Protein 2MQC (pdb70)

InterPro domains:
  IPR013783 Immunoglobulin-like fold [G3DSA:2.60.40.10] (310-425)
  IPR013783 Immunoglobulin-like fold [G3DSA:2.60.40.10] (426-526)
  IPR025049 Fimbrillin-like 1 [PF13149] (42-263)
  IPR042278 Fimbrillin-like 1, N-terminal [G3DSA:2.60.40.2620] (23-159)
  IPR044060 Bacterial repeat domain [PF18998] (271-324)

Organism: Phocaeicola vulgatus (strain ATCC 8482 / DSM 1447 / JCM 5826 / CCUG 4940 / NBRC 14291 / NCTC 11154) (NCBI:txid435590)

Structure (mmCIF, N/CA/C/O backbone):
data_2MQC
#
_entry.id   2MQC
#
loop_
_atom_site.group_PDB
_atom_site.id
_atom_site.type_symbol
_atom_site.label_atom_id
_atom_site.label_alt_id
_atom_site.label_comp_id
_atom_site.label_asym_id
_atom_site.label_entity_id
_atom_site.label_seq_id
_atom_site.pdbx_PDB_ins_code
_atom_site.Cartn_x
_atom_site.Cartn_y
_atom_site.Cartn_z
_atom_site.occupancy
_atom_site.B_iso_or_equiv
_atom_site.auth_seq_id
_atom_site.auth_comp_id
_atom_site.auth_asym_id
_atom_site.auth_atom_id
_atom_site.pdbx_PDB_model_num
ATOM 1 N N . GLY A 1 1 ? -34.502 13.596 -5.908 1.00 0.00 1 GLY A N 1
ATOM 2 C CA . GLY A 1 1 ? -34.661 12.985 -7.233 1.00 0.00 1 GLY A CA 1
ATOM 3 C C . GLY A 1 1 ? -35.233 11.588 -7.079 1.00 0.00 1 GLY A C 1
ATOM 4 O O . GLY A 1 1 ? -36.305 11.449 -6.499 1.00 0.00 1 GLY A O 1
ATOM 8 N N . HIS A 1 2 ? -34.531 10.569 -7.575 1.00 0.00 2 HIS A N 1
ATOM 9 C CA . HIS A 1 2 ? -34.875 9.156 -7.480 1.00 0.00 2 HIS A CA 1
ATOM 10 C C . HIS A 1 2 ? -33.618 8.361 -7.094 1.00 0.00 2 HIS A C 1
ATOM 11 O O . HIS A 1 2 ? -32.555 8.946 -6.861 1.00 0.00 2 HIS A O 1
ATOM 25 N N . MET A 1 3 ? -33.733 7.033 -7.051 1.00 0.00 3 MET A N 1
ATOM 26 C CA . MET A 1 3 ? -32.626 6.085 -6.968 1.00 0.00 3 MET A CA 1
ATOM 27 C C . MET A 1 3 ? -32.782 5.100 -8.132 1.00 0.00 3 MET A C 1
ATOM 28 O O . MET A 1 3 ? -33.861 5.026 -8.728 1.00 0.00 3 MET A O 1
ATOM 42 N N . GLY A 1 4 ? -31.730 4.350 -8.460 1.00 0.00 4 GLY A N 1
ATOM 43 C CA . GLY A 1 4 ? -31.702 3.414 -9.582 1.00 0.00 4 GLY A CA 1
ATOM 44 C C . GLY A 1 4 ? -30.414 3.486 -10.405 1.00 0.00 4 GLY A C 1
ATOM 45 O O . GLY A 1 4 ? -30.383 2.944 -11.507 1.00 0.00 4 GLY A O 1
ATOM 49 N N . SER A 1 5 ? -29.374 4.174 -9.928 1.00 0.00 5 SER A N 1
ATOM 50 C CA . SER A 1 5 ? -28.080 4.207 -10.599 1.00 0.00 5 SER A CA 1
ATOM 51 C C . SER A 1 5 ? -27.266 2.950 -10.247 1.00 0.00 5 SER A C 1
ATOM 52 O O . SER A 1 5 ? -27.505 2.340 -9.197 1.00 0.00 5 SER A O 1
ATOM 60 N N . PRO A 1 6 ? -26.261 2.579 -11.061 1.00 0.00 6 PRO A N 1
ATOM 61 C CA . PRO A 1 6 ? -25.331 1.510 -10.718 1.00 0.00 6 PRO A CA 1
ATOM 62 C C . PRO A 1 6 ? -24.407 1.934 -9.573 1.00 0.00 6 PRO A C 1
ATOM 63 O O . PRO A 1 6 ? -24.366 3.104 -9.172 1.00 0.00 6 PRO A O 1
ATOM 74 N N . VAL A 1 7 ? -23.634 0.977 -9.062 1.00 0.00 7 VAL A N 1
ATOM 75 C CA . VAL A 1 7 ? -22.534 1.236 -8.149 1.00 0.00 7 VAL A CA 1
ATOM 76 C C . VAL A 1 7 ? -21.499 2.135 -8.839 1.00 0.00 7 VAL A C 1
ATOM 77 O O . VAL A 1 7 ? -21.294 2.045 -10.049 1.00 0.00 7 VAL A O 1
ATOM 90 N N . SER A 1 8 ? -20.812 2.969 -8.058 1.00 0.00 8 SER A N 1
ATOM 91 C CA . SER A 1 8 ? -19.666 3.747 -8.500 1.00 0.00 8 SER A CA 1
ATOM 92 C C . SER A 1 8 ? -18.561 3.573 -7.470 1.00 0.00 8 SER A C 1
ATOM 93 O O . SER A 1 8 ? -18.781 3.833 -6.283 1.00 0.00 8 SER A O 1
ATOM 101 N N . TYR A 1 9 ? -17.383 3.121 -7.897 1.00 0.00 9 TYR A N 1
ATOM 102 C CA . TYR A 1 9 ? -16.210 3.089 -7.034 1.00 0.00 9 TYR A CA 1
ATOM 103 C C . TYR A 1 9 ? -15.474 4.423 -7.138 1.00 0.00 9 TYR A C 1
ATOM 104 O O . TYR A 1 9 ? -15.568 5.135 -8.145 1.00 0.00 9 TYR A O 1
ATOM 122 N N . TYR A 1 10 ? -14.726 4.740 -6.087 1.00 0.00 10 TYR A N 1
ATOM 123 C CA . TYR A 1 10 ? -13.969 5.961 -5.892 1.00 0.00 10 TYR A CA 1
ATOM 124 C C . TYR A 1 10 ? -12.540 5.519 -5.570 1.00 0.00 10 TYR A C 1
ATOM 125 O O . TYR A 1 10 ? -12.329 4.758 -4.618 1.00 0.00 10 TYR A O 1
ATOM 143 N N . PHE A 1 11 ? -11.577 5.899 -6.414 1.00 0.00 11 PHE A N 1
ATOM 144 C CA . PHE A 1 11 ? -10.230 5.341 -6.417 1.00 0.00 11 PHE A CA 1
ATOM 145 C C . PHE A 1 11 ? -9.222 6.391 -6.902 1.00 0.00 11 PHE A C 1
ATOM 146 O O . PHE A 1 11 ? -8.595 6.241 -7.947 1.00 0.00 11 PHE A O 1
ATOM 163 N N . SER A 1 12 ? -9.013 7.437 -6.108 1.00 0.00 12 SER A N 1
ATOM 164 C CA . SER A 1 12 ? -8.148 8.577 -6.428 1.00 0.00 12 SER A CA 1
ATOM 165 C C . SER A 1 12 ? -7.614 9.180 -5.125 1.00 0.00 12 SER A C 1
ATOM 166 O O . SER A 1 12 ? -7.717 8.512 -4.083 1.00 0.00 12 SER A O 1
ATOM 174 N N . TYR A 1 13 ? -6.978 10.359 -5.161 1.00 0.00 13 TYR A N 1
ATOM 175 C CA . TYR A 1 13 ? -6.745 11.074 -3.917 1.00 0.00 13 TYR A CA 1
ATOM 176 C C . TYR A 1 13 ? -8.066 11.752 -3.517 1.00 0.00 13 TYR A C 1
ATOM 177 O O . TYR A 1 13 ? -8.958 11.067 -3.030 1.00 0.00 13 TYR A O 1
ATOM 195 N N . ALA A 1 14 ? -8.303 12.981 -3.957 1.00 0.00 14 ALA A N 1
ATOM 196 C CA . ALA A 1 14 ? -9.552 13.715 -3.784 1.00 0.00 14 ALA A CA 1
ATOM 197 C C . ALA A 1 14 ? -9.609 14.920 -4.722 1.00 0.00 14 ALA A C 1
ATOM 198 O O . ALA A 1 14 ? -10.653 15.184 -5.314 1.00 0.00 14 ALA A O 1
ATOM 205 N N . ASP A 1 15 ? -8.500 15.648 -4.875 1.00 0.00 15 ASP A N 1
ATOM 206 C CA . ASP A 1 15 ? -8.384 16.828 -5.709 1.00 0.00 15 ASP A CA 1
ATOM 207 C C . ASP A 1 15 ? -7.559 16.385 -6.893 1.00 0.00 15 ASP A C 1
ATOM 208 O O . ASP A 1 15 ? -6.358 16.628 -7.019 1.00 0.00 15 ASP A O 1
ATOM 217 N N . GLY A 1 16 ? -8.235 15.636 -7.740 1.00 0.00 16 GLY A N 1
ATOM 218 C CA . GLY A 1 16 ? -7.976 15.671 -9.154 1.00 0.00 16 GLY A CA 1
ATOM 219 C C . GLY A 1 16 ? -6.730 14.904 -9.558 1.00 0.00 16 GLY A C 1
ATOM 220 O O . GLY A 1 16 ? -6.172 15.146 -10.631 1.00 0.00 16 GLY A O 1
ATOM 224 N N . GLY A 1 17 ? -6.280 13.965 -8.733 1.00 0.00 17 GLY A N 1
ATOM 225 C CA . GLY A 1 17 ? -5.032 13.285 -8.961 1.00 0.00 17 GLY A CA 1
ATOM 226 C C . GLY A 1 17 ? -4.998 11.903 -8.360 1.00 0.00 17 GLY A C 1
ATOM 227 O O . GLY A 1 17 ? -5.854 11.498 -7.568 1.00 0.00 17 GLY A O 1
ATOM 231 N N . THR A 1 18 ? -3.947 11.198 -8.743 1.00 0.00 18 THR A N 1
ATOM 232 C CA . THR A 1 18 ? -3.645 9.835 -8.353 1.00 0.00 18 THR A CA 1
ATOM 233 C C . THR A 1 18 ? -2.166 9.698 -7.989 1.00 0.00 18 THR A C 1
ATOM 234 O O . THR A 1 18 ? -1.655 8.585 -7.886 1.00 0.00 18 THR A O 1
ATOM 245 N N . SER A 1 19 ? -1.437 10.798 -7.796 1.00 0.00 19 SER A N 1
ATOM 246 C CA . SER A 1 19 ? -0.016 10.720 -7.558 1.00 0.00 19 SER A CA 1
ATOM 247 C C . SER A 1 19 ? 0.513 11.896 -6.746 1.00 0.00 19 SER A C 1
ATOM 248 O O . SER A 1 19 ? 0.371 13.051 -7.160 1.00 0.00 19 SER A O 1
ATOM 256 N N . HIS A 1 20 ? 1.199 11.595 -5.646 1.00 0.00 20 HIS A N 1
ATOM 257 C CA . HIS A 1 20 ? 1.858 12.574 -4.782 1.00 0.00 20 HIS A CA 1
ATOM 258 C C . HIS A 1 20 ? 3.376 12.478 -4.934 1.00 0.00 20 HIS A C 1
ATOM 259 O O . HIS A 1 20 ? 3.912 11.415 -5.269 1.00 0.00 20 HIS A O 1
ATOM 273 N N . THR A 1 21 ? 4.052 13.593 -4.674 1.00 0.00 21 THR A N 1
ATOM 274 C CA . THR A 1 21 ? 5.496 13.755 -4.652 1.00 0.00 21 THR A CA 1
ATOM 275 C C . THR A 1 21 ? 5.781 14.809 -3.571 1.00 0.00 21 THR A C 1
ATOM 276 O O . THR A 1 21 ? 5.021 15.777 -3.461 1.00 0.00 21 THR A O 1
ATOM 287 N N . GLU A 1 22 ? 6.869 14.682 -2.811 1.00 0.00 22 GLU A N 1
ATOM 288 C CA . GLU A 1 22 ? 7.348 15.722 -1.896 1.00 0.00 22 GLU A CA 1
ATOM 289 C C . GLU A 1 22 ? 8.858 15.872 -2.032 1.00 0.00 22 GLU A C 1
ATOM 290 O O . GLU A 1 22 ? 9.535 14.902 -2.389 1.00 0.00 22 GLU A O 1
ATOM 302 N N . TYR A 1 23 ? 9.382 17.066 -1.753 1.00 0.00 23 TYR A N 1
ATOM 303 C CA . TYR A 1 23 ? 10.794 17.375 -1.897 1.00 0.00 23 TYR A CA 1
ATOM 304 C C . TYR A 1 23 ? 11.277 18.123 -0.645 1.00 0.00 23 TYR A C 1
ATOM 305 O O . TYR A 1 23 ? 11.540 19.326 -0.740 1.00 0.00 23 TYR A O 1
ATOM 323 N N . PRO A 1 24 ? 11.330 17.483 0.539 1.00 0.00 24 PRO A N 1
ATOM 324 C CA . PRO A 1 24 ? 11.766 18.145 1.765 1.00 0.00 24 PRO A CA 1
ATOM 325 C C . PRO A 1 24 ? 13.249 18.531 1.714 1.00 0.00 24 PRO A C 1
ATOM 326 O O . PRO A 1 24 ? 13.947 18.286 0.728 1.00 0.00 24 PRO A O 1
ATOM 337 N N . ASP A 1 25 ? 13.738 19.152 2.789 1.00 0.00 25 ASP A N 1
ATOM 338 C CA . ASP A 1 25 ? 15.098 19.672 2.901 1.00 0.00 25 ASP A CA 1
ATOM 339 C C . ASP A 1 25 ? 15.476 19.565 4.377 1.00 0.00 25 ASP A C 1
ATOM 340 O O . ASP A 1 25 ? 14.641 19.162 5.194 1.00 0.00 25 ASP A O 1
ATOM 349 N N . ASP A 1 26 ? 16.719 19.886 4.709 1.00 0.00 26 ASP A N 1
ATOM 350 C CA . ASP A 1 26 ? 17.304 20.054 6.037 1.00 0.00 26 ASP A CA 1
ATOM 351 C C . ASP A 1 26 ? 17.120 18.798 6.883 1.00 0.00 26 ASP A C 1
ATOM 352 O O . ASP A 1 26 ? 17.961 17.899 6.822 1.00 0.00 26 ASP A O 1
ATOM 361 N N . SER A 1 27 ? 15.987 18.651 7.568 1.00 0.00 27 SER A N 1
ATOM 362 C CA . SER A 1 27 ? 15.464 17.407 8.108 1.00 0.00 27 SER A CA 1
ATOM 363 C C . SER A 1 27 ? 13.940 17.579 8.193 1.00 0.00 27 SER A C 1
ATOM 364 O O . SER A 1 27 ? 13.452 18.390 8.987 1.00 0.00 27 SER A O 1
ATOM 372 N N . SER A 1 28 ? 13.156 16.945 7.314 1.00 0.00 28 SER A N 1
ATOM 373 C CA . SER A 1 28 ? 11.708 16.845 7.487 1.00 0.00 28 SER A CA 1
ATOM 374 C C . SER A 1 28 ? 11.216 15.423 7.193 1.00 0.00 28 SER A C 1
ATOM 375 O O . SER A 1 28 ? 11.186 14.991 6.037 1.00 0.00 28 SER A O 1
ATOM 383 N N . ALA A 1 29 ? 10.836 14.702 8.250 1.00 0.00 29 ALA A N 1
ATOM 384 C CA . ALA A 1 29 ? 10.192 13.394 8.225 1.00 0.00 29 ALA A CA 1
ATOM 385 C C . ALA A 1 29 ? 9.225 13.303 9.414 1.00 0.00 29 ALA A C 1
ATOM 386 O O . ALA A 1 29 ? 9.443 13.944 10.444 1.00 0.00 29 ALA A O 1
ATOM 393 N N . GLY A 1 30 ? 8.137 12.538 9.295 1.00 0.00 30 GLY A N 1
ATOM 394 C CA . GLY A 1 30 ? 7.197 12.290 10.369 1.00 0.00 30 GLY A CA 1
ATOM 395 C C . GLY A 1 30 ? 5.923 11.670 9.818 1.00 0.00 30 GLY A C 1
ATOM 396 O O . GLY A 1 30 ? 5.873 11.250 8.653 1.00 0.00 30 GLY A O 1
ATOM 400 N N . SER A 1 31 ? 4.913 11.602 10.677 1.00 0.00 31 SER A N 1
ATOM 401 C CA . SER A 1 31 ? 3.625 10.996 10.423 1.00 0.00 31 SER A CA 1
ATOM 402 C C . SER A 1 31 ? 2.585 12.074 10.108 1.00 0.00 31 SER A C 1
ATOM 403 O O . SER A 1 31 ? 2.308 12.935 10.948 1.00 0.00 31 SER A O 1
ATOM 411 N N . PHE A 1 32 ? 1.977 12.009 8.923 1.00 0.00 32 PHE A N 1
ATOM 412 C CA . PHE A 1 32 ? 0.801 12.817 8.563 1.00 0.00 32 PHE A CA 1
ATOM 413 C C . PHE A 1 32 ? -0.374 11.971 8.034 1.00 0.00 32 PHE A C 1
ATOM 414 O O . PHE A 1 32 ? -0.350 10.745 8.146 1.00 0.00 32 PHE A O 1
ATOM 431 N N . ILE A 1 33 ? -1.450 12.611 7.559 1.00 0.00 33 ILE A N 1
ATOM 432 C CA . ILE A 1 33 ? -2.685 12.008 7.038 1.00 0.00 33 ILE A CA 1
ATOM 433 C C . ILE A 1 33 ? -2.940 12.663 5.667 1.00 0.00 33 ILE A C 1
ATOM 434 O O . ILE A 1 33 ? -2.454 13.770 5.433 1.00 0.00 33 ILE A O 1
ATOM 450 N N . LEU A 1 34 ? -3.665 12.020 4.742 1.00 0.00 34 LEU A N 1
ATOM 451 C CA . LEU A 1 34 ? -3.839 12.525 3.375 1.00 0.00 34 LEU A CA 1
ATOM 452 C C . LEU A 1 34 ? -5.277 12.421 2.886 1.00 0.00 34 LEU A C 1
ATOM 453 O O . LEU A 1 34 ? -6.001 11.486 3.230 1.00 0.00 34 LEU A O 1
ATOM 469 N N . ASP A 1 35 ? -5.658 13.351 2.013 1.00 0.00 35 ASP A N 1
ATOM 470 C CA . ASP A 1 35 ? -6.969 13.444 1.383 1.00 0.00 35 ASP A CA 1
ATOM 471 C C . ASP A 1 35 ? -7.045 12.432 0.249 1.00 0.00 35 ASP A C 1
ATOM 472 O O . ASP A 1 35 ? -6.705 12.738 -0.898 1.00 0.00 35 ASP A O 1
ATOM 481 N N . ILE A 1 36 ? -7.449 11.205 0.581 1.00 0.00 36 ILE A N 1
ATOM 482 C CA . ILE A 1 36 ? -7.558 10.090 -0.346 1.00 0.00 36 ILE A CA 1
ATOM 483 C C . ILE A 1 36 ? -9.001 9.563 -0.286 1.00 0.00 36 ILE A C 1
ATOM 484 O O . ILE A 1 36 ? -9.635 9.593 0.771 1.00 0.00 36 ILE A O 1
ATOM 500 N N . THR A 1 37 ? -9.483 8.965 -1.375 1.00 0.00 37 THR A N 1
ATOM 501 C CA . THR A 1 37 ? -10.815 8.400 -1.480 1.00 0.00 37 THR A CA 1
ATOM 502 C C . THR A 1 37 ? -10.702 6.916 -1.825 1.00 0.00 37 THR A C 1
ATOM 503 O O . THR A 1 37 ? -9.930 6.518 -2.712 1.00 0.00 37 THR A O 1
ATOM 514 N N . SER A 1 38 ? -11.469 6.087 -1.116 1.00 0.00 38 SER A N 1
ATOM 515 C CA . SER A 1 38 ? -11.479 4.643 -1.280 1.00 0.00 38 SER A CA 1
ATOM 516 C C . SER A 1 38 ? -12.814 4.104 -0.761 1.00 0.00 38 SER A C 1
ATOM 517 O O . SER A 1 38 ? -12.921 3.641 0.376 1.00 0.00 38 SER A O 1
ATOM 525 N N . TYR A 1 39 ? -13.863 4.170 -1.578 1.00 0.00 39 TYR A N 1
ATOM 526 C CA . TYR A 1 39 ? -15.146 3.566 -1.243 1.00 0.00 39 TYR A CA 1
ATOM 527 C C . TYR A 1 39 ? -15.891 3.187 -2.513 1.00 0.00 39 TYR A C 1
ATOM 528 O O . TYR A 1 39 ? -15.508 3.589 -3.614 1.00 0.00 39 TYR A O 1
ATOM 546 N N . LYS A 1 40 ? -16.992 2.455 -2.357 1.00 0.00 40 LYS A N 1
ATOM 547 C CA . LYS A 1 40 ? -17.974 2.224 -3.403 1.00 0.00 40 LYS A CA 1
ATOM 548 C C . LYS A 1 40 ? -19.317 2.732 -2.909 1.00 0.00 40 LYS A C 1
ATOM 549 O O . LYS A 1 40 ? -19.724 2.416 -1.793 1.00 0.00 40 LYS A O 1
ATOM 568 N N . LYS A 1 41 ? -19.951 3.591 -3.699 1.00 0.00 41 LYS A N 1
ATOM 569 C CA . LYS A 1 41 ? -21.250 4.186 -3.426 1.00 0.00 41 LYS A CA 1
ATOM 570 C C . LYS A 1 41 ? -22.267 3.372 -4.192 1.00 0.00 41 LYS A C 1
ATOM 571 O O . LYS A 1 41 ? -22.043 3.111 -5.375 1.00 0.00 41 LYS A O 1
ATOM 590 N N . THR A 1 42 ? -23.341 2.964 -3.533 1.00 0.00 42 THR A N 1
ATOM 591 C CA . THR A 1 42 ? -24.433 2.198 -4.108 1.00 0.00 42 THR A CA 1
ATOM 592 C C . THR A 1 42 ? -25.548 2.174 -3.057 1.00 0.00 42 THR A C 1
ATOM 593 O O . THR A 1 42 ? -25.308 2.480 -1.883 1.00 0.00 42 THR A O 1
ATOM 604 N N . GLY A 1 43 ? -26.770 1.850 -3.474 1.00 0.00 43 GLY A N 1
ATOM 605 C CA . GLY A 1 43 ? -27.963 2.013 -2.667 1.00 0.00 43 GLY A CA 1
ATOM 606 C C . GLY A 1 43 ? -28.028 3.448 -2.170 1.00 0.00 43 GLY A C 1
ATOM 607 O O . GLY A 1 43 ? -28.130 4.382 -2.963 1.00 0.00 43 GLY A O 1
ATOM 611 N N . ASN A 1 44 ? -27.893 3.633 -0.863 1.00 0.00 44 ASN A N 1
ATOM 612 C CA . ASN A 1 44 ? -27.868 4.931 -0.192 1.00 0.00 44 ASN A CA 1
ATOM 613 C C . ASN A 1 44 ? -26.824 4.848 0.922 1.00 0.00 44 ASN A C 1
ATOM 614 O O . ASN A 1 44 ? -27.114 5.032 2.106 1.00 0.00 44 ASN A O 1
ATOM 625 N N . SER A 1 45 ? -25.632 4.406 0.541 1.00 0.00 45 SER A N 1
ATOM 626 C CA . SER A 1 45 ? -24.539 4.051 1.428 1.00 0.00 45 SER A CA 1
ATOM 627 C C . SER A 1 45 ? -23.216 4.192 0.675 1.00 0.00 45 SER A C 1
ATOM 628 O O . SER A 1 45 ? -23.171 4.236 -0.561 1.00 0.00 45 SER A O 1
ATOM 636 N N . THR A 1 46 ? -22.125 4.191 1.435 1.00 0.00 46 THR A N 1
ATOM 637 C CA . THR A 1 46 ? -20.774 4.058 0.920 1.00 0.00 46 THR A CA 1
ATOM 638 C C . THR A 1 46 ? -20.042 3.051 1.802 1.00 0.00 46 THR A C 1
ATOM 639 O O . THR A 1 46 ? -19.653 3.402 2.918 1.00 0.00 46 THR A O 1
ATOM 650 N N . LYS A 1 47 ? -19.869 1.802 1.355 1.00 0.00 47 LYS A N 1
ATOM 651 C CA . LYS A 1 47 ? -18.892 0.927 2.004 1.00 0.00 47 LYS A CA 1
ATOM 652 C C . LYS A 1 47 ? -17.518 1.456 1.629 1.00 0.00 47 LYS A C 1
ATOM 653 O O . LYS A 1 47 ? -17.191 1.510 0.437 1.00 0.00 47 LYS A O 1
ATOM 672 N N . ALA A 1 48 ? -16.736 1.874 2.623 1.00 0.00 48 ALA A N 1
ATOM 673 C CA . ALA A 1 48 ? -15.322 2.130 2.414 1.00 0.00 48 ALA A CA 1
ATOM 674 C C . ALA A 1 48 ? -14.610 0.836 2.024 1.00 0.00 48 ALA A C 1
ATOM 675 O O . ALA A 1 48 ? -15.135 -0.273 2.195 1.00 0.00 48 ALA A O 1
ATOM 682 N N . LEU A 1 49 ? -13.405 1.001 1.487 1.00 0.00 49 LEU A N 1
ATOM 683 C CA . LEU A 1 49 ? -12.479 -0.084 1.236 1.00 0.00 49 LEU A CA 1
ATOM 684 C C . LEU A 1 49 ? -11.098 0.327 1.702 1.00 0.00 49 LEU A C 1
ATOM 685 O O . LEU A 1 49 ? -10.597 1.384 1.304 1.00 0.00 49 LEU A O 1
ATOM 701 N N . SER A 1 50 ? -10.469 -0.530 2.499 1.00 0.00 50 SER A N 1
ATOM 702 C CA . SER A 1 50 ? -9.051 -0.484 2.764 1.00 0.00 50 SER A CA 1
ATOM 703 C C . SER A 1 50 ? -8.266 -0.641 1.460 1.00 0.00 50 SER A C 1
ATOM 704 O O . SER A 1 50 ? -8.772 -1.111 0.428 1.00 0.00 50 SER A O 1
ATOM 712 N N . TRP A 1 51 ? -6.994 -0.274 1.536 1.00 0.00 51 TRP A N 1
ATOM 713 C CA . TRP A 1 51 ? -6.006 -0.517 0.506 1.00 0.00 51 TRP A CA 1
ATOM 714 C C . TRP A 1 51 ? -4.738 -1.048 1.167 1.00 0.00 51 TRP A C 1
ATOM 715 O O . TRP A 1 51 ? -4.573 -0.956 2.390 1.00 0.00 51 TRP A O 1
ATOM 736 N N . ASN A 1 52 ? -3.822 -1.597 0.379 1.00 0.00 52 ASN A N 1
ATOM 737 C CA . ASN A 1 52 ? -2.499 -2.029 0.821 1.00 0.00 52 ASN A CA 1
ATOM 738 C C . ASN A 1 52 ? -1.449 -1.407 -0.091 1.00 0.00 52 ASN A C 1
ATOM 739 O O . ASN A 1 52 ? -1.815 -0.856 -1.128 1.00 0.00 52 ASN A O 1
ATOM 750 N N . ALA A 1 53 ? -0.184 -1.416 0.335 1.00 0.00 53 ALA A N 1
ATOM 751 C CA . ALA A 1 53 ? 0.923 -0.681 -0.277 1.00 0.00 53 ALA A CA 1
ATOM 752 C C . ALA A 1 53 ? 2.233 -1.446 -0.070 1.00 0.00 53 ALA A C 1
ATOM 753 O O . ALA A 1 53 ? 2.269 -2.343 0.779 1.00 0.00 53 ALA A O 1
ATOM 760 N N . SER A 1 54 ? 3.309 -1.040 -0.758 1.00 0.00 54 SER A N 1
ATOM 761 C CA . SER A 1 54 ? 4.704 -1.371 -0.442 1.00 0.00 54 SER A CA 1
ATOM 762 C C . SER A 1 54 ? 5.653 -0.754 -1.479 1.00 0.00 54 SER A C 1
ATOM 763 O O . SER A 1 54 ? 5.210 -0.257 -2.523 1.00 0.00 54 SER A O 1
ATOM 771 N N . GLY A 1 55 ? 6.956 -0.766 -1.196 1.00 0.00 55 GLY A N 1
ATOM 772 C CA . GLY A 1 55 ? 7.978 -0.199 -2.053 1.00 0.00 55 GLY A CA 1
ATOM 773 C C . GLY A 1 55 ? 9.311 -0.184 -1.316 1.00 0.00 55 GLY A C 1
ATOM 774 O O . GLY A 1 55 ? 9.887 -1.239 -1.048 1.00 0.00 55 GLY A O 1
ATOM 778 N N . ASP A 1 56 ? 9.793 1.006 -0.954 1.00 0.00 56 ASP A N 1
ATOM 779 C CA . ASP A 1 56 ? 10.923 1.187 -0.035 1.00 0.00 56 ASP A CA 1
ATOM 780 C C . ASP A 1 56 ? 10.560 0.672 1.368 1.00 0.00 56 ASP A C 1
ATOM 781 O O . ASP A 1 56 ? 9.383 0.500 1.691 1.00 0.00 56 ASP A O 1
ATOM 790 N N . SER A 1 57 ? 11.572 0.447 2.213 1.00 0.00 57 SER A N 1
ATOM 791 C CA . SER A 1 57 ? 11.439 -0.078 3.574 1.00 0.00 57 SER A CA 1
ATOM 792 C C . SER A 1 57 ? 10.832 0.944 4.535 1.00 0.00 57 SER A C 1
ATOM 793 O O . SER A 1 57 ? 10.066 0.591 5.425 1.00 0.00 57 SER A O 1
ATOM 801 N N . TRP A 1 58 ? 11.216 2.207 4.388 1.00 0.00 58 TRP A N 1
ATOM 802 C CA . TRP A 1 58 ? 11.120 3.240 5.411 1.00 0.00 58 TRP A CA 1
ATOM 803 C C . TRP A 1 58 ? 9.792 4.004 5.362 1.00 0.00 58 TRP A C 1
ATOM 804 O O . TRP A 1 58 ? 9.710 5.146 5.815 1.00 0.00 58 TRP A O 1
ATOM 825 N N . ILE A 1 59 ? 8.754 3.419 4.767 1.00 0.00 59 ILE A N 1
ATOM 826 C CA . ILE A 1 59 ? 7.501 4.093 4.463 1.00 0.00 59 ILE A CA 1
ATOM 827 C C . ILE A 1 59 ? 6.396 3.184 4.991 1.00 0.00 59 ILE A C 1
ATOM 828 O O . ILE A 1 59 ? 6.444 1.972 4.771 1.00 0.00 59 ILE A O 1
ATOM 844 N N . HIS A 1 60 ? 5.429 3.753 5.709 1.00 0.00 60 HIS A N 1
ATOM 845 C CA . HIS A 1 60 ? 4.495 3.023 6.555 1.00 0.00 60 HIS A CA 1
ATOM 846 C C . HIS A 1 60 ? 3.074 3.507 6.276 1.00 0.00 60 HIS A C 1
ATOM 847 O O . HIS A 1 60 ? 2.831 4.720 6.284 1.00 0.00 60 HIS A O 1
ATOM 861 N N . VAL A 1 61 ? 2.127 2.585 6.087 1.00 0.00 61 VAL A N 1
ATOM 862 C CA . VAL A 1 61 ? 0.721 2.914 5.853 1.00 0.00 61 VAL A CA 1
ATOM 863 C C . VAL A 1 61 ? -0.171 2.183 6.862 1.00 0.00 61 VAL A C 1
ATOM 864 O O . VAL A 1 61 ? -0.036 0.976 7.098 1.00 0.00 61 VAL A O 1
ATOM 877 N N . ASN A 1 62 ? -1.143 2.901 7.424 1.00 0.00 62 ASN A N 1
ATOM 878 C CA . ASN A 1 62 ? -2.173 2.328 8.276 1.00 0.00 62 ASN A CA 1
ATOM 879 C C . ASN A 1 62 ? -3.520 2.947 7.918 1.00 0.00 62 ASN A C 1
ATOM 880 O O . ASN A 1 62 ? -4.024 3.812 8.636 1.00 0.00 62 ASN A O 1
ATOM 891 N N . GLY A 1 63 ? -4.094 2.525 6.788 1.00 0.00 63 GLY A N 1
ATOM 892 C CA . GLY A 1 63 ? -5.336 3.055 6.244 1.00 0.00 63 GLY A CA 1
ATOM 893 C C . GLY A 1 63 ? -5.214 4.562 6.080 1.00 0.00 63 GLY A C 1
ATOM 894 O O . GLY A 1 63 ? -4.329 5.029 5.361 1.00 0.00 63 GLY A O 1
ATOM 898 N N . SER A 1 64 ? -6.035 5.331 6.792 1.00 0.00 64 SER A N 1
ATOM 899 C CA . SER A 1 64 ? -5.965 6.789 6.827 1.00 0.00 64 SER A CA 1
ATOM 900 C C . SER A 1 64 ? -4.825 7.281 7.741 1.00 0.00 64 SER A C 1
ATOM 901 O O . SER A 1 64 ? -5.052 8.071 8.657 1.00 0.00 64 SER A O 1
ATOM 909 N N . SER A 1 65 ? -3.606 6.778 7.566 1.00 0.00 65 SER A N 1
ATOM 910 C CA . SER A 1 65 ? -2.410 7.229 8.267 1.00 0.00 65 SER A CA 1
ATOM 911 C C . SER A 1 65 ? -1.227 7.010 7.326 1.00 0.00 65 SER A C 1
ATOM 912 O O . SER A 1 65 ? -1.284 6.130 6.454 1.00 0.00 65 SER A O 1
ATOM 920 N N . VAL A 1 66 ? -0.178 7.817 7.469 1.00 0.00 66 VAL A N 1
ATOM 921 C CA . VAL A 1 66 ? 0.975 7.811 6.585 1.00 0.00 66 VAL A CA 1
ATOM 922 C C . VAL A 1 66 ? 2.179 8.159 7.460 1.00 0.00 66 VAL A C 1
ATOM 923 O O . VAL A 1 66 ? 2.079 9.062 8.294 1.00 0.00 66 VAL A O 1
ATOM 936 N N . SER A 1 67 ? 3.318 7.504 7.255 1.00 0.00 67 SER A N 1
ATOM 937 C CA . SER A 1 67 ? 4.600 7.959 7.786 1.00 0.00 67 SER A CA 1
ATOM 938 C C . SER A 1 67 ? 5.692 7.609 6.779 1.00 0.00 67 SER A C 1
ATOM 939 O O . SER A 1 67 ? 5.584 6.603 6.071 1.00 0.00 67 SER A O 1
ATOM 947 N N . TYR A 1 68 ? 6.750 8.415 6.748 1.00 0.00 68 TYR A N 1
ATOM 948 C CA . TYR A 1 68 ? 7.949 8.195 5.954 1.00 0.00 68 TYR A CA 1
ATOM 949 C C . TYR A 1 68 ? 9.098 8.598 6.863 1.00 0.00 68 TYR A C 1
ATOM 950 O O . TYR A 1 68 ? 9.117 9.732 7.350 1.00 0.00 68 TYR A O 1
ATOM 968 N N . ASP A 1 69 ? 9.978 7.649 7.152 1.00 0.00 69 ASP A N 1
ATOM 969 C CA . ASP A 1 69 ? 11.081 7.778 8.093 1.00 0.00 69 ASP A CA 1
ATOM 970 C C . ASP A 1 69 ? 12.201 8.636 7.489 1.00 0.00 69 ASP A C 1
ATOM 971 O O . ASP A 1 69 ? 12.281 8.799 6.264 1.00 0.00 69 ASP A O 1
ATOM 980 N N . GLU A 1 70 ? 13.101 9.157 8.320 1.00 0.00 70 GLU A N 1
ATOM 981 C CA . GLU A 1 70 ? 14.169 10.058 7.883 1.00 0.00 70 GLU A CA 1
ATOM 982 C C . GLU A 1 70 ? 15.392 9.263 7.409 1.00 0.00 70 GLU A C 1
ATOM 983 O O . GLU A 1 70 ? 15.685 8.195 7.959 1.00 0.00 70 GLU A O 1
ATOM 995 N N . ASN A 1 71 ? 16.101 9.787 6.407 1.00 0.00 71 ASN A N 1
ATOM 996 C CA . ASN A 1 71 ? 16.985 9.018 5.528 1.00 0.00 71 ASN A CA 1
ATOM 997 C C . ASN A 1 71 ? 18.221 8.431 6.237 1.00 0.00 71 ASN A C 1
ATOM 998 O O . ASN A 1 71 ? 18.820 9.114 7.067 1.00 0.00 71 ASN A O 1
ATOM 1009 N N . PRO A 1 72 ? 18.687 7.224 5.857 1.00 0.00 72 PRO A N 1
ATOM 1010 C CA . PRO A 1 72 ? 19.759 6.509 6.563 1.00 0.00 72 PRO A CA 1
ATOM 1011 C C . PRO A 1 72 ? 21.189 6.864 6.125 1.00 0.00 72 PRO A C 1
ATOM 1012 O O . PRO A 1 72 ? 22.152 6.380 6.727 1.00 0.00 72 PRO A O 1
ATOM 1023 N N . ALA A 1 73 ? 21.369 7.615 5.039 1.00 0.00 73 ALA A N 1
ATOM 1024 C CA . ALA A 1 73 ? 22.668 8.072 4.553 1.00 0.00 73 ALA A CA 1
ATOM 1025 C C . ALA A 1 73 ? 22.462 9.385 3.800 1.00 0.00 73 ALA A C 1
ATOM 1026 O O . ALA A 1 73 ? 21.322 9.742 3.504 1.00 0.00 73 ALA A O 1
ATOM 1033 N N . LYS A 1 74 ? 23.542 10.095 3.437 1.00 0.00 74 LYS A N 1
ATOM 1034 C CA . LYS A 1 74 ? 23.491 11.494 3.016 1.00 0.00 74 LYS A CA 1
ATOM 1035 C C . LYS A 1 74 ? 23.080 11.664 1.565 1.00 0.00 74 LYS A C 1
ATOM 1036 O O . LYS A 1 74 ? 22.789 12.785 1.153 1.00 0.00 74 LYS A O 1
ATOM 1055 N N . GLU A 1 75 ? 23.070 10.570 0.805 1.00 0.00 75 GLU A N 1
ATOM 1056 C CA . GLU A 1 75 ? 22.654 10.585 -0.584 1.00 0.00 75 GLU A CA 1
ATOM 1057 C C . GLU A 1 75 ? 21.205 11.081 -0.683 1.00 0.00 75 GLU A C 1
ATOM 1058 O O . GLU A 1 75 ? 20.458 11.016 0.299 1.00 0.00 75 GLU A O 1
ATOM 1070 N N . ARG A 1 76 ? 20.747 11.449 -1.878 1.00 0.00 76 ARG A N 1
ATOM 1071 C CA . ARG A 1 76 ? 19.344 11.700 -2.166 1.00 0.00 76 ARG A CA 1
ATOM 1072 C C . ARG A 1 76 ? 18.833 10.541 -3.019 1.00 0.00 76 ARG A C 1
ATOM 1073 O O . ARG A 1 76 ? 19.349 10.280 -4.107 1.00 0.00 76 ARG A O 1
ATOM 1094 N N . ARG A 1 77 ? 17.818 9.848 -2.539 1.00 0.00 77 ARG A N 1
ATOM 1095 C CA . ARG A 1 77 ? 17.035 8.839 -3.258 1.00 0.00 77 ARG A CA 1
ATOM 1096 C C . ARG A 1 77 ? 15.688 9.450 -3.608 1.00 0.00 77 ARG A C 1
ATOM 1097 O O . ARG A 1 77 ? 15.328 10.516 -3.110 1.00 0.00 77 ARG A O 1
ATOM 1118 N N . THR A 1 78 ? 14.930 8.741 -4.432 1.00 0.00 78 THR A N 1
ATOM 1119 C CA . THR A 1 78 ? 13.492 8.849 -4.499 1.00 0.00 78 THR A CA 1
ATOM 1120 C C . THR A 1 78 ? 12.980 7.590 -3.793 1.00 0.00 78 THR A C 1
ATOM 1121 O O . THR A 1 78 ? 13.175 6.479 -4.293 1.00 0.00 78 THR A O 1
ATOM 1132 N N . GLY A 1 79 ? 12.388 7.725 -2.607 1.00 0.00 79 GLY A N 1
ATOM 1133 C CA . GLY A 1 79 ? 11.574 6.656 -2.042 1.00 0.00 79 GLY A CA 1
ATOM 1134 C C . GLY A 1 79 ? 10.342 6.506 -2.921 1.00 0.00 79 GLY A C 1
ATOM 1135 O O . GLY A 1 79 ? 9.796 7.528 -3.350 1.00 0.00 79 GLY A O 1
ATOM 1139 N N . LEU A 1 80 ? 9.909 5.274 -3.199 1.00 0.00 80 LEU A N 1
ATOM 1140 C CA . LEU A 1 80 ? 8.819 5.020 -4.136 1.00 0.00 80 LEU A CA 1
ATOM 1141 C C . LEU A 1 80 ? 7.908 3.931 -3.589 1.00 0.00 80 LEU A C 1
ATOM 1142 O O . LEU A 1 80 ? 8.416 2.883 -3.187 1.00 0.00 80 LEU A O 1
ATOM 1158 N N . VAL A 1 81 ? 6.584 4.118 -3.614 1.00 0.00 81 VAL A N 1
ATOM 1159 C CA . VAL A 1 81 ? 5.615 3.133 -3.116 1.00 0.00 81 VAL A CA 1
ATOM 1160 C C . VAL A 1 81 ? 4.387 3.134 -4.031 1.00 0.00 81 VAL A C 1
ATOM 1161 O O . VAL A 1 81 ? 4.007 4.182 -4.568 1.00 0.00 81 VAL A O 1
ATOM 1174 N N . THR A 1 82 ? 3.762 1.963 -4.155 1.00 0.00 82 THR A N 1
ATOM 1175 C CA . THR A 1 82 ? 2.499 1.743 -4.868 1.00 0.00 82 THR A CA 1
ATOM 1176 C C . THR A 1 82 ? 1.366 1.561 -3.842 1.00 0.00 82 THR A C 1
ATOM 1177 O O . THR A 1 82 ? 1.623 1.575 -2.636 1.00 0.00 82 THR A O 1
ATOM 1188 N N . LEU A 1 83 ? 0.112 1.413 -4.289 1.00 0.00 83 LEU A N 1
ATOM 1189 C CA . LEU A 1 83 ? -1.000 0.886 -3.498 1.00 0.00 83 LEU A CA 1
ATOM 1190 C C . LEU A 1 83 ? -2.010 0.191 -4.420 1.00 0.00 83 LEU A C 1
ATOM 1191 O O . LEU A 1 83 ? -1.944 0.403 -5.631 1.00 0.00 83 LEU A O 1
ATOM 1207 N N . LYS A 1 84 ? -2.938 -0.611 -3.872 1.00 0.00 84 LYS A N 1
ATOM 1208 C CA . LYS A 1 84 ? -4.077 -1.247 -4.564 1.00 0.00 84 LYS A CA 1
ATOM 1209 C C . LYS A 1 84 ? -5.217 -1.459 -3.552 1.00 0.00 84 LYS A C 1
ATOM 1210 O O . LYS A 1 84 ? -4.941 -1.467 -2.355 1.00 0.00 84 LYS A O 1
ATOM 1229 N N . GLN A 1 85 ? -6.476 -1.603 -3.997 1.00 0.00 85 GLN A N 1
ATOM 1230 C CA . GLN A 1 85 ? -7.660 -1.676 -3.123 1.00 0.00 85 GLN A CA 1
ATOM 1231 C C . GLN A 1 85 ? -8.064 -3.132 -2.898 1.00 0.00 85 GLN A C 1
ATOM 1232 O O . GLN A 1 85 ? -7.766 -3.992 -3.718 1.00 0.00 85 GLN A O 1
ATOM 1246 N N . ASP A 1 86 ? -8.850 -3.377 -1.853 1.00 0.00 86 ASP A N 1
ATOM 1247 C CA . ASP A 1 86 ? -9.455 -4.676 -1.553 1.00 0.00 86 ASP A CA 1
ATOM 1248 C C . ASP A 1 86 ? -10.299 -5.230 -2.717 1.00 0.00 86 ASP A C 1
ATOM 1249 O O . ASP A 1 86 ? -9.889 -6.201 -3.351 1.00 0.00 86 ASP A O 1
ATOM 1258 N N . GLU A 1 87 ? -11.451 -4.629 -3.045 1.00 0.00 87 GLU A N 1
ATOM 1259 C CA . GLU A 1 87 ? -12.343 -5.150 -4.098 1.00 0.00 87 GLU A CA 1
ATOM 1260 C C . GLU A 1 87 ? -11.998 -4.594 -5.485 1.00 0.00 87 GLU A C 1
ATOM 1261 O O . GLU A 1 87 ? -12.502 -5.086 -6.490 1.00 0.00 87 GLU A O 1
ATOM 1273 N N . SER A 1 88 ? -11.159 -3.561 -5.557 1.00 0.00 88 SER A N 1
ATOM 1274 C CA . SER A 1 88 ? -10.873 -2.773 -6.753 1.00 0.00 88 SER A CA 1
ATOM 1275 C C . SER A 1 88 ? -9.356 -2.621 -6.907 1.00 0.00 88 SER A C 1
ATOM 1276 O O . SER A 1 88 ? -8.595 -3.492 -6.492 1.00 0.00 88 SER A O 1
ATOM 1284 N N . GLY A 1 89 ? -8.901 -1.553 -7.554 1.00 0.00 89 GLY A N 1
ATOM 1285 C CA . GLY A 1 89 ? -7.568 -1.385 -8.078 1.00 0.00 89 GLY A CA 1
ATOM 1286 C C . GLY A 1 89 ? -7.140 0.051 -7.850 1.00 0.00 89 GLY A C 1
ATOM 1287 O O . GLY A 1 89 ? -6.721 0.713 -8.797 1.00 0.00 89 GLY A O 1
ATOM 1291 N N . LYS A 1 90 ? -7.343 0.589 -6.638 1.00 0.00 90 LYS A N 1
ATOM 1292 C CA . LYS A 1 90 ? -6.949 1.961 -6.340 1.00 0.00 90 LYS A CA 1
ATOM 1293 C C . LYS A 1 90 ? -5.426 2.052 -6.346 1.00 0.00 90 LYS A C 1
ATOM 1294 O O . LYS A 1 90 ? -4.782 1.770 -5.337 1.00 0.00 90 LYS A O 1
ATOM 1313 N N . THR A 1 91 ? -4.830 2.389 -7.483 1.00 0.00 91 THR A N 1
ATOM 1314 C CA . THR A 1 91 ? -3.398 2.616 -7.537 1.00 0.00 91 THR A CA 1
ATOM 1315 C C . THR A 1 91 ? -3.163 4.111 -7.411 1.00 0.00 91 THR A C 1
ATOM 1316 O O . THR A 1 91 ? -3.894 4.917 -8.003 1.00 0.00 91 THR A O 1
ATOM 1327 N N . LEU A 1 92 ? -2.214 4.470 -6.550 1.00 0.00 92 LEU A N 1
ATOM 1328 C CA . LEU A 1 92 ? -1.602 5.786 -6.449 1.00 0.00 92 LEU A CA 1
ATOM 1329 C C . LEU A 1 92 ? -0.101 5.553 -6.583 1.00 0.00 92 LEU A C 1
ATOM 1330 O O . LEU A 1 92 ? 0.374 4.434 -6.355 1.00 0.00 92 LEU A O 1
ATOM 1346 N N . SER A 1 93 ? 0.638 6.611 -6.902 1.00 0.00 93 SER A N 1
ATOM 1347 C CA . SER A 1 93 ? 2.092 6.619 -6.841 1.00 0.00 93 SER A CA 1
ATOM 1348 C C . SER A 1 93 ? 2.509 7.627 -5.774 1.00 0.00 93 SER A C 1
ATOM 1349 O O . SER A 1 93 ? 2.099 8.791 -5.832 1.00 0.00 93 SER A O 1
ATOM 1357 N N . LEU A 1 94 ? 3.304 7.182 -4.804 1.00 0.00 94 LEU A N 1
ATOM 1358 C CA . LEU A 1 94 ? 3.897 8.023 -3.771 1.00 0.00 94 LEU A CA 1
ATOM 1359 C C . LEU A 1 94 ? 5.390 8.152 -4.096 1.00 0.00 94 LEU A C 1
ATOM 1360 O O . LEU A 1 94 ? 6.026 7.132 -4.392 1.00 0.00 94 LEU A O 1
ATOM 1376 N N . LYS A 1 95 ? 5.943 9.368 -4.077 1.00 0.00 95 LYS A N 1
ATOM 1377 C CA . LYS A 1 95 ? 7.376 9.653 -4.181 1.00 0.00 95 LYS A CA 1
ATOM 1378 C C . LYS A 1 95 ? 7.768 10.565 -3.031 1.00 0.00 95 LYS A C 1
ATOM 1379 O O . LYS A 1 95 ? 7.008 11.468 -2.681 1.00 0.00 95 LYS A O 1
ATOM 1398 N N . ILE A 1 96 ? 8.969 10.371 -2.495 1.00 0.00 96 ILE A N 1
ATOM 1399 C CA . ILE A 1 96 ? 9.601 11.284 -1.553 1.00 0.00 96 ILE A CA 1
ATOM 1400 C C . ILE A 1 96 ? 11.044 11.420 -2.022 1.00 0.00 96 ILE A C 1
ATOM 1401 O O . ILE A 1 96 ? 11.771 10.424 -2.044 1.00 0.00 96 ILE A O 1
ATOM 1417 N N . VAL A 1 97 ? 11.470 12.618 -2.406 1.00 0.00 97 VAL A N 1
ATOM 1418 C CA . VAL A 1 97 ? 12.854 12.916 -2.712 1.00 0.00 97 VAL A CA 1
ATOM 1419 C C . VAL A 1 97 ? 13.336 13.764 -1.538 1.00 0.00 97 VAL A C 1
ATOM 1420 O O . VAL A 1 97 ? 13.078 14.963 -1.514 1.00 0.00 97 VAL A O 1
ATOM 1433 N N . GLN A 1 98 ? 13.955 13.141 -0.528 1.00 0.00 98 GLN A N 1
ATOM 1434 C CA . GLN A 1 98 ? 14.542 13.887 0.590 1.00 0.00 98 GLN A CA 1
ATOM 1435 C C . GLN A 1 98 ? 16.065 13.865 0.440 1.00 0.00 98 GLN A C 1
ATOM 1436 O O . GLN A 1 98 ? 16.600 12.816 0.048 1.00 0.00 98 GLN A O 1
ATOM 1450 N N . PRO A 1 99 ? 16.786 14.946 0.797 1.00 0.00 99 PRO A N 1
ATOM 1451 C CA . PRO A 1 99 ? 18.226 14.891 0.977 1.00 0.00 99 PRO A CA 1
ATOM 1452 C C . PRO A 1 99 ? 18.506 13.997 2.171 1.00 0.00 99 PRO A C 1
ATOM 1453 O O . PRO A 1 99 ? 17.646 13.794 3.032 1.00 0.00 99 PRO A O 1
ATOM 1464 N N . GLY A 1 100 ? 19.707 13.443 2.218 1.00 0.00 100 GLY A N 1
ATOM 1465 C CA . GLY A 1 100 ? 20.018 12.412 3.175 1.00 0.00 100 GLY A CA 1
ATOM 1466 C C . GLY A 1 100 ? 20.653 12.944 4.453 1.00 0.00 100 GLY A C 1
ATOM 1467 O O . GLY A 1 100 ? 21.191 14.053 4.461 1.00 0.00 100 GLY A O 1
ATOM 1471 N N . LYS A 1 101 ? 20.717 12.096 5.478 1.00 0.00 101 LYS A N 1
ATOM 1472 C CA . LYS A 1 101 ? 21.171 12.432 6.826 1.00 0.00 101 LYS A CA 1
ATOM 1473 C C . LYS A 1 101 ? 22.166 11.377 7.311 1.00 0.00 101 LYS A C 1
ATOM 1474 O O . LYS A 1 101 ? 22.207 10.268 6.778 1.00 0.00 101 LYS A O 1
ATOM 1493 N N . THR A 1 102 ? 22.981 11.730 8.302 1.00 0.00 102 THR A N 1
ATOM 1494 C CA . THR A 1 102 ? 23.709 10.835 9.180 1.00 0.00 102 THR A CA 1
ATOM 1495 C C . THR A 1 102 ? 23.747 11.518 10.542 1.00 0.00 102 THR A C 1
ATOM 1496 O O . THR A 1 102 ? 24.664 12.308 10.809 1.00 0.00 102 THR A O 1
ATOM 1507 N N . SER A 1 103 ? 22.747 11.267 11.373 1.00 0.00 103 SER A N 1
ATOM 1508 C CA . SER A 1 103 ? 22.638 11.862 12.691 1.00 0.00 103 SER A CA 1
ATOM 1509 C C . SER A 1 103 ? 21.960 10.859 13.623 1.00 0.00 103 SER A C 1
ATOM 1510 O O . SER A 1 103 ? 21.243 9.982 13.144 1.00 0.00 103 SER A O 1
ATOM 1518 N N . ILE A 1 104 ? 22.169 10.971 14.934 1.00 0.00 104 ILE A N 1
ATOM 1519 C CA . ILE A 1 104 ? 21.651 10.037 15.942 1.00 0.00 104 ILE A CA 1
ATOM 1520 C C . ILE A 1 104 ? 20.137 10.203 16.192 1.00 0.00 104 ILE A C 1
ATOM 1521 O O . ILE A 1 104 ? 19.689 10.231 17.336 1.00 0.00 104 ILE A O 1
ATOM 1537 N N . ASP A 1 105 ? 19.315 10.327 15.156 1.00 0.00 105 ASP A N 1
ATOM 1538 C CA . ASP A 1 105 ? 17.876 10.565 15.240 1.00 0.00 105 ASP A CA 1
ATOM 1539 C C . ASP A 1 105 ? 17.223 9.579 14.319 1.00 0.00 105 ASP A C 1
ATOM 1540 O O . ASP A 1 105 ? 16.290 8.878 14.765 1.00 0.00 105 ASP A O 1
ATOM 1549 N N . GLY A 1 1 ? -38.165 9.438 -12.548 1.00 0.00 1 GLY A N 2
ATOM 1550 C CA . GLY A 1 1 ? -38.843 8.781 -11.416 1.00 0.00 1 GLY A CA 2
ATOM 1551 C C . GLY A 1 1 ? -38.109 7.494 -11.089 1.00 0.00 1 GLY A C 2
ATOM 1552 O O . GLY A 1 1 ? -37.034 7.299 -11.647 1.00 0.00 1 GLY A O 2
ATOM 1556 N N . HIS A 1 2 ? -38.684 6.639 -10.229 1.00 0.00 2 HIS A N 2
ATOM 1557 C CA . HIS A 1 2 ? -38.011 5.477 -9.635 1.00 0.00 2 HIS A CA 2
ATOM 1558 C C . HIS A 1 2 ? -36.611 5.845 -9.104 1.00 0.00 2 HIS A C 2
ATOM 1559 O O . HIS A 1 2 ? -36.336 7.017 -8.844 1.00 0.00 2 HIS A O 2
ATOM 1573 N N . MET A 1 3 ? -35.775 4.845 -8.836 1.00 0.00 3 MET A N 2
ATOM 1574 C CA . MET A 1 3 ? -34.365 4.987 -8.494 1.00 0.00 3 MET A CA 2
ATOM 1575 C C . MET A 1 3 ? -33.617 3.903 -9.286 1.00 0.00 3 MET A C 2
ATOM 1576 O O . MET A 1 3 ? -34.263 3.057 -9.912 1.00 0.00 3 MET A O 2
ATOM 1590 N N . GLY A 1 4 ? -32.285 3.912 -9.282 1.00 0.00 4 GLY A N 2
ATOM 1591 C CA . GLY A 1 4 ? -31.453 2.904 -9.920 1.00 0.00 4 GLY A CA 2
ATOM 1592 C C . GLY A 1 4 ? -30.232 3.559 -10.555 1.00 0.00 4 GLY A C 2
ATOM 1593 O O . GLY A 1 4 ? -30.330 4.633 -11.156 1.00 0.00 4 GLY A O 2
ATOM 1597 N N . SER A 1 5 ? -29.081 2.902 -10.425 1.00 0.00 5 SER A N 2
ATOM 1598 C CA . SER A 1 5 ? -27.828 3.218 -11.096 1.00 0.00 5 SER A CA 2
ATOM 1599 C C . SER A 1 5 ? -26.854 2.050 -10.850 1.00 0.00 5 SER A C 2
ATOM 1600 O O . SER A 1 5 ? -27.082 1.269 -9.913 1.00 0.00 5 SER A O 2
ATOM 1608 N N . PRO A 1 6 ? -25.761 1.915 -11.618 1.00 0.00 6 PRO A N 2
ATOM 1609 C CA . PRO A 1 6 ? -24.677 1.008 -11.257 1.00 0.00 6 PRO A CA 2
ATOM 1610 C C . PRO A 1 6 ? -23.992 1.511 -9.979 1.00 0.00 6 PRO A C 2
ATOM 1611 O O . PRO A 1 6 ? -24.042 2.709 -9.677 1.00 0.00 6 PRO A O 2
ATOM 1622 N N . VAL A 1 7 ? -23.324 0.625 -9.236 1.00 0.00 7 VAL A N 2
ATOM 1623 C CA . VAL A 1 7 ? -22.506 1.037 -8.097 1.00 0.00 7 VAL A CA 2
ATOM 1624 C C . VAL A 1 7 ? -21.422 2.003 -8.590 1.00 0.00 7 VAL A C 2
ATOM 1625 O O . VAL A 1 7 ? -20.807 1.769 -9.630 1.00 0.00 7 VAL A O 2
ATOM 1638 N N . SER A 1 8 ? -21.154 3.072 -7.841 1.00 0.00 8 SER A N 2
ATOM 1639 C CA . SER A 1 8 ? -20.101 4.031 -8.138 1.00 0.00 8 SER A CA 2
ATOM 1640 C C . SER A 1 8 ? -18.914 3.740 -7.224 1.00 0.00 8 SER A C 2
ATOM 1641 O O . SER A 1 8 ? -18.966 4.060 -6.038 1.00 0.00 8 SER A O 2
ATOM 1649 N N . TYR A 1 9 ? -17.870 3.088 -7.734 1.00 0.00 9 TYR A N 2
ATOM 1650 C CA . TYR A 1 9 ? -16.600 2.983 -7.022 1.00 0.00 9 TYR A CA 2
ATOM 1651 C C . TYR A 1 9 ? -15.852 4.309 -7.135 1.00 0.00 9 TYR A C 2
ATOM 1652 O O . TYR A 1 9 ? -16.025 5.049 -8.110 1.00 0.00 9 TYR A O 2
ATOM 1670 N N . TYR A 1 10 ? -14.988 4.563 -6.162 1.00 0.00 10 TYR A N 2
ATOM 1671 C CA . TYR A 1 10 ? -14.123 5.716 -6.012 1.00 0.00 10 TYR A CA 2
ATOM 1672 C C . TYR A 1 10 ? -12.774 5.156 -5.552 1.00 0.00 10 TYR A C 2
ATOM 1673 O O . TYR A 1 10 ? -12.710 4.426 -4.552 1.00 0.00 10 TYR A O 2
ATOM 1691 N N . PHE A 1 11 ? -11.715 5.402 -6.320 1.00 0.00 11 PHE A N 2
ATOM 1692 C CA . PHE A 1 11 ? -10.379 4.862 -6.076 1.00 0.00 11 PHE A CA 2
ATOM 1693 C C . PHE A 1 11 ? -9.306 5.855 -6.560 1.00 0.00 11 PHE A C 2
ATOM 1694 O O . PHE A 1 11 ? -8.330 5.481 -7.218 1.00 0.00 11 PHE A O 2
ATOM 1711 N N . SER A 1 12 ? -9.491 7.140 -6.259 1.00 0.00 12 SER A N 2
ATOM 1712 C CA . SER A 1 12 ? -8.569 8.220 -6.603 1.00 0.00 12 SER A CA 2
ATOM 1713 C C . SER A 1 12 ? -8.506 9.235 -5.448 1.00 0.00 12 SER A C 2
ATOM 1714 O O . SER A 1 12 ? -9.070 8.975 -4.388 1.00 0.00 12 SER A O 2
ATOM 1722 N N . TYR A 1 13 ? -7.768 10.343 -5.579 1.00 0.00 13 TYR A N 2
ATOM 1723 C CA . TYR A 1 13 ? -7.644 11.358 -4.527 1.00 0.00 13 TYR A CA 2
ATOM 1724 C C . TYR A 1 13 ? -8.957 12.130 -4.319 1.00 0.00 13 TYR A C 2
ATOM 1725 O O . TYR A 1 13 ? -9.977 11.810 -4.936 1.00 0.00 13 TYR A O 2
ATOM 1743 N N . ALA A 1 14 ? -8.950 13.132 -3.435 1.00 0.00 14 ALA A N 2
ATOM 1744 C CA . ALA A 1 14 ? -9.983 14.161 -3.399 1.00 0.00 14 ALA A CA 2
ATOM 1745 C C . ALA A 1 14 ? -9.422 15.574 -3.568 1.00 0.00 14 ALA A C 2
ATOM 1746 O O . ALA A 1 14 ? -10.173 16.473 -3.937 1.00 0.00 14 ALA A O 2
ATOM 1753 N N . ASP A 1 15 ? -8.130 15.794 -3.309 1.00 0.00 15 ASP A N 2
ATOM 1754 C CA . ASP A 1 15 ? -7.624 17.147 -3.055 1.00 0.00 15 ASP A CA 2
ATOM 1755 C C . ASP A 1 15 ? -7.260 17.909 -4.335 1.00 0.00 15 ASP A C 2
ATOM 1756 O O . ASP A 1 15 ? -6.956 19.098 -4.277 1.00 0.00 15 ASP A O 2
ATOM 1765 N N . GLY A 1 16 ? -7.300 17.245 -5.494 1.00 0.00 16 GLY A N 2
ATOM 1766 C CA . GLY A 1 16 ? -7.002 17.833 -6.794 1.00 0.00 16 GLY A CA 2
ATOM 1767 C C . GLY A 1 16 ? -5.744 17.210 -7.376 1.00 0.00 16 GLY A C 2
ATOM 1768 O O . GLY A 1 16 ? -4.716 17.871 -7.494 1.00 0.00 16 GLY A O 2
ATOM 1772 N N . GLY A 1 17 ? -5.785 15.914 -7.666 1.00 0.00 17 GLY A N 2
ATOM 1773 C CA . GLY A 1 17 ? -4.690 15.158 -8.258 1.00 0.00 17 GLY A CA 2
ATOM 1774 C C . GLY A 1 17 ? -4.992 13.665 -8.142 1.00 0.00 17 GLY A C 2
ATOM 1775 O O . GLY A 1 17 ? -6.142 13.302 -7.889 1.00 0.00 17 GLY A O 2
ATOM 1779 N N . THR A 1 18 ? -3.991 12.800 -8.347 1.00 0.00 18 THR A N 2
ATOM 1780 C CA . THR A 1 18 ? -4.052 11.361 -8.088 1.00 0.00 18 THR A CA 2
ATOM 1781 C C . THR A 1 18 ? -2.672 10.759 -7.739 1.00 0.00 18 THR A C 2
ATOM 1782 O O . THR A 1 18 ? -2.293 9.717 -8.282 1.00 0.00 18 THR A O 2
ATOM 1793 N N . SER A 1 19 ? -1.880 11.390 -6.872 1.00 0.00 19 SER A N 2
ATOM 1794 C CA . SER A 1 19 ? -0.667 10.786 -6.306 1.00 0.00 19 SER A CA 2
ATOM 1795 C C . SER A 1 19 ? -0.209 11.592 -5.092 1.00 0.00 19 SER A C 2
ATOM 1796 O O . SER A 1 19 ? -0.779 12.631 -4.773 1.00 0.00 19 SER A O 2
ATOM 1804 N N . HIS A 1 20 ? 0.875 11.138 -4.472 1.00 0.00 20 HIS A N 2
ATOM 1805 C CA . HIS A 1 20 ? 1.588 11.804 -3.400 1.00 0.00 20 HIS A CA 2
ATOM 1806 C C . HIS A 1 20 ? 3.067 11.825 -3.762 1.00 0.00 20 HIS A C 2
ATOM 1807 O O . HIS A 1 20 ? 3.683 10.763 -3.901 1.00 0.00 20 HIS A O 2
ATOM 1821 N N . THR A 1 21 ? 3.610 13.016 -3.997 1.00 0.00 21 THR A N 2
ATOM 1822 C CA . THR A 1 21 ? 5.026 13.240 -4.219 1.00 0.00 21 THR A CA 2
ATOM 1823 C C . THR A 1 21 ? 5.403 14.435 -3.356 1.00 0.00 21 THR A C 2
ATOM 1824 O O . THR A 1 21 ? 4.741 15.471 -3.422 1.00 0.00 21 THR A O 2
ATOM 1835 N N . GLU A 1 22 ? 6.466 14.321 -2.570 1.00 0.00 22 GLU A N 2
ATOM 1836 C CA . GLU A 1 22 ? 6.973 15.447 -1.805 1.00 0.00 22 GLU A CA 2
ATOM 1837 C C . GLU A 1 22 ? 8.458 15.545 -2.075 1.00 0.00 22 GLU A C 2
ATOM 1838 O O . GLU A 1 22 ? 9.125 14.528 -2.303 1.00 0.00 22 GLU A O 2
ATOM 1850 N N . TYR A 1 23 ? 8.950 16.779 -2.067 1.00 0.00 23 TYR A N 2
ATOM 1851 C CA . TYR A 1 23 ? 10.336 17.124 -2.329 1.00 0.00 23 TYR A CA 2
ATOM 1852 C C . TYR A 1 23 ? 10.832 17.917 -1.117 1.00 0.00 23 TYR A C 2
ATOM 1853 O O . TYR A 1 23 ? 11.026 19.130 -1.226 1.00 0.00 23 TYR A O 2
ATOM 1871 N N . PRO A 1 24 ? 10.950 17.284 0.061 1.00 0.00 24 PRO A N 2
ATOM 1872 C CA . PRO A 1 24 ? 11.406 17.969 1.255 1.00 0.00 24 PRO A CA 2
ATOM 1873 C C . PRO A 1 24 ? 12.889 18.332 1.143 1.00 0.00 24 PRO A C 2
ATOM 1874 O O . PRO A 1 24 ? 13.575 18.021 0.164 1.00 0.00 24 PRO A O 2
ATOM 1885 N N . ASP A 1 25 ? 13.377 19.016 2.167 1.00 0.00 25 ASP A N 2
ATOM 1886 C CA . ASP A 1 25 ? 14.725 19.529 2.279 1.00 0.00 25 ASP A CA 2
ATOM 1887 C C . ASP A 1 25 ? 15.141 19.395 3.740 1.00 0.00 25 ASP A C 2
ATOM 1888 O O . ASP A 1 25 ? 14.321 19.011 4.575 1.00 0.00 25 ASP A O 2
ATOM 1897 N N . ASP A 1 26 ? 16.407 19.699 4.038 1.00 0.00 26 ASP A N 2
ATOM 1898 C CA . ASP A 1 26 ? 16.971 19.888 5.380 1.00 0.00 26 ASP A CA 2
ATOM 1899 C C . ASP A 1 26 ? 16.728 18.672 6.290 1.00 0.00 26 ASP A C 2
ATOM 1900 O O . ASP A 1 26 ? 17.572 17.774 6.286 1.00 0.00 26 ASP A O 2
ATOM 1909 N N . SER A 1 27 ? 15.576 18.576 6.961 1.00 0.00 27 SER A N 2
ATOM 1910 C CA . SER A 1 27 ? 14.940 17.362 7.474 1.00 0.00 27 SER A CA 2
ATOM 1911 C C . SER A 1 27 ? 13.423 17.625 7.574 1.00 0.00 27 SER A C 2
ATOM 1912 O O . SER A 1 27 ? 13.009 18.329 8.499 1.00 0.00 27 SER A O 2
ATOM 1920 N N . SER A 1 28 ? 12.596 17.127 6.645 1.00 0.00 28 SER A N 2
ATOM 1921 C CA . SER A 1 28 ? 11.136 17.211 6.752 1.00 0.00 28 SER A CA 2
ATOM 1922 C C . SER A 1 28 ? 10.481 15.853 6.480 1.00 0.00 28 SER A C 2
ATOM 1923 O O . SER A 1 28 ? 10.102 15.549 5.341 1.00 0.00 28 SER A O 2
ATOM 1931 N N . ALA A 1 29 ? 10.319 15.052 7.530 1.00 0.00 29 ALA A N 2
ATOM 1932 C CA . ALA A 1 29 ? 9.597 13.788 7.550 1.00 0.00 29 ALA A CA 2
ATOM 1933 C C . ALA A 1 29 ? 8.865 13.618 8.887 1.00 0.00 29 ALA A C 2
ATOM 1934 O O . ALA A 1 29 ? 9.123 14.343 9.856 1.00 0.00 29 ALA A O 2
ATOM 1941 N N . GLY A 1 30 ? 7.953 12.647 8.962 1.00 0.00 30 GLY A N 2
ATOM 1942 C CA . GLY A 1 30 ? 7.216 12.305 10.160 1.00 0.00 30 GLY A CA 2
ATOM 1943 C C . GLY A 1 30 ? 5.930 11.587 9.773 1.00 0.00 30 GLY A C 2
ATOM 1944 O O . GLY A 1 30 ? 5.800 11.054 8.665 1.00 0.00 30 GLY A O 2
ATOM 1948 N N . SER A 1 31 ? 4.982 11.559 10.704 1.00 0.00 31 SER A N 2
ATOM 1949 C CA . SER A 1 31 ? 3.650 11.011 10.514 1.00 0.00 31 SER A CA 2
ATOM 1950 C C . SER A 1 31 ? 2.680 12.153 10.188 1.00 0.00 31 SER A C 2
ATOM 1951 O O . SER A 1 31 ? 2.585 13.118 10.948 1.00 0.00 31 SER A O 2
ATOM 1959 N N . PHE A 1 32 ? 1.984 12.072 9.054 1.00 0.00 32 PHE A N 2
ATOM 1960 C CA . PHE A 1 32 ? 0.949 13.012 8.617 1.00 0.00 32 PHE A CA 2
ATOM 1961 C C . PHE A 1 32 ? -0.227 12.251 7.985 1.00 0.00 32 PHE A C 2
ATOM 1962 O O . PHE A 1 32 ? -0.332 11.029 8.137 1.00 0.00 32 PHE A O 2
ATOM 1979 N N . ILE A 1 33 ? -1.157 12.957 7.336 1.00 0.00 33 ILE A N 2
ATOM 1980 C CA . ILE A 1 33 ? -2.337 12.396 6.678 1.00 0.00 33 ILE A CA 2
ATOM 1981 C C . ILE A 1 33 ? -2.507 13.132 5.348 1.00 0.00 33 ILE A C 2
ATOM 1982 O O . ILE A 1 33 ? -2.242 14.334 5.263 1.00 0.00 33 ILE A O 2
ATOM 1998 N N . LEU A 1 34 ? -2.968 12.424 4.318 1.00 0.00 34 LEU A N 2
ATOM 1999 C CA . LEU A 1 34 ? -3.385 12.970 3.031 1.00 0.00 34 LEU A CA 2
ATOM 2000 C C . LEU A 1 34 ? -4.774 12.409 2.723 1.00 0.00 34 LEU A C 2
ATOM 2001 O O . LEU A 1 34 ? -5.157 11.385 3.294 1.00 0.00 34 LEU A O 2
ATOM 2017 N N . ASP A 1 35 ? -5.530 13.019 1.806 1.00 0.00 35 ASP A N 2
ATOM 2018 C CA . ASP A 1 35 ? -6.974 12.781 1.691 1.00 0.00 35 ASP A CA 2
ATOM 2019 C C . ASP A 1 35 ? -7.326 12.112 0.363 1.00 0.00 35 ASP A C 2
ATOM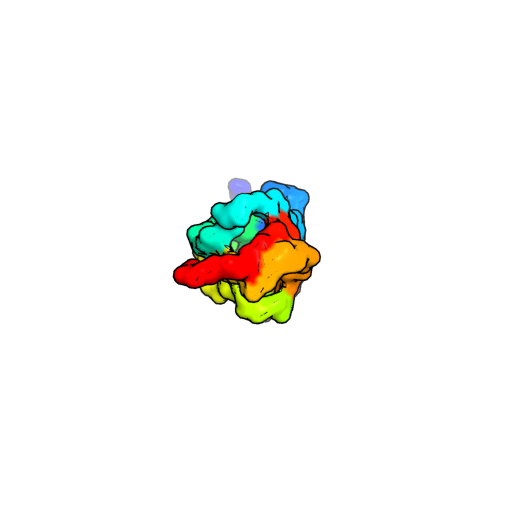 2020 O O . ASP A 1 35 ? -7.330 12.740 -0.700 1.00 0.00 35 ASP A O 2
ATOM 2029 N N . ILE A 1 36 ? -7.590 10.803 0.438 1.00 0.00 36 ILE A N 2
ATOM 2030 C CA . ILE A 1 36 ? -7.793 9.908 -0.693 1.00 0.00 36 ILE A CA 2
ATOM 2031 C C . ILE A 1 36 ? -9.202 9.309 -0.613 1.00 0.00 36 ILE A C 2
ATOM 2032 O O . ILE A 1 36 ? -9.656 8.915 0.462 1.00 0.00 36 ILE A O 2
ATOM 2048 N N . THR A 1 37 ? -9.878 9.214 -1.756 1.00 0.00 37 THR A N 2
ATOM 2049 C CA . THR A 1 37 ? -11.209 8.651 -1.898 1.00 0.00 37 THR A CA 2
ATOM 2050 C C . THR A 1 37 ? -11.102 7.159 -2.213 1.00 0.00 37 THR A C 2
ATOM 2051 O O . THR A 1 37 ? -10.699 6.781 -3.317 1.00 0.00 37 THR A O 2
ATOM 2062 N N . SER A 1 38 ? -11.500 6.312 -1.268 1.00 0.00 38 SER A N 2
ATOM 2063 C CA . SER A 1 38 ? -11.377 4.863 -1.384 1.00 0.00 38 SER A CA 2
ATOM 2064 C C . SER A 1 38 ? -12.654 4.215 -0.853 1.00 0.00 38 SER A C 2
ATOM 2065 O O . SER A 1 38 ? -12.690 3.774 0.294 1.00 0.00 38 SER A O 2
ATOM 2073 N N . TYR A 1 39 ? -13.730 4.205 -1.651 1.00 0.00 39 TYR A N 2
ATOM 2074 C CA . TYR A 1 39 ? -15.012 3.612 -1.267 1.00 0.00 39 TYR A CA 2
ATOM 2075 C C . TYR A 1 39 ? -15.875 3.313 -2.491 1.00 0.00 39 TYR A C 2
ATOM 2076 O O . TYR A 1 39 ? -15.658 3.882 -3.557 1.00 0.00 39 TYR A O 2
ATOM 2094 N N . LYS A 1 40 ? -16.922 2.499 -2.330 1.00 0.00 40 LYS A N 2
ATOM 2095 C CA . LYS A 1 40 ? -17.994 2.337 -3.314 1.00 0.00 40 LYS A CA 2
ATOM 2096 C C . LYS A 1 40 ? -19.290 2.910 -2.749 1.00 0.00 40 LYS A C 2
ATOM 2097 O O . LYS A 1 40 ? -19.460 2.932 -1.530 1.00 0.00 40 LYS A O 2
ATOM 2116 N N . LYS A 1 41 ? -20.191 3.382 -3.615 1.00 0.00 41 LYS A N 2
ATOM 2117 C CA . LYS A 1 41 ? -21.509 3.936 -3.305 1.00 0.00 41 LYS A CA 2
ATOM 2118 C C . LYS A 1 41 ? -22.566 3.126 -4.031 1.00 0.00 41 LYS A C 2
ATOM 2119 O O . LYS A 1 41 ? -22.468 2.988 -5.251 1.00 0.00 41 LYS A O 2
ATOM 2138 N N . THR A 1 42 ? -23.553 2.613 -3.307 1.00 0.00 42 THR A N 2
ATOM 2139 C CA . THR A 1 42 ? -24.703 1.916 -3.870 1.00 0.00 42 THR A CA 2
ATOM 2140 C C . THR A 1 42 ? -25.768 1.748 -2.780 1.00 0.00 42 THR A C 2
ATOM 2141 O O . THR A 1 42 ? -25.482 1.853 -1.576 1.00 0.00 42 THR A O 2
ATOM 2152 N N . GLY A 1 43 ? -26.997 1.466 -3.219 1.00 0.00 43 GLY A N 2
ATOM 2153 C CA . GLY A 1 43 ? -28.197 1.421 -2.414 1.00 0.00 43 GLY A CA 2
ATOM 2154 C C . GLY A 1 43 ? -28.409 2.765 -1.739 1.00 0.00 43 GLY A C 2
ATOM 2155 O O . GLY A 1 43 ? -28.876 3.717 -2.369 1.00 0.00 43 GLY A O 2
ATOM 2159 N N . ASN A 1 44 ? -28.065 2.844 -0.457 1.00 0.00 44 ASN A N 2
ATOM 2160 C CA . ASN A 1 44 ? -28.252 4.017 0.385 1.00 0.00 44 ASN A CA 2
ATOM 2161 C C . ASN A 1 44 ? -27.068 4.180 1.345 1.00 0.00 44 ASN A C 2
ATOM 2162 O O . ASN A 1 44 ? -27.249 4.487 2.528 1.00 0.00 44 ASN A O 2
ATOM 2173 N N . SER A 1 45 ? -25.855 3.852 0.895 1.00 0.00 45 SER A N 2
ATOM 2174 C CA . SER A 1 45 ? -24.641 3.943 1.694 1.00 0.00 45 SER A CA 2
ATOM 2175 C C . SER A 1 45 ? -23.417 4.086 0.792 1.00 0.00 45 SER A C 2
ATOM 2176 O O . SER A 1 45 ? -23.457 3.762 -0.400 1.00 0.00 45 SER A O 2
ATOM 2184 N N . THR A 1 46 ? -22.287 4.393 1.414 1.00 0.00 46 THR A N 2
ATOM 2185 C CA . THR A 1 46 ? -20.964 4.128 0.929 1.00 0.00 46 THR A CA 2
ATOM 2186 C C . THR A 1 46 ? -20.344 3.137 1.905 1.00 0.00 46 THR A C 2
ATOM 2187 O O . THR A 1 46 ? -20.778 2.999 3.050 1.00 0.00 46 THR A O 2
ATOM 2198 N N . LYS A 1 47 ? -19.372 2.392 1.419 1.00 0.00 47 LYS A N 2
ATOM 2199 C CA . LYS A 1 47 ? -18.530 1.475 2.179 1.00 0.00 47 LYS A CA 2
ATOM 2200 C C . LYS A 1 47 ? -17.114 1.647 1.649 1.00 0.00 47 LYS A C 2
ATOM 2201 O O . LYS A 1 47 ? -16.913 1.540 0.435 1.00 0.00 47 LYS A O 2
ATOM 2220 N N . ALA A 1 48 ? -16.176 2.002 2.525 1.00 0.00 48 ALA A N 2
ATOM 2221 C CA . ALA A 1 48 ? -14.765 2.095 2.186 1.00 0.00 48 ALA A CA 2
ATOM 2222 C C . ALA A 1 48 ? -14.221 0.708 1.849 1.00 0.00 48 ALA A C 2
ATOM 2223 O O . ALA A 1 48 ? -14.777 -0.298 2.300 1.00 0.00 48 ALA A O 2
ATOM 2230 N N . LEU A 1 49 ? -13.116 0.662 1.104 1.00 0.00 49 LEU A N 2
ATOM 2231 C CA . LEU A 1 49 ? -12.355 -0.560 0.882 1.00 0.00 49 LEU A CA 2
ATOM 2232 C C . LEU A 1 49 ? -10.947 -0.313 1.378 1.00 0.00 49 LEU A C 2
ATOM 2233 O O . LEU A 1 49 ? -10.389 0.761 1.139 1.00 0.00 49 LEU A O 2
ATOM 2249 N N . SER A 1 50 ? -10.380 -1.335 2.006 1.00 0.00 50 SER A N 2
ATOM 2250 C CA . SER A 1 50 ? -8.995 -1.354 2.421 1.00 0.00 50 SER A CA 2
ATOM 2251 C C . SER A 1 50 ? -8.086 -1.382 1.193 1.00 0.00 50 SER A C 2
ATOM 2252 O O . SER A 1 50 ? -8.527 -1.584 0.056 1.00 0.00 50 SER A O 2
ATOM 2260 N N . TRP A 1 51 ? -6.795 -1.207 1.439 1.00 0.00 51 TRP A N 2
ATOM 2261 C CA . TRP A 1 51 ? -5.737 -1.404 0.473 1.00 0.00 51 TRP A CA 2
ATOM 2262 C C . TRP A 1 51 ? -4.572 -2.105 1.151 1.00 0.00 51 TRP A C 2
ATOM 2263 O O . TRP A 1 51 ? -4.570 -2.299 2.373 1.00 0.00 51 TRP A O 2
ATOM 2284 N N . ASN A 1 52 ? -3.573 -2.450 0.350 1.00 0.00 52 ASN A N 2
ATOM 2285 C CA . ASN A 1 52 ? -2.214 -2.655 0.806 1.00 0.00 52 ASN A CA 2
ATOM 2286 C C . ASN A 1 52 ? -1.397 -1.486 0.321 1.00 0.00 52 ASN A C 2
ATOM 2287 O O . ASN A 1 52 ? -1.664 -0.947 -0.753 1.00 0.00 52 ASN A O 2
ATOM 2298 N N . ALA A 1 53 ? -0.360 -1.163 1.079 1.00 0.00 53 ALA A N 2
ATOM 2299 C CA . ALA A 1 53 ? 0.807 -0.439 0.609 1.00 0.00 53 ALA A CA 2
ATOM 2300 C C . ALA A 1 53 ? 2.009 -1.312 0.946 1.00 0.00 53 ALA A C 2
ATOM 2301 O O . ALA A 1 53 ? 1.991 -2.001 1.975 1.00 0.00 53 ALA A O 2
ATOM 2308 N N . SER A 1 54 ? 3.031 -1.286 0.091 1.00 0.00 54 SER A N 2
ATOM 2309 C CA . SER A 1 54 ? 4.177 -2.181 0.219 1.00 0.00 54 SER A CA 2
ATOM 2310 C C . SER A 1 54 ? 5.363 -1.522 -0.462 1.00 0.00 54 SER A C 2
ATOM 2311 O O . SER A 1 54 ? 5.272 -1.145 -1.636 1.00 0.00 54 SER A O 2
ATOM 2319 N N . GLY A 1 55 ? 6.452 -1.359 0.281 1.00 0.00 55 GLY A N 2
ATOM 2320 C CA . GLY A 1 55 ? 7.467 -0.361 0.003 1.00 0.00 55 GLY A CA 2
ATOM 2321 C C . GLY A 1 55 ? 8.836 -0.818 0.462 1.00 0.00 55 GLY A C 2
ATOM 2322 O O . GLY A 1 55 ? 9.081 -2.013 0.640 1.00 0.00 55 GLY A O 2
ATOM 2326 N N . ASP A 1 56 ? 9.742 0.143 0.612 1.00 0.00 56 ASP A N 2
ATOM 2327 C CA . ASP A 1 56 ? 11.162 -0.120 0.879 1.00 0.00 56 ASP A CA 2
ATOM 2328 C C . ASP A 1 56 ? 11.503 -0.088 2.365 1.00 0.00 56 ASP A C 2
ATOM 2329 O O . ASP A 1 56 ? 12.656 0.063 2.755 1.00 0.00 56 ASP A O 2
ATOM 2338 N N . SER A 1 57 ? 10.461 -0.232 3.175 1.00 0.00 57 SER A N 2
ATOM 2339 C CA . SER A 1 57 ? 10.417 -0.477 4.614 1.00 0.00 57 SER A CA 2
ATOM 2340 C C . SER A 1 57 ? 10.717 0.746 5.485 1.00 0.00 57 SER A C 2
ATOM 2341 O O . SER A 1 57 ? 10.731 0.632 6.713 1.00 0.00 57 SER A O 2
ATOM 2349 N N . TRP A 1 58 ? 10.824 1.932 4.884 1.00 0.00 58 TRP A N 2
ATOM 2350 C CA . TRP A 1 58 ? 10.918 3.200 5.610 1.00 0.00 58 TRP A CA 2
ATOM 2351 C C . TRP A 1 58 ? 9.673 4.075 5.423 1.00 0.00 58 TRP A C 2
ATOM 2352 O O . TRP A 1 58 ? 9.680 5.238 5.832 1.00 0.00 58 TRP A O 2
ATOM 2373 N N . ILE A 1 59 ? 8.623 3.551 4.780 1.00 0.00 59 ILE A N 2
ATOM 2374 C CA . ILE A 1 59 ? 7.442 4.301 4.360 1.00 0.00 59 ILE A CA 2
ATOM 2375 C C . ILE A 1 59 ? 6.223 3.459 4.730 1.00 0.00 59 ILE A C 2
ATOM 2376 O O . ILE A 1 59 ? 6.253 2.236 4.563 1.00 0.00 59 ILE A O 2
ATOM 2392 N N . HIS A 1 60 ? 5.166 4.114 5.206 1.00 0.00 60 HIS A N 2
ATOM 2393 C CA . HIS A 1 60 ? 3.943 3.532 5.734 1.00 0.00 60 HIS A CA 2
ATOM 2394 C C . HIS A 1 60 ? 2.762 4.304 5.135 1.00 0.00 60 HIS A C 2
ATOM 2395 O O . HIS A 1 60 ? 2.826 5.531 5.013 1.00 0.00 60 HIS A O 2
ATOM 2409 N N . VAL A 1 61 ? 1.678 3.614 4.774 1.00 0.00 61 VAL A N 2
ATOM 2410 C CA . VAL A 1 61 ? 0.436 4.226 4.312 1.00 0.00 61 VAL A CA 2
ATOM 2411 C C . VAL A 1 61 ? -0.694 3.391 4.897 1.00 0.00 61 VAL A C 2
ATOM 2412 O O . VAL A 1 61 ? -0.895 2.241 4.492 1.00 0.00 61 VAL A O 2
ATOM 2425 N N . ASN A 1 62 ? -1.403 3.980 5.853 1.00 0.00 62 ASN A N 2
ATOM 2426 C CA . ASN A 1 62 ? -2.535 3.388 6.539 1.00 0.00 62 ASN A CA 2
ATOM 2427 C C . ASN A 1 62 ? -3.830 3.828 5.867 1.00 0.00 62 ASN A C 2
ATOM 2428 O O . ASN A 1 62 ? -3.845 4.768 5.068 1.00 0.00 62 ASN A O 2
ATOM 2439 N N . GLY A 1 63 ? -4.944 3.234 6.295 1.00 0.00 63 GLY A N 2
ATOM 2440 C CA . GLY A 1 63 ? -6.263 3.429 5.706 1.00 0.00 63 GLY A CA 2
ATOM 2441 C C . GLY A 1 63 ? -6.767 4.873 5.744 1.00 0.00 63 GLY A C 2
ATOM 2442 O O . GLY A 1 63 ? -7.759 5.182 5.088 1.00 0.00 63 GLY A O 2
ATOM 2446 N N . SER A 1 64 ? -6.124 5.761 6.510 1.00 0.00 64 SER A N 2
ATOM 2447 C CA . SER A 1 64 ? -6.370 7.201 6.505 1.00 0.00 64 SER A CA 2
ATOM 2448 C C . SER A 1 64 ? -5.133 7.960 7.015 1.00 0.00 64 SER A C 2
ATOM 2449 O O . SER A 1 64 ? -5.293 8.904 7.788 1.00 0.00 64 SER A O 2
ATOM 2457 N N . SER A 1 65 ? -3.909 7.496 6.735 1.00 0.00 65 SER A N 2
ATOM 2458 C CA . SER A 1 65 ? -2.715 8.064 7.359 1.00 0.00 65 SER A CA 2
ATOM 2459 C C . SER A 1 65 ? -1.480 7.731 6.512 1.00 0.00 65 SER A C 2
ATOM 2460 O O . SER A 1 65 ? -1.530 6.803 5.700 1.00 0.00 65 SER A O 2
ATOM 2468 N N . VAL A 1 66 ? -0.366 8.443 6.693 1.00 0.00 66 VAL A N 2
ATOM 2469 C CA . VAL A 1 66 ? 0.875 8.247 5.945 1.00 0.00 66 VAL A CA 2
ATOM 2470 C C . VAL A 1 66 ? 2.072 8.632 6.820 1.00 0.00 66 VAL A C 2
ATOM 2471 O O . VAL A 1 66 ? 2.030 9.640 7.525 1.00 0.00 66 VAL A O 2
ATOM 2484 N N . SER A 1 67 ? 3.160 7.868 6.772 1.00 0.00 67 SER A N 2
ATOM 2485 C CA . SER A 1 67 ? 4.396 8.242 7.448 1.00 0.00 67 SER A CA 2
ATOM 2486 C C . SER A 1 67 ? 5.579 7.824 6.588 1.00 0.00 67 SER A C 2
ATOM 2487 O O . SER A 1 67 ? 5.491 6.863 5.819 1.00 0.00 67 SER A O 2
ATOM 2495 N N . TYR A 1 68 ? 6.702 8.506 6.756 1.00 0.00 68 TYR A N 2
ATOM 2496 C CA . TYR A 1 68 ? 8.011 8.027 6.354 1.00 0.00 68 TYR A CA 2
ATOM 2497 C C . TYR A 1 68 ? 9.004 8.535 7.381 1.00 0.00 68 TYR A C 2
ATOM 2498 O O . TYR A 1 68 ? 8.756 9.541 8.049 1.00 0.00 68 TYR A O 2
ATOM 2516 N N . ASP A 1 69 ? 10.107 7.811 7.510 1.00 0.00 69 ASP A N 2
ATOM 2517 C CA . ASP A 1 69 ? 11.289 8.273 8.226 1.00 0.00 69 ASP A CA 2
ATOM 2518 C C . ASP A 1 69 ? 12.203 8.938 7.192 1.00 0.00 69 ASP A C 2
ATOM 2519 O O . ASP A 1 69 ? 11.789 9.214 6.062 1.00 0.00 69 ASP A O 2
ATOM 2528 N N . GLU A 1 70 ? 13.458 9.187 7.549 1.00 0.00 70 GLU A N 2
ATOM 2529 C CA . GLU A 1 70 ? 14.487 9.593 6.603 1.00 0.00 70 GLU A CA 2
ATOM 2530 C C . GLU A 1 70 ? 15.604 8.543 6.588 1.00 0.00 70 GLU A C 2
ATOM 2531 O O . GLU A 1 70 ? 15.648 7.595 7.386 1.00 0.00 70 GLU A O 2
ATOM 2543 N N . ASN A 1 71 ? 16.496 8.685 5.620 1.00 0.00 71 ASN A N 2
ATOM 2544 C CA . ASN A 1 71 ? 17.596 7.767 5.324 1.00 0.00 71 ASN A CA 2
ATOM 2545 C C . ASN A 1 71 ? 18.818 8.014 6.223 1.00 0.00 71 ASN A C 2
ATOM 2546 O O . ASN A 1 71 ? 19.032 9.117 6.707 1.00 0.00 71 ASN A O 2
ATOM 2557 N N . PRO A 1 72 ? 19.663 7.000 6.460 1.00 0.00 72 PRO A N 2
ATOM 2558 C CA . PRO A 1 72 ? 20.843 7.101 7.329 1.00 0.00 72 PRO A CA 2
ATOM 2559 C C . PRO A 1 72 ? 22.132 7.558 6.620 1.00 0.00 72 PRO A C 2
ATOM 2560 O O . PRO A 1 72 ? 23.175 7.674 7.273 1.00 0.00 72 PRO A O 2
ATOM 2571 N N . ALA A 1 73 ? 22.111 7.733 5.296 1.00 0.00 73 ALA A N 2
ATOM 2572 C CA . ALA A 1 73 ? 23.246 8.243 4.526 1.00 0.00 73 ALA A CA 2
ATOM 2573 C C . ALA A 1 73 ? 22.880 9.603 3.935 1.00 0.00 73 ALA A C 2
ATOM 2574 O O . ALA A 1 73 ? 21.712 9.973 3.907 1.00 0.00 73 ALA A O 2
ATOM 2581 N N . LYS A 1 74 ? 23.870 10.334 3.412 1.00 0.00 74 LYS A N 2
ATOM 2582 C CA . LYS A 1 74 ? 23.727 11.733 3.006 1.00 0.00 74 LYS A CA 2
ATOM 2583 C C . LYS A 1 74 ? 23.354 11.889 1.533 1.00 0.00 74 LYS A C 2
ATOM 2584 O O . LYS A 1 74 ? 23.208 13.006 1.041 1.00 0.00 74 LYS A O 2
ATOM 2603 N N . GLU A 1 75 ? 23.274 10.781 0.803 1.00 0.00 75 GLU A N 2
ATOM 2604 C CA . GLU A 1 75 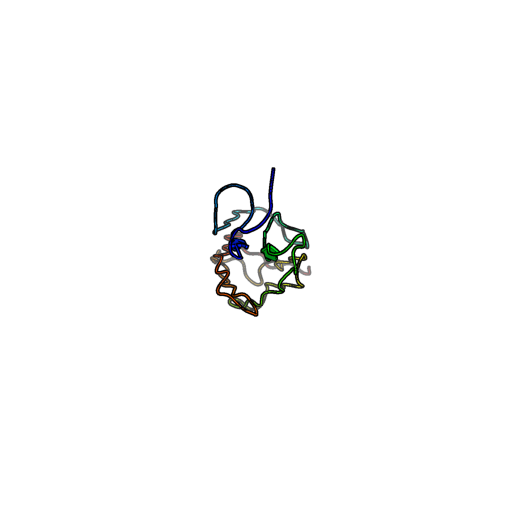? 22.912 10.801 -0.606 1.00 0.00 75 GLU A CA 2
ATOM 2605 C C . GLU A 1 75 ? 21.404 10.987 -0.776 1.00 0.00 75 GLU A C 2
ATOM 2606 O O . GLU A 1 75 ? 20.642 10.777 0.169 1.00 0.00 75 GLU A O 2
ATOM 2618 N N . ARG A 1 76 ? 20.985 11.347 -1.992 1.00 0.00 76 ARG A N 2
ATOM 2619 C CA . ARG A 1 76 ? 19.591 11.443 -2.397 1.00 0.00 76 ARG A CA 2
ATOM 2620 C C . ARG A 1 76 ? 19.208 10.134 -3.084 1.00 0.00 76 ARG A C 2
ATOM 2621 O O . ARG A 1 76 ? 19.950 9.669 -3.961 1.00 0.00 76 ARG A O 2
ATOM 2642 N N . ARG A 1 77 ? 18.048 9.560 -2.772 1.00 0.00 77 ARG A N 2
ATOM 2643 C CA . ARG A 1 77 ? 17.448 8.416 -3.448 1.00 0.00 77 ARG A CA 2
ATOM 2644 C C . ARG A 1 77 ? 15.945 8.658 -3.403 1.00 0.00 77 ARG A C 2
ATOM 2645 O O . ARG A 1 77 ? 15.373 8.726 -2.314 1.00 0.00 77 ARG A O 2
ATOM 2666 N N . THR A 1 78 ? 15.300 8.768 -4.560 1.00 0.00 78 THR A N 2
ATOM 2667 C CA . THR A 1 78 ? 13.847 8.831 -4.632 1.00 0.00 78 THR A CA 2
ATOM 2668 C C . THR A 1 78 ? 13.276 7.557 -4.001 1.00 0.00 78 THR A C 2
ATOM 2669 O O . THR A 1 78 ? 13.634 6.449 -4.416 1.00 0.00 78 THR A O 2
ATOM 2680 N N . GLY A 1 79 ? 12.415 7.702 -2.993 1.00 0.00 79 GLY A N 2
ATOM 2681 C CA . GLY A 1 79 ? 11.637 6.597 -2.475 1.00 0.00 79 GLY A CA 2
ATOM 2682 C C . GLY A 1 79 ? 10.564 6.185 -3.478 1.00 0.00 79 GLY A C 2
ATOM 2683 O O . GLY A 1 79 ? 10.082 7.009 -4.260 1.00 0.00 79 GLY A O 2
ATOM 2687 N N . LEU A 1 80 ? 10.155 4.921 -3.414 1.00 0.00 80 LEU A N 2
ATOM 2688 C CA . LEU A 1 80 ? 9.114 4.330 -4.233 1.00 0.00 80 LEU A CA 2
ATOM 2689 C C . LEU A 1 80 ? 8.393 3.275 -3.401 1.00 0.00 80 LEU A C 2
ATOM 2690 O O . LEU A 1 80 ? 8.983 2.268 -2.996 1.00 0.00 80 LEU A O 2
ATOM 2706 N N . VAL A 1 81 ? 7.106 3.498 -3.174 1.00 0.00 81 VAL A N 2
ATOM 2707 C CA . VAL A 1 81 ? 6.133 2.534 -2.670 1.00 0.00 81 VAL A CA 2
ATOM 2708 C C . VAL A 1 81 ? 4.881 2.702 -3.529 1.00 0.00 81 VAL A C 2
ATOM 2709 O O . VAL A 1 81 ? 4.767 3.658 -4.309 1.00 0.00 81 VAL A O 2
ATOM 2722 N N . THR A 1 82 ? 3.979 1.735 -3.444 1.00 0.00 82 THR A N 2
ATOM 2723 C CA . THR A 1 82 ? 2.746 1.653 -4.208 1.00 0.00 82 THR A CA 2
ATOM 2724 C C . THR A 1 82 ? 1.602 1.517 -3.196 1.00 0.00 82 THR A C 2
ATOM 2725 O O . THR A 1 82 ? 1.849 1.339 -1.997 1.00 0.00 82 THR A O 2
ATOM 2736 N N . LEU A 1 83 ? 0.352 1.596 -3.644 1.00 0.00 83 LEU A N 2
ATOM 2737 C CA . LEU A 1 83 ? -0.772 0.958 -2.972 1.00 0.00 83 LEU A CA 2
ATOM 2738 C C . LEU A 1 83 ? -1.774 0.496 -4.005 1.00 0.00 83 LEU A C 2
ATOM 2739 O O . LEU A 1 83 ? -1.807 1.072 -5.089 1.00 0.00 83 LEU A O 2
ATOM 2755 N N . LYS A 1 84 ? -2.598 -0.494 -3.659 1.00 0.00 84 LYS A N 2
ATOM 2756 C CA . LYS A 1 84 ? -3.683 -1.013 -4.486 1.00 0.00 84 LYS A CA 2
ATOM 2757 C C . LYS A 1 84 ? -4.800 -1.456 -3.546 1.00 0.00 84 LYS A C 2
ATOM 2758 O O . LYS A 1 84 ? -4.508 -2.064 -2.514 1.00 0.00 84 LYS A O 2
ATOM 2777 N N . GLN A 1 85 ? -6.044 -1.102 -3.865 1.00 0.00 85 GLN A N 2
ATOM 2778 C CA . GLN A 1 85 ? -7.215 -1.424 -3.055 1.00 0.00 85 GLN A CA 2
ATOM 2779 C C . GLN A 1 85 ? -7.529 -2.921 -3.070 1.00 0.00 85 GLN A C 2
ATOM 2780 O O . GLN A 1 85 ? -6.904 -3.693 -3.791 1.00 0.00 85 GLN A O 2
ATOM 2794 N N . ASP A 1 86 ? -8.520 -3.279 -2.257 1.00 0.00 86 ASP A N 2
ATOM 2795 C CA . ASP A 1 86 ? -9.130 -4.594 -2.104 1.00 0.00 86 ASP A CA 2
ATOM 2796 C C . ASP A 1 86 ? -9.823 -5.044 -3.400 1.00 0.00 86 ASP A C 2
ATOM 2797 O O . ASP A 1 86 ? -9.227 -5.712 -4.238 1.00 0.00 86 ASP A O 2
ATOM 2806 N N . GLU A 1 87 ? -11.077 -4.631 -3.611 1.00 0.00 87 GLU A N 2
ATOM 2807 C CA . GLU A 1 87 ? -11.854 -5.010 -4.790 1.00 0.00 87 GLU A CA 2
ATOM 2808 C C . GLU A 1 87 ? -11.362 -4.237 -6.026 1.00 0.00 87 GLU A C 2
ATOM 2809 O O . GLU A 1 87 ? -11.458 -4.722 -7.151 1.00 0.00 87 GLU A O 2
ATOM 2821 N N . SER A 1 88 ? -10.900 -2.997 -5.825 1.00 0.00 88 SER A N 2
ATOM 2822 C CA . SER A 1 88 ? -10.536 -2.060 -6.889 1.00 0.00 88 SER A CA 2
ATOM 2823 C C . SER A 1 88 ? -9.151 -2.396 -7.475 1.00 0.00 88 SER A C 2
ATOM 2824 O O . SER A 1 88 ? -8.696 -3.538 -7.394 1.00 0.00 88 SER A O 2
ATOM 2832 N N . GLY A 1 89 ? -8.484 -1.438 -8.130 1.00 0.00 89 GLY A N 2
ATOM 2833 C CA . GLY A 1 89 ? -7.224 -1.743 -8.789 1.00 0.00 89 GLY A CA 2
ATOM 2834 C C . GLY A 1 89 ? -6.591 -0.625 -9.614 1.00 0.00 89 GLY A C 2
ATOM 2835 O O . GLY A 1 89 ? -5.692 -0.915 -10.401 1.00 0.00 89 GLY A O 2
ATOM 2839 N N . LYS A 1 90 ? -6.970 0.648 -9.431 1.00 0.00 90 LYS A N 2
ATOM 2840 C CA . LYS A 1 90 ? -5.973 1.708 -9.599 1.00 0.00 90 LYS A CA 2
ATOM 2841 C C . LYS A 1 90 ? -4.893 1.529 -8.534 1.00 0.00 90 LYS A C 2
ATOM 2842 O O . LYS A 1 90 ? -5.064 0.749 -7.590 1.00 0.00 90 LYS A O 2
ATOM 2861 N N . THR A 1 91 ? -3.812 2.287 -8.660 1.00 0.00 91 THR A N 2
ATOM 2862 C CA . THR A 1 91 ? -2.774 2.346 -7.656 1.00 0.00 91 THR A CA 2
ATOM 2863 C C . THR A 1 91 ? -2.405 3.804 -7.420 1.00 0.00 91 THR A C 2
ATOM 2864 O O . THR A 1 91 ? -2.576 4.632 -8.328 1.00 0.00 91 THR A O 2
ATOM 2875 N N . LEU A 1 92 ? -1.852 4.130 -6.246 1.00 0.00 92 LEU A N 2
ATOM 2876 C CA . LEU A 1 92 ? -1.143 5.396 -6.072 1.00 0.00 92 LEU A CA 2
ATOM 2877 C C . LEU A 1 92 ? 0.324 5.063 -5.833 1.00 0.00 92 LEU A C 2
ATOM 2878 O O . LEU A 1 92 ? 0.679 3.912 -5.561 1.00 0.00 92 LEU A O 2
ATOM 2894 N N . SER A 1 93 ? 1.172 6.082 -5.908 1.00 0.00 93 SER A N 2
ATOM 2895 C CA . SER A 1 93 ? 2.619 5.960 -5.864 1.00 0.00 93 SER A CA 2
ATOM 2896 C C . SER A 1 93 ? 3.107 7.054 -4.924 1.00 0.00 93 SER A C 2
ATOM 2897 O O . SER A 1 93 ? 2.789 8.228 -5.163 1.00 0.00 93 SER A O 2
ATOM 2905 N N . LEU A 1 94 ? 3.750 6.691 -3.808 1.00 0.00 94 LEU A N 2
ATOM 2906 C CA . LEU A 1 94 ? 4.394 7.649 -2.909 1.00 0.00 94 LEU A CA 2
ATOM 2907 C C . LEU A 1 94 ? 5.833 7.807 -3.370 1.00 0.00 94 LEU A C 2
ATOM 2908 O O . LEU A 1 94 ? 6.559 6.814 -3.466 1.00 0.00 94 LEU A O 2
ATOM 2924 N N . LYS A 1 95 ? 6.226 9.042 -3.680 1.00 0.00 95 LYS A N 2
ATOM 2925 C CA . LYS A 1 95 ? 7.562 9.386 -4.148 1.00 0.00 95 LYS A CA 2
ATOM 2926 C C . LYS A 1 95 ? 8.084 10.523 -3.289 1.00 0.00 95 LYS A C 2
ATOM 2927 O O . LYS A 1 95 ? 7.812 11.690 -3.549 1.00 0.00 95 LYS A O 2
ATOM 2946 N N . ILE A 1 96 ? 8.785 10.183 -2.213 1.00 0.00 96 ILE A N 2
ATOM 2947 C CA . ILE A 1 96 ? 9.525 11.160 -1.431 1.00 0.00 96 ILE A CA 2
ATOM 2948 C C . ILE A 1 96 ? 10.862 11.319 -2.150 1.00 0.00 96 ILE A C 2
ATOM 2949 O O . ILE A 1 96 ? 11.574 10.325 -2.314 1.00 0.00 96 ILE A O 2
ATOM 2965 N N . VAL A 1 97 ? 11.225 12.526 -2.573 1.00 0.00 97 VAL A N 2
ATOM 2966 C CA . VAL A 1 97 ? 12.585 12.827 -2.992 1.00 0.00 97 VAL A CA 2
ATOM 2967 C C . VAL A 1 97 ? 13.194 13.643 -1.852 1.00 0.00 97 VAL A C 2
ATOM 2968 O O . VAL A 1 97 ? 13.040 14.858 -1.829 1.00 0.00 97 VAL A O 2
ATOM 2981 N N . GLN A 1 98 ? 13.840 12.979 -0.887 1.00 0.00 98 GLN A N 2
ATOM 2982 C CA . GLN A 1 98 ? 14.390 13.642 0.297 1.00 0.00 98 GLN A CA 2
ATOM 2983 C C . GLN A 1 98 ? 15.922 13.590 0.236 1.00 0.00 98 GLN A C 2
ATOM 2984 O O . GLN A 1 98 ? 16.456 12.633 -0.333 1.00 0.00 98 GLN A O 2
ATOM 2998 N N . PRO A 1 99 ? 16.631 14.613 0.741 1.00 0.00 99 PRO A N 2
ATOM 2999 C CA . PRO A 1 99 ? 18.075 14.611 0.952 1.00 0.00 99 PRO A CA 2
ATOM 3000 C C . PRO A 1 99 ? 18.448 13.717 2.143 1.00 0.00 99 PRO A C 2
ATOM 3001 O O . PRO A 1 99 ? 17.581 13.170 2.824 1.00 0.00 99 PRO A O 2
ATOM 3012 N N . GLY A 1 100 ? 19.746 13.545 2.399 1.00 0.00 100 GLY A N 2
ATOM 3013 C CA . GLY A 1 100 ? 20.219 12.629 3.418 1.00 0.00 100 GLY A CA 2
ATOM 3014 C C . GLY A 1 100 ? 20.743 13.273 4.693 1.00 0.00 100 GLY A C 2
ATOM 3015 O O . GLY A 1 100 ? 20.908 14.493 4.778 1.00 0.00 100 GLY A O 2
ATOM 3019 N N . LYS A 1 101 ? 21.046 12.418 5.676 1.00 0.00 101 LYS A N 2
ATOM 3020 C CA . LYS A 1 101 ? 21.522 12.795 7.004 1.00 0.00 101 LYS A CA 2
ATOM 3021 C C . LYS A 1 101 ? 22.533 11.789 7.541 1.00 0.00 101 LYS A C 2
ATOM 3022 O O . LYS A 1 101 ? 22.870 10.814 6.869 1.00 0.00 101 LYS A O 2
ATOM 3041 N N . THR A 1 102 ? 22.991 12.021 8.771 1.00 0.00 102 THR A N 2
ATOM 3042 C CA . THR A 1 102 ? 23.822 11.132 9.559 1.00 0.00 102 THR A CA 2
ATOM 3043 C C . THR A 1 102 ? 23.662 11.565 11.019 1.00 0.00 102 THR A C 2
ATOM 3044 O O . THR A 1 102 ? 24.340 12.513 11.422 1.00 0.00 102 THR A O 2
ATOM 3055 N N . SER A 1 103 ? 22.785 10.916 11.788 1.00 0.00 103 SER A N 2
ATOM 3056 C CA . SER A 1 103 ? 22.653 11.106 13.234 1.00 0.00 103 SER A CA 2
ATOM 3057 C C . SER A 1 103 ? 22.271 9.793 13.923 1.00 0.00 103 SER A C 2
ATOM 3058 O O . SER A 1 103 ? 21.881 8.834 13.250 1.00 0.00 103 SER A O 2
ATOM 3066 N N . ILE A 1 104 ? 22.423 9.736 15.251 1.00 0.00 104 ILE A N 2
ATOM 3067 C CA . ILE A 1 104 ? 21.976 8.641 16.117 1.00 0.00 104 ILE A CA 2
ATOM 3068 C C . ILE A 1 104 ? 20.452 8.708 16.276 1.00 0.00 104 ILE A C 2
ATOM 3069 O O . ILE A 1 104 ? 19.916 8.964 17.357 1.00 0.00 104 ILE A O 2
ATOM 3085 N N . ASP A 1 105 ? 19.746 8.506 15.172 1.00 0.00 105 ASP A N 2
ATOM 3086 C CA . ASP A 1 105 ? 18.353 8.901 15.013 1.00 0.00 105 ASP A CA 2
ATOM 3087 C C . ASP A 1 105 ? 17.570 7.709 14.501 1.00 0.00 105 ASP A C 2
ATOM 3088 O O . ASP A 1 105 ? 17.784 6.599 15.043 1.00 0.00 105 ASP A O 2
ATOM 3097 N N . GLY A 1 1 ? -37.396 12.178 -8.741 1.00 0.00 1 GLY A N 3
ATOM 3098 C CA . GLY A 1 1 ? -36.686 11.720 -7.534 1.00 0.00 1 GLY A CA 3
ATOM 3099 C C . GLY A 1 1 ? -35.999 10.411 -7.868 1.00 0.00 1 GLY A C 3
ATOM 3100 O O . GLY A 1 1 ? -35.299 10.375 -8.874 1.00 0.00 1 GLY A O 3
ATOM 3104 N N . HIS A 1 2 ? -36.315 9.342 -7.129 1.00 0.00 2 HIS A N 3
ATOM 3105 C CA . HIS A 1 2 ? -36.021 7.945 -7.473 1.00 0.00 2 HIS A CA 3
ATOM 3106 C C . HIS A 1 2 ? -34.539 7.600 -7.287 1.00 0.00 2 HIS A C 3
ATOM 3107 O O . HIS A 1 2 ? -33.751 8.419 -6.809 1.00 0.00 2 HIS A O 3
ATOM 3121 N N . MET A 1 3 ? -34.201 6.351 -7.591 1.00 0.00 3 MET A N 3
ATOM 3122 C CA . MET A 1 3 ? -32.964 5.658 -7.276 1.00 0.00 3 MET A CA 3
ATOM 3123 C C . MET A 1 3 ? -32.769 4.568 -8.336 1.00 0.00 3 MET A C 3
ATOM 3124 O O . MET A 1 3 ? -33.682 4.318 -9.124 1.00 0.00 3 MET A O 3
ATOM 3138 N N . GLY A 1 4 ? -31.615 3.900 -8.333 1.00 0.00 4 GLY A N 3
ATOM 3139 C CA . GLY A 1 4 ? -31.312 2.765 -9.203 1.00 0.00 4 GLY A CA 3
ATOM 3140 C C . GLY A 1 4 ? -30.046 2.965 -10.034 1.00 0.00 4 GLY A C 3
ATOM 3141 O O . GLY A 1 4 ? -29.624 2.034 -10.718 1.00 0.00 4 GLY A O 3
ATOM 3145 N N . SER A 1 5 ? -29.428 4.149 -9.975 1.00 0.00 5 SER A N 3
ATOM 3146 C CA . SER A 1 5 ? -28.146 4.421 -10.617 1.00 0.00 5 SER A CA 3
ATOM 3147 C C . SER A 1 5 ? -27.074 3.449 -10.087 1.00 0.00 5 SER A C 3
ATOM 3148 O O . SER A 1 5 ? -27.180 2.999 -8.939 1.00 0.00 5 SER A O 3
ATOM 3156 N N . PRO A 1 6 ? -26.034 3.123 -10.873 1.00 0.00 6 PRO A N 3
ATOM 3157 C CA . PRO A 1 6 ? -25.074 2.088 -10.510 1.00 0.00 6 PRO A CA 3
ATOM 3158 C C . PRO A 1 6 ? -24.194 2.494 -9.323 1.00 0.00 6 PRO A C 3
ATOM 3159 O O . PRO A 1 6 ? -24.150 3.660 -8.919 1.00 0.00 6 PRO A O 3
ATOM 3170 N N . VAL A 1 7 ? -23.452 1.525 -8.789 1.00 0.00 7 VAL A N 3
ATOM 3171 C CA . VAL A 1 7 ? -22.361 1.747 -7.852 1.00 0.00 7 VAL A CA 3
ATOM 3172 C C . VAL A 1 7 ? -21.305 2.666 -8.482 1.00 0.00 7 VAL A C 3
ATOM 3173 O O . VAL A 1 7 ? -21.124 2.683 -9.702 1.00 0.00 7 VAL A O 3
ATOM 3186 N N . SER A 1 8 ? -20.598 3.417 -7.640 1.00 0.00 8 SER A N 3
ATOM 3187 C CA . SER A 1 8 ? -19.570 4.369 -8.015 1.00 0.00 8 SER A CA 3
ATOM 3188 C C . SER A 1 8 ? -18.397 4.161 -7.067 1.00 0.00 8 SER A C 3
ATOM 3189 O O . SER A 1 8 ? -18.513 4.472 -5.878 1.00 0.00 8 SER A O 3
ATOM 3197 N N . TYR A 1 9 ? -17.309 3.556 -7.546 1.00 0.00 9 TYR A N 3
ATOM 3198 C CA . TYR A 1 9 ? -16.071 3.453 -6.781 1.00 0.00 9 TYR A CA 3
ATOM 3199 C C . TYR A 1 9 ? -15.260 4.731 -6.951 1.00 0.00 9 TYR A C 3
ATOM 3200 O O . TYR A 1 9 ? -15.341 5.403 -7.981 1.00 0.00 9 TYR A O 3
ATOM 3218 N N . TYR A 1 10 ? -14.432 5.019 -5.954 1.00 0.00 10 TYR A N 3
ATOM 3219 C CA . TYR A 1 10 ? -13.515 6.140 -5.894 1.00 0.00 10 TYR A CA 3
ATOM 3220 C C . TYR A 1 10 ? -12.136 5.611 -5.493 1.00 0.00 10 TYR A C 3
ATOM 3221 O O . TYR A 1 10 ? -12.040 4.610 -4.771 1.00 0.00 10 TYR A O 3
ATOM 3239 N N . PHE A 1 11 ? -11.076 6.233 -6.015 1.00 0.00 11 PHE A N 3
ATOM 3240 C CA . PHE A 1 11 ? -9.735 5.650 -6.094 1.00 0.00 11 PHE A CA 3
ATOM 3241 C C . PHE A 1 11 ? -8.674 6.702 -6.481 1.00 0.00 11 PHE A C 3
ATOM 3242 O O . PHE A 1 11 ? -7.806 6.436 -7.315 1.00 0.00 11 PHE A O 3
ATOM 3259 N N . SER A 1 12 ? -8.735 7.914 -5.921 1.00 0.00 12 SER A N 3
ATOM 3260 C CA . SER A 1 12 ? -7.770 8.976 -6.214 1.00 0.00 12 SER A CA 3
ATOM 3261 C C . SER A 1 12 ? -7.451 9.790 -4.958 1.00 0.00 12 SER A C 3
ATOM 3262 O O . SER A 1 12 ? -8.039 9.550 -3.899 1.00 0.00 12 SER A O 3
ATOM 3270 N N . TYR A 1 13 ? -6.531 10.749 -5.076 1.00 0.00 13 TYR A N 3
ATOM 3271 C CA . TYR A 1 13 ? -6.339 11.801 -4.089 1.00 0.00 13 TYR A CA 3
ATOM 3272 C C . TYR A 1 13 ? -7.330 12.924 -4.388 1.00 0.00 13 TYR A C 3
ATOM 3273 O O . TYR A 1 13 ? -7.805 13.065 -5.526 1.00 0.00 13 TYR A O 3
ATOM 3291 N N . ALA A 1 14 ? -7.613 13.753 -3.386 1.00 0.00 14 ALA A N 3
ATOM 3292 C CA . ALA A 1 14 ? -8.518 14.884 -3.536 1.00 0.00 14 ALA A CA 3
ATOM 3293 C C . ALA A 1 14 ? -7.874 16.028 -4.325 1.00 0.00 14 ALA A C 3
ATOM 3294 O O . ALA A 1 14 ? -8.587 16.778 -4.995 1.00 0.00 14 ALA A O 3
ATOM 3301 N N . ASP A 1 15 ? -6.540 16.120 -4.302 1.00 0.00 15 ASP A N 3
ATOM 3302 C CA . ASP A 1 15 ? -5.758 17.205 -4.901 1.00 0.00 15 ASP A CA 3
ATOM 3303 C C . ASP A 1 15 ? -5.833 17.231 -6.425 1.00 0.00 15 ASP A C 3
ATOM 3304 O O . ASP A 1 15 ? -5.385 18.193 -7.048 1.00 0.00 15 ASP A O 3
ATOM 3313 N N . GLY A 1 16 ? -6.432 16.206 -7.026 1.00 0.00 16 GLY A N 3
ATOM 3314 C CA . GLY A 1 16 ? -6.714 16.141 -8.446 1.00 0.00 16 GLY A CA 3
ATOM 3315 C C . GLY A 1 16 ? -5.950 15.032 -9.152 1.00 0.00 16 GLY A C 3
ATOM 3316 O O . GLY A 1 16 ? -6.076 14.904 -10.368 1.00 0.00 16 GLY A O 3
ATOM 3320 N N . GLY A 1 17 ? -5.171 14.221 -8.437 1.00 0.00 17 GLY A N 3
ATOM 3321 C CA . GLY A 1 17 ? -4.302 13.230 -9.054 1.00 0.00 17 GLY A CA 3
ATOM 3322 C C . GLY A 1 17 ? -4.547 11.837 -8.513 1.00 0.00 17 GLY A C 3
ATOM 3323 O O . GLY A 1 17 ? -5.333 11.631 -7.585 1.00 0.00 17 GLY A O 3
ATOM 3327 N N . THR A 1 18 ? -3.826 10.872 -9.073 1.00 0.00 18 THR A N 3
ATOM 3328 C CA . THR A 1 18 ? -3.783 9.497 -8.596 1.00 0.00 18 THR A CA 3
ATOM 3329 C C . THR A 1 18 ? -2.355 9.148 -8.158 1.00 0.00 18 THR A C 3
ATOM 3330 O O . THR A 1 18 ? -1.975 7.981 -8.154 1.00 0.00 18 THR A O 3
ATOM 3341 N N . SER A 1 19 ? -1.554 10.145 -7.766 1.00 0.00 19 SER A N 3
ATOM 3342 C CA . SER A 1 19 ? -0.252 9.936 -7.164 1.00 0.00 19 SER A CA 3
ATOM 3343 C C . SER A 1 19 ? -0.006 11.013 -6.115 1.00 0.00 19 SER A C 3
ATOM 3344 O O . SER A 1 19 ? -0.404 12.163 -6.305 1.00 0.00 19 SER A O 3
ATOM 3352 N N . HIS A 1 20 ? 0.730 10.648 -5.072 1.00 0.00 20 HIS A N 3
ATOM 3353 C CA . HIS A 1 20 ? 1.335 11.544 -4.101 1.00 0.00 20 HIS A CA 3
ATOM 3354 C C . HIS A 1 20 ? 2.802 11.716 -4.484 1.00 0.00 20 HIS A C 3
ATOM 3355 O O . HIS A 1 20 ? 3.453 10.727 -4.841 1.00 0.00 20 HIS A O 3
ATOM 3369 N N . THR A 1 21 ? 3.340 12.925 -4.363 1.00 0.00 21 THR A N 3
ATOM 3370 C CA . THR A 1 21 ? 4.762 13.188 -4.461 1.00 0.00 21 THR A CA 3
ATOM 3371 C C . THR A 1 21 ? 5.080 14.265 -3.427 1.00 0.00 21 THR A C 3
ATOM 3372 O O . THR A 1 21 ? 4.924 15.453 -3.720 1.00 0.00 21 THR A O 3
ATOM 3383 N N . GLU A 1 22 ? 5.468 13.881 -2.205 1.00 0.00 22 GLU A N 3
ATOM 3384 C CA . GLU A 1 22 ? 5.888 14.891 -1.246 1.00 0.00 22 GLU A CA 3
ATOM 3385 C C . GLU A 1 22 ? 7.292 15.384 -1.586 1.00 0.00 22 GLU A C 3
ATOM 3386 O O . GLU A 1 22 ? 8.124 14.635 -2.117 1.00 0.00 22 GLU A O 3
ATOM 3398 N N . TYR A 1 23 ? 7.564 16.626 -1.189 1.00 0.00 23 TYR A N 3
ATOM 3399 C CA . TYR A 1 23 ? 8.889 17.212 -1.183 1.00 0.00 23 TYR A CA 3
ATOM 3400 C C . TYR A 1 23 ? 9.118 17.824 0.212 1.00 0.00 23 TYR A C 3
ATOM 3401 O O . TYR A 1 23 ? 8.802 19.004 0.413 1.00 0.00 23 TYR A O 3
ATOM 3419 N N . PRO A 1 24 ? 9.547 17.023 1.208 1.00 0.00 24 PRO A N 3
ATOM 3420 C CA . PRO A 1 24 ? 9.962 17.511 2.517 1.00 0.00 24 PRO A CA 3
ATOM 3421 C C . PRO A 1 24 ? 11.367 18.107 2.444 1.00 0.00 24 PRO A C 3
ATOM 3422 O O . PRO A 1 24 ? 12.098 17.917 1.469 1.00 0.00 24 PRO A O 3
ATOM 3433 N N . ASP A 1 25 ? 11.770 18.757 3.531 1.00 0.00 25 ASP A N 3
ATOM 3434 C CA . ASP A 1 25 ? 13.076 19.364 3.725 1.00 0.00 25 ASP A CA 3
ATOM 3435 C C . ASP A 1 25 ? 13.330 19.435 5.233 1.00 0.00 25 ASP A C 3
ATOM 3436 O O . ASP A 1 25 ? 12.397 19.295 6.033 1.00 0.00 25 ASP A O 3
ATOM 3445 N N . ASP A 1 26 ? 14.578 19.684 5.618 1.00 0.00 26 ASP A N 3
ATOM 3446 C CA . ASP A 1 26 ? 15.013 20.216 6.907 1.00 0.00 26 ASP A CA 3
ATOM 3447 C C . ASP A 1 26 ? 14.761 19.259 8.084 1.00 0.00 26 ASP A C 3
ATOM 3448 O O . ASP A 1 26 ? 15.689 18.553 8.485 1.00 0.00 26 ASP A O 3
ATOM 3457 N N . SER A 1 27 ? 13.539 19.145 8.616 1.00 0.00 27 SER A N 3
ATOM 3458 C CA . SER A 1 27 ? 13.149 18.055 9.518 1.00 0.00 27 SER A CA 3
ATOM 3459 C C . SER A 1 27 ? 12.908 16.731 8.783 1.00 0.00 27 SER A C 3
ATOM 3460 O O . SER A 1 27 ? 12.550 15.745 9.431 1.00 0.00 27 SER A O 3
ATOM 3468 N N . SER A 1 28 ? 13.178 16.676 7.472 1.00 0.00 28 SER A N 3
ATOM 3469 C CA . SER A 1 28 ? 13.037 15.492 6.630 1.00 0.00 28 SER A CA 3
ATOM 3470 C C . SER A 1 28 ? 11.586 14.967 6.645 1.00 0.00 28 SER A C 3
ATOM 3471 O O . SER A 1 28 ? 10.660 15.728 6.947 1.00 0.00 28 SER A O 3
ATOM 3479 N N . ALA A 1 29 ? 11.353 13.725 6.205 1.00 0.00 29 ALA A N 3
ATOM 3480 C CA . ALA A 1 29 ? 10.035 13.087 6.194 1.00 0.00 29 ALA A CA 3
ATOM 3481 C C . ALA A 1 29 ? 9.382 13.065 7.584 1.00 0.00 29 ALA A C 3
ATOM 3482 O O . ALA A 1 29 ? 10.014 13.400 8.592 1.00 0.00 29 ALA A O 3
ATOM 3489 N N . GLY A 1 30 ? 8.117 12.647 7.661 1.00 0.00 30 GLY A N 3
ATOM 3490 C CA . GLY A 1 30 ? 7.378 12.665 8.901 1.00 0.00 30 GLY A CA 3
ATOM 3491 C C . GLY A 1 30 ? 6.097 11.869 8.783 1.00 0.00 30 GLY A C 3
ATOM 3492 O O . GLY A 1 30 ? 5.964 10.993 7.923 1.00 0.00 30 GLY A O 3
ATOM 3496 N N . SER A 1 31 ? 5.166 12.149 9.689 1.00 0.00 31 SER A N 3
ATOM 3497 C CA . SER A 1 31 ? 3.920 11.423 9.832 1.00 0.00 31 SER A CA 3
ATOM 3498 C C . SER A 1 31 ? 2.773 12.423 9.677 1.00 0.00 31 SER A C 3
ATOM 3499 O O . SER A 1 31 ? 2.631 13.326 10.503 1.00 0.00 31 SER A O 3
ATOM 3507 N N . PHE A 1 32 ? 1.988 12.319 8.604 1.00 0.00 32 PHE A N 3
ATOM 3508 C CA . PHE A 1 32 ? 0.833 13.177 8.312 1.00 0.00 32 PHE A CA 3
ATOM 3509 C C . PHE A 1 32 ? -0.392 12.330 7.927 1.00 0.00 32 PHE A C 3
ATOM 3510 O O . PHE A 1 32 ? -0.403 11.119 8.157 1.00 0.00 32 PHE A O 3
ATOM 3527 N N . ILE A 1 33 ? -1.452 12.965 7.415 1.00 0.00 33 ILE A N 3
ATOM 3528 C CA . ILE A 1 33 ? -2.712 12.347 7.018 1.00 0.00 33 ILE A CA 3
ATOM 3529 C C . ILE A 1 33 ? -3.089 12.927 5.654 1.00 0.00 33 ILE A C 3
ATOM 3530 O O . ILE A 1 33 ? -3.377 14.119 5.538 1.00 0.00 33 ILE A O 3
ATOM 3546 N N . LEU A 1 34 ? -3.035 12.089 4.622 1.00 0.00 34 LEU A N 3
ATOM 3547 C CA . LEU A 1 34 ? -3.340 12.454 3.242 1.00 0.00 34 LEU A CA 3
ATOM 3548 C C . LEU A 1 34 ? -4.844 12.420 2.991 1.00 0.00 34 LEU A C 3
ATOM 3549 O O . LEU A 1 34 ? -5.579 11.680 3.651 1.00 0.00 34 LEU A O 3
ATOM 3565 N N . ASP A 1 35 ? -5.292 13.139 1.963 1.00 0.00 35 ASP A N 3
ATOM 3566 C CA . ASP A 1 35 ? -6.674 13.143 1.487 1.00 0.00 35 ASP A CA 3
ATOM 3567 C C . ASP A 1 35 ? -6.779 12.103 0.368 1.00 0.00 35 ASP A C 3
ATOM 3568 O O . ASP A 1 35 ? -6.704 12.449 -0.815 1.00 0.00 35 ASP A O 3
ATOM 3577 N N . ILE A 1 36 ? -6.909 10.823 0.736 1.00 0.00 36 ILE A N 3
ATOM 3578 C CA . ILE A 1 36 ? -7.095 9.712 -0.196 1.00 0.00 36 ILE A CA 3
ATOM 3579 C C . ILE A 1 36 ? -8.560 9.297 -0.125 1.00 0.00 36 ILE A C 3
ATOM 3580 O O . ILE A 1 36 ? -9.088 9.037 0.959 1.00 0.00 36 ILE A O 3
ATOM 3596 N N . THR A 1 37 ? -9.196 9.210 -1.290 1.00 0.00 37 THR A N 3
ATOM 3597 C CA . THR A 1 37 ? -10.553 8.734 -1.453 1.00 0.00 37 THR A CA 3
ATOM 3598 C C . THR A 1 37 ? -10.513 7.249 -1.815 1.00 0.00 37 THR A C 3
ATOM 3599 O O . THR A 1 37 ? -9.941 6.896 -2.851 1.00 0.00 37 THR A O 3
ATOM 3610 N N . SER A 1 38 ? -11.114 6.374 -1.008 1.00 0.00 38 SER A N 3
ATOM 3611 C CA . SER A 1 38 ? -11.262 4.962 -1.356 1.00 0.00 38 SER A CA 3
ATOM 3612 C C . SER A 1 38 ? -12.560 4.431 -0.757 1.00 0.00 38 SER A C 3
ATOM 3613 O O . SER A 1 38 ? -12.618 4.030 0.406 1.00 0.00 38 SER A O 3
ATOM 3621 N N . TYR A 1 39 ? -13.630 4.463 -1.545 1.00 0.00 39 TYR A N 3
ATOM 3622 C CA . TYR A 1 39 ? -14.928 3.929 -1.153 1.00 0.00 39 TYR A CA 3
ATOM 3623 C C . TYR A 1 39 ? -15.736 3.602 -2.397 1.00 0.00 39 TYR A C 3
ATOM 3624 O O . TYR A 1 39 ? -15.382 4.011 -3.503 1.00 0.00 39 TYR A O 3
ATOM 3642 N N . LYS A 1 40 ? -16.849 2.901 -2.206 1.00 0.00 40 LYS A N 3
ATOM 3643 C CA . LYS A 1 40 ? -17.849 2.620 -3.218 1.00 0.00 40 LYS A CA 3
ATOM 3644 C C . LYS A 1 40 ? -19.185 3.098 -2.683 1.00 0.00 40 LYS A C 3
ATOM 3645 O O . LYS A 1 40 ? -19.617 2.697 -1.600 1.00 0.00 40 LYS A O 3
ATOM 3664 N N . LYS A 1 41 ? -19.803 4.027 -3.398 1.00 0.00 41 LYS A N 3
ATOM 3665 C CA . LYS A 1 41 ? -21.109 4.574 -3.088 1.00 0.00 41 LYS A CA 3
ATOM 3666 C C . LYS A 1 41 ? -22.114 3.760 -3.866 1.00 0.00 41 LYS A C 3
ATOM 3667 O O . LYS A 1 41 ? -21.893 3.519 -5.052 1.00 0.00 41 LYS A O 3
ATOM 3686 N N . THR A 1 42 ? -23.182 3.324 -3.217 1.00 0.00 42 THR A N 3
ATOM 3687 C CA . THR A 1 42 ? -24.246 2.573 -3.866 1.00 0.00 42 THR A CA 3
ATOM 3688 C C . THR A 1 42 ? -25.425 2.498 -2.909 1.00 0.00 42 THR A C 3
ATOM 3689 O O . THR A 1 42 ? -25.237 2.549 -1.689 1.00 0.00 42 THR A O 3
ATOM 3700 N N . GLY A 1 43 ? -26.629 2.331 -3.459 1.00 0.00 43 GLY A N 3
ATOM 3701 C CA . GLY A 1 43 ? -27.863 2.164 -2.718 1.00 0.00 43 GLY A CA 3
ATOM 3702 C C . GLY A 1 43 ? -28.039 3.311 -1.739 1.00 0.00 43 GLY A C 3
ATOM 3703 O O . GLY A 1 43 ? -28.395 4.416 -2.142 1.00 0.00 43 GLY A O 3
ATOM 3707 N N . ASN A 1 44 ? -27.739 3.068 -0.467 1.00 0.00 44 ASN A N 3
ATOM 3708 C CA . ASN A 1 44 ? -27.752 4.085 0.570 1.00 0.00 44 ASN A CA 3
ATOM 3709 C C . ASN A 1 44 ? -26.632 3.795 1.570 1.00 0.00 44 ASN A C 3
ATOM 3710 O O . ASN A 1 44 ? -26.846 3.593 2.765 1.00 0.00 44 ASN A O 3
ATOM 3721 N N . SER A 1 45 ? -25.416 3.638 1.068 1.00 0.00 45 SER A N 3
ATOM 3722 C CA . SER A 1 45 ? -24.203 3.519 1.862 1.00 0.00 45 SER A CA 3
ATOM 3723 C C . SER A 1 45 ? -22.978 3.953 1.054 1.00 0.00 45 SER A C 3
ATOM 3724 O O . SER A 1 45 ? -23.010 4.058 -0.176 1.00 0.00 45 SER A O 3
ATOM 3732 N N . THR A 1 46 ? -21.867 4.116 1.767 1.00 0.00 46 THR A N 3
ATOM 3733 C CA . THR A 1 46 ? -20.535 4.302 1.219 1.00 0.00 46 THR A CA 3
ATOM 3734 C C . THR A 1 46 ? -19.602 3.323 1.918 1.00 0.00 46 THR A C 3
ATOM 3735 O O . THR A 1 46 ? -19.025 3.638 2.955 1.00 0.00 46 THR A O 3
ATOM 3746 N N . LYS A 1 47 ? -19.495 2.106 1.390 1.00 0.00 47 LYS A N 3
ATOM 3747 C CA . LYS A 1 47 ? -18.569 1.112 1.925 1.00 0.00 47 LYS A CA 3
ATOM 3748 C C . LYS A 1 47 ? -17.171 1.649 1.633 1.00 0.00 47 LYS A C 3
ATOM 3749 O O . LYS A 1 47 ? -16.855 1.871 0.461 1.00 0.00 47 LYS A O 3
ATOM 3768 N N . ALA A 1 48 ? -16.380 1.959 2.658 1.00 0.00 48 ALA A N 3
ATOM 3769 C CA . ALA A 1 48 ? -14.988 2.327 2.451 1.00 0.00 48 ALA A CA 3
ATOM 3770 C C . ALA A 1 48 ? -14.238 1.095 1.957 1.00 0.00 48 ALA A C 3
ATOM 3771 O O . ALA A 1 48 ? -14.608 -0.032 2.294 1.00 0.00 48 ALA A O 3
ATOM 3778 N N . LEU A 1 49 ? -13.161 1.309 1.209 1.00 0.00 49 LEU A N 3
ATOM 3779 C CA . LEU A 1 49 ? -12.201 0.289 0.854 1.00 0.00 49 LEU A CA 3
ATOM 3780 C C . LEU A 1 49 ? -10.860 0.688 1.432 1.00 0.00 49 LEU A C 3
ATOM 3781 O O . LEU A 1 49 ? -10.474 1.861 1.339 1.00 0.00 49 LEU A O 3
ATOM 3797 N N . SER A 1 50 ? -10.139 -0.282 1.974 1.00 0.00 50 SER A N 3
ATOM 3798 C CA . SER A 1 50 ? -8.745 -0.121 2.343 1.00 0.00 50 SER A CA 3
ATOM 3799 C C . SER A 1 50 ? -7.845 -0.362 1.120 1.00 0.00 50 SER A C 3
ATOM 3800 O O . SER A 1 50 ? -8.325 -0.667 0.021 1.00 0.00 50 SER A O 3
ATOM 3808 N N . TRP A 1 51 ? -6.535 -0.191 1.287 1.00 0.00 51 TRP A N 3
ATOM 3809 C CA . TRP A 1 51 ? -5.512 -0.625 0.344 1.00 0.00 51 TRP A CA 3
ATOM 3810 C C . TRP A 1 51 ? -4.425 -1.343 1.138 1.00 0.00 51 TRP A C 3
ATOM 3811 O O . TRP A 1 51 ? -4.384 -1.251 2.365 1.00 0.00 51 TRP A O 3
ATOM 3832 N N . ASN A 1 52 ? -3.494 -2.001 0.449 1.00 0.00 52 ASN A N 3
ATOM 3833 C CA . ASN A 1 52 ? -2.337 -2.649 1.068 1.00 0.00 52 ASN A CA 3
ATOM 3834 C C . ASN A 1 52 ? -1.113 -2.199 0.298 1.00 0.00 52 ASN A C 3
ATOM 3835 O O . ASN A 1 52 ? -1.157 -2.171 -0.937 1.00 0.00 52 ASN A O 3
ATOM 3846 N N . ALA A 1 53 ? -0.057 -1.817 1.016 1.00 0.00 53 ALA A N 3
ATOM 3847 C CA . ALA A 1 53 ? 1.134 -1.184 0.464 1.00 0.00 53 ALA A CA 3
ATOM 3848 C C . ALA A 1 53 ? 2.347 -2.086 0.692 1.00 0.00 53 ALA A C 3
ATOM 3849 O O . ALA A 1 53 ? 2.388 -2.807 1.694 1.00 0.00 53 ALA A O 3
ATOM 3856 N N . SER A 1 54 ? 3.336 -2.034 -0.204 1.00 0.00 54 SER A N 3
ATOM 3857 C CA . SER A 1 54 ? 4.525 -2.881 -0.108 1.00 0.00 54 SER A CA 3
ATOM 3858 C C . SER A 1 54 ? 5.648 -2.395 -1.019 1.00 0.00 54 SER A C 3
ATOM 3859 O O . SER A 1 54 ? 5.414 -1.919 -2.137 1.00 0.00 54 SER A O 3
ATOM 3867 N N . GLY A 1 55 ? 6.875 -2.557 -0.535 1.00 0.00 55 GLY A N 3
ATOM 3868 C CA . GLY A 1 55 ? 8.109 -2.149 -1.163 1.00 0.00 55 GLY A CA 3
ATOM 3869 C C . GLY A 1 55 ? 9.048 -1.718 -0.044 1.00 0.00 55 GLY A C 3
ATOM 3870 O O . GLY A 1 55 ? 9.338 -2.516 0.849 1.00 0.00 55 GLY A O 3
ATOM 3874 N N . ASP A 1 56 ? 9.473 -0.456 -0.061 1.00 0.00 56 ASP A N 3
ATOM 3875 C CA . ASP A 1 56 ? 10.421 0.165 0.866 1.00 0.00 56 ASP A CA 3
ATOM 3876 C C . ASP A 1 56 ? 10.105 -0.119 2.341 1.00 0.00 56 ASP A C 3
ATOM 3877 O O . ASP A 1 56 ? 8.943 -0.213 2.741 1.00 0.00 56 ASP A O 3
ATOM 3886 N N . SER A 1 57 ? 11.150 -0.212 3.169 1.00 0.00 57 SER A N 3
ATOM 3887 C CA . SER A 1 57 ? 11.060 -0.423 4.616 1.00 0.00 57 SER A CA 3
ATOM 3888 C C . SER A 1 57 ? 10.630 0.818 5.410 1.00 0.00 57 SER A C 3
ATOM 3889 O O . SER A 1 57 ? 10.354 0.700 6.602 1.00 0.00 57 SER A O 3
ATOM 3897 N N . TRP A 1 58 ? 10.634 2.000 4.798 1.00 0.00 58 TRP A N 3
ATOM 3898 C CA . TRP A 1 58 ? 10.563 3.292 5.480 1.00 0.00 58 TRP A CA 3
ATOM 3899 C C . TRP A 1 58 ? 9.287 4.043 5.111 1.00 0.00 58 TRP A C 3
ATOM 3900 O O . TRP A 1 58 ? 9.235 5.268 5.192 1.00 0.00 58 TRP A O 3
ATOM 3921 N N . ILE A 1 59 ? 8.287 3.316 4.620 1.00 0.00 59 ILE A N 3
ATOM 3922 C CA . ILE A 1 59 ? 7.088 3.863 4.020 1.00 0.00 59 ILE A CA 3
ATOM 3923 C C . ILE A 1 59 ? 5.959 3.070 4.644 1.00 0.00 59 ILE A C 3
ATOM 3924 O O . ILE A 1 59 ? 5.790 1.887 4.336 1.00 0.00 59 ILE A O 3
ATOM 3940 N N . HIS A 1 60 ? 5.257 3.695 5.579 1.00 0.00 60 HIS A N 3
ATOM 3941 C CA . HIS A 1 60 ? 4.347 3.030 6.484 1.00 0.00 60 HIS A CA 3
ATOM 3942 C C . HIS A 1 60 ? 2.953 3.569 6.221 1.00 0.00 60 HIS A C 3
ATOM 3943 O O . HIS A 1 60 ? 2.797 4.754 5.897 1.00 0.00 60 HIS A O 3
ATOM 3957 N N . VAL A 1 61 ? 1.932 2.721 6.336 1.00 0.00 61 VAL A N 3
ATOM 3958 C CA . VAL A 1 61 ? 0.573 3.155 6.040 1.00 0.00 61 VAL A CA 3
ATOM 3959 C C . VAL A 1 61 ? -0.431 2.465 6.955 1.00 0.00 61 VAL A C 3
ATOM 3960 O O . VAL A 1 61 ? -0.327 1.265 7.237 1.00 0.00 61 VAL A O 3
ATOM 3973 N N . ASN A 1 62 ? -1.432 3.227 7.396 1.00 0.00 62 ASN A N 3
ATOM 3974 C CA . ASN A 1 62 ? -2.544 2.768 8.209 1.00 0.00 62 ASN A CA 3
ATOM 3975 C C . ASN A 1 62 ? -3.721 3.694 7.911 1.00 0.00 62 ASN A C 3
ATOM 3976 O O . ASN A 1 62 ? -3.875 4.719 8.562 1.00 0.00 62 ASN A O 3
ATOM 3987 N N . GLY A 1 63 ? -4.528 3.377 6.900 1.00 0.00 63 GLY A N 3
ATOM 3988 C CA . GLY A 1 63 ? -5.728 4.119 6.524 1.00 0.00 63 GLY A CA 3
ATOM 3989 C C . GLY A 1 63 ? -5.442 5.603 6.315 1.00 0.00 63 GLY A C 3
ATOM 3990 O O . GLY A 1 63 ? -4.588 5.976 5.504 1.00 0.00 63 GLY A O 3
ATOM 3994 N N . SER A 1 64 ? -6.148 6.464 7.042 1.00 0.00 64 SER A N 3
ATOM 3995 C CA . SER A 1 64 ? -5.894 7.894 7.108 1.00 0.00 64 SER A CA 3
ATOM 3996 C C . SER A 1 64 ? -4.754 8.180 8.092 1.00 0.00 64 SER A C 3
ATOM 3997 O O . SER A 1 64 ? -4.934 8.930 9.049 1.00 0.00 64 SER A O 3
ATOM 4005 N N . SER A 1 65 ? -3.596 7.568 7.861 1.00 0.00 65 SER A N 3
ATOM 4006 C CA . SER A 1 65 ? -2.340 7.846 8.530 1.00 0.00 65 SER A CA 3
ATOM 4007 C C . SER A 1 65 ? -1.227 7.480 7.551 1.00 0.00 65 SER A C 3
ATOM 4008 O O . SER A 1 65 ? -1.363 6.537 6.761 1.00 0.00 65 SER A O 3
ATOM 4016 N N . VAL A 1 66 ? -0.104 8.182 7.620 1.00 0.00 66 VAL A N 3
ATOM 4017 C CA . VAL A 1 66 ? 1.162 7.764 7.038 1.00 0.00 66 VAL A CA 3
ATOM 4018 C C . VAL A 1 66 ? 2.246 7.989 8.070 1.00 0.00 66 VAL A C 3
ATOM 4019 O O . VAL A 1 66 ? 2.118 8.852 8.943 1.00 0.00 66 VAL A O 3
ATOM 4032 N N . SER A 1 67 ? 3.354 7.286 7.882 1.00 0.00 67 SER A N 3
ATOM 4033 C CA . SER A 1 67 ? 4.641 7.805 8.268 1.00 0.00 67 SER A CA 3
ATOM 4034 C C . SER A 1 67 ? 5.583 7.474 7.123 1.00 0.00 67 SER A C 3
ATOM 4035 O O . SER A 1 67 ? 5.404 6.434 6.477 1.00 0.00 67 SER A O 3
ATOM 4043 N N . TYR A 1 68 ? 6.603 8.298 6.919 1.00 0.00 68 TYR A N 3
ATOM 4044 C CA . TYR A 1 68 ? 7.764 7.929 6.135 1.00 0.00 68 TYR A CA 3
ATOM 4045 C C . TYR A 1 68 ? 8.993 8.298 6.986 1.00 0.00 68 TYR A C 3
ATOM 4046 O O . TYR A 1 68 ? 8.863 9.080 7.935 1.00 0.00 68 TYR A O 3
ATOM 4064 N N . ASP A 1 69 ? 10.175 7.772 6.672 1.00 0.00 69 ASP A N 3
ATOM 4065 C CA . ASP A 1 69 ? 11.440 8.058 7.367 1.00 0.00 69 ASP A CA 3
ATOM 4066 C C . ASP A 1 69 ? 12.465 8.553 6.343 1.00 0.00 69 ASP A C 3
ATOM 4067 O O . ASP A 1 69 ? 12.245 8.420 5.137 1.00 0.00 69 ASP A O 3
ATOM 4076 N N . GLU A 1 70 ? 13.597 9.088 6.799 1.00 0.00 70 GLU A N 3
ATOM 4077 C CA . GLU A 1 70 ? 14.663 9.587 5.936 1.00 0.00 70 GLU A CA 3
ATOM 4078 C C . GLU A 1 70 ? 15.960 8.838 6.212 1.00 0.00 70 GLU A C 3
ATOM 4079 O O . GLU A 1 70 ? 16.120 8.162 7.234 1.00 0.00 70 GLU A O 3
ATOM 4091 N N . ASN A 1 71 ? 16.886 8.917 5.269 1.00 0.00 71 ASN A N 3
ATOM 4092 C CA . ASN A 1 71 ? 18.021 8.021 5.139 1.00 0.00 71 ASN A CA 3
ATOM 4093 C C . ASN A 1 71 ? 19.242 8.543 5.901 1.00 0.00 71 ASN A C 3
ATOM 4094 O O . ASN A 1 71 ? 19.241 9.680 6.366 1.00 0.00 71 ASN A O 3
ATOM 4105 N N . PRO A 1 72 ? 20.255 7.692 6.122 1.00 0.00 72 PRO A N 3
ATOM 4106 C CA . PRO A 1 72 ? 21.395 8.047 6.945 1.00 0.00 72 PRO A CA 3
ATOM 4107 C C . PRO A 1 72 ? 22.414 8.873 6.170 1.00 0.00 72 PRO A C 3
ATOM 4108 O O . PRO A 1 72 ? 23.080 9.723 6.760 1.00 0.00 72 PRO A O 3
ATOM 4119 N N . ALA A 1 73 ? 22.575 8.598 4.873 1.00 0.00 73 ALA A N 3
ATOM 4120 C CA . ALA A 1 73 ? 23.591 9.237 4.068 1.00 0.00 73 ALA A CA 3
ATOM 4121 C C . ALA A 1 73 ? 23.056 10.555 3.530 1.00 0.00 73 ALA A C 3
ATOM 4122 O O . ALA A 1 73 ? 21.852 10.750 3.370 1.00 0.00 73 ALA A O 3
ATOM 4129 N N . LYS A 1 74 ? 23.959 11.421 3.078 1.00 0.00 74 LYS A N 3
ATOM 4130 C CA . LYS A 1 74 ? 23.568 12.615 2.338 1.00 0.00 74 LYS A CA 3
ATOM 4131 C C . LYS A 1 74 ? 23.326 12.275 0.866 1.00 0.00 74 LYS A C 3
ATOM 4132 O O . LYS A 1 74 ? 23.265 13.172 0.023 1.00 0.00 74 LYS A O 3
ATOM 4151 N N . GLU A 1 75 ? 23.234 10.990 0.521 1.00 0.00 75 GLU A N 3
ATOM 4152 C CA . GLU A 1 75 ? 22.643 10.562 -0.733 1.00 0.00 75 GLU A CA 3
ATOM 4153 C C . GLU A 1 75 ? 21.137 10.850 -0.679 1.00 0.00 75 GLU A C 3
ATOM 4154 O O . GLU A 1 75 ? 20.591 11.098 0.396 1.00 0.00 75 GLU A O 3
ATOM 4166 N N . ARG A 1 76 ? 20.450 10.833 -1.825 1.00 0.00 76 ARG A N 3
ATOM 4167 C CA . ARG A 1 76 ? 19.068 11.293 -1.939 1.00 0.00 76 ARG A CA 3
ATOM 4168 C C . ARG A 1 76 ? 18.206 10.170 -2.517 1.00 0.00 76 ARG A C 3
ATOM 4169 O O . ARG A 1 76 ? 18.615 9.531 -3.494 1.00 0.00 76 ARG A O 3
ATOM 4190 N N . ARG A 1 77 ? 17.043 9.888 -1.925 1.00 0.00 77 ARG A N 3
ATOM 4191 C CA . ARG A 1 77 ? 16.405 8.569 -2.006 1.00 0.00 77 ARG A CA 3
ATOM 4192 C C . ARG A 1 77 ? 14.933 8.685 -2.418 1.00 0.00 77 ARG A C 3
ATOM 4193 O O . ARG A 1 77 ? 14.056 8.773 -1.561 1.00 0.00 77 ARG A O 3
ATOM 4214 N N . THR A 1 78 ? 14.647 8.637 -3.720 1.00 0.00 78 THR A N 3
ATOM 4215 C CA . THR A 1 78 ? 13.272 8.554 -4.203 1.00 0.00 78 THR A CA 3
ATOM 4216 C C . THR A 1 78 ? 12.709 7.159 -3.862 1.00 0.00 78 THR A C 3
ATOM 4217 O O . THR A 1 78 ? 13.089 6.182 -4.516 1.00 0.00 78 THR A O 3
ATOM 4228 N N . GLY A 1 79 ? 11.835 7.038 -2.857 1.00 0.00 79 GLY A N 3
ATOM 4229 C CA . GLY A 1 79 ? 11.117 5.793 -2.545 1.00 0.00 79 GLY A CA 3
ATOM 4230 C C . GLY A 1 79 ? 9.913 5.600 -3.467 1.00 0.00 79 GLY A C 3
ATOM 4231 O O . GLY A 1 79 ? 9.465 6.578 -4.075 1.00 0.00 79 GLY A O 3
ATOM 4235 N N . LEU A 1 80 ? 9.389 4.368 -3.586 1.00 0.00 80 LEU A N 3
ATOM 4236 C CA . LEU A 1 80 ? 8.396 4.060 -4.624 1.00 0.00 80 LEU A CA 3
ATOM 4237 C C . LEU A 1 80 ? 7.564 2.800 -4.321 1.00 0.00 80 LEU A C 3
ATOM 4238 O O . LEU A 1 80 ? 7.710 1.748 -4.956 1.00 0.00 80 LEU A O 3
ATOM 4254 N N . VAL A 1 81 ? 6.651 2.882 -3.368 1.00 0.00 81 VAL A N 3
ATOM 4255 C CA . VAL A 1 81 ? 5.757 1.791 -3.004 1.00 0.00 81 VAL A CA 3
ATOM 4256 C C . VAL A 1 81 ? 4.492 1.840 -3.870 1.00 0.00 81 VAL A C 3
ATOM 4257 O O . VAL A 1 81 ? 4.073 2.909 -4.313 1.00 0.00 81 VAL A O 3
ATOM 4270 N N . THR A 1 82 ? 3.879 0.684 -4.135 1.00 0.00 82 THR A N 3
ATOM 4271 C CA . THR A 1 82 ? 2.548 0.590 -4.735 1.00 0.00 82 THR A CA 3
ATOM 4272 C C . THR A 1 82 ? 1.516 0.532 -3.607 1.00 0.00 82 THR A C 3
ATOM 4273 O O . THR A 1 82 ? 1.800 -0.040 -2.553 1.00 0.00 82 THR A O 3
ATOM 4284 N N . LEU A 1 83 ? 0.303 1.042 -3.847 1.00 0.00 83 LEU A N 3
ATOM 4285 C CA . LEU A 1 83 ? -0.876 0.750 -3.040 1.00 0.00 83 LEU A CA 3
ATOM 4286 C C . LEU A 1 83 ? -2.088 0.586 -3.958 1.00 0.00 83 LEU A C 3
ATOM 4287 O O . LEU A 1 83 ? -2.599 1.564 -4.511 1.00 0.00 83 LEU A O 3
ATOM 4303 N N . LYS A 1 84 ? -2.536 -0.655 -4.146 1.00 0.00 84 LYS A N 3
ATOM 4304 C CA . LYS A 1 84 ? -3.790 -1.009 -4.812 1.00 0.00 84 LYS A CA 3
ATOM 4305 C C . LYS A 1 84 ? -4.884 -1.201 -3.756 1.00 0.00 84 LYS A C 3
ATOM 4306 O O . LYS A 1 84 ? -4.587 -1.733 -2.678 1.00 0.00 84 LYS A O 3
ATOM 4325 N N . GLN A 1 85 ? -6.108 -0.765 -4.056 1.00 0.00 85 GLN A N 3
ATOM 4326 C CA . GLN A 1 85 ? -7.284 -0.910 -3.198 1.00 0.00 85 GLN A CA 3
ATOM 4327 C C . GLN A 1 85 ? -7.644 -2.391 -3.012 1.00 0.00 85 GLN A C 3
ATOM 4328 O O . GLN A 1 85 ? -7.250 -3.232 -3.815 1.00 0.00 85 GLN A O 3
ATOM 4342 N N . ASP A 1 86 ? -8.465 -2.688 -2.001 1.00 0.00 86 ASP A N 3
ATOM 4343 C CA . ASP A 1 86 ? -9.063 -4.007 -1.762 1.00 0.00 86 ASP A CA 3
ATOM 4344 C C . ASP A 1 86 ? -9.865 -4.525 -2.962 1.00 0.00 86 ASP A C 3
ATOM 4345 O O . ASP A 1 86 ? -9.856 -5.730 -3.232 1.00 0.00 86 ASP A O 3
ATOM 4354 N N . GLU A 1 87 ? -10.564 -3.621 -3.659 1.00 0.00 87 GLU A N 3
ATOM 4355 C CA . GLU A 1 87 ? -11.573 -3.968 -4.660 1.00 0.00 87 GLU A CA 3
ATOM 4356 C C . GLU A 1 87 ? -11.497 -3.161 -5.953 1.00 0.00 87 GLU A C 3
ATOM 4357 O O . GLU A 1 87 ? -11.933 -3.656 -6.993 1.00 0.00 87 GLU A O 3
ATOM 4369 N N . SER A 1 88 ? -10.997 -1.925 -5.908 1.00 0.00 88 SER A N 3
ATOM 4370 C CA . SER A 1 88 ? -10.621 -1.204 -7.119 1.00 0.00 88 SER A CA 3
ATOM 4371 C C . SER A 1 88 ? -9.252 -1.734 -7.570 1.00 0.00 88 SER A C 3
ATOM 4372 O O . SER A 1 88 ? -8.885 -2.880 -7.298 1.00 0.00 88 SER A O 3
ATOM 4380 N N . GLY A 1 89 ? -8.510 -0.936 -8.327 1.00 0.00 89 GLY A N 3
ATOM 4381 C CA . GLY A 1 89 ? -7.273 -1.386 -8.938 1.00 0.00 89 GLY A CA 3
ATOM 4382 C C . GLY A 1 89 ? -6.297 -0.274 -9.274 1.00 0.00 89 GLY A C 3
ATOM 4383 O O . GLY A 1 89 ? -5.148 -0.580 -9.579 1.00 0.00 89 GLY A O 3
ATOM 4387 N N . LYS A 1 90 ? -6.708 0.998 -9.221 1.00 0.00 90 LYS A N 3
ATOM 4388 C CA . LYS A 1 90 ? -5.839 2.123 -9.488 1.00 0.00 90 LYS A CA 3
ATOM 4389 C C . LYS A 1 90 ? -4.665 2.129 -8.517 1.00 0.00 90 LYS A C 3
ATOM 4390 O O . LYS A 1 90 ? -4.837 2.368 -7.320 1.00 0.00 90 LYS A O 3
ATOM 4409 N N . THR A 1 91 ? -3.477 1.852 -9.021 1.00 0.00 91 THR A N 3
ATOM 4410 C CA . THR A 1 91 ? -2.268 1.850 -8.220 1.00 0.00 91 THR A CA 3
ATOM 4411 C C . THR A 1 91 ? -1.888 3.305 -7.982 1.00 0.00 91 THR A C 3
ATOM 4412 O O . THR A 1 91 ? -1.640 4.045 -8.945 1.00 0.00 91 THR A O 3
ATOM 4423 N N . LEU A 1 92 ? -1.894 3.754 -6.725 1.00 0.00 92 LEU A N 3
ATOM 4424 C CA . LEU A 1 92 ? -1.490 5.126 -6.447 1.00 0.00 92 LEU A CA 3
ATOM 4425 C C . LEU A 1 92 ? 0.029 5.116 -6.376 1.00 0.00 92 LEU A C 3
ATOM 4426 O O . LEU A 1 92 ? 0.588 4.377 -5.561 1.00 0.00 92 LEU A O 3
ATOM 4442 N N . SER A 1 93 ? 0.699 5.855 -7.265 1.00 0.00 93 SER A N 3
ATOM 4443 C CA . SER A 1 93 ? 2.148 5.998 -7.172 1.00 0.00 93 SER A CA 3
ATOM 4444 C C . SER A 1 93 ? 2.453 6.977 -6.032 1.00 0.00 93 SER A C 3
ATOM 4445 O O . SER A 1 93 ? 1.716 7.949 -5.840 1.00 0.00 93 SER A O 3
ATOM 4453 N N . LEU A 1 94 ? 3.539 6.765 -5.300 1.00 0.00 94 LEU A N 3
ATOM 4454 C CA . LEU A 1 94 ? 3.854 7.481 -4.075 1.00 0.00 94 LEU A CA 3
ATOM 4455 C C . LEU A 1 94 ? 5.345 7.792 -4.128 1.00 0.00 94 LEU A C 3
ATOM 4456 O O . LEU A 1 94 ? 6.160 6.879 -4.011 1.00 0.00 94 LEU A O 3
ATOM 4472 N N . LYS A 1 95 ? 5.717 9.048 -4.370 1.00 0.00 95 LYS A N 3
ATOM 4473 C CA . LYS A 1 95 ? 7.095 9.443 -4.651 1.00 0.00 95 LYS A CA 3
ATOM 4474 C C . LYS A 1 95 ? 7.562 10.460 -3.629 1.00 0.00 95 LYS A C 3
ATOM 4475 O O . LYS A 1 95 ? 7.460 11.661 -3.844 1.00 0.00 95 LYS A O 3
ATOM 4494 N N . ILE A 1 96 ? 8.095 9.996 -2.510 1.00 0.00 96 ILE A N 3
ATOM 4495 C CA . ILE A 1 96 ? 8.808 10.899 -1.610 1.00 0.00 96 ILE A CA 3
ATOM 4496 C C . ILE A 1 96 ? 10.056 11.322 -2.378 1.00 0.00 96 ILE A C 3
ATOM 4497 O O . ILE A 1 96 ? 10.816 10.451 -2.806 1.00 0.00 96 ILE A O 3
ATOM 4513 N N . VAL A 1 97 ? 10.272 12.622 -2.561 1.00 0.00 97 VAL A N 3
ATOM 4514 C CA . VAL A 1 97 ? 11.559 13.155 -2.963 1.00 0.00 97 VAL A CA 3
ATOM 4515 C C . VAL A 1 97 ? 12.018 13.998 -1.787 1.00 0.00 97 VAL A C 3
ATOM 4516 O O . VAL A 1 97 ? 11.662 15.169 -1.679 1.00 0.00 97 VAL A O 3
ATOM 4529 N N . GLN A 1 98 ? 12.789 13.387 -0.896 1.00 0.00 98 GLN A N 3
ATOM 4530 C CA . GLN A 1 98 ? 13.364 14.041 0.268 1.00 0.00 98 GLN A CA 3
ATOM 4531 C C . GLN A 1 98 ? 14.864 14.258 0.048 1.00 0.00 98 GLN A C 3
ATOM 4532 O O . GLN A 1 98 ? 15.434 13.533 -0.777 1.00 0.00 98 GLN A O 3
ATOM 4546 N N . PRO A 1 99 ? 15.494 15.217 0.752 1.00 0.00 99 PRO A N 3
ATOM 4547 C CA . PRO A 1 99 ? 16.944 15.438 0.779 1.00 0.00 99 PRO A CA 3
ATOM 4548 C C . PRO A 1 99 ? 17.670 14.306 1.527 1.00 0.00 99 PRO A C 3
ATOM 4549 O O . PRO A 1 99 ? 17.120 13.215 1.677 1.00 0.00 99 PRO A O 3
ATOM 4560 N N . GLY A 1 100 ? 18.935 14.527 1.901 1.00 0.00 100 GLY A N 3
ATOM 4561 C CA . GLY A 1 100 ? 19.778 13.533 2.550 1.00 0.00 100 GLY A CA 3
ATOM 4562 C C . GLY A 1 100 ? 20.493 14.111 3.772 1.00 0.00 100 GLY A C 3
ATOM 4563 O O . GLY A 1 100 ? 20.926 15.274 3.753 1.00 0.00 100 GLY A O 3
ATOM 4567 N N . LYS A 1 101 ? 20.639 13.279 4.805 1.00 0.00 101 LYS A N 3
ATOM 4568 C CA . LYS A 1 101 ? 21.059 13.619 6.169 1.00 0.00 101 LYS A CA 3
ATOM 4569 C C . LYS A 1 101 ? 22.568 13.439 6.346 1.00 0.00 101 LYS A C 3
ATOM 4570 O O . LYS A 1 101 ? 23.188 12.693 5.594 1.00 0.00 101 LYS A O 3
ATOM 4589 N N . THR A 1 102 ? 23.164 14.054 7.366 1.00 0.00 102 THR A N 3
ATOM 4590 C CA . THR A 1 102 ? 24.548 13.807 7.766 1.00 0.00 102 THR A CA 3
ATOM 4591 C C . THR A 1 102 ? 24.685 14.295 9.206 1.00 0.00 102 THR A C 3
ATOM 4592 O O . THR A 1 102 ? 24.921 15.483 9.432 1.00 0.00 102 THR A O 3
ATOM 4603 N N . SER A 1 103 ? 24.486 13.411 10.182 1.00 0.00 103 SER A N 3
ATOM 4604 C CA . SER A 1 103 ? 24.498 13.771 11.586 1.00 0.00 103 SER A CA 3
ATOM 4605 C C . SER A 1 103 ? 25.100 12.651 12.431 1.00 0.00 103 SER A C 3
ATOM 4606 O O . SER A 1 103 ? 25.396 11.559 11.939 1.00 0.00 103 SER A O 3
ATOM 4614 N N . ILE A 1 104 ? 25.298 12.929 13.720 1.00 0.00 104 ILE A N 3
ATOM 4615 C CA . ILE A 1 104 ? 25.650 11.926 14.715 1.00 0.00 104 ILE A CA 3
ATOM 4616 C C . ILE A 1 104 ? 24.346 11.185 15.036 1.00 0.00 104 ILE A C 3
ATOM 4617 O O . ILE A 1 104 ? 23.639 11.544 15.980 1.00 0.00 104 ILE A O 3
ATOM 4633 N N . ASP A 1 105 ? 23.963 10.225 14.193 1.00 0.00 105 ASP A N 3
ATOM 4634 C CA . ASP A 1 105 ? 22.825 9.325 14.414 1.00 0.00 105 ASP A CA 3
ATOM 4635 C C . ASP A 1 105 ? 23.300 7.879 14.506 1.00 0.00 105 ASP A C 3
ATOM 4636 O O . ASP A 1 105 ? 22.570 7.046 15.080 1.00 0.00 105 ASP A O 3
ATOM 4645 N N . GLY A 1 1 ? -39.360 2.639 -16.915 1.00 0.00 1 GLY A N 4
ATOM 4646 C CA . GLY A 1 1 ? -39.357 1.259 -16.406 1.00 0.00 1 GLY A CA 4
ATOM 4647 C C . GLY A 1 1 ? -38.566 1.268 -15.120 1.00 0.00 1 GLY A C 4
ATOM 4648 O O . GLY A 1 1 ? -38.756 2.191 -14.334 1.00 0.00 1 GLY A O 4
ATOM 4652 N N . HIS A 1 2 ? -37.636 0.328 -14.944 1.00 0.00 2 HIS A N 4
ATOM 4653 C CA . HIS A 1 2 ? -36.520 0.555 -14.033 1.00 0.00 2 HIS A CA 4
ATOM 4654 C C . HIS A 1 2 ? -35.709 1.758 -14.539 1.00 0.00 2 HIS A C 4
ATOM 4655 O O . HIS A 1 2 ? -35.852 2.155 -15.701 1.00 0.00 2 HIS A O 4
ATOM 4669 N N . MET A 1 3 ? -34.843 2.288 -13.680 1.00 0.00 3 MET A N 4
ATOM 4670 C CA . MET A 1 3 ? -33.713 3.160 -13.978 1.00 0.00 3 MET A CA 4
ATOM 4671 C C . MET A 1 3 ? -32.629 2.794 -12.958 1.00 0.00 3 MET A C 4
ATOM 4672 O O . MET A 1 3 ? -32.916 2.086 -11.989 1.00 0.00 3 MET A O 4
ATOM 4686 N N . GLY A 1 4 ? -31.400 3.269 -13.145 1.00 0.00 4 GLY A N 4
ATOM 4687 C CA . GLY A 1 4 ? -30.303 3.013 -12.228 1.00 0.00 4 GLY A CA 4
ATOM 4688 C C . GLY A 1 4 ? -28.973 3.315 -12.901 1.00 0.00 4 GLY A C 4
ATOM 4689 O O . GLY A 1 4 ? -28.933 3.676 -14.079 1.00 0.00 4 GLY A O 4
ATOM 4693 N N . SER A 1 5 ? -27.887 3.159 -12.153 1.00 0.00 5 SER A N 4
ATOM 4694 C CA . SER A 1 5 ? -26.523 3.352 -12.618 1.00 0.00 5 SER A CA 4
ATOM 4695 C C . SER A 1 5 ? -25.639 2.316 -11.906 1.00 0.00 5 SER A C 4
ATOM 4696 O O . SER A 1 5 ? -25.979 1.899 -10.789 1.00 0.00 5 SER A O 4
ATOM 4704 N N . PRO A 1 6 ? -24.540 1.860 -12.529 1.00 0.00 6 PRO A N 4
ATOM 4705 C CA . PRO A 1 6 ? -23.673 0.847 -11.950 1.00 0.00 6 PRO A CA 4
ATOM 4706 C C . PRO A 1 6 ? -22.880 1.422 -10.776 1.00 0.00 6 PRO A C 4
ATOM 4707 O O . PRO A 1 6 ? -22.870 2.631 -10.517 1.00 0.00 6 PRO A O 4
ATOM 4718 N N . VAL A 1 7 ? -22.212 0.531 -10.056 1.00 0.00 7 VAL A N 4
ATOM 4719 C CA . VAL A 1 7 ? -21.473 0.848 -8.852 1.00 0.00 7 VAL A CA 4
ATOM 4720 C C . VAL A 1 7 ? -20.230 1.654 -9.229 1.00 0.00 7 VAL A C 4
ATOM 4721 O O . VAL A 1 7 ? -19.319 1.110 -9.857 1.00 0.00 7 VAL A O 4
ATOM 4734 N N . SER A 1 8 ? -20.173 2.931 -8.849 1.00 0.00 8 SER A N 4
ATOM 4735 C CA . SER A 1 8 ? -18.964 3.716 -9.043 1.00 0.00 8 SER A CA 4
ATOM 4736 C C . SER A 1 8 ? -17.994 3.391 -7.910 1.00 0.00 8 SER A C 4
ATOM 4737 O O . SER A 1 8 ? -18.409 3.244 -6.758 1.00 0.00 8 SER A O 4
ATOM 4745 N N . TYR A 1 9 ? -16.705 3.281 -8.223 1.00 0.00 9 TYR A N 4
ATOM 4746 C CA . TYR A 1 9 ? -15.623 3.030 -7.283 1.00 0.00 9 TYR A CA 4
ATOM 4747 C C . TYR A 1 9 ? -14.690 4.230 -7.262 1.00 0.00 9 TYR A C 4
ATOM 4748 O O . TYR A 1 9 ? -13.897 4.439 -8.181 1.00 0.00 9 TYR A O 4
ATOM 4766 N N . TYR A 1 10 ? -14.800 5.012 -6.197 1.00 0.00 10 TYR A N 4
ATOM 4767 C CA . TYR A 1 10 ? -14.013 6.204 -5.950 1.00 0.00 10 TYR A CA 4
ATOM 4768 C C . TYR A 1 10 ? -12.719 5.752 -5.287 1.00 0.00 10 TYR A C 4
ATOM 4769 O O . TYR A 1 10 ? -12.753 5.177 -4.193 1.00 0.00 10 TYR A O 4
ATOM 4787 N N . PHE A 1 11 ? -11.584 5.934 -5.956 1.00 0.00 11 PHE A N 4
ATOM 4788 C CA . PHE A 1 11 ? -10.287 5.602 -5.388 1.00 0.00 11 PHE A CA 4
ATOM 4789 C C . PHE A 1 11 ? -9.237 6.565 -5.928 1.00 0.00 11 PHE A C 4
ATOM 4790 O O . PHE A 1 11 ? -8.501 6.205 -6.850 1.00 0.00 11 PHE A O 4
ATOM 4807 N N . SER A 1 12 ? -9.201 7.789 -5.409 1.00 0.00 12 SER A N 4
ATOM 4808 C CA . SER A 1 12 ? -8.293 8.841 -5.855 1.00 0.00 12 SER A CA 4
ATOM 4809 C C . SER A 1 12 ? -8.025 9.788 -4.677 1.00 0.00 12 SER A C 4
ATOM 4810 O O . SER A 1 12 ? -8.718 9.706 -3.662 1.00 0.00 12 SER A O 4
ATOM 4818 N N . TYR A 1 13 ? -7.057 10.695 -4.800 1.00 0.00 13 TYR A N 4
ATOM 4819 C CA . TYR A 1 13 ? -6.920 11.838 -3.903 1.00 0.00 13 TYR A CA 4
ATOM 4820 C C . TYR A 1 13 ? -8.087 12.813 -4.128 1.00 0.00 13 TYR A C 4
ATOM 4821 O O . TYR A 1 13 ? -8.821 12.722 -5.122 1.00 0.00 13 TYR A O 4
ATOM 4839 N N . ALA A 1 14 ? -8.212 13.797 -3.240 1.00 0.00 14 ALA A N 4
ATOM 4840 C CA . ALA A 1 14 ? -9.031 14.987 -3.456 1.00 0.00 14 ALA A CA 4
ATOM 4841 C C . ALA A 1 14 ? -8.210 16.130 -4.063 1.00 0.00 14 ALA A C 4
ATOM 4842 O O . ALA A 1 14 ? -8.788 17.093 -4.562 1.00 0.00 14 ALA A O 4
ATOM 4849 N N . ASP A 1 15 ? -6.878 16.042 -4.045 1.00 0.00 15 ASP A N 4
ATOM 4850 C CA . ASP A 1 15 ? -5.986 17.189 -4.234 1.00 0.00 15 ASP A CA 4
ATOM 4851 C C . ASP A 1 15 ? -5.305 17.227 -5.604 1.00 0.00 15 ASP A C 4
ATOM 4852 O O . ASP A 1 15 ? -4.660 18.225 -5.941 1.00 0.00 15 ASP A O 4
ATOM 4861 N N . GLY A 1 16 ? -5.496 16.198 -6.432 1.00 0.00 16 GLY A N 4
ATOM 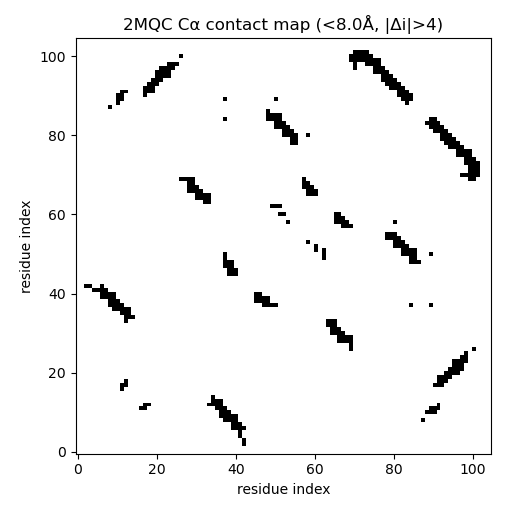4862 C CA . GLY A 1 16 ? -4.877 16.153 -7.742 1.00 0.00 16 GLY A CA 4
ATOM 4863 C C . GLY A 1 16 ? -5.380 14.993 -8.584 1.00 0.00 16 GLY A C 4
ATOM 4864 O O . GLY A 1 16 ? -5.879 15.212 -9.691 1.00 0.00 16 GLY A O 4
ATOM 4868 N N . GLY A 1 17 ? -5.271 13.753 -8.101 1.00 0.00 17 GLY A N 4
ATOM 4869 C CA . GLY A 1 17 ? -5.514 12.614 -8.977 1.00 0.00 17 GLY A CA 4
ATOM 4870 C C . GLY A 1 17 ? -5.185 11.296 -8.309 1.00 0.00 17 GLY A C 4
ATOM 4871 O O . GLY A 1 17 ? -5.844 10.925 -7.341 1.00 0.00 17 GLY A O 4
ATOM 4875 N N . THR A 1 18 ? -4.185 10.578 -8.818 1.00 0.00 18 THR A N 4
ATOM 4876 C CA . THR A 1 18 ? -3.890 9.203 -8.418 1.00 0.00 18 THR A CA 4
ATOM 4877 C C . THR A 1 18 ? -2.418 9.026 -7.993 1.00 0.00 18 THR A C 4
ATOM 4878 O O . THR A 1 18 ? -1.895 7.908 -7.953 1.00 0.00 18 THR A O 4
ATOM 4889 N N . SER A 1 19 ? -1.718 10.112 -7.649 1.00 0.00 19 SER A N 4
ATOM 4890 C CA . SER A 1 19 ? -0.419 10.093 -6.986 1.00 0.00 19 SER A CA 4
ATOM 4891 C C . SER A 1 19 ? -0.247 11.333 -6.106 1.00 0.00 19 SER A C 4
ATOM 4892 O O . SER A 1 19 ? -0.839 12.374 -6.398 1.00 0.00 19 SER A O 4
ATOM 4900 N N . HIS A 1 20 ? 0.637 11.246 -5.111 1.00 0.00 20 HIS A N 4
ATOM 4901 C CA . HIS A 1 20 ? 1.154 12.384 -4.361 1.00 0.00 20 HIS A CA 4
ATOM 4902 C C . HIS A 1 20 ? 2.676 12.356 -4.468 1.00 0.00 20 HIS A C 4
ATOM 4903 O O . HIS A 1 20 ? 3.270 11.281 -4.617 1.00 0.00 20 HIS A O 4
ATOM 4917 N N . THR A 1 21 ? 3.325 13.512 -4.370 1.00 0.00 21 THR A N 4
ATOM 4918 C CA . THR A 1 21 ? 4.773 13.624 -4.347 1.00 0.00 21 THR A CA 4
ATOM 4919 C C . THR A 1 21 ? 5.108 14.757 -3.383 1.00 0.00 21 THR A C 4
ATOM 4920 O O . THR A 1 21 ? 4.480 15.813 -3.455 1.00 0.00 21 THR A O 4
ATOM 4931 N N . GLU A 1 22 ? 6.072 14.535 -2.492 1.00 0.00 22 GLU A N 4
ATOM 4932 C CA . GLU A 1 22 ? 6.501 15.486 -1.474 1.00 0.00 22 GLU A CA 4
ATOM 4933 C C . GLU A 1 22 ? 8.018 15.688 -1.616 1.00 0.00 22 GLU A C 4
ATOM 4934 O O . GLU A 1 22 ? 8.721 14.831 -2.169 1.00 0.00 22 GLU A O 4
ATOM 4946 N N . TYR A 1 23 ? 8.518 16.825 -1.137 1.00 0.00 23 TYR A N 4
ATOM 4947 C CA . TYR A 1 23 ? 9.853 17.353 -1.367 1.00 0.00 23 TYR A CA 4
ATOM 4948 C C . TYR A 1 23 ? 10.429 18.000 -0.092 1.00 0.00 23 TYR A C 4
ATOM 4949 O O . TYR A 1 23 ? 10.867 19.153 -0.163 1.00 0.00 23 TYR A O 4
ATOM 4967 N N . PRO A 1 24 ? 10.498 17.313 1.059 1.00 0.00 24 PRO A N 4
ATOM 4968 C CA . PRO A 1 24 ? 10.964 17.955 2.280 1.00 0.00 24 PRO A CA 4
ATOM 4969 C C . PRO A 1 24 ? 12.463 18.237 2.208 1.00 0.00 24 PRO A C 4
ATOM 4970 O O . PRO A 1 24 ? 13.183 17.704 1.351 1.00 0.00 24 PRO A O 4
ATOM 4981 N N . ASP A 1 25 ? 12.944 19.076 3.119 1.00 0.00 25 ASP A N 4
ATOM 4982 C CA . ASP A 1 25 ? 14.325 19.515 3.166 1.00 0.00 25 ASP A CA 4
ATOM 4983 C C . ASP A 1 25 ? 14.652 20.031 4.562 1.00 0.00 25 ASP A C 4
ATOM 4984 O O . ASP A 1 25 ? 13.755 20.357 5.341 1.00 0.00 25 ASP A O 4
ATOM 4993 N N . ASP A 1 26 ? 15.951 20.121 4.848 1.00 0.00 26 ASP A N 4
ATOM 4994 C CA . ASP A 1 26 ? 16.544 20.442 6.146 1.00 0.00 26 ASP A CA 4
ATOM 4995 C C . ASP A 1 26 ? 16.274 19.317 7.147 1.00 0.00 26 ASP A C 4
ATOM 4996 O O . ASP A 1 26 ? 17.178 18.518 7.393 1.00 0.00 26 ASP A O 4
ATOM 5005 N N . SER A 1 27 ? 15.056 19.217 7.683 1.00 0.00 27 SER A N 4
ATOM 5006 C CA . SER A 1 27 ? 14.609 18.124 8.528 1.00 0.00 27 SER A CA 4
ATOM 5007 C C . SER A 1 27 ? 13.072 18.143 8.561 1.00 0.00 27 SER A C 4
ATOM 5008 O O . SER A 1 27 ? 12.501 18.809 9.427 1.00 0.00 27 SER A O 4
ATOM 5016 N N . SER A 1 28 ? 12.381 17.450 7.644 1.00 0.00 28 SER A N 4
ATOM 5017 C CA . SER A 1 28 ? 10.929 17.263 7.703 1.00 0.00 28 SER A CA 4
ATOM 5018 C C . SER A 1 28 ? 10.511 15.830 7.310 1.00 0.00 28 SER A C 4
ATOM 5019 O O . SER A 1 28 ? 10.411 15.513 6.121 1.00 0.00 28 SER A O 4
ATOM 5027 N N . ALA A 1 29 ? 10.263 14.949 8.282 1.00 0.00 29 ALA A N 4
ATOM 5028 C CA . ALA A 1 29 ? 9.613 13.653 8.069 1.00 0.00 29 ALA A CA 4
ATOM 5029 C C . ALA A 1 29 ? 8.718 13.330 9.275 1.00 0.00 29 ALA A C 4
ATOM 5030 O O . ALA A 1 29 ? 8.832 13.986 10.318 1.00 0.00 29 ALA A O 4
ATOM 5037 N N . GLY A 1 30 ? 7.855 12.314 9.194 1.00 0.00 30 GLY A N 4
ATOM 5038 C CA . GLY A 1 30 ? 7.152 11.759 10.341 1.00 0.00 30 GLY A CA 4
ATOM 5039 C C . GLY A 1 30 ? 5.872 11.088 9.875 1.00 0.00 30 GLY A C 4
ATOM 5040 O O . GLY A 1 30 ? 5.712 10.826 8.680 1.00 0.00 30 GLY A O 4
ATOM 5044 N N . SER A 1 31 ? 4.971 10.786 10.810 1.00 0.00 31 SER A N 4
ATOM 5045 C CA . SER A 1 31 ? 3.630 10.351 10.466 1.00 0.00 31 SER A CA 4
ATOM 5046 C C . SER A 1 31 ? 2.756 11.567 10.167 1.00 0.00 31 SER A C 4
ATOM 5047 O O . SER A 1 31 ? 2.741 12.534 10.932 1.00 0.00 31 SER A O 4
ATOM 5055 N N . PHE A 1 32 ? 2.019 11.518 9.060 1.00 0.00 32 PHE A N 4
ATOM 5056 C CA . PHE A 1 32 ? 0.952 12.461 8.728 1.00 0.00 32 PHE A CA 4
ATOM 5057 C C . PHE A 1 32 ? -0.176 11.727 7.992 1.00 0.00 32 PHE A C 4
ATOM 5058 O O . PHE A 1 32 ? -0.137 10.506 7.833 1.00 0.00 32 PHE A O 4
ATOM 5075 N N . ILE A 1 33 ? -1.213 12.448 7.569 1.00 0.00 33 ILE A N 4
ATOM 5076 C CA . ILE A 1 33 ? -2.376 11.913 6.867 1.00 0.00 33 ILE A CA 4
ATOM 5077 C C . ILE A 1 33 ? -2.572 12.770 5.601 1.00 0.00 33 ILE A C 4
ATOM 5078 O O . ILE A 1 33 ? -2.065 13.896 5.513 1.00 0.00 33 ILE A O 4
ATOM 5094 N N . LEU A 1 34 ? -3.252 12.214 4.593 1.00 0.00 34 LEU A N 4
ATOM 5095 C CA . LEU A 1 34 ? -3.544 12.824 3.299 1.00 0.00 34 LEU A CA 4
ATOM 5096 C C . LEU A 1 34 ? -4.998 12.521 2.958 1.00 0.00 34 LEU A C 4
ATOM 5097 O O . LEU A 1 34 ? -5.478 11.434 3.285 1.00 0.00 34 LEU A O 4
ATOM 5113 N N . ASP A 1 35 ? -5.676 13.433 2.259 1.00 0.00 35 ASP A N 4
ATOM 5114 C CA . ASP A 1 35 ? -7.099 13.306 1.949 1.00 0.00 35 ASP A CA 4
ATOM 5115 C C . ASP A 1 35 ? -7.275 12.393 0.739 1.00 0.00 35 ASP A C 4
ATOM 5116 O O . ASP A 1 35 ? -7.234 12.841 -0.414 1.00 0.00 35 ASP A O 4
ATOM 5125 N N . ILE A 1 36 ? -7.490 11.101 0.994 1.00 0.00 36 ILE A N 4
ATOM 5126 C CA . ILE A 1 36 ? -7.598 10.059 -0.024 1.00 0.00 36 ILE A CA 4
ATOM 5127 C C . ILE A 1 36 ? -8.976 9.418 0.086 1.00 0.00 36 ILE A C 4
ATOM 5128 O O . ILE A 1 36 ? -9.436 9.079 1.180 1.00 0.00 36 ILE A O 4
ATOM 5144 N N . THR A 1 37 ? -9.654 9.288 -1.047 1.00 0.00 37 THR A N 4
ATOM 5145 C CA . THR A 1 37 ? -10.982 8.717 -1.169 1.00 0.00 37 THR A CA 4
ATOM 5146 C C . THR A 1 37 ? -10.852 7.213 -1.435 1.00 0.00 37 THR A C 4
ATOM 5147 O O . THR A 1 37 ? -10.026 6.796 -2.251 1.00 0.00 37 THR A O 4
ATOM 5158 N N . SER A 1 38 ? -11.696 6.391 -0.805 1.00 0.00 38 SER A N 4
ATOM 5159 C CA . SER A 1 38 ? -11.582 4.936 -0.871 1.00 0.00 38 SER A CA 4
ATOM 5160 C C . SER A 1 38 ? -12.937 4.276 -0.595 1.00 0.00 38 SER A C 4
ATOM 5161 O O . SER A 1 38 ? -13.161 3.760 0.501 1.00 0.00 38 SER A O 4
ATOM 5169 N N . TYR A 1 39 ? -13.874 4.306 -1.550 1.00 0.00 39 TYR A N 4
ATOM 5170 C CA . TYR A 1 39 ? -15.202 3.716 -1.339 1.00 0.00 39 TYR A CA 4
ATOM 5171 C C . TYR A 1 39 ? -15.893 3.319 -2.647 1.00 0.00 39 TYR A C 4
ATOM 5172 O O . TYR A 1 39 ? -15.417 3.642 -3.739 1.00 0.00 39 TYR A O 4
ATOM 5190 N N . LYS A 1 40 ? -17.038 2.636 -2.557 1.00 0.00 40 LYS A N 4
ATOM 5191 C CA . LYS A 1 40 ? -17.903 2.308 -3.692 1.00 0.00 40 LYS A CA 4
ATOM 5192 C C . LYS A 1 40 ? -19.317 2.807 -3.426 1.00 0.00 40 LYS A C 4
ATOM 5193 O O . LYS A 1 40 ? -19.805 2.656 -2.308 1.00 0.00 40 LYS A O 4
ATOM 5212 N N . LYS A 1 41 ? -19.957 3.435 -4.418 1.00 0.00 41 LYS A N 4
ATOM 5213 C CA . LYS A 1 41 ? -21.243 4.118 -4.296 1.00 0.00 41 LYS A CA 4
ATOM 5214 C C . LYS A 1 41 ? -22.277 3.393 -5.125 1.00 0.00 41 LYS A C 4
ATOM 5215 O O . LYS A 1 41 ? -22.032 3.121 -6.302 1.00 0.00 41 LYS A O 4
ATOM 5234 N N . THR A 1 42 ? -23.413 3.073 -4.516 1.00 0.00 42 THR A N 4
ATOM 5235 C CA . THR A 1 42 ? -24.500 2.358 -5.169 1.00 0.00 42 THR A CA 4
ATOM 5236 C C . THR A 1 42 ? -25.734 2.370 -4.265 1.00 0.00 42 THR A C 4
ATOM 5237 O O . THR A 1 42 ? -25.630 2.558 -3.049 1.00 0.00 42 THR A O 4
ATOM 5248 N N . GLY A 1 43 ? -26.908 2.150 -4.863 1.00 0.00 43 GLY A N 4
ATOM 5249 C CA . GLY A 1 43 ? -28.195 2.112 -4.189 1.00 0.00 43 GLY A CA 4
ATOM 5250 C C . GLY A 1 43 ? -28.490 3.456 -3.541 1.00 0.00 43 GLY A C 4
ATOM 5251 O O . GLY A 1 43 ? -29.023 4.352 -4.195 1.00 0.00 43 GLY A O 4
ATOM 5255 N N . ASN A 1 44 ? -28.135 3.597 -2.265 1.00 0.00 44 ASN A N 4
ATOM 5256 C CA . ASN A 1 44 ? -28.216 4.836 -1.500 1.00 0.00 44 ASN A CA 4
ATOM 5257 C C . ASN A 1 44 ? -27.172 4.812 -0.372 1.00 0.00 44 ASN A C 4
ATOM 5258 O O . ASN A 1 44 ? -27.464 5.213 0.758 1.00 0.00 44 ASN A O 4
ATOM 5269 N N . SER A 1 45 ? -25.992 4.233 -0.611 1.00 0.00 45 SER A N 4
ATOM 5270 C CA . SER A 1 45 ? -24.940 4.093 0.389 1.00 0.00 45 SER A CA 4
ATOM 5271 C C . SER A 1 45 ? -23.558 4.126 -0.259 1.00 0.00 45 SER A C 4
ATOM 5272 O O . SER A 1 45 ? -23.390 3.911 -1.465 1.00 0.00 45 SER A O 4
ATOM 5280 N N . THR A 1 46 ? -22.557 4.321 0.594 1.00 0.00 46 THR A N 4
ATOM 5281 C CA . THR A 1 46 ? -21.150 4.192 0.289 1.00 0.00 46 THR A CA 4
ATOM 5282 C C . THR A 1 46 ? -20.512 3.320 1.370 1.00 0.00 46 THR A C 4
ATOM 5283 O O . THR A 1 46 ? -20.495 3.691 2.546 1.00 0.00 46 THR A O 4
ATOM 5294 N N . LYS A 1 47 ? -20.031 2.130 1.003 1.00 0.00 47 LYS A N 4
ATOM 5295 C CA . LYS A 1 47 ? -19.108 1.377 1.851 1.00 0.00 47 LYS A CA 4
ATOM 5296 C C . LYS A 1 47 ? -17.709 1.832 1.480 1.00 0.00 47 LYS A C 4
ATOM 5297 O O . LYS A 1 47 ? -17.389 1.847 0.286 1.00 0.00 47 LYS A O 4
ATOM 5316 N N . ALA A 1 48 ? -16.897 2.189 2.473 1.00 0.00 48 ALA A N 4
ATOM 5317 C CA . ALA A 1 48 ? -15.477 2.359 2.247 1.00 0.00 48 ALA A CA 4
ATOM 5318 C C . ALA A 1 48 ? -14.851 0.995 1.987 1.00 0.00 48 ALA A C 4
ATOM 5319 O O . ALA A 1 48 ? -15.428 -0.055 2.295 1.00 0.00 48 ALA A O 4
ATOM 5326 N N . LEU A 1 49 ? -13.635 1.026 1.465 1.00 0.00 49 LEU A N 4
ATOM 5327 C CA . LEU A 1 49 ? -12.791 -0.123 1.265 1.00 0.00 49 LEU A CA 4
ATOM 5328 C C . LEU A 1 49 ? -11.441 0.154 1.905 1.00 0.00 49 LEU A C 4
ATOM 5329 O O . LEU A 1 49 ? -10.829 1.180 1.595 1.00 0.00 49 LEU A O 4
ATOM 5345 N N . SER A 1 50 ? -10.963 -0.753 2.754 1.00 0.00 50 SER A N 4
ATOM 5346 C CA . SER A 1 50 ? -9.583 -0.702 3.217 1.00 0.00 50 SER A CA 4
ATOM 5347 C C . SER A 1 50 ? -8.650 -1.150 2.091 1.00 0.00 50 SER A C 4
ATOM 5348 O O . SER A 1 50 ? -9.070 -1.779 1.112 1.00 0.00 50 SER A O 4
ATOM 5356 N N . TRP A 1 51 ? -7.373 -0.828 2.254 1.00 0.00 51 TRP A N 4
ATOM 5357 C CA . TRP A 1 51 ? -6.293 -1.069 1.323 1.00 0.00 51 TRP A CA 4
ATOM 5358 C C . TRP A 1 51 ? -5.057 -1.518 2.083 1.00 0.00 51 TRP A C 4
ATOM 5359 O O . TRP A 1 51 ? -5.013 -1.440 3.313 1.00 0.00 51 TRP A O 4
ATOM 5380 N N . ASN A 1 52 ? -4.022 -1.926 1.352 1.00 0.00 52 ASN A N 4
ATOM 5381 C CA . ASN A 1 52 ? -2.706 -2.119 1.935 1.00 0.00 52 ASN A CA 4
ATOM 5382 C C . ASN A 1 52 ? -1.623 -1.704 0.945 1.00 0.00 52 ASN A C 4
ATOM 5383 O O . ASN A 1 52 ? -1.886 -1.580 -0.254 1.00 0.00 52 ASN A O 4
ATOM 5394 N N . ALA A 1 53 ? -0.395 -1.509 1.421 1.00 0.00 53 ALA A N 4
ATOM 5395 C CA . ALA A 1 53 ? 0.735 -0.954 0.671 1.00 0.00 53 ALA A CA 4
ATOM 5396 C C . ALA A 1 53 ? 1.871 -1.981 0.577 1.00 0.00 53 ALA A C 4
ATOM 5397 O O . ALA A 1 53 ? 1.675 -3.122 1.000 1.00 0.00 53 ALA A O 4
ATOM 5404 N N . SER A 1 54 ? 3.007 -1.599 -0.011 1.00 0.00 54 SER A N 4
ATOM 5405 C CA . SER A 1 54 ? 4.365 -2.086 0.246 1.00 0.00 54 SER A CA 4
ATOM 5406 C C . SER A 1 54 ? 5.325 -1.453 -0.762 1.00 0.00 54 SER A C 4
ATOM 5407 O O . SER A 1 54 ? 5.000 -1.320 -1.950 1.00 0.00 54 SER A O 4
ATOM 5415 N N . GLY A 1 55 ? 6.545 -1.141 -0.325 1.00 0.00 55 GLY A N 4
ATOM 5416 C CA . GLY A 1 55 ? 7.622 -0.784 -1.224 1.00 0.00 55 GLY A CA 4
ATOM 5417 C C . GLY A 1 55 ? 8.937 -0.673 -0.473 1.00 0.00 55 GLY A C 4
ATOM 5418 O O . GLY A 1 55 ? 9.485 -1.689 -0.045 1.00 0.00 55 GLY A O 4
ATOM 5422 N N . ASP A 1 56 ? 9.447 0.545 -0.334 1.00 0.00 56 ASP A N 4
ATOM 5423 C CA . ASP A 1 56 ? 10.707 0.838 0.341 1.00 0.00 56 ASP A CA 4
ATOM 5424 C C . ASP A 1 56 ? 10.539 0.568 1.837 1.00 0.00 56 ASP A C 4
ATOM 5425 O O . ASP A 1 56 ? 9.490 0.893 2.392 1.00 0.00 56 ASP A O 4
ATOM 5434 N N . SER A 1 57 ? 11.562 0.035 2.511 1.00 0.00 57 SER A N 4
ATOM 5435 C CA . SER A 1 57 ? 11.498 -0.311 3.938 1.00 0.00 57 SER A CA 4
ATOM 5436 C C . SER A 1 57 ? 11.334 0.900 4.872 1.00 0.00 57 SER A C 4
ATOM 5437 O O . SER A 1 57 ? 11.156 0.710 6.074 1.00 0.00 57 SER A O 4
ATOM 5445 N N . TRP A 1 58 ? 11.433 2.124 4.348 1.00 0.00 58 TRP A N 4
ATOM 5446 C CA . TRP A 1 58 ? 11.416 3.369 5.105 1.00 0.00 58 TRP A CA 4
ATOM 5447 C C . TRP A 1 58 ? 10.139 4.177 4.846 1.00 0.00 58 TRP A C 4
ATOM 5448 O O . TRP A 1 58 ? 10.095 5.363 5.163 1.00 0.00 58 TRP A O 4
ATOM 5469 N N . ILE A 1 59 ? 9.105 3.558 4.266 1.00 0.00 59 ILE A N 4
ATOM 5470 C CA . ILE A 1 59 ? 7.817 4.182 3.988 1.00 0.00 59 ILE A CA 4
ATOM 5471 C C . ILE A 1 59 ? 6.758 3.246 4.570 1.00 0.00 59 ILE A C 4
ATOM 5472 O O . ILE A 1 59 ? 6.815 2.035 4.339 1.00 0.00 59 ILE A O 4
ATOM 5488 N N . HIS A 1 60 ? 5.793 3.798 5.303 1.00 0.00 60 HIS A N 4
ATOM 5489 C CA . HIS A 1 60 ? 4.784 3.054 6.040 1.00 0.00 60 HIS A CA 4
ATOM 5490 C C . HIS A 1 60 ? 3.405 3.614 5.719 1.00 0.00 60 HIS A C 4
ATOM 5491 O O . HIS A 1 60 ? 3.251 4.824 5.531 1.00 0.00 60 HIS A O 4
ATOM 5505 N N . VAL A 1 61 ? 2.390 2.751 5.722 1.00 0.00 61 VAL A N 4
ATOM 5506 C CA . VAL A 1 61 ? 1.014 3.119 5.429 1.00 0.00 61 VAL A CA 4
ATOM 5507 C C . VAL A 1 61 ? 0.118 2.408 6.446 1.00 0.00 61 VAL A C 4
ATOM 5508 O O . VAL A 1 61 ? -0.140 1.207 6.339 1.00 0.00 61 VAL A O 4
ATOM 5521 N N . ASN A 1 62 ? -0.301 3.131 7.488 1.00 0.00 62 ASN A N 4
ATOM 5522 C CA . ASN A 1 62 ? -1.244 2.713 8.513 1.00 0.00 62 ASN A CA 4
ATOM 5523 C C . ASN A 1 62 ? -2.671 3.070 8.076 1.00 0.00 62 ASN A C 4
ATOM 5524 O O . ASN A 1 62 ? -3.343 3.934 8.654 1.00 0.00 62 ASN A O 4
ATOM 5535 N N . GLY A 1 63 ? -3.113 2.461 6.978 1.00 0.00 63 GLY A N 4
ATOM 5536 C CA . GLY A 1 63 ? -4.252 2.942 6.217 1.00 0.00 63 GLY A CA 4
ATOM 5537 C C . GLY A 1 63 ? -3.976 4.384 5.806 1.00 0.00 63 GLY A C 4
ATOM 5538 O O . GLY A 1 63 ? -2.972 4.641 5.145 1.00 0.00 63 GLY A O 4
ATOM 5542 N N . SER A 1 64 ? -4.825 5.329 6.205 1.00 0.00 64 SER A N 4
ATOM 5543 C CA . SER A 1 64 ? -4.666 6.726 5.833 1.00 0.00 64 SER A CA 4
ATOM 5544 C C . SER A 1 64 ? -3.411 7.384 6.427 1.00 0.00 64 SER A C 4
ATOM 5545 O O . SER A 1 64 ? -2.902 8.342 5.834 1.00 0.00 64 SER A O 4
ATOM 5553 N N . SER A 1 65 ? -2.872 6.891 7.548 1.00 0.00 65 SER A N 4
ATOM 5554 C CA . SER A 1 65 ? -1.718 7.503 8.192 1.00 0.00 65 SER A CA 4
ATOM 5555 C C . SER A 1 65 ? -0.435 7.065 7.473 1.00 0.00 65 SER A C 4
ATOM 5556 O O . SER A 1 65 ? 0.114 5.986 7.731 1.00 0.00 65 SER A O 4
ATOM 5564 N N . VAL A 1 66 ? 0.023 7.888 6.532 1.00 0.00 66 VAL A N 4
ATOM 5565 C CA . VAL A 1 66 ? 1.301 7.738 5.855 1.00 0.00 66 VAL A CA 4
ATOM 5566 C C . VAL A 1 66 ? 2.413 8.028 6.867 1.00 0.00 66 VAL A C 4
ATOM 5567 O O . VAL A 1 66 ? 2.233 8.788 7.825 1.00 0.00 66 VAL A O 4
ATOM 5580 N N . SER A 1 67 ? 3.588 7.429 6.705 1.00 0.00 67 SER A N 4
ATOM 5581 C CA . SER A 1 67 ? 4.801 7.868 7.380 1.00 0.00 67 SER A CA 4
ATOM 5582 C C . SER A 1 67 ? 6.004 7.525 6.513 1.00 0.00 67 SER A C 4
ATOM 5583 O O . SER A 1 67 ? 5.932 6.615 5.685 1.00 0.00 67 SER A O 4
ATOM 5591 N N . TYR A 1 68 ? 7.114 8.216 6.734 1.00 0.00 68 TYR A N 4
ATOM 5592 C CA . TYR A 1 68 ? 8.421 7.836 6.220 1.00 0.00 68 TYR A CA 4
ATOM 5593 C C . TYR A 1 68 ? 9.488 8.409 7.145 1.00 0.00 68 TYR A C 4
ATOM 5594 O O . TYR A 1 68 ? 9.199 9.310 7.938 1.00 0.00 68 TYR A O 4
ATOM 5612 N N . ASP A 1 69 ? 10.708 7.882 7.061 1.00 0.00 69 ASP A N 4
ATOM 5613 C CA . ASP A 1 69 ? 11.887 8.401 7.756 1.00 0.00 69 ASP A CA 4
ATOM 5614 C C . ASP A 1 69 ? 12.866 8.913 6.709 1.00 0.00 69 ASP A C 4
ATOM 5615 O O . ASP A 1 69 ? 12.868 8.437 5.572 1.00 0.00 69 ASP A O 4
ATOM 5624 N N . GLU A 1 70 ? 13.742 9.837 7.112 1.00 0.00 70 GLU A N 4
ATOM 5625 C CA . GLU A 1 70 ? 14.848 10.286 6.281 1.00 0.00 70 GLU A CA 4
ATOM 5626 C C . GLU A 1 70 ? 15.818 9.128 6.062 1.00 0.00 70 GLU A C 4
ATOM 5627 O O . GLU A 1 70 ? 16.121 8.358 6.978 1.00 0.00 70 GLU A O 4
ATOM 5639 N N . ASN A 1 71 ? 16.350 9.037 4.849 1.00 0.00 71 ASN A N 4
ATOM 5640 C CA . ASN A 1 71 ? 17.390 8.084 4.487 1.00 0.00 71 ASN A CA 4
ATOM 5641 C C . ASN A 1 71 ? 18.706 8.417 5.200 1.00 0.00 71 ASN A C 4
ATOM 5642 O O . ASN A 1 71 ? 19.045 9.592 5.345 1.00 0.00 71 ASN A O 4
ATOM 5653 N N . PRO A 1 72 ? 19.491 7.391 5.578 1.00 0.00 72 PRO A N 4
ATOM 5654 C CA . PRO A 1 72 ? 20.773 7.551 6.264 1.00 0.00 72 PRO A CA 4
ATOM 5655 C C . PRO A 1 72 ? 21.955 7.748 5.298 1.00 0.00 72 PRO A C 4
ATOM 5656 O O . PRO A 1 72 ? 23.101 7.890 5.733 1.00 0.00 72 PRO A O 4
ATOM 5667 N N . ALA A 1 73 ? 21.714 7.654 3.987 1.00 0.00 73 ALA A N 4
ATOM 5668 C CA . ALA A 1 73 ? 22.702 7.928 2.955 1.00 0.00 73 ALA A CA 4
ATOM 5669 C C . ALA A 1 73 ? 22.704 9.426 2.647 1.00 0.00 73 ALA A C 4
ATOM 5670 O O . ALA A 1 73 ? 21.721 10.109 2.939 1.00 0.00 73 ALA A O 4
ATOM 5677 N N . LYS A 1 74 ? 23.762 9.933 2.005 1.00 0.00 74 LYS A N 4
ATOM 5678 C CA . LYS A 1 74 ? 23.918 11.363 1.720 1.00 0.00 74 LYS A CA 4
ATOM 5679 C C . LYS A 1 74 ? 23.370 11.777 0.355 1.00 0.00 74 LYS A C 4
ATOM 5680 O O . LYS A 1 74 ? 23.214 12.971 0.091 1.00 0.00 74 LYS A O 4
ATOM 5699 N N . GLU A 1 75 ? 23.052 10.818 -0.512 1.00 0.00 75 GLU A N 4
ATOM 5700 C CA . GLU A 1 75 ? 22.359 11.112 -1.762 1.00 0.00 75 GLU A CA 4
ATOM 5701 C C . GLU A 1 75 ? 20.887 11.419 -1.494 1.00 0.00 75 GLU A C 4
ATOM 5702 O O . GLU A 1 75 ? 20.332 10.990 -0.483 1.00 0.00 75 GLU A O 4
ATOM 5714 N N . ARG A 1 76 ? 20.239 12.096 -2.444 1.00 0.00 76 ARG A N 4
ATOM 5715 C CA . ARG A 1 76 ? 18.779 12.163 -2.520 1.00 0.00 76 ARG A CA 4
ATOM 5716 C C . ARG A 1 76 ? 18.295 10.843 -3.132 1.00 0.00 76 ARG A C 4
ATOM 5717 O O . ARG A 1 76 ? 18.966 10.299 -4.017 1.00 0.00 76 ARG A O 4
ATOM 5738 N N . ARG A 1 77 ? 17.185 10.276 -2.658 1.00 0.00 77 ARG A N 4
ATOM 5739 C CA . ARG A 1 77 ? 16.749 8.920 -2.994 1.00 0.00 77 ARG A CA 4
ATOM 5740 C C . ARG A 1 77 ? 15.229 8.876 -2.982 1.00 0.00 77 ARG A C 4
ATOM 5741 O O . ARG A 1 77 ? 14.620 8.464 -1.996 1.00 0.00 77 ARG A O 4
ATOM 5762 N N . THR A 1 78 ? 14.607 9.296 -4.079 1.00 0.00 78 THR A N 4
ATOM 5763 C CA . THR A 1 78 ? 13.159 9.231 -4.213 1.00 0.00 78 THR A CA 4
ATOM 5764 C C . THR A 1 78 ? 12.677 7.773 -4.176 1.00 0.00 78 THR A C 4
ATOM 5765 O O . THR A 1 78 ? 12.843 7.049 -5.162 1.00 0.00 78 THR A O 4
ATOM 5776 N N . GLY A 1 79 ? 12.097 7.352 -3.048 1.00 0.00 79 GLY A N 4
ATOM 5777 C CA . GLY A 1 79 ? 11.426 6.064 -2.904 1.00 0.00 79 GLY A CA 4
ATOM 5778 C C . GLY A 1 79 ? 10.062 6.086 -3.586 1.00 0.00 79 GLY A C 4
ATOM 5779 O O . GLY A 1 79 ? 9.574 7.159 -3.959 1.00 0.00 79 GLY A O 4
ATOM 5783 N N . LEU A 1 80 ? 9.431 4.913 -3.721 1.00 0.00 80 LEU A N 4
ATOM 5784 C CA . LEU A 1 80 ? 8.077 4.791 -4.270 1.00 0.00 80 LEU A CA 4
ATOM 5785 C C . LEU A 1 80 ? 7.459 3.468 -3.850 1.00 0.00 80 LEU A C 4
ATOM 5786 O O . LEU A 1 80 ? 8.041 2.415 -4.133 1.00 0.00 80 LEU A O 4
ATOM 5802 N N . VAL A 1 81 ? 6.279 3.490 -3.229 1.00 0.00 81 VAL A N 4
ATOM 5803 C CA . VAL A 1 81 ? 5.550 2.266 -2.890 1.00 0.00 81 VAL A CA 4
ATOM 5804 C C . VAL A 1 81 ? 4.361 2.082 -3.833 1.00 0.00 81 VAL A C 4
ATOM 5805 O O . VAL A 1 81 ? 3.977 3.019 -4.541 1.00 0.00 81 VAL A O 4
ATOM 5818 N N . THR A 1 82 ? 3.760 0.893 -3.824 1.00 0.00 82 THR A N 4
ATOM 5819 C CA . THR A 1 82 ? 2.467 0.652 -4.453 1.00 0.00 82 THR A CA 4
ATOM 5820 C C . THR A 1 82 ? 1.449 0.426 -3.338 1.00 0.00 82 THR A C 4
ATOM 5821 O O . THR A 1 82 ? 1.824 0.126 -2.200 1.00 0.00 82 THR A O 4
ATOM 5832 N N . LEU A 1 83 ? 0.166 0.569 -3.668 1.00 0.00 83 LEU A N 4
ATOM 5833 C CA . LEU A 1 83 ? -0.957 0.203 -2.828 1.00 0.00 83 LEU A CA 4
ATOM 5834 C C . LEU A 1 83 ? -1.991 -0.473 -3.720 1.00 0.00 83 LEU A C 4
ATOM 5835 O O . LEU A 1 83 ? -2.097 -0.116 -4.900 1.00 0.00 83 LEU A O 4
ATOM 5851 N N . LYS A 1 84 ? -2.836 -1.337 -3.159 1.00 0.00 84 LYS A N 4
ATOM 5852 C CA . LYS A 1 84 ? -4.079 -1.784 -3.787 1.00 0.00 84 LYS A CA 4
ATOM 5853 C C . LYS A 1 84 ? -5.143 -1.800 -2.697 1.00 0.00 84 LYS A C 4
ATOM 5854 O O . LYS A 1 84 ? -4.826 -2.052 -1.532 1.00 0.00 84 LYS A O 4
ATOM 5873 N N . GLN A 1 85 ? -6.379 -1.494 -3.079 1.00 0.00 85 GLN A N 4
ATOM 5874 C CA . GLN A 1 85 ? -7.540 -1.621 -2.212 1.00 0.00 85 GLN A CA 4
ATOM 5875 C C . GLN A 1 85 ? -8.078 -3.060 -2.270 1.00 0.00 85 GLN A C 4
ATOM 5876 O O . GLN A 1 85 ? -7.655 -3.837 -3.124 1.00 0.00 85 GLN A O 4
ATOM 5890 N N . ASP A 1 86 ? -9.035 -3.374 -1.394 1.00 0.00 86 ASP A N 4
ATOM 5891 C CA . ASP A 1 86 ? -9.753 -4.651 -1.330 1.00 0.00 86 ASP A CA 4
ATOM 5892 C C . ASP A 1 86 ? -10.526 -4.902 -2.634 1.00 0.00 86 ASP A C 4
ATOM 5893 O O . ASP A 1 86 ? -10.089 -5.626 -3.532 1.00 0.00 86 ASP A O 4
ATOM 5902 N N . GLU A 1 87 ? -11.681 -4.253 -2.775 1.00 0.00 87 GLU A N 4
ATOM 5903 C CA . GLU A 1 87 ? -12.513 -4.380 -3.960 1.00 0.00 87 GLU A CA 4
ATOM 5904 C C . GLU A 1 87 ? -12.105 -3.387 -5.054 1.00 0.00 87 GLU A C 4
ATOM 5905 O O . GLU A 1 87 ? -12.465 -3.567 -6.217 1.00 0.00 87 GLU A O 4
ATOM 5917 N N . SER A 1 88 ? -11.417 -2.297 -4.705 1.00 0.00 88 SER A N 4
ATOM 5918 C CA . SER A 1 88 ? -10.892 -1.335 -5.673 1.00 0.00 88 SER A CA 4
ATOM 5919 C C . SER A 1 88 ? -9.520 -1.826 -6.168 1.00 0.00 88 SER A C 4
ATOM 5920 O O . SER A 1 88 ? -9.107 -2.946 -5.868 1.00 0.00 88 SER A O 4
ATOM 5928 N N . GLY A 1 89 ? -8.808 -1.056 -6.987 1.00 0.00 89 GLY A N 4
ATOM 5929 C CA . GLY A 1 89 ? -7.616 -1.596 -7.638 1.00 0.00 89 GLY A CA 4
ATOM 5930 C C . GLY A 1 89 ? -6.875 -0.646 -8.557 1.00 0.00 89 GLY A C 4
ATOM 5931 O O . GLY A 1 89 ? -5.952 -1.082 -9.238 1.00 0.00 89 GLY A O 4
ATOM 5935 N N . LYS A 1 90 ? -7.203 0.650 -8.555 1.00 0.00 90 LYS A N 4
ATOM 5936 C CA . LYS A 1 90 ? -6.196 1.613 -8.978 1.00 0.00 90 LYS A CA 4
ATOM 5937 C C . LYS A 1 90 ? -4.976 1.464 -8.071 1.00 0.00 90 LYS A C 4
ATOM 5938 O O . LYS A 1 90 ? -5.090 1.008 -6.929 1.00 0.00 90 LYS A O 4
ATOM 5957 N N . THR A 1 91 ? -3.828 1.925 -8.540 1.00 0.00 91 THR A N 4
ATOM 5958 C CA . THR A 1 91 ? -2.568 1.813 -7.841 1.00 0.00 91 THR A CA 4
ATOM 5959 C C . THR A 1 91 ? -2.042 3.220 -7.590 1.00 0.00 91 THR A C 4
ATOM 5960 O O . THR A 1 91 ? -1.672 3.950 -8.512 1.00 0.00 91 THR A O 4
ATOM 5971 N N . LEU A 1 92 ? -2.108 3.636 -6.332 1.00 0.00 92 LEU A N 4
ATOM 5972 C CA . LEU A 1 92 ? -1.661 4.948 -5.893 1.00 0.00 92 LEU A CA 4
ATOM 5973 C C . LEU A 1 92 ? -0.137 4.944 -5.836 1.00 0.00 92 LEU A C 4
ATOM 5974 O O . LEU A 1 92 ? 0.496 3.881 -5.825 1.00 0.00 92 LEU A O 4
ATOM 5990 N N . SER A 1 93 ? 0.446 6.136 -5.768 1.00 0.00 93 SER A N 4
ATOM 5991 C CA . SER A 1 93 ? 1.885 6.341 -5.760 1.00 0.00 93 SER A CA 4
ATOM 5992 C C . SER A 1 93 ? 2.194 7.470 -4.779 1.00 0.00 93 SER A C 4
ATOM 5993 O O . SER A 1 93 ? 1.374 8.376 -4.583 1.00 0.00 93 SER A O 4
ATOM 6001 N N . LEU A 1 94 ? 3.361 7.390 -4.148 1.00 0.00 94 LEU A N 4
ATOM 6002 C CA . LEU A 1 94 ? 3.896 8.317 -3.164 1.00 0.00 94 LEU A CA 4
ATOM 6003 C C . LEU A 1 94 ? 5.372 8.407 -3.506 1.00 0.00 94 LEU A C 4
ATOM 6004 O O . LEU A 1 94 ? 6.048 7.382 -3.473 1.00 0.00 94 LEU A O 4
ATOM 6020 N N . LYS A 1 95 ? 5.857 9.590 -3.880 1.00 0.00 95 LYS A N 4
ATOM 6021 C CA . LYS A 1 95 ? 7.280 9.852 -4.081 1.00 0.00 95 LYS A CA 4
ATOM 6022 C C . LYS A 1 95 ? 7.711 10.850 -3.024 1.00 0.00 95 LYS A C 4
ATOM 6023 O O . LYS A 1 95 ? 6.943 11.745 -2.672 1.00 0.00 95 LYS A O 4
ATOM 6042 N N . ILE A 1 96 ? 8.934 10.703 -2.528 1.00 0.00 96 ILE A N 4
ATOM 6043 C CA . ILE A 1 96 ? 9.449 11.454 -1.392 1.00 0.00 96 ILE A CA 4
ATOM 6044 C C . ILE A 1 96 ? 10.850 11.901 -1.790 1.00 0.00 96 ILE A C 4
ATOM 6045 O O . ILE A 1 96 ? 11.784 11.101 -1.743 1.00 0.00 96 ILE A O 4
ATOM 6061 N N . VAL A 1 97 ? 11.007 13.139 -2.250 1.00 0.00 97 VAL A N 4
ATOM 6062 C CA . VAL A 1 97 ? 12.299 13.676 -2.656 1.00 0.00 97 VAL A CA 4
ATOM 6063 C C . VAL A 1 97 ? 12.888 14.391 -1.428 1.00 0.00 97 VAL A C 4
ATOM 6064 O O . VAL A 1 97 ? 12.965 15.619 -1.382 1.00 0.00 97 VAL A O 4
ATOM 6077 N N . GLN A 1 98 ? 13.247 13.613 -0.404 1.00 0.00 98 GLN A N 4
ATOM 6078 C CA . GLN A 1 98 ? 13.798 14.105 0.863 1.00 0.00 98 GLN A CA 4
ATOM 6079 C C . GLN A 1 98 ? 15.332 14.173 0.759 1.00 0.00 98 GLN A C 4
ATOM 6080 O O . GLN A 1 98 ? 15.859 13.581 -0.181 1.00 0.00 98 GLN A O 4
ATOM 6094 N N . PRO A 1 99 ? 16.073 14.858 1.651 1.00 0.00 99 PRO A N 4
ATOM 6095 C CA . PRO A 1 99 ? 17.530 15.016 1.566 1.00 0.00 99 PRO A CA 4
ATOM 6096 C C . PRO A 1 99 ? 18.369 13.746 1.679 1.00 0.00 99 PRO A C 4
ATOM 6097 O O . PRO A 1 99 ? 17.894 12.632 1.472 1.00 0.00 99 PRO A O 4
ATOM 6108 N N . GLY A 1 100 ? 19.676 13.935 1.876 1.00 0.00 100 GLY A N 4
ATOM 6109 C CA . GLY A 1 100 ? 20.515 12.908 2.443 1.00 0.00 100 GLY A CA 4
ATOM 6110 C C . GLY A 1 100 ? 21.193 13.396 3.714 1.00 0.00 100 GLY A C 4
ATOM 6111 O O . GLY A 1 100 ? 21.464 14.592 3.866 1.00 0.00 100 GLY A O 4
ATOM 6115 N N . LYS A 1 101 ? 21.537 12.463 4.602 1.00 0.00 101 LYS A N 4
ATOM 6116 C CA . LYS A 1 101 ? 21.894 12.721 5.993 1.00 0.00 101 LYS A CA 4
ATOM 6117 C C . LYS A 1 101 ? 23.207 12.035 6.320 1.00 0.00 101 LYS A C 4
ATOM 6118 O O . LYS A 1 101 ? 23.319 10.826 6.138 1.00 0.00 101 LYS A O 4
ATOM 6137 N N . THR A 1 102 ? 24.176 12.786 6.835 1.00 0.00 102 THR A N 4
ATOM 6138 C CA . THR A 1 102 ? 25.435 12.266 7.336 1.00 0.00 102 THR A CA 4
ATOM 6139 C C . THR A 1 102 ? 25.963 13.218 8.423 1.00 0.00 102 THR A C 4
ATOM 6140 O O . THR A 1 102 ? 26.708 14.150 8.124 1.00 0.00 102 THR A O 4
ATOM 6151 N N . SER A 1 103 ? 25.579 13.002 9.681 1.00 0.00 103 SER A N 4
ATOM 6152 C CA . SER A 1 103 ? 26.228 13.574 10.862 1.00 0.00 103 SER A CA 4
ATOM 6153 C C . SER A 1 103 ? 26.196 12.553 12.018 1.00 0.00 103 SER A C 4
ATOM 6154 O O . SER A 1 103 ? 25.957 11.365 11.791 1.00 0.00 103 SER A O 4
ATOM 6162 N N . ILE A 1 104 ? 26.467 13.010 13.242 1.00 0.00 104 ILE A N 4
ATOM 6163 C CA . ILE A 1 104 ? 26.574 12.214 14.468 1.00 0.00 104 ILE A CA 4
ATOM 6164 C C . ILE A 1 104 ? 25.310 12.324 15.349 1.00 0.00 104 ILE A C 4
ATOM 6165 O O . ILE A 1 104 ? 25.372 12.015 16.539 1.00 0.00 104 ILE A O 4
ATOM 6181 N N . ASP A 1 105 ? 24.200 12.834 14.804 1.00 0.00 105 ASP A N 4
ATOM 6182 C CA . ASP A 1 105 ? 22.971 13.125 15.552 1.00 0.00 105 ASP A CA 4
ATOM 6183 C C . ASP A 1 105 ? 22.373 11.888 16.212 1.00 0.00 105 ASP A C 4
ATOM 6184 O O . ASP A 1 105 ? 21.813 12.016 17.321 1.00 0.00 105 ASP A O 4
ATOM 6193 N N . GLY A 1 1 ? -28.166 -9.300 0.604 1.00 0.00 1 GLY A N 5
ATOM 6194 C CA . GLY A 1 1 ? -29.412 -9.359 -0.177 1.00 0.00 1 GLY A CA 5
ATOM 6195 C C . GLY A 1 1 ? -30.038 -7.977 -0.283 1.00 0.00 1 GLY A C 5
ATOM 6196 O O . GLY A 1 1 ? -29.657 -7.089 0.473 1.00 0.00 1 GLY A O 5
ATOM 6200 N N . HIS A 1 2 ? -31.030 -7.825 -1.170 1.00 0.00 2 HIS A N 5
ATOM 6201 C CA . HIS A 1 2 ? -31.792 -6.593 -1.399 1.00 0.00 2 HIS A CA 5
ATOM 6202 C C . HIS A 1 2 ? -30.892 -5.458 -1.903 1.00 0.00 2 HIS A C 5
ATOM 6203 O O . HIS A 1 2 ? -30.616 -4.490 -1.200 1.00 0.00 2 HIS A O 5
ATOM 6217 N N . MET A 1 3 ? -30.457 -5.573 -3.159 1.00 0.00 3 MET A N 5
ATOM 6218 C CA . MET A 1 3 ? -29.814 -4.506 -3.914 1.00 0.00 3 MET A CA 5
ATOM 6219 C C . MET A 1 3 ? -30.440 -4.514 -5.310 1.00 0.00 3 MET A C 5
ATOM 6220 O O . MET A 1 3 ? -31.032 -5.518 -5.708 1.00 0.00 3 MET A O 5
ATOM 6234 N N . GLY A 1 4 ? -30.289 -3.423 -6.059 1.00 0.00 4 GLY A N 5
ATOM 6235 C CA . GLY A 1 4 ? -30.870 -3.266 -7.385 1.00 0.00 4 GLY A CA 5
ATOM 6236 C C . GLY A 1 4 ? -30.605 -1.844 -7.851 1.00 0.00 4 GLY A C 5
ATOM 6237 O O . GLY A 1 4 ? -31.523 -1.040 -7.962 1.00 0.00 4 GLY A O 5
ATOM 6241 N N . SER A 1 5 ? -29.329 -1.500 -8.014 1.00 0.00 5 SER A N 5
ATOM 6242 C CA . SER A 1 5 ? -28.883 -0.145 -8.304 1.00 0.00 5 SER A CA 5
ATOM 6243 C C . SER A 1 5 ? -27.471 -0.213 -8.901 1.00 0.00 5 SER A C 5
ATOM 6244 O O . SER A 1 5 ? -26.803 -1.244 -8.729 1.00 0.00 5 SER A O 5
ATOM 6252 N N . PRO A 1 6 ? -26.962 0.850 -9.546 1.00 0.00 6 PRO A N 5
ATOM 6253 C CA . PRO A 1 6 ? -25.540 0.957 -9.860 1.00 0.00 6 PRO A CA 5
ATOM 6254 C C . PRO A 1 6 ? -24.730 1.044 -8.561 1.00 0.00 6 PRO A C 5
ATOM 6255 O O . PRO A 1 6 ? -25.285 1.315 -7.489 1.00 0.00 6 PRO A O 5
ATOM 6266 N N . VAL A 1 7 ? -23.416 0.844 -8.648 1.00 0.00 7 VAL A N 5
ATOM 6267 C CA . VAL A 1 7 ? -22.500 0.939 -7.528 1.00 0.00 7 VAL A CA 5
ATOM 6268 C C . VAL A 1 7 ? -21.282 1.743 -7.970 1.00 0.00 7 VAL A C 5
ATOM 6269 O O . VAL A 1 7 ? -20.408 1.244 -8.683 1.00 0.00 7 VAL A O 5
ATOM 6282 N N . SER A 1 8 ? -21.239 2.999 -7.546 1.00 0.00 8 SER A N 5
ATOM 6283 C CA . SER A 1 8 ? -20.212 3.956 -7.912 1.00 0.00 8 SER A CA 5
ATOM 6284 C C . SER A 1 8 ? -19.043 3.753 -6.961 1.00 0.00 8 SER A C 5
ATOM 6285 O O . SER A 1 8 ? -19.217 3.823 -5.743 1.00 0.00 8 SER A O 5
ATOM 6293 N N . TYR A 1 9 ? -17.874 3.430 -7.501 1.00 0.00 9 TYR A N 5
ATOM 6294 C CA . TYR A 1 9 ? -16.641 3.339 -6.739 1.00 0.00 9 TYR A CA 5
ATOM 6295 C C . TYR A 1 9 ? -15.903 4.658 -6.904 1.00 0.00 9 TYR A C 5
ATOM 6296 O O . TYR A 1 9 ? -15.753 5.145 -8.025 1.00 0.00 9 TYR A O 5
ATOM 6314 N N . TYR A 1 10 ? -15.428 5.213 -5.795 1.00 0.00 10 TYR A N 5
ATOM 6315 C CA . TYR A 1 10 ? -14.554 6.372 -5.753 1.00 0.00 10 TYR A CA 5
ATOM 6316 C C . TYR A 1 10 ? -13.154 5.829 -5.493 1.00 0.00 10 TYR A C 5
ATOM 6317 O O . TYR A 1 10 ? -12.968 5.049 -4.551 1.00 0.00 10 TYR A O 5
ATOM 6335 N N . PHE A 1 11 ? -12.204 6.139 -6.373 1.00 0.00 11 PHE A N 5
ATOM 6336 C CA . PHE A 1 11 ? -10.869 5.561 -6.361 1.00 0.00 11 PHE A CA 5
ATOM 6337 C C . PHE A 1 11 ? -9.888 6.528 -7.028 1.00 0.00 11 PHE A C 5
ATOM 6338 O O . PHE A 1 11 ? -9.294 6.228 -8.061 1.00 0.00 11 PHE A O 5
ATOM 6355 N N . SER A 1 12 ? -9.649 7.673 -6.389 1.00 0.00 12 SER A N 5
ATOM 6356 C CA . SER A 1 12 ? -8.418 8.437 -6.565 1.00 0.00 12 SER A CA 5
ATOM 6357 C C . SER A 1 12 ? -8.169 9.310 -5.322 1.00 0.00 12 SER A C 5
ATOM 6358 O O . SER A 1 12 ? -8.616 8.922 -4.241 1.00 0.00 12 SER A O 5
ATOM 6366 N N . TYR A 1 13 ? -7.400 10.398 -5.419 1.00 0.00 13 TYR A N 5
ATOM 6367 C CA . TYR A 1 13 ? -7.318 11.431 -4.398 1.00 0.00 13 TYR A CA 5
ATOM 6368 C C . TYR A 1 13 ? -8.483 12.399 -4.603 1.00 0.00 13 TYR A C 5
ATOM 6369 O O . TYR A 1 13 ? -8.926 12.616 -5.734 1.00 0.00 13 TYR A O 5
ATOM 6387 N N . ALA A 1 14 ? -8.927 13.037 -3.520 1.00 0.00 14 ALA A N 5
ATOM 6388 C CA . ALA A 1 14 ? -9.988 14.036 -3.549 1.00 0.00 14 ALA A CA 5
ATOM 6389 C C . ALA A 1 14 ? -9.478 15.379 -4.055 1.00 0.00 14 ALA A C 5
ATOM 6390 O O . ALA A 1 14 ? -10.254 16.145 -4.620 1.00 0.00 14 ALA A O 5
ATOM 6397 N N . ASP A 1 15 ? -8.163 15.623 -3.948 1.00 0.00 15 ASP A N 5
ATOM 6398 C CA . ASP A 1 15 ? -7.482 16.690 -4.682 1.00 0.00 15 ASP A CA 5
ATOM 6399 C C . ASP A 1 15 ? -7.599 16.506 -6.200 1.00 0.00 15 ASP A C 5
ATOM 6400 O O . ASP A 1 15 ? -7.259 17.419 -6.949 1.00 0.00 15 ASP A O 5
ATOM 6409 N N . GLY A 1 16 ? -8.154 15.385 -6.668 1.00 0.00 16 GLY A N 5
ATOM 6410 C CA . GLY A 1 16 ? -8.546 15.204 -8.050 1.00 0.00 16 GLY A CA 5
ATOM 6411 C C . GLY A 1 16 ? -7.397 14.696 -8.906 1.00 0.00 16 GLY A C 5
ATOM 6412 O O . GLY A 1 16 ? -7.536 14.665 -10.131 1.00 0.00 16 GLY A O 5
ATOM 6416 N N . GLY A 1 17 ? -6.283 14.288 -8.298 1.00 0.00 17 GLY A N 5
ATOM 6417 C CA . GLY A 1 17 ? -5.126 13.758 -9.001 1.00 0.00 17 GLY A CA 5
ATOM 6418 C C . GLY A 1 17 ? -5.010 12.244 -8.844 1.00 0.00 17 GLY A C 5
ATOM 6419 O O . GLY A 1 17 ? -5.907 11.579 -8.300 1.00 0.00 17 GLY A O 5
ATOM 6423 N N . THR A 1 18 ? -3.915 11.683 -9.358 1.00 0.00 18 THR A N 5
ATOM 6424 C CA . THR A 1 18 ? -3.592 10.265 -9.249 1.00 0.00 18 THR A CA 5
ATOM 6425 C C . THR A 1 18 ? -2.180 10.025 -8.725 1.00 0.00 18 THR A C 5
ATOM 6426 O O . THR A 1 18 ? -1.641 8.943 -8.956 1.00 0.00 18 THR A O 5
ATOM 6437 N N . SER A 1 19 ? -1.542 10.985 -8.045 1.00 0.00 19 SER A N 5
ATOM 6438 C CA . SER A 1 19 ? -0.201 10.771 -7.506 1.00 0.00 19 SER A CA 5
ATOM 6439 C C . SER A 1 19 ? 0.157 11.762 -6.402 1.00 0.00 19 SER A C 5
ATOM 6440 O O . SER A 1 19 ? -0.615 12.663 -6.085 1.00 0.00 19 SER A O 5
ATOM 6448 N N . HIS A 1 20 ? 1.355 11.589 -5.841 1.00 0.00 20 HIS A N 5
ATOM 6449 C CA . HIS A 1 20 ? 1.988 12.582 -4.978 1.00 0.00 20 HIS A CA 5
ATOM 6450 C C . HIS A 1 20 ? 3.513 12.504 -5.146 1.00 0.00 20 HIS A C 5
ATOM 6451 O O . HIS A 1 20 ? 4.057 11.391 -5.110 1.00 0.00 20 HIS A O 5
ATOM 6465 N N . THR A 1 21 ? 4.211 13.640 -5.267 1.00 0.00 21 THR A N 5
ATOM 6466 C CA . THR A 1 21 ? 5.675 13.723 -5.258 1.00 0.00 21 THR A CA 5
ATOM 6467 C C . THR A 1 21 ? 6.115 14.931 -4.432 1.00 0.00 21 THR A C 5
ATOM 6468 O O . THR A 1 21 ? 5.963 16.069 -4.873 1.00 0.00 21 THR A O 5
ATOM 6479 N N . GLU A 1 22 ? 6.679 14.690 -3.253 1.00 0.00 22 GLU A N 5
ATOM 6480 C CA . GLU A 1 22 ? 7.233 15.752 -2.424 1.00 0.00 22 GLU A CA 5
ATOM 6481 C C . GLU A 1 22 ? 8.763 15.776 -2.526 1.00 0.00 22 GLU A C 5
ATOM 6482 O O . GLU A 1 22 ? 9.397 14.759 -2.841 1.00 0.00 22 GLU A O 5
ATOM 6494 N N . TYR A 1 23 ? 9.330 16.935 -2.199 1.00 0.00 23 TYR A N 5
ATOM 6495 C CA . TYR A 1 23 ? 10.748 17.250 -2.281 1.00 0.00 23 TYR A CA 5
ATOM 6496 C C . TYR A 1 23 ? 11.199 18.016 -1.012 1.00 0.00 23 TYR A C 5
ATOM 6497 O O . TYR A 1 23 ? 11.663 19.157 -1.129 1.00 0.00 23 TYR A O 5
ATOM 6515 N N . PRO A 1 24 ? 11.002 17.477 0.208 1.00 0.00 24 PRO A N 5
ATOM 6516 C CA . PRO A 1 24 ? 11.361 18.168 1.452 1.00 0.00 24 PRO A CA 5
ATOM 6517 C C . PRO A 1 24 ? 12.884 18.200 1.643 1.00 0.00 24 PRO A C 5
ATOM 6518 O O . PRO A 1 24 ? 13.613 17.648 0.815 1.00 0.00 24 PRO A O 5
ATOM 6529 N N . ASP A 1 25 ? 13.380 18.837 2.713 1.00 0.00 25 ASP A N 5
ATOM 6530 C CA . ASP A 1 25 ? 14.774 18.816 3.127 1.00 0.00 25 ASP A CA 5
ATOM 6531 C C . ASP A 1 25 ? 14.931 19.140 4.614 1.00 0.00 25 ASP A C 5
ATOM 6532 O O . ASP A 1 25 ? 13.959 19.472 5.297 1.00 0.00 25 ASP A O 5
ATOM 6541 N N . ASP A 1 26 ? 16.178 19.055 5.090 1.00 0.00 26 ASP A N 5
ATOM 6542 C CA . ASP A 1 26 ? 16.638 19.190 6.472 1.00 0.00 26 ASP A CA 5
ATOM 6543 C C . ASP A 1 26 ? 16.136 18.068 7.389 1.00 0.00 26 ASP A C 5
ATOM 6544 O O . ASP A 1 26 ? 16.907 17.140 7.646 1.00 0.00 26 ASP A O 5
ATOM 6553 N N . SER A 1 27 ? 14.903 18.154 7.896 1.00 0.00 27 SER A N 5
ATOM 6554 C CA . SER A 1 27 ? 14.341 17.223 8.861 1.00 0.00 27 SER A CA 5
ATOM 6555 C C . SER A 1 27 ? 12.817 17.038 8.725 1.00 0.00 27 SER A C 5
ATOM 6556 O O . SER A 1 27 ? 12.190 16.420 9.594 1.00 0.00 27 SER A O 5
ATOM 6564 N N . SER A 1 28 ? 12.188 17.609 7.690 1.00 0.00 28 SER A N 5
ATOM 6565 C CA . SER A 1 28 ? 10.743 17.561 7.519 1.00 0.00 28 SER A CA 5
ATOM 6566 C C . SER A 1 28 ? 10.290 16.205 6.959 1.00 0.00 28 SER A C 5
ATOM 6567 O O . SER A 1 28 ? 10.061 16.044 5.754 1.00 0.00 28 SER A O 5
ATOM 6575 N N . ALA A 1 29 ? 10.077 15.252 7.857 1.00 0.00 29 ALA A N 5
ATOM 6576 C CA . ALA A 1 29 ? 9.463 13.956 7.619 1.00 0.00 29 ALA A CA 5
ATOM 6577 C C . ALA A 1 29 ? 8.640 13.577 8.846 1.00 0.00 29 ALA A C 5
ATOM 6578 O O . ALA A 1 29 ? 8.960 14.016 9.952 1.00 0.00 29 ALA A O 5
ATOM 6585 N N . GLY A 1 30 ? 7.607 12.746 8.678 1.00 0.00 30 GLY A N 5
ATOM 6586 C CA . GLY A 1 30 ? 6.793 12.304 9.791 1.00 0.00 30 GLY A CA 5
ATOM 6587 C C . GLY A 1 30 ? 5.375 12.015 9.341 1.00 0.00 30 GLY A C 5
ATOM 6588 O O . GLY A 1 30 ? 4.955 12.474 8.272 1.00 0.00 30 GLY A O 5
ATOM 6592 N N . SER A 1 31 ? 4.652 11.245 10.147 1.00 0.00 31 SER A N 5
ATOM 6593 C CA . SER A 1 31 ? 3.398 10.632 9.747 1.00 0.00 31 SER A CA 5
ATOM 6594 C C . SER A 1 31 ? 2.313 11.671 9.493 1.00 0.00 31 SER A C 5
ATOM 6595 O O . SER A 1 31 ? 2.036 12.518 10.350 1.00 0.00 31 SER A O 5
ATOM 6603 N N . PHE A 1 32 ? 1.643 11.577 8.352 1.00 0.00 32 PHE A N 5
ATOM 6604 C CA . PHE A 1 32 ? 0.449 12.361 8.053 1.00 0.00 32 PHE A CA 5
ATOM 6605 C C . PHE A 1 32 ? -0.707 11.484 7.568 1.00 0.00 32 PHE A C 5
ATOM 6606 O O . PHE A 1 32 ? -0.671 10.255 7.661 1.00 0.00 32 PHE A O 5
ATOM 6623 N N . ILE A 1 33 ? -1.777 12.131 7.112 1.00 0.00 33 ILE A N 5
ATOM 6624 C CA . ILE A 1 33 ? -2.943 11.550 6.474 1.00 0.00 33 ILE A CA 5
ATOM 6625 C C . ILE A 1 33 ? -3.090 12.299 5.145 1.00 0.00 33 ILE A C 5
ATOM 6626 O O . ILE A 1 33 ? -2.515 13.376 4.961 1.00 0.00 33 ILE A O 5
ATOM 6642 N N . LEU A 1 34 ? -3.816 11.725 4.189 1.00 0.00 34 LEU A N 5
ATOM 6643 C CA . LEU A 1 34 ? -4.063 12.322 2.888 1.00 0.00 34 LEU A CA 5
ATOM 6644 C C . LEU A 1 34 ? -5.542 12.167 2.557 1.00 0.00 34 LEU A C 5
ATOM 6645 O O . LEU A 1 34 ? -6.218 11.260 3.057 1.00 0.00 34 LEU A O 5
ATOM 6661 N N . ASP A 1 35 ? -6.034 13.001 1.645 1.00 0.00 35 ASP A N 5
ATOM 6662 C CA . ASP A 1 35 ? -7.447 13.095 1.270 1.00 0.00 35 ASP A CA 5
ATOM 6663 C C . ASP A 1 35 ? -7.810 12.028 0.237 1.00 0.00 35 ASP A C 5
ATOM 6664 O O . ASP A 1 35 ? -8.478 12.277 -0.767 1.00 0.00 35 ASP A O 5
ATOM 6673 N N . ILE A 1 36 ? -7.331 10.810 0.458 1.00 0.00 36 ILE A N 5
ATOM 6674 C CA . ILE A 1 36 ? -7.482 9.674 -0.432 1.00 0.00 36 ILE A CA 5
ATOM 6675 C C . ILE A 1 36 ? -8.941 9.221 -0.399 1.00 0.00 36 ILE A C 5
ATOM 6676 O O . ILE A 1 36 ? -9.580 9.243 0.661 1.00 0.00 36 ILE A O 5
ATOM 6692 N N . THR A 1 37 ? -9.473 8.806 -1.543 1.00 0.00 37 THR A N 5
ATOM 6693 C CA . THR A 1 37 ? -10.867 8.447 -1.736 1.00 0.00 37 THR A CA 5
ATOM 6694 C C . THR A 1 37 ? -10.939 6.938 -2.001 1.00 0.00 37 THR A C 5
ATOM 6695 O O . THR A 1 37 ? -10.538 6.467 -3.068 1.00 0.00 37 THR A O 5
ATOM 6706 N N . SER A 1 38 ? -11.404 6.174 -1.011 1.00 0.00 38 SER A N 5
ATOM 6707 C CA . SER A 1 38 ? -11.355 4.717 -1.014 1.00 0.00 38 SER A CA 5
ATOM 6708 C C . SER A 1 38 ? -12.690 4.145 -0.537 1.00 0.00 38 SER A C 5
ATOM 6709 O O . SER A 1 38 ? -12.774 3.538 0.531 1.00 0.00 38 SER A O 5
ATOM 6717 N N . TYR A 1 39 ? -13.764 4.345 -1.307 1.00 0.00 39 TYR A N 5
ATOM 6718 C CA . TYR A 1 39 ? -15.087 3.864 -0.908 1.00 0.00 39 TYR A CA 5
ATOM 6719 C C . TYR A 1 39 ? -15.971 3.535 -2.116 1.00 0.00 39 TYR A C 5
ATOM 6720 O O . TYR A 1 39 ? -15.607 3.817 -3.263 1.00 0.00 39 TYR A O 5
ATOM 6738 N N . LYS A 1 40 ? -17.129 2.914 -1.870 1.00 0.00 40 LYS A N 5
ATOM 6739 C CA . LYS A 1 40 ? -18.232 2.819 -2.826 1.00 0.00 40 LYS A CA 5
ATOM 6740 C C . LYS A 1 40 ? -19.373 3.674 -2.319 1.00 0.00 40 LYS A C 5
ATOM 6741 O O . LYS A 1 40 ? -19.457 3.888 -1.114 1.00 0.00 40 LYS A O 5
ATOM 6760 N N . LYS A 1 41 ? -20.318 4.059 -3.169 1.00 0.00 41 LYS A N 5
ATOM 6761 C CA . LYS A 1 41 ? -21.590 4.632 -2.750 1.00 0.00 41 LYS A CA 5
ATOM 6762 C C . LYS A 1 41 ? -22.687 4.002 -3.582 1.00 0.00 41 LYS A C 5
ATOM 6763 O O . LYS A 1 41 ? -22.533 3.867 -4.802 1.00 0.00 41 LYS A O 5
ATOM 6782 N N . THR A 1 42 ? -23.761 3.586 -2.921 1.00 0.00 42 THR A N 5
ATOM 6783 C CA . THR A 1 42 ? -24.944 3.018 -3.543 1.00 0.00 42 THR A CA 5
ATOM 6784 C C . THR A 1 42 ? -26.025 2.866 -2.476 1.00 0.00 42 THR A C 5
ATOM 6785 O O . THR A 1 42 ? -25.716 2.714 -1.285 1.00 0.00 42 THR A O 5
ATOM 6796 N N . GLY A 1 43 ? -27.281 2.813 -2.923 1.00 0.00 43 GLY A N 5
ATOM 6797 C CA . GLY A 1 43 ? -28.447 2.615 -2.086 1.00 0.00 43 GLY A CA 5
ATOM 6798 C C . GLY A 1 43 ? -28.563 3.774 -1.111 1.00 0.00 43 GLY A C 5
ATOM 6799 O O . GLY A 1 43 ? -29.131 4.808 -1.462 1.00 0.00 43 GLY A O 5
ATOM 6803 N N . ASN A 1 44 ? -28.025 3.611 0.098 1.00 0.00 44 ASN A N 5
ATOM 6804 C CA . ASN A 1 44 ? -28.017 4.654 1.115 1.00 0.00 44 ASN A CA 5
ATOM 6805 C C . ASN A 1 44 ? -26.833 4.496 2.078 1.00 0.00 44 ASN A C 5
ATOM 6806 O O . ASN A 1 44 ? -26.977 4.705 3.282 1.00 0.00 44 ASN A O 5
ATOM 6817 N N . SER A 1 45 ? -25.676 4.039 1.593 1.00 0.00 45 SER A N 5
ATOM 6818 C CA . SER A 1 45 ? -24.458 3.976 2.399 1.00 0.00 45 SER A CA 5
ATOM 6819 C C . SER A 1 45 ? -23.216 4.203 1.538 1.00 0.00 45 SER A C 5
ATOM 6820 O O . SER A 1 45 ? -23.272 4.121 0.303 1.00 0.00 45 SER A O 5
ATOM 6828 N N . THR A 1 46 ? -22.081 4.366 2.221 1.00 0.00 46 THR A N 5
ATOM 6829 C CA . THR A 1 46 ? -20.748 4.277 1.658 1.00 0.00 46 THR A CA 5
ATOM 6830 C C . THR A 1 46 ? -19.973 3.186 2.381 1.00 0.00 46 THR A C 5
ATOM 6831 O O . THR A 1 46 ? -19.439 3.443 3.455 1.00 0.00 46 THR A O 5
ATOM 6842 N N . LYS A 1 47 ? -19.916 1.968 1.832 1.00 0.00 47 LYS A N 5
ATOM 6843 C CA . LYS A 1 47 ? -19.017 0.945 2.359 1.00 0.00 47 LYS A CA 5
ATOM 6844 C C . LYS A 1 47 ? -17.607 1.378 1.960 1.00 0.00 47 LYS A C 5
ATOM 6845 O O . LYS A 1 47 ? -17.356 1.582 0.764 1.00 0.00 47 LYS A O 5
ATOM 6864 N N . ALA A 1 48 ? -16.721 1.588 2.931 1.00 0.00 48 ALA A N 5
ATOM 6865 C CA . ALA A 1 48 ? -15.324 1.888 2.643 1.00 0.00 48 ALA A CA 5
ATOM 6866 C C . ALA A 1 48 ? -14.654 0.663 2.010 1.00 0.00 48 ALA A C 5
ATOM 6867 O O . ALA A 1 48 ? -15.158 -0.461 2.099 1.00 0.00 48 ALA A O 5
ATOM 6874 N N . LEU A 1 49 ? -13.479 0.868 1.424 1.00 0.00 49 LEU A N 5
ATOM 6875 C CA . LEU A 1 49 ? -12.580 -0.179 0.989 1.00 0.00 49 LEU A CA 5
ATOM 6876 C C . LEU A 1 49 ? -11.273 -0.006 1.747 1.00 0.00 49 LEU A C 5
ATOM 6877 O O . LEU A 1 49 ? -10.736 1.101 1.804 1.00 0.00 49 LEU A O 5
ATOM 6893 N N . SER A 1 50 ? -10.775 -1.102 2.306 1.00 0.00 50 SER A N 5
ATOM 6894 C CA . SER A 1 50 ? -9.475 -1.253 2.945 1.00 0.00 50 SER A CA 5
ATOM 6895 C C . SER A 1 50 ? -8.337 -1.068 1.919 1.00 0.00 50 SER A C 5
ATOM 6896 O O . SER A 1 50 ? -8.580 -0.988 0.710 1.00 0.00 50 SER A O 5
ATOM 6904 N N . TRP A 1 51 ? -7.084 -0.980 2.380 1.00 0.00 51 TRP A N 5
ATOM 6905 C CA . TRP A 1 51 ? -5.887 -1.075 1.542 1.00 0.00 51 TRP A CA 5
ATOM 6906 C C . TRP A 1 51 ? -4.628 -1.289 2.381 1.00 0.00 51 TRP A C 5
ATOM 6907 O O . TRP A 1 51 ? -4.625 -1.061 3.595 1.00 0.00 51 TRP A O 5
ATOM 6928 N N . ASN A 1 52 ? -3.534 -1.635 1.697 1.00 0.00 52 ASN A N 5
ATOM 6929 C CA . ASN A 1 52 ? -2.158 -1.607 2.191 1.00 0.00 52 ASN A CA 5
ATOM 6930 C C . ASN A 1 52 ? -1.202 -1.468 1.002 1.00 0.00 52 ASN A C 5
ATOM 6931 O O . ASN A 1 52 ? -1.580 -1.810 -0.122 1.00 0.00 52 ASN A O 5
ATOM 6942 N N . ALA A 1 53 ? 0.003 -0.924 1.214 1.00 0.00 53 ALA A N 5
ATOM 6943 C CA . ALA A 1 53 ? 0.987 -0.575 0.174 1.00 0.00 53 ALA A CA 5
ATOM 6944 C C . ALA A 1 53 ? 2.100 -1.625 0.087 1.00 0.00 53 ALA A C 5
ATOM 6945 O O . ALA A 1 53 ? 2.102 -2.576 0.875 1.00 0.00 53 ALA A O 5
ATOM 6952 N N . SER A 1 54 ? 3.043 -1.451 -0.847 1.00 0.00 54 SER A N 5
ATOM 6953 C CA . SER A 1 54 ? 4.277 -2.234 -0.906 1.00 0.00 54 SER A CA 5
ATOM 6954 C C . SER A 1 54 ? 5.372 -1.511 -1.698 1.00 0.00 54 SER A C 5
ATOM 6955 O O . SER A 1 54 ? 5.151 -1.136 -2.855 1.00 0.00 54 SER A O 5
ATOM 6963 N N . GLY A 1 55 ? 6.559 -1.359 -1.114 1.00 0.00 55 GLY A N 5
ATOM 6964 C CA . GLY A 1 55 ? 7.748 -0.822 -1.756 1.00 0.00 55 GLY A CA 5
ATOM 6965 C C . GLY A 1 55 ? 8.861 -0.616 -0.727 1.00 0.00 55 GLY A C 5
ATOM 6966 O O . GLY A 1 55 ? 9.132 -1.522 0.065 1.00 0.00 55 GLY A O 5
ATOM 6970 N N . ASP A 1 56 ? 9.531 0.534 -0.782 1.00 0.00 56 ASP A N 5
ATOM 6971 C CA . ASP A 1 56 ? 10.703 0.897 0.015 1.00 0.00 56 ASP A CA 5
ATOM 6972 C C . ASP A 1 56 ? 10.476 0.725 1.519 1.00 0.00 56 ASP A C 5
ATOM 6973 O O . ASP A 1 56 ? 9.394 0.983 2.042 1.00 0.00 56 ASP A O 5
ATOM 6982 N N . SER A 1 57 ? 11.551 0.368 2.223 1.00 0.00 57 SER A N 5
ATOM 6983 C CA . SER A 1 57 ? 11.612 -0.014 3.632 1.00 0.00 57 SER A CA 5
ATOM 6984 C C . SER A 1 57 ? 11.379 1.142 4.625 1.00 0.00 57 SER A C 5
ATOM 6985 O O . SER A 1 57 ? 11.610 0.982 5.828 1.00 0.00 57 SER A O 5
ATOM 6993 N N . TRP A 1 58 ? 11.027 2.327 4.133 1.00 0.00 58 TRP A N 5
ATOM 6994 C CA . TRP A 1 58 ? 10.885 3.565 4.891 1.00 0.00 58 TRP A CA 5
ATOM 6995 C C . TRP A 1 58 ? 9.584 4.287 4.549 1.00 0.00 58 TRP A C 5
ATOM 6996 O O . TRP A 1 58 ? 9.408 5.433 4.956 1.00 0.00 58 TRP A O 5
ATOM 7017 N N . ILE A 1 59 ? 8.671 3.647 3.816 1.00 0.00 59 ILE A N 5
ATOM 7018 C CA . ILE A 1 59 ? 7.412 4.233 3.386 1.00 0.00 59 ILE A CA 5
ATOM 7019 C C . ILE A 1 59 ? 6.326 3.323 3.953 1.00 0.00 59 ILE A C 5
ATOM 7020 O O . ILE A 1 59 ? 6.186 2.172 3.537 1.00 0.00 59 ILE A O 5
ATOM 7036 N N . HIS A 1 60 ? 5.607 3.818 4.953 1.00 0.00 60 HIS A N 5
ATOM 7037 C CA . HIS A 1 60 ? 4.601 3.116 5.730 1.00 0.00 60 HIS A CA 5
ATOM 7038 C C . HIS A 1 60 ? 3.226 3.621 5.299 1.00 0.00 60 HIS A C 5
ATOM 7039 O O . HIS A 1 60 ? 3.054 4.812 5.029 1.00 0.00 60 HIS A O 5
ATOM 7053 N N . VAL A 1 61 ? 2.235 2.731 5.276 1.00 0.00 61 VAL A N 5
ATOM 7054 C CA . VAL A 1 61 ? 0.834 3.052 5.039 1.00 0.00 61 VAL A CA 5
ATOM 7055 C C . VAL A 1 61 ? 0.041 2.152 5.976 1.00 0.00 61 VAL A C 5
ATOM 7056 O O . VAL A 1 61 ? 0.289 0.948 6.041 1.00 0.00 61 VAL A O 5
ATOM 7069 N N . ASN A 1 62 ? -0.895 2.716 6.728 1.00 0.00 62 ASN A N 5
ATOM 7070 C CA . ASN A 1 62 ? -1.778 2.034 7.652 1.00 0.00 62 ASN A CA 5
ATOM 7071 C C . ASN A 1 62 ? -3.178 2.514 7.292 1.00 0.00 62 ASN A C 5
ATOM 7072 O O . ASN A 1 62 ? -3.778 3.330 7.989 1.00 0.00 62 ASN A O 5
ATOM 7083 N N . GLY A 1 63 ? -3.650 2.064 6.126 1.00 0.00 63 GLY A N 5
ATOM 7084 C CA . GLY A 1 63 ? -4.861 2.560 5.498 1.00 0.00 63 GLY A CA 5
ATOM 7085 C C . GLY A 1 63 ? -4.845 4.083 5.446 1.00 0.00 63 GLY A C 5
ATOM 7086 O O . GLY A 1 63 ? -3.947 4.667 4.835 1.00 0.00 63 GLY A O 5
ATOM 7090 N N . SER A 1 64 ? -5.805 4.724 6.110 1.00 0.00 64 SER A N 5
ATOM 7091 C CA . SER A 1 64 ? -5.933 6.171 6.233 1.00 0.00 64 SER A CA 5
ATOM 7092 C C . SER A 1 64 ? -4.872 6.827 7.143 1.00 0.00 64 SER A C 5
ATOM 7093 O O . SER A 1 64 ? -5.154 7.824 7.803 1.00 0.00 64 SER A O 5
ATOM 7101 N N . SER A 1 65 ? -3.638 6.329 7.166 1.00 0.00 65 SER A N 5
ATOM 7102 C CA . SER A 1 65 ? -2.486 6.939 7.815 1.00 0.00 65 SER A CA 5
ATOM 7103 C C . SER A 1 65 ? -1.266 6.558 6.977 1.00 0.00 65 SER A C 5
ATOM 7104 O O . SER A 1 65 ? -1.258 5.494 6.349 1.00 0.00 65 SER A O 5
ATOM 7112 N N . VAL A 1 66 ? -0.256 7.421 6.919 1.00 0.00 66 VAL A N 5
ATOM 7113 C CA . VAL A 1 66 ? 0.887 7.275 6.027 1.00 0.00 66 VAL A CA 5
ATOM 7114 C C . VAL A 1 66 ? 2.118 7.910 6.703 1.00 0.00 66 VAL A C 5
ATOM 7115 O O . VAL A 1 66 ? 1.970 8.729 7.613 1.00 0.00 66 VAL A O 5
ATOM 7128 N N . SER A 1 67 ? 3.332 7.483 6.340 1.00 0.00 67 SER A N 5
ATOM 7129 C CA . SER A 1 67 ? 4.592 8.033 6.835 1.00 0.00 67 SER A CA 5
ATOM 7130 C C . SER A 1 67 ? 5.688 7.716 5.820 1.00 0.00 67 SER A C 5
ATOM 7131 O O . SER A 1 67 ? 5.754 6.576 5.358 1.00 0.00 67 SER A O 5
ATOM 7139 N N . TYR A 1 68 ? 6.584 8.660 5.541 1.00 0.00 68 TYR A N 5
ATOM 7140 C CA . TYR A 1 68 ? 7.838 8.433 4.828 1.00 0.00 68 TYR A CA 5
ATOM 7141 C C . TYR A 1 68 ? 8.928 8.903 5.774 1.00 0.00 68 TYR A C 5
ATOM 7142 O O . TYR A 1 68 ? 8.834 9.996 6.334 1.00 0.00 68 TYR A O 5
ATOM 7160 N N . ASP A 1 69 ? 9.908 8.052 6.048 1.00 0.00 69 ASP A N 5
ATOM 7161 C CA . ASP A 1 69 ? 10.894 8.276 7.101 1.00 0.00 69 ASP A CA 5
ATOM 7162 C C . ASP A 1 69 ? 12.196 8.782 6.501 1.00 0.00 69 ASP A C 5
ATOM 7163 O O . ASP A 1 69 ? 12.560 8.406 5.382 1.00 0.00 69 ASP A O 5
ATOM 7172 N N . GLU A 1 70 ? 12.922 9.619 7.234 1.00 0.00 70 GLU A N 5
ATOM 7173 C CA . GLU A 1 70 ? 14.244 10.033 6.797 1.00 0.00 70 GLU A CA 5
ATOM 7174 C C . GLU A 1 70 ? 15.238 8.891 6.958 1.00 0.00 70 GLU A C 5
ATOM 7175 O O . GLU A 1 70 ? 15.042 7.940 7.719 1.00 0.00 70 GLU A O 5
ATOM 7187 N N . ASN A 1 71 ? 16.317 9.003 6.193 1.00 0.00 71 ASN A N 5
ATOM 7188 C CA . ASN A 1 71 ? 17.387 8.033 6.056 1.00 0.00 71 ASN A CA 5
ATOM 7189 C C . ASN A 1 71 ? 18.609 8.510 6.846 1.00 0.00 71 ASN A C 5
ATOM 7190 O O . ASN A 1 71 ? 18.871 9.712 6.911 1.00 0.00 71 ASN A O 5
ATOM 7201 N N . PRO A 1 72 ? 19.386 7.568 7.406 1.00 0.00 72 PRO A N 5
ATOM 7202 C CA . PRO A 1 72 ? 20.374 7.823 8.453 1.00 0.00 72 PRO A CA 5
ATOM 7203 C C . PRO A 1 72 ? 21.730 8.279 7.906 1.00 0.00 72 PRO A C 5
ATOM 7204 O O . PRO A 1 72 ? 22.677 8.473 8.666 1.00 0.00 72 PRO A O 5
ATOM 7215 N N . ALA A 1 73 ? 21.900 8.312 6.587 1.00 0.00 73 ALA A N 5
ATOM 7216 C CA . ALA A 1 73 ? 23.027 8.979 5.954 1.00 0.00 73 ALA A CA 5
ATOM 7217 C C . ALA A 1 73 ? 22.510 10.261 5.320 1.00 0.00 73 ALA A C 5
ATOM 7218 O O . ALA A 1 73 ? 21.366 10.307 4.879 1.00 0.00 73 ALA A O 5
ATOM 7225 N N . LYS A 1 74 ? 23.380 11.260 5.171 1.00 0.00 74 LYS A N 5
ATOM 7226 C CA . LYS A 1 74 ? 23.061 12.540 4.544 1.00 0.00 74 LYS A CA 5
ATOM 7227 C C . LYS A 1 74 ? 23.033 12.445 3.017 1.00 0.00 74 LYS A C 5
ATOM 7228 O O . LYS A 1 74 ? 22.907 13.464 2.346 1.00 0.00 74 LYS A O 5
ATOM 7247 N N . GLU A 1 75 ? 23.191 11.256 2.440 1.00 0.00 75 GLU A N 5
ATOM 7248 C CA . GLU A 1 75 ? 22.994 11.085 1.011 1.00 0.00 75 GLU A CA 5
ATOM 7249 C C . GLU A 1 75 ? 21.509 11.206 0.684 1.00 0.00 75 GLU A C 5
ATOM 7250 O O . GLU A 1 75 ? 20.667 10.867 1.510 1.00 0.00 75 GLU A O 5
ATOM 7262 N N . ARG A 1 76 ? 21.176 11.594 -0.546 1.00 0.00 76 ARG A N 5
ATOM 7263 C CA . ARG A 1 76 ? 19.804 11.493 -1.037 1.00 0.00 76 ARG A CA 5
ATOM 7264 C C . ARG A 1 76 ? 19.505 10.046 -1.408 1.00 0.00 76 ARG A C 5
ATOM 7265 O O . ARG A 1 76 ? 20.376 9.358 -1.955 1.00 0.00 76 ARG A O 5
ATOM 7286 N N . ARG A 1 77 ? 18.254 9.624 -1.258 1.00 0.00 77 ARG A N 5
ATOM 7287 C CA . ARG A 1 77 ? 17.674 8.518 -2.000 1.00 0.00 77 ARG A CA 5
ATOM 7288 C C . ARG A 1 77 ? 16.338 9.009 -2.546 1.00 0.00 77 ARG A C 5
ATOM 7289 O O . ARG A 1 77 ? 15.662 9.813 -1.904 1.00 0.00 77 ARG A O 5
ATOM 7310 N N . THR A 1 78 ? 15.950 8.528 -3.716 1.00 0.00 78 THR A N 5
ATOM 7311 C CA . THR A 1 78 ? 14.555 8.508 -4.111 1.00 0.00 78 THR A CA 5
ATOM 7312 C C . THR A 1 78 ? 13.927 7.252 -3.485 1.00 0.00 78 THR A C 5
ATOM 7313 O O . THR A 1 78 ? 14.611 6.233 -3.338 1.00 0.00 78 THR A O 5
ATOM 7324 N N . GLY A 1 79 ? 12.640 7.308 -3.138 1.00 0.00 79 GLY A N 5
ATOM 7325 C CA . GLY A 1 79 ? 11.825 6.160 -2.742 1.00 0.00 79 GLY A CA 5
ATOM 7326 C C . GLY A 1 79 ? 10.662 6.001 -3.702 1.00 0.00 79 GLY A C 5
ATOM 7327 O O . GLY A 1 79 ? 10.282 6.984 -4.347 1.00 0.00 79 GLY A O 5
ATOM 7331 N N . LEU A 1 80 ? 10.096 4.795 -3.794 1.00 0.00 80 LEU A N 5
ATOM 7332 C CA . LEU A 1 80 ? 8.951 4.504 -4.648 1.00 0.00 80 LEU A CA 5
ATOM 7333 C C . LEU A 1 80 ? 8.171 3.330 -4.054 1.00 0.00 80 LEU A C 5
ATOM 7334 O O . LEU A 1 80 ? 8.772 2.279 -3.815 1.00 0.00 80 LEU A O 5
ATOM 7350 N N . VAL A 1 81 ? 6.858 3.459 -3.827 1.00 0.00 81 VAL A N 5
ATOM 7351 C CA . VAL A 1 81 ? 6.017 2.305 -3.520 1.00 0.00 81 VAL A CA 5
ATOM 7352 C C . VAL A 1 81 ? 4.816 2.289 -4.451 1.00 0.00 81 VAL A C 5
ATOM 7353 O O . VAL A 1 81 ? 4.391 3.335 -4.946 1.00 0.00 81 VAL A O 5
ATOM 7366 N N . THR A 1 82 ? 4.232 1.105 -4.598 1.00 0.00 82 THR A N 5
ATOM 7367 C CA . THR A 1 82 ? 2.978 0.882 -5.286 1.00 0.00 82 THR A CA 5
ATOM 7368 C C . THR A 1 82 ? 1.896 0.745 -4.217 1.00 0.00 82 THR A C 5
ATOM 7369 O O . THR A 1 82 ? 2.162 0.378 -3.064 1.00 0.00 82 THR A O 5
ATOM 7380 N N . LEU A 1 83 ? 0.664 1.037 -4.615 1.00 0.00 83 LEU A N 5
ATOM 7381 C CA . LEU A 1 83 ? -0.539 0.919 -3.823 1.00 0.00 83 LEU A CA 5
ATOM 7382 C C . LEU A 1 83 ? -1.614 0.202 -4.643 1.00 0.00 83 LEU A C 5
ATOM 7383 O O . LEU A 1 83 ? -1.472 0.057 -5.859 1.00 0.00 83 LEU A O 5
ATOM 7399 N N . LYS A 1 84 ? -2.704 -0.209 -3.991 1.00 0.00 84 LYS A N 5
ATOM 7400 C CA . LYS A 1 84 ? -3.901 -0.797 -4.591 1.00 0.00 84 LYS A CA 5
ATOM 7401 C C . LYS A 1 84 ? -5.082 -0.448 -3.679 1.00 0.00 84 LYS A C 5
ATOM 7402 O O . LYS A 1 84 ? -5.004 0.504 -2.900 1.00 0.00 84 LYS A O 5
ATOM 7421 N N . GLN A 1 85 ? -6.185 -1.182 -3.778 1.00 0.00 85 GLN A N 5
ATOM 7422 C CA . GLN A 1 85 ? -7.310 -1.114 -2.859 1.00 0.00 85 GLN A CA 5
ATOM 7423 C C . GLN A 1 85 ? -7.718 -2.544 -2.502 1.00 0.00 85 GLN A C 5
ATOM 7424 O O . GLN A 1 85 ? -7.272 -3.490 -3.149 1.00 0.00 85 GLN A O 5
ATOM 7438 N N . ASP A 1 86 ? -8.622 -2.685 -1.532 1.00 0.00 86 ASP A N 5
ATOM 7439 C CA . ASP A 1 86 ? -9.293 -3.932 -1.169 1.00 0.00 86 ASP A CA 5
ATOM 7440 C C . ASP A 1 86 ? -9.900 -4.583 -2.407 1.00 0.00 86 ASP A C 5
ATOM 7441 O O . ASP A 1 86 ? -9.461 -5.649 -2.827 1.00 0.00 86 ASP A O 5
ATOM 7450 N N . GLU A 1 87 ? -10.861 -3.897 -3.028 1.00 0.00 87 GLU A N 5
ATOM 7451 C CA . GLU A 1 87 ? -11.617 -4.380 -4.185 1.00 0.00 87 GLU A CA 5
ATOM 7452 C C . GLU A 1 87 ? -11.211 -3.664 -5.474 1.00 0.00 87 GLU A C 5
ATOM 7453 O O . GLU A 1 87 ? -11.379 -4.205 -6.566 1.00 0.00 87 GLU A O 5
ATOM 7465 N N . SER A 1 88 ? -10.727 -2.428 -5.364 1.00 0.00 88 SER A N 5
ATOM 7466 C CA . SER A 1 88 ? -10.400 -1.559 -6.485 1.00 0.00 88 SER A CA 5
ATOM 7467 C C . SER A 1 88 ? -8.891 -1.560 -6.783 1.00 0.00 88 SER A C 5
ATOM 7468 O O . SER A 1 88 ? -8.122 -2.372 -6.274 1.00 0.00 88 SER A O 5
ATOM 7476 N N . GLY A 1 89 ? -8.458 -0.631 -7.626 1.00 0.00 89 GLY A N 5
ATOM 7477 C CA . GLY A 1 89 ? -7.136 -0.541 -8.203 1.00 0.00 89 GLY A CA 5
ATOM 7478 C C . GLY A 1 89 ? -6.722 0.914 -8.308 1.00 0.00 89 GLY A C 5
ATOM 7479 O O . GLY A 1 89 ? -6.279 1.353 -9.364 1.00 0.00 89 GLY A O 5
ATOM 7483 N N . LYS A 1 90 ? -6.846 1.662 -7.204 1.00 0.00 90 LYS A N 5
ATOM 7484 C CA . LYS A 1 90 ? -6.073 2.885 -7.033 1.00 0.00 90 LYS A CA 5
ATOM 7485 C C . LYS A 1 90 ? -4.611 2.474 -7.046 1.00 0.00 90 LYS A C 5
ATOM 7486 O O . LYS A 1 90 ? -4.122 2.032 -6.005 1.00 0.00 90 LYS A O 5
ATOM 7505 N N . THR A 1 91 ? -3.919 2.576 -8.169 1.00 0.00 91 THR A N 5
ATOM 7506 C CA . THR A 1 91 ? -2.498 2.295 -8.185 1.00 0.00 91 THR A CA 5
ATOM 7507 C C . THR A 1 91 ? -1.817 3.647 -8.063 1.00 0.00 91 THR A C 5
ATOM 7508 O O . THR A 1 91 ? -1.846 4.475 -8.971 1.00 0.00 91 THR A O 5
ATOM 7519 N N . LEU A 1 92 ? -1.298 3.926 -6.877 1.00 0.00 92 LEU A N 5
ATOM 7520 C CA . LEU A 1 92 ? -0.621 5.174 -6.557 1.00 0.00 92 LEU A CA 5
ATOM 7521 C C . LEU A 1 92 ? 0.855 4.819 -6.434 1.00 0.00 92 LEU A C 5
ATOM 7522 O O . LEU A 1 92 ? 1.207 3.668 -6.166 1.00 0.00 92 LEU A O 5
ATOM 7538 N N . SER A 1 93 ? 1.700 5.816 -6.644 1.00 0.00 93 SER A N 5
ATOM 7539 C CA . SER A 1 93 ? 3.089 5.674 -7.046 1.00 0.00 93 SER A CA 5
ATOM 7540 C C . SER A 1 93 ? 3.902 6.637 -6.192 1.00 0.00 93 SER A C 5
ATOM 7541 O O . SER A 1 93 ? 4.392 7.669 -6.663 1.00 0.00 93 SER A O 5
ATOM 7549 N N . LEU A 1 94 ? 3.910 6.373 -4.894 1.00 0.00 94 LEU A N 5
ATOM 7550 C CA . LEU A 1 94 ? 4.351 7.333 -3.892 1.00 0.00 94 LEU A CA 5
ATOM 7551 C C . LEU A 1 94 ? 5.854 7.534 -4.051 1.00 0.00 94 LEU A C 5
ATOM 7552 O O . LEU A 1 94 ? 6.621 6.625 -3.741 1.00 0.00 94 LEU A O 5
ATOM 7568 N N . LYS A 1 95 ? 6.269 8.690 -4.573 1.00 0.00 95 LYS A N 5
ATOM 7569 C CA . LYS A 1 95 ? 7.656 9.018 -4.870 1.00 0.00 95 LYS A CA 5
ATOM 7570 C C . LYS A 1 95 ? 8.067 10.117 -3.912 1.00 0.00 95 LYS A C 5
ATOM 7571 O O . LYS A 1 95 ? 7.332 11.091 -3.752 1.00 0.00 95 LYS A O 5
ATOM 7590 N N . ILE A 1 96 ? 9.225 9.994 -3.282 1.00 0.00 96 ILE A N 5
ATOM 7591 C CA . ILE A 1 96 ? 9.823 11.042 -2.458 1.00 0.00 96 ILE A CA 5
ATOM 7592 C C . ILE A 1 96 ? 11.231 11.216 -3.011 1.00 0.00 96 ILE A C 5
ATOM 7593 O O . ILE A 1 96 ? 11.872 10.217 -3.348 1.00 0.00 96 ILE A O 5
ATOM 7609 N N . VAL A 1 97 ? 11.709 12.455 -3.111 1.00 0.00 97 VAL A N 5
ATOM 7610 C CA . VAL A 1 97 ? 13.052 12.780 -3.578 1.00 0.00 97 VAL A CA 5
ATOM 7611 C C . VAL A 1 97 ? 13.627 13.767 -2.555 1.00 0.00 97 VAL A C 5
ATOM 7612 O O . VAL A 1 97 ? 13.729 14.963 -2.830 1.00 0.00 97 VAL A O 5
ATOM 7625 N N . GLN A 1 98 ? 13.959 13.269 -1.361 1.00 0.00 98 GLN A N 5
ATOM 7626 C CA . GLN A 1 98 ? 14.366 14.082 -0.218 1.00 0.00 98 GLN A CA 5
ATOM 7627 C C . GLN A 1 98 ? 15.860 13.867 0.006 1.00 0.00 98 GLN A C 5
ATOM 7628 O O . GLN A 1 98 ? 16.307 12.740 -0.204 1.00 0.00 98 GLN A O 5
ATOM 7642 N N . PRO A 1 99 ? 16.639 14.873 0.432 1.00 0.00 99 PRO A N 5
ATOM 7643 C CA . PRO A 1 99 ? 18.016 14.696 0.872 1.00 0.00 99 PRO A CA 5
ATOM 7644 C C . PRO A 1 99 ? 18.070 13.806 2.117 1.00 0.00 99 PRO A C 5
ATOM 7645 O O . PRO A 1 99 ? 17.037 13.433 2.676 1.00 0.00 99 PRO A O 5
ATOM 7656 N N . GLY A 1 100 ? 19.277 13.446 2.546 1.00 0.00 100 GLY A N 5
ATOM 7657 C CA . GLY A 1 100 ? 19.449 12.646 3.747 1.00 0.00 100 GLY A CA 5
ATOM 7658 C C . GLY A 1 100 ? 19.557 13.530 4.975 1.00 0.00 100 GLY A C 5
ATOM 7659 O O . GLY A 1 100 ? 19.750 14.745 4.860 1.00 0.00 100 GLY A O 5
ATOM 7663 N N . LYS A 1 101 ? 19.504 12.915 6.156 1.00 0.00 101 LYS A N 5
ATOM 7664 C CA . LYS A 1 101 ? 19.345 13.627 7.415 1.00 0.00 101 LYS A CA 5
ATOM 7665 C C . LYS A 1 101 ? 20.469 13.245 8.368 1.00 0.00 101 LYS A C 5
ATOM 7666 O O . LYS A 1 101 ? 20.888 12.087 8.427 1.00 0.00 101 LYS A O 5
ATOM 7685 N N . THR A 1 102 ? 20.932 14.226 9.131 1.00 0.00 102 THR A N 5
ATOM 7686 C CA . THR A 1 102 ? 21.996 14.128 10.110 1.00 0.00 102 THR A CA 5
ATOM 7687 C C . THR A 1 102 ? 21.712 15.245 11.102 1.00 0.00 102 THR A C 5
ATOM 7688 O O . THR A 1 102 ? 22.149 16.380 10.880 1.00 0.00 102 THR A O 5
ATOM 7699 N N . SER A 1 103 ? 20.942 14.958 12.146 1.00 0.00 103 SER A N 5
ATOM 7700 C CA . SER A 1 103 ? 20.610 15.934 13.172 1.00 0.00 103 SER A CA 5
ATOM 7701 C C . SER A 1 103 ? 20.915 15.349 14.552 1.00 0.00 103 SER A C 5
ATOM 7702 O O . SER A 1 103 ? 21.285 14.175 14.652 1.00 0.00 103 SER A O 5
ATOM 7710 N N . ILE A 1 104 ? 20.748 16.129 15.621 1.00 0.00 104 ILE A N 5
ATOM 7711 C CA . ILE A 1 104 ? 20.692 15.565 16.965 1.00 0.00 104 ILE A CA 5
ATOM 7712 C C . ILE A 1 104 ? 19.243 15.104 17.149 1.00 0.00 104 ILE A C 5
ATOM 7713 O O . ILE A 1 104 ? 18.390 15.848 17.642 1.00 0.00 104 ILE A O 5
ATOM 7729 N N . ASP A 1 105 ? 18.943 13.917 16.631 1.00 0.00 105 ASP A N 5
ATOM 7730 C CA . ASP A 1 105 ? 17.683 13.219 16.841 1.00 0.00 105 ASP A CA 5
ATOM 7731 C C . ASP A 1 105 ? 17.659 12.625 18.242 1.00 0.00 105 ASP A C 5
ATOM 7732 O O . ASP A 1 105 ? 16.663 12.856 18.960 1.00 0.00 105 ASP A O 5
ATOM 7741 N N . GLY A 1 1 ? -30.276 -7.785 0.216 1.00 0.00 1 GLY A N 6
ATOM 7742 C CA . GLY A 1 1 ? -29.520 -7.376 -0.971 1.00 0.00 1 GLY A CA 6
ATOM 7743 C C . GLY A 1 1 ? -30.390 -6.509 -1.852 1.00 0.00 1 GLY A C 6
ATOM 7744 O O . GLY A 1 1 ? -31.604 -6.689 -1.853 1.00 0.00 1 GLY A O 6
ATOM 7748 N N . HIS A 1 2 ? -29.789 -5.590 -2.605 1.00 0.00 2 HIS A N 6
ATOM 7749 C CA . HIS A 1 2 ? -30.446 -4.838 -3.663 1.00 0.00 2 HIS A CA 6
ATOM 7750 C C . HIS A 1 2 ? -29.338 -4.513 -4.652 1.00 0.00 2 HIS A C 6
ATOM 7751 O O . HIS A 1 2 ? -28.337 -3.905 -4.262 1.00 0.00 2 HIS A O 6
ATOM 7765 N N . MET A 1 3 ? -29.485 -4.951 -5.897 1.00 0.00 3 MET A N 6
ATOM 7766 C CA . MET A 1 3 ? -28.471 -4.848 -6.939 1.00 0.00 3 MET A CA 6
ATOM 7767 C C . MET A 1 3 ? -29.157 -4.356 -8.212 1.00 0.00 3 MET A C 6
ATOM 7768 O O . MET A 1 3 ? -30.271 -3.837 -8.133 1.00 0.00 3 MET A O 6
ATOM 7782 N N . GLY A 1 4 ? -28.498 -4.444 -9.368 1.00 0.00 4 GLY A N 6
ATOM 7783 C CA . GLY A 1 4 ? -29.026 -3.925 -10.623 1.00 0.00 4 GLY A CA 6
ATOM 7784 C C . GLY A 1 4 ? -28.717 -2.437 -10.748 1.00 0.00 4 GLY A C 6
ATOM 7785 O O . GLY A 1 4 ? -28.208 -2.018 -11.787 1.00 0.00 4 GLY A O 6
ATOM 7789 N N . SER A 1 5 ? -28.939 -1.664 -9.680 1.00 0.00 5 SER A N 6
ATOM 7790 C CA . SER A 1 5 ? -28.629 -0.244 -9.599 1.00 0.00 5 SER A CA 6
ATOM 7791 C C . SER A 1 5 ? -27.180 0.025 -10.034 1.00 0.00 5 SER A C 6
ATOM 7792 O O . SER A 1 5 ? -26.301 -0.786 -9.710 1.00 0.00 5 SER A O 6
ATOM 7800 N N . PRO A 1 6 ? -26.897 1.153 -10.702 1.00 0.00 6 PRO A N 6
ATOM 7801 C CA . PRO A 1 6 ? -25.556 1.494 -11.146 1.00 0.00 6 PRO A CA 6
ATOM 7802 C C . PRO A 1 6 ? -24.696 1.894 -9.956 1.00 0.00 6 PRO A C 6
ATOM 7803 O O . PRO A 1 6 ? -25.009 2.841 -9.227 1.00 0.00 6 PRO A O 6
ATOM 7814 N N . VAL A 1 7 ? -23.583 1.203 -9.781 1.00 0.00 7 VAL A N 6
ATOM 7815 C CA . VAL A 1 7 ? -22.614 1.525 -8.747 1.00 0.00 7 VAL A CA 6
ATOM 7816 C C . VAL A 1 7 ? -21.610 2.513 -9.342 1.00 0.00 7 VAL A C 6
ATOM 7817 O O . VAL A 1 7 ? -21.320 2.456 -10.540 1.00 0.00 7 VAL A O 6
ATOM 7830 N N . SER A 1 8 ? -21.049 3.390 -8.513 1.00 0.00 8 SER A N 6
ATOM 7831 C CA . SER A 1 8 ? -19.882 4.203 -8.837 1.00 0.00 8 SER A CA 6
ATOM 7832 C C . SER A 1 8 ? -18.811 3.952 -7.781 1.00 0.00 8 SER A C 6
ATOM 7833 O O . SER A 1 8 ? -19.145 3.683 -6.625 1.00 0.00 8 SER A O 6
ATOM 7841 N N . TYR A 1 9 ? -17.537 4.041 -8.156 1.00 0.00 9 TYR A N 6
ATOM 7842 C CA . TYR A 1 9 ? -16.400 3.838 -7.265 1.00 0.00 9 TYR A CA 6
ATOM 7843 C C . TYR A 1 9 ? -15.471 5.043 -7.279 1.00 0.00 9 TYR A C 6
ATOM 7844 O O . TYR A 1 9 ? -15.433 5.830 -8.228 1.00 0.00 9 TYR A O 6
ATOM 7862 N N . TYR A 1 10 ? -14.684 5.136 -6.213 1.00 0.00 10 TYR A N 6
ATOM 7863 C CA . TYR A 1 10 ? -13.836 6.252 -5.868 1.00 0.00 10 TYR A CA 6
ATOM 7864 C C . TYR A 1 10 ? -12.460 5.670 -5.575 1.00 0.00 10 TYR A C 6
ATOM 7865 O O . TYR A 1 10 ? -12.318 4.870 -4.647 1.00 0.00 10 TYR A O 6
ATOM 7883 N N . PHE A 1 11 ? -11.484 5.982 -6.429 1.00 0.00 11 PHE A N 6
ATOM 7884 C CA . PHE A 1 11 ? -10.113 5.489 -6.358 1.00 0.00 11 PHE A CA 6
ATOM 7885 C C . PHE A 1 11 ? -9.163 6.605 -6.806 1.00 0.00 11 PHE A C 6
ATOM 7886 O O . PHE A 1 11 ? -8.576 6.557 -7.889 1.00 0.00 11 PHE A O 6
ATOM 7903 N N . SER A 1 12 ? -9.062 7.654 -5.996 1.00 0.00 12 SER A N 6
ATOM 7904 C CA . SER A 1 12 ? -8.245 8.825 -6.279 1.00 0.00 12 SER A CA 6
ATOM 7905 C C . SER A 1 12 ? -7.855 9.484 -4.953 1.00 0.00 12 SER A C 6
ATOM 7906 O O . SER A 1 12 ? -8.388 9.127 -3.902 1.00 0.00 12 SER A O 6
ATOM 7914 N N . TYR A 1 13 ? -6.989 10.492 -4.991 1.00 0.00 13 TYR A N 6
ATOM 7915 C CA . TYR A 1 13 ? -7.017 11.571 -4.016 1.00 0.00 13 TYR A CA 6
ATOM 7916 C C . TYR A 1 13 ? -8.335 12.332 -4.166 1.00 0.00 13 TYR A C 6
ATOM 7917 O O . TYR A 1 13 ? -9.101 12.091 -5.104 1.00 0.00 13 TYR A O 6
ATOM 7935 N N . ALA A 1 14 ? -8.634 13.227 -3.229 1.00 0.00 14 ALA A N 6
ATOM 7936 C CA . ALA A 1 14 ? -9.775 14.121 -3.378 1.00 0.00 14 ALA A CA 6
ATOM 7937 C C . ALA A 1 14 ? -9.415 15.355 -4.201 1.00 0.00 14 ALA A C 6
ATOM 7938 O O . ALA A 1 14 ? -10.300 15.987 -4.772 1.00 0.00 14 ALA A O 6
ATOM 7945 N N . ASP A 1 15 ? -8.130 15.707 -4.250 1.00 0.00 15 ASP A N 6
ATOM 7946 C CA . ASP A 1 15 ? -7.656 16.994 -4.748 1.00 0.00 15 ASP A CA 6
ATOM 7947 C C . ASP A 1 15 ? -6.273 16.836 -5.390 1.00 0.00 15 ASP A C 6
ATOM 7948 O O . ASP A 1 15 ? -5.414 17.720 -5.303 1.00 0.00 15 ASP A O 6
ATOM 7957 N N . GLY A 1 16 ? -6.004 15.660 -5.979 1.00 0.00 16 GLY A N 6
ATOM 7958 C CA . GLY A 1 16 ? -4.645 15.336 -6.403 1.00 0.00 16 GLY A CA 6
ATOM 7959 C C . GLY A 1 16 ? -4.449 14.190 -7.393 1.00 0.00 16 GLY A C 6
ATOM 7960 O O . GLY A 1 16 ? -3.297 13.902 -7.728 1.00 0.00 16 GLY A O 6
ATOM 7964 N N . GLY A 1 17 ? -5.507 13.555 -7.896 1.00 0.00 17 GLY A N 6
ATOM 7965 C CA . GLY A 1 17 ? -5.378 12.543 -8.937 1.00 0.00 17 GLY A CA 6
ATOM 7966 C C . GLY A 1 17 ? -5.099 11.185 -8.313 1.00 0.00 17 GLY A C 6
ATOM 7967 O O . GLY A 1 17 ? -5.893 10.701 -7.515 1.00 0.00 17 GLY A O 6
ATOM 7971 N N . THR A 1 18 ? -4.003 10.529 -8.683 1.00 0.00 18 THR A N 6
ATOM 7972 C CA . THR A 1 18 ? -3.756 9.123 -8.359 1.00 0.00 18 THR A CA 6
ATOM 7973 C C . THR A 1 18 ? -2.320 8.895 -7.877 1.00 0.00 18 THR A C 6
ATOM 7974 O O . THR A 1 18 ? -1.766 7.802 -8.011 1.00 0.00 18 THR A O 6
ATOM 7985 N N . SER A 1 19 ? -1.685 9.926 -7.329 1.00 0.00 19 SER A N 6
ATOM 7986 C CA . SER A 1 19 ? -0.368 9.850 -6.722 1.00 0.00 19 SER A CA 6
ATOM 7987 C C . SER A 1 19 ? -0.231 11.063 -5.809 1.00 0.00 19 SER A C 6
ATOM 7988 O O . SER A 1 19 ? -0.933 12.057 -6.008 1.00 0.00 19 SER A O 6
ATOM 7996 N N . HIS A 1 20 ? 0.740 11.029 -4.904 1.00 0.00 20 HIS A N 6
ATOM 7997 C CA . HIS A 1 20 ? 1.259 12.203 -4.234 1.00 0.00 20 HIS A CA 6
ATOM 7998 C C . HIS A 1 20 ? 2.777 12.227 -4.424 1.00 0.00 20 HIS A C 6
ATOM 7999 O O . HIS A 1 20 ? 3.401 11.182 -4.656 1.00 0.00 20 HIS A O 6
ATOM 8013 N N . THR A 1 21 ? 3.349 13.427 -4.344 1.00 0.00 21 THR A N 6
ATOM 8014 C CA . THR A 1 21 ? 4.778 13.676 -4.413 1.00 0.00 21 THR A CA 6
ATOM 8015 C C . THR A 1 21 ? 5.048 14.810 -3.416 1.00 0.00 21 THR A C 6
ATOM 8016 O O . THR A 1 21 ? 4.364 15.838 -3.462 1.00 0.00 21 THR A O 6
ATOM 8027 N N . GLU A 1 22 ? 6.000 14.644 -2.497 1.00 0.00 22 GLU A N 6
ATOM 8028 C CA . GLU A 1 22 ? 6.534 15.718 -1.656 1.00 0.00 22 GLU A CA 6
ATOM 8029 C C . GLU A 1 22 ? 8.022 15.822 -1.976 1.00 0.00 22 GLU A C 6
ATOM 8030 O O . GLU A 1 22 ? 8.658 14.803 -2.257 1.00 0.00 22 GLU A O 6
ATOM 8042 N N . TYR A 1 23 ? 8.585 17.023 -1.917 1.00 0.00 23 TYR A N 6
ATOM 8043 C CA . TYR A 1 23 ? 9.996 17.289 -2.140 1.00 0.00 23 TYR A CA 6
ATOM 8044 C C . TYR A 1 23 ? 10.570 17.969 -0.892 1.00 0.00 23 TYR A C 6
ATOM 8045 O O . TYR A 1 23 ? 10.941 19.144 -0.964 1.00 0.00 23 TYR A O 6
ATOM 8063 N N . PRO A 1 24 ? 10.621 17.274 0.260 1.00 0.00 24 PRO A N 6
ATOM 8064 C CA . PRO A 1 24 ? 11.184 17.822 1.488 1.00 0.00 24 PRO A CA 6
ATOM 8065 C C . PRO A 1 24 ? 12.677 18.132 1.329 1.00 0.00 24 PRO A C 6
ATOM 8066 O O . PRO A 1 24 ? 13.299 17.764 0.328 1.00 0.00 24 PRO A O 6
ATOM 8077 N N . ASP A 1 25 ? 13.251 18.840 2.302 1.00 0.00 25 ASP A N 6
ATOM 8078 C CA . ASP A 1 25 ? 14.658 19.225 2.295 1.00 0.00 25 ASP A CA 6
ATOM 8079 C C . ASP A 1 25 ? 15.052 19.515 3.737 1.00 0.00 25 ASP A C 6
ATOM 8080 O O . ASP A 1 25 ? 14.215 19.323 4.624 1.00 0.00 25 ASP A O 6
ATOM 8089 N N . ASP A 1 26 ? 16.283 19.960 3.990 1.00 0.00 26 ASP A N 6
ATOM 8090 C CA . ASP A 1 26 ? 16.807 20.462 5.270 1.00 0.00 26 ASP A CA 6
ATOM 8091 C C . ASP A 1 26 ? 16.641 19.477 6.441 1.00 0.00 26 ASP A C 6
ATOM 8092 O O . ASP A 1 26 ? 17.583 18.783 6.810 1.00 0.00 26 ASP A O 6
ATOM 8101 N N . SER A 1 27 ? 15.430 19.398 6.996 1.00 0.00 27 SER A N 6
ATOM 8102 C CA . SER A 1 27 ? 14.891 18.279 7.742 1.00 0.00 27 SER A CA 6
ATOM 8103 C C . SER A 1 27 ? 13.377 18.404 7.569 1.00 0.00 27 SER A C 6
ATOM 8104 O O . SER A 1 27 ? 12.794 19.370 8.078 1.00 0.00 27 SER A O 6
ATOM 8112 N N . SER A 1 28 ? 12.713 17.504 6.835 1.00 0.00 28 SER A N 6
ATOM 8113 C CA . SER A 1 28 ? 11.257 17.376 6.830 1.00 0.00 28 SER A CA 6
ATOM 8114 C C . SER A 1 28 ? 10.810 15.926 6.563 1.00 0.00 28 SER A C 6
ATOM 8115 O O . SER A 1 28 ? 10.565 15.530 5.422 1.00 0.00 28 SER A O 6
ATOM 8123 N N . ALA A 1 29 ? 10.638 15.157 7.639 1.00 0.00 29 ALA A N 6
ATOM 8124 C CA . ALA A 1 29 ? 10.019 13.831 7.661 1.00 0.00 29 ALA A CA 6
ATOM 8125 C C . ALA A 1 29 ? 8.980 13.783 8.792 1.00 0.00 29 ALA A C 6
ATOM 8126 O O . ALA A 1 29 ? 8.768 14.791 9.477 1.00 0.00 29 ALA A O 6
ATOM 8133 N N . GLY A 1 30 ? 8.257 12.671 8.967 1.00 0.00 30 GLY A N 6
ATOM 8134 C CA . GLY A 1 30 ? 7.392 12.424 10.099 1.00 0.00 30 GLY A CA 6
ATOM 8135 C C . GLY A 1 30 ? 6.189 11.603 9.657 1.00 0.00 30 GLY A C 6
ATOM 8136 O O . GLY A 1 30 ? 6.221 10.907 8.635 1.00 0.00 30 GLY A O 6
ATOM 8140 N N . SER A 1 31 ? 5.122 11.689 10.436 1.00 0.00 31 SER A N 6
ATOM 8141 C CA . SER A 1 31 ? 3.938 10.861 10.346 1.00 0.00 31 SER A CA 6
ATOM 8142 C C . SER A 1 31 ? 2.700 11.734 10.192 1.00 0.00 31 SER A C 6
ATOM 8143 O O . SER A 1 31 ? 2.268 12.363 11.163 1.00 0.00 31 SER A O 6
ATOM 8151 N N . PHE A 1 32 ? 2.149 11.771 8.976 1.00 0.00 32 PHE A N 6
ATOM 8152 C CA . PHE A 1 32 ? 0.955 12.566 8.646 1.00 0.00 32 PHE A CA 6
ATOM 8153 C C . PHE A 1 32 ? -0.189 11.733 8.041 1.00 0.00 32 PHE A C 6
ATOM 8154 O O . PHE A 1 32 ? -0.164 10.499 8.067 1.00 0.00 32 PHE A O 6
ATOM 8171 N N . ILE A 1 33 ? -1.235 12.397 7.544 1.00 0.00 33 ILE A N 6
ATOM 8172 C CA . ILE A 1 33 ? -2.400 11.822 6.873 1.00 0.00 33 ILE A CA 6
ATOM 8173 C C . ILE A 1 33 ? -2.653 12.659 5.600 1.00 0.00 33 ILE A C 6
ATOM 8174 O O . ILE A 1 33 ? -2.131 13.770 5.486 1.00 0.00 33 ILE A O 6
ATOM 8190 N N . LEU A 1 34 ? -3.397 12.125 4.620 1.00 0.00 34 LEU A N 6
ATOM 8191 C CA . LEU A 1 34 ? -3.764 12.806 3.374 1.00 0.00 34 LEU A CA 6
ATOM 8192 C C . LEU A 1 34 ? -5.231 12.519 3.012 1.00 0.00 34 LEU A C 6
ATOM 8193 O O . LEU A 1 34 ? -5.804 11.534 3.490 1.00 0.00 34 LEU A O 6
ATOM 8209 N N . ASP A 1 35 ? -5.805 13.313 2.101 1.00 0.00 35 ASP A N 6
ATOM 8210 C CA . ASP A 1 35 ? -7.176 13.196 1.585 1.00 0.00 35 ASP A CA 6
ATOM 8211 C C . ASP A 1 35 ? -7.270 12.174 0.438 1.00 0.00 35 ASP A C 6
ATOM 8212 O O . ASP A 1 35 ? -7.159 12.543 -0.738 1.00 0.00 35 ASP A O 6
ATOM 8221 N N . ILE A 1 36 ? -7.510 10.894 0.739 1.00 0.00 36 ILE A N 6
ATOM 8222 C CA . ILE A 1 36 ? -7.782 9.876 -0.281 1.00 0.00 36 ILE A CA 6
ATOM 8223 C C . ILE A 1 36 ? -9.305 9.705 -0.358 1.00 0.00 36 ILE A C 6
ATOM 8224 O O . ILE A 1 36 ? -10.023 9.939 0.619 1.00 0.00 36 ILE A O 6
ATOM 8240 N N . THR A 1 37 ? -9.796 9.299 -1.526 1.00 0.00 37 THR A N 6
ATOM 8241 C CA . THR A 1 37 ? -11.174 8.922 -1.791 1.00 0.00 37 THR A CA 6
ATOM 8242 C C . THR A 1 37 ? -11.164 7.425 -2.124 1.00 0.00 37 THR A C 6
ATOM 8243 O O . THR A 1 37 ? -10.465 7.000 -3.050 1.00 0.00 37 THR A O 6
ATOM 8254 N N . SER A 1 38 ? -11.880 6.617 -1.344 1.00 0.00 38 SER A N 6
ATOM 8255 C CA . SER A 1 38 ? -11.673 5.176 -1.266 1.00 0.00 38 SER A CA 6
ATOM 8256 C C . SER A 1 38 ? -12.969 4.491 -0.817 1.00 0.00 38 SER A C 6
ATOM 8257 O O . SER A 1 38 ? -13.080 4.021 0.320 1.00 0.00 38 SER A O 6
ATOM 8265 N N . TYR A 1 39 ? -13.983 4.467 -1.690 1.00 0.00 39 TYR A N 6
ATOM 8266 C CA . TYR A 1 39 ? -15.281 3.855 -1.407 1.00 0.00 39 TYR A CA 6
ATOM 8267 C C . TYR A 1 39 ? -16.043 3.539 -2.703 1.00 0.00 39 TYR A C 6
ATOM 8268 O O . TYR A 1 39 ? -15.583 3.881 -3.795 1.00 0.00 39 TYR A O 6
ATOM 8286 N N . LYS A 1 40 ? -17.222 2.916 -2.595 1.00 0.00 40 LYS A N 6
ATOM 8287 C CA . LYS A 1 40 ? -18.194 2.739 -3.670 1.00 0.00 40 LYS A CA 6
ATOM 8288 C C . LYS A 1 40 ? -19.569 3.200 -3.200 1.00 0.00 40 LYS A C 6
ATOM 8289 O O . LYS A 1 40 ? -19.872 3.152 -2.008 1.00 0.00 40 LYS A O 6
ATOM 8308 N N . LYS A 1 41 ? -20.407 3.654 -4.128 1.00 0.00 41 LYS A N 6
ATOM 8309 C CA . LYS A 1 41 ? -21.658 4.372 -3.882 1.00 0.00 41 LYS A CA 6
ATOM 8310 C C . LYS A 1 41 ? -22.764 3.746 -4.710 1.00 0.00 41 LYS A C 6
ATOM 8311 O O . LYS A 1 41 ? -22.560 3.503 -5.900 1.00 0.00 41 LYS A O 6
ATOM 8330 N N . THR A 1 42 ? -23.895 3.453 -4.071 1.00 0.00 42 THR A N 6
ATOM 8331 C CA . THR A 1 42 ? -25.028 2.743 -4.652 1.00 0.00 42 THR A CA 6
ATOM 8332 C C . THR A 1 42 ? -26.151 2.665 -3.609 1.00 0.00 42 THR A C 6
ATOM 8333 O O . THR A 1 42 ? -25.896 2.470 -2.412 1.00 0.00 42 THR A O 6
ATOM 8344 N N . GLY A 1 43 ? -27.399 2.750 -4.074 1.00 0.00 43 GLY A N 6
ATOM 8345 C CA . GLY A 1 43 ? -28.603 2.390 -3.351 1.00 0.00 43 GLY A CA 6
ATOM 8346 C C . GLY A 1 43 ? -28.891 3.327 -2.190 1.00 0.00 43 GLY A C 6
ATOM 8347 O O . GLY A 1 43 ? -29.653 4.284 -2.336 1.00 0.00 43 GLY A O 6
ATOM 8351 N N . ASN A 1 44 ? -28.342 3.011 -1.020 1.00 0.00 44 ASN A N 6
ATOM 8352 C CA . ASN A 1 44 ? -28.429 3.805 0.204 1.00 0.00 44 ASN A CA 6
ATOM 8353 C C . ASN A 1 44 ? -27.289 3.400 1.150 1.00 0.00 44 ASN A C 6
ATOM 8354 O O . ASN A 1 44 ? -27.477 3.330 2.364 1.00 0.00 44 ASN A O 6
ATOM 8365 N N . SER A 1 45 ? -26.119 3.027 0.619 1.00 0.00 45 SER A N 6
ATOM 8366 C CA . SER A 1 45 ? -24.946 2.710 1.435 1.00 0.00 45 SER A CA 6
ATOM 8367 C C . SER A 1 45 ? -23.677 3.143 0.698 1.00 0.00 45 SER A C 6
ATOM 8368 O O . SER A 1 45 ? -23.658 3.175 -0.539 1.00 0.00 45 SER A O 6
ATOM 8376 N N . THR A 1 46 ? -22.593 3.403 1.424 1.00 0.00 46 THR A N 6
ATOM 8377 C CA . THR A 1 46 ? -21.319 3.838 0.859 1.00 0.00 46 THR A CA 6
ATOM 8378 C C . THR A 1 46 ? -20.171 3.081 1.517 1.00 0.00 46 THR A C 6
ATOM 8379 O O . THR A 1 46 ? -19.508 3.560 2.434 1.00 0.00 46 THR A O 6
ATOM 8390 N N . LYS A 1 47 ? -19.960 1.864 1.030 1.00 0.00 47 LYS A N 6
ATOM 8391 C CA . LYS A 1 47 ? -18.955 0.945 1.543 1.00 0.00 47 LYS A CA 6
ATOM 8392 C C . LYS A 1 47 ? -17.577 1.528 1.232 1.00 0.00 47 LYS A C 6
ATOM 8393 O O . LYS A 1 47 ? -17.283 1.733 0.051 1.00 0.00 47 LYS A O 6
ATOM 8412 N N . ALA A 1 48 ? -16.765 1.824 2.248 1.00 0.00 48 ALA A N 6
ATOM 8413 C CA . ALA A 1 48 ? -15.351 2.145 2.054 1.00 0.00 48 ALA A CA 6
ATOM 8414 C C . ALA A 1 48 ? -14.602 0.892 1.598 1.00 0.00 48 ALA A C 6
ATOM 8415 O O . ALA A 1 48 ? -15.036 -0.218 1.914 1.00 0.00 48 ALA A O 6
ATOM 8422 N N . LEU A 1 49 ? -13.474 1.071 0.905 1.00 0.00 49 LEU A N 6
ATOM 8423 C CA . LEU A 1 49 ? -12.566 0.011 0.502 1.00 0.00 49 LEU A CA 6
ATOM 8424 C C . LEU A 1 49 ? -11.181 0.307 1.064 1.00 0.00 49 LEU A C 6
ATOM 8425 O O . LEU A 1 49 ? -10.650 1.397 0.842 1.00 0.00 49 LEU A O 6
ATOM 8441 N N . SER A 1 50 ? -10.596 -0.673 1.749 1.00 0.00 50 SER A N 6
ATOM 8442 C CA . SER A 1 50 ? -9.236 -0.618 2.262 1.00 0.00 50 SER A CA 6
ATOM 8443 C C . SER A 1 50 ? -8.219 -0.888 1.140 1.00 0.00 50 SER A C 6
ATOM 8444 O O . SER A 1 50 ? -8.577 -1.119 -0.021 1.00 0.00 50 SER A O 6
ATOM 8452 N N . TRP A 1 51 ? -6.936 -0.834 1.492 1.00 0.00 51 TRP A N 6
ATOM 8453 C CA . TRP A 1 51 ? -5.783 -1.018 0.621 1.00 0.00 51 TRP A CA 6
ATOM 8454 C C . TRP A 1 51 ? -4.654 -1.670 1.415 1.00 0.00 51 TRP A C 6
ATOM 8455 O O . TRP A 1 51 ? -4.893 -2.233 2.487 1.00 0.00 51 TRP A O 6
ATOM 8476 N N . ASN A 1 52 ? -3.447 -1.687 0.859 1.00 0.00 52 ASN A N 6
ATOM 8477 C CA . ASN A 1 52 ? -2.218 -2.129 1.502 1.00 0.00 52 ASN A CA 6
ATOM 8478 C C . ASN A 1 52 ? -1.111 -1.171 1.080 1.00 0.00 52 ASN A C 6
ATOM 8479 O O . ASN A 1 52 ? -1.372 -0.241 0.321 1.00 0.00 52 ASN A O 6
ATOM 8490 N N . ALA A 1 53 ? 0.123 -1.394 1.515 1.00 0.00 53 ALA A N 6
ATOM 8491 C CA . ALA A 1 53 ? 1.305 -0.757 0.959 1.00 0.00 53 ALA A CA 6
ATOM 8492 C C . ALA A 1 53 ? 2.400 -1.814 0.855 1.00 0.00 53 ALA A C 6
ATOM 8493 O O . ALA A 1 53 ? 2.371 -2.806 1.595 1.00 0.00 53 ALA A O 6
ATOM 8500 N N . SER A 1 54 ? 3.363 -1.587 -0.036 1.00 0.00 54 SER A N 6
ATOM 8501 C CA . SER A 1 54 ? 4.631 -2.309 -0.073 1.00 0.00 54 SER A CA 6
ATOM 8502 C C . SER A 1 54 ? 5.594 -1.599 -1.014 1.00 0.00 54 SER A C 6
ATOM 8503 O O . SER A 1 54 ? 5.162 -0.974 -1.983 1.00 0.00 54 SER A O 6
ATOM 8511 N N . GLY A 1 55 ? 6.890 -1.714 -0.726 1.00 0.00 55 GLY A N 6
ATOM 8512 C CA . GLY A 1 55 ? 7.976 -1.273 -1.577 1.00 0.00 55 GLY A CA 6
ATOM 8513 C C . GLY A 1 55 ? 9.209 -1.035 -0.716 1.00 0.00 55 GLY A C 6
ATOM 8514 O O . GLY A 1 55 ? 9.848 -1.993 -0.278 1.00 0.00 55 GLY A O 6
ATOM 8518 N N . ASP A 1 56 ? 9.518 0.225 -0.422 1.00 0.00 56 ASP A N 6
ATOM 8519 C CA . ASP A 1 56 ? 10.544 0.614 0.548 1.00 0.00 56 ASP A CA 6
ATOM 8520 C C . ASP A 1 56 ? 10.086 0.241 1.964 1.00 0.00 56 ASP A C 6
ATOM 8521 O O . ASP A 1 56 ? 8.883 0.222 2.238 1.00 0.00 56 ASP A O 6
ATOM 8530 N N . SER A 1 57 ? 11.028 -0.038 2.871 1.00 0.00 57 SER A N 6
ATOM 8531 C CA . SER A 1 57 ? 10.736 -0.389 4.259 1.00 0.00 57 SER A CA 6
ATOM 8532 C C . SER A 1 57 ? 10.599 0.828 5.179 1.00 0.00 57 SER A C 6
ATOM 8533 O O . SER A 1 57 ? 9.763 0.788 6.078 1.00 0.00 57 SER A O 6
ATOM 8541 N N . TRP A 1 58 ? 11.355 1.907 4.952 1.00 0.00 58 TRP A N 6
ATOM 8542 C CA . TRP A 1 58 ? 11.406 3.118 5.787 1.00 0.00 58 TRP A CA 6
ATOM 8543 C C . TRP A 1 58 ? 10.147 4.002 5.672 1.00 0.00 58 TRP A C 6
ATOM 8544 O O . TRP A 1 58 ? 10.184 5.197 5.972 1.00 0.00 58 TRP A O 6
ATOM 8565 N N . ILE A 1 59 ? 9.038 3.431 5.203 1.00 0.00 59 ILE A N 6
ATOM 8566 C CA . ILE A 1 59 ? 7.759 4.074 4.976 1.00 0.00 59 ILE A CA 6
ATOM 8567 C C . ILE A 1 59 ? 6.747 3.160 5.668 1.00 0.00 59 ILE A C 6
ATOM 8568 O O . ILE A 1 59 ? 6.771 1.942 5.465 1.00 0.00 59 ILE A O 6
ATOM 8584 N N . HIS A 1 60 ? 5.885 3.728 6.505 1.00 0.00 60 HIS A N 6
ATOM 8585 C CA . HIS A 1 60 ? 4.836 3.039 7.238 1.00 0.00 60 HIS A CA 6
ATOM 8586 C C . HIS A 1 60 ? 3.509 3.257 6.513 1.00 0.00 60 HIS A C 6
ATOM 8587 O O . HIS A 1 60 ? 3.373 4.139 5.659 1.00 0.00 60 HIS A O 6
ATOM 8601 N N . VAL A 1 61 ? 2.496 2.496 6.908 1.00 0.00 61 VAL A N 6
ATOM 8602 C CA . VAL A 1 61 ? 1.107 2.712 6.567 1.00 0.00 61 VAL A CA 6
ATOM 8603 C C . VAL A 1 61 ? 0.303 2.383 7.821 1.00 0.00 61 VAL A C 6
ATOM 8604 O O . VAL A 1 61 ? 0.717 1.545 8.626 1.00 0.00 61 VAL A O 6
ATOM 8617 N N . ASN A 1 62 ? -0.853 3.018 7.997 1.00 0.00 62 ASN A N 6
ATOM 8618 C CA . ASN A 1 62 ? -1.857 2.623 8.970 1.00 0.00 62 ASN A CA 6
ATOM 8619 C C . ASN A 1 62 ? -3.216 2.997 8.386 1.00 0.00 62 ASN A C 6
ATOM 8620 O O . ASN A 1 62 ? -3.864 3.937 8.842 1.00 0.00 62 ASN A O 6
ATOM 8631 N N . GLY A 1 63 ? -3.631 2.301 7.326 1.00 0.00 63 GLY A N 6
ATOM 8632 C CA . GLY A 1 63 ? -4.821 2.642 6.555 1.00 0.00 63 GLY A CA 6
ATOM 8633 C C . GLY A 1 63 ? -4.731 4.091 6.099 1.00 0.00 63 GLY A C 6
ATOM 8634 O O . GLY A 1 63 ? -3.791 4.453 5.384 1.00 0.00 63 GLY A O 6
ATOM 8638 N N . SER A 1 64 ? -5.668 4.920 6.547 1.00 0.00 64 SER A N 6
ATOM 8639 C CA . SER A 1 64 ? -5.703 6.363 6.363 1.00 0.00 64 SER A CA 6
ATOM 8640 C C . SER A 1 64 ? -4.649 7.086 7.226 1.00 0.00 64 SER A C 6
ATOM 8641 O O . SER A 1 64 ? -4.983 8.047 7.913 1.00 0.00 64 SER A O 6
ATOM 8649 N N . SER A 1 65 ? -3.392 6.631 7.213 1.00 0.00 65 SER A N 6
ATOM 8650 C CA . SER A 1 65 ? -2.244 7.286 7.828 1.00 0.00 65 SER A CA 6
ATOM 8651 C C . SER A 1 65 ? -0.988 6.901 7.044 1.00 0.00 65 SER A C 6
ATOM 8652 O O . SER A 1 65 ? -0.903 5.781 6.528 1.00 0.00 65 SER A O 6
ATOM 8660 N N . VAL A 1 66 ? -0.009 7.806 6.965 1.00 0.00 66 VAL A N 6
ATOM 8661 C CA . VAL A 1 66 ? 1.191 7.663 6.149 1.00 0.00 66 VAL A CA 6
ATOM 8662 C C . VAL A 1 66 ? 2.375 8.297 6.879 1.00 0.00 66 VAL A C 6
ATOM 8663 O O . VAL A 1 66 ? 2.276 9.429 7.354 1.00 0.00 66 VAL A O 6
ATOM 8676 N N . SER A 1 67 ? 3.495 7.586 6.987 1.00 0.00 67 SER A N 6
ATOM 8677 C CA . SER A 1 67 ? 4.677 8.092 7.677 1.00 0.00 67 SER A CA 6
ATOM 8678 C C . SER A 1 67 ? 5.916 7.618 6.933 1.00 0.00 67 SER A C 6
ATOM 8679 O O . SER A 1 67 ? 5.875 6.550 6.316 1.00 0.00 67 SER A O 6
ATOM 8687 N N . TYR A 1 68 ? 7.012 8.366 7.018 1.00 0.00 68 TYR A N 6
ATOM 8688 C CA . TYR A 1 68 ? 8.300 7.970 6.475 1.00 0.00 68 TYR A CA 6
ATOM 8689 C C . TYR A 1 68 ? 9.416 8.640 7.258 1.00 0.00 68 TYR A C 6
ATOM 8690 O O . TYR A 1 68 ? 9.233 9.738 7.790 1.00 0.00 68 TYR A O 6
ATOM 8708 N N . ASP A 1 69 ? 10.563 7.972 7.322 1.00 0.00 69 ASP A N 6
ATOM 8709 C CA . ASP A 1 69 ? 11.824 8.524 7.813 1.00 0.00 69 ASP A CA 6
ATOM 8710 C C . ASP A 1 69 ? 12.529 9.254 6.658 1.00 0.00 69 ASP A C 6
ATOM 8711 O O . ASP A 1 69 ? 12.100 9.183 5.504 1.00 0.00 69 ASP A O 6
ATOM 8720 N N . GLU A 1 70 ? 13.655 9.911 6.935 1.00 0.00 70 GLU A N 6
ATOM 8721 C CA . GLU A 1 70 ? 14.658 10.268 5.932 1.00 0.00 70 GLU A CA 6
ATOM 8722 C C . GLU A 1 70 ? 15.675 9.117 5.824 1.00 0.00 70 GLU A C 6
ATOM 8723 O O . GLU A 1 70 ? 15.628 8.122 6.550 1.00 0.00 70 GLU A O 6
ATOM 8735 N N . ASN A 1 71 ? 16.617 9.224 4.893 1.00 0.00 71 ASN A N 6
ATOM 8736 C CA . ASN A 1 71 ? 17.749 8.309 4.726 1.00 0.00 71 ASN A CA 6
ATOM 8737 C C . ASN A 1 71 ? 18.762 8.354 5.888 1.00 0.00 71 ASN A C 6
ATOM 8738 O O . ASN A 1 71 ? 18.700 9.238 6.745 1.00 0.00 71 ASN A O 6
ATOM 8749 N N . PRO A 1 72 ? 19.665 7.355 5.971 1.00 0.00 72 PRO A N 6
ATOM 8750 C CA . PRO A 1 72 ? 20.778 7.313 6.925 1.00 0.00 72 PRO A CA 6
ATOM 8751 C C . PRO A 1 72 ? 22.100 7.859 6.350 1.00 0.00 72 PRO A C 6
ATOM 8752 O O . PRO A 1 72 ? 23.119 7.852 7.041 1.00 0.00 72 PRO A O 6
ATOM 8763 N N . ALA A 1 73 ? 22.131 8.213 5.062 1.00 0.00 73 ALA A N 6
ATOM 8764 C CA . ALA A 1 73 ? 23.333 8.598 4.334 1.00 0.00 73 ALA A CA 6
ATOM 8765 C C . ALA A 1 73 ? 23.027 9.823 3.494 1.00 0.00 73 ALA A C 6
ATOM 8766 O O . ALA A 1 73 ? 21.906 9.988 3.025 1.00 0.00 73 ALA A O 6
ATOM 8773 N N . LYS A 1 74 ? 24.028 10.649 3.191 1.00 0.00 74 LYS A N 6
ATOM 8774 C CA . LYS A 1 74 ? 23.812 11.971 2.615 1.00 0.00 74 LYS A CA 6
ATOM 8775 C C . LYS A 1 74 ? 23.796 11.933 1.089 1.00 0.00 74 LYS A C 6
ATOM 8776 O O . LYS A 1 74 ? 24.293 12.835 0.410 1.00 0.00 74 LYS A O 6
ATOM 8795 N N . GLU A 1 75 ? 23.252 10.848 0.545 1.00 0.00 75 GLU A N 6
ATOM 8796 C CA . GLU A 1 75 ? 22.915 10.753 -0.862 1.00 0.00 75 GLU A CA 6
ATOM 8797 C C . GLU A 1 75 ? 21.513 11.332 -1.081 1.00 0.00 75 GLU A C 6
ATOM 8798 O O . GLU A 1 75 ? 20.751 11.497 -0.130 1.00 0.00 75 GLU A O 6
ATOM 8810 N N . ARG A 1 76 ? 21.129 11.571 -2.337 1.00 0.00 76 ARG A N 6
ATOM 8811 C CA . ARG A 1 76 ? 19.741 11.850 -2.685 1.00 0.00 76 ARG A CA 6
ATOM 8812 C C . ARG A 1 76 ? 19.076 10.537 -3.063 1.00 0.00 76 ARG A C 6
ATOM 8813 O O . ARG A 1 76 ? 19.643 9.755 -3.836 1.00 0.00 76 ARG A O 6
ATOM 8834 N N . ARG A 1 77 ? 17.852 10.297 -2.600 1.00 0.00 77 ARG A N 6
ATOM 8835 C CA . ARG A 1 77 ? 17.034 9.153 -3.011 1.00 0.00 77 ARG A CA 6
ATOM 8836 C C . ARG A 1 77 ? 15.558 9.507 -2.892 1.00 0.00 77 ARG A C 6
ATOM 8837 O O . ARG A 1 77 ? 15.209 10.456 -2.188 1.00 0.00 77 ARG A O 6
ATOM 8858 N N . THR A 1 78 ? 14.692 8.744 -3.552 1.00 0.00 78 THR A N 6
ATOM 8859 C CA . THR A 1 78 ? 13.281 8.696 -3.217 1.00 0.00 78 THR A CA 6
ATOM 8860 C C . THR A 1 78 ? 12.942 7.277 -2.783 1.00 0.00 78 THR A C 6
ATOM 8861 O O . THR A 1 78 ? 13.633 6.318 -3.146 1.00 0.00 78 THR A O 6
ATOM 8872 N N . GLY A 1 79 ? 11.847 7.149 -2.039 1.00 0.00 79 GLY A N 6
ATOM 8873 C CA . GLY A 1 79 ? 11.124 5.899 -1.901 1.00 0.00 79 GLY A CA 6
ATOM 8874 C C . GLY A 1 79 ? 10.024 5.857 -2.949 1.00 0.00 79 GLY A C 6
ATOM 8875 O O . GLY A 1 79 ? 9.703 6.903 -3.531 1.00 0.00 79 GLY A O 6
ATOM 8879 N N . LEU A 1 80 ? 9.456 4.675 -3.176 1.00 0.00 80 LEU A N 6
ATOM 8880 C CA . LEU A 1 80 ? 8.297 4.476 -4.033 1.00 0.00 80 LEU A CA 6
ATOM 8881 C C . LEU A 1 80 ? 7.636 3.163 -3.620 1.00 0.00 80 LEU A C 6
ATOM 8882 O O . LEU A 1 80 ? 8.110 2.079 -3.975 1.00 0.00 80 LEU A O 6
ATOM 8898 N N . VAL A 1 81 ? 6.561 3.234 -2.840 1.00 0.00 81 VAL A N 6
ATOM 8899 C CA . VAL A 1 81 ? 5.739 2.053 -2.575 1.00 0.00 81 VAL A CA 6
ATOM 8900 C C . VAL A 1 81 ? 4.722 1.884 -3.716 1.00 0.00 81 VAL A C 6
ATOM 8901 O O . VAL A 1 81 ? 4.881 2.466 -4.788 1.00 0.00 81 VAL A O 6
ATOM 8914 N N . THR A 1 82 ? 3.685 1.075 -3.562 1.00 0.00 82 THR A N 6
ATOM 8915 C CA . THR A 1 82 ? 2.447 1.169 -4.326 1.00 0.00 82 THR A CA 6
ATOM 8916 C C . THR A 1 82 ? 1.330 0.760 -3.363 1.00 0.00 82 THR A C 6
ATOM 8917 O O . THR A 1 82 ? 1.556 -0.064 -2.469 1.00 0.00 82 THR A O 6
ATOM 8928 N N . LEU A 1 83 ? 0.138 1.352 -3.486 1.00 0.00 83 LEU A N 6
ATOM 8929 C CA . LEU A 1 83 ? -1.055 0.910 -2.765 1.00 0.00 83 LEU A CA 6
ATOM 8930 C C . LEU A 1 83 ? -2.111 0.556 -3.794 1.00 0.00 83 LEU A C 6
ATOM 8931 O O . LEU A 1 83 ? -2.299 1.290 -4.769 1.00 0.00 83 LEU A O 6
ATOM 8947 N N . LYS A 1 84 ? -2.795 -0.563 -3.558 1.00 0.00 84 LYS A N 6
ATOM 8948 C CA . LYS A 1 84 ? -3.864 -1.087 -4.393 1.00 0.00 84 LYS A CA 6
ATOM 8949 C C . LYS A 1 84 ? -5.108 -1.243 -3.531 1.00 0.00 84 LYS A C 6
ATOM 8950 O O . LYS A 1 84 ? -5.082 -1.948 -2.519 1.00 0.00 84 LYS A O 6
ATOM 8969 N N . GLN A 1 85 ? -6.175 -0.547 -3.903 1.00 0.00 85 GLN A N 6
ATOM 8970 C CA . GLN A 1 85 ? -7.478 -0.645 -3.275 1.00 0.00 85 GLN A CA 6
ATOM 8971 C C . GLN A 1 85 ? -8.053 -2.044 -3.505 1.00 0.00 85 GLN A C 6
ATOM 8972 O O . GLN A 1 85 ? -7.833 -2.628 -4.563 1.00 0.00 85 GLN A O 6
ATOM 8986 N N . ASP A 1 86 ? -8.839 -2.516 -2.539 1.00 0.00 86 ASP A N 6
ATOM 8987 C CA . ASP A 1 86 ? -9.454 -3.842 -2.448 1.00 0.00 86 ASP A CA 6
ATOM 8988 C C . ASP A 1 86 ? -10.214 -4.255 -3.714 1.00 0.00 86 ASP A C 6
ATOM 8989 O O . ASP A 1 86 ? -9.681 -4.959 -4.567 1.00 0.00 86 ASP A O 6
ATOM 8998 N N . GLU A 1 87 ? -11.477 -3.847 -3.841 1.00 0.00 87 GLU A N 6
ATOM 8999 C CA . GLU A 1 87 ? -12.336 -4.280 -4.944 1.00 0.00 87 GLU A CA 6
ATOM 9000 C C . GLU A 1 87 ? -12.055 -3.482 -6.218 1.00 0.00 87 GLU A C 6
ATOM 9001 O O . GLU A 1 87 ? -12.512 -3.839 -7.300 1.00 0.00 87 GLU A O 6
ATOM 9013 N N . SER A 1 88 ? -11.364 -2.357 -6.066 1.00 0.00 88 SER A N 6
ATOM 9014 C CA . SER A 1 88 ? -10.856 -1.505 -7.125 1.00 0.00 88 SER A CA 6
ATOM 9015 C C . SER A 1 88 ? -9.429 -1.945 -7.469 1.00 0.00 88 SER A C 6
ATOM 9016 O O . SER A 1 88 ? -9.107 -3.128 -7.374 1.00 0.00 88 SER A O 6
ATOM 9024 N N . GLY A 1 89 ? -8.598 -1.040 -7.981 1.00 0.00 89 GLY A N 6
ATOM 9025 C CA . GLY A 1 89 ? -7.273 -1.399 -8.448 1.00 0.00 89 GLY A CA 6
ATOM 9026 C C . GLY A 1 89 ? -6.531 -0.281 -9.165 1.00 0.00 89 GLY A C 6
ATOM 9027 O O . GLY A 1 89 ? -5.408 -0.525 -9.605 1.00 0.00 89 GLY A O 6
ATOM 9031 N N . LYS A 1 90 ? -7.102 0.926 -9.292 1.00 0.00 90 LYS A N 6
ATOM 9032 C CA . LYS A 1 90 ? -6.351 2.079 -9.761 1.00 0.00 90 LYS A CA 6
ATOM 9033 C C . LYS A 1 90 ? -5.404 2.464 -8.644 1.00 0.00 90 LYS A C 6
ATOM 9034 O O . LYS A 1 90 ? -5.849 3.024 -7.644 1.00 0.00 90 LYS A O 6
ATOM 9053 N N . THR A 1 91 ? -4.142 2.101 -8.781 1.00 0.00 91 THR A N 6
ATOM 9054 C CA . THR A 1 91 ? -3.184 2.207 -7.697 1.00 0.00 91 THR A CA 6
ATOM 9055 C C . THR A 1 91 ? -2.882 3.673 -7.406 1.00 0.00 91 THR A C 6
ATOM 9056 O O . THR A 1 91 ? -2.939 4.519 -8.309 1.00 0.00 91 THR A O 6
ATOM 9067 N N . LEU A 1 92 ? -2.519 3.963 -6.160 1.00 0.00 92 LEU A N 6
ATOM 9068 C CA . LEU A 1 92 ? -1.944 5.233 -5.748 1.00 0.00 92 LEU A CA 6
ATOM 9069 C C . LEU A 1 92 ? -0.438 5.046 -5.533 1.00 0.00 92 LEU A C 6
ATOM 9070 O O . LEU A 1 92 ? 0.080 3.925 -5.574 1.00 0.00 92 LEU A O 6
ATOM 9086 N N . SER A 1 93 ? 0.281 6.157 -5.367 1.00 0.00 93 SER A N 6
ATOM 9087 C CA . SER A 1 93 ? 1.737 6.218 -5.363 1.00 0.00 93 SER A CA 6
ATOM 9088 C C . SER A 1 93 ? 2.158 7.344 -4.408 1.00 0.00 93 SER A C 6
ATOM 9089 O O . SER A 1 93 ? 1.430 8.330 -4.271 1.00 0.00 93 SER A O 6
ATOM 9097 N N . LEU A 1 94 ? 3.284 7.186 -3.722 1.00 0.00 94 LEU A N 6
ATOM 9098 C CA . LEU A 1 94 ? 3.804 7.995 -2.629 1.00 0.00 94 LEU A CA 6
ATOM 9099 C C . LEU A 1 94 ? 5.300 8.116 -2.875 1.00 0.00 94 LEU A C 6
ATOM 9100 O O . LEU A 1 94 ? 6.021 7.119 -2.791 1.00 0.00 94 LEU A O 6
ATOM 9116 N N . LYS A 1 95 ? 5.760 9.315 -3.225 1.00 0.00 95 LYS A N 6
ATOM 9117 C CA . LYS A 1 95 ? 7.119 9.537 -3.700 1.00 0.00 95 LYS A CA 6
ATOM 9118 C C . LYS A 1 95 ? 7.733 10.665 -2.887 1.00 0.00 95 LYS A C 6
ATOM 9119 O O . LYS A 1 95 ? 7.116 11.725 -2.736 1.00 0.00 95 LYS A O 6
ATOM 9138 N N . ILE A 1 96 ? 8.916 10.436 -2.323 1.00 0.00 96 ILE A N 6
ATOM 9139 C CA . ILE A 1 96 ? 9.501 11.236 -1.251 1.00 0.00 96 ILE A CA 6
ATOM 9140 C C . ILE A 1 96 ? 10.965 11.486 -1.625 1.00 0.00 96 ILE A C 6
ATOM 9141 O O . ILE A 1 96 ? 11.875 10.806 -1.140 1.00 0.00 96 ILE A O 6
ATOM 9157 N N . VAL A 1 97 ? 11.192 12.422 -2.537 1.00 0.00 97 VAL A N 6
ATOM 9158 C CA . VAL A 1 97 ? 12.500 12.859 -2.984 1.00 0.00 97 VAL A CA 6
ATOM 9159 C C . VAL A 1 97 ? 13.058 13.748 -1.862 1.00 0.00 97 VAL A C 6
ATOM 9160 O O . VAL A 1 97 ? 12.663 14.909 -1.767 1.00 0.00 97 VAL A O 6
ATOM 9173 N N . GLN A 1 98 ? 13.926 13.201 -1.001 1.00 0.00 98 GLN A N 6
ATOM 9174 C CA . GLN A 1 98 ? 14.655 13.945 0.033 1.00 0.00 98 GLN A CA 6
ATOM 9175 C C . GLN A 1 98 ? 16.156 14.024 -0.269 1.00 0.00 98 GLN A C 6
ATOM 9176 O O . GLN A 1 98 ? 16.676 13.159 -0.990 1.00 0.00 98 GLN A O 6
ATOM 9190 N N . PRO A 1 99 ? 16.859 15.048 0.253 1.00 0.00 99 PRO A N 6
ATOM 9191 C CA . PRO A 1 99 ? 18.311 15.056 0.401 1.00 0.00 99 PRO A CA 6
ATOM 9192 C C . PRO A 1 99 ? 18.700 14.059 1.473 1.00 0.00 99 PRO A C 6
ATOM 9193 O O . PRO A 1 99 ? 17.868 13.249 1.886 1.00 0.00 99 PRO A O 6
ATOM 9204 N N . GLY A 1 100 ? 19.955 14.074 1.921 1.00 0.00 100 GLY A N 6
ATOM 9205 C CA . GLY A 1 100 ? 20.319 13.185 2.994 1.00 0.00 100 GLY A CA 6
ATOM 9206 C C . GLY A 1 100 ? 21.238 13.780 4.030 1.00 0.00 100 GLY A C 6
ATOM 9207 O O . GLY A 1 100 ? 21.858 14.829 3.821 1.00 0.00 100 GLY A O 6
ATOM 9211 N N . LYS A 1 101 ? 21.360 13.054 5.142 1.00 0.00 101 LYS A N 6
ATOM 9212 C CA . LYS A 1 101 ? 22.118 13.499 6.305 1.00 0.00 101 LYS A CA 6
ATOM 9213 C C . LYS A 1 101 ? 22.896 12.365 6.957 1.00 0.00 101 LYS A C 6
ATOM 9214 O O . LYS A 1 101 ? 22.758 11.213 6.556 1.00 0.00 101 LYS A O 6
ATOM 9233 N N . THR A 1 102 ? 23.752 12.729 7.910 1.00 0.00 102 THR A N 6
ATOM 9234 C CA . THR A 1 102 ? 24.716 11.886 8.596 1.00 0.00 102 THR A CA 6
ATOM 9235 C C . THR A 1 102 ? 25.106 12.611 9.894 1.00 0.00 102 THR A C 6
ATOM 9236 O O . THR A 1 102 ? 26.005 13.460 9.883 1.00 0.00 102 THR A O 6
ATOM 9247 N N . SER A 1 103 ? 24.419 12.345 11.000 1.00 0.00 103 SER A N 6
ATOM 9248 C CA . SER A 1 103 ? 24.693 12.951 12.294 1.00 0.00 103 SER A CA 6
ATOM 9249 C C . SER A 1 103 ? 24.388 11.956 13.423 1.00 0.00 103 SER A C 6
ATOM 9250 O O . SER A 1 103 ? 24.344 10.740 13.209 1.00 0.00 103 SER A O 6
ATOM 9258 N N . ILE A 1 104 ? 24.278 12.465 14.650 1.00 0.00 104 ILE A N 6
ATOM 9259 C CA . ILE A 1 104 ? 23.865 11.711 15.831 1.00 0.00 104 ILE A CA 6
ATOM 9260 C C . ILE A 1 104 ? 22.439 12.110 16.260 1.00 0.00 104 ILE A C 6
ATOM 9261 O O . ILE A 1 104 ? 21.999 11.736 17.345 1.00 0.00 104 ILE A O 6
ATOM 9277 N N . ASP A 1 105 ? 21.733 12.909 15.448 1.00 0.00 105 ASP A N 6
ATOM 9278 C CA . ASP A 1 105 ? 20.339 13.300 15.664 1.00 0.00 105 ASP A CA 6
ATOM 9279 C C . ASP A 1 105 ? 19.447 12.087 15.500 1.00 0.00 105 ASP A C 6
ATOM 9280 O O . ASP A 1 105 ? 18.972 11.551 16.518 1.00 0.00 105 ASP A O 6
ATOM 9289 N N . GLY A 1 1 ? -40.463 -2.264 -13.036 1.00 0.00 1 GLY A N 7
ATOM 9290 C CA . GLY A 1 1 ? -39.049 -2.114 -13.426 1.00 0.00 1 GLY A CA 7
ATOM 9291 C C . GLY A 1 1 ? -38.277 -1.673 -12.201 1.00 0.00 1 GLY A C 7
ATOM 9292 O O . GLY A 1 1 ? -38.768 -0.798 -11.495 1.00 0.00 1 GLY A O 7
ATOM 9296 N N . HIS A 1 2 ? -37.146 -2.315 -11.900 1.00 0.00 2 HIS A N 7
ATOM 9297 C CA . HIS A 1 2 ? -36.514 -2.253 -10.587 1.00 0.00 2 HIS A CA 7
ATOM 9298 C C . HIS A 1 2 ? -35.017 -2.167 -10.843 1.00 0.00 2 HIS A C 7
ATOM 9299 O O . HIS A 1 2 ? -34.394 -3.164 -11.192 1.00 0.00 2 HIS A O 7
ATOM 9313 N N . MET A 1 3 ? -34.487 -0.949 -10.810 1.00 0.00 3 MET A N 7
ATOM 9314 C CA . MET A 1 3 ? -33.107 -0.592 -11.105 1.00 0.00 3 MET A CA 7
ATOM 9315 C C . MET A 1 3 ? -32.885 0.811 -10.532 1.00 0.00 3 MET A C 7
ATOM 9316 O O . MET A 1 3 ? -33.815 1.396 -9.974 1.00 0.00 3 MET A O 7
ATOM 9330 N N . GLY A 1 4 ? -31.689 1.369 -10.705 1.00 0.00 4 GLY A N 7
ATOM 9331 C CA . GLY A 1 4 ? -31.428 2.772 -10.434 1.00 0.00 4 GLY A CA 7
ATOM 9332 C C . GLY A 1 4 ? -30.328 3.230 -11.372 1.00 0.00 4 GLY A C 7
ATOM 9333 O O . GLY A 1 4 ? -30.597 3.577 -12.518 1.00 0.00 4 GLY A O 7
ATOM 9337 N N . SER A 1 5 ? -29.085 3.162 -10.910 1.00 0.00 5 SER A N 7
ATOM 9338 C CA . SER A 1 5 ? -27.910 3.598 -11.649 1.00 0.00 5 SER A CA 7
ATOM 9339 C C . SER A 1 5 ? -26.700 2.787 -11.175 1.00 0.00 5 SER A C 7
ATOM 9340 O O . SER A 1 5 ? -26.771 2.194 -10.089 1.00 0.00 5 SER A O 7
ATOM 9348 N N . PRO A 1 6 ? -25.586 2.762 -11.923 1.00 0.00 6 PRO A N 7
ATOM 9349 C CA . PRO A 1 6 ? -24.405 2.033 -11.493 1.00 0.00 6 PRO A CA 7
ATOM 9350 C C . PRO A 1 6 ? -23.739 2.687 -10.275 1.00 0.00 6 PRO A C 7
ATOM 9351 O O . PRO A 1 6 ? -24.028 3.824 -9.882 1.00 0.00 6 PRO A O 7
ATOM 9362 N N . VAL A 1 7 ? -22.822 1.950 -9.661 1.00 0.00 7 VAL A N 7
ATOM 9363 C CA . VAL A 1 7 ? -22.028 2.413 -8.537 1.00 0.00 7 VAL A CA 7
ATOM 9364 C C . VAL A 1 7 ? -20.908 3.340 -9.021 1.00 0.00 7 VAL A C 7
ATOM 9365 O O . VAL A 1 7 ? -20.250 3.044 -10.020 1.00 0.00 7 VAL A O 7
ATOM 9378 N N . SER A 1 8 ? -20.662 4.442 -8.308 1.00 0.00 8 SER A N 7
ATOM 9379 C CA . SER A 1 8 ? -19.458 5.245 -8.480 1.00 0.00 8 SER A CA 7
ATOM 9380 C C . SER A 1 8 ? -18.395 4.690 -7.536 1.00 0.00 8 SER A C 7
ATOM 9381 O O . SER A 1 8 ? -18.665 4.532 -6.345 1.00 0.00 8 SER A O 7
ATOM 9389 N N . TYR A 1 9 ? -17.219 4.347 -8.057 1.00 0.00 9 TYR A N 7
ATOM 9390 C CA . TYR A 1 9 ? -16.042 3.968 -7.284 1.00 0.00 9 TYR A CA 7
ATOM 9391 C C . TYR A 1 9 ? -15.058 5.142 -7.235 1.00 0.00 9 TYR A C 7
ATOM 9392 O O . TYR A 1 9 ? -15.003 5.982 -8.141 1.00 0.00 9 TYR A O 7
ATOM 9410 N N . TYR A 1 10 ? -14.263 5.171 -6.171 1.00 0.00 10 TYR A N 7
ATOM 9411 C CA . TYR A 1 10 ? -13.292 6.192 -5.827 1.00 0.00 10 TYR A CA 7
ATOM 9412 C C . TYR A 1 10 ? -12.003 5.463 -5.470 1.00 0.00 10 TYR A C 7
ATOM 9413 O O . TYR A 1 10 ? -11.955 4.723 -4.484 1.00 0.00 10 TYR A O 7
ATOM 9431 N N . PHE A 1 11 ? -11.000 5.610 -6.330 1.00 0.00 11 PHE A N 7
ATOM 9432 C CA . PHE A 1 11 ? -9.708 4.944 -6.252 1.00 0.00 11 PHE A CA 7
ATOM 9433 C C . PHE A 1 11 ? -8.620 5.941 -6.668 1.00 0.00 11 PHE A C 7
ATOM 9434 O O . PHE A 1 11 ? -7.775 5.660 -7.518 1.00 0.00 11 PHE A O 7
ATOM 9451 N N . SER A 1 12 ? -8.705 7.145 -6.113 1.00 0.00 12 SER A N 7
ATOM 9452 C CA . SER A 1 12 ? -7.931 8.312 -6.489 1.00 0.00 12 SER A CA 7
ATOM 9453 C C . SER A 1 12 ? -7.978 9.297 -5.317 1.00 0.00 12 SER A C 7
ATOM 9454 O O . SER A 1 12 ? -8.879 9.198 -4.485 1.00 0.00 12 SER A O 7
ATOM 9462 N N . TYR A 1 13 ? -7.004 10.202 -5.227 1.00 0.00 13 TYR A N 7
ATOM 9463 C CA . TYR A 1 13 ? -6.893 11.181 -4.154 1.00 0.00 13 TYR A CA 7
ATOM 9464 C C . TYR A 1 13 ? -7.951 12.267 -4.343 1.00 0.00 13 TYR A C 7
ATOM 9465 O O . TYR A 1 13 ? -8.581 12.366 -5.401 1.00 0.00 13 TYR A O 7
ATOM 9483 N N . ALA A 1 14 ? -8.097 13.127 -3.340 1.00 0.00 14 ALA A N 7
ATOM 9484 C CA . ALA A 1 14 ? -8.987 14.273 -3.396 1.00 0.00 14 ALA A CA 7
ATOM 9485 C C . ALA A 1 14 ? -8.401 15.432 -4.191 1.00 0.00 14 ALA A C 7
ATOM 9486 O O . ALA A 1 14 ? -9.144 16.160 -4.852 1.00 0.00 14 ALA A O 7
ATOM 9493 N N . ASP A 1 15 ? -7.091 15.634 -4.090 1.00 0.00 15 ASP A N 7
ATOM 9494 C CA . ASP A 1 15 ? -6.408 16.788 -4.664 1.00 0.00 15 ASP A CA 7
ATOM 9495 C C . ASP A 1 15 ? -5.060 16.306 -5.191 1.00 0.00 15 ASP A C 7
ATOM 9496 O O . ASP A 1 15 ? -4.001 16.822 -4.827 1.00 0.00 15 ASP A O 7
ATOM 9505 N N . GLY A 1 16 ? -5.086 15.192 -5.929 1.00 0.00 16 GLY A N 7
ATOM 9506 C CA . GLY A 1 16 ? -3.862 14.524 -6.358 1.00 0.00 16 GLY A CA 7
ATOM 9507 C C . GLY A 1 16 ? -4.007 13.501 -7.480 1.00 0.00 16 GLY A C 7
ATOM 9508 O O . GLY A 1 16 ? -2.995 12.940 -7.906 1.00 0.00 16 GLY A O 7
ATOM 9512 N N . GLY A 1 17 ? -5.204 13.220 -8.002 1.00 0.00 17 GLY A N 7
ATOM 9513 C CA . GLY A 1 17 ? -5.336 12.253 -9.087 1.00 0.00 17 GLY A CA 7
ATOM 9514 C C . GLY A 1 17 ? -5.046 10.859 -8.550 1.00 0.00 17 GLY A C 7
ATOM 9515 O O . GLY A 1 17 ? -5.794 10.352 -7.722 1.00 0.00 17 GLY A O 7
ATOM 9519 N N . THR A 1 18 ? -3.954 10.235 -8.977 1.00 0.00 18 THR A N 7
ATOM 9520 C CA . THR A 1 18 ? -3.598 8.873 -8.573 1.00 0.00 18 THR A CA 7
ATOM 9521 C C . THR A 1 18 ? -2.248 8.806 -7.859 1.00 0.00 18 THR A C 7
ATOM 9522 O O . THR A 1 18 ? -1.784 7.709 -7.552 1.00 0.00 18 THR A O 7
ATOM 9533 N N . SER A 1 19 ? -1.616 9.938 -7.543 1.00 0.00 19 SER A N 7
ATOM 9534 C CA . SER A 1 19 ? -0.357 9.940 -6.823 1.00 0.00 19 SER A CA 7
ATOM 9535 C C . SER A 1 19 ? -0.399 11.047 -5.773 1.00 0.00 19 SER A C 7
ATOM 9536 O O . SER A 1 19 ? -1.088 12.050 -5.961 1.00 0.00 19 SER A O 7
ATOM 9544 N N . HIS A 1 20 ? 0.436 10.931 -4.744 1.00 0.00 20 HIS A N 7
ATOM 9545 C CA . HIS A 1 20 ? 0.999 12.097 -4.081 1.00 0.00 20 HIS A CA 7
ATOM 9546 C C . HIS A 1 20 ? 2.441 12.278 -4.543 1.00 0.00 20 HIS A C 7
ATOM 9547 O O . HIS A 1 20 ? 3.043 11.352 -5.107 1.00 0.00 20 HIS A O 7
ATOM 9561 N N . THR A 1 21 ? 3.033 13.440 -4.291 1.00 0.00 21 THR A N 7
ATOM 9562 C CA . THR A 1 21 ? 4.475 13.579 -4.155 1.00 0.00 21 THR A CA 7
ATOM 9563 C C . THR A 1 21 ? 4.741 14.578 -3.024 1.00 0.00 21 THR A C 7
ATOM 9564 O O . THR A 1 21 ? 3.845 15.324 -2.630 1.00 0.00 21 THR A O 7
ATOM 9575 N N . GLU A 1 22 ? 5.963 14.605 -2.495 1.00 0.00 22 GLU A N 7
ATOM 9576 C CA . GLU A 1 22 ? 6.434 15.670 -1.627 1.00 0.00 22 GLU A CA 7
ATOM 9577 C C . GLU A 1 22 ? 7.920 15.910 -1.899 1.00 0.00 22 GLU A C 7
ATOM 9578 O O . GLU A 1 22 ? 8.657 14.991 -2.286 1.00 0.00 22 GLU A O 7
ATOM 9590 N N . TYR A 1 23 ? 8.341 17.156 -1.686 1.00 0.00 23 TYR A N 7
ATOM 9591 C CA . TYR A 1 23 ? 9.700 17.653 -1.816 1.00 0.00 23 TYR A CA 7
ATOM 9592 C C . TYR A 1 23 ? 9.993 18.456 -0.543 1.00 0.00 23 TYR A C 7
ATOM 9593 O O . TYR A 1 23 ? 9.875 19.685 -0.563 1.00 0.00 23 TYR A O 7
ATOM 9611 N N . PRO A 1 24 ? 10.276 17.798 0.591 1.00 0.00 24 PRO A N 7
ATOM 9612 C CA . PRO A 1 24 ? 10.642 18.497 1.813 1.00 0.00 24 PRO A CA 7
ATOM 9613 C C . PRO A 1 24 ? 12.055 19.065 1.680 1.00 0.00 24 PRO A C 7
ATOM 9614 O O . PRO A 1 24 ? 12.754 18.830 0.686 1.00 0.00 24 PRO A O 7
ATOM 9625 N N . ASP A 1 25 ? 12.501 19.784 2.701 1.00 0.00 25 ASP A N 7
ATOM 9626 C CA . ASP A 1 25 ? 13.863 20.264 2.816 1.00 0.00 25 ASP A CA 7
ATOM 9627 C C . ASP A 1 25 ? 14.212 20.404 4.287 1.00 0.00 25 ASP A C 7
ATOM 9628 O O . ASP A 1 25 ? 13.328 20.425 5.148 1.00 0.00 25 ASP A O 7
ATOM 9637 N N . ASP A 1 26 ? 15.511 20.454 4.568 1.00 0.00 26 ASP A N 7
ATOM 9638 C CA . ASP A 1 26 ? 16.159 20.327 5.857 1.00 0.00 26 ASP A CA 7
ATOM 9639 C C . ASP A 1 26 ? 15.735 19.030 6.543 1.00 0.00 26 ASP A C 7
ATOM 9640 O O . ASP A 1 26 ? 16.396 18.007 6.359 1.00 0.00 26 ASP A O 7
ATOM 9649 N N . SER A 1 27 ? 14.608 19.032 7.258 1.00 0.00 27 SER A N 7
ATOM 9650 C CA . SER A 1 27 ? 13.941 17.827 7.701 1.00 0.00 27 SER A CA 7
ATOM 9651 C C . SER A 1 27 ? 12.441 18.104 7.797 1.00 0.00 27 SER A C 7
ATOM 9652 O O . SER A 1 27 ? 11.997 18.797 8.723 1.00 0.00 27 SER A O 7
ATOM 9660 N N . SER A 1 28 ? 11.672 17.572 6.841 1.00 0.00 28 SER A N 7
ATOM 9661 C CA . SER A 1 28 ? 10.248 17.298 7.003 1.00 0.00 28 SER A CA 7
ATOM 9662 C C . SER A 1 28 ? 9.980 15.854 6.597 1.00 0.00 28 SER A C 7
ATOM 9663 O O . SER A 1 28 ? 9.699 15.534 5.441 1.00 0.00 28 SER A O 7
ATOM 9671 N N . ALA A 1 29 ? 10.084 14.983 7.593 1.00 0.00 29 ALA A N 7
ATOM 9672 C CA . ALA A 1 29 ? 9.606 13.618 7.607 1.00 0.00 29 ALA A CA 7
ATOM 9673 C C . ALA A 1 29 ? 8.898 13.410 8.947 1.00 0.00 29 ALA A C 7
ATOM 9674 O O . ALA A 1 29 ? 9.308 13.996 9.957 1.00 0.00 29 ALA A O 7
ATOM 9681 N N . GLY A 1 30 ? 7.878 12.551 8.990 1.00 0.00 30 GLY A N 7
ATOM 9682 C CA . GLY A 1 30 ? 7.209 12.200 10.225 1.00 0.00 30 GLY A CA 7
ATOM 9683 C C . GLY A 1 30 ? 5.996 11.344 9.912 1.00 0.00 30 GLY A C 7
ATOM 9684 O O . GLY A 1 30 ? 6.067 10.444 9.073 1.00 0.00 30 GLY A O 7
ATOM 9688 N N . SER A 1 31 ? 4.898 11.604 10.615 1.00 0.00 31 SER A N 7
ATOM 9689 C CA . SER A 1 31 ? 3.674 10.813 10.607 1.00 0.00 31 SER A CA 7
ATOM 9690 C C . SER A 1 31 ? 2.456 11.718 10.376 1.00 0.00 31 SER A C 7
ATOM 9691 O O . SER A 1 31 ? 2.186 12.613 11.185 1.00 0.00 31 SER A O 7
ATOM 9699 N N . PHE A 1 32 ? 1.750 11.530 9.260 1.00 0.00 32 PHE A N 7
ATOM 9700 C CA . PHE A 1 32 ? 0.585 12.330 8.861 1.00 0.00 32 PHE A CA 7
ATOM 9701 C C . PHE A 1 32 ? -0.456 11.488 8.102 1.00 0.00 32 PHE A C 7
ATOM 9702 O O . PHE A 1 32 ? -0.365 10.263 8.056 1.00 0.00 32 PHE A O 7
ATOM 9719 N N . ILE A 1 33 ? -1.481 12.132 7.539 1.00 0.00 33 ILE A N 7
ATOM 9720 C CA . ILE A 1 33 ? -2.623 11.516 6.867 1.00 0.00 33 ILE A CA 7
ATOM 9721 C C . ILE A 1 33 ? -2.830 12.263 5.544 1.00 0.00 33 ILE A C 7
ATOM 9722 O O . ILE A 1 33 ? -2.864 13.494 5.539 1.00 0.00 33 ILE A O 7
ATOM 9738 N N . LEU A 1 34 ? -2.950 11.531 4.434 1.00 0.00 34 LEU A N 7
ATOM 9739 C CA . LEU A 1 34 ? -3.274 12.052 3.103 1.00 0.00 34 LEU A CA 7
ATOM 9740 C C . LEU A 1 34 ? -4.789 12.014 2.897 1.00 0.00 34 LEU A C 7
ATOM 9741 O O . LEU A 1 34 ? -5.478 11.234 3.563 1.00 0.00 34 LEU A O 7
ATOM 9757 N N . ASP A 1 35 ? -5.310 12.772 1.931 1.00 0.00 35 ASP A N 7
ATOM 9758 C CA . ASP A 1 35 ? -6.722 12.733 1.539 1.00 0.00 35 ASP A CA 7
ATOM 9759 C C . ASP A 1 35 ? -6.854 11.760 0.367 1.00 0.00 35 ASP A C 7
ATOM 9760 O O . ASP A 1 35 ? -6.897 12.141 -0.806 1.00 0.00 35 ASP A O 7
ATOM 9769 N N . ILE A 1 36 ? -6.858 10.473 0.714 1.00 0.00 36 ILE A N 7
ATOM 9770 C CA . ILE A 1 36 ? -7.057 9.328 -0.170 1.00 0.00 36 ILE A CA 7
ATOM 9771 C C . ILE A 1 36 ? -8.547 9.034 -0.204 1.00 0.00 36 ILE A C 7
ATOM 9772 O O . ILE A 1 36 ? -9.186 8.987 0.852 1.00 0.00 36 ILE A O 7
ATOM 9788 N N . THR A 1 37 ? -9.120 8.834 -1.385 1.00 0.00 37 THR A N 7
ATOM 9789 C CA . THR A 1 37 ? -10.552 8.604 -1.540 1.00 0.00 37 THR A CA 7
ATOM 9790 C C . THR A 1 37 ? -10.725 7.147 -1.961 1.00 0.00 37 THR A C 7
ATOM 9791 O O . THR A 1 37 ? -10.336 6.757 -3.064 1.00 0.00 37 THR A O 7
ATOM 9802 N N . SER A 1 38 ? -11.227 6.315 -1.045 1.00 0.00 38 SER A N 7
ATOM 9803 C CA . SER A 1 38 ? -11.140 4.858 -1.128 1.00 0.00 38 SER A CA 7
ATOM 9804 C C . SER A 1 38 ? -12.497 4.264 -0.766 1.00 0.00 38 SER A C 7
ATOM 9805 O O . SER A 1 38 ? -12.655 3.638 0.283 1.00 0.00 38 SER A O 7
ATOM 9813 N N . TYR A 1 39 ? -13.513 4.477 -1.605 1.00 0.00 39 TYR A N 7
ATOM 9814 C CA . TYR A 1 39 ? -14.861 4.004 -1.301 1.00 0.00 39 TYR A CA 7
ATOM 9815 C C . TYR A 1 39 ? -15.683 3.781 -2.568 1.00 0.00 39 TYR A C 7
ATOM 9816 O O . TYR A 1 39 ? -15.218 4.046 -3.678 1.00 0.00 39 TYR A O 7
ATOM 9834 N N . LYS A 1 40 ? -16.906 3.275 -2.418 1.00 0.00 40 LYS A N 7
ATOM 9835 C CA . LYS A 1 40 ? -17.922 3.167 -3.460 1.00 0.00 40 LYS A CA 7
ATOM 9836 C C . LYS A 1 40 ? -19.195 3.858 -2.985 1.00 0.00 40 LYS A C 7
ATOM 9837 O O . LYS A 1 40 ? -19.394 3.978 -1.776 1.00 0.00 40 LYS A O 7
ATOM 9856 N N . LYS A 1 41 ? -20.035 4.328 -3.906 1.00 0.00 41 LYS A N 7
ATOM 9857 C CA . LYS A 1 41 ? -21.204 5.160 -3.626 1.00 0.00 41 LYS A CA 7
ATOM 9858 C C . LYS A 1 41 ? -22.357 4.758 -4.535 1.00 0.00 41 LYS A C 7
ATOM 9859 O O . LYS A 1 41 ? -22.193 4.702 -5.762 1.00 0.00 41 LYS A O 7
ATOM 9878 N N . THR A 1 42 ? -23.514 4.469 -3.945 1.00 0.00 42 THR A N 7
ATOM 9879 C CA . THR A 1 42 ? -24.712 3.988 -4.632 1.00 0.00 42 THR A CA 7
ATOM 9880 C C . THR A 1 42 ? -25.842 3.832 -3.610 1.00 0.00 42 THR A C 7
ATOM 9881 O O . THR A 1 42 ? -25.592 3.696 -2.406 1.00 0.00 42 THR A O 7
ATOM 9892 N N . GLY A 1 43 ? -27.085 3.805 -4.098 1.00 0.00 43 GLY A N 7
ATOM 9893 C CA . GLY A 1 43 ? -28.290 3.795 -3.291 1.00 0.00 43 GLY A CA 7
ATOM 9894 C C . GLY A 1 43 ? -28.280 5.020 -2.393 1.00 0.00 43 GLY A C 7
ATOM 9895 O O . GLY A 1 43 ? -28.494 6.138 -2.873 1.00 0.00 43 GLY A O 7
ATOM 9899 N N . ASN A 1 44 ? -27.968 4.816 -1.114 1.00 0.00 44 ASN A N 7
ATOM 9900 C CA . ASN A 1 44 ? -27.864 5.872 -0.121 1.00 0.00 44 ASN A CA 7
ATOM 9901 C C . ASN A 1 44 ? -26.774 5.574 0.919 1.00 0.00 44 ASN A C 7
ATOM 9902 O O . ASN A 1 44 ? -26.926 5.923 2.090 1.00 0.00 44 ASN A O 7
ATOM 9913 N N . SER A 1 45 ? -25.721 4.843 0.546 1.00 0.00 45 SER A N 7
ATOM 9914 C CA . SER A 1 45 ? -24.635 4.518 1.462 1.00 0.00 45 SER A CA 7
ATOM 9915 C C . SER A 1 45 ? -23.316 4.446 0.704 1.00 0.00 45 SER A C 7
ATOM 9916 O O . SER A 1 45 ? -23.273 4.392 -0.532 1.00 0.00 45 SER A O 7
ATOM 9924 N N . THR A 1 46 ? -22.232 4.376 1.467 1.00 0.00 46 THR A N 7
ATOM 9925 C CA . THR A 1 46 ? -20.865 4.458 0.996 1.00 0.00 46 THR A CA 7
ATOM 9926 C C . THR A 1 46 ? -20.031 3.390 1.698 1.00 0.00 46 THR A C 7
ATOM 9927 O O . THR A 1 46 ? -19.845 3.435 2.917 1.00 0.00 46 THR A O 7
ATOM 9938 N N . LYS A 1 47 ? -19.556 2.403 0.940 1.00 0.00 47 LYS A N 7
ATOM 9939 C CA . LYS A 1 47 ? -18.660 1.354 1.432 1.00 0.00 47 LYS A CA 7
ATOM 9940 C C . LYS A 1 47 ? -17.218 1.838 1.247 1.00 0.00 47 LYS A C 7
ATOM 9941 O O . LYS A 1 47 ? -16.783 1.952 0.100 1.00 0.00 47 LYS A O 7
ATOM 9960 N N . ALA A 1 48 ? -16.495 2.173 2.318 1.00 0.00 48 ALA A N 7
ATOM 9961 C CA . ALA A 1 48 ? -15.057 2.431 2.287 1.00 0.00 48 ALA A CA 7
ATOM 9962 C C . ALA A 1 48 ? -14.317 1.123 2.006 1.00 0.00 48 ALA A C 7
ATOM 9963 O O . ALA A 1 48 ? -14.294 0.233 2.860 1.00 0.00 48 ALA A O 7
ATOM 9970 N N . LEU A 1 49 ? -13.728 0.993 0.816 1.00 0.00 49 LEU A N 7
ATOM 9971 C CA . LEU A 1 49 ? -12.901 -0.157 0.486 1.00 0.00 49 LEU A CA 7
ATOM 9972 C C . LEU A 1 49 ? -11.655 -0.106 1.361 1.00 0.00 49 LEU A C 7
ATOM 9973 O O . LEU A 1 49 ? -11.017 0.946 1.489 1.00 0.00 49 LEU A O 7
ATOM 9989 N N . SER A 1 50 ? -11.303 -1.252 1.931 1.00 0.00 50 SER A N 7
ATOM 9990 C CA . SER A 1 50 ? -10.028 -1.516 2.567 1.00 0.00 50 SER A CA 7
ATOM 9991 C C . SER A 1 50 ? -8.920 -1.502 1.495 1.00 0.00 50 SER A C 7
ATOM 9992 O O . SER A 1 50 ? -9.194 -1.621 0.293 1.00 0.00 50 SER A O 7
ATOM 10000 N N . TRP A 1 51 ? -7.660 -1.384 1.908 1.00 0.00 51 TRP A N 7
ATOM 10001 C CA . TRP A 1 51 ? -6.498 -1.483 1.021 1.00 0.00 51 TRP A CA 7
ATOM 10002 C C . TRP A 1 51 ? -5.300 -2.050 1.780 1.00 0.00 51 TRP A C 7
ATOM 10003 O O . TRP A 1 51 ? -5.436 -2.479 2.930 1.00 0.00 51 TRP A O 7
ATOM 10024 N N . ASN A 1 52 ? -4.123 -2.068 1.155 1.00 0.00 52 ASN A N 7
ATOM 10025 C CA . ASN A 1 52 ? -2.855 -2.033 1.875 1.00 0.00 52 ASN A CA 7
ATOM 10026 C C . ASN A 1 52 ? -1.778 -1.409 0.985 1.00 0.00 52 ASN A C 7
ATOM 10027 O O . ASN A 1 52 ? -2.091 -0.906 -0.098 1.00 0.00 52 ASN A O 7
ATOM 10038 N N . ALA A 1 53 ? -0.532 -1.392 1.457 1.00 0.00 53 ALA A N 7
ATOM 10039 C CA . ALA A 1 53 ? 0.641 -0.900 0.746 1.00 0.00 53 ALA A CA 7
ATOM 10040 C C . ALA A 1 53 ? 1.726 -1.971 0.814 1.00 0.00 53 ALA A C 7
ATOM 10041 O O . ALA A 1 53 ? 1.628 -2.918 1.599 1.00 0.00 53 ALA A O 7
ATOM 10048 N N . SER A 1 54 ? 2.766 -1.836 -0.001 1.00 0.00 54 SER A N 7
ATOM 10049 C CA . SER A 1 54 ? 4.049 -2.513 0.167 1.00 0.00 54 SER A CA 7
ATOM 10050 C C . SER A 1 54 ? 5.078 -1.695 -0.619 1.00 0.00 54 SER A C 7
ATOM 10051 O O . SER A 1 54 ? 4.720 -1.087 -1.636 1.00 0.00 54 SER A O 7
ATOM 10059 N N . GLY A 1 55 ? 6.338 -1.680 -0.193 1.00 0.00 55 GLY A N 7
ATOM 10060 C CA . GLY A 1 55 ? 7.380 -0.898 -0.828 1.00 0.00 55 GLY A CA 7
ATOM 10061 C C . GLY A 1 55 ? 8.575 -0.728 0.095 1.00 0.00 55 GLY A C 7
ATOM 10062 O O . GLY A 1 55 ? 8.970 -1.664 0.793 1.00 0.00 55 GLY A O 7
ATOM 10066 N N . ASP A 1 56 ? 9.185 0.453 0.040 1.00 0.00 56 ASP A N 7
ATOM 10067 C CA . ASP A 1 56 ? 10.476 0.716 0.663 1.00 0.00 56 ASP A CA 7
ATOM 10068 C C . ASP A 1 56 ? 10.384 0.605 2.183 1.00 0.00 56 ASP A C 7
ATOM 10069 O O . ASP A 1 56 ? 9.392 1.018 2.786 1.00 0.00 56 ASP A O 7
ATOM 10078 N N . SER A 1 57 ? 11.446 0.079 2.797 1.00 0.00 57 SER A N 7
ATOM 10079 C CA . SER A 1 57 ? 11.520 -0.317 4.202 1.00 0.00 57 SER A CA 7
ATOM 10080 C C . SER A 1 57 ? 11.460 0.842 5.199 1.00 0.00 57 SER A C 7
ATOM 10081 O O . SER A 1 57 ? 11.530 0.585 6.404 1.00 0.00 57 SER A O 7
ATOM 10089 N N . TRP A 1 58 ? 11.364 2.085 4.732 1.00 0.00 58 TRP A N 7
ATOM 10090 C CA . TRP A 1 58 ? 11.286 3.299 5.535 1.00 0.00 58 TRP A CA 7
ATOM 10091 C C . TRP A 1 58 ? 9.974 4.039 5.309 1.00 0.00 58 TRP A C 7
ATOM 10092 O O . TRP A 1 58 ? 9.855 5.189 5.722 1.00 0.00 58 TRP A O 7
ATOM 10113 N N . ILE A 1 59 ? 9.001 3.416 4.640 1.00 0.00 59 ILE A N 7
ATOM 10114 C CA . ILE A 1 59 ? 7.690 3.994 4.397 1.00 0.00 59 ILE A CA 7
ATOM 10115 C C . ILE A 1 59 ? 6.691 3.035 5.031 1.00 0.00 59 ILE A C 7
ATOM 10116 O O . ILE A 1 59 ? 6.793 1.816 4.867 1.00 0.00 59 ILE A O 7
ATOM 10132 N N . HIS A 1 60 ? 5.752 3.590 5.787 1.00 0.00 60 HIS A N 7
ATOM 10133 C CA . HIS A 1 60 ? 4.881 2.893 6.710 1.00 0.00 60 HIS A CA 7
ATOM 10134 C C . HIS A 1 60 ? 3.480 3.423 6.479 1.00 0.00 60 HIS A C 7
ATOM 10135 O O . HIS A 1 60 ? 3.186 4.586 6.758 1.00 0.00 60 HIS A O 7
ATOM 10149 N N . VAL A 1 61 ? 2.612 2.581 5.941 1.00 0.00 61 VAL A N 7
ATOM 10150 C CA . VAL A 1 61 ? 1.241 2.952 5.620 1.00 0.00 61 VAL A CA 7
ATOM 10151 C C . VAL A 1 61 ? 0.370 2.155 6.571 1.00 0.00 61 VAL A C 7
ATOM 10152 O O . VAL A 1 61 ? 0.150 0.959 6.366 1.00 0.00 61 VAL A O 7
ATOM 10165 N N . ASN A 1 62 ? -0.061 2.785 7.659 1.00 0.00 62 ASN A N 7
ATOM 10166 C CA . ASN A 1 62 ? -0.919 2.164 8.626 1.00 0.00 62 ASN A CA 7
ATOM 10167 C C . ASN A 1 62 ? -2.347 2.538 8.248 1.00 0.00 62 ASN A C 7
ATOM 10168 O O . ASN A 1 62 ? -2.921 3.484 8.789 1.00 0.00 62 ASN A O 7
ATOM 10179 N N . GLY A 1 63 ? -2.878 1.834 7.251 1.00 0.00 63 GLY A N 7
ATOM 10180 C CA . GLY A 1 63 ? -4.142 2.103 6.589 1.00 0.00 63 GLY A CA 7
ATOM 10181 C C . GLY A 1 63 ? -4.232 3.549 6.130 1.00 0.00 63 GLY A C 7
ATOM 10182 O O . GLY A 1 63 ? -3.555 3.935 5.175 1.00 0.00 63 GLY A O 7
ATOM 10186 N N . SER A 1 64 ? -5.056 4.342 6.806 1.00 0.00 64 SER A N 7
ATOM 10187 C CA . SER A 1 64 ? -5.342 5.728 6.465 1.00 0.00 64 SER A CA 7
ATOM 10188 C C . SER A 1 64 ? -4.181 6.674 6.801 1.00 0.00 64 SER A C 7
ATOM 10189 O O . SER A 1 64 ? -4.108 7.756 6.226 1.00 0.00 64 SER A O 7
ATOM 10197 N N . SER A 1 65 ? -3.249 6.285 7.674 1.00 0.00 65 SER A N 7
ATOM 10198 C CA . SER A 1 65 ? -2.068 7.069 7.998 1.00 0.00 65 SER A CA 7
ATOM 10199 C C . SER A 1 65 ? -0.927 6.749 7.035 1.00 0.00 65 SER A C 7
ATOM 10200 O O . SER A 1 65 ? -0.883 5.682 6.414 1.00 0.00 65 SER A O 7
ATOM 10208 N N . VAL A 1 66 ? 0.039 7.654 6.950 1.00 0.00 66 VAL A N 7
ATOM 10209 C CA . VAL A 1 66 ? 1.324 7.459 6.305 1.00 0.00 66 VAL A CA 7
ATOM 10210 C C . VAL A 1 66 ? 2.383 7.960 7.284 1.00 0.00 66 VAL A C 7
ATOM 10211 O O . VAL A 1 66 ? 2.170 8.891 8.067 1.00 0.00 66 VAL A O 7
ATOM 10224 N N . SER A 1 67 ? 3.539 7.318 7.299 1.00 0.00 67 SER A N 7
ATOM 10225 C CA . SER A 1 67 ? 4.686 7.765 8.057 1.00 0.00 67 SER A CA 7
ATOM 10226 C C . SER A 1 67 ? 5.918 7.287 7.308 1.00 0.00 67 SER A C 7
ATOM 10227 O O . SER A 1 67 ? 5.868 6.238 6.661 1.00 0.00 67 SER A O 7
ATOM 10235 N N . TYR A 1 68 ? 7.011 8.030 7.385 1.00 0.00 68 TYR A N 7
ATOM 10236 C CA . TYR A 1 68 ? 8.265 7.635 6.769 1.00 0.00 68 TYR A CA 7
ATOM 10237 C C . TYR A 1 68 ? 9.430 8.278 7.515 1.00 0.00 68 TYR A C 7
ATOM 10238 O O . TYR A 1 68 ? 9.213 9.231 8.268 1.00 0.00 68 TYR A O 7
ATOM 10256 N N . ASP A 1 69 ? 10.637 7.736 7.358 1.00 0.00 69 ASP A N 7
ATOM 10257 C CA . ASP A 1 69 ? 11.842 8.186 8.057 1.00 0.00 69 ASP A CA 7
ATOM 10258 C C . ASP A 1 69 ? 12.913 8.500 7.013 1.00 0.00 69 ASP A C 7
ATOM 10259 O O . ASP A 1 69 ? 12.972 7.874 5.947 1.00 0.00 69 ASP A O 7
ATOM 10268 N N . GLU A 1 70 ? 13.778 9.464 7.318 1.00 0.00 70 GLU A N 7
ATOM 10269 C CA . GLU A 1 70 ? 14.815 9.957 6.425 1.00 0.00 70 GLU A CA 7
ATOM 10270 C C . GLU A 1 70 ? 15.846 8.874 6.064 1.00 0.00 70 GLU A C 7
ATOM 10271 O O . GLU A 1 70 ? 15.850 7.739 6.559 1.00 0.00 70 GLU A O 7
ATOM 10283 N N . ASN A 1 71 ? 16.703 9.214 5.106 1.00 0.00 71 ASN A N 7
ATOM 10284 C CA . ASN A 1 71 ? 17.761 8.343 4.619 1.00 0.00 71 ASN A CA 7
ATOM 10285 C C . ASN A 1 71 ? 18.937 8.339 5.607 1.00 0.00 71 ASN A C 7
ATOM 10286 O O . ASN A 1 71 ? 19.115 9.279 6.382 1.00 0.00 71 ASN A O 7
ATOM 10297 N N . PRO A 1 72 ? 19.766 7.284 5.583 1.00 0.00 72 PRO A N 7
ATOM 10298 C CA . PRO A 1 72 ? 20.941 7.177 6.440 1.00 0.00 72 PRO A CA 7
ATOM 10299 C C . PRO A 1 72 ? 22.184 7.830 5.814 1.00 0.00 72 PRO A C 7
ATOM 10300 O O . PRO A 1 72 ? 23.243 7.858 6.444 1.00 0.00 72 PRO A O 7
ATOM 10311 N N . ALA A 1 73 ? 22.098 8.288 4.560 1.00 0.00 73 ALA A N 7
ATOM 10312 C CA . ALA A 1 73 ? 23.207 8.831 3.794 1.00 0.00 73 ALA A CA 7
ATOM 10313 C C . ALA A 1 73 ? 22.805 10.182 3.219 1.00 0.00 73 ALA A C 7
ATOM 10314 O O . ALA A 1 73 ? 21.633 10.425 2.928 1.00 0.00 73 ALA A O 7
ATOM 10321 N N . LYS A 1 74 ? 23.795 11.037 2.957 1.00 0.00 74 LYS A N 7
ATOM 10322 C CA . LYS A 1 74 ? 23.611 12.399 2.466 1.00 0.00 74 LYS A CA 7
ATOM 10323 C C . LYS A 1 74 ? 23.450 12.418 0.947 1.00 0.00 74 LYS A C 7
ATOM 10324 O O . LYS A 1 74 ? 24.027 13.248 0.246 1.00 0.00 74 LYS A O 7
ATOM 10343 N N . GLU A 1 75 ? 22.701 11.447 0.442 1.00 0.00 75 GLU A N 7
ATOM 10344 C CA . GLU A 1 75 ? 22.328 11.317 -0.950 1.00 0.00 75 GLU A CA 7
ATOM 10345 C C . GLU A 1 75 ? 20.946 11.916 -1.174 1.00 0.00 75 GLU A C 7
ATOM 10346 O O . GLU A 1 75 ? 20.216 12.185 -0.219 1.00 0.00 75 GLU A O 7
ATOM 10358 N N . ARG A 1 76 ? 20.545 12.052 -2.441 1.00 0.00 76 ARG A N 7
ATOM 10359 C CA . ARG A 1 76 ? 19.222 12.533 -2.805 1.00 0.00 76 ARG A CA 7
ATOM 10360 C C . ARG A 1 76 ? 18.513 11.443 -3.587 1.00 0.00 76 ARG A C 7
ATOM 10361 O O . ARG A 1 76 ? 18.982 11.050 -4.654 1.00 0.00 76 ARG A O 7
ATOM 10382 N N . ARG A 1 77 ? 17.452 10.859 -3.037 1.00 0.00 77 ARG A N 7
ATOM 10383 C CA . ARG A 1 77 ? 16.800 9.667 -3.577 1.00 0.00 77 ARG A CA 7
ATOM 10384 C C . ARG A 1 77 ? 15.284 9.859 -3.559 1.00 0.00 77 ARG A C 7
ATOM 10385 O O . ARG A 1 77 ? 14.808 10.979 -3.378 1.00 0.00 77 ARG A O 7
ATOM 10406 N N . THR A 1 78 ? 14.494 8.827 -3.827 1.00 0.00 78 THR A N 7
ATOM 10407 C CA . THR A 1 78 ? 13.091 8.782 -3.463 1.00 0.00 78 THR A CA 7
ATOM 10408 C C . THR A 1 78 ? 12.729 7.335 -3.150 1.00 0.00 78 THR A C 7
ATOM 10409 O O . THR A 1 78 ? 13.352 6.398 -3.663 1.00 0.00 78 THR A O 7
ATOM 10420 N N . GLY A 1 79 ? 11.671 7.160 -2.364 1.00 0.00 79 GLY A N 7
ATOM 10421 C CA . GLY A 1 79 ? 10.930 5.912 -2.312 1.00 0.00 79 GLY A CA 7
ATOM 10422 C C . GLY A 1 79 ? 9.908 5.917 -3.441 1.00 0.00 79 GLY A C 7
ATOM 10423 O O . GLY A 1 79 ? 9.759 6.929 -4.143 1.00 0.00 79 GLY A O 7
ATOM 10427 N N . LEU A 1 80 ? 9.218 4.798 -3.624 1.00 0.00 80 LEU A N 7
ATOM 10428 C CA . LEU A 1 80 ? 8.121 4.670 -4.567 1.00 0.00 80 LEU A CA 7
ATOM 10429 C C . LEU A 1 80 ? 7.309 3.417 -4.196 1.00 0.00 80 LEU A C 7
ATOM 10430 O O . LEU A 1 80 ? 7.522 2.342 -4.775 1.00 0.00 80 LEU A O 7
ATOM 10446 N N . VAL A 1 81 ? 6.424 3.489 -3.200 1.00 0.00 81 VAL A N 7
ATOM 10447 C CA . VAL A 1 81 ? 5.699 2.281 -2.786 1.00 0.00 81 VAL A CA 7
ATOM 10448 C C . VAL A 1 81 ? 4.570 1.978 -3.783 1.00 0.00 81 VAL A C 7
ATOM 10449 O O . VAL A 1 81 ? 4.350 2.745 -4.721 1.00 0.00 81 VAL A O 7
ATOM 10462 N N . THR A 1 82 ? 3.821 0.891 -3.596 1.00 0.00 82 THR A N 7
ATOM 10463 C CA . THR A 1 82 ? 2.613 0.639 -4.374 1.00 0.00 82 THR A CA 7
ATOM 10464 C C . THR A 1 82 ? 1.504 0.198 -3.421 1.00 0.00 82 THR A C 7
ATOM 10465 O O . THR A 1 82 ? 1.759 -0.542 -2.467 1.00 0.00 82 THR A O 7
ATOM 10476 N N . LEU A 1 83 ? 0.278 0.655 -3.682 1.00 0.00 83 LEU A N 7
ATOM 10477 C CA . LEU A 1 83 ? -0.916 0.407 -2.881 1.00 0.00 83 LEU A CA 7
ATOM 10478 C C . LEU A 1 83 ? -2.000 -0.127 -3.811 1.00 0.00 83 LEU A C 7
ATOM 10479 O O . LEU A 1 83 ? -1.996 0.246 -4.987 1.00 0.00 83 LEU A O 7
ATOM 10495 N N . LYS A 1 84 ? -2.933 -0.944 -3.309 1.00 0.00 84 LYS A N 7
ATOM 10496 C CA . LYS A 1 84 ? -4.061 -1.458 -4.092 1.00 0.00 84 LYS A CA 7
ATOM 10497 C C . LYS A 1 84 ? -5.279 -1.629 -3.180 1.00 0.00 84 LYS A C 7
ATOM 10498 O O . LYS A 1 84 ? -5.138 -2.167 -2.075 1.00 0.00 84 LYS A O 7
ATOM 10517 N N . GLN A 1 85 ? -6.455 -1.189 -3.640 1.00 0.00 85 GLN A N 7
ATOM 10518 C CA . GLN A 1 85 ? -7.729 -1.350 -2.940 1.00 0.00 85 GLN A CA 7
ATOM 10519 C C . GLN A 1 85 ? -8.250 -2.781 -3.094 1.00 0.00 85 GLN A C 7
ATOM 10520 O O . GLN A 1 85 ? -7.978 -3.432 -4.097 1.00 0.00 85 GLN A O 7
ATOM 10534 N N . ASP A 1 86 ? -9.067 -3.207 -2.129 1.00 0.00 86 ASP A N 7
ATOM 10535 C CA . ASP A 1 86 ? -9.646 -4.547 -1.991 1.00 0.00 86 ASP A CA 7
ATOM 10536 C C . ASP A 1 86 ? -10.383 -5.013 -3.250 1.00 0.00 86 ASP A C 7
ATOM 10537 O O . ASP A 1 86 ? -9.946 -5.932 -3.937 1.00 0.00 86 ASP A O 7
ATOM 10546 N N . GLU A 1 87 ? -11.524 -4.390 -3.549 1.00 0.00 87 GLU A N 7
ATOM 10547 C CA . GLU A 1 87 ? -12.363 -4.765 -4.686 1.00 0.00 87 GLU A CA 7
ATOM 10548 C C . GLU A 1 87 ? -11.888 -4.085 -5.969 1.00 0.00 87 GLU A C 7
ATOM 10549 O O . GLU A 1 87 ? -12.217 -4.531 -7.068 1.00 0.00 87 GLU A O 7
ATOM 10561 N N . SER A 1 88 ? -11.186 -2.964 -5.834 1.00 0.00 88 SER A N 7
ATOM 10562 C CA . SER A 1 88 ? -10.701 -2.116 -6.912 1.00 0.00 88 SER A CA 7
ATOM 10563 C C . SER A 1 88 ? -9.341 -2.634 -7.414 1.00 0.00 88 SER A C 7
ATOM 10564 O O . SER A 1 88 ? -9.093 -3.839 -7.388 1.00 0.00 88 SER A O 7
ATOM 10572 N N . GLY A 1 89 ? -8.498 -1.765 -7.979 1.00 0.00 89 GLY A N 7
ATOM 10573 C CA . GLY A 1 89 ? -7.220 -2.219 -8.507 1.00 0.00 89 GLY A CA 7
ATOM 10574 C C . GLY A 1 89 ? -6.325 -1.134 -9.090 1.00 0.00 89 GLY A C 7
ATOM 10575 O O . GLY A 1 89 ? -5.142 -1.403 -9.292 1.00 0.00 89 GLY A O 7
ATOM 10579 N N . LYS A 1 90 ? -6.826 0.086 -9.339 1.00 0.00 90 LYS A N 7
ATOM 10580 C CA . LYS A 1 90 ? -5.981 1.222 -9.678 1.00 0.00 90 LYS A CA 7
ATOM 10581 C C . LYS A 1 90 ? -4.998 1.399 -8.534 1.00 0.00 90 LYS A C 7
ATOM 10582 O O . LYS A 1 90 ? -5.427 1.547 -7.385 1.00 0.00 90 LYS A O 7
ATOM 10601 N N . THR A 1 91 ? -3.710 1.334 -8.824 1.00 0.00 91 THR A N 7
ATOM 10602 C CA . THR A 1 91 ? -2.697 1.542 -7.813 1.00 0.00 91 THR A CA 7
ATOM 10603 C C . THR A 1 91 ? -2.505 3.044 -7.616 1.00 0.00 91 THR A C 7
ATOM 10604 O O . THR A 1 91 ? -2.580 3.803 -8.588 1.00 0.00 91 THR A O 7
ATOM 10615 N N . LEU A 1 92 ? -2.230 3.460 -6.381 1.00 0.00 92 LEU A N 7
ATOM 10616 C CA . LEU A 1 92 ? -1.782 4.813 -6.066 1.00 0.00 92 LEU A CA 7
ATOM 10617 C C . LEU A 1 92 ? -0.260 4.822 -6.042 1.00 0.00 92 LEU A C 7
ATOM 10618 O O . LEU A 1 92 ? 0.367 3.779 -5.811 1.00 0.00 92 LEU A O 7
ATOM 10634 N N . SER A 1 93 ? 0.311 6.010 -6.219 1.00 0.00 93 SER A N 7
ATOM 10635 C CA . SER A 1 93 ? 1.746 6.242 -6.240 1.00 0.00 93 SER A CA 7
ATOM 10636 C C . SER A 1 93 ? 2.124 7.312 -5.206 1.00 0.00 93 SER A C 7
ATOM 10637 O O . SER A 1 93 ? 1.307 8.166 -4.862 1.00 0.00 93 SER A O 7
ATOM 10645 N N . LEU A 1 94 ? 3.349 7.276 -4.681 1.00 0.00 94 LEU A N 7
ATOM 10646 C CA . LEU A 1 94 ? 3.764 8.094 -3.547 1.00 0.00 94 LEU A CA 7
ATOM 10647 C C . LEU A 1 94 ? 5.272 8.312 -3.663 1.00 0.00 94 LEU A C 7
ATOM 10648 O O . LEU A 1 94 ? 6.045 7.365 -3.514 1.00 0.00 94 LEU A O 7
ATOM 10664 N N . LYS A 1 95 ? 5.698 9.538 -3.983 1.00 0.00 95 LYS A N 7
ATOM 10665 C CA . LYS A 1 95 ? 7.100 9.889 -4.220 1.00 0.00 95 LYS A CA 7
ATOM 10666 C C . LYS A 1 95 ? 7.547 10.903 -3.185 1.00 0.00 95 LYS A C 7
ATOM 10667 O O . LYS A 1 95 ? 6.820 11.841 -2.871 1.00 0.00 95 LYS A O 7
ATOM 10686 N N . ILE A 1 96 ? 8.747 10.720 -2.653 1.00 0.00 96 ILE A N 7
ATOM 10687 C CA . ILE A 1 96 ? 9.246 11.494 -1.518 1.00 0.00 96 ILE A CA 7
ATOM 10688 C C . ILE A 1 96 ? 10.692 11.890 -1.838 1.00 0.00 96 ILE A C 7
ATOM 10689 O O . ILE A 1 96 ? 11.613 11.097 -1.616 1.00 0.00 96 ILE A O 7
ATOM 10705 N N . VAL A 1 97 ? 10.911 13.084 -2.395 1.00 0.00 97 VAL A N 7
ATOM 10706 C CA . VAL A 1 97 ? 12.218 13.526 -2.872 1.00 0.00 97 VAL A CA 7
ATOM 10707 C C . VAL A 1 97 ? 12.850 14.432 -1.802 1.00 0.00 97 VAL A C 7
ATOM 10708 O O . VAL A 1 97 ? 12.775 15.659 -1.879 1.00 0.00 97 VAL A O 7
ATOM 10721 N N . GLN A 1 98 ? 13.440 13.818 -0.778 1.00 0.00 98 GLN A N 7
ATOM 10722 C CA . GLN A 1 98 ? 13.956 14.479 0.421 1.00 0.00 98 GLN A CA 7
ATOM 10723 C C . GLN A 1 98 ? 15.418 14.883 0.212 1.00 0.00 98 GLN A C 7
ATOM 10724 O O . GLN A 1 98 ? 16.034 14.374 -0.730 1.00 0.00 98 GLN A O 7
ATOM 10738 N N . PRO A 1 99 ? 15.990 15.745 1.071 1.00 0.00 99 PRO A N 7
ATOM 10739 C CA . PRO A 1 99 ? 17.435 15.887 1.240 1.00 0.00 99 PRO A CA 7
ATOM 10740 C C . PRO A 1 99 ? 18.090 14.582 1.715 1.00 0.00 99 PRO A C 7
ATOM 10741 O O . PRO A 1 99 ? 17.466 13.514 1.747 1.00 0.00 99 PRO A O 7
ATOM 10752 N N . GLY A 1 100 ? 19.377 14.667 2.052 1.00 0.00 100 GLY A N 7
ATOM 10753 C CA . GLY A 1 100 ? 20.160 13.583 2.594 1.00 0.00 100 GLY A CA 7
ATOM 10754 C C . GLY A 1 100 ? 20.741 13.923 3.959 1.00 0.00 100 GLY A C 7
ATOM 10755 O O . GLY A 1 100 ? 21.261 15.023 4.152 1.00 0.00 100 GLY A O 7
ATOM 10759 N N . LYS A 1 101 ? 20.718 12.954 4.878 1.00 0.00 101 LYS A N 7
ATOM 10760 C CA . LYS A 1 101 ? 21.132 13.101 6.273 1.00 0.00 101 LYS A CA 7
ATOM 10761 C C . LYS A 1 101 ? 22.371 12.253 6.552 1.00 0.00 101 LYS A C 7
ATOM 10762 O O . LYS A 1 101 ? 22.543 11.196 5.952 1.00 0.00 101 LYS A O 7
ATOM 10781 N N . THR A 1 102 ? 23.193 12.652 7.523 1.00 0.00 102 THR A N 7
ATOM 10782 C CA . THR A 1 102 ? 24.160 11.791 8.180 1.00 0.00 102 THR A CA 7
ATOM 10783 C C . THR A 1 102 ? 24.294 12.307 9.613 1.00 0.00 102 THR A C 7
ATOM 10784 O O . THR A 1 102 ? 25.069 13.236 9.850 1.00 0.00 102 THR A O 7
ATOM 10795 N N . SER A 1 103 ? 23.500 11.786 10.551 1.00 0.00 103 SER A N 7
ATOM 10796 C CA . SER A 1 103 ? 23.564 12.195 11.949 1.00 0.00 103 SER A CA 7
ATOM 10797 C C . SER A 1 103 ? 23.258 11.018 12.873 1.00 0.00 103 SER A C 7
ATOM 10798 O O . SER A 1 103 ? 22.826 9.954 12.411 1.00 0.00 103 SER A O 7
ATOM 10806 N N . ILE A 1 104 ? 23.487 11.205 14.174 1.00 0.00 104 ILE A N 7
ATOM 10807 C CA . ILE A 1 104 ? 23.157 10.250 15.223 1.00 0.00 104 ILE A CA 7
ATOM 10808 C C . ILE A 1 104 ? 21.666 10.446 15.520 1.00 0.00 104 ILE A C 7
ATOM 10809 O O . ILE A 1 104 ? 21.260 10.991 16.550 1.00 0.00 104 ILE A O 7
ATOM 10825 N N . ASP A 1 105 ? 20.845 10.012 14.572 1.00 0.00 105 ASP A N 7
ATOM 10826 C CA . ASP A 1 105 ? 19.400 10.177 14.492 1.00 0.00 105 ASP A CA 7
ATOM 10827 C C . ASP A 1 105 ? 18.799 8.787 14.440 1.00 0.00 105 ASP A C 7
ATOM 10828 O O . ASP A 1 105 ? 18.234 8.324 15.457 1.00 0.00 105 ASP A O 7
ATOM 10837 N N . GLY A 1 1 ? -27.179 -8.944 -1.277 1.00 0.00 1 GLY A N 8
ATOM 10838 C CA . GLY A 1 1 ? -28.372 -8.102 -1.527 1.00 0.00 1 GLY A CA 8
ATOM 10839 C C . GLY A 1 1 ? -27.986 -6.862 -2.328 1.00 0.00 1 GLY A C 8
ATOM 10840 O O . GLY A 1 1 ? -26.898 -6.849 -2.883 1.00 0.00 1 GLY A O 8
ATOM 10844 N N . HIS A 1 2 ? -28.841 -5.829 -2.415 1.00 0.00 2 HIS A N 8
ATOM 10845 C CA . HIS A 1 2 ? -28.514 -4.525 -3.019 1.00 0.00 2 HIS A CA 8
ATOM 10846 C C . HIS A 1 2 ? -27.747 -4.669 -4.343 1.00 0.00 2 HIS A C 8
ATOM 10847 O O . HIS A 1 2 ? -26.531 -4.465 -4.385 1.00 0.00 2 HIS A O 8
ATOM 10861 N N . MET A 1 3 ? -28.426 -5.073 -5.414 1.00 0.00 3 MET A N 8
ATOM 10862 C CA . MET A 1 3 ? -27.816 -5.366 -6.711 1.00 0.00 3 MET A CA 8
ATOM 10863 C C . MET A 1 3 ? -28.776 -4.926 -7.815 1.00 0.00 3 MET A C 8
ATOM 10864 O O . MET A 1 3 ? -29.917 -4.564 -7.521 1.00 0.00 3 MET A O 8
ATOM 10878 N N . GLY A 1 4 ? -28.322 -4.934 -9.068 1.00 0.00 4 GLY A N 8
ATOM 10879 C CA . GLY A 1 4 ? -29.063 -4.443 -10.225 1.00 0.00 4 GLY A CA 8
ATOM 10880 C C . GLY A 1 4 ? -28.873 -2.937 -10.357 1.00 0.00 4 GLY A C 8
ATOM 10881 O O . GLY A 1 4 ? -28.644 -2.424 -11.447 1.00 0.00 4 GLY A O 8
ATOM 10885 N N . SER A 1 5 ? -28.921 -2.233 -9.229 1.00 0.00 5 SER A N 8
ATOM 10886 C CA . SER A 1 5 ? -28.591 -0.829 -9.114 1.00 0.00 5 SER A CA 8
ATOM 10887 C C . SER A 1 5 ? -27.126 -0.549 -9.504 1.00 0.00 5 SER A C 8
ATOM 10888 O O . SER A 1 5 ? -26.269 -1.427 -9.336 1.00 0.00 5 SER A O 8
ATOM 10896 N N . PRO A 1 6 ? -26.805 0.689 -9.930 1.00 0.00 6 PRO A N 8
ATOM 10897 C CA . PRO A 1 6 ? -25.441 1.082 -10.255 1.00 0.00 6 PRO A CA 8
ATOM 10898 C C . PRO A 1 6 ? -24.546 1.062 -9.016 1.00 0.00 6 PRO A C 8
ATOM 10899 O O . PRO A 1 6 ? -25.012 1.103 -7.872 1.00 0.00 6 PRO A O 8
ATOM 10910 N N . VAL A 1 7 ? -23.240 1.051 -9.250 1.00 0.00 7 VAL A N 8
ATOM 10911 C CA . VAL A 1 7 ? -22.190 1.162 -8.256 1.00 0.00 7 VAL A CA 8
ATOM 10912 C C . VAL A 1 7 ? -21.219 2.207 -8.812 1.00 0.00 7 VAL A C 8
ATOM 10913 O O . VAL A 1 7 ? -21.214 2.480 -10.014 1.00 0.00 7 VAL A O 8
ATOM 10926 N N . SER A 1 8 ? -20.427 2.840 -7.950 1.00 0.00 8 SER A N 8
ATOM 10927 C CA . SER A 1 8 ? -19.405 3.786 -8.372 1.00 0.00 8 SER A CA 8
ATOM 10928 C C . SER A 1 8 ? -18.257 3.686 -7.372 1.00 0.00 8 SER A C 8
ATOM 10929 O O . SER A 1 8 ? -18.403 4.133 -6.232 1.00 0.00 8 SER A O 8
ATOM 10937 N N . TYR A 1 9 ? -17.155 3.031 -7.738 1.00 0.00 9 TYR A N 8
ATOM 10938 C CA . TYR A 1 9 ? -15.960 3.033 -6.894 1.00 0.00 9 TYR A CA 8
ATOM 10939 C C . TYR A 1 9 ? -15.234 4.372 -7.049 1.00 0.00 9 TYR A C 8
ATOM 10940 O O . TYR A 1 9 ? -15.348 5.050 -8.076 1.00 0.00 9 TYR A O 8
ATOM 10958 N N . TYR A 1 10 ? -14.478 4.718 -6.013 1.00 0.00 10 TYR A N 8
ATOM 10959 C CA . TYR A 1 10 ? -13.632 5.886 -5.873 1.00 0.00 10 TYR A CA 8
ATOM 10960 C C . TYR A 1 10 ? -12.338 5.404 -5.235 1.00 0.00 10 TYR A C 8
ATOM 10961 O O . TYR A 1 10 ? -12.353 4.987 -4.069 1.00 0.00 10 TYR A O 8
ATOM 10979 N N . PHE A 1 11 ? -11.246 5.377 -5.989 1.00 0.00 11 PHE A N 8
ATOM 10980 C CA . PHE A 1 11 ? -9.918 5.170 -5.443 1.00 0.00 11 PHE A CA 8
ATOM 10981 C C . PHE A 1 11 ? -9.024 6.241 -6.070 1.00 0.00 11 PHE A C 8
ATOM 10982 O O . PHE A 1 11 ? -8.588 6.081 -7.216 1.00 0.00 11 PHE A O 8
ATOM 10999 N N . SER A 1 12 ? -8.876 7.377 -5.389 1.00 0.00 12 SER A N 8
ATOM 11000 C CA . SER A 1 12 ? -8.131 8.534 -5.871 1.00 0.00 12 SER A CA 8
ATOM 11001 C C . SER A 1 12 ? -7.842 9.496 -4.714 1.00 0.00 12 SER A C 8
ATOM 11002 O O . SER A 1 12 ? -8.535 9.480 -3.694 1.00 0.00 12 SER A O 8
ATOM 11010 N N . TYR A 1 13 ? -6.865 10.392 -4.880 1.00 0.00 13 TYR A N 8
ATOM 11011 C CA . TYR A 1 13 ? -6.750 11.556 -4.007 1.00 0.00 13 TYR A CA 8
ATOM 11012 C C . TYR A 1 13 ? -7.956 12.474 -4.239 1.00 0.00 13 TYR A C 8
ATOM 11013 O O . TYR A 1 13 ? -8.690 12.315 -5.218 1.00 0.00 13 TYR A O 8
ATOM 11031 N N . ALA A 1 14 ? -8.150 13.453 -3.359 1.00 0.00 14 ALA A N 8
ATOM 11032 C CA . ALA A 1 14 ? -9.270 14.389 -3.405 1.00 0.00 14 ALA A CA 8
ATOM 11033 C C . ALA A 1 14 ? -8.804 15.825 -3.666 1.00 0.00 14 ALA A C 8
ATOM 11034 O O . ALA A 1 14 ? -9.631 16.728 -3.759 1.00 0.00 14 ALA A O 8
ATOM 11041 N N . ASP A 1 15 ? -7.496 16.042 -3.797 1.00 0.00 15 ASP A N 8
ATOM 11042 C CA . ASP A 1 15 ? -6.882 17.353 -3.972 1.00 0.00 15 ASP A CA 8
ATOM 11043 C C . ASP A 1 15 ? -5.667 17.169 -4.882 1.00 0.00 15 ASP A C 8
ATOM 11044 O O . ASP A 1 15 ? -4.535 17.480 -4.508 1.00 0.00 15 ASP A O 8
ATOM 11053 N N . GLY A 1 16 ? -5.865 16.516 -6.030 1.00 0.00 16 GLY A N 8
ATOM 11054 C CA . GLY A 1 16 ? -4.807 16.250 -6.996 1.00 0.00 16 GLY A CA 8
ATOM 11055 C C . GLY A 1 16 ? -5.254 15.226 -8.031 1.00 0.00 16 GLY A C 8
ATOM 11056 O O . GLY A 1 16 ? -5.943 15.589 -8.992 1.00 0.00 16 GLY A O 8
ATOM 11060 N N . GLY A 1 17 ? -4.897 13.951 -7.849 1.00 0.00 17 GLY A N 8
ATOM 11061 C CA . GLY A 1 17 ? -5.127 12.928 -8.868 1.00 0.00 17 GLY A CA 8
ATOM 11062 C C . GLY A 1 17 ? -4.943 11.517 -8.325 1.00 0.00 17 GLY A C 8
ATOM 11063 O O . GLY A 1 17 ? -5.747 11.068 -7.506 1.00 0.00 17 GLY A O 8
ATOM 11067 N N . THR A 1 18 ? -3.909 10.808 -8.778 1.00 0.00 18 THR A N 8
ATOM 11068 C CA . THR A 1 18 ? -3.616 9.431 -8.366 1.00 0.00 18 THR A CA 8
ATOM 11069 C C . THR A 1 18 ? -2.117 9.201 -8.133 1.00 0.00 18 THR A C 8
ATOM 11070 O O . THR A 1 18 ? -1.684 8.051 -8.070 1.00 0.00 18 THR A O 8
ATOM 11081 N N . SER A 1 19 ? -1.305 10.253 -7.994 1.00 0.00 19 SER A N 8
ATOM 11082 C CA . SER A 1 19 ? 0.085 10.084 -7.602 1.00 0.00 19 SER A CA 8
ATOM 11083 C C . SER A 1 19 ? 0.571 11.347 -6.886 1.00 0.00 19 SER A C 8
ATOM 11084 O O . SER A 1 19 ? 0.260 12.459 -7.324 1.00 0.00 19 SER A O 8
ATOM 11092 N N . HIS A 1 20 ? 1.375 11.181 -5.836 1.00 0.00 20 HIS A N 8
ATOM 11093 C CA . HIS A 1 20 ? 2.016 12.283 -5.111 1.00 0.00 20 HIS A CA 8
ATOM 11094 C C . HIS A 1 20 ? 3.494 12.363 -5.488 1.00 0.00 20 HIS A C 8
ATOM 11095 O O . HIS A 1 20 ? 4.110 11.361 -5.869 1.00 0.00 20 HIS A O 8
ATOM 11109 N N . THR A 1 21 ? 4.097 13.535 -5.310 1.00 0.00 21 THR A N 8
ATOM 11110 C CA . THR A 1 21 ? 5.526 13.697 -5.098 1.00 0.00 21 THR A CA 8
ATOM 11111 C C . THR A 1 21 ? 5.719 14.950 -4.252 1.00 0.00 21 THR A C 8
ATOM 11112 O O . THR A 1 21 ? 5.605 16.050 -4.792 1.00 0.00 21 THR A O 8
ATOM 11123 N N . GLU A 1 22 ? 5.975 14.816 -2.947 1.00 0.00 22 GLU A N 8
ATOM 11124 C CA . GLU A 1 22 ? 6.477 15.976 -2.202 1.00 0.00 22 GLU A CA 8
ATOM 11125 C C . GLU A 1 22 ? 8.008 16.003 -2.269 1.00 0.00 22 GLU A C 8
ATOM 11126 O O . GLU A 1 22 ? 8.665 14.969 -2.466 1.00 0.00 22 GLU A O 8
ATOM 11138 N N . TYR A 1 23 ? 8.562 17.203 -2.100 1.00 0.00 23 TYR A N 8
ATOM 11139 C CA . TYR A 1 23 ? 9.973 17.527 -2.227 1.00 0.00 23 TYR A CA 8
ATOM 11140 C C . TYR A 1 23 ? 10.422 18.285 -0.967 1.00 0.00 23 TYR A C 8
ATOM 11141 O O . TYR A 1 23 ? 10.674 19.486 -1.043 1.00 0.00 23 TYR A O 8
ATOM 11159 N N . PRO A 1 24 ? 10.488 17.622 0.202 1.00 0.00 24 PRO A N 8
ATOM 11160 C CA . PRO A 1 24 ? 10.913 18.265 1.442 1.00 0.00 24 PRO A CA 8
ATOM 11161 C C . PRO A 1 24 ? 12.405 18.618 1.399 1.00 0.00 24 PRO A C 8
ATOM 11162 O O . PRO A 1 24 ? 13.128 18.197 0.486 1.00 0.00 24 PRO A O 8
ATOM 11173 N N . ASP A 1 25 ? 12.891 19.377 2.385 1.00 0.00 25 ASP A N 8
ATOM 11174 C CA . ASP A 1 25 ? 14.272 19.850 2.431 1.00 0.00 25 ASP A CA 8
ATOM 11175 C C . ASP A 1 25 ? 14.709 20.084 3.874 1.00 0.00 25 ASP A C 8
ATOM 11176 O O . ASP A 1 25 ? 13.890 20.233 4.778 1.00 0.00 25 ASP A O 8
ATOM 11185 N N . ASP A 1 26 ? 16.023 20.078 4.082 1.00 0.00 26 ASP A N 8
ATOM 11186 C CA . ASP A 1 26 ? 16.710 20.109 5.372 1.00 0.00 26 ASP A CA 8
ATOM 11187 C C . ASP A 1 26 ? 16.416 18.891 6.255 1.00 0.00 26 ASP A C 8
ATOM 11188 O O . ASP A 1 26 ? 17.292 18.041 6.427 1.00 0.00 26 ASP A O 8
ATOM 11197 N N . SER A 1 27 ? 15.218 18.772 6.823 1.00 0.00 27 SER A N 8
ATOM 11198 C CA . SER A 1 27 ? 14.788 17.683 7.700 1.00 0.00 27 SER A CA 8
ATOM 11199 C C . SER A 1 27 ? 13.260 17.736 7.837 1.00 0.00 27 SER A C 8
ATOM 11200 O O . SER A 1 27 ? 12.744 18.203 8.860 1.00 0.00 27 SER A O 8
ATOM 11208 N N . SER A 1 28 ? 12.544 17.293 6.798 1.00 0.00 28 SER A N 8
ATOM 11209 C CA . SER A 1 28 ? 11.093 17.159 6.797 1.00 0.00 28 SER A CA 8
ATOM 11210 C C . SER A 1 28 ? 10.697 15.708 6.483 1.00 0.00 28 SER A C 8
ATOM 11211 O O . SER A 1 28 ? 10.672 15.276 5.327 1.00 0.00 28 SER A O 8
ATOM 11219 N N . ALA A 1 29 ? 10.394 14.952 7.534 1.00 0.00 29 ALA A N 8
ATOM 11220 C CA . ALA A 1 29 ? 9.761 13.639 7.525 1.00 0.00 29 ALA A CA 8
ATOM 11221 C C . ALA A 1 29 ? 8.760 13.632 8.685 1.00 0.00 29 ALA A C 8
ATOM 11222 O O . ALA A 1 29 ? 8.856 14.494 9.566 1.00 0.00 29 ALA A O 8
ATOM 11229 N N . GLY A 1 30 ? 7.822 12.680 8.747 1.00 0.00 30 GLY A N 8
ATOM 11230 C CA . GLY A 1 30 ? 7.056 12.436 9.959 1.00 0.00 30 GLY A CA 8
ATOM 11231 C C . GLY A 1 30 ? 5.620 12.059 9.659 1.00 0.00 30 GLY A C 8
ATOM 11232 O O . GLY A 1 30 ? 5.195 12.030 8.500 1.00 0.00 30 GLY A O 8
ATOM 11236 N N . SER A 1 31 ? 4.891 11.713 10.715 1.00 0.00 31 SER A N 8
ATOM 11237 C CA . SER A 1 31 ? 3.657 10.969 10.607 1.00 0.00 31 SER A CA 8
ATOM 11238 C C . SER A 1 31 ? 2.459 11.918 10.514 1.00 0.00 31 SER A C 8
ATOM 11239 O O . SER A 1 31 ? 2.149 12.603 11.497 1.00 0.00 31 SER A O 8
ATOM 11247 N N . PHE A 1 32 ? 1.775 11.949 9.372 1.00 0.00 32 PHE A N 8
ATOM 11248 C CA . PHE A 1 32 ? 0.518 12.684 9.181 1.00 0.00 32 PHE A CA 8
ATOM 11249 C C . PHE A 1 32 ? -0.635 11.786 8.719 1.00 0.00 32 PHE A C 8
ATOM 11250 O O . PHE A 1 32 ? -0.582 10.563 8.856 1.00 0.00 32 PHE A O 8
ATOM 11267 N N . ILE A 1 33 ? -1.728 12.402 8.270 1.00 0.00 33 ILE A N 8
ATOM 11268 C CA . ILE A 1 33 ? -2.968 11.795 7.811 1.00 0.00 33 ILE A CA 8
ATOM 11269 C C . ILE A 1 33 ? -3.334 12.549 6.533 1.00 0.00 33 ILE A C 8
ATOM 11270 O O . ILE A 1 33 ? -3.126 13.761 6.466 1.00 0.00 33 ILE A O 8
ATOM 11286 N N . LEU A 1 34 ? -3.887 11.853 5.537 1.00 0.00 34 LEU A N 8
ATOM 11287 C CA . LEU A 1 34 ? -4.270 12.423 4.249 1.00 0.00 34 LEU A CA 8
ATOM 11288 C C . LEU A 1 34 ? -5.748 12.171 3.985 1.00 0.00 34 LEU A C 8
ATOM 11289 O O . LEU A 1 34 ? -6.353 11.265 4.569 1.00 0.00 34 LEU A O 8
ATOM 11305 N N . ASP A 1 35 ? -6.310 12.922 3.041 1.00 0.00 35 ASP A N 8
ATOM 11306 C CA . ASP A 1 35 ? -7.699 12.835 2.615 1.00 0.00 35 ASP A CA 8
ATOM 11307 C C . ASP A 1 35 ? -7.713 12.124 1.269 1.00 0.00 35 ASP A C 8
ATOM 11308 O O . ASP A 1 35 ? -7.642 12.766 0.215 1.00 0.00 35 ASP A O 8
ATOM 11317 N N . ILE A 1 36 ? -7.744 10.790 1.310 1.00 0.00 36 ILE A N 8
ATOM 11318 C CA . ILE A 1 36 ? -7.687 9.928 0.137 1.00 0.00 36 ILE A CA 8
ATOM 11319 C C . ILE A 1 36 ? -9.027 9.206 0.052 1.00 0.00 36 ILE A C 8
ATOM 11320 O O . ILE A 1 36 ? -9.502 8.623 1.028 1.00 0.00 36 ILE A O 8
ATOM 11336 N N . THR A 1 37 ? -9.637 9.281 -1.122 1.00 0.00 37 THR A N 8
ATOM 11337 C CA . THR A 1 37 ? -10.950 8.753 -1.412 1.00 0.00 37 THR A CA 8
ATOM 11338 C C . THR A 1 37 ? -10.818 7.248 -1.637 1.00 0.00 37 THR A C 8
ATOM 11339 O O . THR A 1 37 ? -10.179 6.831 -2.603 1.00 0.00 37 THR A O 8
ATOM 11350 N N . SER A 1 38 ? -11.415 6.424 -0.776 1.00 0.00 38 SER A N 8
ATOM 11351 C CA . SER A 1 38 ? -11.253 4.979 -0.841 1.00 0.00 38 SER A CA 8
ATOM 11352 C C . SER A 1 38 ? -12.550 4.262 -0.468 1.00 0.00 38 SER A C 8
ATOM 11353 O O . SER A 1 38 ? -12.649 3.684 0.616 1.00 0.00 38 SER A O 8
ATOM 11361 N N . TYR A 1 39 ? -13.555 4.277 -1.350 1.00 0.00 39 TYR A N 8
ATOM 11362 C CA . TYR A 1 39 ? -14.840 3.643 -1.057 1.00 0.00 39 TYR A CA 8
ATOM 11363 C C . TYR A 1 39 ? -15.601 3.255 -2.325 1.00 0.00 39 TYR A C 8
ATOM 11364 O O . TYR A 1 39 ? -15.260 3.703 -3.422 1.00 0.00 39 TYR A O 8
ATOM 11382 N N . LYS A 1 40 ? -16.659 2.451 -2.198 1.00 0.00 40 LYS A N 8
ATOM 11383 C CA . LYS A 1 40 ? -17.614 2.173 -3.270 1.00 0.00 40 LYS A CA 8
ATOM 11384 C C . LYS A 1 40 ? -18.955 2.750 -2.858 1.00 0.00 40 LYS A C 8
ATOM 11385 O O . LYS A 1 40 ? -19.369 2.588 -1.707 1.00 0.00 40 LYS A O 8
ATOM 11404 N N . LYS A 1 41 ? -19.614 3.462 -3.770 1.00 0.00 41 LYS A N 8
ATOM 11405 C CA . LYS A 1 41 ? -20.894 4.101 -3.526 1.00 0.00 41 LYS A CA 8
ATOM 11406 C C . LYS A 1 41 ? -21.984 3.293 -4.183 1.00 0.00 41 LYS A C 8
ATOM 11407 O O . LYS A 1 41 ? -21.802 2.718 -5.259 1.00 0.00 41 LYS A O 8
ATOM 11426 N N . THR A 1 42 ? -23.101 3.247 -3.481 1.00 0.00 42 THR A N 8
ATOM 11427 C CA . THR A 1 42 ? -24.088 2.208 -3.587 1.00 0.00 42 THR A CA 8
ATOM 11428 C C . THR A 1 42 ? -25.383 2.862 -3.114 1.00 0.00 42 THR A C 8
ATOM 11429 O O . THR A 1 42 ? -25.761 2.735 -1.949 1.00 0.00 42 THR A O 8
ATOM 11440 N N . GLY A 1 43 ? -25.981 3.680 -3.989 1.00 0.00 43 GLY A N 8
ATOM 11441 C CA . GLY A 1 43 ? -27.205 4.424 -3.730 1.00 0.00 43 GLY A CA 8
ATOM 11442 C C . GLY A 1 43 ? -27.017 5.401 -2.579 1.00 0.00 43 GLY A C 8
ATOM 11443 O O . GLY A 1 43 ? -26.527 6.520 -2.771 1.00 0.00 43 GLY A O 8
ATOM 11447 N N . ASN A 1 44 ? -27.377 4.983 -1.367 1.00 0.00 44 ASN A N 8
ATOM 11448 C CA . ASN A 1 44 ? -27.350 5.824 -0.175 1.00 0.00 44 ASN A CA 8
ATOM 11449 C C . ASN A 1 44 ? -26.324 5.372 0.863 1.00 0.00 44 ASN A C 8
ATOM 11450 O O . ASN A 1 44 ? -26.304 5.917 1.963 1.00 0.00 44 ASN A O 8
ATOM 11461 N N . SER A 1 45 ? -25.449 4.425 0.509 1.00 0.00 45 SER A N 8
ATOM 11462 C CA . SER A 1 45 ? -24.433 3.895 1.403 1.00 0.00 45 SER A CA 8
ATOM 11463 C C . SER A 1 45 ? -23.077 3.799 0.696 1.00 0.00 45 SER A C 8
ATOM 11464 O O . SER A 1 45 ? -22.994 3.604 -0.525 1.00 0.00 45 SER A O 8
ATOM 11472 N N . THR A 1 46 ? -22.006 3.862 1.482 1.00 0.00 46 THR A N 8
ATOM 11473 C CA . THR A 1 46 ? -20.625 4.023 1.031 1.00 0.00 46 THR A CA 8
ATOM 11474 C C . THR A 1 46 ? -19.691 3.121 1.851 1.00 0.00 46 THR A C 8
ATOM 11475 O O . THR A 1 46 ? -19.239 3.506 2.935 1.00 0.00 46 THR A O 8
ATOM 11486 N N . LYS A 1 47 ? -19.426 1.895 1.382 1.00 0.00 47 LYS A N 8
ATOM 11487 C CA . LYS A 1 47 ? -18.512 0.978 2.080 1.00 0.00 47 LYS A CA 8
ATOM 11488 C C . LYS A 1 47 ? -17.113 1.476 1.758 1.00 0.00 47 LYS A C 8
ATOM 11489 O O . LYS A 1 47 ? -16.761 1.519 0.575 1.00 0.00 47 LYS A O 8
ATOM 11508 N N . ALA A 1 48 ? -16.363 1.934 2.760 1.00 0.00 48 ALA A N 8
ATOM 11509 C CA . ALA A 1 48 ? -14.955 2.228 2.545 1.00 0.00 48 ALA A CA 8
ATOM 11510 C C . ALA A 1 48 ? -14.224 0.914 2.307 1.00 0.00 48 ALA A C 8
ATOM 11511 O O . ALA A 1 48 ? -14.631 -0.128 2.821 1.00 0.00 48 ALA A O 8
ATOM 11518 N N . LEU A 1 49 ? -13.124 0.977 1.570 1.00 0.00 49 LEU A N 8
ATOM 11519 C CA . LEU A 1 49 ? -12.233 -0.136 1.337 1.00 0.00 49 LEU A CA 8
ATOM 11520 C C . LEU A 1 49 ? -10.862 0.231 1.887 1.00 0.00 49 LEU A C 8
ATOM 11521 O O . LEU A 1 49 ? -10.493 1.409 1.893 1.00 0.00 49 LEU A O 8
ATOM 11537 N N . SER A 1 50 ? -10.111 -0.760 2.355 1.00 0.00 50 SER A N 8
ATOM 11538 C CA . SER A 1 50 ? -8.719 -0.603 2.753 1.00 0.00 50 SER A CA 8
ATOM 11539 C C . SER A 1 50 ? -7.795 -0.812 1.543 1.00 0.00 50 SER A C 8
ATOM 11540 O O . SER A 1 50 ? -8.261 -1.042 0.419 1.00 0.00 50 SER A O 8
ATOM 11548 N N . TRP A 1 51 ? -6.484 -0.710 1.760 1.00 0.00 51 TRP A N 8
ATOM 11549 C CA . TRP A 1 51 ? -5.454 -1.043 0.785 1.00 0.00 51 TRP A CA 8
ATOM 11550 C C . TRP A 1 51 ? -4.263 -1.667 1.497 1.00 0.00 51 TRP A C 8
ATOM 11551 O O . TRP A 1 51 ? -4.007 -1.396 2.678 1.00 0.00 51 TRP A O 8
ATOM 11572 N N . ASN A 1 52 ? -3.525 -2.475 0.746 1.00 0.00 52 ASN A N 8
ATOM 11573 C CA . ASN A 1 52 ? -2.158 -2.873 1.042 1.00 0.00 52 ASN A CA 8
ATOM 11574 C C . ASN A 1 52 ? -1.209 -1.858 0.409 1.00 0.00 52 ASN A C 8
ATOM 11575 O O . ASN A 1 52 ? -1.569 -1.163 -0.545 1.00 0.00 52 ASN A O 8
ATOM 11586 N N . ALA A 1 53 ? 0.026 -1.819 0.903 1.00 0.00 53 ALA A N 8
ATOM 11587 C CA . ALA A 1 53 ? 1.174 -1.121 0.334 1.00 0.00 53 ALA A CA 8
ATOM 11588 C C . ALA A 1 53 ? 2.321 -2.142 0.281 1.00 0.00 53 ALA A C 8
ATOM 11589 O O . ALA A 1 53 ? 2.240 -3.176 0.947 1.00 0.00 53 ALA A O 8
ATOM 11596 N N . SER A 1 54 ? 3.380 -1.896 -0.493 1.00 0.00 54 SER A N 8
ATOM 11597 C CA . SER A 1 54 ? 4.569 -2.759 -0.545 1.00 0.00 54 SER A CA 8
ATOM 11598 C C . SER A 1 54 ? 5.659 -2.065 -1.349 1.00 0.00 54 SER A C 8
ATOM 11599 O O . SER A 1 54 ? 5.352 -1.434 -2.367 1.00 0.00 54 SER A O 8
ATOM 11607 N N . GLY A 1 55 ? 6.910 -2.208 -0.914 1.00 0.00 55 GLY A N 8
ATOM 11608 C CA . GLY A 1 55 ? 8.091 -1.692 -1.579 1.00 0.00 55 GLY A CA 8
ATOM 11609 C C . GLY A 1 55 ? 9.086 -1.160 -0.551 1.00 0.00 55 GLY A C 8
ATOM 11610 O O . GLY A 1 55 ? 9.409 -1.862 0.412 1.00 0.00 55 GLY A O 8
ATOM 11614 N N . ASP A 1 56 ? 9.538 0.078 -0.766 1.00 0.00 56 ASP A N 8
ATOM 11615 C CA . ASP A 1 56 ? 10.534 0.827 0.011 1.00 0.00 56 ASP A CA 8
ATOM 11616 C C . ASP A 1 56 ? 10.288 0.699 1.526 1.00 0.00 56 ASP A C 8
ATOM 11617 O O . ASP A 1 56 ? 9.150 0.785 1.988 1.00 0.00 56 ASP A O 8
ATOM 11626 N N . SER A 1 57 ? 11.358 0.493 2.299 1.00 0.00 57 SER A N 8
ATOM 11627 C CA . SER A 1 57 ? 11.370 0.058 3.704 1.00 0.00 57 SER A CA 8
ATOM 11628 C C . SER A 1 57 ? 10.905 1.074 4.763 1.00 0.00 57 SER A C 8
ATOM 11629 O O . SER A 1 57 ? 11.062 0.806 5.957 1.00 0.00 57 SER A O 8
ATOM 11637 N N . TRP A 1 58 ? 10.437 2.251 4.361 1.00 0.00 58 TRP A N 8
ATOM 11638 C CA . TRP A 1 58 ? 10.361 3.434 5.218 1.00 0.00 58 TRP A CA 8
ATOM 11639 C C . TRP A 1 58 ? 9.069 4.224 5.005 1.00 0.00 58 TRP A C 8
ATOM 11640 O O . TRP A 1 58 ? 9.001 5.392 5.375 1.00 0.00 58 TRP A O 8
ATOM 11661 N N . ILE A 1 59 ? 8.061 3.640 4.362 1.00 0.00 59 ILE A N 8
ATOM 11662 C CA . ILE A 1 59 ? 6.862 4.346 3.931 1.00 0.00 59 ILE A CA 8
ATOM 11663 C C . ILE A 1 59 ? 5.705 3.590 4.580 1.00 0.00 59 ILE A C 8
ATOM 11664 O O . ILE A 1 59 ? 5.148 2.640 4.020 1.00 0.00 59 ILE A O 8
ATOM 11680 N N . HIS A 1 60 ? 5.386 4.002 5.802 1.00 0.00 60 HIS A N 8
ATOM 11681 C CA . HIS A 1 60 ? 4.235 3.533 6.545 1.00 0.00 60 HIS A CA 8
ATOM 11682 C C . HIS A 1 60 ? 3.004 4.163 5.911 1.00 0.00 60 HIS A C 8
ATOM 11683 O O . HIS A 1 60 ? 2.939 5.389 5.810 1.00 0.00 60 HIS A O 8
ATOM 11697 N N . VAL A 1 61 ? 2.015 3.358 5.533 1.00 0.00 61 VAL A N 8
ATOM 11698 C CA . VAL A 1 61 ? 0.729 3.854 5.047 1.00 0.00 61 VAL A CA 8
ATOM 11699 C C . VAL A 1 61 ? -0.364 3.001 5.682 1.00 0.00 61 VAL A C 8
ATOM 11700 O O . VAL A 1 61 ? -0.823 2.007 5.113 1.00 0.00 61 VAL A O 8
ATOM 11713 N N . ASN A 1 62 ? -0.752 3.366 6.899 1.00 0.00 62 ASN A N 8
ATOM 11714 C CA . ASN A 1 62 ? -1.681 2.617 7.731 1.00 0.00 62 ASN A CA 8
ATOM 11715 C C . ASN A 1 62 ? -3.106 3.110 7.462 1.00 0.00 62 ASN A C 8
ATOM 11716 O O . ASN A 1 62 ? -3.787 3.627 8.348 1.00 0.00 62 ASN A O 8
ATOM 11727 N N . GLY A 1 63 ? -3.539 3.003 6.202 1.00 0.00 63 GLY A N 8
ATOM 11728 C CA . GLY A 1 63 ? -4.796 3.559 5.721 1.00 0.00 63 GLY A CA 8
ATOM 11729 C C . GLY A 1 63 ? -4.808 5.074 5.906 1.00 0.00 63 GLY A C 8
ATOM 11730 O O . GLY A 1 63 ? -3.991 5.785 5.313 1.00 0.00 63 GLY A O 8
ATOM 11734 N N . SER A 1 64 ? -5.712 5.574 6.744 1.00 0.00 64 SER A N 8
ATOM 11735 C CA . SER A 1 64 ? -5.819 6.971 7.152 1.00 0.00 64 SER A CA 8
ATOM 11736 C C . SER A 1 64 ? -4.740 7.379 8.175 1.00 0.00 64 SER A C 8
ATOM 11737 O O . SER A 1 64 ? -5.015 8.117 9.119 1.00 0.00 64 SER A O 8
ATOM 11745 N N . SER A 1 65 ? -3.507 6.901 8.025 1.00 0.00 65 SER A N 8
ATOM 11746 C CA . SER A 1 65 ? -2.331 7.408 8.710 1.00 0.00 65 SER A CA 8
ATOM 11747 C C . SER A 1 65 ? -1.136 7.113 7.802 1.00 0.00 65 SER A C 8
ATOM 11748 O O . SER A 1 65 ? -1.149 6.119 7.070 1.00 0.00 65 SER A O 8
ATOM 11756 N N . VAL A 1 66 ? -0.099 7.943 7.827 1.00 0.00 66 VAL A N 8
ATOM 11757 C CA . VAL A 1 66 ? 1.046 7.816 6.937 1.00 0.00 66 VAL A CA 8
ATOM 11758 C C . VAL A 1 66 ? 2.285 8.350 7.653 1.00 0.00 66 VAL A C 8
ATOM 11759 O O . VAL A 1 66 ? 2.191 9.362 8.341 1.00 0.00 66 VAL A O 8
ATOM 11772 N N . SER A 1 67 ? 3.436 7.690 7.512 1.00 0.00 67 SER A N 8
ATOM 11773 C CA . SER A 1 67 ? 4.727 8.213 7.940 1.00 0.00 67 SER A CA 8
ATOM 11774 C C . SER A 1 67 ? 5.766 7.769 6.920 1.00 0.00 67 SER A C 8
ATOM 11775 O O . SER A 1 67 ? 6.093 6.585 6.840 1.00 0.00 67 SER A O 8
ATOM 11783 N N . TYR A 1 68 ? 6.264 8.708 6.126 1.00 0.00 68 TYR A N 8
ATOM 11784 C CA . TYR A 1 68 ? 7.461 8.507 5.321 1.00 0.00 68 TYR A CA 8
ATOM 11785 C C . TYR A 1 68 ? 8.648 8.851 6.226 1.00 0.00 68 TYR A C 8
ATOM 11786 O O . TYR A 1 68 ? 8.851 10.018 6.573 1.00 0.00 68 TYR A O 8
ATOM 11804 N N . ASP A 1 69 ? 9.385 7.840 6.676 1.00 0.00 69 ASP A N 8
ATOM 11805 C CA . ASP A 1 69 ? 10.566 7.967 7.532 1.00 0.00 69 ASP A CA 8
ATOM 11806 C C . ASP A 1 69 ? 11.711 8.658 6.782 1.00 0.00 69 ASP A C 8
ATOM 11807 O O . ASP A 1 69 ? 11.663 8.813 5.559 1.00 0.00 69 ASP A O 8
ATOM 11816 N N . GLU A 1 70 ? 12.760 9.064 7.492 1.00 0.00 70 GLU A N 8
ATOM 11817 C CA . GLU A 1 70 ? 13.983 9.565 6.876 1.00 0.00 70 GLU A CA 8
ATOM 11818 C C . GLU A 1 70 ? 14.896 8.374 6.522 1.00 0.00 70 GLU A C 8
ATOM 11819 O O . GLU A 1 70 ? 14.511 7.203 6.645 1.00 0.00 70 GLU A O 8
ATOM 11831 N N . ASN A 1 71 ? 16.092 8.653 6.006 1.00 0.00 71 ASN A N 8
ATOM 11832 C CA . ASN A 1 71 ? 17.079 7.675 5.554 1.00 0.00 71 ASN A CA 8
ATOM 11833 C C . ASN A 1 71 ? 18.288 7.729 6.504 1.00 0.00 71 ASN A C 8
ATOM 11834 O O . ASN A 1 71 ? 18.449 8.699 7.244 1.00 0.00 71 ASN A O 8
ATOM 11845 N N . PRO A 1 72 ? 19.138 6.690 6.536 1.00 0.00 72 PRO A N 8
ATOM 11846 C CA . PRO A 1 72 ? 20.286 6.633 7.441 1.00 0.00 72 PRO A CA 8
ATOM 11847 C C . PRO A 1 72 ? 21.544 7.304 6.872 1.00 0.00 72 PRO A C 8
ATOM 11848 O O . PRO A 1 72 ? 22.517 7.477 7.608 1.00 0.00 72 PRO A O 8
ATOM 11859 N N . ALA A 1 73 ? 21.560 7.671 5.584 1.00 0.00 73 ALA A N 8
ATOM 11860 C CA . ALA A 1 73 ? 22.702 8.279 4.900 1.00 0.00 73 ALA A CA 8
ATOM 11861 C C . ALA A 1 73 ? 22.316 9.627 4.298 1.00 0.00 73 ALA A C 8
ATOM 11862 O O . ALA A 1 73 ? 21.135 9.913 4.134 1.00 0.00 73 ALA A O 8
ATOM 11869 N N . LYS A 1 74 ? 23.300 10.427 3.872 1.00 0.00 74 LYS A N 8
ATOM 11870 C CA . LYS A 1 74 ? 23.057 11.781 3.367 1.00 0.00 74 LYS A CA 8
ATOM 11871 C C . LYS A 1 74 ? 23.049 11.877 1.845 1.00 0.00 74 LYS A C 8
ATOM 11872 O O . LYS A 1 74 ? 23.144 12.976 1.292 1.00 0.00 74 LYS A O 8
ATOM 11891 N N . GLU A 1 75 ? 22.985 10.743 1.149 1.00 0.00 75 GLU A N 8
ATOM 11892 C CA . GLU A 1 75 ? 22.646 10.753 -0.269 1.00 0.00 75 GLU A CA 8
ATOM 11893 C C . GLU A 1 75 ? 21.135 10.985 -0.420 1.00 0.00 75 GLU A C 8
ATOM 11894 O O . GLU A 1 75 ? 20.398 10.970 0.570 1.00 0.00 75 GLU A O 8
ATOM 11906 N N . ARG A 1 76 ? 20.654 11.194 -1.648 1.00 0.00 76 ARG A N 8
ATOM 11907 C CA . ARG A 1 76 ? 19.255 11.510 -1.918 1.00 0.00 76 ARG A CA 8
ATOM 11908 C C . ARG A 1 76 ? 18.580 10.316 -2.580 1.00 0.00 76 ARG A C 8
ATOM 11909 O O . ARG A 1 76 ? 19.180 9.663 -3.441 1.00 0.00 76 ARG A O 8
ATOM 11930 N N . ARG A 1 77 ? 17.307 10.060 -2.281 1.00 0.00 77 ARG A N 8
ATOM 11931 C CA . ARG A 1 77 ? 16.525 8.989 -2.902 1.00 0.00 77 ARG A CA 8
ATOM 11932 C C . ARG A 1 77 ? 15.239 9.569 -3.465 1.00 0.00 77 ARG A C 8
ATOM 11933 O O . ARG A 1 77 ? 14.830 10.667 -3.091 1.00 0.00 77 ARG A O 8
ATOM 11954 N N . THR A 1 78 ? 14.583 8.776 -4.305 1.00 0.00 78 THR A N 8
ATOM 11955 C CA . THR A 1 78 ? 13.177 8.904 -4.619 1.00 0.00 78 THR A CA 8
ATOM 11956 C C . THR A 1 78 ? 12.567 7.596 -4.125 1.00 0.00 78 THR A C 8
ATOM 11957 O O . THR A 1 78 ? 12.996 6.533 -4.574 1.00 0.00 78 THR A O 8
ATOM 11968 N N . GLY A 1 79 ? 11.655 7.661 -3.152 1.00 0.00 79 GLY A N 8
ATOM 11969 C CA . GLY A 1 79 ? 10.891 6.490 -2.732 1.00 0.00 79 GLY A CA 8
ATOM 11970 C C . GLY A 1 79 ? 9.842 6.149 -3.784 1.00 0.00 79 GLY A C 8
ATOM 11971 O O . GLY A 1 79 ? 9.459 7.031 -4.561 1.00 0.00 79 GLY A O 8
ATOM 11975 N N . LEU A 1 80 ? 9.357 4.904 -3.804 1.00 0.00 80 LEU A N 8
ATOM 11976 C CA . LEU A 1 80 ? 8.271 4.490 -4.686 1.00 0.00 80 LEU A CA 8
ATOM 11977 C C . LEU A 1 80 ? 7.550 3.282 -4.082 1.00 0.00 80 LEU A C 8
ATOM 11978 O O . LEU A 1 80 ? 8.126 2.192 -4.023 1.00 0.00 80 LEU A O 8
ATOM 11994 N N . VAL A 1 81 ? 6.302 3.438 -3.638 1.00 0.00 81 VAL A N 8
ATOM 11995 C CA . VAL A 1 81 ? 5.498 2.348 -3.072 1.00 0.00 81 VAL A CA 8
ATOM 11996 C C . VAL A 1 81 ? 4.140 2.358 -3.757 1.00 0.00 81 VAL A C 8
ATOM 11997 O O . VAL A 1 81 ? 3.469 3.389 -3.795 1.00 0.00 81 VAL A O 8
ATOM 12010 N N . THR A 1 82 ? 3.744 1.237 -4.351 1.00 0.00 82 THR A N 8
ATOM 12011 C CA . THR A 1 82 ? 2.428 1.093 -4.952 1.00 0.00 82 THR A CA 8
ATOM 12012 C C . THR A 1 82 ? 1.453 0.616 -3.876 1.00 0.00 82 THR A C 8
ATOM 12013 O O . THR A 1 82 ? 1.749 -0.339 -3.150 1.00 0.00 82 THR A O 8
ATOM 12024 N N . LEU A 1 83 ? 0.261 1.209 -3.830 1.00 0.00 83 LEU A N 8
ATOM 12025 C CA . LEU A 1 83 ? -0.868 0.702 -3.055 1.00 0.00 83 LEU A CA 8
ATOM 12026 C C . LEU A 1 83 ? -1.941 0.211 -4.012 1.00 0.00 83 LEU A C 8
ATOM 12027 O O . LEU A 1 83 ? -2.144 0.803 -5.077 1.00 0.00 83 LEU A O 8
ATOM 12043 N N . LYS A 1 84 ? -2.649 -0.847 -3.614 1.00 0.00 84 LYS A N 8
ATOM 12044 C CA . LYS A 1 84 ? -3.809 -1.383 -4.315 1.00 0.00 84 LYS A CA 8
ATOM 12045 C C . LYS A 1 84 ? -4.869 -1.645 -3.257 1.00 0.00 84 LYS A C 8
ATOM 12046 O O . LYS A 1 84 ? -4.546 -2.043 -2.137 1.00 0.00 84 LYS A O 8
ATOM 12065 N N . GLN A 1 85 ? -6.110 -1.334 -3.599 1.00 0.00 85 GLN A N 8
ATOM 12066 C CA . GLN A 1 85 ? -7.256 -1.477 -2.724 1.00 0.00 85 GLN A CA 8
ATOM 12067 C C . GLN A 1 85 ? -7.577 -2.965 -2.548 1.00 0.00 85 GLN A C 8
ATOM 12068 O O . GLN A 1 85 ? -7.289 -3.762 -3.437 1.00 0.00 85 GLN A O 8
ATOM 12082 N N . ASP A 1 86 ? -8.312 -3.288 -1.482 1.00 0.00 86 ASP A N 8
ATOM 12083 C CA . ASP A 1 86 ? -8.936 -4.591 -1.254 1.00 0.00 86 ASP A CA 8
ATOM 12084 C C . ASP A 1 86 ? -9.756 -5.102 -2.439 1.00 0.00 86 ASP A C 8
ATOM 12085 O O . ASP A 1 86 ? -9.828 -6.312 -2.652 1.00 0.00 86 ASP A O 8
ATOM 12094 N N . GLU A 1 87 ? -10.392 -4.197 -3.191 1.00 0.00 87 GLU A N 8
ATOM 12095 C CA . GLU A 1 87 ? -11.338 -4.551 -4.243 1.00 0.00 87 GLU A CA 8
ATOM 12096 C C . GLU A 1 87 ? -11.034 -3.894 -5.590 1.00 0.00 87 GLU A C 8
ATOM 12097 O O . GLU A 1 87 ? -11.274 -4.505 -6.630 1.00 0.00 87 GLU A O 8
ATOM 12109 N N . SER A 1 88 ? -10.550 -2.656 -5.591 1.00 0.00 88 SER A N 8
ATOM 12110 C CA . SER A 1 88 ? -10.283 -1.896 -6.806 1.00 0.00 88 SER A CA 8
ATOM 12111 C C . SER A 1 88 ? -8.858 -2.181 -7.303 1.00 0.00 88 SER A C 8
ATOM 12112 O O . SER A 1 88 ? -8.294 -3.245 -7.051 1.00 0.00 88 SER A O 8
ATOM 12120 N N . GLY A 1 89 ? -8.294 -1.248 -8.070 1.00 0.00 89 GLY A N 8
ATOM 12121 C CA . GLY A 1 89 ? -7.029 -1.463 -8.757 1.00 0.00 89 GLY A CA 8
ATOM 12122 C C . GLY A 1 89 ? -6.417 -0.215 -9.382 1.00 0.00 89 GLY A C 8
ATOM 12123 O O . GLY A 1 89 ? -5.470 -0.358 -10.153 1.00 0.00 89 GLY A O 8
ATOM 12127 N N . LYS A 1 90 ? -6.927 0.996 -9.107 1.00 0.00 90 LYS A N 8
ATOM 12128 C CA . LYS A 1 90 ? -6.250 2.224 -9.503 1.00 0.00 90 LYS A CA 8
ATOM 12129 C C . LYS A 1 90 ? -5.017 2.359 -8.625 1.00 0.00 90 LYS A C 8
ATOM 12130 O O . LYS A 1 90 ? -5.113 2.808 -7.488 1.00 0.00 90 LYS A O 8
ATOM 12149 N N . THR A 1 91 ? -3.877 1.894 -9.090 1.00 0.00 91 THR A N 8
ATOM 12150 C CA . THR A 1 91 ? -2.709 1.834 -8.233 1.00 0.00 91 THR A CA 8
ATOM 12151 C C . THR A 1 91 ? -2.184 3.258 -8.019 1.00 0.00 91 THR A C 8
ATOM 12152 O O . THR A 1 91 ? -1.764 3.913 -8.979 1.00 0.00 91 THR A O 8
ATOM 12163 N N . LEU A 1 92 ? -2.254 3.775 -6.787 1.00 0.00 92 LEU A N 8
ATOM 12164 C CA . LEU A 1 92 ? -1.689 5.084 -6.459 1.00 0.00 92 LEU A CA 8
ATOM 12165 C C . LEU A 1 92 ? -0.186 4.889 -6.396 1.00 0.00 92 LEU A C 8
ATOM 12166 O O . LEU A 1 92 ? 0.308 3.947 -5.768 1.00 0.00 92 LEU A O 8
ATOM 12182 N N . SER A 1 93 ? 0.509 5.771 -7.101 1.00 0.00 93 SER A N 8
ATOM 12183 C CA . SER A 1 93 ? 1.941 5.931 -7.000 1.00 0.00 93 SER A CA 8
ATOM 12184 C C . SER A 1 93 ? 2.191 6.939 -5.878 1.00 0.00 93 SER A C 8
ATOM 12185 O O . SER A 1 93 ? 1.354 7.801 -5.589 1.00 0.00 93 SER A O 8
ATOM 12193 N N . LEU A 1 94 ? 3.346 6.836 -5.236 1.00 0.00 94 LEU A N 8
ATOM 12194 C CA . LEU A 1 94 ? 3.684 7.595 -4.051 1.00 0.00 94 LEU A CA 8
ATOM 12195 C C . LEU A 1 94 ? 5.187 7.796 -4.103 1.00 0.00 94 LEU A C 8
ATOM 12196 O O . LEU A 1 94 ? 5.945 6.873 -3.802 1.00 0.00 94 LEU A O 8
ATOM 12212 N N . LYS A 1 95 ? 5.609 8.969 -4.570 1.00 0.00 95 LYS A N 8
ATOM 12213 C CA . LYS A 1 95 ? 7.008 9.343 -4.655 1.00 0.00 95 LYS A CA 8
ATOM 12214 C C . LYS A 1 95 ? 7.246 10.340 -3.527 1.00 0.00 95 LYS A C 8
ATOM 12215 O O . LYS A 1 95 ? 6.354 11.107 -3.172 1.00 0.00 95 LYS A O 8
ATOM 12234 N N . ILE A 1 96 ? 8.457 10.367 -2.993 1.00 0.00 96 ILE A N 8
ATOM 12235 C CA . ILE A 1 96 ? 8.961 11.392 -2.081 1.00 0.00 96 ILE A CA 8
ATOM 12236 C C . ILE A 1 96 ? 10.390 11.623 -2.556 1.00 0.00 96 ILE A C 8
ATOM 12237 O O . ILE A 1 96 ? 11.079 10.630 -2.806 1.00 0.00 96 ILE A O 8
ATOM 12253 N N . VAL A 1 97 ? 10.845 12.873 -2.685 1.00 0.00 97 VAL A N 8
ATOM 12254 C CA . VAL A 1 97 ? 12.235 13.180 -3.015 1.00 0.00 97 VAL A CA 8
ATOM 12255 C C . VAL A 1 97 ? 12.777 14.041 -1.872 1.00 0.00 97 VAL A C 8
ATOM 12256 O O . VAL A 1 97 ? 12.813 15.269 -1.970 1.00 0.00 97 VAL A O 8
ATOM 12269 N N . GLN A 1 98 ? 13.137 13.386 -0.769 1.00 0.00 98 GLN A N 8
ATOM 12270 C CA . GLN A 1 98 ? 13.658 14.019 0.442 1.00 0.00 98 GLN A CA 8
ATOM 12271 C C . GLN A 1 98 ? 15.171 14.247 0.327 1.00 0.00 98 GLN A C 8
ATOM 12272 O O . GLN A 1 98 ? 15.801 13.592 -0.505 1.00 0.00 98 GLN A O 8
ATOM 12286 N N . PRO A 1 99 ? 15.780 15.093 1.178 1.00 0.00 99 PRO A N 8
ATOM 12287 C CA . PRO A 1 99 ? 17.218 15.086 1.428 1.00 0.00 99 PRO A CA 8
ATOM 12288 C C . PRO A 1 99 ? 17.623 13.825 2.190 1.00 0.00 99 PRO A C 8
ATOM 12289 O O . PRO A 1 99 ? 16.786 12.982 2.519 1.00 0.00 99 PRO A O 8
ATOM 12300 N N . GLY A 1 100 ? 18.919 13.702 2.470 1.00 0.00 100 GLY A N 8
ATOM 12301 C CA . GLY A 1 100 ? 19.450 12.647 3.290 1.00 0.00 100 GLY A CA 8
ATOM 12302 C C . GLY A 1 100 ? 20.104 13.155 4.568 1.00 0.00 100 GLY A C 8
ATOM 12303 O O . GLY A 1 100 ? 20.749 14.204 4.574 1.00 0.00 100 GLY A O 8
ATOM 12307 N N . LYS A 1 101 ? 20.006 12.339 5.613 1.00 0.00 101 LYS A N 8
ATOM 12308 C CA . LYS A 1 101 ? 20.294 12.679 7.001 1.00 0.00 101 LYS A CA 8
ATOM 12309 C C . LYS A 1 101 ? 21.777 12.520 7.318 1.00 0.00 101 LYS A C 8
ATOM 12310 O O . LYS A 1 101 ? 22.380 11.484 7.018 1.00 0.00 101 LYS A O 8
ATOM 12329 N N . THR A 1 102 ? 22.356 13.495 8.013 1.00 0.00 102 THR A N 8
ATOM 12330 C CA . THR A 1 102 ? 23.553 13.306 8.831 1.00 0.00 102 THR A CA 8
ATOM 12331 C C . THR A 1 102 ? 23.426 14.192 10.065 1.00 0.00 102 THR A C 8
ATOM 12332 O O . THR A 1 102 ? 23.864 15.346 10.063 1.00 0.00 102 THR A O 8
ATOM 12343 N N . SER A 1 103 ? 22.825 13.657 11.115 1.00 0.00 103 SER A N 8
ATOM 12344 C CA . SER A 1 103 ? 22.482 14.412 12.304 1.00 0.00 103 SER A CA 8
ATOM 12345 C C . SER A 1 103 ? 22.908 13.610 13.542 1.00 0.00 103 SER A C 8
ATOM 12346 O O . SER A 1 103 ? 23.288 12.437 13.412 1.00 0.00 103 SER A O 8
ATOM 12354 N N . ILE A 1 104 ? 22.923 14.209 14.738 1.00 0.00 104 ILE A N 8
ATOM 12355 C CA . ILE A 1 104 ? 23.182 13.472 15.980 1.00 0.00 104 ILE A CA 8
ATOM 12356 C C . ILE A 1 104 ? 21.823 12.912 16.408 1.00 0.00 104 ILE A C 8
ATOM 12357 O O . ILE A 1 104 ? 21.186 13.384 17.351 1.00 0.00 104 ILE A O 8
ATOM 12373 N N . ASP A 1 105 ? 21.363 11.961 15.600 1.00 0.00 105 ASP A N 8
ATOM 12374 C CA . ASP A 1 105 ? 20.020 11.409 15.548 1.00 0.00 105 ASP A CA 8
ATOM 12375 C C . ASP A 1 105 ? 20.037 10.113 16.323 1.00 0.00 105 ASP A C 8
ATOM 12376 O O . ASP A 1 105 ? 19.309 9.984 17.323 1.00 0.00 105 ASP A O 8
ATOM 12385 N N . GLY A 1 1 ? -33.641 -9.364 -4.967 1.00 0.00 1 GLY A N 9
ATOM 12386 C CA . GLY A 1 1 ? -34.832 -8.495 -5.055 1.00 0.00 1 GLY A CA 9
ATOM 12387 C C . GLY A 1 1 ? -34.735 -7.647 -6.311 1.00 0.00 1 GLY A C 9
ATOM 12388 O O . GLY A 1 1 ? -33.968 -8.011 -7.198 1.00 0.00 1 GLY A O 9
ATOM 12392 N N . HIS A 1 2 ? -35.465 -6.531 -6.391 1.00 0.00 2 HIS A N 9
ATOM 12393 C CA . HIS A 1 2 ? -35.215 -5.513 -7.408 1.00 0.00 2 HIS A CA 9
ATOM 12394 C C . HIS A 1 2 ? -33.800 -4.983 -7.169 1.00 0.00 2 HIS A C 9
ATOM 12395 O O . HIS A 1 2 ? -33.526 -4.459 -6.089 1.00 0.00 2 HIS A O 9
ATOM 12409 N N . MET A 1 3 ? -32.884 -5.227 -8.104 1.00 0.00 3 MET A N 9
ATOM 12410 C CA . MET A 1 3 ? -31.466 -4.894 -8.026 1.00 0.00 3 MET A CA 9
ATOM 12411 C C . MET A 1 3 ? -31.007 -4.590 -9.454 1.00 0.00 3 MET A C 9
ATOM 12412 O O . MET A 1 3 ? -31.658 -5.031 -10.401 1.00 0.00 3 MET A O 9
ATOM 12426 N N . GLY A 1 4 ? -29.888 -3.878 -9.600 1.00 0.00 4 GLY A N 9
ATOM 12427 C CA . GLY A 1 4 ? -29.428 -3.356 -10.878 1.00 0.00 4 GLY A CA 9
ATOM 12428 C C . GLY A 1 4 ? -29.456 -1.839 -10.793 1.00 0.00 4 GLY A C 9
ATOM 12429 O O . GLY A 1 4 ? -30.532 -1.248 -10.760 1.00 0.00 4 GLY A O 9
ATOM 12433 N N . SER A 1 5 ? -28.286 -1.217 -10.671 1.00 0.00 5 SER A N 9
ATOM 12434 C CA . SER A 1 5 ? -28.146 0.222 -10.502 1.00 0.00 5 SER A CA 9
ATOM 12435 C C . SER A 1 5 ? -26.686 0.612 -10.769 1.00 0.00 5 SER A C 9
ATOM 12436 O O . SER A 1 5 ? -25.807 -0.242 -10.609 1.00 0.00 5 SER A O 9
ATOM 12444 N N . PRO A 1 6 ? -26.393 1.870 -11.139 1.00 0.00 6 PRO A N 9
ATOM 12445 C CA . PRO A 1 6 ? -25.028 2.347 -11.318 1.00 0.00 6 PRO A CA 9
ATOM 12446 C C . PRO A 1 6 ? -24.321 2.466 -9.969 1.00 0.00 6 PRO A C 9
ATOM 12447 O O . PRO A 1 6 ? -24.700 3.262 -9.102 1.00 0.00 6 PRO A O 9
ATOM 12458 N N . VAL A 1 7 ? -23.283 1.659 -9.800 1.00 0.00 7 VAL A N 9
ATOM 12459 C CA . VAL A 1 7 ? -22.457 1.638 -8.607 1.00 0.00 7 VAL A CA 9
ATOM 12460 C C . VAL A 1 7 ? -21.263 2.529 -8.911 1.00 0.00 7 VAL A C 9
ATOM 12461 O O . VAL A 1 7 ? -20.487 2.248 -9.822 1.00 0.00 7 VAL A O 9
ATOM 12474 N N . SER A 1 8 ? -21.122 3.607 -8.152 1.00 0.00 8 SER A N 9
ATOM 12475 C CA . SER A 1 8 ? -20.105 4.617 -8.363 1.00 0.00 8 SER A CA 9
ATOM 12476 C C . SER A 1 8 ? -18.965 4.307 -7.416 1.00 0.00 8 SER A C 9
ATOM 12477 O O . SER A 1 8 ? -19.076 4.554 -6.211 1.00 0.00 8 SER A O 9
ATOM 12485 N N . TYR A 1 9 ? -17.903 3.689 -7.919 1.00 0.00 9 TYR A N 9
ATOM 12486 C CA . TYR A 1 9 ? -16.694 3.539 -7.135 1.00 0.00 9 TYR A CA 9
ATOM 12487 C C . TYR A 1 9 ? -15.900 4.832 -7.146 1.00 0.00 9 TYR A C 9
ATOM 12488 O O . TYR A 1 9 ? -16.020 5.647 -8.067 1.00 0.00 9 TYR A O 9
ATOM 12506 N N . TYR A 1 10 ? -15.065 4.983 -6.125 1.00 0.00 10 TYR A N 9
ATOM 12507 C CA . TYR A 1 10 ? -14.173 6.096 -5.912 1.00 0.00 10 TYR A CA 9
ATOM 12508 C C . TYR A 1 10 ? -12.819 5.462 -5.598 1.00 0.00 10 TYR A C 9
ATOM 12509 O O . TYR A 1 10 ? -12.642 4.842 -4.546 1.00 0.00 10 TYR A O 9
ATOM 12527 N N . PHE A 1 11 ? -11.899 5.541 -6.555 1.00 0.00 11 PHE A N 9
ATOM 12528 C CA . PHE A 1 11 ? -10.514 5.099 -6.487 1.00 0.00 11 PHE A CA 9
ATOM 12529 C C . PHE A 1 11 ? -9.678 6.277 -7.000 1.00 0.00 11 PHE A C 9
ATOM 12530 O O . PHE A 1 11 ? -9.128 6.221 -8.102 1.00 0.00 11 PHE A O 9
ATOM 12547 N N . SER A 1 12 ? -9.619 7.374 -6.235 1.00 0.00 12 SER A N 9
ATOM 12548 C CA . SER A 1 12 ? -8.636 8.431 -6.441 1.00 0.00 12 SER A CA 9
ATOM 12549 C C . SER A 1 12 ? -8.520 9.346 -5.214 1.00 0.00 12 SER A C 9
ATOM 12550 O O . SER A 1 12 ? -9.166 9.085 -4.196 1.00 0.00 12 SER A O 9
ATOM 12558 N N . TYR A 1 13 ? -7.727 10.428 -5.294 1.00 0.00 13 TYR A N 9
ATOM 12559 C CA . TYR A 1 13 ? -7.859 11.539 -4.355 1.00 0.00 13 TYR A CA 9
ATOM 12560 C C . TYR A 1 13 ? -9.219 12.224 -4.552 1.00 0.00 13 TYR A C 9
ATOM 12561 O O . TYR A 1 13 ? -9.952 11.890 -5.487 1.00 0.00 13 TYR A O 9
ATOM 12579 N N . ALA A 1 14 ? -9.555 13.176 -3.679 1.00 0.00 14 ALA A N 9
ATOM 12580 C CA . ALA A 1 14 ? -10.741 14.018 -3.826 1.00 0.00 14 ALA A CA 9
ATOM 12581 C C . ALA A 1 14 ? -10.398 15.481 -4.104 1.00 0.00 14 ALA A C 9
ATOM 12582 O O . ALA A 1 14 ? -11.298 16.259 -4.419 1.00 0.00 14 ALA A O 9
ATOM 12589 N N . ASP A 1 15 ? -9.122 15.861 -4.019 1.00 0.00 15 ASP A N 9
ATOM 12590 C CA . ASP A 1 15 ? -8.694 17.228 -4.285 1.00 0.00 15 ASP A CA 9
ATOM 12591 C C . ASP A 1 15 ? -7.220 17.217 -4.672 1.00 0.00 15 ASP A C 9
ATOM 12592 O O . ASP A 1 15 ? -6.356 17.769 -3.981 1.00 0.00 15 ASP A O 9
ATOM 12601 N N . GLY A 1 16 ? -6.894 16.475 -5.728 1.00 0.00 16 GLY A N 9
ATOM 12602 C CA . GLY A 1 16 ? -5.523 16.409 -6.212 1.00 0.00 16 GLY A CA 9
ATOM 12603 C C . GLY A 1 16 ? -5.419 15.618 -7.499 1.00 0.00 16 GLY A C 9
ATOM 12604 O O . GLY A 1 16 ? -5.565 16.188 -8.577 1.00 0.00 16 GLY A O 9
ATOM 12608 N N . GLY A 1 17 ? -5.171 14.312 -7.407 1.00 0.00 17 GLY A N 9
ATOM 12609 C CA . GLY A 1 17 ? -4.790 13.522 -8.568 1.00 0.00 17 GLY A CA 9
ATOM 12610 C C . GLY A 1 17 ? -4.618 12.049 -8.252 1.00 0.00 17 GLY A C 9
ATOM 12611 O O . GLY A 1 17 ? -5.565 11.381 -7.822 1.00 0.00 17 GLY A O 9
ATOM 12615 N N . THR A 1 18 ? -3.432 11.521 -8.548 1.00 0.00 18 THR A N 9
ATOM 12616 C CA . THR A 1 18 ? -3.119 10.102 -8.533 1.00 0.00 18 THR A CA 9
ATOM 12617 C C . THR A 1 18 ? -1.758 9.772 -7.941 1.00 0.00 18 THR A C 9
ATOM 12618 O O . THR A 1 18 ? -1.309 8.629 -8.060 1.00 0.00 18 THR A O 9
ATOM 12629 N N . SER A 1 19 ? -1.091 10.714 -7.278 1.00 0.00 19 SER A N 9
ATOM 12630 C CA . SER A 1 19 ? 0.087 10.327 -6.525 1.00 0.00 19 SER A CA 9
ATOM 12631 C C . SER A 1 19 ? 0.400 11.315 -5.436 1.00 0.00 19 SER A C 9
ATOM 12632 O O . SER A 1 19 ? 0.302 12.533 -5.610 1.00 0.00 19 SER A O 9
ATOM 12640 N N . HIS A 1 20 ? 0.925 10.748 -4.368 1.00 0.00 20 HIS A N 9
ATOM 12641 C CA . HIS A 1 20 ? 1.665 11.480 -3.375 1.00 0.00 20 HIS A CA 9
ATOM 12642 C C . HIS A 1 20 ? 3.101 11.584 -3.864 1.00 0.00 20 HIS A C 9
ATOM 12643 O O . HIS A 1 20 ? 3.675 10.653 -4.444 1.00 0.00 20 HIS A O 9
ATOM 12657 N N . THR A 1 21 ? 3.655 12.764 -3.685 1.00 0.00 21 THR A N 9
ATOM 12658 C CA . THR A 1 21 ? 5.045 13.120 -3.861 1.00 0.00 21 THR A CA 9
ATOM 12659 C C . THR A 1 21 ? 5.339 13.977 -2.630 1.00 0.00 21 THR A C 9
ATOM 12660 O O . THR A 1 21 ? 4.405 14.466 -1.989 1.00 0.00 21 THR A O 9
ATOM 12671 N N . GLU A 1 22 ? 6.590 14.193 -2.262 1.00 0.00 22 GLU A N 9
ATOM 12672 C CA . GLU A 1 22 ? 6.938 15.309 -1.422 1.00 0.00 22 GLU A CA 9
ATOM 12673 C C . GLU A 1 22 ? 8.382 15.672 -1.737 1.00 0.00 22 GLU A C 9
ATOM 12674 O O . GLU A 1 22 ? 9.147 14.814 -2.192 1.00 0.00 22 GLU A O 9
ATOM 12686 N N . TYR A 1 23 ? 8.751 16.930 -1.502 1.00 0.00 23 TYR A N 9
ATOM 12687 C CA . TYR A 1 23 ? 10.094 17.431 -1.758 1.00 0.00 23 TYR A CA 9
ATOM 12688 C C . TYR A 1 23 ? 10.654 18.141 -0.512 1.00 0.00 23 TYR A C 9
ATOM 12689 O O . TYR A 1 23 ? 11.038 19.308 -0.625 1.00 0.00 23 TYR A O 9
ATOM 12707 N N . PRO A 1 24 ? 10.691 17.494 0.673 1.00 0.00 24 PRO A N 9
ATOM 12708 C CA . PRO A 1 24 ? 11.225 18.133 1.864 1.00 0.00 24 PRO A CA 9
ATOM 12709 C C . PRO A 1 24 ? 12.743 18.319 1.759 1.00 0.00 24 PRO A C 9
ATOM 12710 O O . PRO A 1 24 ? 13.391 17.882 0.801 1.00 0.00 24 PRO A O 9
ATOM 12721 N N . ASP A 1 25 ? 13.314 18.996 2.747 1.00 0.00 25 ASP A N 9
ATOM 12722 C CA . ASP A 1 25 ? 14.715 19.383 2.787 1.00 0.00 25 ASP A CA 9
ATOM 12723 C C . ASP A 1 25 ? 15.052 19.656 4.249 1.00 0.00 25 ASP A C 9
ATOM 12724 O O . ASP A 1 25 ? 14.128 19.725 5.065 1.00 0.00 25 ASP A O 9
ATOM 12733 N N . ASP A 1 26 ? 16.331 19.825 4.589 1.00 0.00 26 ASP A N 9
ATOM 12734 C CA . ASP A 1 26 ? 16.847 20.083 5.934 1.00 0.00 26 ASP A CA 9
ATOM 12735 C C . ASP A 1 26 ? 16.599 18.889 6.862 1.00 0.00 26 ASP A C 9
ATOM 12736 O O . ASP A 1 26 ? 17.503 18.077 7.072 1.00 0.00 26 ASP A O 9
ATOM 12745 N N . SER A 1 27 ? 15.370 18.757 7.365 1.00 0.00 27 SER A N 9
ATOM 12746 C CA . SER A 1 27 ? 14.746 17.572 7.927 1.00 0.00 27 SER A CA 9
ATOM 12747 C C . SER A 1 27 ? 13.258 17.896 8.096 1.00 0.00 27 SER A C 9
ATOM 12748 O O . SER A 1 27 ? 12.933 18.740 8.942 1.00 0.00 27 SER A O 9
ATOM 12756 N N . SER A 1 28 ? 12.374 17.276 7.301 1.00 0.00 28 SER A N 9
ATOM 12757 C CA . SER A 1 28 ? 10.920 17.376 7.496 1.00 0.00 28 SER A CA 9
ATOM 12758 C C . SER A 1 28 ? 10.172 16.048 7.293 1.00 0.00 28 SER A C 9
ATOM 12759 O O . SER A 1 28 ? 8.991 16.035 6.924 1.00 0.00 28 SER A O 9
ATOM 12767 N N . ALA A 1 29 ? 10.850 14.918 7.471 1.00 0.00 29 ALA A N 9
ATOM 12768 C CA . ALA A 1 29 ? 10.221 13.593 7.433 1.00 0.00 29 ALA A CA 9
ATOM 12769 C C . ALA A 1 29 ? 9.343 13.383 8.667 1.00 0.00 29 ALA A C 9
ATOM 12770 O O . ALA A 1 29 ? 9.687 13.841 9.756 1.00 0.00 29 ALA A O 9
ATOM 12777 N N . GLY A 1 30 ? 8.238 12.646 8.527 1.00 0.00 30 GLY A N 9
ATOM 12778 C CA . GLY A 1 30 ? 7.304 12.423 9.612 1.00 0.00 30 GLY A CA 9
ATOM 12779 C C . GLY A 1 30 ? 6.092 11.658 9.105 1.00 0.00 30 GLY A C 9
ATOM 12780 O O . GLY A 1 30 ? 6.157 10.991 8.069 1.00 0.00 30 GLY A O 9
ATOM 12784 N N . SER A 1 31 ? 4.988 11.754 9.839 1.00 0.00 31 SER A N 9
ATOM 12785 C CA . SER A 1 31 ? 3.734 11.076 9.564 1.00 0.00 31 SER A CA 9
ATOM 12786 C C . SER A 1 31 ? 2.614 12.089 9.410 1.00 0.00 31 SER A C 9
ATOM 12787 O O . SER A 1 31 ? 2.287 12.804 10.357 1.00 0.00 31 SER A O 9
ATOM 12795 N N . PHE A 1 32 ? 2.041 12.147 8.211 1.00 0.00 32 PHE A N 9
ATOM 12796 C CA . PHE A 1 32 ? 0.894 12.981 7.863 1.00 0.00 32 PHE A CA 9
ATOM 12797 C C . PHE A 1 32 ? -0.260 12.120 7.335 1.00 0.00 32 PHE A C 9
ATOM 12798 O O . PHE A 1 32 ? -0.185 10.888 7.305 1.00 0.00 32 PHE A O 9
ATOM 12815 N N . ILE A 1 33 ? -1.352 12.775 6.941 1.00 0.00 33 ILE A N 9
ATOM 12816 C CA . ILE A 1 33 ? -2.592 12.200 6.434 1.00 0.00 33 ILE A CA 9
ATOM 12817 C C . ILE A 1 33 ? -2.932 12.990 5.157 1.00 0.00 33 ILE A C 9
ATOM 12818 O O . ILE A 1 33 ? -2.457 14.113 4.982 1.00 0.00 33 ILE A O 9
ATOM 12834 N N . LEU A 1 34 ? -3.713 12.402 4.248 1.00 0.00 34 LEU A N 9
ATOM 12835 C CA . LEU A 1 34 ? -4.089 12.969 2.950 1.00 0.00 34 LEU A CA 9
ATOM 12836 C C . LEU A 1 34 ? -5.593 12.780 2.732 1.00 0.00 34 LEU A C 9
ATOM 12837 O O . LEU A 1 34 ? -6.271 12.152 3.550 1.00 0.00 34 LEU A O 9
ATOM 12853 N N . ASP A 1 35 ? -6.128 13.253 1.606 1.00 0.00 35 ASP A N 9
ATOM 12854 C CA . ASP A 1 35 ? -7.539 13.120 1.234 1.00 0.00 35 ASP A CA 9
ATOM 12855 C C . ASP A 1 35 ? -7.669 12.133 0.074 1.00 0.00 35 ASP A C 9
ATOM 12856 O O . ASP A 1 35 ? -7.924 12.505 -1.077 1.00 0.00 35 ASP A O 9
ATOM 12865 N N . ILE A 1 36 ? -7.456 10.851 0.380 1.00 0.00 36 ILE A N 9
ATOM 12866 C CA . ILE A 1 36 ? -7.599 9.749 -0.561 1.00 0.00 36 ILE A CA 9
ATOM 12867 C C . ILE A 1 36 ? -8.987 9.143 -0.338 1.00 0.00 36 ILE A C 9
ATOM 12868 O O . ILE A 1 36 ? -9.445 8.989 0.798 1.00 0.00 36 ILE A O 9
ATOM 12884 N N . THR A 1 37 ? -9.655 8.804 -1.434 1.00 0.00 37 THR A N 9
ATOM 12885 C CA . THR A 1 37 ? -11.015 8.305 -1.469 1.00 0.00 37 THR A CA 9
ATOM 12886 C C . THR A 1 37 ? -10.944 6.805 -1.725 1.00 0.00 37 THR A C 9
ATOM 12887 O O . THR A 1 37 ? -10.244 6.386 -2.650 1.00 0.00 37 THR A O 9
ATOM 12898 N N . SER A 1 38 ? -11.656 5.998 -0.942 1.00 0.00 38 SER A N 9
ATOM 12899 C CA . SER A 1 38 ? -11.720 4.560 -1.153 1.00 0.00 38 SER A CA 9
ATOM 12900 C C . SER A 1 38 ? -13.098 4.085 -0.689 1.00 0.00 38 SER A C 9
ATOM 12901 O O . SER A 1 38 ? -13.248 3.624 0.448 1.00 0.00 38 SER A O 9
ATOM 12909 N N . TYR A 1 39 ? -14.126 4.222 -1.535 1.00 0.00 39 TYR A N 9
ATOM 12910 C CA . TYR A 1 39 ? -15.457 3.685 -1.252 1.00 0.00 39 TYR A CA 9
ATOM 12911 C C . TYR A 1 39 ? -16.233 3.404 -2.544 1.00 0.00 39 TYR A C 9
ATOM 12912 O O . TYR A 1 39 ? -15.806 3.782 -3.635 1.00 0.00 39 TYR A O 9
ATOM 12930 N N . LYS A 1 40 ? -17.408 2.780 -2.418 1.00 0.00 40 LYS A N 9
ATOM 12931 C CA . LYS A 1 40 ? -18.404 2.614 -3.473 1.00 0.00 40 LYS A CA 9
ATOM 12932 C C . LYS A 1 40 ? -19.729 3.176 -2.982 1.00 0.00 40 LYS A C 9
ATOM 12933 O O . LYS A 1 40 ? -20.098 2.947 -1.829 1.00 0.00 40 LYS A O 9
ATOM 12952 N N . LYS A 1 41 ? -20.439 3.909 -3.834 1.00 0.00 41 LYS A N 9
ATOM 12953 C CA . LYS A 1 41 ? -21.711 4.569 -3.555 1.00 0.00 41 LYS A CA 9
ATOM 12954 C C . LYS A 1 41 ? -22.756 3.912 -4.440 1.00 0.00 41 LYS A C 9
ATOM 12955 O O . LYS A 1 41 ? -22.482 3.660 -5.612 1.00 0.00 41 LYS A O 9
ATOM 12974 N N . THR A 1 42 ? -23.914 3.589 -3.878 1.00 0.00 42 THR A N 9
ATOM 12975 C CA . THR A 1 42 ? -25.019 2.919 -4.562 1.00 0.00 42 THR A CA 9
ATOM 12976 C C . THR A 1 42 ? -26.178 2.871 -3.570 1.00 0.00 42 THR A C 9
ATOM 12977 O O . THR A 1 42 ? -25.957 2.916 -2.357 1.00 0.00 42 THR A O 9
ATOM 12988 N N . GLY A 1 43 ? -27.407 2.733 -4.071 1.00 0.00 43 GLY A N 9
ATOM 12989 C CA . GLY A 1 43 ? -28.614 2.787 -3.266 1.00 0.00 43 GLY A CA 9
ATOM 12990 C C . GLY A 1 43 ? -28.572 4.025 -2.386 1.00 0.00 43 GLY A C 9
ATOM 12991 O O . GLY A 1 43 ? -28.596 5.146 -2.891 1.00 0.00 43 GLY A O 9
ATOM 12995 N N . ASN A 1 44 ? -28.425 3.814 -1.083 1.00 0.00 44 ASN A N 9
ATOM 12996 C CA . ASN A 1 44 ? -28.492 4.846 -0.062 1.00 0.00 44 ASN A CA 9
ATOM 12997 C C . ASN A 1 44 ? -27.339 4.657 0.933 1.00 0.00 44 ASN A C 9
ATOM 12998 O O . ASN A 1 44 ? -27.507 4.880 2.130 1.00 0.00 44 ASN A O 9
ATOM 13009 N N . SER A 1 45 ? -26.187 4.159 0.468 1.00 0.00 45 SER A N 9
ATOM 13010 C CA . SER A 1 45 ? -25.058 3.802 1.313 1.00 0.00 45 SER A CA 9
ATOM 13011 C C . SER A 1 45 ? -23.735 4.108 0.609 1.00 0.00 45 SER A C 9
ATOM 13012 O O . SER A 1 45 ? -23.660 4.173 -0.624 1.00 0.00 45 SER A O 9
ATOM 13020 N N . THR A 1 46 ? -22.670 4.186 1.405 1.00 0.00 46 THR A N 9
ATOM 13021 C CA . THR A 1 46 ? -21.289 4.197 0.952 1.00 0.00 46 THR A CA 9
ATOM 13022 C C . THR A 1 46 ? -20.533 3.112 1.716 1.00 0.00 46 THR A C 9
ATOM 13023 O O . THR A 1 46 ? -20.239 3.276 2.900 1.00 0.00 46 THR A O 9
ATOM 13034 N N . LYS A 1 47 ? -20.259 1.969 1.077 1.00 0.00 47 LYS A N 9
ATOM 13035 C CA . LYS A 1 47 ? -19.345 0.987 1.658 1.00 0.00 47 LYS A CA 9
ATOM 13036 C C . LYS A 1 47 ? -17.943 1.504 1.397 1.00 0.00 47 LYS A C 9
ATOM 13037 O O . LYS A 1 47 ? -17.566 1.657 0.233 1.00 0.00 47 LYS A O 9
ATOM 13056 N N . ALA A 1 48 ? -17.204 1.816 2.457 1.00 0.00 48 ALA A N 9
ATOM 13057 C CA . ALA A 1 48 ? -15.787 2.109 2.323 1.00 0.00 48 ALA A CA 9
ATOM 13058 C C . ALA A 1 48 ? -15.054 0.809 2.009 1.00 0.00 48 ALA A C 9
ATOM 13059 O O . ALA A 1 48 ? -15.469 -0.259 2.465 1.00 0.00 48 ALA A O 9
ATOM 13066 N N . LEU A 1 49 ? -13.965 0.893 1.250 1.00 0.00 49 LEU A N 9
ATOM 13067 C CA . LEU A 1 49 ? -13.094 -0.234 0.979 1.00 0.00 49 LEU A CA 9
ATOM 13068 C C . LEU A 1 49 ? -11.755 0.007 1.645 1.00 0.00 49 LEU A C 9
ATOM 13069 O O . LEU A 1 49 ? -11.246 1.133 1.623 1.00 0.00 49 LEU A O 9
ATOM 13085 N N . SER A 1 50 ? -11.165 -1.060 2.162 1.00 0.00 50 SER A N 9
ATOM 13086 C CA . SER A 1 50 ? -9.780 -1.093 2.572 1.00 0.00 50 SER A CA 9
ATOM 13087 C C . SER A 1 50 ? -8.854 -0.966 1.352 1.00 0.00 50 SER A C 9
ATOM 13088 O O . SER A 1 50 ? -9.262 -1.169 0.198 1.00 0.00 50 SER A O 9
ATOM 13096 N N . TRP A 1 51 ? -7.591 -0.642 1.623 1.00 0.00 51 TRP A N 9
ATOM 13097 C CA . TRP A 1 51 ? -6.486 -0.768 0.684 1.00 0.00 51 TRP A CA 9
ATOM 13098 C C . TRP A 1 51 ? -5.259 -1.279 1.431 1.00 0.00 51 TRP A C 9
ATOM 13099 O O . TRP A 1 51 ? -5.199 -1.156 2.655 1.00 0.00 51 TRP A O 9
ATOM 13120 N N . ASN A 1 52 ? -4.295 -1.872 0.727 1.00 0.00 52 ASN A N 9
ATOM 13121 C CA . ASN A 1 52 ? -3.086 -2.438 1.321 1.00 0.00 52 ASN A CA 9
ATOM 13122 C C . ASN A 1 52 ? -1.908 -2.072 0.432 1.00 0.00 52 ASN A C 9
ATOM 13123 O O . ASN A 1 52 ? -2.073 -1.899 -0.777 1.00 0.00 52 ASN A O 9
ATOM 13134 N N . ALA A 1 53 ? -0.717 -1.949 1.015 1.00 0.00 53 ALA A N 9
ATOM 13135 C CA . ALA A 1 53 ? 0.430 -1.282 0.411 1.00 0.00 53 ALA A CA 9
ATOM 13136 C C . ALA A 1 53 ? 1.722 -2.031 0.732 1.00 0.00 53 ALA A C 9
ATOM 13137 O O . ALA A 1 53 ? 1.741 -2.832 1.666 1.00 0.00 53 ALA A O 9
ATOM 13144 N N . SER A 1 54 ? 2.788 -1.772 -0.028 1.00 0.00 54 SER A N 9
ATOM 13145 C CA . SER A 1 54 ? 4.105 -2.370 0.171 1.00 0.00 54 SER A CA 9
ATOM 13146 C C . SER A 1 54 ? 5.134 -1.642 -0.700 1.00 0.00 54 SER A C 9
ATOM 13147 O O . SER A 1 54 ? 4.788 -1.118 -1.767 1.00 0.00 54 SER A O 9
ATOM 13155 N N . GLY A 1 55 ? 6.403 -1.621 -0.293 1.00 0.00 55 GLY A N 9
ATOM 13156 C CA . GLY A 1 55 ? 7.434 -0.882 -0.999 1.00 0.00 55 GLY A CA 9
ATOM 13157 C C . GLY A 1 55 ? 8.691 -0.729 -0.159 1.00 0.00 55 GLY A C 9
ATOM 13158 O O . GLY A 1 55 ? 9.123 -1.670 0.513 1.00 0.00 55 GLY A O 9
ATOM 13162 N N . ASP A 1 56 ? 9.283 0.459 -0.212 1.00 0.00 56 ASP A N 9
ATOM 13163 C CA . ASP A 1 56 ? 10.508 0.819 0.493 1.00 0.00 56 ASP A CA 9
ATOM 13164 C C . ASP A 1 56 ? 10.369 0.576 2.007 1.00 0.00 56 ASP A C 9
ATOM 13165 O O . ASP A 1 56 ? 9.341 0.897 2.616 1.00 0.00 56 ASP A O 9
ATOM 13174 N N . SER A 1 57 ? 11.416 0.013 2.615 1.00 0.00 57 SER A N 9
ATOM 13175 C CA . SER A 1 57 ? 11.492 -0.489 3.991 1.00 0.00 57 SER A CA 9
ATOM 13176 C C . SER A 1 57 ? 11.457 0.569 5.107 1.00 0.00 57 SER A C 9
ATOM 13177 O O . SER A 1 57 ? 11.597 0.211 6.278 1.00 0.00 57 SER A O 9
ATOM 13185 N N . TRP A 1 58 ? 11.292 1.847 4.770 1.00 0.00 58 TRP A N 9
ATOM 13186 C CA . TRP A 1 58 ? 11.381 2.981 5.689 1.00 0.00 58 TRP A CA 9
ATOM 13187 C C . TRP A 1 58 ? 10.140 3.873 5.619 1.00 0.00 58 TRP A C 9
ATOM 13188 O O . TRP A 1 58 ? 10.120 4.938 6.242 1.00 0.00 58 TRP A O 9
ATOM 13209 N N . ILE A 1 59 ? 9.118 3.452 4.869 1.00 0.00 59 ILE A N 9
ATOM 13210 C CA . ILE A 1 59 ? 7.899 4.193 4.603 1.00 0.00 59 ILE A CA 9
ATOM 13211 C C . ILE A 1 59 ? 6.761 3.371 5.201 1.00 0.00 59 ILE A C 9
ATOM 13212 O O . ILE A 1 59 ? 6.233 2.454 4.564 1.00 0.00 59 ILE A O 9
ATOM 13228 N N . HIS A 1 60 ? 6.441 3.670 6.453 1.00 0.00 60 HIS A N 9
ATOM 13229 C CA . HIS A 1 60 ? 5.445 2.970 7.237 1.00 0.00 60 HIS A CA 9
ATOM 13230 C C . HIS A 1 60 ? 4.062 3.418 6.783 1.00 0.00 60 HIS A C 9
ATOM 13231 O O . HIS A 1 60 ? 3.655 4.558 7.021 1.00 0.00 60 HIS A O 9
ATOM 13245 N N . VAL A 1 61 ? 3.337 2.521 6.129 1.00 0.00 61 VAL A N 9
ATOM 13246 C CA . VAL A 1 61 ? 1.976 2.748 5.671 1.00 0.00 61 VAL A CA 9
ATOM 13247 C C . VAL A 1 61 ? 1.010 2.213 6.735 1.00 0.00 61 VAL A C 9
ATOM 13248 O O . VAL A 1 61 ? 1.285 1.189 7.374 1.00 0.00 61 VAL A O 9
ATOM 13261 N N . ASN A 1 62 ? -0.119 2.895 6.953 1.00 0.00 62 ASN A N 9
ATOM 13262 C CA . ASN A 1 62 ? -1.125 2.489 7.935 1.00 0.00 62 ASN A CA 9
ATOM 13263 C C . ASN A 1 62 ? -2.539 2.742 7.410 1.00 0.00 62 ASN A C 9
ATOM 13264 O O . ASN A 1 62 ? -3.401 3.285 8.104 1.00 0.00 62 ASN A O 9
ATOM 13275 N N . GLY A 1 63 ? -2.788 2.351 6.162 1.00 0.00 63 GLY A N 9
ATOM 13276 C CA . GLY A 1 63 ? -4.023 2.652 5.461 1.00 0.00 63 GLY A CA 9
ATOM 13277 C C . GLY A 1 63 ? -4.077 4.149 5.195 1.00 0.00 63 GLY A C 9
ATOM 13278 O O . GLY A 1 63 ? -3.242 4.672 4.454 1.00 0.00 63 GLY A O 9
ATOM 13282 N N . SER A 1 64 ? -5.017 4.852 5.823 1.00 0.00 64 SER A N 9
ATOM 13283 C CA . SER A 1 64 ? -5.229 6.281 5.637 1.00 0.00 64 SER A CA 9
ATOM 13284 C C . SER A 1 64 ? -4.146 7.172 6.260 1.00 0.00 64 SER A C 9
ATOM 13285 O O . SER A 1 64 ? -4.145 8.375 5.997 1.00 0.00 64 SER A O 9
ATOM 13293 N N . SER A 1 65 ? -3.204 6.626 7.028 1.00 0.00 65 SER A N 9
ATOM 13294 C CA . SER A 1 65 ? -2.127 7.401 7.635 1.00 0.00 65 SER A CA 9
ATOM 13295 C C . SER A 1 65 ? -0.795 7.045 6.964 1.00 0.00 65 SER A C 9
ATOM 13296 O O . SER A 1 65 ? -0.573 5.896 6.561 1.00 0.00 65 SER A O 9
ATOM 13304 N N . VAL A 1 66 ? 0.082 8.041 6.823 1.00 0.00 66 VAL A N 9
ATOM 13305 C CA . VAL A 1 66 ? 1.376 7.954 6.150 1.00 0.00 66 VAL A CA 9
ATOM 13306 C C . VAL A 1 66 ? 2.469 8.044 7.223 1.00 0.00 66 VAL A C 9
ATOM 13307 O O . VAL A 1 66 ? 2.242 8.607 8.297 1.00 0.00 66 VAL A O 9
ATOM 13320 N N . SER A 1 67 ? 3.668 7.537 6.938 1.00 0.00 67 SER A N 9
ATOM 13321 C CA . SER A 1 67 ? 4.892 7.849 7.667 1.00 0.00 67 SER A CA 9
ATOM 13322 C C . SER A 1 67 ? 6.081 7.566 6.756 1.00 0.00 67 SER A C 9
ATOM 13323 O O . SER A 1 67 ? 6.009 6.650 5.933 1.00 0.00 67 SER A O 9
ATOM 13331 N N . TYR A 1 68 ? 7.191 8.265 6.968 1.00 0.00 68 TYR A N 9
ATOM 13332 C CA . TYR A 1 68 ? 8.509 7.851 6.519 1.00 0.00 68 TYR A CA 9
ATOM 13333 C C . TYR A 1 68 ? 9.572 8.474 7.415 1.00 0.00 68 TYR A C 9
ATOM 13334 O O . TYR A 1 68 ? 9.271 9.311 8.272 1.00 0.00 68 TYR A O 9
ATOM 13352 N N . ASP A 1 69 ? 10.816 8.062 7.193 1.00 0.00 69 ASP A N 9
ATOM 13353 C CA . ASP A 1 69 ? 12.014 8.708 7.721 1.00 0.00 69 ASP A CA 9
ATOM 13354 C C . ASP A 1 69 ? 12.862 9.286 6.585 1.00 0.00 69 ASP A C 9
ATOM 13355 O O . ASP A 1 69 ? 12.606 9.037 5.406 1.00 0.00 69 ASP A O 9
ATOM 13364 N N . GLU A 1 70 ? 13.883 10.064 6.938 1.00 0.00 70 GLU A N 9
ATOM 13365 C CA . GLU A 1 70 ? 14.968 10.451 6.039 1.00 0.00 70 GLU A CA 9
ATOM 13366 C C . GLU A 1 70 ? 15.972 9.299 5.974 1.00 0.00 70 GLU A C 9
ATOM 13367 O O . GLU A 1 70 ? 16.065 8.446 6.867 1.00 0.00 70 GLU A O 9
ATOM 13379 N N . ASN A 1 71 ? 16.753 9.304 4.899 1.00 0.00 71 ASN A N 9
ATOM 13380 C CA . ASN A 1 71 ? 17.846 8.382 4.623 1.00 0.00 71 ASN A CA 9
ATOM 13381 C C . ASN A 1 71 ? 18.979 8.482 5.671 1.00 0.00 71 ASN A C 9
ATOM 13382 O O . ASN A 1 71 ? 18.983 9.396 6.501 1.00 0.00 71 ASN A O 9
ATOM 13393 N N . PRO A 1 72 ? 19.923 7.525 5.695 1.00 0.00 72 PRO A N 9
ATOM 13394 C CA . PRO A 1 72 ? 21.048 7.501 6.623 1.00 0.00 72 PRO A CA 9
ATOM 13395 C C . PRO A 1 72 ? 22.344 8.176 6.123 1.00 0.00 72 PRO A C 9
ATOM 13396 O O . PRO A 1 72 ? 23.280 8.325 6.908 1.00 0.00 72 PRO A O 9
ATOM 13407 N N . ALA A 1 73 ? 22.469 8.545 4.841 1.00 0.00 73 ALA A N 9
ATOM 13408 C CA . ALA A 1 73 ? 23.691 9.092 4.249 1.00 0.00 73 ALA A CA 9
ATOM 13409 C C . ALA A 1 73 ? 23.337 10.137 3.202 1.00 0.00 73 ALA A C 9
ATOM 13410 O O . ALA A 1 73 ? 22.462 9.917 2.375 1.00 0.00 73 ALA A O 9
ATOM 13417 N N . LYS A 1 74 ? 24.111 11.215 3.122 1.00 0.00 74 LYS A N 9
ATOM 13418 C CA . LYS A 1 74 ? 23.777 12.539 2.618 1.00 0.00 74 LYS A CA 9
ATOM 13419 C C . LYS A 1 74 ? 23.618 12.604 1.102 1.00 0.00 74 LYS A C 9
ATOM 13420 O O . LYS A 1 74 ? 23.513 13.691 0.532 1.00 0.00 74 LYS A O 9
ATOM 13439 N N . GLU A 1 75 ? 23.617 11.449 0.446 1.00 0.00 75 GLU A N 9
ATOM 13440 C CA . GLU A 1 75 ? 23.146 11.324 -0.908 1.00 0.00 75 GLU A CA 9
ATOM 13441 C C . GLU A 1 75 ? 21.649 11.712 -0.975 1.00 0.00 75 GLU A C 9
ATOM 13442 O O . GLU A 1 75 ? 20.990 11.781 0.061 1.00 0.00 75 GLU A O 9
ATOM 13454 N N . ARG A 1 76 ? 21.083 11.926 -2.170 1.00 0.00 76 ARG A N 9
ATOM 13455 C CA . ARG A 1 76 ? 19.700 12.361 -2.381 1.00 0.00 76 ARG A CA 9
ATOM 13456 C C . ARG A 1 76 ? 18.982 11.401 -3.332 1.00 0.00 76 ARG A C 9
ATOM 13457 O O . ARG A 1 76 ? 19.378 11.268 -4.500 1.00 0.00 76 ARG A O 9
ATOM 13478 N N . ARG A 1 77 ? 17.915 10.749 -2.881 1.00 0.00 77 ARG A N 9
ATOM 13479 C CA . ARG A 1 77 ? 17.155 9.758 -3.655 1.00 0.00 77 ARG A CA 9
ATOM 13480 C C . ARG A 1 77 ? 15.656 9.975 -3.464 1.00 0.00 77 ARG A C 9
ATOM 13481 O O . ARG A 1 77 ? 15.244 11.007 -2.945 1.00 0.00 77 ARG A O 9
ATOM 13502 N N . THR A 1 78 ? 14.850 9.015 -3.921 1.00 0.00 78 THR A N 9
ATOM 13503 C CA . THR A 1 78 ? 13.464 8.874 -3.524 1.00 0.00 78 THR A CA 9
ATOM 13504 C C . THR A 1 78 ? 13.196 7.426 -3.146 1.00 0.00 78 THR A C 9
ATOM 13505 O O . THR A 1 78 ? 13.869 6.506 -3.629 1.00 0.00 78 THR A O 9
ATOM 13516 N N . GLY A 1 79 ? 12.176 7.221 -2.322 1.00 0.00 79 GLY A N 9
ATOM 13517 C CA . GLY A 1 79 ? 11.505 5.941 -2.169 1.00 0.00 79 GLY A CA 9
ATOM 13518 C C . GLY A 1 79 ? 10.311 5.871 -3.110 1.00 0.00 79 GLY A C 9
ATOM 13519 O O . GLY A 1 79 ? 10.047 6.832 -3.846 1.00 0.00 79 GLY A O 9
ATOM 13523 N N . LEU A 1 80 ? 9.596 4.750 -3.060 1.00 0.00 80 LEU A N 9
ATOM 13524 C CA . LEU A 1 80 ? 8.225 4.621 -3.524 1.00 0.00 80 LEU A CA 9
ATOM 13525 C C . LEU A 1 80 ? 7.514 3.589 -2.647 1.00 0.00 80 LEU A C 9
ATOM 13526 O O . LEU A 1 80 ? 8.149 2.723 -2.042 1.00 0.00 80 LEU A O 9
ATOM 13542 N N . VAL A 1 81 ? 6.186 3.626 -2.647 1.00 0.00 81 VAL A N 9
ATOM 13543 C CA . VAL A 1 81 ? 5.338 2.545 -2.174 1.00 0.00 81 VAL A CA 9
ATOM 13544 C C . VAL A 1 81 ? 4.242 2.416 -3.219 1.00 0.00 81 VAL A C 9
ATOM 13545 O O . VAL A 1 81 ? 3.867 3.407 -3.854 1.00 0.00 81 VAL A O 9
ATOM 13558 N N . THR A 1 82 ? 3.715 1.210 -3.355 1.00 0.00 82 THR A N 9
ATOM 13559 C CA . THR A 1 82 ? 2.642 0.866 -4.266 1.00 0.00 82 THR A CA 9
ATOM 13560 C C . THR A 1 82 ? 1.542 0.237 -3.405 1.00 0.00 82 THR A C 9
ATOM 13561 O O . THR A 1 82 ? 1.810 -0.263 -2.309 1.00 0.00 82 THR A O 9
ATOM 13572 N N . LEU A 1 83 ? 0.291 0.297 -3.858 1.00 0.00 83 LEU A N 9
ATOM 13573 C CA . LEU A 1 83 ? -0.880 -0.143 -3.102 1.00 0.00 83 LEU A CA 9
ATOM 13574 C C . LEU A 1 83 ? -1.907 -0.746 -4.042 1.00 0.00 83 LEU A C 9
ATOM 13575 O O . LEU A 1 83 ? -1.806 -0.551 -5.250 1.00 0.00 83 LEU A O 9
ATOM 13591 N N . LYS A 1 84 ? -2.913 -1.425 -3.490 1.00 0.00 84 LYS A N 9
ATOM 13592 C CA . LYS A 1 84 ? -4.125 -1.846 -4.186 1.00 0.00 84 LYS A CA 9
ATOM 13593 C C . LYS A 1 84 ? -5.309 -1.598 -3.264 1.00 0.00 84 LYS A C 9
ATOM 13594 O O . LYS A 1 84 ? -5.119 -1.537 -2.053 1.00 0.00 84 LYS A O 9
ATOM 13613 N N . GLN A 1 85 ? -6.510 -1.487 -3.823 1.00 0.00 85 GLN A N 9
ATOM 13614 C CA . GLN A 1 85 ? -7.759 -1.215 -3.125 1.00 0.00 85 GLN A CA 9
ATOM 13615 C C . GLN A 1 85 ? -8.619 -2.465 -3.304 1.00 0.00 85 GLN A C 9
ATOM 13616 O O . GLN A 1 85 ? -8.708 -2.947 -4.429 1.00 0.00 85 GLN A O 9
ATOM 13630 N N . ASP A 1 86 ? -9.337 -2.900 -2.265 1.00 0.00 86 ASP A N 9
ATOM 13631 C CA . ASP A 1 86 ? -9.994 -4.221 -2.153 1.00 0.00 86 ASP A CA 9
ATOM 13632 C C . ASP A 1 86 ? -10.746 -4.647 -3.422 1.00 0.00 86 ASP A C 9
ATOM 13633 O O . ASP A 1 86 ? -10.294 -5.520 -4.153 1.00 0.00 86 ASP A O 9
ATOM 13642 N N . GLU A 1 87 ? -11.888 -4.022 -3.685 1.00 0.00 87 GLU A N 9
ATOM 13643 C CA . GLU A 1 87 ? -12.819 -4.328 -4.761 1.00 0.00 87 GLU A CA 9
ATOM 13644 C C . GLU A 1 87 ? -12.491 -3.591 -6.062 1.00 0.00 87 GLU A C 9
ATOM 13645 O O . GLU A 1 87 ? -13.124 -3.822 -7.094 1.00 0.00 87 GLU A O 9
ATOM 13657 N N . SER A 1 88 ? -11.548 -2.661 -5.996 1.00 0.00 88 SER A N 9
ATOM 13658 C CA . SER A 1 88 ? -10.975 -1.901 -7.098 1.00 0.00 88 SER A CA 9
ATOM 13659 C C . SER A 1 88 ? -9.609 -2.517 -7.395 1.00 0.00 88 SER A C 9
ATOM 13660 O O . SER A 1 88 ? -9.439 -3.722 -7.197 1.00 0.00 88 SER A O 9
ATOM 13668 N N . GLY A 1 89 ? -8.662 -1.755 -7.942 1.00 0.00 89 GLY A N 9
ATOM 13669 C CA . GLY A 1 89 ? -7.350 -2.332 -8.201 1.00 0.00 89 GLY A CA 9
ATOM 13670 C C . GLY A 1 89 ? -6.237 -1.342 -8.509 1.00 0.00 89 GLY A C 9
ATOM 13671 O O . GLY A 1 89 ? -5.108 -1.772 -8.751 1.00 0.00 89 GLY A O 9
ATOM 13675 N N . LYS A 1 90 ? -6.529 -0.038 -8.517 1.00 0.00 90 LYS A N 9
ATOM 13676 C CA . LYS A 1 90 ? -5.639 1.025 -8.813 1.00 0.00 90 LYS A CA 9
ATOM 13677 C C . LYS A 1 90 ? -4.460 1.023 -7.864 1.00 0.00 90 LYS A C 9
ATOM 13678 O O . LYS A 1 90 ? -4.603 0.651 -6.696 1.00 0.00 90 LYS A O 9
ATOM 13697 N N . THR A 1 91 ? -3.355 1.563 -8.352 1.00 0.00 91 THR A N 9
ATOM 13698 C CA . THR A 1 91 ? -2.135 1.757 -7.612 1.00 0.00 91 THR A CA 9
ATOM 13699 C C . THR A 1 91 ? -1.801 3.256 -7.659 1.00 0.00 91 THR A C 9
ATOM 13700 O O . THR A 1 91 ? -2.141 3.953 -8.626 1.00 0.00 91 THR A O 9
ATOM 13711 N N . LEU A 1 92 ? -1.199 3.765 -6.582 1.00 0.00 92 LEU A N 9
ATOM 13712 C CA . LEU A 1 92 ? -0.699 5.135 -6.446 1.00 0.00 92 LEU A CA 9
ATOM 13713 C C . LEU A 1 92 ? 0.819 5.031 -6.247 1.00 0.00 92 LEU A C 9
ATOM 13714 O O . LEU A 1 92 ? 1.401 3.954 -6.409 1.00 0.00 92 LEU A O 9
ATOM 13730 N N . SER A 1 93 ? 1.465 6.140 -5.906 1.00 0.00 93 SER A N 9
ATOM 13731 C CA . SER A 1 93 ? 2.897 6.239 -5.690 1.00 0.00 93 SER A CA 9
ATOM 13732 C C . SER A 1 93 ? 3.156 7.218 -4.538 1.00 0.00 93 SER A C 9
ATOM 13733 O O . SER A 1 93 ? 2.292 8.048 -4.248 1.00 0.00 93 SER A O 9
ATOM 13741 N N . LEU A 1 94 ? 4.351 7.156 -3.934 1.00 0.00 94 LEU A N 9
ATOM 13742 C CA . LEU A 1 94 ? 4.820 8.008 -2.838 1.00 0.00 94 LEU A CA 9
ATOM 13743 C C . LEU A 1 94 ? 6.262 8.426 -3.133 1.00 0.00 94 LEU A C 9
ATOM 13744 O O . LEU A 1 94 ? 7.200 7.834 -2.605 1.00 0.00 94 LEU A O 9
ATOM 13760 N N . LYS A 1 95 ? 6.460 9.400 -4.024 1.00 0.00 95 LYS A N 9
ATOM 13761 C CA . LYS A 1 95 ? 7.805 9.866 -4.382 1.00 0.00 95 LYS A CA 9
ATOM 13762 C C . LYS A 1 95 ? 8.311 10.870 -3.348 1.00 0.00 95 LYS A C 9
ATOM 13763 O O . LYS A 1 95 ? 8.081 12.069 -3.488 1.00 0.00 95 LYS A O 9
ATOM 13782 N N . ILE A 1 96 ? 8.968 10.390 -2.301 1.00 0.00 96 ILE A N 9
ATOM 13783 C CA . ILE A 1 96 ? 9.597 11.222 -1.282 1.00 0.00 96 ILE A CA 9
ATOM 13784 C C . ILE A 1 96 ? 10.972 11.613 -1.827 1.00 0.00 96 ILE A C 9
ATOM 13785 O O . ILE A 1 96 ? 11.912 10.845 -1.644 1.00 0.00 96 ILE A O 9
ATOM 13801 N N . VAL A 1 97 ? 11.132 12.748 -2.509 1.00 0.00 97 VAL A N 9
ATOM 13802 C CA . VAL A 1 97 ? 12.463 13.204 -2.897 1.00 0.00 97 VAL A CA 9
ATOM 13803 C C . VAL A 1 97 ? 12.990 14.030 -1.721 1.00 0.00 97 VAL A C 9
ATOM 13804 O O . VAL A 1 97 ? 12.775 15.244 -1.700 1.00 0.00 97 VAL A O 9
ATOM 13817 N N . GLN A 1 98 ? 13.638 13.392 -0.737 1.00 0.00 98 GLN A N 9
ATOM 13818 C CA . GLN A 1 98 ? 14.160 14.089 0.441 1.00 0.00 98 GLN A CA 9
ATOM 13819 C C . GLN A 1 98 ? 15.687 14.025 0.449 1.00 0.00 98 GLN A C 9
ATOM 13820 O O . GLN A 1 98 ? 16.263 13.186 -0.251 1.00 0.00 98 GLN A O 9
ATOM 13834 N N . PRO A 1 99 ? 16.379 14.901 1.193 1.00 0.00 99 PRO A N 9
ATOM 13835 C CA . PRO A 1 99 ? 17.821 14.879 1.247 1.00 0.00 99 PRO A CA 9
ATOM 13836 C C . PRO A 1 99 ? 18.281 13.774 2.167 1.00 0.00 99 PRO A C 9
ATOM 13837 O O . PRO A 1 99 ? 17.493 13.135 2.879 1.00 0.00 99 PRO A O 9
ATOM 13848 N N . GLY A 1 100 ? 19.587 13.566 2.140 1.00 0.00 100 GLY A N 9
ATOM 13849 C CA . GLY A 1 100 ? 20.191 12.700 3.100 1.00 0.00 100 GLY A CA 9
ATOM 13850 C C . GLY A 1 100 ? 20.593 13.452 4.347 1.00 0.00 100 GLY A C 9
ATOM 13851 O O . GLY A 1 100 ? 20.660 14.680 4.373 1.00 0.00 100 GLY A O 9
ATOM 13855 N N . LYS A 1 101 ? 20.855 12.673 5.386 1.00 0.00 101 LYS A N 9
ATOM 13856 C CA . LYS A 1 101 ? 20.914 13.171 6.759 1.00 0.00 101 LYS A CA 9
ATOM 13857 C C . LYS A 1 101 ? 22.361 13.131 7.217 1.00 0.00 101 LYS A C 9
ATOM 13858 O O . LYS A 1 101 ? 23.038 12.112 7.019 1.00 0.00 101 LYS A O 9
ATOM 13877 N N . THR A 1 102 ? 22.817 14.204 7.851 1.00 0.00 102 THR A N 9
ATOM 13878 C CA . THR A 1 102 ? 24.178 14.341 8.341 1.00 0.00 102 THR A CA 9
ATOM 13879 C C . THR A 1 102 ? 24.163 15.335 9.495 1.00 0.00 102 THR A C 9
ATOM 13880 O O . THR A 1 102 ? 24.305 16.543 9.297 1.00 0.00 102 THR A O 9
ATOM 13891 N N . SER A 1 103 ? 23.980 14.818 10.704 1.00 0.00 103 SER A N 9
ATOM 13892 C CA . SER A 1 103 ? 23.927 15.623 11.913 1.00 0.00 103 SER A CA 9
ATOM 13893 C C . SER A 1 103 ? 24.935 15.084 12.941 1.00 0.00 103 SER A C 9
ATOM 13894 O O . SER A 1 103 ? 25.723 14.184 12.629 1.00 0.00 103 SER A O 9
ATOM 13902 N N . ILE A 1 104 ? 24.933 15.628 14.159 1.00 0.00 104 ILE A N 9
ATOM 13903 C CA . ILE A 1 104 ? 25.789 15.219 15.278 1.00 0.00 104 ILE A CA 9
ATOM 13904 C C . ILE A 1 104 ? 24.908 14.546 16.339 1.00 0.00 104 ILE A C 9
ATOM 13905 O O . ILE A 1 104 ? 24.956 14.873 17.528 1.00 0.00 104 ILE A O 9
ATOM 13921 N N . ASP A 1 105 ? 24.005 13.683 15.868 1.00 0.00 105 ASP A N 9
ATOM 13922 C CA . ASP A 1 105 ? 22.830 13.268 16.626 1.00 0.00 105 ASP A CA 9
ATOM 13923 C C . ASP A 1 105 ? 23.049 12.016 17.447 1.00 0.00 105 ASP A C 9
ATOM 13924 O O . ASP A 1 105 ? 22.375 11.884 18.487 1.00 0.00 105 ASP A O 9
ATOM 13933 N N . GLY A 1 1 ? -33.398 13.116 -0.174 1.00 0.00 1 GLY A N 10
ATOM 13934 C CA . GLY A 1 1 ? -33.014 11.750 -0.553 1.00 0.00 1 GLY A CA 10
ATOM 13935 C C . GLY A 1 1 ? -33.151 11.579 -2.055 1.00 0.00 1 GLY A C 10
ATOM 13936 O O . GLY A 1 1 ? -34.014 12.218 -2.651 1.00 0.00 1 GLY A O 10
ATOM 13940 N N . HIS A 1 2 ? -32.308 10.752 -2.677 1.00 0.00 2 HIS A N 10
ATOM 13941 C CA . HIS A 1 2 ? -32.311 10.465 -4.112 1.00 0.00 2 HIS A CA 10
ATOM 13942 C C . HIS A 1 2 ? -31.708 9.074 -4.318 1.00 0.00 2 HIS A C 10
ATOM 13943 O O . HIS A 1 2 ? -30.639 8.777 -3.778 1.00 0.00 2 HIS A O 10
ATOM 13957 N N . MET A 1 3 ? -32.388 8.205 -5.062 1.00 0.00 3 MET A N 10
ATOM 13958 C CA . MET A 1 3 ? -31.944 6.848 -5.362 1.00 0.00 3 MET A CA 10
ATOM 13959 C C . MET A 1 3 ? -32.342 6.543 -6.805 1.00 0.00 3 MET A C 10
ATOM 13960 O O . MET A 1 3 ? -33.289 7.144 -7.311 1.00 0.00 3 MET A O 10
ATOM 13974 N N . GLY A 1 4 ? -31.634 5.612 -7.443 1.00 0.00 4 GLY A N 10
ATOM 13975 C CA . GLY A 1 4 ? -31.776 5.276 -8.851 1.00 0.00 4 GLY A CA 10
ATOM 13976 C C . GLY A 1 4 ? -30.500 5.688 -9.571 1.00 0.00 4 GLY A C 10
ATOM 13977 O O . GLY A 1 4 ? -30.461 6.749 -10.193 1.00 0.00 4 GLY A O 10
ATOM 13981 N N . SER A 1 5 ? -29.433 4.902 -9.422 1.00 0.00 5 SER A N 10
ATOM 13982 C CA . SER A 1 5 ? -28.174 5.048 -10.147 1.00 0.00 5 SER A CA 10
ATOM 13983 C C . SER A 1 5 ? -27.369 3.739 -10.013 1.00 0.00 5 SER A C 10
ATOM 13984 O O . SER A 1 5 ? -27.693 2.923 -9.140 1.00 0.00 5 SER A O 10
ATOM 13992 N N . PRO A 1 6 ? -26.343 3.508 -10.853 1.00 0.00 6 PRO A N 10
ATOM 13993 C CA . PRO A 1 6 ? -25.417 2.387 -10.700 1.00 0.00 6 PRO A CA 10
ATOM 13994 C C . PRO A 1 6 ? -24.483 2.589 -9.491 1.00 0.00 6 PRO A C 10
ATOM 13995 O O . PRO A 1 6 ? -24.631 3.529 -8.709 1.00 0.00 6 PRO A O 10
ATOM 14006 N N . VAL A 1 7 ? -23.547 1.660 -9.295 1.00 0.00 7 VAL A N 10
ATOM 14007 C CA . VAL A 1 7 ? -22.608 1.651 -8.177 1.00 0.00 7 VAL A CA 10
ATOM 14008 C C . VAL A 1 7 ? -21.476 2.636 -8.482 1.00 0.00 7 VAL A C 10
ATOM 14009 O O . VAL A 1 7 ? -20.686 2.408 -9.400 1.00 0.00 7 VAL A O 10
ATOM 14022 N N . SER A 1 8 ? -21.388 3.718 -7.714 1.00 0.00 8 SER A N 10
ATOM 14023 C CA . SER A 1 8 ? -20.356 4.737 -7.852 1.00 0.00 8 SER A CA 10
ATOM 14024 C C . SER A 1 8 ? -19.148 4.320 -7.017 1.00 0.00 8 SER A C 10
ATOM 14025 O O . SER A 1 8 ? -19.238 4.318 -5.790 1.00 0.00 8 SER A O 10
ATOM 14033 N N . TYR A 1 9 ? -18.019 3.967 -7.634 1.00 0.00 9 TYR A N 10
ATOM 14034 C CA . TYR A 1 9 ? -16.751 3.915 -6.910 1.00 0.00 9 TYR A CA 10
ATOM 14035 C C . TYR A 1 9 ? -16.106 5.300 -6.973 1.00 0.00 9 TYR A C 10
ATOM 14036 O O . TYR A 1 9 ? -16.505 6.165 -7.765 1.00 0.00 9 TYR A O 10
ATOM 14054 N N . TYR A 1 10 ? -15.096 5.495 -6.131 1.00 0.00 10 TYR A N 10
ATOM 14055 C CA . TYR A 1 10 ? -14.332 6.718 -5.969 1.00 0.00 10 TYR A CA 10
ATOM 14056 C C . TYR A 1 10 ? -12.896 6.292 -5.685 1.00 0.00 10 TYR A C 10
ATOM 14057 O O . TYR A 1 10 ? -12.629 5.790 -4.589 1.00 0.00 10 TYR A O 10
ATOM 14075 N N . PHE A 1 11 ? -12.014 6.379 -6.683 1.00 0.00 11 PHE A N 10
ATOM 14076 C CA . PHE A 1 11 ? -10.658 5.826 -6.679 1.00 0.00 11 PHE A CA 10
ATOM 14077 C C . PHE A 1 11 ? -9.666 6.928 -7.082 1.00 0.00 11 PHE A C 10
ATOM 14078 O O . PHE A 1 11 ? -9.030 6.834 -8.128 1.00 0.00 11 PHE A O 10
ATOM 14095 N N . SER A 1 12 ? -9.513 7.982 -6.275 1.00 0.00 12 SER A N 10
ATOM 14096 C CA . SER A 1 12 ? -8.477 9.006 -6.496 1.00 0.00 12 SER A CA 10
ATOM 14097 C C . SER A 1 12 ? -8.011 9.588 -5.152 1.00 0.00 12 SER A C 10
ATOM 14098 O O . SER A 1 12 ? -8.623 9.287 -4.129 1.00 0.00 12 SER A O 10
ATOM 14106 N N . TYR A 1 13 ? -6.988 10.450 -5.116 1.00 0.00 13 TYR A N 10
ATOM 14107 C CA . TYR A 1 13 ? -6.852 11.404 -4.009 1.00 0.00 13 TYR A CA 10
ATOM 14108 C C . TYR A 1 13 ? -8.059 12.324 -4.044 1.00 0.00 13 TYR A C 10
ATOM 14109 O O . TYR A 1 13 ? -8.586 12.604 -5.131 1.00 0.00 13 TYR A O 10
ATOM 14127 N N . ALA A 1 14 ? -8.484 12.814 -2.884 1.00 0.00 14 ALA A N 10
ATOM 14128 C CA . ALA A 1 14 ? -9.698 13.598 -2.823 1.00 0.00 14 ALA A CA 10
ATOM 14129 C C . ALA A 1 14 ? -9.505 15.004 -3.390 1.00 0.00 14 ALA A C 10
ATOM 14130 O O . ALA A 1 14 ? -10.461 15.595 -3.889 1.00 0.00 14 ALA A O 10
ATOM 14137 N N . ASP A 1 15 ? -8.276 15.520 -3.394 1.00 0.00 15 ASP A N 10
ATOM 14138 C CA . ASP A 1 15 ? -7.961 16.894 -3.793 1.00 0.00 15 ASP A CA 10
ATOM 14139 C C . ASP A 1 15 ? -7.578 16.984 -5.273 1.00 0.00 15 ASP A C 10
ATOM 14140 O O . ASP A 1 15 ? -6.995 17.975 -5.709 1.00 0.00 15 ASP A O 10
ATOM 14149 N N . GLY A 1 16 ? -7.909 15.958 -6.063 1.00 0.00 16 GLY A N 10
ATOM 14150 C CA . GLY A 1 16 ? -7.824 16.010 -7.515 1.00 0.00 16 GLY A CA 10
ATOM 14151 C C . GLY A 1 16 ? -6.512 15.434 -8.029 1.00 0.00 16 GLY A C 10
ATOM 14152 O O . GLY A 1 16 ? -5.771 16.104 -8.753 1.00 0.00 16 GLY A O 10
ATOM 14156 N N . GLY A 1 17 ? -6.213 14.172 -7.712 1.00 0.00 17 GLY A N 10
ATOM 14157 C CA . GLY A 1 17 ? -5.063 13.549 -8.340 1.00 0.00 17 GLY A CA 10
ATOM 14158 C C . GLY A 1 17 ? -4.830 12.101 -7.984 1.00 0.00 17 GLY A C 10
ATOM 14159 O O . GLY A 1 17 ? -5.697 11.416 -7.441 1.00 0.00 17 GLY A O 10
ATOM 14163 N N . THR A 1 18 ? -3.661 11.624 -8.390 1.00 0.00 18 THR A N 10
ATOM 14164 C CA . THR A 1 18 ? -3.331 10.212 -8.489 1.00 0.00 18 THR A CA 10
ATOM 14165 C C . THR A 1 18 ? -1.925 9.896 -7.976 1.00 0.00 18 THR A C 10
ATOM 14166 O O . THR A 1 18 ? -1.452 8.769 -8.118 1.00 0.00 18 THR A O 10
ATOM 14177 N N . SER A 1 19 ? -1.232 10.865 -7.379 1.00 0.00 19 SER A N 10
ATOM 14178 C CA . SER A 1 19 ? 0.096 10.650 -6.840 1.00 0.00 19 SER A CA 10
ATOM 14179 C C . SER A 1 19 ? 0.423 11.767 -5.863 1.00 0.00 19 SER A C 10
ATOM 14180 O O . SER A 1 19 ? -0.141 12.862 -5.943 1.00 0.00 19 SER A O 10
ATOM 14188 N N . HIS A 1 20 ? 1.391 11.491 -5.002 1.00 0.00 20 HIS A N 10
ATOM 14189 C CA . HIS A 1 20 ? 2.059 12.446 -4.145 1.00 0.00 20 HIS A CA 10
ATOM 14190 C C . HIS A 1 20 ? 3.528 12.422 -4.583 1.00 0.00 20 HIS A C 10
ATOM 14191 O O . HIS A 1 20 ? 4.106 11.342 -4.741 1.00 0.00 20 HIS A O 10
ATOM 14205 N N . THR A 1 21 ? 4.122 13.583 -4.856 1.00 0.00 21 THR A N 10
ATOM 14206 C CA . THR A 1 21 ? 5.564 13.723 -4.996 1.00 0.00 21 THR A CA 10
ATOM 14207 C C . THR A 1 21 ? 5.994 14.931 -4.178 1.00 0.00 21 THR A C 10
ATOM 14208 O O . THR A 1 21 ? 5.558 16.053 -4.450 1.00 0.00 21 THR A O 10
ATOM 14219 N N . GLU A 1 22 ? 6.860 14.705 -3.194 1.00 0.00 22 GLU A N 10
ATOM 14220 C CA . GLU A 1 22 ? 7.408 15.759 -2.360 1.00 0.00 22 GLU A CA 10
ATOM 14221 C C . GLU A 1 22 ? 8.905 15.818 -2.616 1.00 0.00 22 GLU A C 10
ATOM 14222 O O . GLU A 1 22 ? 9.561 14.793 -2.846 1.00 0.00 22 GLU A O 10
ATOM 14234 N N . TYR A 1 23 ? 9.426 17.040 -2.562 1.00 0.00 23 TYR A N 10
ATOM 14235 C CA . TYR A 1 23 ? 10.822 17.364 -2.758 1.00 0.00 23 TYR A CA 10
ATOM 14236 C C . TYR A 1 23 ? 11.243 18.262 -1.584 1.00 0.00 23 TYR A C 10
ATOM 14237 O O . TYR A 1 23 ? 11.325 19.482 -1.763 1.00 0.00 23 TYR A O 10
ATOM 14255 N N . PRO A 1 24 ? 11.421 17.721 -0.366 1.00 0.00 24 PRO A N 10
ATOM 14256 C CA . PRO A 1 24 ? 11.841 18.510 0.786 1.00 0.00 24 PRO A CA 10
ATOM 14257 C C . PRO A 1 24 ? 13.335 18.849 0.696 1.00 0.00 24 PRO A C 10
ATOM 14258 O O . PRO A 1 24 ? 14.038 18.389 -0.213 1.00 0.00 24 PRO A O 10
ATOM 14269 N N . ASP A 1 25 ? 13.836 19.662 1.627 1.00 0.00 25 ASP A N 10
ATOM 14270 C CA . ASP A 1 25 ? 15.116 20.360 1.446 1.00 0.00 25 ASP A CA 10
ATOM 14271 C C . ASP A 1 25 ? 15.997 20.370 2.685 1.00 0.00 25 ASP A C 10
ATOM 14272 O O . ASP A 1 25 ? 17.128 20.852 2.604 1.00 0.00 25 ASP A O 10
ATOM 14281 N N . ASP A 1 26 ? 15.529 19.799 3.794 1.00 0.00 26 ASP A N 10
ATOM 14282 C CA . ASP A 1 26 ? 16.283 19.765 5.038 1.00 0.00 26 ASP A CA 10
ATOM 14283 C C . ASP A 1 26 ? 16.032 18.452 5.763 1.00 0.00 26 ASP A C 10
ATOM 14284 O O . ASP A 1 26 ? 16.965 17.665 5.898 1.00 0.00 26 ASP A O 10
ATOM 14293 N N . SER A 1 27 ? 14.808 18.206 6.235 1.00 0.00 27 SER A N 10
ATOM 14294 C CA . SER A 1 27 ? 14.489 17.099 7.131 1.00 0.00 27 SER A CA 10
ATOM 14295 C C . SER A 1 27 ? 12.994 16.719 7.087 1.00 0.00 27 SER A C 10
ATOM 14296 O O . SER A 1 27 ? 12.555 15.979 7.968 1.00 0.00 27 SER A O 10
ATOM 14304 N N . SER A 1 28 ? 12.187 17.244 6.151 1.00 0.00 28 SER A N 10
ATOM 14305 C CA . SER A 1 28 ? 10.726 17.137 6.207 1.00 0.00 28 SER A CA 10
ATOM 14306 C C . SER A 1 28 ? 10.228 15.692 6.013 1.00 0.00 28 SER A C 10
ATOM 14307 O O . SER A 1 28 ? 10.004 15.250 4.886 1.00 0.00 28 SER A O 10
ATOM 14315 N N . ALA A 1 29 ? 10.050 14.969 7.118 1.00 0.00 29 ALA A N 10
ATOM 14316 C CA . ALA A 1 29 ? 9.508 13.620 7.228 1.00 0.00 29 ALA A CA 10
ATOM 14317 C C . ALA A 1 29 ? 8.792 13.537 8.587 1.00 0.00 29 ALA A C 10
ATOM 14318 O O . ALA A 1 29 ? 9.249 14.198 9.529 1.00 0.00 29 ALA A O 10
ATOM 14325 N N . GLY A 1 30 ? 7.700 12.779 8.758 1.00 0.00 30 GLY A N 10
ATOM 14326 C CA . GLY A 1 30 ? 6.929 12.822 9.990 1.00 0.00 30 GLY A CA 10
ATOM 14327 C C . GLY A 1 30 ? 5.593 12.123 9.794 1.00 0.00 30 GLY A C 10
ATOM 14328 O O . GLY A 1 30 ? 5.302 11.609 8.711 1.00 0.00 30 GLY A O 10
ATOM 14332 N N . SER A 1 31 ? 4.777 12.092 10.844 1.00 0.00 31 SER A N 10
ATOM 14333 C CA . SER A 1 31 ? 3.500 11.396 10.860 1.00 0.00 31 SER A CA 10
ATOM 14334 C C . SER A 1 31 ? 2.360 12.397 10.626 1.00 0.00 31 SER A C 10
ATOM 14335 O O . SER A 1 31 ? 2.168 13.325 11.423 1.00 0.00 31 SER A O 10
ATOM 14343 N N . PHE A 1 32 ? 1.613 12.243 9.535 1.00 0.00 32 PHE A N 10
ATOM 14344 C CA . PHE A 1 32 ? 0.451 13.069 9.186 1.00 0.00 32 PHE A CA 10
ATOM 14345 C C . PHE A 1 32 ? -0.675 12.200 8.605 1.00 0.00 32 PHE A C 10
ATOM 14346 O O . PHE A 1 32 ? -0.686 10.977 8.784 1.00 0.00 32 PHE A O 10
ATOM 14363 N N . ILE A 1 33 ? -1.676 12.819 7.979 1.00 0.00 33 ILE A N 10
ATOM 14364 C CA . ILE A 1 33 ? -2.832 12.183 7.360 1.00 0.00 33 ILE A CA 10
ATOM 14365 C C . ILE A 1 33 ? -2.949 12.731 5.927 1.00 0.00 33 ILE A C 10
ATOM 14366 O O . ILE A 1 33 ? -2.447 13.813 5.611 1.00 0.00 33 ILE A O 10
ATOM 14382 N N . LEU A 1 34 ? -3.591 11.955 5.053 1.00 0.00 34 LEU A N 10
ATOM 14383 C CA . LEU A 1 34 ? -3.947 12.301 3.685 1.00 0.00 34 LEU A CA 10
ATOM 14384 C C . LEU A 1 34 ? -5.399 11.884 3.491 1.00 0.00 34 LEU A C 10
ATOM 14385 O O . LEU A 1 34 ? -5.844 10.924 4.134 1.00 0.00 34 LEU A O 10
ATOM 14401 N N . ASP A 1 35 ? -6.093 12.506 2.541 1.00 0.00 35 ASP A N 10
ATOM 14402 C CA . ASP A 1 35 ? -7.474 12.187 2.200 1.00 0.00 35 ASP A CA 10
ATOM 14403 C C . ASP A 1 35 ? -7.482 11.487 0.850 1.00 0.00 35 ASP A C 10
ATOM 14404 O O . ASP A 1 35 ? -7.386 12.113 -0.206 1.00 0.00 35 ASP A O 10
ATOM 14413 N N . ILE A 1 36 ? -7.544 10.159 0.879 1.00 0.00 36 ILE A N 10
ATOM 14414 C CA . ILE A 1 36 ? -7.701 9.352 -0.319 1.00 0.00 36 ILE A CA 10
ATOM 14415 C C . ILE A 1 36 ? -9.177 8.978 -0.386 1.00 0.00 36 ILE A C 10
ATOM 14416 O O . ILE A 1 36 ? -9.815 8.703 0.631 1.00 0.00 36 ILE A O 10
ATOM 14432 N N . THR A 1 37 ? -9.714 8.947 -1.594 1.00 0.00 37 THR A N 10
ATOM 14433 C CA . THR A 1 37 ? -11.031 8.431 -1.891 1.00 0.00 37 THR A CA 10
ATOM 14434 C C . THR A 1 37 ? -10.850 6.938 -2.173 1.00 0.00 37 THR A C 10
ATOM 14435 O O . THR A 1 37 ? -10.178 6.563 -3.142 1.00 0.00 37 THR A O 10
ATOM 14446 N N . SER A 1 38 ? -11.388 6.083 -1.298 1.00 0.00 38 SER A N 10
ATOM 14447 C CA . SER A 1 38 ? -11.182 4.640 -1.381 1.00 0.00 38 SER A CA 10
ATOM 14448 C C . SER A 1 38 ? -12.482 3.907 -1.046 1.00 0.00 38 SER A C 10
ATOM 14449 O O . SER A 1 38 ? -12.518 3.109 -0.112 1.00 0.00 38 SER A O 10
ATOM 14457 N N . TYR A 1 39 ? -13.582 4.193 -1.751 1.00 0.00 39 TYR A N 10
ATOM 14458 C CA . TYR A 1 39 ? -14.865 3.588 -1.398 1.00 0.00 39 TYR A CA 10
ATOM 14459 C C . TYR A 1 39 ? -15.813 3.448 -2.575 1.00 0.00 39 TYR A C 10
ATOM 14460 O O . TYR A 1 39 ? -15.616 4.041 -3.642 1.00 0.00 39 TYR A O 10
ATOM 14478 N N . LYS A 1 40 ? -16.879 2.678 -2.335 1.00 0.00 40 LYS A N 10
ATOM 14479 C CA . LYS A 1 40 ? -17.996 2.500 -3.241 1.00 0.00 40 LYS A CA 10
ATOM 14480 C C . LYS A 1 40 ? -19.272 2.955 -2.554 1.00 0.00 40 LYS A C 10
ATOM 14481 O O . LYS A 1 40 ? -19.441 2.788 -1.346 1.00 0.00 40 LYS A O 10
ATOM 14500 N N . LYS A 1 41 ? -20.172 3.524 -3.337 1.00 0.00 41 LYS A N 10
ATOM 14501 C CA . LYS A 1 41 ? -21.503 3.965 -2.983 1.00 0.00 41 LYS A CA 10
ATOM 14502 C C . LYS A 1 41 ? -22.475 3.067 -3.728 1.00 0.00 41 LYS A C 10
ATOM 14503 O O . LYS A 1 41 ? -22.181 2.629 -4.839 1.00 0.00 41 LYS A O 10
ATOM 14522 N N . THR A 1 42 ? -23.587 2.759 -3.075 1.00 0.00 42 THR A N 10
ATOM 14523 C CA . THR A 1 42 ? -24.700 1.968 -3.567 1.00 0.00 42 THR A CA 10
ATOM 14524 C C . THR A 1 42 ? -25.791 2.070 -2.485 1.00 0.00 42 THR A C 10
ATOM 14525 O O . THR A 1 42 ? -25.537 2.613 -1.401 1.00 0.00 42 THR A O 10
ATOM 14536 N N . GLY A 1 43 ? -26.993 1.558 -2.769 1.00 0.00 43 GLY A N 10
ATOM 14537 C CA . GLY A 1 43 ? -28.128 1.474 -1.861 1.00 0.00 43 GLY A CA 10
ATOM 14538 C C . GLY A 1 43 ? -28.356 2.773 -1.093 1.00 0.00 43 GLY A C 10
ATOM 14539 O O . GLY A 1 43 ? -28.881 3.744 -1.647 1.00 0.00 43 GLY A O 10
ATOM 14543 N N . ASN A 1 44 ? -27.945 2.800 0.172 1.00 0.00 44 ASN A N 10
ATOM 14544 C CA . ASN A 1 44 ? -27.951 3.969 1.051 1.00 0.00 44 ASN A CA 10
ATOM 14545 C C . ASN A 1 44 ? -26.748 3.892 2.001 1.00 0.00 44 ASN A C 10
ATOM 14546 O O . ASN A 1 44 ? -26.885 4.091 3.208 1.00 0.00 44 ASN A O 10
ATOM 14557 N N . SER A 1 45 ? -25.585 3.488 1.488 1.00 0.00 45 SER A N 10
ATOM 14558 C CA . SER A 1 45 ? -24.374 3.287 2.273 1.00 0.00 45 SER A CA 10
ATOM 14559 C C . SER A 1 45 ? -23.130 3.647 1.449 1.00 0.00 45 SER A C 10
ATOM 14560 O O . SER A 1 45 ? -23.206 3.777 0.220 1.00 0.00 45 SER A O 10
ATOM 14568 N N . THR A 1 46 ? -21.973 3.722 2.111 1.00 0.00 46 THR A N 10
ATOM 14569 C CA . THR A 1 46 ? -20.661 3.740 1.465 1.00 0.00 46 THR A CA 10
ATOM 14570 C C . THR A 1 46 ? -19.697 2.799 2.187 1.00 0.00 46 THR A C 10
ATOM 14571 O O . THR A 1 46 ? -19.229 3.133 3.285 1.00 0.00 46 THR A O 10
ATOM 14582 N N . LYS A 1 47 ? -19.408 1.629 1.610 1.00 0.00 47 LYS A N 10
ATOM 14583 C CA . LYS A 1 47 ? -18.381 0.741 2.148 1.00 0.00 47 LYS A CA 10
ATOM 14584 C C . LYS A 1 47 ? -17.037 1.276 1.672 1.00 0.00 47 LYS A C 10
ATOM 14585 O O . LYS A 1 47 ? -16.847 1.416 0.458 1.00 0.00 47 LYS A O 10
ATOM 14604 N N . ALA A 1 48 ? -16.138 1.611 2.597 1.00 0.00 48 ALA A N 10
ATOM 14605 C CA . ALA A 1 48 ? -14.747 1.840 2.236 1.00 0.00 48 ALA A CA 10
ATOM 14606 C C . ALA A 1 48 ? -14.148 0.511 1.778 1.00 0.00 48 ALA A C 10
ATOM 14607 O O . ALA A 1 48 ? -14.568 -0.551 2.244 1.00 0.00 48 ALA A O 10
ATOM 14614 N N . LEU A 1 49 ? -13.155 0.581 0.894 1.00 0.00 49 LEU A N 10
ATOM 14615 C CA . LEU A 1 49 ? -12.384 -0.543 0.396 1.00 0.00 49 LEU A CA 10
ATOM 14616 C C . LEU A 1 49 ? -10.947 -0.280 0.755 1.00 0.00 49 LEU A C 10
ATOM 14617 O O . LEU A 1 49 ? -10.325 0.675 0.281 1.00 0.00 49 LEU A O 10
ATOM 14633 N N . SER A 1 50 ? -10.454 -1.135 1.626 1.00 0.00 50 SER A N 10
ATOM 14634 C CA . SER A 1 50 ? -9.122 -1.038 2.158 1.00 0.00 50 SER A CA 10
ATOM 14635 C C . SER A 1 50 ? -8.102 -1.302 1.059 1.00 0.00 50 SER A C 10
ATOM 14636 O O . SER A 1 50 ? -8.346 -2.054 0.107 1.00 0.00 50 SER A O 10
ATOM 14644 N N . TRP A 1 51 ? -6.943 -0.678 1.203 1.00 0.00 51 TRP A N 10
ATOM 14645 C CA . TRP A 1 51 ? -5.817 -0.849 0.309 1.00 0.00 51 TRP A CA 10
ATOM 14646 C C . TRP A 1 51 ? -4.610 -1.376 1.069 1.00 0.00 51 TRP A C 10
ATOM 14647 O O . TRP A 1 51 ? -4.527 -1.288 2.299 1.00 0.00 51 TRP A O 10
ATOM 14668 N N . ASN A 1 52 ? -3.686 -1.939 0.297 1.00 0.00 52 ASN A N 10
ATOM 14669 C CA . ASN A 1 52 ? -2.369 -2.385 0.725 1.00 0.00 52 ASN A CA 10
ATOM 14670 C C . ASN A 1 52 ? -1.339 -1.402 0.170 1.00 0.00 52 ASN A C 10
ATOM 14671 O O . ASN A 1 52 ? -1.678 -0.657 -0.746 1.00 0.00 52 ASN A O 10
ATOM 14682 N N . ALA A 1 53 ? -0.095 -1.404 0.653 1.00 0.00 53 ALA A N 10
ATOM 14683 C CA . ALA A 1 53 ? 1.047 -0.731 0.023 1.00 0.00 53 ALA A CA 10
ATOM 14684 C C . ALA A 1 53 ? 2.328 -1.420 0.490 1.00 0.00 53 ALA A C 10
ATOM 14685 O O . ALA A 1 53 ? 2.396 -1.821 1.653 1.00 0.00 53 ALA A O 10
ATOM 14692 N N . SER A 1 54 ? 3.331 -1.529 -0.378 1.00 0.00 54 SER A N 10
ATOM 14693 C CA . SER A 1 54 ? 4.669 -1.981 -0.005 1.00 0.00 54 SER A CA 10
ATOM 14694 C C . SER A 1 54 ? 5.689 -1.469 -1.009 1.00 0.00 54 SER A C 10
ATOM 14695 O O . SER A 1 54 ? 5.363 -1.282 -2.189 1.00 0.00 54 SER A O 10
ATOM 14703 N N . GLY A 1 55 ? 6.924 -1.296 -0.539 1.00 0.00 55 GLY A N 10
ATOM 14704 C CA . GLY A 1 55 ? 8.061 -0.975 -1.374 1.00 0.00 55 GLY A CA 10
ATOM 14705 C C . GLY A 1 55 ? 9.301 -0.720 -0.525 1.00 0.00 55 GLY A C 10
ATOM 14706 O O . GLY A 1 55 ? 10.262 -1.485 -0.603 1.00 0.00 55 GLY A O 10
ATOM 14710 N N . ASP A 1 56 ? 9.273 0.298 0.333 1.00 0.00 56 ASP A N 10
ATOM 14711 C CA . ASP A 1 56 ? 10.452 0.822 1.030 1.00 0.00 56 ASP A CA 10
ATOM 14712 C C . ASP A 1 56 ? 10.313 0.618 2.540 1.00 0.00 56 ASP A C 10
ATOM 14713 O O . ASP A 1 56 ? 9.210 0.726 3.073 1.00 0.00 56 ASP A O 10
ATOM 14722 N N . SER A 1 57 ? 11.438 0.425 3.238 1.00 0.00 57 SER A N 10
ATOM 14723 C CA . SER A 1 57 ? 11.544 0.206 4.685 1.00 0.00 57 SER A CA 10
ATOM 14724 C C . SER A 1 57 ? 10.998 1.345 5.553 1.00 0.00 57 SER A C 10
ATOM 14725 O O . SER A 1 57 ? 10.947 1.201 6.775 1.00 0.00 57 SER A O 10
ATOM 14733 N N . TRP A 1 58 ? 10.688 2.494 4.960 1.00 0.00 58 TRP A N 10
ATOM 14734 C CA . TRP A 1 58 ? 10.480 3.765 5.639 1.00 0.00 58 TRP A CA 10
ATOM 14735 C C . TRP A 1 58 ? 9.180 4.424 5.184 1.00 0.00 58 TRP A C 10
ATOM 14736 O O . TRP A 1 58 ? 9.013 5.618 5.417 1.00 0.00 58 TRP A O 10
ATOM 14757 N N . ILE A 1 59 ? 8.283 3.695 4.505 1.00 0.00 59 ILE A N 10
ATOM 14758 C CA . ILE A 1 59 ? 7.092 4.265 3.887 1.00 0.00 59 ILE A CA 10
ATOM 14759 C C . ILE A 1 59 ? 5.863 3.476 4.366 1.00 0.00 59 ILE A C 10
ATOM 14760 O O . ILE A 1 59 ? 5.426 2.533 3.699 1.00 0.00 59 ILE A O 10
ATOM 14776 N N . HIS A 1 60 ? 5.301 3.867 5.514 1.00 0.00 60 HIS A N 10
ATOM 14777 C CA . HIS A 1 60 ? 4.253 3.134 6.233 1.00 0.00 60 HIS A CA 10
ATOM 14778 C C . HIS A 1 60 ? 2.880 3.790 6.048 1.00 0.00 60 HIS A C 10
ATOM 14779 O O . HIS A 1 60 ? 2.771 5.020 6.039 1.00 0.00 60 HIS A O 10
ATOM 14793 N N . VAL A 1 61 ? 1.819 2.990 5.914 1.00 0.00 61 VAL A N 10
ATOM 14794 C CA . VAL A 1 61 ? 0.497 3.454 5.502 1.00 0.00 61 VAL A CA 10
ATOM 14795 C C . VAL A 1 61 ? -0.560 2.907 6.463 1.00 0.00 61 VAL A C 10
ATOM 14796 O O . VAL A 1 61 ? -0.990 1.758 6.356 1.00 0.00 61 VAL A O 10
ATOM 14809 N N . ASN A 1 62 ? -1.025 3.719 7.409 1.00 0.00 62 ASN A N 10
ATOM 14810 C CA . ASN A 1 62 ? -1.997 3.299 8.404 1.00 0.00 62 ASN A CA 10
ATOM 14811 C C . ASN A 1 62 ? -3.393 3.787 8.008 1.00 0.00 62 ASN A C 10
ATOM 14812 O O . ASN A 1 62 ? -4.122 4.370 8.808 1.00 0.00 62 ASN A O 10
ATOM 14823 N N . GLY A 1 63 ? -3.806 3.493 6.771 1.00 0.00 63 GLY A N 10
ATOM 14824 C CA . GLY A 1 63 ? -5.101 3.872 6.209 1.00 0.00 63 GLY A CA 10
ATOM 14825 C C . GLY A 1 63 ? -5.211 5.388 6.151 1.00 0.00 63 GLY A C 10
ATOM 14826 O O . GLY A 1 63 ? -4.431 6.017 5.434 1.00 0.00 63 GLY A O 10
ATOM 14830 N N . SER A 1 64 ? -6.115 5.995 6.925 1.00 0.00 64 SER A N 10
ATOM 14831 C CA . SER A 1 64 ? -6.172 7.443 7.093 1.00 0.00 64 SER A CA 10
ATOM 14832 C C . SER A 1 64 ? -5.085 7.922 8.070 1.00 0.00 64 SER A C 10
ATOM 14833 O O . SER A 1 64 ? -5.388 8.588 9.063 1.00 0.00 64 SER A O 10
ATOM 14841 N N . SER A 1 65 ? -3.827 7.556 7.823 1.00 0.00 65 SER A N 10
ATOM 14842 C CA . SER A 1 65 ? -2.614 8.081 8.431 1.00 0.00 65 SER A CA 10
ATOM 14843 C C . SER A 1 65 ? -1.438 7.625 7.565 1.00 0.00 65 SER A C 10
ATOM 14844 O O . SER A 1 65 ? -1.486 6.558 6.944 1.00 0.00 65 SER A O 10
ATOM 14852 N N . VAL A 1 66 ? -0.373 8.416 7.538 1.00 0.00 66 VAL A N 10
ATOM 14853 C CA . VAL A 1 66 ? 0.804 8.212 6.713 1.00 0.00 66 VAL A CA 10
ATOM 14854 C C . VAL A 1 66 ? 2.008 8.633 7.562 1.00 0.00 66 VAL A C 10
ATOM 14855 O O . VAL A 1 66 ? 1.919 9.600 8.323 1.00 0.00 66 VAL A O 10
ATOM 14868 N N . SER A 1 67 ? 3.125 7.912 7.483 1.00 0.00 67 SER A N 10
ATOM 14869 C CA . SER A 1 67 ? 4.302 8.274 8.254 1.00 0.00 67 SER A CA 10
ATOM 14870 C C . SER A 1 67 ? 5.500 7.704 7.539 1.00 0.00 67 SER A C 10
ATOM 14871 O O . SER A 1 67 ? 5.730 6.493 7.565 1.00 0.00 67 SER A O 10
ATOM 14879 N N . TYR A 1 68 ? 6.207 8.585 6.845 1.00 0.00 68 TYR A N 10
ATOM 14880 C CA . TYR A 1 68 ? 7.403 8.246 6.093 1.00 0.00 68 TYR A CA 10
ATOM 14881 C C . TYR A 1 68 ? 8.576 8.952 6.764 1.00 0.00 68 TYR A C 10
ATOM 14882 O O . TYR A 1 68 ? 8.422 10.108 7.165 1.00 0.00 68 TYR A O 10
ATOM 14900 N N . ASP A 1 69 ? 9.703 8.255 6.926 1.00 0.00 69 ASP A N 10
ATOM 14901 C CA . ASP A 1 69 ? 10.880 8.717 7.677 1.00 0.00 69 ASP A CA 10
ATOM 14902 C C . ASP A 1 69 ? 12.007 9.170 6.737 1.00 0.00 69 ASP A C 10
ATOM 14903 O O . ASP A 1 69 ? 11.946 8.969 5.523 1.00 0.00 69 ASP A O 10
ATOM 14912 N N . GLU A 1 70 ? 13.062 9.763 7.305 1.00 0.00 70 GLU A N 10
ATOM 14913 C CA . GLU A 1 70 ? 14.349 9.935 6.636 1.00 0.00 70 GLU A CA 10
ATOM 14914 C C . GLU A 1 70 ? 15.116 8.607 6.563 1.00 0.00 70 GLU A C 10
ATOM 14915 O O . GLU A 1 70 ? 14.951 7.711 7.398 1.00 0.00 70 GLU A O 10
ATOM 14927 N N . ASN A 1 71 ? 16.029 8.526 5.593 1.00 0.00 71 ASN A N 10
ATOM 14928 C CA . ASN A 1 71 ? 17.086 7.522 5.482 1.00 0.00 71 ASN A CA 10
ATOM 14929 C C . ASN A 1 71 ? 18.135 7.700 6.603 1.00 0.00 71 ASN A C 10
ATOM 14930 O O . ASN A 1 71 ? 18.125 8.709 7.312 1.00 0.00 71 ASN A O 10
ATOM 14941 N N . PRO A 1 72 ? 19.009 6.705 6.838 1.00 0.00 72 PRO A N 10
ATOM 14942 C CA . PRO A 1 72 ? 19.981 6.742 7.932 1.00 0.00 72 PRO A CA 10
ATOM 14943 C C . PRO A 1 72 ? 21.311 7.413 7.562 1.00 0.00 72 PRO A C 10
ATOM 14944 O O . PRO A 1 72 ? 22.125 7.664 8.449 1.00 0.00 72 PRO A O 10
ATOM 14955 N N . ALA A 1 73 ? 21.569 7.682 6.280 1.00 0.00 73 ALA A N 10
ATOM 14956 C CA . ALA A 1 73 ? 22.839 8.216 5.792 1.00 0.00 73 ALA A CA 10
ATOM 14957 C C . ALA A 1 73 ? 22.581 9.387 4.861 1.00 0.00 73 ALA A C 10
ATOM 14958 O O . ALA A 1 73 ? 21.541 9.450 4.221 1.00 0.00 73 ALA A O 10
ATOM 14965 N N . LYS A 1 74 ? 23.576 10.246 4.648 1.00 0.00 74 LYS A N 10
ATOM 14966 C CA . LYS A 1 74 ? 23.425 11.527 3.962 1.00 0.00 74 LYS A CA 10
ATOM 14967 C C . LYS A 1 74 ? 23.110 11.405 2.477 1.00 0.00 74 LYS A C 10
ATOM 14968 O O . LYS A 1 74 ? 23.092 12.406 1.764 1.00 0.00 74 LYS A O 10
ATOM 14987 N N . GLU A 1 75 ? 22.997 10.180 1.981 1.00 0.00 75 GLU A N 10
ATOM 14988 C CA . GLU A 1 75 ? 22.807 9.903 0.583 1.00 0.00 75 GLU A CA 10
ATOM 14989 C C . GLU A 1 75 ? 21.449 10.453 0.129 1.00 0.00 75 GLU A C 10
ATOM 14990 O O . GLU A 1 75 ? 20.566 10.713 0.947 1.00 0.00 75 GLU A O 10
ATOM 15002 N N . ARG A 1 76 ? 21.237 10.558 -1.179 1.00 0.00 76 ARG A N 10
ATOM 15003 C CA . ARG A 1 76 ? 19.910 10.834 -1.719 1.00 0.00 76 ARG A CA 10
ATOM 15004 C C . ARG A 1 76 ? 19.233 9.498 -2.013 1.00 0.00 76 ARG A C 10
ATOM 15005 O O . ARG A 1 76 ? 19.911 8.544 -2.411 1.00 0.00 76 ARG A O 10
ATOM 15026 N N . ARG A 1 77 ? 17.912 9.421 -1.850 1.00 0.00 77 ARG A N 10
ATOM 15027 C CA . ARG A 1 77 ? 17.090 8.307 -2.322 1.00 0.00 77 ARG A CA 10
ATOM 15028 C C . ARG A 1 77 ? 15.838 8.901 -2.942 1.00 0.00 77 ARG A C 10
ATOM 15029 O O . ARG A 1 77 ? 15.429 10.008 -2.578 1.00 0.00 77 ARG A O 10
ATOM 15050 N N . THR A 1 78 ? 15.222 8.168 -3.859 1.00 0.00 78 THR A N 10
ATOM 15051 C CA . THR A 1 78 ? 13.864 8.404 -4.297 1.00 0.00 78 THR A CA 10
ATOM 15052 C C . THR A 1 78 ? 13.081 7.188 -3.819 1.00 0.00 78 THR A C 10
ATOM 15053 O O . THR A 1 78 ? 13.265 6.094 -4.365 1.00 0.00 78 THR A O 10
ATOM 15064 N N . GLY A 1 79 ? 12.264 7.364 -2.779 1.00 0.00 79 GLY A N 10
ATOM 15065 C CA . GLY A 1 79 ? 11.330 6.330 -2.353 1.00 0.00 79 GLY A CA 10
ATOM 15066 C C . GLY A 1 79 ? 10.335 6.055 -3.472 1.00 0.00 79 GLY A C 10
ATOM 15067 O O . GLY A 1 79 ? 10.032 6.973 -4.243 1.00 0.00 79 GLY A O 10
ATOM 15071 N N . LEU A 1 80 ? 9.829 4.822 -3.575 1.00 0.00 80 LEU A N 10
ATOM 15072 C CA . LEU A 1 80 ? 8.790 4.473 -4.538 1.00 0.00 80 LEU A CA 10
ATOM 15073 C C . LEU A 1 80 ? 8.137 3.156 -4.129 1.00 0.00 80 LEU A C 10
ATOM 15074 O O . LEU A 1 80 ? 8.813 2.125 -4.083 1.00 0.00 80 LEU A O 10
ATOM 15090 N N . VAL A 1 81 ? 6.834 3.172 -3.846 1.00 0.00 81 VAL A N 10
ATOM 15091 C CA . VAL A 1 81 ? 6.069 1.996 -3.416 1.00 0.00 81 VAL A CA 10
ATOM 15092 C C . VAL A 1 81 ? 4.866 1.815 -4.339 1.00 0.00 81 VAL A C 10
ATOM 15093 O O . VAL A 1 81 ? 4.508 2.749 -5.056 1.00 0.00 81 VAL A O 10
ATOM 15106 N N . THR A 1 82 ? 4.186 0.671 -4.302 1.00 0.00 82 THR A N 10
ATOM 15107 C CA . THR A 1 82 ? 2.908 0.504 -4.989 1.00 0.00 82 THR A CA 10
ATOM 15108 C C . THR A 1 82 ? 1.855 0.122 -3.961 1.00 0.00 82 THR A C 10
ATOM 15109 O O . THR A 1 82 ? 2.145 -0.624 -3.026 1.00 0.00 82 THR A O 10
ATOM 15120 N N . LEU A 1 83 ? 0.631 0.614 -4.170 1.00 0.00 83 LEU A N 10
ATOM 15121 C CA . LEU A 1 83 ? -0.572 0.279 -3.424 1.00 0.00 83 LEU A CA 10
ATOM 15122 C C . LEU A 1 83 ? -1.658 -0.209 -4.374 1.00 0.00 83 LEU A C 10
ATOM 15123 O O . LEU A 1 83 ? -1.615 0.121 -5.558 1.00 0.00 83 LEU A O 10
ATOM 15139 N N . LYS A 1 84 ? -2.664 -0.920 -3.857 1.00 0.00 84 LYS A N 10
ATOM 15140 C CA . LYS A 1 84 ? -3.853 -1.343 -4.597 1.00 0.00 84 LYS A CA 10
ATOM 15141 C C . LYS A 1 84 ? -5.025 -1.400 -3.625 1.00 0.00 84 LYS A C 10
ATOM 15142 O O . LYS A 1 84 ? -4.850 -1.867 -2.498 1.00 0.00 84 LYS A O 10
ATOM 15161 N N . GLN A 1 85 ? -6.193 -0.920 -4.055 1.00 0.00 85 GLN A N 10
ATOM 15162 C CA . GLN A 1 85 ? -7.457 -1.111 -3.347 1.00 0.00 85 GLN A CA 10
ATOM 15163 C C . GLN A 1 85 ? -7.835 -2.595 -3.423 1.00 0.00 85 GLN A C 10
ATOM 15164 O O . GLN A 1 85 ? -7.302 -3.343 -4.231 1.00 0.00 85 GLN A O 10
ATOM 15178 N N . ASP A 1 86 ? -8.787 -2.986 -2.589 1.00 0.00 86 ASP A N 10
ATOM 15179 C CA . ASP A 1 86 ? -9.465 -4.267 -2.584 1.00 0.00 86 ASP A CA 10
ATOM 15180 C C . ASP A 1 86 ? -10.105 -4.573 -3.949 1.00 0.00 86 ASP A C 10
ATOM 15181 O O . ASP A 1 86 ? -9.473 -5.210 -4.785 1.00 0.00 86 ASP A O 10
ATOM 15190 N N . GLU A 1 87 ? -11.323 -4.094 -4.225 1.00 0.00 87 GLU A N 10
ATOM 15191 C CA . GLU A 1 87 ? -12.082 -4.571 -5.388 1.00 0.00 87 GLU A CA 10
ATOM 15192 C C . GLU A 1 87 ? -11.844 -3.734 -6.652 1.00 0.00 87 GLU A C 10
ATOM 15193 O O . GLU A 1 87 ? -12.423 -4.006 -7.710 1.00 0.00 87 GLU A O 10
ATOM 15205 N N . SER A 1 88 ? -11.056 -2.671 -6.533 1.00 0.00 88 SER A N 10
ATOM 15206 C CA . SER A 1 88 ? -10.575 -1.806 -7.602 1.00 0.00 88 SER A CA 10
ATOM 15207 C C . SER A 1 88 ? -9.051 -1.930 -7.662 1.00 0.00 88 SER A C 10
ATOM 15208 O O . SER A 1 88 ? -8.494 -2.973 -7.333 1.00 0.00 88 SER A O 10
ATOM 15216 N N . GLY A 1 89 ? -8.357 -0.913 -8.161 1.00 0.00 89 GLY A N 10
ATOM 15217 C CA . GLY A 1 89 ? -7.011 -1.098 -8.662 1.00 0.00 89 GLY A CA 10
ATOM 15218 C C . GLY A 1 89 ? -6.459 0.204 -9.191 1.00 0.00 89 GLY A C 10
ATOM 15219 O O . GLY A 1 89 ? -5.847 0.237 -10.252 1.00 0.00 89 GLY A O 10
ATOM 15223 N N . LYS A 1 90 ? -6.698 1.315 -8.500 1.00 0.00 90 LYS A N 10
ATOM 15224 C CA . LYS A 1 90 ? -5.843 2.442 -8.557 1.00 0.00 90 LYS A CA 10
ATOM 15225 C C . LYS A 1 90 ? -4.535 1.966 -7.943 1.00 0.00 90 LYS A C 10
ATOM 15226 O O . LYS A 1 90 ? -4.523 1.308 -6.896 1.00 0.00 90 LYS A O 10
ATOM 15245 N N . THR A 1 91 ? -3.465 2.378 -8.570 1.00 0.00 91 THR A N 10
ATOM 15246 C CA . THR A 1 91 ? -2.142 2.440 -8.001 1.00 0.00 91 THR A CA 10
ATOM 15247 C C . THR A 1 91 ? -1.869 3.945 -7.871 1.00 0.00 91 THR A C 10
ATOM 15248 O O . THR A 1 91 ? -2.344 4.715 -8.714 1.00 0.00 91 THR A O 10
ATOM 15259 N N . LEU A 1 92 ? -1.226 4.401 -6.791 1.00 0.00 92 LEU A N 10
ATOM 15260 C CA . LEU A 1 92 ? -0.990 5.838 -6.609 1.00 0.00 92 LEU A CA 10
ATOM 15261 C C . LEU A 1 92 ? 0.509 6.023 -6.504 1.00 0.00 92 LEU A C 10
ATOM 15262 O O . LEU A 1 92 ? 1.120 5.546 -5.549 1.00 0.00 92 LEU A O 10
ATOM 15278 N N . SER A 1 93 ? 1.117 6.661 -7.497 1.00 0.00 93 SER A N 10
ATOM 15279 C CA . SER A 1 93 ? 2.566 6.790 -7.517 1.00 0.00 93 SER A CA 10
ATOM 15280 C C . SER A 1 93 ? 3.000 7.651 -6.331 1.00 0.00 93 SER A C 10
ATOM 15281 O O . SER A 1 93 ? 2.345 8.657 -6.043 1.00 0.00 93 SER A O 10
ATOM 15289 N N . LEU A 1 94 ? 4.070 7.289 -5.625 1.00 0.00 94 LEU A N 10
ATOM 15290 C CA . LEU A 1 94 ? 4.473 8.025 -4.431 1.00 0.00 94 LEU A CA 10
ATOM 15291 C C . LEU A 1 94 ? 5.986 8.144 -4.378 1.00 0.00 94 LEU A C 10
ATOM 15292 O O . LEU A 1 94 ? 6.667 7.210 -3.959 1.00 0.00 94 LEU A O 10
ATOM 15308 N N . LYS A 1 95 ? 6.503 9.280 -4.848 1.00 0.00 95 LYS A N 10
ATOM 15309 C CA . LYS A 1 95 ? 7.915 9.614 -4.760 1.00 0.00 95 LYS A CA 10
ATOM 15310 C C . LYS A 1 95 ? 8.109 10.531 -3.559 1.00 0.00 95 LYS A C 10
ATOM 15311 O O . LYS A 1 95 ? 7.390 11.515 -3.390 1.00 0.00 95 LYS A O 10
ATOM 15330 N N . ILE A 1 96 ? 9.156 10.288 -2.789 1.00 0.00 96 ILE A N 10
ATOM 15331 C CA . ILE A 1 96 ? 9.746 11.275 -1.900 1.00 0.00 96 ILE A CA 10
ATOM 15332 C C . ILE A 1 96 ? 11.164 11.427 -2.433 1.00 0.00 96 ILE A C 10
ATOM 15333 O O . ILE A 1 96 ? 11.891 10.432 -2.481 1.00 0.00 96 ILE A O 10
ATOM 15349 N N . VAL A 1 97 ? 11.535 12.619 -2.900 1.00 0.00 97 VAL A N 10
ATOM 15350 C CA . VAL A 1 97 ? 12.859 12.922 -3.425 1.00 0.00 97 VAL A CA 10
ATOM 15351 C C . VAL A 1 97 ? 13.497 13.822 -2.365 1.00 0.00 97 VAL A C 10
ATOM 15352 O O . VAL A 1 97 ? 13.462 15.051 -2.471 1.00 0.00 97 VAL A O 10
ATOM 15365 N N . GLN A 1 98 ? 13.989 13.210 -1.287 1.00 0.00 98 GLN A N 10
ATOM 15366 C CA . GLN A 1 98 ? 14.470 13.923 -0.109 1.00 0.00 98 GLN A CA 10
ATOM 15367 C C . GLN A 1 98 ? 16.006 13.895 -0.040 1.00 0.00 98 GLN A C 10
ATOM 15368 O O . GLN A 1 98 ? 16.625 13.020 -0.658 1.00 0.00 98 GLN A O 10
ATOM 15382 N N . PRO A 1 99 ? 16.627 14.833 0.702 1.00 0.00 99 PRO A N 10
ATOM 15383 C CA . PRO A 1 99 ? 18.008 14.711 1.154 1.00 0.00 99 PRO A CA 10
ATOM 15384 C C . PRO A 1 99 ? 18.135 13.544 2.143 1.00 0.00 99 PRO A C 10
ATOM 15385 O O . PRO A 1 99 ? 17.170 12.818 2.400 1.00 0.00 99 PRO A O 10
ATOM 15396 N N . GLY A 1 100 ? 19.336 13.331 2.676 1.00 0.00 100 GLY A N 10
ATOM 15397 C CA . GLY A 1 100 ? 19.582 12.303 3.665 1.00 0.00 100 GLY A CA 10
ATOM 15398 C C . GLY A 1 100 ? 20.328 12.831 4.872 1.00 0.00 100 GLY A C 10
ATOM 15399 O O . GLY A 1 100 ? 20.948 13.896 4.822 1.00 0.00 100 GLY A O 10
ATOM 15403 N N . LYS A 1 101 ? 20.321 12.039 5.936 1.00 0.00 101 LYS A N 10
ATOM 15404 C CA . LYS A 1 101 ? 20.567 12.499 7.297 1.00 0.00 101 LYS A CA 10
ATOM 15405 C C . LYS A 1 101 ? 22.057 12.445 7.627 1.00 0.00 101 LYS A C 10
ATOM 15406 O O . LYS A 1 101 ? 22.720 11.450 7.325 1.00 0.00 101 LYS A O 10
ATOM 15425 N N . THR A 1 102 ? 22.563 13.467 8.316 1.00 0.00 102 THR A N 10
ATOM 15426 C CA . THR A 1 102 ? 23.839 13.445 9.021 1.00 0.00 102 THR A CA 10
ATOM 15427 C C . THR A 1 102 ? 23.689 14.384 10.213 1.00 0.00 102 THR A C 10
ATOM 15428 O O . THR A 1 102 ? 23.837 15.597 10.067 1.00 0.00 102 THR A O 10
ATOM 15439 N N . SER A 1 103 ? 23.367 13.833 11.376 1.00 0.00 103 SER A N 10
ATOM 15440 C CA . SER A 1 103 ? 23.303 14.555 12.634 1.00 0.00 103 SER A CA 10
ATOM 15441 C C . SER A 1 103 ? 24.017 13.737 13.717 1.00 0.00 103 SER A C 10
ATOM 15442 O O . SER A 1 103 ? 24.776 12.812 13.415 1.00 0.00 103 SER A O 10
ATOM 15450 N N . ILE A 1 104 ? 23.796 14.088 14.984 1.00 0.00 104 ILE A N 10
ATOM 15451 C CA . ILE A 1 104 ? 24.264 13.364 16.154 1.00 0.00 104 ILE A CA 10
ATOM 15452 C C . ILE A 1 104 ? 23.062 12.704 16.867 1.00 0.00 104 ILE A C 10
ATOM 15453 O O . ILE A 1 104 ? 23.156 12.328 18.030 1.00 0.00 104 ILE A O 10
ATOM 15469 N N . ASP A 1 105 ? 21.899 12.611 16.205 1.00 0.00 105 ASP A N 10
ATOM 15470 C CA . ASP A 1 105 ? 20.663 12.051 16.763 1.00 0.00 105 ASP A CA 10
ATOM 15471 C C . ASP A 1 105 ? 20.839 10.576 17.020 1.00 0.00 105 ASP A C 10
ATOM 15472 O O . ASP A 1 105 ? 20.487 10.132 18.132 1.00 0.00 105 ASP A O 10
ATOM 15481 N N . GLY A 1 1 ? -37.365 0.680 -6.185 1.00 0.00 1 GLY A N 11
ATOM 15482 C CA . GLY A 1 1 ? -36.151 -0.083 -5.841 1.00 0.00 1 GLY A CA 11
ATOM 15483 C C . GLY A 1 1 ? -34.963 0.863 -5.806 1.00 0.00 1 GLY A C 11
ATOM 15484 O O . GLY A 1 1 ? -35.139 2.029 -6.142 1.00 0.00 1 GLY A O 11
ATOM 15488 N N . HIS A 1 2 ? -33.780 0.382 -5.418 1.00 0.00 2 HIS A N 11
ATOM 15489 C CA . HIS A 1 2 ? -32.595 1.219 -5.250 1.00 0.00 2 HIS A CA 11
ATOM 15490 C C . HIS A 1 2 ? -31.548 0.767 -6.260 1.00 0.00 2 HIS A C 11
ATOM 15491 O O . HIS A 1 2 ? -30.642 0.014 -5.927 1.00 0.00 2 HIS A O 11
ATOM 15505 N N . MET A 1 3 ? -31.727 1.171 -7.513 1.00 0.00 3 MET A N 11
ATOM 15506 C CA . MET A 1 3 ? -30.759 1.131 -8.603 1.00 0.00 3 MET A CA 11
ATOM 15507 C C . MET A 1 3 ? -31.319 2.056 -9.691 1.00 0.00 3 MET A C 11
ATOM 15508 O O . MET A 1 3 ? -32.429 2.572 -9.545 1.00 0.00 3 MET A O 11
ATOM 15522 N N . GLY A 1 4 ? -30.558 2.278 -10.762 1.00 0.00 4 GLY A N 11
ATOM 15523 C CA . GLY A 1 4 ? -30.849 3.293 -11.772 1.00 0.00 4 GLY A CA 11
ATOM 15524 C C . GLY A 1 4 ? -29.595 4.049 -12.212 1.00 0.00 4 GLY A C 11
ATOM 15525 O O . GLY A 1 4 ? -29.695 5.037 -12.935 1.00 0.00 4 GLY A O 11
ATOM 15529 N N . SER A 1 5 ? -28.418 3.632 -11.756 1.00 0.00 5 SER A N 11
ATOM 15530 C CA . SER A 1 5 ? -27.110 4.082 -12.193 1.00 0.00 5 SER A CA 11
ATOM 15531 C C . SER A 1 5 ? -26.155 2.890 -12.034 1.00 0.00 5 SER A C 11
ATOM 15532 O O . SER A 1 5 ? -26.430 2.006 -11.204 1.00 0.00 5 SER A O 11
ATOM 15540 N N . PRO A 1 6 ? -25.031 2.858 -12.768 1.00 0.00 6 PRO A N 11
ATOM 15541 C CA . PRO A 1 6 ? -23.996 1.858 -12.566 1.00 0.00 6 PRO A CA 11
ATOM 15542 C C . PRO A 1 6 ? -23.310 2.107 -11.222 1.00 0.00 6 PRO A C 11
ATOM 15543 O O . PRO A 1 6 ? -23.389 3.203 -10.651 1.00 0.00 6 PRO A O 11
ATOM 15554 N N . VAL A 1 7 ? -22.601 1.103 -10.714 1.00 0.00 7 VAL A N 11
ATOM 15555 C CA . VAL A 1 7 ? -21.757 1.308 -9.548 1.00 0.00 7 VAL A CA 11
ATOM 15556 C C . VAL A 1 7 ? -20.532 2.137 -9.952 1.00 0.00 7 VAL A C 11
ATOM 15557 O O . VAL A 1 7 ? -20.011 2.006 -11.063 1.00 0.00 7 VAL A O 11
ATOM 15570 N N . SER A 1 8 ? -20.053 2.956 -9.020 1.00 0.00 8 SER A N 11
ATOM 15571 C CA . SER A 1 8 ? -18.859 3.769 -9.135 1.00 0.00 8 SER A CA 11
ATOM 15572 C C . SER A 1 8 ? -17.935 3.470 -7.962 1.00 0.00 8 SER A C 11
ATOM 15573 O O . SER A 1 8 ? -18.402 3.226 -6.851 1.00 0.00 8 SER A O 11
ATOM 15581 N N . TYR A 1 9 ? -16.625 3.488 -8.194 1.00 0.00 9 TYR A N 11
ATOM 15582 C CA . TYR A 1 9 ? -15.576 3.257 -7.206 1.00 0.00 9 TYR A CA 11
ATOM 15583 C C . TYR A 1 9 ? -14.607 4.430 -7.276 1.00 0.00 9 TYR A C 11
ATOM 15584 O O . TYR A 1 9 ? -14.251 4.874 -8.370 1.00 0.00 9 TYR A O 11
ATOM 15602 N N . TYR A 1 10 ? -14.195 4.915 -6.109 1.00 0.00 10 TYR A N 11
ATOM 15603 C CA . TYR A 1 10 ? -13.370 6.088 -5.894 1.00 0.00 10 TYR A CA 11
ATOM 15604 C C . TYR A 1 10 ? -12.118 5.649 -5.139 1.00 0.00 10 TYR A C 11
ATOM 15605 O O . TYR A 1 10 ? -12.234 5.127 -4.027 1.00 0.00 10 TYR A O 11
ATOM 15623 N N . PHE A 1 11 ? -10.946 5.764 -5.761 1.00 0.00 11 PHE A N 11
ATOM 15624 C CA . PHE A 1 11 ? -9.638 5.367 -5.246 1.00 0.00 11 PHE A CA 11
ATOM 15625 C C . PHE A 1 11 ? -8.665 6.462 -5.691 1.00 0.00 11 PHE A C 11
ATOM 15626 O O . PHE A 1 11 ? -7.924 6.286 -6.658 1.00 0.00 11 PHE A O 11
ATOM 15643 N N . SER A 1 12 ? -8.713 7.621 -5.034 1.00 0.00 12 SER A N 11
ATOM 15644 C CA . SER A 1 12 ? -7.919 8.792 -5.398 1.00 0.00 12 SER A CA 11
ATOM 15645 C C . SER A 1 12 ? -8.026 9.870 -4.305 1.00 0.00 12 SER A C 11
ATOM 15646 O O . SER A 1 12 ? -8.730 9.677 -3.307 1.00 0.00 12 SER A O 11
ATOM 15654 N N . TYR A 1 13 ? -7.274 10.969 -4.432 1.00 0.00 13 TYR A N 11
ATOM 15655 C CA . TYR A 1 13 ? -7.319 12.083 -3.487 1.00 0.00 13 TYR A CA 11
ATOM 15656 C C . TYR A 1 13 ? -8.480 13.005 -3.827 1.00 0.00 13 TYR A C 11
ATOM 15657 O O . TYR A 1 13 ? -8.897 13.071 -4.987 1.00 0.00 13 TYR A O 11
ATOM 15675 N N . ALA A 1 14 ? -8.945 13.777 -2.847 1.00 0.00 14 ALA A N 11
ATOM 15676 C CA . ALA A 1 14 ? -9.826 14.902 -3.108 1.00 0.00 14 ALA A CA 11
ATOM 15677 C C . ALA A 1 14 ? -9.005 16.099 -3.596 1.00 0.00 14 ALA A C 11
ATOM 15678 O O . ALA A 1 14 ? -9.115 16.523 -4.746 1.00 0.00 14 ALA A O 11
ATOM 15685 N N . ASP A 1 15 ? -8.124 16.620 -2.744 1.00 0.00 15 ASP A N 11
ATOM 15686 C CA . ASP A 1 15 ? -7.532 17.958 -2.826 1.00 0.00 15 ASP A CA 11
ATOM 15687 C C . ASP A 1 15 ? -6.060 17.883 -3.241 1.00 0.00 15 ASP A C 11
ATOM 15688 O O . ASP A 1 15 ? -5.246 18.737 -2.875 1.00 0.00 15 ASP A O 11
ATOM 15697 N N . GLY A 1 16 ? -5.694 16.841 -3.997 1.00 0.00 16 GLY A N 11
ATOM 15698 C CA . GLY A 1 16 ? -4.382 16.784 -4.622 1.00 0.00 16 GLY A CA 11
ATOM 15699 C C . GLY A 1 16 ? -4.267 15.951 -5.904 1.00 0.00 16 GLY A C 11
ATOM 15700 O O . GLY A 1 16 ? -3.247 16.064 -6.586 1.00 0.00 16 GLY A O 11
ATOM 15704 N N . GLY A 1 17 ? -5.265 15.140 -6.275 1.00 0.00 17 GLY A N 11
ATOM 15705 C CA . GLY A 1 17 ? -5.298 14.435 -7.554 1.00 0.00 17 GLY A CA 11
ATOM 15706 C C . GLY A 1 17 ? -5.254 12.918 -7.421 1.00 0.00 17 GLY A C 11
ATOM 15707 O O . GLY A 1 17 ? -6.169 12.308 -6.861 1.00 0.00 17 GLY A O 11
ATOM 15711 N N . THR A 1 18 ? -4.225 12.295 -7.988 1.00 0.00 18 THR A N 11
ATOM 15712 C CA . THR A 1 18 ? -4.155 10.854 -8.227 1.00 0.00 18 THR A CA 11
ATOM 15713 C C . THR A 1 18 ? -2.772 10.268 -7.927 1.00 0.00 18 THR A C 11
ATOM 15714 O O . THR A 1 18 ? -2.542 9.095 -8.203 1.00 0.00 18 THR A O 11
ATOM 15725 N N . SER A 1 19 ? -1.862 11.035 -7.326 1.00 0.00 19 SER A N 11
ATOM 15726 C CA . SER A 1 19 ? -0.699 10.468 -6.652 1.00 0.00 19 SER A CA 11
ATOM 15727 C C . SER A 1 19 ? -0.199 11.414 -5.556 1.00 0.00 19 SER A C 11
ATOM 15728 O O . SER A 1 19 ? -0.877 12.391 -5.239 1.00 0.00 19 SER A O 11
ATOM 15736 N N . HIS A 1 20 ? 0.940 11.081 -4.952 1.00 0.00 20 HIS A N 11
ATOM 15737 C CA . HIS A 1 20 ? 1.540 11.697 -3.776 1.00 0.00 20 HIS A CA 11
ATOM 15738 C C . HIS A 1 20 ? 3.056 11.791 -3.971 1.00 0.00 20 HIS A C 11
ATOM 15739 O O . HIS A 1 20 ? 3.750 10.778 -3.888 1.00 0.00 20 HIS A O 11
ATOM 15753 N N . THR A 1 21 ? 3.581 12.986 -4.238 1.00 0.00 21 THR A N 11
ATOM 15754 C CA . THR A 1 21 ? 4.995 13.193 -4.525 1.00 0.00 21 THR A CA 11
ATOM 15755 C C . THR A 1 21 ? 5.489 14.330 -3.648 1.00 0.00 21 THR A C 11
ATOM 15756 O O . THR A 1 21 ? 5.422 15.495 -4.037 1.00 0.00 21 THR A O 11
ATOM 15767 N N . GLU A 1 22 ? 5.946 13.993 -2.447 1.00 0.00 22 GLU A N 11
ATOM 15768 C CA . GLU A 1 22 ? 6.420 14.993 -1.514 1.00 0.00 22 GLU A CA 11
ATOM 15769 C C . GLU A 1 22 ? 7.873 15.316 -1.837 1.00 0.00 22 GLU A C 11
ATOM 15770 O O . GLU A 1 22 ? 8.691 14.413 -2.058 1.00 0.00 22 GLU A O 11
ATOM 15782 N N . TYR A 1 23 ? 8.191 16.607 -1.818 1.00 0.00 23 TYR A N 11
ATOM 15783 C CA . TYR A 1 23 ? 9.522 17.136 -2.052 1.00 0.00 23 TYR A CA 11
ATOM 15784 C C . TYR A 1 23 ? 9.948 17.941 -0.815 1.00 0.00 23 TYR A C 11
ATOM 15785 O O . TYR A 1 23 ? 9.993 19.172 -0.890 1.00 0.00 23 TYR A O 11
ATOM 15803 N N . PRO A 1 24 ? 10.233 17.295 0.331 1.00 0.00 24 PRO A N 11
ATOM 15804 C CA . PRO A 1 24 ? 10.718 18.001 1.509 1.00 0.00 24 PRO A CA 11
ATOM 15805 C C . PRO A 1 24 ? 12.132 18.537 1.263 1.00 0.00 24 PRO A C 11
ATOM 15806 O O . PRO A 1 24 ? 12.774 18.218 0.252 1.00 0.00 24 PRO A O 11
ATOM 15817 N N . ASP A 1 25 ? 12.637 19.345 2.191 1.00 0.00 25 ASP A N 11
ATOM 15818 C CA . ASP A 1 25 ? 13.959 19.949 2.134 1.00 0.00 25 ASP A CA 11
ATOM 15819 C C . ASP A 1 25 ? 14.422 20.220 3.559 1.00 0.00 25 ASP A C 11
ATOM 15820 O O . ASP A 1 25 ? 13.602 20.285 4.476 1.00 0.00 25 ASP A O 11
ATOM 15829 N N . ASP A 1 26 ? 15.742 20.327 3.722 1.00 0.00 26 ASP A N 11
ATOM 15830 C CA . ASP A 1 26 ? 16.482 20.402 4.981 1.00 0.00 26 ASP A CA 11
ATOM 15831 C C . ASP A 1 26 ? 16.119 19.211 5.878 1.00 0.00 26 ASP A C 11
ATOM 15832 O O . ASP A 1 26 ? 16.744 18.151 5.772 1.00 0.00 26 ASP A O 11
ATOM 15841 N N . SER A 1 27 ? 15.041 19.312 6.658 1.00 0.00 27 SER A N 11
ATOM 15842 C CA . SER A 1 27 ? 14.514 18.273 7.522 1.00 0.00 27 SER A CA 11
ATOM 15843 C C . SER A 1 27 ? 12.985 18.392 7.568 1.00 0.00 27 SER A C 11
ATOM 15844 O O . SER A 1 27 ? 12.454 19.196 8.337 1.00 0.00 27 SER A O 11
ATOM 15852 N N . SER A 1 28 ? 12.243 17.624 6.757 1.00 0.00 28 SER A N 11
ATOM 15853 C CA . SER A 1 28 ? 10.810 17.405 6.990 1.00 0.00 28 SER A CA 11
ATOM 15854 C C . SER A 1 28 ? 10.358 15.998 6.556 1.00 0.00 28 SER A C 11
ATOM 15855 O O . SER A 1 28 ? 9.897 15.809 5.432 1.00 0.00 28 SER A O 11
ATOM 15863 N N . ALA A 1 29 ? 10.425 15.015 7.460 1.00 0.00 29 ALA A N 11
ATOM 15864 C CA . ALA A 1 29 ? 9.862 13.673 7.277 1.00 0.00 29 ALA A CA 11
ATOM 15865 C C . ALA A 1 29 ? 9.107 13.289 8.548 1.00 0.00 29 ALA A C 11
ATOM 15866 O O . ALA A 1 29 ? 9.634 13.504 9.645 1.00 0.00 29 ALA A O 11
ATOM 15873 N N . GLY A 1 30 ? 7.904 12.713 8.436 1.00 0.00 30 GLY A N 11
ATOM 15874 C CA . GLY A 1 30 ? 7.044 12.522 9.585 1.00 0.00 30 GLY A CA 11
ATOM 15875 C C . GLY A 1 30 ? 5.778 11.748 9.243 1.00 0.00 30 GLY A C 11
ATOM 15876 O O . GLY A 1 30 ? 5.616 11.228 8.134 1.00 0.00 30 GLY A O 11
ATOM 15880 N N . SER A 1 31 ? 4.875 11.677 10.213 1.00 0.00 31 SER A N 11
ATOM 15881 C CA . SER A 1 31 ? 3.648 10.898 10.161 1.00 0.00 31 SER A CA 11
ATOM 15882 C C . SER A 1 31 ? 2.442 11.839 10.100 1.00 0.00 31 SER A C 11
ATOM 15883 O O . SER A 1 31 ? 2.152 12.524 11.088 1.00 0.00 31 SER A O 11
ATOM 15891 N N . PHE A 1 32 ? 1.774 11.912 8.944 1.00 0.00 32 PHE A N 11
ATOM 15892 C CA . PHE A 1 32 ? 0.658 12.822 8.674 1.00 0.00 32 PHE A CA 11
ATOM 15893 C C . PHE A 1 32 ? -0.543 12.118 8.011 1.00 0.00 32 PHE A C 11
ATOM 15894 O O . PHE A 1 32 ? -0.597 10.888 7.917 1.00 0.00 32 PHE A O 11
ATOM 15911 N N . ILE A 1 33 ? -1.574 12.884 7.627 1.00 0.00 33 ILE A N 11
ATOM 15912 C CA . ILE A 1 33 ? -2.876 12.382 7.181 1.00 0.00 33 ILE A CA 11
ATOM 15913 C C . ILE A 1 33 ? -3.341 13.253 6.014 1.00 0.00 33 ILE A C 11
ATOM 15914 O O . ILE A 1 33 ? -3.416 14.473 6.168 1.00 0.00 33 ILE A O 11
ATOM 15930 N N . LEU A 1 34 ? -3.654 12.624 4.878 1.00 0.00 34 LEU A N 11
ATOM 15931 C CA . LEU A 1 34 ? -4.042 13.285 3.633 1.00 0.00 34 LEU A CA 11
ATOM 15932 C C . LEU A 1 34 ? -5.533 13.065 3.348 1.00 0.00 34 LEU A C 11
ATOM 15933 O O . LEU A 1 34 ? -6.151 12.172 3.942 1.00 0.00 34 LEU A O 11
ATOM 15949 N N . ASP A 1 35 ? -6.122 13.825 2.422 1.00 0.00 35 ASP A N 11
ATOM 15950 C CA . ASP A 1 35 ? -7.539 13.702 2.047 1.00 0.00 35 ASP A CA 11
ATOM 15951 C C . ASP A 1 35 ? -7.733 12.602 0.995 1.00 0.00 35 ASP A C 11
ATOM 15952 O O . ASP A 1 35 ? -7.719 12.843 -0.216 1.00 0.00 35 ASP A O 11
ATOM 15961 N N . ILE A 1 36 ? -7.836 11.356 1.467 1.00 0.00 36 ILE A N 11
ATOM 15962 C CA . ILE A 1 36 ? -7.832 10.157 0.638 1.00 0.00 36 ILE A CA 11
ATOM 15963 C C . ILE A 1 36 ? -9.224 9.541 0.631 1.00 0.00 36 ILE A C 11
ATOM 15964 O O . ILE A 1 36 ? -9.739 9.118 1.671 1.00 0.00 36 ILE A O 11
ATOM 15980 N N . THR A 1 37 ? -9.791 9.461 -0.571 1.00 0.00 37 THR A N 11
ATOM 15981 C CA . THR A 1 37 ? -11.048 8.784 -0.839 1.00 0.00 37 THR A CA 11
ATOM 15982 C C . THR A 1 37 ? -10.763 7.297 -1.057 1.00 0.00 37 THR A C 11
ATOM 15983 O O . THR A 1 37 ? -9.847 6.949 -1.811 1.00 0.00 37 THR A O 11
ATOM 15994 N N . SER A 1 38 ? -11.567 6.418 -0.454 1.00 0.00 38 SER A N 11
ATOM 15995 C CA . SER A 1 38 ? -11.543 4.991 -0.754 1.00 0.00 38 SER A CA 11
ATOM 15996 C C . SER A 1 38 ? -12.907 4.392 -0.409 1.00 0.00 38 SER A C 11
ATOM 15997 O O . SER A 1 38 ? -13.129 3.945 0.721 1.00 0.00 38 SER A O 11
ATOM 16005 N N . TYR A 1 39 ? -13.830 4.395 -1.374 1.00 0.00 39 TYR A N 11
ATOM 16006 C CA . TYR A 1 39 ? -15.182 3.850 -1.215 1.00 0.00 39 TYR A CA 11
ATOM 16007 C C . TYR A 1 39 ? -15.852 3.608 -2.569 1.00 0.00 39 TYR A C 11
ATOM 16008 O O . TYR A 1 39 ? -15.412 4.140 -3.595 1.00 0.00 39 TYR A O 11
ATOM 16026 N N . LYS A 1 40 ? -16.956 2.851 -2.565 1.00 0.00 40 LYS A N 11
ATOM 16027 C CA . LYS A 1 40 ? -17.816 2.646 -3.729 1.00 0.00 40 LYS A CA 11
ATOM 16028 C C . LYS A 1 40 ? -19.150 3.350 -3.495 1.00 0.00 40 LYS A C 11
ATOM 16029 O O . LYS A 1 40 ? -19.521 3.637 -2.357 1.00 0.00 40 LYS A O 11
ATOM 16048 N N . LYS A 1 41 ? -19.896 3.601 -4.561 1.00 0.00 41 LYS A N 11
ATOM 16049 C CA . LYS A 1 41 ? -21.214 4.220 -4.556 1.00 0.00 41 LYS A CA 11
ATOM 16050 C C . LYS A 1 41 ? -22.112 3.414 -5.466 1.00 0.00 41 LYS A C 11
ATOM 16051 O O . LYS A 1 41 ? -21.747 3.190 -6.618 1.00 0.00 41 LYS A O 11
ATOM 16070 N N . THR A 1 42 ? -23.241 2.960 -4.936 1.00 0.00 42 THR A N 11
ATOM 16071 C CA . THR A 1 42 ? -24.304 2.290 -5.675 1.00 0.00 42 THR A CA 11
ATOM 16072 C C . THR A 1 42 ? -25.479 2.073 -4.723 1.00 0.00 42 THR A C 11
ATOM 16073 O O . THR A 1 42 ? -25.386 2.344 -3.520 1.00 0.00 42 THR A O 11
ATOM 16084 N N . GLY A 1 43 ? -26.575 1.551 -5.270 1.00 0.00 43 GLY A N 11
ATOM 16085 C CA . GLY A 1 43 ? -27.816 1.293 -4.579 1.00 0.00 43 GLY A CA 11
ATOM 16086 C C . GLY A 1 43 ? -28.288 2.592 -3.964 1.00 0.00 43 GLY A C 11
ATOM 16087 O O . GLY A 1 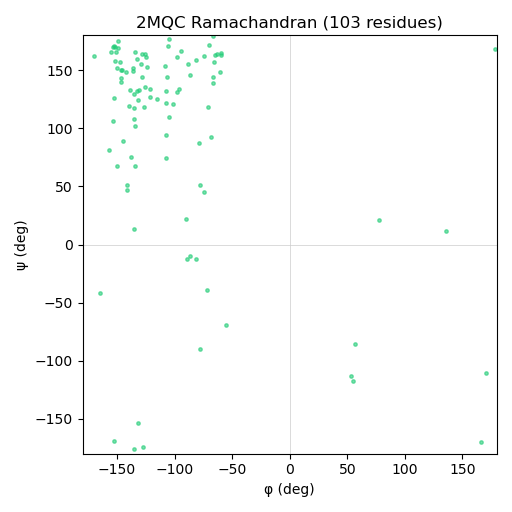43 ? -28.644 3.522 -4.694 1.00 0.00 43 GLY A O 11
ATOM 16091 N N . ASN A 1 44 ? -28.174 2.673 -2.641 1.00 0.00 44 ASN A N 11
ATOM 16092 C CA . ASN A 1 44 ? -28.334 3.882 -1.850 1.00 0.00 44 ASN A CA 11
ATOM 16093 C C . ASN A 1 44 ? -27.484 3.724 -0.594 1.00 0.00 44 ASN A C 11
ATOM 16094 O O . ASN A 1 44 ? -27.983 3.485 0.508 1.00 0.00 44 ASN A O 11
ATOM 16105 N N . SER A 1 45 ? -26.175 3.723 -0.794 1.00 0.00 45 SER A N 11
ATOM 16106 C CA . SER A 1 45 ? -25.136 3.760 0.231 1.00 0.00 45 SER A CA 11
ATOM 16107 C C . SER A 1 45 ? -23.800 4.217 -0.369 1.00 0.00 45 SER A C 11
ATOM 16108 O O . SER A 1 45 ? -23.651 4.293 -1.596 1.00 0.00 45 SER A O 11
ATOM 16116 N N . THR A 1 46 ? -22.811 4.446 0.500 1.00 0.00 46 THR A N 11
ATOM 16117 C CA . THR A 1 46 ? -21.399 4.500 0.136 1.00 0.00 46 THR A CA 11
ATOM 16118 C C . THR A 1 46 ? -20.563 3.714 1.149 1.00 0.00 46 THR A C 11
ATOM 16119 O O . THR A 1 46 ? -20.123 4.290 2.146 1.00 0.00 46 THR A O 11
ATOM 16130 N N . LYS A 1 47 ? -20.338 2.412 0.953 1.00 0.00 47 LYS A N 11
ATOM 16131 C CA . LYS A 1 47 ? -19.410 1.701 1.835 1.00 0.00 47 LYS A CA 11
ATOM 16132 C C . LYS A 1 47 ? -17.976 1.990 1.421 1.00 0.00 47 LYS A C 11
ATOM 16133 O O . LYS A 1 47 ? -17.662 2.014 0.228 1.00 0.00 47 LYS A O 11
ATOM 16152 N N . ALA A 1 48 ? -17.124 2.166 2.428 1.00 0.00 48 ALA A N 11
ATOM 16153 C CA . ALA A 1 48 ? -15.683 2.269 2.295 1.00 0.00 48 ALA A CA 11
ATOM 16154 C C . ALA A 1 48 ? -15.080 0.979 1.736 1.00 0.00 48 ALA A C 11
ATOM 16155 O O . ALA A 1 48 ? -15.726 -0.077 1.737 1.00 0.00 48 ALA A O 11
ATOM 16162 N N . LEU A 1 49 ? -13.814 1.070 1.323 1.00 0.00 49 LEU A N 11
ATOM 16163 C CA . LEU A 1 49 ? -12.945 -0.078 1.116 1.00 0.00 49 LEU A CA 11
ATOM 16164 C C . LEU A 1 49 ? -11.561 0.224 1.676 1.00 0.00 49 LEU A C 11
ATOM 16165 O O . LEU A 1 49 ? -11.026 1.312 1.432 1.00 0.00 49 LEU A O 11
ATOM 16181 N N . SER A 1 50 ? -11.002 -0.732 2.412 1.00 0.00 50 SER A N 11
ATOM 16182 C CA . SER A 1 50 ? -9.632 -0.740 2.898 1.00 0.00 50 SER A CA 11
ATOM 16183 C C . SER A 1 50 ? -8.654 -0.985 1.737 1.00 0.00 50 SER A C 11
ATOM 16184 O O . SER A 1 50 ? -9.060 -1.267 0.601 1.00 0.00 50 SER A O 11
ATOM 16192 N N . TRP A 1 51 ? -7.357 -0.887 2.023 1.00 0.00 51 TRP A N 11
ATOM 16193 C CA . TRP A 1 51 ? -6.276 -1.071 1.061 1.00 0.00 51 TRP A CA 11
ATOM 16194 C C . TRP A 1 51 ? -5.050 -1.718 1.717 1.00 0.00 51 TRP A C 11
ATOM 16195 O O . TRP A 1 51 ? -5.054 -1.988 2.924 1.00 0.00 51 TRP A O 11
ATOM 16216 N N . ASN A 1 52 ? -3.997 -1.938 0.930 1.00 0.00 52 ASN A N 11
ATOM 16217 C CA . ASN A 1 52 ? -2.657 -2.355 1.340 1.00 0.00 52 ASN A CA 11
ATOM 16218 C C . ASN A 1 52 ? -1.665 -1.354 0.768 1.00 0.00 52 ASN A C 11
ATOM 16219 O O . ASN A 1 52 ? -1.982 -0.671 -0.204 1.00 0.00 52 ASN A O 11
ATOM 16230 N N . ALA A 1 53 ? -0.444 -1.323 1.296 1.00 0.00 53 ALA A N 11
ATOM 16231 C CA . ALA A 1 53 ? 0.696 -0.645 0.667 1.00 0.00 53 ALA A CA 11
ATOM 16232 C C . ALA A 1 53 ? 1.975 -1.411 0.987 1.00 0.00 53 ALA A C 11
ATOM 16233 O O . ALA A 1 53 ? 2.004 -2.110 2.001 1.00 0.00 53 ALA A O 11
ATOM 16240 N N . SER A 1 54 ? 3.028 -1.274 0.174 1.00 0.00 54 SER A N 11
ATOM 16241 C CA . SER A 1 54 ? 4.401 -1.732 0.481 1.00 0.00 54 SER A CA 11
ATOM 16242 C C . SER A 1 54 ? 5.361 -1.553 -0.701 1.00 0.00 54 SER A C 11
ATOM 16243 O O . SER A 1 54 ? 4.917 -1.563 -1.855 1.00 0.00 54 SER A O 11
ATOM 16251 N N . GLY A 1 55 ? 6.655 -1.420 -0.405 1.00 0.00 55 GLY A N 11
ATOM 16252 C CA . GLY A 1 55 ? 7.761 -1.340 -1.348 1.00 0.00 55 GLY A CA 11
ATOM 16253 C C . GLY A 1 55 ? 9.069 -1.207 -0.572 1.00 0.00 55 GLY A C 11
ATOM 16254 O O . GLY A 1 55 ? 9.588 -2.204 -0.075 1.00 0.00 55 GLY A O 11
ATOM 16258 N N . ASP A 1 56 ? 9.566 0.016 -0.393 1.00 0.00 56 ASP A N 11
ATOM 16259 C CA . ASP A 1 56 ? 10.798 0.268 0.360 1.00 0.00 56 ASP A CA 11
ATOM 16260 C C . ASP A 1 56 ? 10.620 -0.056 1.854 1.00 0.00 56 ASP A C 11
ATOM 16261 O O . ASP A 1 56 ? 9.494 -0.229 2.331 1.00 0.00 56 ASP A O 11
ATOM 16270 N N . SER A 1 57 ? 11.723 -0.113 2.607 1.00 0.00 57 SER A N 11
ATOM 16271 C CA . SER A 1 57 ? 11.779 -0.578 4.000 1.00 0.00 57 SER A CA 11
ATOM 16272 C C . SER A 1 57 ? 11.642 0.529 5.066 1.00 0.00 57 SER A C 11
ATOM 16273 O O . SER A 1 57 ? 11.810 0.224 6.248 1.00 0.00 57 SER A O 11
ATOM 16281 N N . TRP A 1 58 ? 11.385 1.787 4.688 1.00 0.00 58 TRP A N 11
ATOM 16282 C CA . TRP A 1 58 ? 11.331 2.959 5.574 1.00 0.00 58 TRP A CA 11
ATOM 16283 C C . TRP A 1 58 ? 10.003 3.733 5.447 1.00 0.00 58 TRP A C 11
ATOM 16284 O O . TRP A 1 58 ? 9.944 4.933 5.728 1.00 0.00 58 TRP A O 11
ATOM 16305 N N . ILE A 1 59 ? 8.946 3.081 4.952 1.00 0.00 59 ILE A N 11
ATOM 16306 C CA . ILE A 1 59 ? 7.715 3.716 4.490 1.00 0.00 59 ILE A CA 11
ATOM 16307 C C . ILE A 1 59 ? 6.548 2.912 5.061 1.00 0.00 59 ILE A C 11
ATOM 16308 O O . ILE A 1 59 ? 6.359 1.749 4.688 1.00 0.00 59 ILE A O 11
ATOM 16324 N N . HIS A 1 60 ? 5.763 3.522 5.950 1.00 0.00 60 HIS A N 11
ATOM 16325 C CA . HIS A 1 60 ? 4.793 2.832 6.792 1.00 0.00 60 HIS A CA 11
ATOM 16326 C C . HIS A 1 60 ? 3.403 3.436 6.587 1.00 0.00 60 HIS A C 11
ATOM 16327 O O . HIS A 1 60 ? 3.272 4.624 6.286 1.00 0.00 60 HIS A O 11
ATOM 16341 N N . VAL A 1 61 ? 2.351 2.634 6.731 1.00 0.00 61 VAL A N 11
ATOM 16342 C CA . VAL A 1 61 ? 0.985 3.021 6.389 1.00 0.00 61 VAL A CA 11
ATOM 16343 C C . VAL A 1 61 ? 0.067 2.635 7.546 1.00 0.00 61 VAL A C 11
ATOM 16344 O O . VAL A 1 61 ? 0.351 1.684 8.281 1.00 0.00 61 VAL A O 11
ATOM 16357 N N . ASN A 1 62 ? -1.072 3.311 7.684 1.00 0.00 62 ASN A N 11
ATOM 16358 C CA . ASN A 1 62 ? -2.186 2.885 8.520 1.00 0.00 62 ASN A CA 11
ATOM 16359 C C . ASN A 1 62 ? -3.498 3.272 7.831 1.00 0.00 62 ASN A C 11
ATOM 16360 O O . ASN A 1 62 ? -3.463 3.862 6.752 1.00 0.00 62 ASN A O 11
ATOM 16371 N N . GLY A 1 63 ? -4.645 2.947 8.434 1.00 0.00 63 GLY A N 11
ATOM 16372 C CA . GLY A 1 63 ? -5.953 2.916 7.774 1.00 0.00 63 GLY A CA 11
ATOM 16373 C C . GLY A 1 63 ? -6.418 4.220 7.117 1.00 0.00 63 GLY A C 11
ATOM 16374 O O . GLY A 1 63 ? -7.299 4.162 6.266 1.00 0.00 63 GLY A O 11
ATOM 16378 N N . SER A 1 64 ? -5.848 5.371 7.475 1.00 0.00 64 SER A N 11
ATOM 16379 C CA . SER A 1 64 ? -5.936 6.623 6.720 1.00 0.00 64 SER A CA 11
ATOM 16380 C C . SER A 1 64 ? -4.627 7.429 6.825 1.00 0.00 64 SER A C 11
ATOM 16381 O O . SER A 1 64 ? -4.578 8.582 6.381 1.00 0.00 64 SER A O 11
ATOM 16389 N N . SER A 1 65 ? -3.568 6.858 7.409 1.00 0.00 65 SER A N 11
ATOM 16390 C CA . SER A 1 65 ? -2.380 7.558 7.891 1.00 0.00 65 SER A CA 11
ATOM 16391 C C . SER A 1 65 ? -1.185 7.214 6.990 1.00 0.00 65 SER A C 11
ATOM 16392 O O . SER A 1 65 ? -1.118 6.107 6.448 1.00 0.00 65 SER A O 11
ATOM 16400 N N . VAL A 1 66 ? -0.216 8.123 6.871 1.00 0.00 66 VAL A N 11
ATOM 16401 C CA . VAL A 1 66 ? 1.004 7.938 6.089 1.00 0.00 66 VAL A CA 11
ATOM 16402 C C . VAL A 1 66 ? 2.179 8.340 6.977 1.00 0.00 66 VAL A C 11
ATOM 16403 O O . VAL A 1 66 ? 2.085 9.336 7.695 1.00 0.00 66 VAL A O 11
ATOM 16416 N N . SER A 1 67 ? 3.265 7.569 6.938 1.00 0.00 67 SER A N 11
ATOM 16417 C CA . SER A 1 67 ? 4.507 7.915 7.605 1.00 0.00 67 SER A CA 11
ATOM 16418 C C . SER A 1 67 ? 5.684 7.495 6.732 1.00 0.00 67 SER A C 11
ATOM 16419 O O . SER A 1 67 ? 5.588 6.499 6.000 1.00 0.00 67 SER A O 11
ATOM 16427 N N . TYR A 1 68 ? 6.812 8.190 6.863 1.00 0.00 68 TYR A N 11
ATOM 16428 C CA . TYR A 1 68 ? 8.107 7.728 6.392 1.00 0.00 68 TYR A CA 11
ATOM 16429 C C . TYR A 1 68 ? 9.202 8.485 7.139 1.00 0.00 68 TYR A C 11
ATOM 16430 O O . TYR A 1 68 ? 8.938 9.482 7.819 1.00 0.00 68 TYR A O 11
ATOM 16448 N N . ASP A 1 69 ? 10.436 8.008 7.004 1.00 0.00 69 ASP A N 11
ATOM 16449 C CA . ASP A 1 69 ? 11.615 8.575 7.651 1.00 0.00 69 ASP A CA 11
ATOM 16450 C C . ASP A 1 69 ? 12.631 9.035 6.607 1.00 0.00 69 ASP A C 11
ATOM 16451 O O . ASP A 1 69 ? 12.533 8.702 5.420 1.00 0.00 69 ASP A O 11
ATOM 16460 N N . GLU A 1 70 ? 13.626 9.808 7.040 1.00 0.00 70 GLU A N 11
ATOM 16461 C CA . GLU A 1 70 ? 14.769 10.152 6.207 1.00 0.00 70 GLU A CA 11
ATOM 16462 C C . GLU A 1 70 ? 15.721 8.958 6.052 1.00 0.00 70 GLU A C 11
ATOM 16463 O O . GLU A 1 70 ? 15.516 7.875 6.601 1.00 0.00 70 GLU A O 11
ATOM 16475 N N . ASN A 1 71 ? 16.739 9.160 5.227 1.00 0.00 71 ASN A N 11
ATOM 16476 C CA . ASN A 1 71 ? 17.691 8.180 4.722 1.00 0.00 71 ASN A CA 11
ATOM 16477 C C . ASN A 1 71 ? 19.014 8.238 5.513 1.00 0.00 71 ASN A C 11
ATOM 16478 O O . ASN A 1 71 ? 19.210 9.132 6.342 1.00 0.00 71 ASN A O 11
ATOM 16489 N N . PRO A 1 72 ? 19.898 7.238 5.363 1.00 0.00 72 PRO A N 11
ATOM 16490 C CA . PRO A 1 72 ? 21.140 7.163 6.118 1.00 0.00 72 PRO A CA 11
ATOM 16491 C C . PRO A 1 72 ? 22.245 8.105 5.631 1.00 0.00 72 PRO A C 11
ATOM 16492 O O . PRO A 1 72 ? 23.107 8.461 6.430 1.00 0.00 72 PRO A O 11
ATOM 16503 N N . ALA A 1 73 ? 22.289 8.464 4.344 1.00 0.00 73 ALA A N 11
ATOM 16504 C CA . ALA A 1 73 ? 23.460 9.102 3.741 1.00 0.00 73 ALA A CA 11
ATOM 16505 C C . ALA A 1 73 ? 23.041 10.207 2.777 1.00 0.00 73 ALA A C 11
ATOM 16506 O O . ALA A 1 73 ? 21.886 10.275 2.359 1.00 0.00 73 ALA A O 11
ATOM 16513 N N . LYS A 1 74 ? 23.983 11.041 2.322 1.00 0.00 74 LYS A N 11
ATOM 16514 C CA . LYS A 1 74 ? 23.646 12.244 1.562 1.00 0.00 74 LYS A CA 11
ATOM 16515 C C . LYS A 1 74 ? 23.230 11.916 0.132 1.00 0.00 74 LYS A C 11
ATOM 16516 O O . LYS A 1 74 ? 22.956 12.826 -0.653 1.00 0.00 74 LYS A O 11
ATOM 16535 N N . GLU A 1 75 ? 23.201 10.635 -0.232 1.00 0.00 75 GLU A N 11
ATOM 16536 C CA . GLU A 1 75 ? 22.692 10.216 -1.514 1.00 0.00 75 GLU A CA 11
ATOM 16537 C C . GLU A 1 75 ? 21.193 10.517 -1.628 1.00 0.00 75 GLU A C 11
ATOM 16538 O O . GLU A 1 75 ? 20.498 10.683 -0.627 1.00 0.00 75 GLU A O 11
ATOM 16550 N N . ARG A 1 76 ? 20.668 10.548 -2.854 1.00 0.00 76 ARG A N 11
ATOM 16551 C CA . ARG A 1 76 ? 19.230 10.701 -3.093 1.00 0.00 76 ARG A CA 11
ATOM 16552 C C . ARG A 1 76 ? 18.572 9.345 -2.863 1.00 0.00 76 ARG A C 11
ATOM 16553 O O . ARG A 1 76 ? 19.024 8.362 -3.467 1.00 0.00 76 ARG A O 11
ATOM 16574 N N . ARG A 1 77 ? 17.510 9.256 -2.055 1.00 0.00 77 ARG A N 11
ATOM 16575 C CA . ARG A 1 77 ? 16.652 8.074 -1.968 1.00 0.00 77 ARG A CA 11
ATOM 16576 C C . ARG A 1 77 ? 15.275 8.567 -2.366 1.00 0.00 77 ARG A C 11
ATOM 16577 O O . ARG A 1 77 ? 14.629 9.268 -1.588 1.00 0.00 77 ARG A O 11
ATOM 16598 N N . THR A 1 78 ? 14.854 8.296 -3.596 1.00 0.00 78 THR A N 11
ATOM 16599 C CA . THR A 1 78 ? 13.452 8.391 -3.951 1.00 0.00 78 THR A CA 11
ATOM 16600 C C . THR A 1 78 ? 12.872 7.001 -3.702 1.00 0.00 78 THR A C 11
ATOM 16601 O O . THR A 1 78 ? 13.198 6.066 -4.441 1.00 0.00 78 THR A O 11
ATOM 16612 N N . GLY A 1 79 ? 12.082 6.853 -2.638 1.00 0.00 79 GLY A N 11
ATOM 16613 C CA . GLY A 1 79 ? 11.325 5.628 -2.399 1.00 0.00 79 GLY A CA 11
ATOM 16614 C C . GLY A 1 79 ? 10.142 5.565 -3.360 1.00 0.00 79 GLY A C 11
ATOM 16615 O O . GLY A 1 79 ? 9.740 6.601 -3.908 1.00 0.00 79 GLY A O 11
ATOM 16619 N N . LEU A 1 80 ? 9.577 4.372 -3.561 1.00 0.00 80 LEU A N 11
ATOM 16620 C CA . LEU A 1 80 ? 8.448 4.175 -4.469 1.00 0.00 80 LEU A CA 11
ATOM 16621 C C . LEU A 1 80 ? 7.713 2.864 -4.186 1.00 0.00 80 LEU A C 11
ATOM 16622 O O . LEU A 1 80 ? 8.087 1.811 -4.716 1.00 0.00 80 LEU A O 11
ATOM 16638 N N . VAL A 1 81 ? 6.659 2.909 -3.376 1.00 0.00 81 VAL A N 11
ATOM 16639 C CA . VAL A 1 81 ? 5.863 1.726 -3.082 1.00 0.00 81 VAL A CA 11
ATOM 16640 C C . VAL A 1 81 ? 4.759 1.497 -4.134 1.00 0.00 81 VAL A C 11
ATOM 16641 O O . VAL A 1 81 ? 4.613 2.283 -5.075 1.00 0.00 81 VAL A O 11
ATOM 16654 N N . THR A 1 82 ? 3.970 0.426 -3.973 1.00 0.00 82 THR A N 11
ATOM 16655 C CA . THR A 1 82 ? 2.660 0.267 -4.611 1.00 0.00 82 THR A CA 11
ATOM 16656 C C . THR A 1 82 ? 1.589 0.247 -3.508 1.00 0.00 82 THR A C 11
ATOM 16657 O O . THR A 1 82 ? 1.907 0.006 -2.337 1.00 0.00 82 THR A O 11
ATOM 16668 N N . LEU A 1 83 ? 0.314 0.428 -3.879 1.00 0.00 83 LEU A N 11
ATOM 16669 C CA . LEU A 1 83 ? -0.865 0.153 -3.057 1.00 0.00 83 LEU A CA 11
ATOM 16670 C C . LEU A 1 83 ? -1.883 -0.604 -3.895 1.00 0.00 83 LEU A C 11
ATOM 16671 O O . LEU A 1 83 ? -1.814 -0.551 -5.124 1.00 0.00 83 LEU A O 11
ATOM 16687 N N . LYS A 1 84 ? -2.882 -1.214 -3.258 1.00 0.00 84 LYS A N 11
ATOM 16688 C CA . LYS A 1 84 ? -4.086 -1.692 -3.928 1.00 0.00 84 LYS A CA 11
ATOM 16689 C C . LYS A 1 84 ? -5.232 -1.663 -2.922 1.00 0.00 84 LYS A C 11
ATOM 16690 O O . LYS A 1 84 ? -4.975 -1.784 -1.726 1.00 0.00 84 LYS A O 11
ATOM 16709 N N . GLN A 1 85 ? -6.470 -1.523 -3.389 1.00 0.00 85 GLN A N 11
ATOM 16710 C CA . GLN A 1 85 ? -7.653 -1.648 -2.554 1.00 0.00 85 GLN A CA 11
ATOM 16711 C C . GLN A 1 85 ? -7.970 -3.129 -2.347 1.00 0.00 85 GLN A C 11
ATOM 16712 O O . GLN A 1 85 ? -7.447 -3.998 -3.043 1.00 0.00 85 GLN A O 11
ATOM 16726 N N . ASP A 1 86 ? -8.928 -3.387 -1.465 1.00 0.00 86 ASP A N 11
ATOM 16727 C CA . ASP A 1 86 ? -9.567 -4.685 -1.283 1.00 0.00 86 ASP A CA 11
ATOM 16728 C C . ASP A 1 86 ? -10.170 -5.220 -2.593 1.00 0.00 86 ASP A C 11
ATOM 16729 O O . ASP A 1 86 ? -10.043 -6.403 -2.912 1.00 0.00 86 ASP A O 11
ATOM 16738 N N . GLU A 1 87 ? -10.778 -4.351 -3.407 1.00 0.00 87 GLU A N 11
ATOM 16739 C CA . GLU A 1 87 ? -11.442 -4.742 -4.658 1.00 0.00 87 GLU A CA 11
ATOM 16740 C C . GLU A 1 87 ? -10.921 -3.942 -5.853 1.00 0.00 87 GLU A C 11
ATOM 16741 O O . GLU A 1 87 ? -10.677 -4.493 -6.929 1.00 0.00 87 GLU A O 11
ATOM 16753 N N . SER A 1 88 ? -10.783 -2.625 -5.682 1.00 0.00 88 SER A N 11
ATOM 16754 C CA . SER A 1 88 ? -10.263 -1.751 -6.731 1.00 0.00 88 SER A CA 11
ATOM 16755 C C . SER A 1 88 ? -8.731 -1.855 -6.772 1.00 0.00 88 SER A C 11
ATOM 16756 O O . SER A 1 88 ? -8.135 -2.736 -6.155 1.00 0.00 88 SER A O 11
ATOM 16764 N N . GLY A 1 89 ? -8.081 -0.971 -7.521 1.00 0.00 89 GLY A N 11
ATOM 16765 C CA . GLY A 1 89 ? -6.728 -1.220 -7.994 1.00 0.00 89 GLY A CA 11
ATOM 16766 C C . GLY A 1 89 ? -6.016 -0.050 -8.654 1.00 0.00 89 GLY A C 11
ATOM 16767 O O . GLY A 1 89 ? -4.956 -0.288 -9.215 1.00 0.00 89 GLY A O 11
ATOM 16771 N N . LYS A 1 90 ? -6.532 1.186 -8.598 1.00 0.00 90 LYS A N 11
ATOM 16772 C CA . LYS A 1 90 ? -5.789 2.374 -9.012 1.00 0.00 90 LYS A CA 11
ATOM 16773 C C . LYS A 1 90 ? -4.574 2.546 -8.107 1.00 0.00 90 LYS A C 11
ATOM 16774 O O . LYS A 1 90 ? -4.686 3.129 -7.033 1.00 0.00 90 LYS A O 11
ATOM 16793 N N . THR A 1 91 ? -3.437 1.996 -8.489 1.00 0.00 91 THR A N 11
ATOM 16794 C CA . THR A 1 91 ? -2.278 2.024 -7.616 1.00 0.00 91 THR A CA 11
ATOM 16795 C C . THR A 1 91 ? -1.758 3.473 -7.583 1.00 0.00 91 THR A C 11
ATOM 16796 O O . THR A 1 91 ? -1.832 4.181 -8.592 1.00 0.00 91 THR A O 11
ATOM 16807 N N . LEU A 1 92 ? -1.238 3.943 -6.445 1.00 0.00 92 LEU A N 11
ATOM 16808 C CA . LEU A 1 92 ? -0.640 5.283 -6.327 1.00 0.00 92 LEU A CA 11
ATOM 16809 C C . LEU A 1 92 ? 0.892 5.140 -6.353 1.00 0.00 92 LEU A C 11
ATOM 16810 O O . LEU A 1 92 ? 1.392 4.028 -6.529 1.00 0.00 92 LEU A O 11
ATOM 16826 N N . SER A 1 93 ? 1.632 6.248 -6.238 1.00 0.00 93 SER A N 11
ATOM 16827 C CA . SER A 1 93 ? 3.073 6.331 -6.495 1.00 0.00 93 SER A CA 11
ATOM 16828 C C . SER A 1 93 ? 3.744 7.305 -5.514 1.00 0.00 93 SER A C 11
ATOM 16829 O O . SER A 1 93 ? 3.852 8.497 -5.797 1.00 0.00 93 SER A O 11
ATOM 16837 N N . LEU A 1 94 ? 4.142 6.828 -4.335 1.00 0.00 94 LEU A N 11
ATOM 16838 C CA . LEU A 1 94 ? 4.601 7.657 -3.217 1.00 0.00 94 LEU A CA 11
ATOM 16839 C C . LEU A 1 94 ? 6.060 8.045 -3.437 1.00 0.00 94 LEU A C 11
ATOM 16840 O O . LEU A 1 94 ? 6.969 7.510 -2.803 1.00 0.00 94 LEU A O 11
ATOM 16856 N N . LYS A 1 95 ? 6.301 8.954 -4.375 1.00 0.00 95 LYS A N 11
ATOM 16857 C CA . LYS A 1 95 ? 7.643 9.423 -4.696 1.00 0.00 95 LYS A CA 11
ATOM 16858 C C . LYS A 1 95 ? 8.046 10.426 -3.626 1.00 0.00 95 LYS A C 11
ATOM 16859 O O . LYS A 1 95 ? 7.743 11.611 -3.715 1.00 0.00 95 LYS A O 11
ATOM 16878 N N . ILE A 1 96 ? 8.696 9.944 -2.579 1.00 0.00 96 ILE A N 11
ATOM 16879 C CA . ILE A 1 96 ? 9.220 10.768 -1.502 1.00 0.00 96 ILE A CA 11
ATOM 16880 C C . ILE A 1 96 ? 10.619 11.194 -1.952 1.00 0.00 96 ILE A C 11
ATOM 16881 O O . ILE A 1 96 ? 11.528 10.361 -1.935 1.00 0.00 96 ILE A O 11
ATOM 16897 N N . VAL A 1 97 ? 10.801 12.430 -2.424 1.00 0.00 97 VAL A N 11
ATOM 16898 C CA . VAL A 1 97 ? 12.060 12.873 -3.014 1.00 0.00 97 VAL A CA 11
ATOM 16899 C C . VAL A 1 97 ? 12.776 13.783 -2.001 1.00 0.00 97 VAL A C 11
ATOM 16900 O O . VAL A 1 97 ? 12.674 15.010 -2.079 1.00 0.00 97 VAL A O 11
ATOM 16913 N N . GLN A 1 98 ? 13.475 13.188 -1.024 1.00 0.00 98 GLN A N 11
ATOM 16914 C CA . GLN A 1 98 ? 14.041 13.934 0.109 1.00 0.00 98 GLN A CA 11
ATOM 16915 C C . GLN A 1 98 ? 15.504 14.271 -0.183 1.00 0.00 98 GLN A C 11
ATOM 16916 O O . GLN A 1 98 ? 16.151 13.495 -0.905 1.00 0.00 98 GLN A O 11
ATOM 16930 N N . PRO A 1 99 ? 16.075 15.315 0.443 1.00 0.00 99 PRO A N 11
ATOM 16931 C CA . PRO A 1 99 ? 17.521 15.464 0.518 1.00 0.00 99 PRO A CA 11
ATOM 16932 C C . PRO A 1 99 ? 18.096 14.277 1.282 1.00 0.00 99 PRO A C 11
ATOM 16933 O O . PRO A 1 99 ? 17.391 13.628 2.055 1.00 0.00 99 PRO A O 11
ATOM 16944 N N . GLY A 1 100 ? 19.370 13.976 1.059 1.00 0.00 100 GLY A N 11
ATOM 16945 C CA . GLY A 1 100 ? 20.062 12.959 1.819 1.00 0.00 100 GLY A CA 11
ATOM 16946 C C . GLY A 1 100 ? 20.653 13.551 3.099 1.00 0.00 100 GLY A C 11
ATOM 16947 O O . GLY A 1 100 ? 20.990 14.741 3.129 1.00 0.00 100 GLY A O 11
ATOM 16951 N N . LYS A 1 101 ? 20.816 12.711 4.122 1.00 0.00 101 LYS A N 11
ATOM 16952 C CA . LYS A 1 101 ? 21.206 13.094 5.480 1.00 0.00 101 LYS A CA 11
ATOM 16953 C C . LYS A 1 101 ? 22.722 12.958 5.669 1.00 0.00 101 LYS A C 11
ATOM 16954 O O . LYS A 1 101 ? 23.352 12.146 4.989 1.00 0.00 101 LYS A O 11
ATOM 16973 N N . THR A 1 102 ? 23.300 13.704 6.610 1.00 0.00 102 THR A N 11
ATOM 16974 C CA . THR A 1 102 ? 24.694 13.614 7.026 1.00 0.00 102 THR A CA 11
ATOM 16975 C C . THR A 1 102 ? 24.800 14.346 8.365 1.00 0.00 102 THR A C 11
ATOM 16976 O O . THR A 1 102 ? 24.764 15.579 8.394 1.00 0.00 102 THR A O 11
ATOM 16987 N N . SER A 1 103 ? 24.848 13.620 9.477 1.00 0.00 103 SER A N 11
ATOM 16988 C CA . SER A 1 103 ? 24.909 14.183 10.820 1.00 0.00 103 SER A CA 11
ATOM 16989 C C . SER A 1 103 ? 25.725 13.282 11.748 1.00 0.00 103 SER A C 11
ATOM 16990 O O . SER A 1 103 ? 26.241 12.240 11.332 1.00 0.00 103 SER A O 11
ATOM 16998 N N . ILE A 1 104 ? 25.871 13.689 13.012 1.00 0.00 104 ILE A N 11
ATOM 16999 C CA . ILE A 1 104 ? 26.236 12.783 14.088 1.00 0.00 104 ILE A CA 11
ATOM 17000 C C . ILE A 1 104 ? 24.933 12.039 14.398 1.00 0.00 104 ILE A C 11
ATOM 17001 O O . ILE A 1 104 ? 24.129 12.500 15.211 1.00 0.00 104 ILE A O 11
ATOM 17017 N N . ASP A 1 105 ? 24.662 10.976 13.649 1.00 0.00 105 ASP A N 11
ATOM 17018 C CA . ASP A 1 105 ? 23.478 10.145 13.798 1.00 0.00 105 ASP A CA 11
ATOM 17019 C C . ASP A 1 105 ? 23.655 9.200 14.975 1.00 0.00 105 ASP A C 11
ATOM 17020 O O . ASP A 1 105 ? 23.015 9.477 16.013 1.00 0.00 105 ASP A O 11
ATOM 17029 N N . GLY A 1 1 ? -40.266 2.404 -11.009 1.00 0.00 1 GLY A N 12
ATOM 17030 C CA . GLY A 1 1 ? -38.862 1.983 -10.862 1.00 0.00 1 GLY A CA 12
ATOM 17031 C C . GLY A 1 1 ? -38.302 1.716 -12.243 1.00 0.00 1 GLY A C 12
ATOM 17032 O O . GLY A 1 1 ? -38.901 0.933 -12.969 1.00 0.00 1 GLY A O 12
ATOM 17036 N N . HIS A 1 2 ? -37.247 2.433 -12.632 1.00 0.00 2 HIS A N 12
ATOM 17037 C CA . HIS A 1 2 ? -36.759 2.596 -14.006 1.00 0.00 2 HIS A CA 12
ATOM 17038 C C . HIS A 1 2 ? -35.570 3.559 -13.898 1.00 0.00 2 HIS A C 12
ATOM 17039 O O . HIS A 1 2 ? -35.615 4.689 -14.378 1.00 0.00 2 HIS A O 12
ATOM 17053 N N . MET A 1 3 ? -34.562 3.157 -13.125 1.00 0.00 3 MET A N 12
ATOM 17054 C CA . MET A 1 3 ? -33.305 3.858 -12.904 1.00 0.00 3 MET A CA 12
ATOM 17055 C C . MET A 1 3 ? -32.359 2.810 -12.317 1.00 0.00 3 MET A C 12
ATOM 17056 O O . MET A 1 3 ? -32.816 1.893 -11.631 1.00 0.00 3 MET A O 12
ATOM 17070 N N . GLY A 1 4 ? -31.066 2.940 -12.587 1.00 0.00 4 GLY A N 12
ATOM 17071 C CA . GLY A 1 4 ? -30.003 2.100 -12.066 1.00 0.00 4 GLY A CA 12
ATOM 17072 C C . GLY A 1 4 ? -28.718 2.478 -12.792 1.00 0.00 4 GLY A C 12
ATOM 17073 O O . GLY A 1 4 ? -28.766 3.184 -13.804 1.00 0.00 4 GLY A O 12
ATOM 17077 N N . SER A 1 5 ? -27.572 2.028 -12.295 1.00 0.00 5 SER A N 12
ATOM 17078 C CA . SER A 1 5 ? -26.278 2.284 -12.911 1.00 0.00 5 SER A CA 12
ATOM 17079 C C . SER A 1 5 ? -25.277 1.223 -12.440 1.00 0.00 5 SER A C 12
ATOM 17080 O O . SER A 1 5 ? -25.555 0.519 -11.453 1.00 0.00 5 SER A O 12
ATOM 17088 N N . PRO A 1 6 ? -24.113 1.095 -13.100 1.00 0.00 6 PRO A N 12
ATOM 17089 C CA . PRO A 1 6 ? -22.979 0.390 -12.526 1.00 0.00 6 PRO A CA 12
ATOM 17090 C C . PRO A 1 6 ? -22.600 0.978 -11.163 1.00 0.00 6 PRO A C 12
ATOM 17091 O O . PRO A 1 6 ? -22.992 2.091 -10.795 1.00 0.00 6 PRO A O 12
ATOM 17102 N N . VAL A 1 7 ? -21.863 0.190 -10.391 1.00 0.00 7 VAL A N 12
ATOM 17103 C CA . VAL A 1 7 ? -21.359 0.555 -9.082 1.00 0.00 7 VAL A CA 12
ATOM 17104 C C . VAL A 1 7 ? -20.190 1.529 -9.259 1.00 0.00 7 VAL A C 12
ATOM 17105 O O . VAL A 1 7 ? -19.141 1.179 -9.803 1.00 0.00 7 VAL A O 12
ATOM 17118 N N . SER A 1 8 ? -20.382 2.767 -8.814 1.00 0.00 8 SER A N 12
ATOM 17119 C CA . SER A 1 8 ? -19.446 3.861 -9.000 1.00 0.00 8 SER A CA 12
ATOM 17120 C C . SER A 1 8 ? -18.371 3.766 -7.913 1.00 0.00 8 SER A C 12
ATOM 17121 O O . SER A 1 8 ? -18.653 4.006 -6.737 1.00 0.00 8 SER A O 12
ATOM 17129 N N . TYR A 1 9 ? -17.154 3.336 -8.255 1.00 0.00 9 TYR A N 12
ATOM 17130 C CA . TYR A 1 9 ? -16.038 3.272 -7.308 1.00 0.00 9 TYR A CA 12
ATOM 17131 C C . TYR A 1 9 ? -15.261 4.589 -7.308 1.00 0.00 9 TYR A C 12
ATOM 17132 O O . TYR A 1 9 ? -15.120 5.228 -8.354 1.00 0.00 9 TYR A O 12
ATOM 17150 N N . TYR A 1 10 ? -14.727 4.970 -6.146 1.00 0.00 10 TYR A N 12
ATOM 17151 C CA . TYR A 1 10 ? -14.004 6.211 -5.906 1.00 0.00 10 TYR A CA 12
ATOM 17152 C C . TYR A 1 10 ? -12.719 5.895 -5.160 1.00 0.00 10 TYR A C 12
ATOM 17153 O O . TYR A 1 10 ? -12.760 5.444 -4.011 1.00 0.00 10 TYR A O 12
ATOM 17171 N N . PHE A 1 11 ? -11.579 6.081 -5.819 1.00 0.00 11 PHE A N 12
ATOM 17172 C CA . PHE A 1 11 ? -10.269 5.967 -5.218 1.00 0.00 11 PHE A CA 12
ATOM 17173 C C . PHE A 1 11 ? -9.343 7.006 -5.851 1.00 0.00 11 PHE A C 12
ATOM 17174 O O . PHE A 1 11 ? -8.739 6.740 -6.891 1.00 0.00 11 PHE A O 12
ATOM 17191 N N . SER A 1 12 ? -9.252 8.188 -5.244 1.00 0.00 12 SER A N 12
ATOM 17192 C CA . SER A 1 12 ? -8.304 9.227 -5.634 1.00 0.00 12 SER A CA 12
ATOM 17193 C C . SER A 1 12 ? -8.235 10.311 -4.547 1.00 0.00 12 SER A C 12
ATOM 17194 O O . SER A 1 12 ? -9.079 10.340 -3.643 1.00 0.00 12 SER A O 12
ATOM 17202 N N . TYR A 1 13 ? -7.243 11.204 -4.618 1.00 0.00 13 TYR A N 12
ATOM 17203 C CA . TYR A 1 13 ? -7.051 12.260 -3.629 1.00 0.00 13 TYR A CA 12
ATOM 17204 C C . TYR A 1 13 ? -8.121 13.347 -3.788 1.00 0.00 13 TYR A C 12
ATOM 17205 O O . TYR A 1 13 ? -8.879 13.357 -4.765 1.00 0.00 13 TYR A O 12
ATOM 17223 N N . ALA A 1 14 ? -8.164 14.296 -2.851 1.00 0.00 14 ALA A N 12
ATOM 17224 C CA . ALA A 1 14 ? -8.975 15.502 -2.965 1.00 0.00 14 ALA A CA 12
ATOM 17225 C C . ALA A 1 14 ? -8.298 16.543 -3.866 1.00 0.00 14 ALA A C 12
ATOM 17226 O O . ALA A 1 14 ? -8.982 17.391 -4.431 1.00 0.00 14 ALA A O 12
ATOM 17233 N N . ASP A 1 15 ? -6.975 16.458 -4.038 1.00 0.00 15 ASP A N 12
ATOM 17234 C CA . ASP A 1 15 ? -6.130 17.411 -4.771 1.00 0.00 15 ASP A CA 12
ATOM 17235 C C . ASP A 1 15 ? -6.207 17.214 -6.294 1.00 0.00 15 ASP A C 12
ATOM 17236 O O . ASP A 1 15 ? -5.302 17.579 -7.045 1.00 0.00 15 ASP A O 12
ATOM 17245 N N . GLY A 1 16 ? -7.271 16.570 -6.775 1.00 0.00 16 GLY A N 12
ATOM 17246 C CA . GLY A 1 16 ? -7.500 16.339 -8.190 1.00 0.00 16 GLY A CA 12
ATOM 17247 C C . GLY A 1 16 ? -6.410 15.485 -8.831 1.00 0.00 16 GLY A C 12
ATOM 17248 O O . GLY A 1 16 ? -5.851 15.877 -9.858 1.00 0.00 16 GLY A O 12
ATOM 17252 N N . GLY A 1 17 ? -6.115 14.321 -8.243 1.00 0.00 17 GLY A N 12
ATOM 17253 C CA . GLY A 1 17 ? -5.119 13.414 -8.782 1.00 0.00 17 GLY A CA 12
ATOM 17254 C C . GLY A 1 17 ? -5.026 12.090 -8.026 1.00 0.00 17 GLY A C 12
ATOM 17255 O O . GLY A 1 17 ? -5.855 11.776 -7.166 1.00 0.00 17 GLY A O 12
ATOM 17259 N N . THR A 1 18 ? -4.028 11.291 -8.400 1.00 0.00 18 THR A N 12
ATOM 17260 C CA . THR A 1 18 ? -3.853 9.882 -8.060 1.00 0.00 18 THR A CA 12
ATOM 17261 C C . THR A 1 18 ? -2.427 9.586 -7.564 1.00 0.00 18 THR A C 12
ATOM 17262 O O . THR A 1 18 ? -2.002 8.431 -7.566 1.00 0.00 18 THR A O 12
ATOM 17273 N N . SER A 1 19 ? -1.649 10.594 -7.163 1.00 0.00 19 SER A N 12
ATOM 17274 C CA . SER A 1 19 ? -0.254 10.395 -6.808 1.00 0.00 19 SER A CA 12
ATOM 17275 C C . SER A 1 19 ? 0.148 11.449 -5.779 1.00 0.00 19 SER A C 12
ATOM 17276 O O . SER A 1 19 ? -0.155 12.628 -5.966 1.00 0.00 19 SER A O 12
ATOM 17284 N N . HIS A 1 20 ? 0.893 11.056 -4.749 1.00 0.00 20 HIS A N 12
ATOM 17285 C CA . HIS A 1 20 ? 1.506 11.992 -3.817 1.00 0.00 20 HIS A CA 12
ATOM 17286 C C . HIS A 1 20 ? 3.004 11.990 -4.095 1.00 0.00 20 HIS A C 12
ATOM 17287 O O . HIS A 1 20 ? 3.621 10.926 -4.084 1.00 0.00 20 HIS A O 12
ATOM 17301 N N . THR A 1 21 ? 3.591 13.154 -4.346 1.00 0.00 21 THR A N 12
ATOM 17302 C CA . THR A 1 21 ? 5.017 13.318 -4.549 1.00 0.00 21 THR A CA 12
ATOM 17303 C C . THR A 1 21 ? 5.451 14.468 -3.650 1.00 0.00 21 THR A C 12
ATOM 17304 O O . THR A 1 21 ? 5.304 15.629 -4.035 1.00 0.00 21 THR A O 12
ATOM 17315 N N . GLU A 1 22 ? 5.912 14.158 -2.433 1.00 0.00 22 GLU A N 12
ATOM 17316 C CA . GLU A 1 22 ? 6.389 15.202 -1.537 1.00 0.00 22 GLU A CA 12
ATOM 17317 C C . GLU A 1 22 ? 7.829 15.560 -1.899 1.00 0.00 22 GLU A C 12
ATOM 17318 O O . GLU A 1 22 ? 8.639 14.671 -2.208 1.00 0.00 22 GLU A O 12
ATOM 17330 N N . TYR A 1 23 ? 8.150 16.849 -1.772 1.00 0.00 23 TYR A N 12
ATOM 17331 C CA . TYR A 1 23 ? 9.481 17.399 -1.981 1.00 0.00 23 TYR A CA 12
ATOM 17332 C C . TYR A 1 23 ? 9.971 18.122 -0.713 1.00 0.00 23 TYR A C 12
ATOM 17333 O O . TYR A 1 23 ? 10.118 19.347 -0.736 1.00 0.00 23 TYR A O 12
ATOM 17351 N N . PRO A 1 24 ? 10.207 17.417 0.413 1.00 0.00 24 PRO A N 12
ATOM 17352 C CA . PRO A 1 24 ? 10.736 18.041 1.619 1.00 0.00 24 PRO A CA 12
ATOM 17353 C C . PRO A 1 24 ? 12.236 18.334 1.457 1.00 0.00 24 PRO A C 12
ATOM 17354 O O . PRO A 1 24 ? 12.810 18.137 0.381 1.00 0.00 24 PRO A O 12
ATOM 17365 N N . ASP A 1 25 ? 12.875 18.841 2.510 1.00 0.00 25 ASP A N 12
ATOM 17366 C CA . ASP A 1 25 ? 14.228 19.389 2.482 1.00 0.00 25 ASP A CA 12
ATOM 17367 C C . ASP A 1 25 ? 14.745 19.444 3.917 1.00 0.00 25 ASP A C 12
ATOM 17368 O O . ASP A 1 25 ? 13.928 19.357 4.840 1.00 0.00 25 ASP A O 12
ATOM 17377 N N . ASP A 1 26 ? 16.054 19.632 4.103 1.00 0.00 26 ASP A N 12
ATOM 17378 C CA . ASP A 1 26 ? 16.773 19.730 5.378 1.00 0.00 26 ASP A CA 12
ATOM 17379 C C . ASP A 1 26 ? 16.611 18.477 6.247 1.00 0.00 26 ASP A C 12
ATOM 17380 O O . ASP A 1 26 ? 17.516 17.641 6.251 1.00 0.00 26 ASP A O 12
ATOM 17389 N N . SER A 1 27 ? 15.471 18.306 6.921 1.00 0.00 27 SER A N 12
ATOM 17390 C CA . SER A 1 27 ? 14.872 17.020 7.250 1.00 0.00 27 SER A CA 12
ATOM 17391 C C . SER A 1 27 ? 13.390 17.264 7.555 1.00 0.00 27 SER A C 12
ATOM 17392 O O . SER A 1 27 ? 13.077 18.064 8.439 1.00 0.00 27 SER A O 12
ATOM 17400 N N . SER A 1 28 ? 12.467 16.589 6.862 1.00 0.00 28 SER A N 12
ATOM 17401 C CA . SER A 1 28 ? 11.035 16.611 7.182 1.00 0.00 28 SER A CA 12
ATOM 17402 C C . SER A 1 28 ? 10.398 15.212 7.124 1.00 0.00 28 SER A C 12
ATOM 17403 O O . SER A 1 28 ? 9.237 15.043 6.744 1.00 0.00 28 SER A O 12
ATOM 17411 N N . ALA A 1 29 ? 11.181 14.188 7.443 1.00 0.00 29 ALA A N 12
ATOM 17412 C CA . ALA A 1 29 ? 10.718 12.820 7.653 1.00 0.00 29 ALA A CA 12
ATOM 17413 C C . ALA A 1 29 ? 9.895 12.704 8.943 1.00 0.00 29 ALA A C 12
ATOM 17414 O O . ALA A 1 29 ? 10.401 13.045 10.018 1.00 0.00 29 ALA A O 12
ATOM 17421 N N . GLY A 1 30 ? 8.671 12.175 8.881 1.00 0.00 30 GLY A N 12
ATOM 17422 C CA . GLY A 1 30 ? 7.820 11.990 10.042 1.00 0.00 30 GLY A CA 12
ATOM 17423 C C . GLY A 1 30 ? 6.600 11.148 9.688 1.00 0.00 30 GLY A C 12
ATOM 17424 O O . GLY A 1 30 ? 6.619 10.417 8.692 1.00 0.00 30 GLY A O 12
ATOM 17428 N N . SER A 1 31 ? 5.553 11.249 10.508 1.00 0.00 31 SER A N 12
ATOM 17429 C CA . SER A 1 31 ? 4.302 10.527 10.344 1.00 0.00 31 SER A CA 12
ATOM 17430 C C . SER A 1 31 ? 3.147 11.527 10.280 1.00 0.00 31 SER A C 12
ATOM 17431 O O . SER A 1 31 ? 2.902 12.269 11.234 1.00 0.00 31 SER A O 12
ATOM 17439 N N . PHE A 1 32 ? 2.455 11.575 9.143 1.00 0.00 32 PHE A N 12
ATOM 17440 C CA . PHE A 1 32 ? 1.336 12.478 8.865 1.00 0.00 32 PHE A CA 12
ATOM 17441 C C . PHE A 1 32 ? 0.135 11.703 8.312 1.00 0.00 32 PHE A C 12
ATOM 17442 O O . PHE A 1 32 ? 0.147 10.471 8.257 1.00 0.00 32 PHE A O 12
ATOM 17459 N N . ILE A 1 33 ? -0.948 12.398 7.963 1.00 0.00 33 ILE A N 12
ATOM 17460 C CA . ILE A 1 33 ? -2.194 11.813 7.472 1.00 0.00 33 ILE A CA 12
ATOM 17461 C C . ILE A 1 33 ? -2.621 12.656 6.271 1.00 0.00 33 ILE A C 12
ATOM 17462 O O . ILE A 1 33 ? -2.359 13.860 6.242 1.00 0.00 33 ILE A O 12
ATOM 17478 N N . LEU A 1 34 ? -3.278 12.032 5.291 1.00 0.00 34 LEU A N 12
ATOM 17479 C CA . LEU A 1 34 ? -3.711 12.665 4.049 1.00 0.00 34 LEU A CA 12
ATOM 17480 C C . LEU A 1 34 ? -5.193 12.394 3.828 1.00 0.00 34 LEU A C 12
ATOM 17481 O O . LEU A 1 34 ? -5.742 11.439 4.385 1.00 0.00 34 LEU A O 12
ATOM 17497 N N . ASP A 1 35 ? -5.826 13.198 2.977 1.00 0.00 35 ASP A N 12
ATOM 17498 C CA . ASP A 1 35 ? -7.218 13.059 2.548 1.00 0.00 35 ASP A CA 12
ATOM 17499 C C . ASP A 1 35 ? -7.257 12.200 1.283 1.00 0.00 35 ASP A C 12
ATOM 17500 O O . ASP A 1 35 ? -6.813 12.655 0.223 1.00 0.00 35 ASP A O 12
ATOM 17509 N N . ILE A 1 36 ? -7.751 10.965 1.381 1.00 0.00 36 ILE A N 12
ATOM 17510 C CA . ILE A 1 36 ? -7.952 10.041 0.273 1.00 0.00 36 ILE A CA 12
ATOM 17511 C C . ILE A 1 36 ? -9.437 9.701 0.208 1.00 0.00 36 ILE A C 12
ATOM 17512 O O . ILE A 1 36 ? -10.058 9.435 1.236 1.00 0.00 36 ILE A O 12
ATOM 17528 N N . THR A 1 37 ? -9.989 9.643 -1.000 1.00 0.00 37 THR A N 12
ATOM 17529 C CA . THR A 1 37 ? -11.288 9.017 -1.227 1.00 0.00 37 THR A CA 12
ATOM 17530 C C . THR A 1 37 ? -11.101 7.498 -1.291 1.00 0.00 37 THR A C 12
ATOM 17531 O O . THR A 1 37 ? -10.266 7.054 -2.078 1.00 0.00 37 THR A O 12
ATOM 17542 N N . SER A 1 38 ? -11.867 6.694 -0.546 1.00 0.00 38 SER A N 12
ATOM 17543 C CA . SER A 1 38 ? -11.697 5.240 -0.545 1.00 0.00 38 SER A CA 12
ATOM 17544 C C . SER A 1 38 ? -13.033 4.516 -0.312 1.00 0.00 38 SER A C 12
ATOM 17545 O O . SER A 1 38 ? -13.266 3.938 0.755 1.00 0.00 38 SER A O 12
ATOM 17553 N N . TYR A 1 39 ? -13.932 4.529 -1.303 1.00 0.00 39 TYR A N 12
ATOM 17554 C CA . TYR A 1 39 ? -15.240 3.878 -1.187 1.00 0.00 39 TYR A CA 12
ATOM 17555 C C . TYR A 1 39 ? -15.801 3.458 -2.549 1.00 0.00 39 TYR A C 12
ATOM 17556 O O . TYR A 1 39 ? -15.300 3.859 -3.599 1.00 0.00 39 TYR A O 12
ATOM 17574 N N . LYS A 1 40 ? -16.899 2.698 -2.533 1.00 0.00 40 LYS A N 12
ATOM 17575 C CA . LYS A 1 40 ? -17.744 2.387 -3.686 1.00 0.00 40 LYS A CA 12
ATOM 17576 C C . LYS A 1 40 ? -19.172 2.806 -3.375 1.00 0.00 40 LYS A C 12
ATOM 17577 O O . LYS A 1 40 ? -19.614 2.714 -2.230 1.00 0.00 40 LYS A O 12
ATOM 17596 N N . LYS A 1 41 ? -19.899 3.295 -4.371 1.00 0.00 41 LYS A N 12
ATOM 17597 C CA . LYS A 1 41 ? -21.215 3.894 -4.232 1.00 0.00 41 LYS A CA 12
ATOM 17598 C C . LYS A 1 41 ? -22.180 3.033 -5.016 1.00 0.00 41 LYS A C 12
ATOM 17599 O O . LYS A 1 41 ? -21.852 2.637 -6.129 1.00 0.00 41 LYS A O 12
ATOM 17618 N N . THR A 1 42 ? -23.318 2.721 -4.406 1.00 0.00 42 THR A N 12
ATOM 17619 C CA . THR A 1 42 ? -24.393 1.875 -4.908 1.00 0.00 42 THR A CA 12
ATOM 17620 C C . THR A 1 42 ? -25.404 1.750 -3.754 1.00 0.00 42 THR A C 12
ATOM 17621 O O . THR A 1 42 ? -25.289 2.465 -2.750 1.00 0.00 42 THR A O 12
ATOM 17632 N N . GLY A 1 43 ? -26.411 0.885 -3.880 1.00 0.00 43 GLY A N 12
ATOM 17633 C CA . GLY A 1 43 ? -27.528 0.797 -2.954 1.00 0.00 43 GLY A CA 12
ATOM 17634 C C . GLY A 1 43 ? -28.169 2.169 -2.853 1.00 0.00 43 GLY A C 12
ATOM 17635 O O . GLY A 1 43 ? -28.743 2.639 -3.835 1.00 0.00 43 GLY A O 12
ATOM 17639 N N . ASN A 1 44 ? -27.987 2.852 -1.725 1.00 0.00 44 ASN A N 12
ATOM 17640 C CA . ASN A 1 44 ? -28.297 4.270 -1.566 1.00 0.00 44 ASN A CA 12
ATOM 17641 C C . ASN A 1 44 ? -27.249 4.940 -0.662 1.00 0.00 44 ASN A C 12
ATOM 17642 O O . ASN A 1 44 ? -27.557 5.890 0.055 1.00 0.00 44 ASN A O 12
ATOM 17653 N N . SER A 1 45 ? -26.027 4.397 -0.603 1.00 0.00 45 SER A N 12
ATOM 17654 C CA . SER A 1 45 ? -24.953 4.842 0.285 1.00 0.00 45 SER A CA 12
ATOM 17655 C C . SER A 1 45 ? -23.582 4.562 -0.350 1.00 0.00 45 SER A C 12
ATOM 17656 O O . SER A 1 45 ? -23.468 4.314 -1.556 1.00 0.00 45 SER A O 12
ATOM 17664 N N . THR A 1 46 ? -22.534 4.627 0.467 1.00 0.00 46 THR A N 12
ATOM 17665 C CA . THR A 1 46 ? -21.134 4.551 0.099 1.00 0.00 46 THR A CA 12
ATOM 17666 C C . THR A 1 46 ? -20.463 3.516 1.012 1.00 0.00 46 THR A C 12
ATOM 17667 O O . THR A 1 46 ? -20.186 3.804 2.176 1.00 0.00 46 THR A O 12
ATOM 17678 N N . LYS A 1 47 ? -20.271 2.280 0.538 1.00 0.00 47 LYS A N 12
ATOM 17679 C CA . LYS A 1 47 ? -19.533 1.261 1.287 1.00 0.00 47 LYS A CA 12
ATOM 17680 C C . LYS A 1 47 ? -18.053 1.639 1.231 1.00 0.00 47 LYS A C 12
ATOM 17681 O O . LYS A 1 47 ? -17.523 1.831 0.134 1.00 0.00 47 LYS A O 12
ATOM 17700 N N . ALA A 1 48 ? -17.421 1.804 2.392 1.00 0.00 48 ALA A N 12
ATOM 17701 C CA . ALA A 1 48 ? -15.985 2.017 2.506 1.00 0.00 48 ALA A CA 12
ATOM 17702 C C . ALA A 1 48 ? -15.231 0.793 1.987 1.00 0.00 48 ALA A C 12
ATOM 17703 O O . ALA A 1 48 ? -15.792 -0.299 1.917 1.00 0.00 48 ALA A O 12
ATOM 17710 N N . LEU A 1 49 ? -13.950 0.977 1.667 1.00 0.00 49 LEU A N 12
ATOM 17711 C CA . LEU A 1 49 ? -13.014 -0.104 1.371 1.00 0.00 49 LEU A CA 12
ATOM 17712 C C . LEU A 1 49 ? -11.677 0.203 2.042 1.00 0.00 49 LEU A C 12
ATOM 17713 O O . LEU A 1 49 ? -11.336 1.379 2.201 1.00 0.00 49 LEU A O 12
ATOM 17729 N N . SER A 1 50 ? -10.906 -0.840 2.355 1.00 0.00 50 SER A N 12
ATOM 17730 C CA . SER A 1 50 ? -9.609 -0.759 3.031 1.00 0.00 50 SER A CA 12
ATOM 17731 C C . SER A 1 50 ? -8.500 -1.248 2.089 1.00 0.00 50 SER A C 12
ATOM 17732 O O . SER A 1 50 ? -8.786 -1.874 1.061 1.00 0.00 50 SER A O 12
ATOM 17740 N N . TRP A 1 51 ? -7.229 -0.973 2.396 1.00 0.00 51 TRP A N 12
ATOM 17741 C CA . TRP A 1 51 ? -6.126 -1.173 1.456 1.00 0.00 51 TRP A CA 12
ATOM 17742 C C . TRP A 1 51 ? -4.801 -1.608 2.075 1.00 0.00 51 TRP A C 12
ATOM 17743 O O . TRP A 1 51 ? -4.574 -1.441 3.275 1.00 0.00 51 TRP A O 12
ATOM 17764 N N . ASN A 1 52 ? -3.902 -2.072 1.203 1.00 0.00 52 ASN A N 12
ATOM 17765 C CA . ASN A 1 52 ? -2.532 -2.488 1.479 1.00 0.00 52 ASN A CA 12
ATOM 17766 C C . ASN A 1 52 ? -1.571 -1.655 0.631 1.00 0.00 52 ASN A C 12
ATOM 17767 O O . ASN A 1 52 ? -1.941 -1.181 -0.446 1.00 0.00 52 ASN A O 12
ATOM 17778 N N . ALA A 1 53 ? -0.331 -1.499 1.104 1.00 0.00 53 ALA A N 12
ATOM 17779 C CA . ALA A 1 53 ? 0.804 -0.939 0.371 1.00 0.00 53 ALA A CA 12
ATOM 17780 C C . ALA A 1 53 ? 2.074 -1.634 0.857 1.00 0.00 53 ALA A C 12
ATOM 17781 O O . ALA A 1 53 ? 2.157 -1.985 2.038 1.00 0.00 53 ALA A O 12
ATOM 17788 N N . SER A 1 54 ? 3.067 -1.795 -0.018 1.00 0.00 54 SER A N 12
ATOM 17789 C CA . SER A 1 54 ? 4.415 -2.216 0.365 1.00 0.00 54 SER A CA 12
ATOM 17790 C C . SER A 1 54 ? 5.405 -2.004 -0.782 1.00 0.00 54 SER A C 12
ATOM 17791 O O . SER A 1 54 ? 5.003 -2.030 -1.955 1.00 0.00 54 SER A O 12
ATOM 17799 N N . GLY A 1 55 ? 6.693 -1.836 -0.465 1.00 0.00 55 GLY A N 12
ATOM 17800 C CA . GLY A 1 55 ? 7.750 -1.792 -1.465 1.00 0.00 55 GLY A CA 12
ATOM 17801 C C . GLY A 1 55 ? 9.140 -1.652 -0.860 1.00 0.00 55 GLY A C 12
ATOM 17802 O O . GLY A 1 55 ? 9.960 -2.566 -0.924 1.00 0.00 55 GLY A O 12
ATOM 17806 N N . ASP A 1 56 ? 9.392 -0.480 -0.294 1.00 0.00 56 ASP A N 12
ATOM 17807 C CA . ASP A 1 56 ? 10.641 -0.074 0.353 1.00 0.00 56 ASP A CA 12
ATOM 17808 C C . ASP A 1 56 ? 10.749 -0.742 1.741 1.00 0.00 56 ASP A C 12
ATOM 17809 O O . ASP A 1 56 ? 9.846 -1.488 2.151 1.00 0.00 56 ASP A O 12
ATOM 17818 N N . SER A 1 57 ? 11.755 -0.386 2.548 1.00 0.00 57 SER A N 12
ATOM 17819 C CA . SER A 1 57 ? 11.871 -0.733 3.971 1.00 0.00 57 SER A CA 12
ATOM 17820 C C . SER A 1 57 ? 11.912 0.496 4.909 1.00 0.00 57 SER A C 12
ATOM 17821 O O . SER A 1 57 ? 12.381 0.363 6.046 1.00 0.00 57 SER A O 12
ATOM 17829 N N . TRP A 1 58 ? 11.389 1.659 4.486 1.00 0.00 58 TRP A N 12
ATOM 17830 C CA . TRP A 1 58 ? 11.315 2.877 5.309 1.00 0.00 58 TRP A CA 12
ATOM 17831 C C . TRP A 1 58 ? 9.969 3.622 5.249 1.00 0.00 58 TRP A C 12
ATOM 17832 O O . TRP A 1 58 ? 9.816 4.611 5.971 1.00 0.00 58 TRP A O 12
ATOM 17853 N N . ILE A 1 59 ? 9.004 3.183 4.438 1.00 0.00 59 ILE A N 12
ATOM 17854 C CA . ILE A 1 59 ? 7.783 3.894 4.060 1.00 0.00 59 ILE A CA 12
ATOM 17855 C C . ILE A 1 59 ? 6.583 3.058 4.531 1.00 0.00 59 ILE A C 12
ATOM 17856 O O . ILE A 1 59 ? 6.445 1.892 4.153 1.00 0.00 59 ILE A O 12
ATOM 17872 N N . HIS A 1 60 ? 5.705 3.629 5.353 1.00 0.00 60 HIS A N 12
ATOM 17873 C CA . HIS A 1 60 ? 4.651 2.894 6.046 1.00 0.00 60 HIS A CA 12
ATOM 17874 C C . HIS A 1 60 ? 3.275 3.478 5.725 1.00 0.00 60 HIS A C 12
ATOM 17875 O O . HIS A 1 60 ? 3.153 4.584 5.184 1.00 0.00 60 HIS A O 12
ATOM 17889 N N . VAL A 1 61 ? 2.226 2.721 6.052 1.00 0.00 61 VAL A N 12
ATOM 17890 C CA . VAL A 1 61 ? 0.844 3.102 5.824 1.00 0.00 61 VAL A CA 12
ATOM 17891 C C . VAL A 1 61 ? -0.012 2.528 6.954 1.00 0.00 61 VAL A C 12
ATOM 17892 O O . VAL A 1 61 ? 0.182 1.387 7.389 1.00 0.00 61 VAL A O 12
ATOM 17905 N N . ASN A 1 62 ? -0.993 3.300 7.417 1.00 0.00 62 ASN A N 12
ATOM 17906 C CA . ASN A 1 62 ? -1.936 2.896 8.443 1.00 0.00 62 ASN A CA 12
ATOM 17907 C C . ASN A 1 62 ? -3.328 3.337 8.000 1.00 0.00 62 ASN A C 12
ATOM 17908 O O . ASN A 1 62 ? -3.943 4.237 8.579 1.00 0.00 62 ASN A O 12
ATOM 17919 N N . GLY A 1 63 ? -3.826 2.723 6.923 1.00 0.00 63 GLY A N 12
ATOM 17920 C CA . GLY A 1 63 ? -4.978 3.241 6.204 1.00 0.00 63 GLY A CA 12
ATOM 17921 C C . GLY A 1 63 ? -4.643 4.653 5.735 1.00 0.00 63 GLY A C 12
ATOM 17922 O O . GLY A 1 63 ? -3.672 4.837 5.002 1.00 0.00 63 GLY A O 12
ATOM 17926 N N . SER A 1 64 ? -5.412 5.640 6.193 1.00 0.00 64 SER A N 12
ATOM 17927 C CA . SER A 1 64 ? -5.277 7.056 5.870 1.00 0.00 64 SER A CA 12
ATOM 17928 C C . SER A 1 64 ? -3.900 7.647 6.192 1.00 0.00 64 SER A C 12
ATOM 17929 O O . SER A 1 64 ? -3.509 8.665 5.612 1.00 0.00 64 SER A O 12
ATOM 17937 N N . SER A 1 65 ? -3.189 7.051 7.142 1.00 0.00 65 SER A N 12
ATOM 17938 C CA . SER A 1 65 ? -2.000 7.615 7.753 1.00 0.00 65 SER A CA 12
ATOM 17939 C C . SER A 1 65 ? -0.759 7.114 7.007 1.00 0.00 65 SER A C 12
ATOM 17940 O O . SER A 1 65 ? -0.752 5.982 6.518 1.00 0.00 65 SER A O 12
ATOM 17948 N N . VAL A 1 66 ? 0.290 7.929 6.905 1.00 0.00 66 VAL A N 12
ATOM 17949 C CA . VAL A 1 66 ? 1.480 7.651 6.109 1.00 0.00 66 VAL A CA 12
ATOM 17950 C C . VAL A 1 66 ? 2.712 8.163 6.852 1.00 0.00 66 VAL A C 12
ATOM 17951 O O . VAL A 1 66 ? 2.669 9.221 7.486 1.00 0.00 66 VAL A O 12
ATOM 17964 N N . SER A 1 67 ? 3.825 7.445 6.716 1.00 0.00 67 SER A N 12
ATOM 17965 C CA . SER A 1 67 ? 5.103 7.848 7.278 1.00 0.00 67 SER A CA 12
ATOM 17966 C C . SER A 1 67 ? 6.209 7.458 6.311 1.00 0.00 67 SER A C 12
ATOM 17967 O O . SER A 1 67 ? 6.054 6.493 5.554 1.00 0.00 67 SER A O 12
ATOM 17975 N N . TYR A 1 68 ? 7.333 8.164 6.364 1.00 0.00 68 TYR A N 12
ATOM 17976 C CA . TYR A 1 68 ? 8.557 7.765 5.695 1.00 0.00 68 TYR A CA 12
ATOM 17977 C C . TYR A 1 68 ? 9.726 8.336 6.478 1.00 0.00 68 TYR A C 12
ATOM 17978 O O . TYR A 1 68 ? 9.778 9.536 6.742 1.00 0.00 68 TYR A O 12
ATOM 17996 N N . ASP A 1 69 ? 10.653 7.465 6.868 1.00 0.00 69 ASP A N 12
ATOM 17997 C CA . ASP A 1 69 ? 11.777 7.832 7.717 1.00 0.00 69 ASP A CA 12
ATOM 17998 C C . ASP A 1 69 ? 13.021 7.872 6.845 1.00 0.00 69 ASP A C 12
ATOM 17999 O O . ASP A 1 69 ? 13.438 6.863 6.273 1.00 0.00 69 ASP A O 12
ATOM 18008 N N . GLU A 1 70 ? 13.590 9.058 6.692 1.00 0.00 70 GLU A N 12
ATOM 18009 C CA . GLU A 1 70 ? 14.592 9.310 5.668 1.00 0.00 70 GLU A CA 12
ATOM 18010 C C . GLU A 1 70 ? 15.956 8.718 6.012 1.00 0.00 70 GLU A C 12
ATOM 18011 O O . GLU A 1 70 ? 16.218 8.290 7.142 1.00 0.00 70 GLU A O 12
ATOM 18023 N N . ASN A 1 71 ? 16.821 8.654 5.002 1.00 0.00 71 ASN A N 12
ATOM 18024 C CA . ASN A 1 71 ? 18.100 7.987 5.157 1.00 0.00 71 ASN A CA 12
ATOM 18025 C C . ASN A 1 71 ? 18.990 8.788 6.120 1.00 0.00 71 ASN A C 12
ATOM 18026 O O . ASN A 1 71 ? 18.869 10.009 6.215 1.00 0.00 71 ASN A O 12
ATOM 18037 N N . PRO A 1 72 ? 19.882 8.116 6.859 1.00 0.00 72 PRO A N 12
ATOM 18038 C CA . PRO A 1 72 ? 20.622 8.724 7.962 1.00 0.00 72 PRO A CA 12
ATOM 18039 C C . PRO A 1 72 ? 21.740 9.656 7.492 1.00 0.00 72 PRO A C 12
ATOM 18040 O O . PRO A 1 72 ? 22.356 10.329 8.318 1.00 0.00 72 PRO A O 12
ATOM 18051 N N . ALA A 1 73 ? 22.052 9.670 6.196 1.00 0.00 73 ALA A N 12
ATOM 18052 C CA . ALA A 1 73 ? 23.086 10.501 5.608 1.00 0.00 73 ALA A CA 12
ATOM 18053 C C . ALA A 1 73 ? 22.494 11.442 4.566 1.00 0.00 73 ALA A C 12
ATOM 18054 O O . ALA A 1 73 ? 21.301 11.455 4.291 1.00 0.00 73 ALA A O 12
ATOM 18061 N N . LYS A 1 74 ? 23.370 12.226 3.950 1.00 0.00 74 LYS A N 12
ATOM 18062 C CA . LYS A 1 74 ? 23.056 13.334 3.064 1.00 0.00 74 LYS A CA 12
ATOM 18063 C C . LYS A 1 74 ? 23.038 12.911 1.597 1.00 0.00 74 LYS A C 12
ATOM 18064 O O . LYS A 1 74 ? 23.102 13.764 0.714 1.00 0.00 74 LYS A O 12
ATOM 18083 N N . GLU A 1 75 ? 23.017 11.611 1.313 1.00 0.00 75 GLU A N 12
ATOM 18084 C CA . GLU A 1 75 ? 22.839 11.141 -0.054 1.00 0.00 75 GLU A CA 12
ATOM 18085 C C . GLU A 1 75 ? 21.340 11.212 -0.377 1.00 0.00 75 GLU A C 12
ATOM 18086 O O . GLU A 1 75 ? 20.505 11.163 0.526 1.00 0.00 75 GLU A O 12
ATOM 18098 N N . ARG A 1 76 ? 20.995 11.380 -1.653 1.00 0.00 76 ARG A N 12
ATOM 18099 C CA . ARG A 1 76 ? 19.616 11.521 -2.135 1.00 0.00 76 ARG A CA 12
ATOM 18100 C C . ARG A 1 76 ? 19.022 10.117 -2.282 1.00 0.00 76 ARG A C 12
ATOM 18101 O O . ARG A 1 76 ? 19.707 9.238 -2.807 1.00 0.00 76 ARG A O 12
ATOM 18122 N N . ARG A 1 77 ? 17.762 9.873 -1.893 1.00 0.00 77 ARG A N 12
ATOM 18123 C CA . ARG A 1 77 ? 17.132 8.556 -2.084 1.00 0.00 77 ARG A CA 12
ATOM 18124 C C . ARG A 1 77 ? 15.652 8.693 -2.418 1.00 0.00 77 ARG A C 12
ATOM 18125 O O . ARG A 1 77 ? 14.809 8.720 -1.527 1.00 0.00 77 ARG A O 12
ATOM 18146 N N . THR A 1 78 ? 15.323 8.736 -3.706 1.00 0.00 78 THR A N 12
ATOM 18147 C CA . THR A 1 78 ? 13.935 8.720 -4.148 1.00 0.00 78 THR A CA 12
ATOM 18148 C C . THR A 1 78 ? 13.296 7.347 -3.870 1.00 0.00 78 THR A C 12
ATOM 18149 O O . THR A 1 78 ? 13.719 6.349 -4.463 1.00 0.00 78 THR A O 12
ATOM 18160 N N . GLY A 1 79 ? 12.284 7.272 -2.998 1.00 0.00 79 GLY A N 12
ATOM 18161 C CA . GLY A 1 79 ? 11.571 6.029 -2.665 1.00 0.00 79 GLY A CA 12
ATOM 18162 C C . GLY A 1 79 ? 10.362 5.775 -3.569 1.00 0.00 79 GLY A C 12
ATOM 18163 O O . GLY A 1 79 ? 9.878 6.708 -4.220 1.00 0.00 79 GLY A O 12
ATOM 18167 N N . LEU A 1 80 ? 9.860 4.532 -3.602 1.00 0.00 80 LEU A N 12
ATOM 18168 C CA . LEU A 1 80 ? 8.661 4.134 -4.342 1.00 0.00 80 LEU A CA 12
ATOM 18169 C C . LEU A 1 80 ? 8.121 2.786 -3.843 1.00 0.00 80 LEU A C 12
ATOM 18170 O O . LEU A 1 80 ? 8.749 1.739 -4.056 1.00 0.00 80 LEU A O 12
ATOM 18186 N N . VAL A 1 81 ? 6.921 2.795 -3.265 1.00 0.00 81 VAL A N 12
ATOM 18187 C CA . VAL A 1 81 ? 6.113 1.602 -3.024 1.00 0.00 81 VAL A CA 12
ATOM 18188 C C . VAL A 1 81 ? 4.984 1.519 -4.062 1.00 0.00 81 VAL A C 12
ATOM 18189 O O . VAL A 1 81 ? 4.818 2.441 -4.862 1.00 0.00 81 VAL A O 12
ATOM 18202 N N . THR A 1 82 ? 4.145 0.481 -4.009 1.00 0.00 82 THR A N 12
ATOM 18203 C CA . THR A 1 82 ? 2.852 0.464 -4.701 1.00 0.00 82 THR A CA 12
ATOM 18204 C C . THR A 1 82 ? 1.766 0.054 -3.695 1.00 0.00 82 THR A C 12
ATOM 18205 O O . THR A 1 82 ? 2.082 -0.487 -2.628 1.00 0.00 82 THR A O 12
ATOM 18216 N N . LEU A 1 83 ? 0.494 0.315 -4.025 1.00 0.00 83 LEU A N 12
ATOM 18217 C CA . LEU A 1 83 ? -0.680 0.009 -3.211 1.00 0.00 83 LEU A CA 12
ATOM 18218 C C . LEU A 1 83 ? -1.877 -0.415 -4.054 1.00 0.00 83 LEU A C 12
ATOM 18219 O O . LEU A 1 83 ? -1.936 -0.029 -5.222 1.00 0.00 83 LEU A O 12
ATOM 18235 N N . LYS A 1 84 ? -2.855 -1.122 -3.470 1.00 0.00 84 LYS A N 12
ATOM 18236 C CA . LYS A 1 84 ? -4.164 -1.395 -4.081 1.00 0.00 84 LYS A CA 12
ATOM 18237 C C . LYS A 1 84 ? -5.225 -1.539 -2.980 1.00 0.00 84 LYS A C 12
ATOM 18238 O O . LYS A 1 84 ? -4.874 -1.727 -1.811 1.00 0.00 84 LYS A O 12
ATOM 18257 N N . GLN A 1 85 ? -6.502 -1.379 -3.332 1.00 0.00 85 GLN A N 12
ATOM 18258 C CA . GLN A 1 85 ? -7.641 -1.404 -2.414 1.00 0.00 85 GLN A CA 12
ATOM 18259 C C . GLN A 1 85 ? -8.387 -2.736 -2.531 1.00 0.00 85 GLN A C 12
ATOM 18260 O O . GLN A 1 85 ? -8.246 -3.431 -3.533 1.00 0.00 85 GLN A O 12
ATOM 18274 N N . ASP A 1 86 ? -9.245 -3.034 -1.550 1.00 0.00 86 ASP A N 12
ATOM 18275 C CA . ASP A 1 86 ? -9.934 -4.317 -1.406 1.00 0.00 86 ASP A CA 12
ATOM 18276 C C . ASP A 1 86 ? -10.722 -4.724 -2.650 1.00 0.00 86 ASP A C 12
ATOM 18277 O O . ASP A 1 86 ? -10.484 -5.792 -3.214 1.00 0.00 86 ASP A O 12
ATOM 18286 N N . GLU A 1 87 ? -11.655 -3.876 -3.090 1.00 0.00 87 GLU A N 12
ATOM 18287 C CA . GLU A 1 87 ? -12.496 -4.144 -4.256 1.00 0.00 87 GLU A CA 12
ATOM 18288 C C . GLU A 1 87 ? -12.301 -3.109 -5.369 1.00 0.00 87 GLU A C 12
ATOM 18289 O O . GLU A 1 87 ? -12.914 -3.235 -6.434 1.00 0.00 87 GLU A O 12
ATOM 18301 N N . SER A 1 88 ? -11.531 -2.050 -5.114 1.00 0.00 88 SER A N 12
ATOM 18302 C CA . SER A 1 88 ? -11.148 -1.055 -6.115 1.00 0.00 88 SER A CA 12
ATOM 18303 C C . SER A 1 88 ? -9.981 -1.593 -6.954 1.00 0.00 88 SER A C 12
ATOM 18304 O O . SER A 1 88 ? -9.805 -2.803 -7.098 1.00 0.00 88 SER A O 12
ATOM 18312 N N . GLY A 1 89 ? -9.178 -0.697 -7.530 1.00 0.00 89 GLY A N 12
ATOM 18313 C CA . GLY A 1 89 ? -7.975 -1.134 -8.207 1.00 0.00 89 GLY A CA 12
ATOM 18314 C C . GLY A 1 89 ? -7.063 -0.023 -8.704 1.00 0.00 89 GLY A C 12
ATOM 18315 O O . GLY A 1 89 ? -6.000 -0.338 -9.226 1.00 0.00 89 GLY A O 12
ATOM 18319 N N . LYS A 1 90 ? -7.409 1.259 -8.525 1.00 0.00 90 LYS A N 12
ATOM 18320 C CA . LYS A 1 90 ? -6.497 2.362 -8.802 1.00 0.00 90 LYS A CA 12
ATOM 18321 C C . LYS A 1 90 ? -5.342 2.225 -7.835 1.00 0.00 90 LYS A C 12
ATOM 18322 O O . LYS A 1 90 ? -5.522 2.425 -6.638 1.00 0.00 90 LYS A O 12
ATOM 18341 N N . THR A 1 91 ? -4.180 1.821 -8.311 1.00 0.00 91 THR A N 12
ATOM 18342 C CA . THR A 1 91 ? -2.970 2.038 -7.551 1.00 0.00 91 THR A CA 12
ATOM 18343 C C . THR A 1 91 ? -2.773 3.556 -7.422 1.00 0.00 91 THR A C 12
ATOM 18344 O O . THR A 1 91 ? -3.266 4.329 -8.257 1.00 0.00 91 THR A O 12
ATOM 18355 N N . LEU A 1 92 ? -2.059 4.009 -6.392 1.00 0.00 92 LEU A N 12
ATOM 18356 C CA . LEU A 1 92 ? -1.559 5.385 -6.383 1.00 0.00 92 LEU A CA 12
ATOM 18357 C C . LEU A 1 92 ? -0.081 5.308 -6.759 1.00 0.00 92 LEU A C 12
ATOM 18358 O O . LEU A 1 92 ? 0.392 4.283 -7.265 1.00 0.00 92 LEU A O 12
ATOM 18374 N N . SER A 1 93 ? 0.654 6.390 -6.544 1.00 0.00 93 SER A N 12
ATOM 18375 C CA . SER A 1 93 ? 2.097 6.359 -6.463 1.00 0.00 93 SER A CA 12
ATOM 18376 C C . SER A 1 93 ? 2.470 7.427 -5.448 1.00 0.00 93 SER A C 12
ATOM 18377 O O . SER A 1 93 ? 2.253 8.620 -5.680 1.00 0.00 93 SER A O 12
ATOM 18385 N N . LEU A 1 94 ? 2.974 6.971 -4.313 1.00 0.00 94 LEU A N 12
ATOM 18386 C CA . LEU A 1 94 ? 3.694 7.772 -3.339 1.00 0.00 94 LEU A CA 12
ATOM 18387 C C . LEU A 1 94 ? 5.138 7.837 -3.816 1.00 0.00 94 LEU A C 12
ATOM 18388 O O . LEU A 1 94 ? 5.776 6.792 -3.949 1.00 0.00 94 LEU A O 12
ATOM 18404 N N . LYS A 1 95 ? 5.675 9.029 -4.037 1.00 0.00 95 LYS A N 12
ATOM 18405 C CA . LYS A 1 95 ? 7.104 9.255 -4.168 1.00 0.00 95 LYS A CA 12
ATOM 18406 C C . LYS A 1 95 ? 7.520 10.238 -3.089 1.00 0.00 95 LYS A C 12
ATOM 18407 O O . LYS A 1 95 ? 6.731 11.072 -2.646 1.00 0.00 95 LYS A O 12
ATOM 18426 N N . ILE A 1 96 ? 8.787 10.160 -2.711 1.00 0.00 96 ILE A N 12
ATOM 18427 C CA . ILE A 1 96 ? 9.441 11.093 -1.811 1.00 0.00 96 ILE A CA 12
ATOM 18428 C C . ILE A 1 96 ? 10.733 11.445 -2.533 1.00 0.00 96 ILE A C 12
ATOM 18429 O O . ILE A 1 96 ? 11.479 10.524 -2.876 1.00 0.00 96 ILE A O 12
ATOM 18445 N N . VAL A 1 97 ? 10.969 12.724 -2.828 1.00 0.00 97 VAL A N 12
ATOM 18446 C CA . VAL A 1 97 ? 12.174 13.203 -3.501 1.00 0.00 97 VAL A CA 12
ATOM 18447 C C . VAL A 1 97 ? 12.736 14.320 -2.626 1.00 0.00 97 VAL A C 12
ATOM 18448 O O . VAL A 1 97 ? 12.156 15.397 -2.572 1.00 0.00 97 VAL A O 12
ATOM 18461 N N . GLN A 1 98 ? 13.825 14.060 -1.908 1.00 0.00 98 GLN A N 12
ATOM 18462 C CA . GLN A 1 98 ? 14.434 14.997 -0.973 1.00 0.00 98 GLN A CA 12
ATOM 18463 C C . GLN A 1 98 ? 15.954 14.884 -0.993 1.00 0.00 98 GLN A C 12
ATOM 18464 O O . GLN A 1 98 ? 16.492 13.974 -1.631 1.00 0.00 98 GLN A O 12
ATOM 18478 N N . PRO A 1 99 ? 16.675 15.857 -0.417 1.00 0.00 99 PRO A N 12
ATOM 18479 C CA . PRO A 1 99 ? 18.030 15.644 0.067 1.00 0.00 99 PRO A CA 12
ATOM 18480 C C . PRO A 1 99 ? 18.048 14.621 1.203 1.00 0.00 99 PRO A C 12
ATOM 18481 O O . PRO A 1 99 ? 17.024 14.041 1.565 1.00 0.00 99 PRO A O 12
ATOM 18492 N N . GLY A 1 100 ? 19.238 14.384 1.747 1.00 0.00 100 GLY A N 12
ATOM 18493 C CA . GLY A 1 100 ? 19.408 13.541 2.913 1.00 0.00 100 GLY A CA 12
ATOM 18494 C C . GLY A 1 100 ? 19.788 14.363 4.148 1.00 0.00 100 GLY A C 12
ATOM 18495 O O . GLY A 1 100 ? 20.056 15.568 4.048 1.00 0.00 100 GLY A O 12
ATOM 18499 N N . LYS A 1 101 ? 19.870 13.696 5.300 1.00 0.00 101 LYS A N 12
ATOM 18500 C CA . LYS A 1 101 ? 20.078 14.312 6.610 1.00 0.00 101 LYS A CA 12
ATOM 18501 C C . LYS A 1 101 ? 21.523 14.748 6.814 1.00 0.00 101 LYS A C 12
ATOM 18502 O O . LYS A 1 101 ? 22.456 13.987 6.536 1.00 0.00 101 LYS A O 12
ATOM 18521 N N . THR A 1 102 ? 21.688 15.948 7.369 1.00 0.00 102 THR A N 12
ATOM 18522 C CA . THR A 1 102 ? 22.957 16.568 7.772 1.00 0.00 102 THR A CA 12
ATOM 18523 C C . THR A 1 102 ? 22.774 17.702 8.779 1.00 0.00 102 THR A C 12
ATOM 18524 O O . THR A 1 102 ? 23.697 18.473 9.041 1.00 0.00 102 THR A O 12
ATOM 18535 N N . SER A 1 103 ? 21.554 17.852 9.263 1.00 0.00 103 SER A N 12
ATOM 18536 C CA . SER A 1 103 ? 21.082 19.045 9.926 1.00 0.00 103 SER A CA 12
ATOM 18537 C C . SER A 1 103 ? 21.439 19.000 11.414 1.00 0.00 103 SER A C 12
ATOM 18538 O O . SER A 1 103 ? 22.128 18.080 11.870 1.00 0.00 103 SER A O 12
ATOM 18546 N N . ILE A 1 104 ? 20.947 19.965 12.197 1.00 0.00 104 ILE A N 12
ATOM 18547 C CA . ILE A 1 104 ? 20.887 19.825 13.644 1.00 0.00 104 ILE A CA 12
ATOM 18548 C C . ILE A 1 104 ? 19.732 18.849 13.901 1.00 0.00 104 ILE A C 12
ATOM 18549 O O . ILE A 1 104 ? 18.628 19.258 14.267 1.00 0.00 104 ILE A O 12
ATOM 18565 N N . ASP A 1 105 ? 19.963 17.571 13.604 1.00 0.00 105 ASP A N 12
ATOM 18566 C CA . ASP A 1 105 ? 19.084 16.448 13.889 1.00 0.00 105 ASP A CA 12
ATOM 18567 C C . ASP A 1 105 ? 19.755 15.629 14.973 1.00 0.00 105 ASP A C 12
ATOM 18568 O O . ASP A 1 105 ? 19.118 15.388 16.017 1.00 0.00 105 ASP A O 12
ATOM 18577 N N . GLY A 1 1 ? -23.153 -8.931 -13.654 1.00 0.00 1 GLY A N 13
ATOM 18578 C CA . GLY A 1 1 ? -24.004 -8.456 -12.559 1.00 0.00 1 GLY A CA 13
ATOM 18579 C C . GLY A 1 1 ? -25.418 -8.226 -13.043 1.00 0.00 1 GLY A C 13
ATOM 18580 O O . GLY A 1 1 ? -25.653 -8.155 -14.249 1.00 0.00 1 GLY A O 13
ATOM 18584 N N . HIS A 1 2 ? -26.376 -8.094 -12.121 1.00 0.00 2 HIS A N 13
ATOM 18585 C CA . HIS A 1 2 ? -27.713 -7.653 -12.496 1.00 0.00 2 HIS A CA 13
ATOM 18586 C C . HIS A 1 2 ? -27.645 -6.190 -12.948 1.00 0.00 2 HIS A C 13
ATOM 18587 O O . HIS A 1 2 ? -26.703 -5.458 -12.608 1.00 0.00 2 HIS A O 13
ATOM 18601 N N . MET A 1 3 ? -28.672 -5.740 -13.670 1.00 0.00 3 MET A N 13
ATOM 18602 C CA . MET A 1 3 ? -28.982 -4.321 -13.758 1.00 0.00 3 MET A CA 13
ATOM 18603 C C . MET A 1 3 ? -29.378 -3.865 -12.350 1.00 0.00 3 MET A C 13
ATOM 18604 O O . MET A 1 3 ? -30.009 -4.629 -11.617 1.00 0.00 3 MET A O 13
ATOM 18618 N N . GLY A 1 4 ? -29.022 -2.642 -11.970 1.00 0.00 4 GLY A N 13
ATOM 18619 C CA . GLY A 1 4 ? -29.437 -2.071 -10.702 1.00 0.00 4 GLY A CA 13
ATOM 18620 C C . GLY A 1 4 ? -29.257 -0.569 -10.767 1.00 0.00 4 GLY A C 13
ATOM 18621 O O . GLY A 1 4 ? -30.190 0.156 -11.090 1.00 0.00 4 GLY A O 13
ATOM 18625 N N . SER A 1 5 ? -28.041 -0.107 -10.509 1.00 0.00 5 SER A N 13
ATOM 18626 C CA . SER A 1 5 ? -27.689 1.306 -10.504 1.00 0.00 5 SER A CA 13
ATOM 18627 C C . SER A 1 5 ? -26.304 1.491 -11.134 1.00 0.00 5 SER A C 13
ATOM 18628 O O . SER A 1 5 ? -25.567 0.505 -11.270 1.00 0.00 5 SER A O 13
ATOM 18636 N N . PRO A 1 6 ? -25.904 2.718 -11.503 1.00 0.00 6 PRO A N 13
ATOM 18637 C CA . PRO A 1 6 ? -24.501 3.013 -11.731 1.00 0.00 6 PRO A CA 13
ATOM 18638 C C . PRO A 1 6 ? -23.741 2.779 -10.430 1.00 0.00 6 PRO A C 13
ATOM 18639 O O . PRO A 1 6 ? -24.193 3.192 -9.357 1.00 0.00 6 PRO A O 13
ATOM 18650 N N . VAL A 1 7 ? -22.579 2.143 -10.519 1.00 0.00 7 VAL A N 13
ATOM 18651 C CA . VAL A 1 7 ? -21.610 2.119 -9.444 1.00 0.00 7 VAL A CA 13
ATOM 18652 C C . VAL A 1 7 ? -20.458 3.015 -9.859 1.00 0.00 7 VAL A C 13
ATOM 18653 O O . VAL A 1 7 ? -19.969 2.898 -10.983 1.00 0.00 7 VAL A O 13
ATOM 18666 N N . SER A 1 8 ? -20.001 3.842 -8.926 1.00 0.00 8 SER A N 13
ATOM 18667 C CA . SER A 1 8 ? -18.769 4.587 -9.043 1.00 0.00 8 SER A CA 13
ATOM 18668 C C . SER A 1 8 ? -17.831 4.114 -7.946 1.00 0.00 8 SER A C 13
ATOM 18669 O O . SER A 1 8 ? -18.203 4.179 -6.773 1.00 0.00 8 SER A O 13
ATOM 18677 N N . TYR A 1 9 ? -16.640 3.632 -8.294 1.00 0.00 9 TYR A N 13
ATOM 18678 C CA . TYR A 1 9 ? -15.575 3.484 -7.308 1.00 0.00 9 TYR A CA 13
ATOM 18679 C C . TYR A 1 9 ? -14.835 4.814 -7.205 1.00 0.00 9 TYR A C 13
ATOM 18680 O O . TYR A 1 9 ? -14.847 5.621 -8.135 1.00 0.00 9 TYR A O 13
ATOM 18698 N N . TYR A 1 10 ? -14.208 5.028 -6.056 1.00 0.00 10 TYR A N 13
ATOM 18699 C CA . TYR A 1 10 ? -13.430 6.192 -5.699 1.00 0.00 10 TYR A CA 13
ATOM 18700 C C . TYR A 1 10 ? -12.163 5.642 -5.056 1.00 0.00 10 TYR A C 13
ATOM 18701 O O . TYR A 1 10 ? -12.212 5.175 -3.914 1.00 0.00 10 TYR A O 13
ATOM 18719 N N . PHE A 1 11 ? -11.050 5.653 -5.789 1.00 0.00 11 PHE A N 13
ATOM 18720 C CA . PHE A 1 11 ? -9.734 5.355 -5.253 1.00 0.00 11 PHE A CA 13
ATOM 18721 C C . PHE A 1 11 ? -8.735 6.333 -5.882 1.00 0.00 11 PHE A C 13
ATOM 18722 O O . PHE A 1 11 ? -8.133 6.074 -6.927 1.00 0.00 11 PHE A O 13
ATOM 18739 N N . SER A 1 12 ? -8.614 7.500 -5.258 1.00 0.00 12 SER A N 13
ATOM 18740 C CA . SER A 1 12 ? -7.629 8.544 -5.535 1.00 0.00 12 SER A CA 13
ATOM 18741 C C . SER A 1 12 ? -7.243 9.132 -4.165 1.00 0.00 12 SER A C 13
ATOM 18742 O O . SER A 1 12 ? -7.648 8.561 -3.149 1.00 0.00 12 SER A O 13
ATOM 18750 N N . TYR A 1 13 ? -6.502 10.250 -4.088 1.00 0.00 13 TYR A N 13
ATOM 18751 C CA . TYR A 1 13 ? -6.411 10.936 -2.800 1.00 0.00 13 TYR A CA 13
ATOM 18752 C C . TYR A 1 13 ? -7.721 11.723 -2.630 1.00 0.00 13 TYR A C 13
ATOM 18753 O O . TYR A 1 13 ? -8.753 11.113 -2.362 1.00 0.00 13 TYR A O 13
ATOM 18771 N N . ALA A 1 14 ? -7.807 12.968 -3.089 1.00 0.00 14 ALA A N 13
ATOM 18772 C CA . ALA A 1 14 ? -9.054 13.729 -3.106 1.00 0.00 14 ALA A CA 13
ATOM 18773 C C . ALA A 1 14 ? -9.019 14.796 -4.184 1.00 0.00 14 ALA A C 13
ATOM 18774 O O . ALA A 1 14 ? -9.827 14.790 -5.110 1.00 0.00 14 ALA A O 13
ATOM 18781 N N . ASP A 1 15 ? -8.079 15.713 -4.036 1.00 0.00 15 ASP A N 13
ATOM 18782 C CA . ASP A 1 15 ? -7.966 16.973 -4.759 1.00 0.00 15 ASP A CA 13
ATOM 18783 C C . ASP A 1 15 ? -6.579 17.114 -5.385 1.00 0.00 15 ASP A C 13
ATOM 18784 O O . ASP A 1 15 ? -6.297 18.105 -6.055 1.00 0.00 15 ASP A O 13
ATOM 18793 N N . GLY A 1 16 ? -5.739 16.088 -5.228 1.00 0.00 16 GLY A N 13
ATOM 18794 C CA . GLY A 1 16 ? -4.464 15.961 -5.912 1.00 0.00 16 GLY A CA 13
ATOM 18795 C C . GLY A 1 16 ? -4.691 15.130 -7.161 1.00 0.00 16 GLY A C 13
ATOM 18796 O O . GLY A 1 16 ? -4.777 15.655 -8.275 1.00 0.00 16 GLY A O 13
ATOM 18800 N N . GLY A 1 17 ? -4.893 13.829 -6.978 1.00 0.00 17 GLY A N 13
ATOM 18801 C CA . GLY A 1 17 ? -5.154 12.913 -8.068 1.00 0.00 17 GLY A CA 13
ATOM 18802 C C . GLY A 1 17 ? -5.009 11.493 -7.578 1.00 0.00 17 GLY A C 13
ATOM 18803 O O . GLY A 1 17 ? -5.156 11.218 -6.390 1.00 0.00 17 GLY A O 13
ATOM 18807 N N . THR A 1 18 ? -4.705 10.588 -8.493 1.00 0.00 18 THR A N 13
ATOM 18808 C CA . THR A 1 18 ? -4.353 9.195 -8.250 1.00 0.00 18 THR A CA 13
ATOM 18809 C C . THR A 1 18 ? -2.881 9.068 -7.813 1.00 0.00 18 THR A C 13
ATOM 18810 O O . THR A 1 18 ? -2.259 8.018 -7.971 1.00 0.00 18 THR A O 13
ATOM 18821 N N . SER A 1 19 ? -2.275 10.150 -7.326 1.00 0.00 19 SER A N 13
ATOM 18822 C CA . SER A 1 19 ? -0.841 10.264 -7.172 1.00 0.00 19 SER A CA 13
ATOM 18823 C C . SER A 1 19 ? -0.542 11.353 -6.142 1.00 0.00 19 SER A C 13
ATOM 18824 O O . SER A 1 19 ? -1.352 12.275 -5.990 1.00 0.00 19 SER A O 13
ATOM 18832 N N . HIS A 1 20 ? 0.635 11.302 -5.513 1.00 0.00 20 HIS A N 13
ATOM 18833 C CA . HIS A 1 20 ? 1.263 12.457 -4.891 1.00 0.00 20 HIS A CA 13
ATOM 18834 C C . HIS A 1 20 ? 2.755 12.424 -5.219 1.00 0.00 20 HIS A C 13
ATOM 18835 O O . HIS A 1 20 ? 3.322 11.361 -5.509 1.00 0.00 20 HIS A O 13
ATOM 18849 N N . THR A 1 21 ? 3.393 13.587 -5.149 1.00 0.00 21 THR A N 13
ATOM 18850 C CA . THR A 1 21 ? 4.827 13.718 -4.978 1.00 0.00 21 THR A CA 13
ATOM 18851 C C . THR A 1 21 ? 5.036 14.732 -3.849 1.00 0.00 21 THR A C 13
ATOM 18852 O O . THR A 1 21 ? 4.207 15.624 -3.676 1.00 0.00 21 THR A O 13
ATOM 18863 N N . GLU A 1 22 ? 6.144 14.637 -3.121 1.00 0.00 22 GLU A N 13
ATOM 18864 C CA . GLU A 1 22 ? 6.576 15.645 -2.168 1.00 0.00 22 GLU A CA 13
ATOM 18865 C C . GLU A 1 22 ? 8.068 15.883 -2.412 1.00 0.00 22 GLU A C 13
ATOM 18866 O O . GLU A 1 22 ? 8.790 14.969 -2.839 1.00 0.00 22 GLU A O 13
ATOM 18878 N N . TYR A 1 23 ? 8.514 17.102 -2.121 1.00 0.00 23 TYR A N 13
ATOM 18879 C CA . TYR A 1 23 ? 9.900 17.537 -2.153 1.00 0.00 23 TYR A CA 13
ATOM 18880 C C . TYR A 1 23 ? 10.209 18.190 -0.796 1.00 0.00 23 TYR A C 13
ATOM 18881 O O . TYR A 1 23 ? 10.283 19.424 -0.706 1.00 0.00 23 TYR A O 13
ATOM 18899 N N . PRO A 1 24 ? 10.366 17.398 0.280 1.00 0.00 24 PRO A N 13
ATOM 18900 C CA . PRO A 1 24 ? 10.922 17.889 1.536 1.00 0.00 24 PRO A CA 13
ATOM 18901 C C . PRO A 1 24 ? 12.390 18.296 1.333 1.00 0.00 24 PRO A C 13
ATOM 18902 O O . PRO A 1 24 ? 12.945 18.165 0.234 1.00 0.00 24 PRO A O 13
ATOM 18913 N N . ASP A 1 25 ? 13.017 18.859 2.364 1.00 0.00 25 ASP A N 13
ATOM 18914 C CA . ASP A 1 25 ? 14.353 19.431 2.263 1.00 0.00 25 ASP A CA 13
ATOM 18915 C C . ASP A 1 25 ? 14.951 19.552 3.660 1.00 0.00 25 ASP A C 13
ATOM 18916 O O . ASP A 1 25 ? 14.253 19.304 4.643 1.00 0.00 25 ASP A O 13
ATOM 18925 N N . ASP A 1 26 ? 16.223 19.943 3.741 1.00 0.00 26 ASP A N 13
ATOM 18926 C CA . ASP A 1 26 ? 17.069 20.015 4.934 1.00 0.00 26 ASP A CA 13
ATOM 18927 C C . ASP A 1 26 ? 17.140 18.666 5.653 1.00 0.00 26 ASP A C 13
ATOM 18928 O O . ASP A 1 26 ? 18.051 17.883 5.365 1.00 0.00 26 ASP A O 13
ATOM 18937 N N . SER A 1 27 ? 16.154 18.381 6.500 1.00 0.00 27 SER A N 13
ATOM 18938 C CA . SER A 1 27 ? 15.594 17.078 6.819 1.00 0.00 27 SER A CA 13
ATOM 18939 C C . SER A 1 27 ? 14.098 17.331 7.062 1.00 0.00 27 SER A C 13
ATOM 18940 O O . SER A 1 27 ? 13.755 18.230 7.840 1.00 0.00 27 SER A O 13
ATOM 18948 N N . SER A 1 28 ? 13.187 16.632 6.378 1.00 0.00 28 SER A N 13
ATOM 18949 C CA . SER A 1 28 ? 11.782 16.547 6.773 1.00 0.00 28 SER A CA 13
ATOM 18950 C C . SER A 1 28 ? 11.190 15.191 6.358 1.00 0.00 28 SER A C 13
ATOM 18951 O O . SER A 1 28 ? 11.017 14.908 5.169 1.00 0.00 28 SER A O 13
ATOM 18959 N N . ALA A 1 29 ? 10.856 14.350 7.336 1.00 0.00 29 ALA A N 13
ATOM 18960 C CA . ALA A 1 29 ? 9.956 13.208 7.215 1.00 0.00 29 ALA A CA 13
ATOM 18961 C C . ALA A 1 29 ? 9.077 13.141 8.469 1.00 0.00 29 ALA A C 13
ATOM 18962 O O . ALA A 1 29 ? 9.216 13.966 9.379 1.00 0.00 29 ALA A O 13
ATOM 18969 N N . GLY A 1 30 ? 8.170 12.166 8.542 1.00 0.00 30 GLY A N 13
ATOM 18970 C CA . GLY A 1 30 ? 7.353 11.911 9.715 1.00 0.00 30 GLY A CA 13
ATOM 18971 C C . GLY A 1 30 ? 6.059 11.201 9.341 1.00 0.00 30 GLY A C 13
ATOM 18972 O O . GLY A 1 30 ? 5.835 10.825 8.187 1.00 0.00 30 GLY A O 13
ATOM 18976 N N . SER A 1 31 ? 5.210 10.987 10.340 1.00 0.00 31 SER A N 13
ATOM 18977 C CA . SER A 1 31 ? 3.919 10.347 10.205 1.00 0.00 31 SER A CA 13
ATOM 18978 C C . SER A 1 31 ? 2.805 11.379 10.390 1.00 0.00 31 SER A C 13
ATOM 18979 O O . SER A 1 31 ? 2.501 11.761 11.527 1.00 0.00 31 SER A O 13
ATOM 18987 N N . PHE A 1 32 ? 2.217 11.829 9.277 1.00 0.00 32 PHE A N 13
ATOM 18988 C CA . PHE A 1 32 ? 1.122 12.800 9.202 1.00 0.00 32 PHE A CA 13
ATOM 18989 C C . PHE A 1 32 ? -0.147 12.160 8.627 1.00 0.00 32 PHE A C 13
ATOM 18990 O O . PHE A 1 32 ? -0.284 10.936 8.625 1.00 0.00 32 PHE A O 13
ATOM 19007 N N . ILE A 1 33 ? -1.122 12.973 8.215 1.00 0.00 33 ILE A N 13
ATOM 19008 C CA . ILE A 1 33 ? -2.408 12.549 7.670 1.00 0.00 33 ILE A CA 13
ATOM 19009 C C . ILE A 1 33 ? -2.599 13.270 6.329 1.00 0.00 33 ILE A C 13
ATOM 19010 O O . ILE A 1 33 ? -2.122 14.394 6.131 1.00 0.00 33 ILE A O 13
ATOM 19026 N N . LEU A 1 34 ? -3.288 12.604 5.400 1.00 0.00 34 LEU A N 13
ATOM 19027 C CA . LEU A 1 34 ? -3.631 13.073 4.059 1.00 0.00 34 LEU A CA 13
ATOM 19028 C C . LEU A 1 34 ? -5.116 12.794 3.851 1.00 0.00 34 LEU A C 13
ATOM 19029 O O . LEU A 1 34 ? -5.702 12.007 4.600 1.00 0.00 34 LEU A O 13
ATOM 19045 N N . ASP A 1 35 ? -5.724 13.395 2.833 1.00 0.00 35 ASP A N 13
ATOM 19046 C CA . ASP A 1 35 ? -7.166 13.351 2.613 1.00 0.00 35 ASP A CA 13
ATOM 19047 C C . ASP A 1 35 ? -7.410 12.513 1.370 1.00 0.00 35 ASP A C 13
ATOM 19048 O O . ASP A 1 35 ? -7.087 12.928 0.253 1.00 0.00 35 ASP A O 13
ATOM 19057 N N . ILE A 1 36 ? -7.899 11.289 1.587 1.00 0.00 36 ILE A N 13
ATOM 19058 C CA . ILE A 1 36 ? -7.904 10.193 0.626 1.00 0.00 36 ILE A CA 13
ATOM 19059 C C . ILE A 1 36 ? -9.307 9.582 0.621 1.00 0.00 36 ILE A C 13
ATOM 19060 O O . ILE A 1 36 ? -9.919 9.462 1.686 1.00 0.00 36 ILE A O 13
ATOM 19076 N N . THR A 1 37 ? -9.798 9.180 -0.550 1.00 0.00 37 THR A N 13
ATOM 19077 C CA . THR A 1 37 ? -11.118 8.596 -0.748 1.00 0.00 37 THR A CA 13
ATOM 19078 C C . THR A 1 37 ? -10.938 7.131 -1.144 1.00 0.00 37 THR A C 13
ATOM 19079 O O . THR A 1 37 ? -10.176 6.837 -2.069 1.00 0.00 37 THR A O 13
ATOM 19090 N N . SER A 1 38 ? -11.640 6.211 -0.478 1.00 0.00 38 SER A N 13
ATOM 19091 C CA . SER A 1 38 ? -11.472 4.788 -0.714 1.00 0.00 38 SER A CA 13
ATOM 19092 C C . SER A 1 38 ? -12.801 4.056 -0.497 1.00 0.00 38 SER A C 13
ATOM 19093 O O . SER A 1 38 ? -13.017 3.424 0.537 1.00 0.00 38 SER A O 13
ATOM 19101 N N . TYR A 1 39 ? -13.721 4.120 -1.464 1.00 0.00 39 TYR A N 13
ATOM 19102 C CA . TYR A 1 39 ? -15.030 3.467 -1.368 1.00 0.00 39 TYR A CA 13
ATOM 19103 C C . TYR A 1 39 ? -15.637 3.213 -2.755 1.00 0.00 39 TYR A C 13
ATOM 19104 O O . TYR A 1 39 ? -15.096 3.666 -3.762 1.00 0.00 39 TYR A O 13
ATOM 19122 N N . LYS A 1 40 ? -16.795 2.543 -2.824 1.00 0.00 40 LYS A N 13
ATOM 19123 C CA . LYS A 1 40 ? -17.681 2.559 -3.988 1.00 0.00 40 LYS A CA 13
ATOM 19124 C C . LYS A 1 40 ? -19.035 3.121 -3.579 1.00 0.00 40 LYS A C 13
ATOM 19125 O O . LYS A 1 40 ? -19.442 2.965 -2.428 1.00 0.00 40 LYS A O 13
ATOM 19144 N N . LYS A 1 41 ? -19.721 3.798 -4.497 1.00 0.00 41 LYS A N 13
ATOM 19145 C CA . LYS A 1 41 ? -21.014 4.442 -4.312 1.00 0.00 41 LYS A CA 13
ATOM 19146 C C . LYS A 1 41 ? -22.007 3.722 -5.191 1.00 0.00 41 LYS A C 13
ATOM 19147 O O . LYS A 1 41 ? -21.759 3.599 -6.389 1.00 0.00 41 LYS A O 13
ATOM 19166 N N . THR A 1 42 ? -23.071 3.221 -4.574 1.00 0.00 42 THR A N 13
ATOM 19167 C CA . THR A 1 42 ? -24.229 2.598 -5.223 1.00 0.00 42 THR A CA 13
ATOM 19168 C C . THR A 1 42 ? -25.263 2.313 -4.125 1.00 0.00 42 THR A C 13
ATOM 19169 O O . THR A 1 42 ? -25.145 2.852 -3.019 1.00 0.00 42 THR A O 13
ATOM 19180 N N . GLY A 1 43 ? -26.284 1.506 -4.425 1.00 0.00 43 GLY A N 13
ATOM 19181 C CA . GLY A 1 43 ? -27.359 1.114 -3.530 1.00 0.00 43 GLY A CA 13
ATOM 19182 C C . GLY A 1 43 ? -27.987 2.352 -2.918 1.00 0.00 43 GLY A C 13
ATOM 19183 O O . GLY A 1 43 ? -28.707 3.073 -3.608 1.00 0.00 43 GLY A O 13
ATOM 19187 N N . ASN A 1 44 ? -27.660 2.621 -1.655 1.00 0.00 44 ASN A N 13
ATOM 19188 C CA . ASN A 1 44 ? -28.015 3.856 -0.967 1.00 0.00 44 ASN A CA 13
ATOM 19189 C C . ASN A 1 44 ? -26.926 4.246 0.042 1.00 0.00 44 ASN A C 13
ATOM 19190 O O . ASN A 1 44 ? -27.212 4.912 1.039 1.00 0.00 44 ASN A O 13
ATOM 19201 N N . SER A 1 45 ? -25.691 3.751 -0.109 1.00 0.00 45 SER A N 13
ATOM 19202 C CA . SER A 1 45 ? -24.613 4.008 0.844 1.00 0.00 45 SER A CA 13
ATOM 19203 C C . SER A 1 45 ? -23.238 3.850 0.188 1.00 0.00 45 SER A C 13
ATOM 19204 O O . SER A 1 45 ? -23.111 3.375 -0.945 1.00 0.00 45 SER A O 13
ATOM 19212 N N . THR A 1 46 ? -22.195 4.186 0.942 1.00 0.00 46 THR A N 13
ATOM 19213 C CA . THR A 1 46 ? -20.798 4.047 0.571 1.00 0.00 46 THR A CA 13
ATOM 19214 C C . THR A 1 46 ? -20.092 3.335 1.732 1.00 0.00 46 THR A C 13
ATOM 19215 O O . THR A 1 46 ? -19.905 3.940 2.794 1.00 0.00 46 THR A O 13
ATOM 19226 N N . LYS A 1 47 ? -19.744 2.051 1.593 1.00 0.00 47 LYS A N 13
ATOM 19227 C CA . LYS A 1 47 ? -18.843 1.381 2.543 1.00 0.00 47 LYS A CA 13
ATOM 19228 C C . LYS A 1 47 ? -17.413 1.711 2.131 1.00 0.00 47 LYS A C 13
ATOM 19229 O O . LYS A 1 47 ? -17.131 1.709 0.928 1.00 0.00 47 LYS A O 13
ATOM 19248 N N . ALA A 1 48 ? -16.520 1.971 3.081 1.00 0.00 48 ALA A N 13
ATOM 19249 C CA . ALA A 1 48 ? -15.113 2.128 2.754 1.00 0.00 48 ALA A CA 13
ATOM 19250 C C . ALA A 1 48 ? -14.475 0.777 2.418 1.00 0.00 48 ALA A C 13
ATOM 19251 O O . ALA A 1 48 ? -14.803 -0.246 3.029 1.00 0.00 48 ALA A O 13
ATOM 19258 N N . LEU A 1 49 ? -13.517 0.791 1.491 1.00 0.00 49 LEU A N 13
ATOM 19259 C CA . LEU A 1 49 ? -12.592 -0.308 1.253 1.00 0.00 49 LEU A CA 13
ATOM 19260 C C . LEU A 1 49 ? -11.258 0.044 1.901 1.00 0.00 49 LEU A C 13
ATOM 19261 O O . LEU A 1 49 ? -10.735 1.139 1.694 1.00 0.00 49 LEU A O 13
ATOM 19277 N N . SER A 1 50 ? -10.687 -0.901 2.636 1.00 0.00 50 SER A N 13
ATOM 19278 C CA . SER A 1 50 ? -9.343 -0.826 3.183 1.00 0.00 50 SER A CA 13
ATOM 19279 C C . SER A 1 50 ? -8.326 -1.014 2.047 1.00 0.00 50 SER A C 13
ATOM 19280 O O . SER A 1 50 ? -8.689 -1.415 0.932 1.00 0.00 50 SER A O 13
ATOM 19288 N N . TRP A 1 51 ? -7.058 -0.706 2.302 1.00 0.00 51 TRP A N 13
ATOM 19289 C CA . TRP A 1 51 ? -5.964 -0.865 1.346 1.00 0.00 51 TRP A CA 13
ATOM 19290 C C . TRP A 1 51 ? -4.642 -1.192 2.043 1.00 0.00 51 TRP A C 13
ATOM 19291 O O . TRP A 1 51 ? -4.585 -1.266 3.275 1.00 0.00 51 TRP A O 13
ATOM 19312 N N . ASN A 1 52 ? -3.582 -1.370 1.246 1.00 0.00 52 ASN A N 13
ATOM 19313 C CA . ASN A 1 52 ? -2.204 -1.586 1.690 1.00 0.00 52 ASN A CA 13
ATOM 19314 C C . ASN A 1 52 ? -1.220 -0.854 0.764 1.00 0.00 52 ASN A C 13
ATOM 19315 O O . ASN A 1 52 ? -1.625 -0.341 -0.283 1.00 0.00 52 ASN A O 13
ATOM 19326 N N . ALA A 1 53 ? 0.062 -0.833 1.141 1.00 0.00 53 ALA A N 13
ATOM 19327 C CA . ALA A 1 53 ? 1.200 -0.395 0.333 1.00 0.00 53 ALA A CA 13
ATOM 19328 C C . ALA A 1 53 ? 2.306 -1.447 0.392 1.00 0.00 53 ALA A C 13
ATOM 19329 O O . ALA A 1 53 ? 2.357 -2.243 1.336 1.00 0.00 53 ALA A O 13
ATOM 19336 N N . SER A 1 54 ? 3.231 -1.406 -0.565 1.00 0.00 54 SER A N 13
ATOM 19337 C CA . SER A 1 54 ? 4.500 -2.101 -0.457 1.00 0.00 54 SER A CA 13
ATOM 19338 C C . SER A 1 54 ? 5.557 -1.392 -1.307 1.00 0.00 54 SER A C 13
ATOM 19339 O O . SER A 1 54 ? 5.276 -0.959 -2.431 1.00 0.00 54 SER A O 13
ATOM 19347 N N . GLY A 1 55 ? 6.783 -1.295 -0.795 1.00 0.00 55 GLY A N 13
ATOM 19348 C CA . GLY A 1 55 ? 7.916 -0.717 -1.492 1.00 0.00 55 GLY A CA 13
ATOM 19349 C C . GLY A 1 55 ? 9.038 -0.411 -0.501 1.00 0.00 55 GLY A C 13
ATOM 19350 O O . GLY A 1 55 ? 9.314 -1.211 0.397 1.00 0.00 55 GLY A O 13
ATOM 19354 N N . ASP A 1 56 ? 9.661 0.753 -0.680 1.00 0.00 56 ASP A N 13
ATOM 19355 C CA . ASP A 1 56 ? 10.740 1.334 0.120 1.00 0.00 56 ASP A CA 13
ATOM 19356 C C . ASP A 1 56 ? 10.453 1.191 1.620 1.00 0.00 56 ASP A C 13
ATOM 19357 O O . ASP A 1 56 ? 9.361 1.543 2.075 1.00 0.00 56 ASP A O 13
ATOM 19366 N N . SER A 1 57 ? 11.418 0.705 2.408 1.00 0.00 57 SER A N 13
ATOM 19367 C CA . SER A 1 57 ? 11.255 0.372 3.833 1.00 0.00 57 SER A CA 13
ATOM 19368 C C . SER A 1 57 ? 11.328 1.591 4.768 1.00 0.00 57 SER A C 13
ATOM 19369 O O . SER A 1 57 ? 11.796 1.488 5.900 1.00 0.00 57 SER A O 13
ATOM 19377 N N . TRP A 1 58 ? 10.900 2.758 4.292 1.00 0.00 58 TRP A N 13
ATOM 19378 C CA . TRP A 1 58 ? 10.747 3.985 5.065 1.00 0.00 58 TRP A CA 13
ATOM 19379 C C . TRP A 1 58 ? 9.393 4.637 4.765 1.00 0.00 58 TRP A C 13
ATOM 19380 O O . TRP A 1 58 ? 9.275 5.849 4.882 1.00 0.00 58 TRP A O 13
ATOM 19401 N N . ILE A 1 59 ? 8.384 3.890 4.304 1.00 0.00 59 ILE A N 13
ATOM 19402 C CA . ILE A 1 59 ? 7.125 4.438 3.791 1.00 0.00 59 ILE A CA 13
ATOM 19403 C C . ILE A 1 59 ? 6.009 3.459 4.192 1.00 0.00 59 ILE A C 13
ATOM 19404 O O . ILE A 1 59 ? 5.947 2.356 3.639 1.00 0.00 59 ILE A O 13
ATOM 19420 N N . HIS A 1 60 ? 5.153 3.817 5.153 1.00 0.00 60 HIS A N 13
ATOM 19421 C CA . HIS A 1 60 ? 4.059 2.977 5.657 1.00 0.00 60 HIS A CA 13
ATOM 19422 C C . HIS A 1 60 ? 2.730 3.699 5.422 1.00 0.00 60 HIS A C 13
ATOM 19423 O O . HIS A 1 60 ? 2.723 4.911 5.182 1.00 0.00 60 HIS A O 13
ATOM 19437 N N . VAL A 1 61 ? 1.603 2.986 5.514 1.00 0.00 61 VAL A N 13
ATOM 19438 C CA . VAL A 1 61 ? 0.289 3.576 5.298 1.00 0.00 61 VAL A CA 13
ATOM 19439 C C . VAL A 1 61 ? -0.757 2.916 6.197 1.00 0.00 61 VAL A C 13
ATOM 19440 O O . VAL A 1 61 ? -0.659 1.731 6.532 1.00 0.00 61 VAL A O 13
ATOM 19453 N N . ASN A 1 62 ? -1.803 3.668 6.524 1.00 0.00 62 ASN A N 13
ATOM 19454 C CA . ASN A 1 62 ? -3.054 3.263 7.111 1.00 0.00 62 ASN A CA 13
ATOM 19455 C C . ASN A 1 62 ? -4.188 4.088 6.509 1.00 0.00 62 ASN A C 13
ATOM 19456 O O . ASN A 1 62 ? -3.926 5.115 5.874 1.00 0.00 62 ASN A O 13
ATOM 19467 N N . GLY A 1 63 ? -5.438 3.701 6.770 1.00 0.00 63 GLY A N 13
ATOM 19468 C CA . GLY A 1 63 ? -6.606 4.367 6.204 1.00 0.00 63 GLY A CA 13
ATOM 19469 C C . GLY A 1 63 ? -6.692 5.855 6.556 1.00 0.00 63 GLY A C 13
ATOM 19470 O O . GLY A 1 63 ? -7.132 6.656 5.731 1.00 0.00 63 GLY A O 13
ATOM 19474 N N . SER A 1 64 ? -6.223 6.244 7.747 1.00 0.00 64 SER A N 13
ATOM 19475 C CA . SER A 1 64 ? -6.271 7.625 8.230 1.00 0.00 64 SER A CA 13
ATOM 19476 C C . SER A 1 64 ? -4.904 8.176 8.629 1.00 0.00 64 SER A C 13
ATOM 19477 O O . SER A 1 64 ? -4.852 9.186 9.326 1.00 0.00 64 SER A O 13
ATOM 19485 N N . SER A 1 65 ? -3.802 7.499 8.305 1.00 0.00 65 SER A N 13
ATOM 19486 C CA . SER A 1 65 ? -2.500 7.865 8.840 1.00 0.00 65 SER A CA 13
ATOM 19487 C C . SER A 1 65 ? -1.425 7.417 7.865 1.00 0.00 65 SER A C 13
ATOM 19488 O O . SER A 1 65 ? -1.509 6.352 7.250 1.00 0.00 65 SER A O 13
ATOM 19496 N N . VAL A 1 66 ? -0.396 8.235 7.743 1.00 0.00 66 VAL A N 13
ATOM 19497 C CA . VAL A 1 66 ? 0.668 8.139 6.766 1.00 0.00 66 VAL A CA 13
ATOM 19498 C C . VAL A 1 66 ? 1.949 8.013 7.577 1.00 0.00 66 VAL A C 13
ATOM 19499 O O . VAL A 1 66 ? 2.025 8.560 8.675 1.00 0.00 66 VAL A O 13
ATOM 19512 N N . SER A 1 67 ? 2.969 7.348 7.043 1.00 0.00 67 SER A N 13
ATOM 19513 C CA . SER A 1 67 ? 4.311 7.431 7.585 1.00 0.00 67 SER A CA 13
ATOM 19514 C C . SER A 1 67 ? 5.288 7.512 6.426 1.00 0.00 67 SER A C 13
ATOM 19515 O O . SER A 1 67 ? 5.190 6.708 5.492 1.00 0.00 67 SER A O 13
ATOM 19523 N N . TYR A 1 68 ? 6.244 8.429 6.519 1.00 0.00 68 TYR A N 13
ATOM 19524 C CA . TYR A 1 68 ? 7.515 8.325 5.831 1.00 0.00 68 TYR A CA 13
ATOM 19525 C C . TYR A 1 68 ? 8.582 8.511 6.912 1.00 0.00 68 TYR A C 13
ATOM 19526 O O . TYR A 1 68 ? 8.414 9.324 7.823 1.00 0.00 68 TYR A O 13
ATOM 19544 N N . ASP A 1 69 ? 9.646 7.723 6.879 1.00 0.00 69 ASP A N 13
ATOM 19545 C CA . ASP A 1 69 ? 10.834 7.912 7.706 1.00 0.00 69 ASP A CA 13
ATOM 19546 C C . ASP A 1 69 ? 11.896 8.607 6.857 1.00 0.00 69 ASP A C 13
ATOM 19547 O O . ASP A 1 69 ? 11.614 9.019 5.731 1.00 0.00 69 ASP A O 13
ATOM 19556 N N . GLU A 1 70 ? 13.114 8.751 7.367 1.00 0.00 70 GLU A N 13
ATOM 19557 C CA . GLU A 1 70 ? 14.234 9.217 6.567 1.00 0.00 70 GLU A CA 13
ATOM 19558 C C . GLU A 1 70 ? 15.091 8.016 6.172 1.00 0.00 70 GLU A C 13
ATOM 19559 O O . GLU A 1 70 ? 14.916 6.890 6.644 1.00 0.00 70 GLU A O 13
ATOM 19571 N N . ASN A 1 71 ? 16.020 8.250 5.254 1.00 0.00 71 ASN A N 13
ATOM 19572 C CA . ASN A 1 71 ? 17.111 7.341 4.926 1.00 0.00 71 ASN A CA 13
ATOM 19573 C C . ASN A 1 71 ? 18.177 7.425 6.024 1.00 0.00 71 ASN A C 13
ATOM 19574 O O . ASN A 1 71 ? 18.202 8.388 6.791 1.00 0.00 71 ASN A O 13
ATOM 19585 N N . PRO A 1 72 ? 19.054 6.416 6.138 1.00 0.00 72 PRO A N 13
ATOM 19586 C CA . PRO A 1 72 ? 20.155 6.449 7.086 1.00 0.00 72 PRO A CA 13
ATOM 19587 C C . PRO A 1 72 ? 21.258 7.383 6.594 1.00 0.00 72 PRO A C 13
ATOM 19588 O O . PRO A 1 72 ? 21.779 8.177 7.372 1.00 0.00 72 PRO A O 13
ATOM 19599 N N . ALA A 1 73 ? 21.650 7.262 5.320 1.00 0.00 73 ALA A N 13
ATOM 19600 C CA . ALA A 1 73 ? 22.814 7.953 4.793 1.00 0.00 73 ALA A CA 13
ATOM 19601 C C . ALA A 1 73 ? 22.414 9.283 4.171 1.00 0.00 73 ALA A C 13
ATOM 19602 O O . ALA A 1 73 ? 21.259 9.486 3.788 1.00 0.00 73 ALA A O 13
ATOM 19609 N N . LYS A 1 74 ? 23.405 10.136 3.917 1.00 0.00 74 LYS A N 13
ATOM 19610 C CA . LYS A 1 74 ? 23.206 11.511 3.494 1.00 0.00 74 LYS A CA 13
ATOM 19611 C C . LYS A 1 74 ? 23.067 11.657 1.983 1.00 0.00 74 LYS A C 13
ATOM 19612 O O . LYS A 1 74 ? 22.930 12.776 1.481 1.00 0.00 74 LYS A O 13
ATOM 19631 N N . GLU A 1 75 ? 23.091 10.553 1.232 1.00 0.00 75 GLU A N 13
ATOM 19632 C CA . GLU A 1 75 ? 22.807 10.630 -0.192 1.00 0.00 75 GLU A CA 13
ATOM 19633 C C . GLU A 1 75 ? 21.326 10.908 -0.417 1.00 0.00 75 GLU A C 13
ATOM 19634 O O . GLU A 1 75 ? 20.478 10.404 0.328 1.00 0.00 75 GLU A O 13
ATOM 19646 N N . ARG A 1 76 ? 21.019 11.613 -1.506 1.00 0.00 76 ARG A N 13
ATOM 19647 C CA . ARG A 1 76 ? 19.655 11.873 -1.940 1.00 0.00 76 ARG A CA 13
ATOM 19648 C C . ARG A 1 76 ? 18.971 10.541 -2.253 1.00 0.00 76 ARG A C 13
ATOM 19649 O O . ARG A 1 76 ? 19.600 9.665 -2.859 1.00 0.00 76 ARG A O 13
ATOM 19670 N N . ARG A 1 77 ? 17.698 10.383 -1.878 1.00 0.00 77 ARG A N 13
ATOM 19671 C CA . ARG A 1 77 ? 16.892 9.198 -2.196 1.00 0.00 77 ARG A CA 13
ATOM 19672 C C . ARG A 1 77 ? 15.564 9.624 -2.802 1.00 0.00 77 ARG A C 13
ATOM 19673 O O . ARG A 1 77 ? 15.040 10.688 -2.464 1.00 0.00 77 ARG A O 13
ATOM 19694 N N . THR A 1 78 ? 14.999 8.777 -3.654 1.00 0.00 78 THR A N 13
ATOM 19695 C CA . THR A 1 78 ? 13.686 8.948 -4.244 1.00 0.00 78 THR A CA 13
ATOM 19696 C C . THR A 1 78 ? 12.837 7.742 -3.843 1.00 0.00 78 THR A C 13
ATOM 19697 O O . THR A 1 78 ? 12.962 6.657 -4.420 1.00 0.00 78 THR A O 13
ATOM 19708 N N . GLY A 1 79 ? 11.979 7.920 -2.842 1.00 0.00 79 GLY A N 13
ATOM 19709 C CA . GLY A 1 79 ? 11.054 6.882 -2.418 1.00 0.00 79 GLY A CA 13
ATOM 19710 C C . GLY A 1 79 ? 10.000 6.699 -3.497 1.00 0.00 79 GLY A C 13
ATOM 19711 O O . GLY A 1 79 ? 9.555 7.695 -4.074 1.00 0.00 79 GLY A O 13
ATOM 19715 N N . LEU A 1 80 ? 9.597 5.456 -3.772 1.00 0.00 80 LEU A N 13
ATOM 19716 C CA . LEU A 1 80 ? 8.524 5.155 -4.714 1.00 0.00 80 LEU A CA 13
ATOM 19717 C C . LEU A 1 80 ? 7.876 3.833 -4.315 1.00 0.00 80 LEU A C 13
ATOM 19718 O O . LEU A 1 80 ? 8.444 2.770 -4.594 1.00 0.00 80 LEU A O 13
ATOM 19734 N N . VAL A 1 81 ? 6.696 3.857 -3.691 1.00 0.00 81 VAL A N 13
ATOM 19735 C CA . VAL A 1 81 ? 5.987 2.619 -3.345 1.00 0.00 81 VAL A CA 13
ATOM 19736 C C . VAL A 1 81 ? 4.772 2.426 -4.248 1.00 0.00 81 VAL A C 13
ATOM 19737 O O . VAL A 1 81 ? 4.335 3.365 -4.923 1.00 0.00 81 VAL A O 13
ATOM 19750 N N . THR A 1 82 ? 4.237 1.206 -4.280 1.00 0.00 82 THR A N 13
ATOM 19751 C CA . THR A 1 82 ? 2.966 0.906 -4.919 1.00 0.00 82 THR A CA 13
ATOM 19752 C C . THR A 1 82 ? 1.952 0.645 -3.800 1.00 0.00 82 THR A C 13
ATOM 19753 O O . THR A 1 82 ? 2.326 0.355 -2.663 1.00 0.00 82 THR A O 13
ATOM 19764 N N . LEU A 1 83 ? 0.667 0.795 -4.115 1.00 0.00 83 LEU A N 13
ATOM 19765 C CA . LEU A 1 83 ? -0.463 0.638 -3.216 1.00 0.00 83 LEU A CA 13
ATOM 19766 C C . LEU A 1 83 ? -1.572 -0.115 -3.955 1.00 0.00 83 LEU A C 13
ATOM 19767 O O . LEU A 1 83 ? -1.581 -0.108 -5.193 1.00 0.00 83 LEU A O 13
ATOM 19783 N N . LYS A 1 84 ? -2.509 -0.752 -3.234 1.00 0.00 84 LYS A N 13
ATOM 19784 C CA . LYS A 1 84 ? -3.674 -1.396 -3.849 1.00 0.00 84 LYS A CA 13
ATOM 19785 C C . LYS A 1 84 ? -4.823 -1.511 -2.842 1.00 0.00 84 LYS A C 13
ATOM 19786 O O . LYS A 1 84 ? -4.594 -1.772 -1.660 1.00 0.00 84 LYS A O 13
ATOM 19805 N N . GLN A 1 85 ? -6.047 -1.328 -3.344 1.00 0.00 85 GLN A N 13
ATOM 19806 C CA . GLN A 1 85 ? -7.326 -1.460 -2.655 1.00 0.00 85 GLN A CA 13
ATOM 19807 C C . GLN A 1 85 ? -7.718 -2.931 -2.503 1.00 0.00 85 GLN A C 13
ATOM 19808 O O . GLN A 1 85 ? -7.196 -3.808 -3.187 1.00 0.00 85 GLN A O 13
ATOM 19822 N N . ASP A 1 86 ? -8.696 -3.165 -1.634 1.00 0.00 86 ASP A N 13
ATOM 19823 C CA . ASP A 1 86 ? -9.449 -4.410 -1.467 1.00 0.00 86 ASP A CA 13
ATOM 19824 C C . ASP A 1 86 ? -10.033 -4.936 -2.795 1.00 0.00 86 ASP A C 13
ATOM 19825 O O . ASP A 1 86 ? -9.380 -5.716 -3.488 1.00 0.00 86 ASP A O 13
ATOM 19834 N N . GLU A 1 87 ? -11.222 -4.478 -3.209 1.00 0.00 87 GLU A N 13
ATOM 19835 C CA . GLU A 1 87 ? -11.963 -5.101 -4.321 1.00 0.00 87 GLU A CA 13
ATOM 19836 C C . GLU A 1 87 ? -11.589 -4.486 -5.675 1.00 0.00 87 GLU A C 13
ATOM 19837 O O . GLU A 1 87 ? -12.008 -4.966 -6.730 1.00 0.00 87 GLU A O 13
ATOM 19849 N N . SER A 1 88 ? -10.816 -3.406 -5.651 1.00 0.00 88 SER A N 13
ATOM 19850 C CA . SER A 1 88 ? -10.287 -2.669 -6.785 1.00 0.00 88 SER A CA 13
ATOM 19851 C C . SER A 1 88 ? -8.826 -2.331 -6.491 1.00 0.00 88 SER A C 13
ATOM 19852 O O . SER A 1 88 ? -8.170 -3.104 -5.801 1.00 0.00 88 SER A O 13
ATOM 19860 N N . GLY A 1 89 ? -8.250 -1.270 -7.058 1.00 0.00 89 GLY A N 13
ATOM 19861 C CA . GLY A 1 89 ? -6.816 -1.274 -7.304 1.00 0.00 89 GLY A CA 13
ATOM 19862 C C . GLY A 1 89 ? -6.401 -0.354 -8.434 1.00 0.00 89 GLY A C 13
ATOM 19863 O O . GLY A 1 89 ? -5.546 -0.725 -9.236 1.00 0.00 89 GLY A O 13
ATOM 19867 N N . LYS A 1 90 ? -6.948 0.864 -8.461 1.00 0.00 90 LYS A N 13
ATOM 19868 C CA . LYS A 1 90 ? -6.205 2.001 -8.986 1.00 0.00 90 LYS A CA 13
ATOM 19869 C C . LYS A 1 90 ? -4.950 2.092 -8.127 1.00 0.00 90 LYS A C 13
ATOM 19870 O O . LYS A 1 90 ? -5.033 2.474 -6.960 1.00 0.00 90 LYS A O 13
ATOM 19889 N N . THR A 1 91 ? -3.818 1.650 -8.645 1.00 0.00 91 THR A N 13
ATOM 19890 C CA . THR A 1 91 ? -2.572 1.740 -7.911 1.00 0.00 91 THR A CA 13
ATOM 19891 C C . THR A 1 91 ? -2.235 3.232 -7.852 1.00 0.00 91 THR A C 13
ATOM 19892 O O . THR A 1 91 ? -2.370 3.935 -8.861 1.00 0.00 91 THR A O 13
ATOM 19903 N N . LEU A 1 92 ? -1.862 3.751 -6.685 1.00 0.00 92 LEU A N 13
ATOM 19904 C CA . LEU A 1 92 ? -1.486 5.161 -6.580 1.00 0.00 92 LEU A CA 13
ATOM 19905 C C . LEU A 1 92 ? 0.003 5.263 -6.890 1.00 0.00 92 LEU A C 13
ATOM 19906 O O . LEU A 1 92 ? 0.739 4.283 -6.725 1.00 0.00 92 LEU A O 13
ATOM 19922 N N . SER A 1 93 ? 0.470 6.426 -7.340 1.00 0.00 93 SER A N 13
ATOM 19923 C CA . SER A 1 93 ? 1.884 6.758 -7.193 1.00 0.00 93 SER A CA 13
ATOM 19924 C C . SER A 1 93 ? 2.041 7.459 -5.845 1.00 0.00 93 SER A C 13
ATOM 19925 O O . SER A 1 93 ? 1.125 8.151 -5.380 1.00 0.00 93 SER A O 13
ATOM 19933 N N . LEU A 1 94 ? 3.217 7.336 -5.245 1.00 0.00 94 LEU A N 13
ATOM 19934 C CA . LEU A 1 94 ? 3.611 8.112 -4.086 1.00 0.00 94 LEU A CA 13
ATOM 19935 C C . LEU A 1 94 ? 5.120 8.249 -4.194 1.00 0.00 94 LEU A C 13
ATOM 19936 O O . LEU A 1 94 ? 5.816 7.234 -4.146 1.00 0.00 94 LEU A O 13
ATOM 19952 N N . LYS A 1 95 ? 5.608 9.468 -4.431 1.00 0.00 95 LYS A N 13
ATOM 19953 C CA . LYS A 1 95 ? 7.025 9.760 -4.599 1.00 0.00 95 LYS A CA 13
ATOM 19954 C C . LYS A 1 95 ? 7.442 10.751 -3.527 1.00 0.00 95 LYS A C 13
ATOM 19955 O O . LYS A 1 95 ? 6.719 11.711 -3.269 1.00 0.00 95 LYS A O 13
ATOM 19974 N N . ILE A 1 96 ? 8.626 10.580 -2.953 1.00 0.00 96 ILE A N 13
ATOM 19975 C CA . ILE A 1 96 ? 9.261 11.594 -2.119 1.00 0.00 96 ILE A CA 13
ATOM 19976 C C . ILE A 1 96 ? 10.666 11.762 -2.678 1.00 0.00 96 ILE A C 13
ATOM 19977 O O . ILE A 1 96 ? 11.361 10.759 -2.850 1.00 0.00 96 ILE A O 13
ATOM 19993 N N . VAL A 1 97 ? 11.079 12.994 -2.964 1.00 0.00 97 VAL A N 13
ATOM 19994 C CA . VAL A 1 97 ? 12.458 13.344 -3.282 1.00 0.00 97 VAL A CA 13
ATOM 19995 C C . VAL A 1 97 ? 12.946 14.139 -2.079 1.00 0.00 97 VAL A C 13
ATOM 19996 O O . VAL A 1 97 ? 12.662 15.331 -1.978 1.00 0.00 97 VAL A O 13
ATOM 20009 N N . GLN A 1 98 ? 13.632 13.472 -1.153 1.00 0.00 98 GLN A N 13
ATOM 20010 C CA . GLN A 1 98 ? 14.207 14.113 0.021 1.00 0.00 98 GLN A CA 13
ATOM 20011 C C . GLN A 1 98 ? 15.739 14.139 -0.137 1.00 0.00 98 GLN A C 13
ATOM 20012 O O . GLN A 1 98 ? 16.243 13.448 -1.032 1.00 0.00 98 GLN A O 13
ATOM 20026 N N . PRO A 1 99 ? 16.477 14.934 0.658 1.00 0.00 99 PRO A N 13
ATOM 20027 C CA . PRO A 1 99 ? 17.925 14.839 0.876 1.00 0.00 99 PRO A CA 13
ATOM 20028 C C . PRO A 1 99 ? 18.366 13.452 1.364 1.00 0.00 99 PRO A C 13
ATOM 20029 O O . PRO A 1 99 ? 17.740 12.423 1.080 1.00 0.00 99 PRO A O 13
ATOM 20040 N N . GLY A 1 100 ? 19.565 13.350 1.933 1.00 0.00 100 GLY A N 13
ATOM 20041 C CA . GLY A 1 100 ? 19.710 12.354 2.971 1.00 0.00 100 GLY A CA 13
ATOM 20042 C C . GLY A 1 100 ? 20.125 12.951 4.299 1.00 0.00 100 GLY A C 13
ATOM 20043 O O . GLY A 1 100 ? 20.521 14.115 4.386 1.00 0.00 100 GLY A O 13
ATOM 20047 N N . LYS A 1 101 ? 20.045 12.113 5.328 1.00 0.00 101 LYS A N 13
ATOM 20048 C CA . LYS A 1 101 ? 20.148 12.498 6.726 1.00 0.00 101 LYS A CA 13
ATOM 20049 C C . LYS A 1 101 ? 21.525 12.131 7.300 1.00 0.00 101 LYS A C 13
ATOM 20050 O O . LYS A 1 101 ? 22.201 11.246 6.775 1.00 0.00 101 LYS A O 13
ATOM 20069 N N . THR A 1 102 ? 21.919 12.788 8.393 1.00 0.00 102 THR A N 13
ATOM 20070 C CA . THR A 1 102 ? 23.000 12.430 9.299 1.00 0.00 102 THR A CA 13
ATOM 20071 C C . THR A 1 102 ? 22.782 13.287 10.551 1.00 0.00 102 THR A C 13
ATOM 20072 O O . THR A 1 102 ? 23.065 14.488 10.513 1.00 0.00 102 THR A O 13
ATOM 20083 N N . SER A 1 103 ? 22.256 12.730 11.643 1.00 0.00 103 SER A N 13
ATOM 20084 C CA . SER A 1 103 ? 22.287 13.380 12.950 1.00 0.00 103 SER A CA 13
ATOM 20085 C C . SER A 1 103 ? 22.365 12.322 14.058 1.00 0.00 103 SER A C 13
ATOM 20086 O O . SER A 1 103 ? 22.529 11.130 13.789 1.00 0.00 103 SER A O 13
ATOM 20094 N N . ILE A 1 104 ? 22.312 12.761 15.314 1.00 0.00 104 ILE A N 13
ATOM 20095 C CA . ILE A 1 104 ? 22.301 11.898 16.486 1.00 0.00 104 ILE A CA 13
ATOM 20096 C C . ILE A 1 104 ? 20.825 11.567 16.729 1.00 0.00 104 ILE A C 13
ATOM 20097 O O . ILE A 1 104 ? 20.165 12.244 17.519 1.00 0.00 104 ILE A O 13
ATOM 20113 N N . ASP A 1 105 ? 20.286 10.597 15.978 1.00 0.00 105 ASP A N 13
ATOM 20114 C CA . ASP A 1 105 ? 18.895 10.134 16.129 1.00 0.00 105 ASP A CA 13
ATOM 20115 C C . ASP A 1 105 ? 18.678 9.583 17.533 1.00 0.00 105 ASP A C 13
ATOM 20116 O O . ASP A 1 105 ? 17.618 9.842 18.146 1.00 0.00 105 ASP A O 13
ATOM 20125 N N . GLY A 1 1 ? -29.901 -5.209 2.084 1.00 0.00 1 GLY A N 14
ATOM 20126 C CA . GLY A 1 1 ? -30.805 -4.109 1.702 1.00 0.00 1 GLY A CA 14
ATOM 20127 C C . GLY A 1 1 ? -31.265 -4.301 0.264 1.00 0.00 1 GLY A C 14
ATOM 20128 O O . GLY A 1 1 ? -31.160 -5.411 -0.255 1.00 0.00 1 GLY A O 14
ATOM 20132 N N . HIS A 1 2 ? -31.769 -3.245 -0.392 1.00 0.00 2 HIS A N 14
ATOM 20133 C CA . HIS A 1 2 ? -32.047 -3.282 -1.829 1.00 0.00 2 HIS A CA 14
ATOM 20134 C C . HIS A 1 2 ? -30.752 -3.586 -2.589 1.00 0.00 2 HIS A C 14
ATOM 20135 O O . HIS A 1 2 ? -29.662 -3.254 -2.111 1.00 0.00 2 HIS A O 14
ATOM 20149 N N . MET A 1 3 ? -30.874 -4.144 -3.790 1.00 0.00 3 MET A N 14
ATOM 20150 C CA . MET A 1 3 ? -29.783 -4.424 -4.716 1.00 0.00 3 MET A CA 14
ATOM 20151 C C . MET A 1 3 ? -30.273 -4.076 -6.125 1.00 0.00 3 MET A C 14
ATOM 20152 O O . MET A 1 3 ? -31.292 -3.403 -6.270 1.00 0.00 3 MET A O 14
ATOM 20166 N N . GLY A 1 4 ? -29.540 -4.472 -7.166 1.00 0.00 4 GLY A N 14
ATOM 20167 C CA . GLY A 1 4 ? -29.901 -4.225 -8.557 1.00 0.00 4 GLY A CA 14
ATOM 20168 C C . GLY A 1 4 ? -29.370 -2.874 -9.014 1.00 0.00 4 GLY A C 14
ATOM 20169 O O . GLY A 1 4 ? -28.764 -2.795 -10.078 1.00 0.00 4 GLY A O 14
ATOM 20173 N N . SER A 1 5 ? -29.504 -1.845 -8.173 1.00 0.00 5 SER A N 14
ATOM 20174 C CA . SER A 1 5 ? -28.962 -0.511 -8.401 1.00 0.00 5 SER A CA 14
ATOM 20175 C C . SER A 1 5 ? -27.479 -0.576 -8.803 1.00 0.00 5 SER A C 14
ATOM 20176 O O . SER A 1 5 ? -26.753 -1.393 -8.216 1.00 0.00 5 SER A O 14
ATOM 20184 N N . PRO A 1 6 ? -26.998 0.307 -9.692 1.00 0.00 6 PRO A N 14
ATOM 20185 C CA . PRO A 1 6 ? -25.607 0.319 -10.127 1.00 0.00 6 PRO A CA 14
ATOM 20186 C C . PRO A 1 6 ? -24.685 0.787 -8.995 1.00 0.00 6 PRO A C 14
ATOM 20187 O O . PRO A 1 6 ? -25.134 1.127 -7.892 1.00 0.00 6 PRO A O 14
ATOM 20198 N N . VAL A 1 7 ? -23.378 0.811 -9.259 1.00 0.00 7 VAL A N 14
ATOM 20199 C CA . VAL A 1 7 ? -22.356 1.159 -8.294 1.00 0.00 7 VAL A CA 14
ATOM 20200 C C . VAL A 1 7 ? -21.460 2.251 -8.890 1.00 0.00 7 VAL A C 14
ATOM 20201 O O . VAL A 1 7 ? -21.445 2.475 -10.104 1.00 0.00 7 VAL A O 14
ATOM 20214 N N . SER A 1 8 ? -20.723 2.927 -8.015 1.00 0.00 8 SER A N 14
ATOM 20215 C CA . SER A 1 8 ? -19.683 3.893 -8.297 1.00 0.00 8 SER A CA 14
ATOM 20216 C C . SER A 1 8 ? -18.544 3.662 -7.300 1.00 0.00 8 SER A C 14
ATOM 20217 O O . SER A 1 8 ? -18.694 3.976 -6.117 1.00 0.00 8 SER A O 14
ATOM 20225 N N . TYR A 1 9 ? -17.437 3.064 -7.739 1.00 0.00 9 TYR A N 14
ATOM 20226 C CA . TYR A 1 9 ? -16.200 2.926 -6.968 1.00 0.00 9 TYR A CA 14
ATOM 20227 C C . TYR A 1 9 ? -15.335 4.178 -7.144 1.00 0.00 9 TYR A C 14
ATOM 20228 O O . TYR A 1 9 ? -15.449 4.872 -8.160 1.00 0.00 9 TYR A O 14
ATOM 20246 N N . TYR A 1 10 ? -14.500 4.483 -6.146 1.00 0.00 10 TYR A N 14
ATOM 20247 C CA . TYR A 1 10 ? -13.720 5.715 -6.046 1.00 0.00 10 TYR A CA 14
ATOM 20248 C C . TYR A 1 10 ? -12.279 5.317 -5.720 1.00 0.00 10 TYR A C 14
ATOM 20249 O O . TYR A 1 10 ? -12.048 4.474 -4.845 1.00 0.00 10 TYR A O 14
ATOM 20267 N N . PHE A 1 11 ? -11.300 5.900 -6.406 1.00 0.00 11 PHE A N 14
ATOM 20268 C CA . PHE A 1 11 ? -9.902 5.516 -6.284 1.00 0.00 11 PHE A CA 14
ATOM 20269 C C . PHE A 1 11 ? -8.975 6.689 -6.617 1.00 0.00 11 PHE A C 14
ATOM 20270 O O . PHE A 1 11 ? -8.153 6.607 -7.528 1.00 0.00 11 PHE A O 14
ATOM 20287 N N . SER A 1 12 ? -9.041 7.774 -5.848 1.00 0.00 12 SER A N 14
ATOM 20288 C CA . SER A 1 12 ? -8.134 8.899 -6.050 1.00 0.00 12 SER A CA 14
ATOM 20289 C C . SER A 1 12 ? -7.903 9.647 -4.739 1.00 0.00 12 SER A C 14
ATOM 20290 O O . SER A 1 12 ? -8.226 9.153 -3.654 1.00 0.00 12 SER A O 14
ATOM 20298 N N . TYR A 1 13 ? -7.278 10.818 -4.808 1.00 0.00 13 TYR A N 14
ATOM 20299 C CA . TYR A 1 13 ? -7.397 11.838 -3.776 1.00 0.00 13 TYR A CA 14
ATOM 20300 C C . TYR A 1 13 ? -8.758 12.534 -3.904 1.00 0.00 13 TYR A C 14
ATOM 20301 O O . TYR A 1 13 ? -9.547 12.205 -4.798 1.00 0.00 13 TYR A O 14
ATOM 20319 N N . ALA A 1 14 ? -9.058 13.459 -2.993 1.00 0.00 14 ALA A N 14
ATOM 20320 C CA . ALA A 1 14 ? -10.231 14.326 -3.047 1.00 0.00 14 ALA A CA 14
ATOM 20321 C C . ALA A 1 14 ? -9.866 15.725 -3.525 1.00 0.00 14 ALA A C 14
ATOM 20322 O O . ALA A 1 14 ? -10.728 16.420 -4.053 1.00 0.00 14 ALA A O 14
ATOM 20329 N N . ASP A 1 15 ? -8.611 16.136 -3.366 1.00 0.00 15 ASP A N 14
ATOM 20330 C CA . ASP A 1 15 ? -8.163 17.495 -3.666 1.00 0.00 15 ASP A CA 14
ATOM 20331 C C . ASP A 1 15 ? -6.736 17.528 -4.204 1.00 0.00 15 ASP A C 14
ATOM 20332 O O . ASP A 1 15 ? -6.193 18.603 -4.446 1.00 0.00 15 ASP A O 14
ATOM 20341 N N . GLY A 1 16 ? -6.124 16.360 -4.389 1.00 0.00 16 GLY A N 14
ATOM 20342 C CA . GLY A 1 16 ? -4.782 16.224 -4.920 1.00 0.00 16 GLY A CA 14
ATOM 20343 C C . GLY A 1 16 ? -4.864 15.914 -6.409 1.00 0.00 16 GLY A C 14
ATOM 20344 O O . GLY A 1 16 ? -4.700 16.795 -7.257 1.00 0.00 16 GLY A O 14
ATOM 20348 N N . GLY A 1 17 ? -5.136 14.650 -6.709 1.00 0.00 17 GLY A N 14
ATOM 20349 C CA . GLY A 1 17 ? -5.119 14.058 -8.027 1.00 0.00 17 GLY A CA 14
ATOM 20350 C C . GLY A 1 17 ? -5.059 12.542 -7.887 1.00 0.00 17 GLY A C 14
ATOM 20351 O O . GLY A 1 17 ? -5.900 11.937 -7.214 1.00 0.00 17 GLY A O 14
ATOM 20355 N N . THR A 1 18 ? -4.070 11.915 -8.513 1.00 0.00 18 THR A N 14
ATOM 20356 C CA . THR A 1 18 ? -3.963 10.472 -8.699 1.00 0.00 18 THR A CA 14
ATOM 20357 C C . THR A 1 18 ? -2.549 9.960 -8.401 1.00 0.00 18 THR A C 14
ATOM 20358 O O . THR A 1 18 ? -2.203 8.832 -8.767 1.00 0.00 18 THR A O 14
ATOM 20369 N N . SER A 1 19 ? -1.711 10.733 -7.704 1.00 0.00 19 SER A N 14
ATOM 20370 C CA . SER A 1 19 ? -0.479 10.220 -7.134 1.00 0.00 19 SER A CA 14
ATOM 20371 C C . SER A 1 19 ? 0.040 11.147 -6.043 1.00 0.00 19 SER A C 14
ATOM 20372 O O . SER A 1 19 ? -0.507 12.214 -5.786 1.00 0.00 19 SER A O 14
ATOM 20380 N N . HIS A 1 20 ? 1.107 10.706 -5.397 1.00 0.00 20 HIS A N 14
ATOM 20381 C CA . HIS A 1 20 ? 1.733 11.313 -4.234 1.00 0.00 20 HIS A CA 14
ATOM 20382 C C . HIS A 1 20 ? 3.214 11.469 -4.555 1.00 0.00 20 HIS A C 14
ATOM 20383 O O . HIS A 1 20 ? 3.864 10.500 -4.958 1.00 0.00 20 HIS A O 14
ATOM 20397 N N . THR A 1 21 ? 3.745 12.688 -4.493 1.00 0.00 21 THR A N 14
ATOM 20398 C CA . THR A 1 21 ? 5.149 12.954 -4.773 1.00 0.00 21 THR A CA 14
ATOM 20399 C C . THR A 1 21 ? 5.597 14.151 -3.937 1.00 0.00 21 THR A C 14
ATOM 20400 O O . THR A 1 21 ? 5.482 15.305 -4.359 1.00 0.00 21 THR A O 14
ATOM 20411 N N . GLU A 1 22 ? 6.052 13.886 -2.719 1.00 0.00 22 GLU A N 14
ATOM 20412 C CA . GLU A 1 22 ? 6.561 14.907 -1.821 1.00 0.00 22 GLU A CA 14
ATOM 20413 C C . GLU A 1 22 ? 7.983 15.263 -2.246 1.00 0.00 22 GLU A C 14
ATOM 20414 O O . GLU A 1 22 ? 8.790 14.376 -2.544 1.00 0.00 22 GLU A O 14
ATOM 20426 N N . TYR A 1 23 ? 8.315 16.551 -2.211 1.00 0.00 23 TYR A N 14
ATOM 20427 C CA . TYR A 1 23 ? 9.674 17.033 -2.393 1.00 0.00 23 TYR A CA 14
ATOM 20428 C C . TYR A 1 23 ? 10.016 17.893 -1.165 1.00 0.00 23 TYR A C 14
ATOM 20429 O O . TYR A 1 23 ? 9.962 19.125 -1.268 1.00 0.00 23 TYR A O 14
ATOM 20447 N N . PRO A 1 24 ? 10.274 17.277 0.005 1.00 0.00 24 PRO A N 14
ATOM 20448 C CA . PRO A 1 24 ? 10.665 17.992 1.218 1.00 0.00 24 PRO A CA 14
ATOM 20449 C C . PRO A 1 24 ? 12.090 18.541 1.074 1.00 0.00 24 PRO A C 14
ATOM 20450 O O . PRO A 1 24 ? 12.775 18.264 0.082 1.00 0.00 24 PRO A O 14
ATOM 20461 N N . ASP A 1 25 ? 12.556 19.328 2.045 1.00 0.00 25 ASP A N 14
ATOM 20462 C CA . ASP A 1 25 ? 13.796 20.079 1.886 1.00 0.00 25 ASP A CA 14
ATOM 20463 C C . ASP A 1 25 ? 14.452 20.358 3.229 1.00 0.00 25 ASP A C 14
ATOM 20464 O O . ASP A 1 25 ? 13.785 20.517 4.255 1.00 0.00 25 ASP A O 14
ATOM 20473 N N . ASP A 1 26 ? 15.785 20.394 3.194 1.00 0.00 26 ASP A N 14
ATOM 20474 C CA . ASP A 1 26 ? 16.697 20.328 4.336 1.00 0.00 26 ASP A CA 14
ATOM 20475 C C . ASP A 1 26 ? 16.506 18.991 5.047 1.00 0.00 26 ASP A C 14
ATOM 20476 O O . ASP A 1 26 ? 17.289 18.067 4.839 1.00 0.00 26 ASP A O 14
ATOM 20485 N N . SER A 1 27 ? 15.425 18.869 5.800 1.00 0.00 27 SER A N 14
ATOM 20486 C CA . SER A 1 27 ? 14.928 17.691 6.463 1.00 0.00 27 SER A CA 14
ATOM 20487 C C . SER A 1 27 ? 13.454 18.015 6.729 1.00 0.00 27 SER A C 14
ATOM 20488 O O . SER A 1 27 ? 13.162 18.987 7.434 1.00 0.00 27 SER A O 14
ATOM 20496 N N . SER A 1 28 ? 12.515 17.298 6.110 1.00 0.00 28 SER A N 14
ATOM 20497 C CA . SER A 1 28 ? 11.098 17.384 6.455 1.00 0.00 28 SER A CA 14
ATOM 20498 C C . SER A 1 28 ? 10.532 15.959 6.450 1.00 0.00 28 SER A C 14
ATOM 20499 O O . SER A 1 28 ? 10.498 15.308 5.403 1.00 0.00 28 SER A O 14
ATOM 20507 N N . ALA A 1 29 ? 10.150 15.441 7.619 1.00 0.00 29 ALA A N 14
ATOM 20508 C CA . ALA A 1 29 ? 9.694 14.068 7.830 1.00 0.00 29 ALA A CA 14
ATOM 20509 C C . ALA A 1 29 ? 8.570 14.063 8.867 1.00 0.00 29 ALA A C 14
ATOM 20510 O O . ALA A 1 29 ? 8.542 14.953 9.720 1.00 0.00 29 ALA A O 14
ATOM 20517 N N . GLY A 1 30 ? 7.716 13.035 8.889 1.00 0.00 30 GLY A N 14
ATOM 20518 C CA . GLY A 1 30 ? 6.888 12.693 10.028 1.00 0.00 30 GLY A CA 14
ATOM 20519 C C . GLY A 1 30 ? 5.649 11.935 9.571 1.00 0.00 30 GLY A C 14
ATOM 20520 O O . GLY A 1 30 ? 5.500 11.633 8.378 1.00 0.00 30 GLY A O 14
ATOM 20524 N N . SER A 1 31 ? 4.790 11.590 10.525 1.00 0.00 31 SER A N 14
ATOM 20525 C CA . SER A 1 31 ? 3.614 10.760 10.331 1.00 0.00 31 SER A CA 14
ATOM 20526 C C . SER A 1 31 ? 2.362 11.636 10.287 1.00 0.00 31 SER A C 14
ATOM 20527 O O . SER A 1 31 ? 2.009 12.287 11.276 1.00 0.00 31 SER A O 14
ATOM 20535 N N . PHE A 1 32 ? 1.708 11.690 9.129 1.00 0.00 32 PHE A N 14
ATOM 20536 C CA . PHE A 1 32 ? 0.543 12.541 8.865 1.00 0.00 32 PHE A CA 14
ATOM 20537 C C . PHE A 1 32 ? -0.628 11.770 8.218 1.00 0.00 32 PHE A C 14
ATOM 20538 O O . PHE A 1 32 ? -0.657 10.536 8.193 1.00 0.00 32 PHE A O 14
ATOM 20555 N N . ILE A 1 33 ? -1.646 12.504 7.761 1.00 0.00 33 ILE A N 14
ATOM 20556 C CA . ILE A 1 33 ? -2.891 12.030 7.160 1.00 0.00 33 ILE A CA 14
ATOM 20557 C C . ILE A 1 33 ? -3.103 12.828 5.867 1.00 0.00 33 ILE A C 14
ATOM 20558 O O . ILE A 1 33 ? -2.659 13.974 5.774 1.00 0.00 33 ILE A O 14
ATOM 20574 N N . LEU A 1 34 ? -3.787 12.234 4.886 1.00 0.00 34 LEU A N 14
ATOM 20575 C CA . LEU A 1 34 ? -4.212 12.852 3.634 1.00 0.00 34 LEU A CA 14
ATOM 20576 C C . LEU A 1 34 ? -5.685 12.534 3.396 1.00 0.00 34 LEU A C 14
ATOM 20577 O O . LEU A 1 34 ? -6.183 11.495 3.840 1.00 0.00 34 LEU A O 14
ATOM 20593 N N . ASP A 1 35 ? -6.376 13.384 2.635 1.00 0.00 35 ASP A N 14
ATOM 20594 C CA . ASP A 1 35 ? -7.818 13.311 2.390 1.00 0.00 35 ASP A CA 14
ATOM 20595 C C . ASP A 1 35 ? -8.105 12.374 1.214 1.00 0.00 35 ASP A C 14
ATOM 20596 O O . ASP A 1 35 ? -8.712 12.772 0.218 1.00 0.00 35 ASP A O 14
ATOM 20605 N N . ILE A 1 36 ? -7.634 11.132 1.299 1.00 0.00 36 ILE A N 14
ATOM 20606 C CA . ILE A 1 36 ? -7.746 10.125 0.248 1.00 0.00 36 ILE A CA 14
ATOM 20607 C C . ILE A 1 36 ? -9.202 9.640 0.125 1.00 0.00 36 ILE A C 14
ATOM 20608 O O . ILE A 1 36 ? -9.983 9.740 1.082 1.00 0.00 36 ILE A O 14
ATOM 20624 N N . THR A 1 37 ? -9.553 9.110 -1.052 1.00 0.00 37 THR A N 14
ATOM 20625 C CA . THR A 1 37 ? -10.903 8.782 -1.475 1.00 0.00 37 THR A CA 14
ATOM 20626 C C . THR A 1 37 ? -10.942 7.331 -1.959 1.00 0.00 37 THR A C 14
ATOM 20627 O O . THR A 1 37 ? -10.410 7.011 -3.027 1.00 0.00 37 THR A O 14
ATOM 20638 N N . SER A 1 38 ? -11.554 6.442 -1.176 1.00 0.00 38 SER A N 14
ATOM 20639 C CA . SER A 1 38 ? -11.553 5.013 -1.462 1.00 0.00 38 SER A CA 14
ATOM 20640 C C . SER A 1 38 ? -12.812 4.359 -0.900 1.00 0.00 38 SER A C 14
ATOM 20641 O O . SER A 1 38 ? -12.807 3.878 0.232 1.00 0.00 38 SER A O 14
ATOM 20649 N N . TYR A 1 39 ? -13.902 4.357 -1.668 1.00 0.00 39 TYR A N 14
ATOM 20650 C CA . TYR A 1 39 ? -15.172 3.796 -1.225 1.00 0.00 39 TYR A CA 14
ATOM 20651 C C . TYR A 1 39 ? -16.034 3.390 -2.419 1.00 0.00 39 TYR A C 14
ATOM 20652 O O . TYR A 1 39 ? -15.790 3.840 -3.542 1.00 0.00 39 TYR A O 14
ATOM 20670 N N . LYS A 1 40 ? -17.082 2.589 -2.189 1.00 0.00 40 LYS A N 14
ATOM 20671 C CA . LYS A 1 40 ? -18.068 2.158 -3.182 1.00 0.00 40 LYS A CA 14
ATOM 20672 C C . LYS A 1 40 ? -19.458 2.648 -2.768 1.00 0.00 40 LYS A C 14
ATOM 20673 O O . LYS A 1 40 ? -19.849 2.487 -1.609 1.00 0.00 40 LYS A O 14
ATOM 20692 N N . LYS A 1 41 ? -20.177 3.270 -3.705 1.00 0.00 41 LYS A N 14
ATOM 20693 C CA . LYS A 1 41 ? -21.433 3.983 -3.505 1.00 0.00 41 LYS A CA 14
ATOM 20694 C C . LYS A 1 41 ? -22.482 3.244 -4.291 1.00 0.00 41 LYS A C 14
ATOM 20695 O O . LYS A 1 41 ? -22.264 2.977 -5.475 1.00 0.00 41 LYS A O 14
ATOM 20714 N N . THR A 1 42 ? -23.581 2.889 -3.642 1.00 0.00 42 THR A N 14
ATOM 20715 C CA . THR A 1 42 ? -24.694 2.209 -4.287 1.00 0.00 42 THR A CA 14
ATOM 20716 C C . THR A 1 42 ? -25.887 2.199 -3.329 1.00 0.00 42 THR A C 14
ATOM 20717 O O . THR A 1 42 ? -25.731 2.050 -2.110 1.00 0.00 42 THR A O 14
ATOM 20728 N N . GLY A 1 43 ? -27.091 2.346 -3.885 1.00 0.00 43 GLY A N 14
ATOM 20729 C CA . GLY A 1 43 ? -28.330 2.444 -3.136 1.00 0.00 43 GLY A CA 14
ATOM 20730 C C . GLY A 1 43 ? -28.293 3.678 -2.243 1.00 0.00 43 GLY A C 14
ATOM 20731 O O . GLY A 1 43 ? -28.442 4.796 -2.731 1.00 0.00 43 GLY A O 14
ATOM 20735 N N . ASN A 1 44 ? -28.093 3.489 -0.939 1.00 0.00 44 ASN A N 14
ATOM 20736 C CA . ASN A 1 44 ? -28.221 4.542 0.070 1.00 0.00 44 ASN A CA 14
ATOM 20737 C C . ASN A 1 44 ? -27.036 4.526 1.039 1.00 0.00 44 ASN A C 14
ATOM 20738 O O . ASN A 1 44 ? -27.174 4.980 2.176 1.00 0.00 44 ASN A O 14
ATOM 20749 N N . SER A 1 45 ? -25.897 3.938 0.660 1.00 0.00 45 SER A N 14
ATOM 20750 C CA . SER A 1 45 ? -24.732 3.874 1.525 1.00 0.00 45 SER A CA 14
ATOM 20751 C C . SER A 1 45 ? -23.452 3.882 0.690 1.00 0.00 45 SER A C 14
ATOM 20752 O O . SER A 1 45 ? -23.433 3.593 -0.511 1.00 0.00 45 SER A O 14
ATOM 20760 N N . THR A 1 46 ? -22.377 4.186 1.399 1.00 0.00 46 THR A N 14
ATOM 20761 C CA . THR A 1 46 ? -21.023 4.437 0.970 1.00 0.00 46 THR A CA 14
ATOM 20762 C C . THR A 1 46 ? -20.141 3.608 1.891 1.00 0.00 46 THR A C 14
ATOM 20763 O O . THR A 1 46 ? -20.151 3.789 3.112 1.00 0.00 46 THR A O 14
ATOM 20774 N N . LYS A 1 47 ? -19.455 2.631 1.313 1.00 0.00 47 LYS A N 14
ATOM 20775 C CA . LYS A 1 47 ? -18.711 1.613 2.031 1.00 0.00 47 LYS A CA 14
ATOM 20776 C C . LYS A 1 47 ? -17.244 1.817 1.689 1.00 0.00 47 LYS A C 14
ATOM 20777 O O . LYS A 1 47 ? -16.886 1.702 0.515 1.00 0.00 47 LYS A O 14
ATOM 20796 N N . ALA A 1 48 ? -16.438 2.249 2.661 1.00 0.00 48 ALA A N 14
ATOM 20797 C CA . ALA A 1 48 ? -15.028 2.530 2.425 1.00 0.00 48 ALA A CA 14
ATOM 20798 C C . ALA A 1 48 ? -14.241 1.236 2.241 1.00 0.00 48 ALA A C 14
ATOM 20799 O O . ALA A 1 48 ? -14.662 0.171 2.702 1.00 0.00 48 ALA A O 14
ATOM 20806 N N . LEU A 1 49 ? -13.092 1.356 1.578 1.00 0.00 49 LEU A N 14
ATOM 20807 C CA . LEU A 1 49 ? -12.192 0.262 1.242 1.00 0.00 49 LEU A CA 14
ATOM 20808 C C . LEU A 1 49 ? -10.756 0.616 1.599 1.00 0.00 49 LEU A C 14
ATOM 20809 O O . LEU A 1 49 ? -10.260 1.683 1.228 1.00 0.00 49 LEU A O 14
ATOM 20825 N N . SER A 1 50 ? -10.090 -0.296 2.304 1.00 0.00 50 SER A N 14
ATOM 20826 C CA . SER A 1 50 ? -8.694 -0.201 2.700 1.00 0.00 50 SER A CA 14
ATOM 20827 C C . SER A 1 50 ? -7.767 -0.373 1.490 1.00 0.00 50 SER A C 14
ATOM 20828 O O . SER A 1 50 ? -8.218 -0.622 0.366 1.00 0.00 50 SER A O 14
ATOM 20836 N N . TRP A 1 51 ? -6.457 -0.272 1.723 1.00 0.00 51 TRP A N 14
ATOM 20837 C CA . TRP A 1 51 ? -5.420 -0.634 0.769 1.00 0.00 51 TRP A CA 14
ATOM 20838 C C . TRP A 1 51 ? -4.198 -1.165 1.514 1.00 0.00 51 TRP A C 14
ATOM 20839 O O . TRP A 1 51 ? -4.160 -1.122 2.746 1.00 0.00 51 TRP A O 14
ATOM 20860 N N . ASN A 1 52 ? -3.176 -1.592 0.771 1.00 0.00 52 ASN A N 14
ATOM 20861 C CA . ASN A 1 52 ? -1.824 -1.870 1.259 1.00 0.00 52 ASN A CA 14
ATOM 20862 C C . ASN A 1 52 ? -0.797 -1.362 0.255 1.00 0.00 52 ASN A C 14
ATOM 20863 O O . ASN A 1 52 ? -1.168 -1.116 -0.893 1.00 0.00 52 ASN A O 14
ATOM 20874 N N . ALA A 1 53 ? 0.477 -1.260 0.644 1.00 0.00 53 ALA A N 14
ATOM 20875 C CA . ALA A 1 53 ? 1.607 -0.848 -0.192 1.00 0.00 53 ALA A CA 14
ATOM 20876 C C . ALA A 1 53 ? 2.844 -1.660 0.202 1.00 0.00 53 ALA A C 14
ATOM 20877 O O . ALA A 1 53 ? 2.919 -2.100 1.349 1.00 0.00 53 ALA A O 14
ATOM 20884 N N . SER A 1 54 ? 3.822 -1.804 -0.698 1.00 0.00 54 SER A N 14
ATOM 20885 C CA . SER A 1 54 ? 5.113 -2.442 -0.421 1.00 0.00 54 SER A CA 14
ATOM 20886 C C . SER A 1 54 ? 6.175 -1.926 -1.389 1.00 0.00 54 SER A C 14
ATOM 20887 O O . SER A 1 54 ? 5.885 -1.760 -2.578 1.00 0.00 54 SER A O 14
ATOM 20895 N N . GLY A 1 55 ? 7.411 -1.775 -0.911 1.00 0.00 55 GLY A N 14
ATOM 20896 C CA . GLY A 1 55 ? 8.589 -1.546 -1.728 1.00 0.00 55 GLY A CA 14
ATOM 20897 C C . GLY A 1 55 ? 9.733 -1.030 -0.857 1.00 0.00 55 GLY A C 14
ATOM 20898 O O . GLY A 1 55 ? 10.538 -1.831 -0.379 1.00 0.00 55 GLY A O 14
ATOM 20902 N N . ASP A 1 56 ? 9.821 0.286 -0.638 1.00 0.00 56 ASP A N 14
ATOM 20903 C CA . ASP A 1 56 ? 10.906 0.915 0.127 1.00 0.00 56 ASP A CA 14
ATOM 20904 C C . ASP A 1 56 ? 10.827 0.551 1.613 1.00 0.00 56 ASP A C 14
ATOM 20905 O O . ASP A 1 56 ? 9.762 0.186 2.108 1.00 0.00 56 ASP A O 14
ATOM 20914 N N . SER A 1 57 ? 11.941 0.703 2.334 1.00 0.00 57 SER A N 14
ATOM 20915 C CA . SER A 1 57 ? 12.080 0.302 3.733 1.00 0.00 57 SER A CA 14
ATOM 20916 C C . SER A 1 57 ? 11.534 1.325 4.748 1.00 0.00 57 SER A C 14
ATOM 20917 O O . SER A 1 57 ? 11.514 1.021 5.940 1.00 0.00 57 SER A O 14
ATOM 20925 N N . TRP A 1 58 ? 11.141 2.530 4.328 1.00 0.00 58 TRP A N 14
ATOM 20926 C CA . TRP A 1 58 ? 11.001 3.702 5.201 1.00 0.00 58 TRP A CA 14
ATOM 20927 C C . TRP A 1 58 ? 9.647 4.395 5.031 1.00 0.00 58 TRP A C 14
ATOM 20928 O O . TRP A 1 58 ? 9.554 5.602 5.211 1.00 0.00 58 TRP A O 14
ATOM 20949 N N . ILE A 1 59 ? 8.593 3.676 4.646 1.00 0.00 59 ILE A N 14
ATOM 20950 C CA . ILE A 1 59 ? 7.322 4.281 4.253 1.00 0.00 59 ILE A CA 14
ATOM 20951 C C . ILE A 1 59 ? 6.220 3.512 4.983 1.00 0.00 59 ILE A C 14
ATOM 20952 O O . ILE A 1 59 ? 5.884 2.387 4.598 1.00 0.00 59 ILE A O 14
ATOM 20968 N N . HIS A 1 60 ? 5.695 4.089 6.058 1.00 0.00 60 HIS A N 14
ATOM 20969 C CA . HIS A 1 60 ? 4.547 3.575 6.781 1.00 0.00 60 HIS A CA 14
ATOM 20970 C C . HIS A 1 60 ? 3.265 3.858 5.992 1.00 0.00 60 HIS A C 14
ATOM 20971 O O . HIS A 1 60 ? 3.014 4.990 5.563 1.00 0.00 60 HIS A O 14
ATOM 20985 N N . VAL A 1 61 ? 2.415 2.840 5.862 1.00 0.00 61 VAL A N 14
ATOM 20986 C CA . VAL A 1 61 ? 1.144 2.901 5.161 1.00 0.00 61 VAL A CA 14
ATOM 20987 C C . VAL A 1 61 ? 0.009 2.458 6.096 1.00 0.00 61 VAL A C 14
ATOM 20988 O O . VAL A 1 61 ? 0.165 1.539 6.911 1.00 0.00 61 VAL A O 14
ATOM 21001 N N . ASN A 1 62 ? -1.147 3.114 5.988 1.00 0.00 62 ASN A N 14
ATOM 21002 C CA . ASN A 1 62 ? -2.371 2.835 6.731 1.00 0.00 62 ASN A CA 14
ATOM 21003 C C . ASN A 1 62 ? -3.549 3.214 5.836 1.00 0.00 62 ASN A C 14
ATOM 21004 O O . ASN A 1 62 ? -3.410 4.113 5.006 1.00 0.00 62 ASN A O 14
ATOM 21015 N N . GLY A 1 63 ? -4.728 2.628 6.052 1.00 0.00 63 GLY A N 14
ATOM 21016 C CA . GLY A 1 63 ? -5.937 2.918 5.280 1.00 0.00 63 GLY A CA 14
ATOM 21017 C C . GLY A 1 63 ? -6.453 4.353 5.434 1.00 0.00 63 GLY A C 14
ATOM 21018 O O . GLY A 1 63 ? -7.337 4.764 4.679 1.00 0.00 63 GLY A O 14
ATOM 21022 N N . SER A 1 64 ? -5.926 5.119 6.392 1.00 0.00 64 SER A N 14
ATOM 21023 C CA . SER A 1 64 ? -6.232 6.533 6.561 1.00 0.00 64 SER A CA 14
ATOM 21024 C C . SER A 1 64 ? -4.995 7.399 6.803 1.00 0.00 64 SER A C 14
ATOM 21025 O O . SER A 1 64 ? -5.139 8.618 6.825 1.00 0.00 64 SER A O 14
ATOM 21033 N N . SER A 1 65 ? -3.788 6.846 6.941 1.00 0.00 65 SER A N 14
ATOM 21034 C CA . SER A 1 65 ? -2.629 7.590 7.442 1.00 0.00 65 SER A CA 14
ATOM 21035 C C . SER A 1 65 ? -1.374 7.210 6.658 1.00 0.00 65 SER A C 14
ATOM 21036 O O . SER A 1 65 ? -1.355 6.189 5.967 1.00 0.00 65 SER A O 14
ATOM 21044 N N . VAL A 1 66 ? -0.311 8.002 6.768 1.00 0.00 66 VAL A N 14
ATOM 21045 C CA . VAL A 1 66 ? 0.939 7.817 6.038 1.00 0.00 66 VAL A CA 14
ATOM 21046 C C . VAL A 1 66 ? 2.094 8.274 6.939 1.00 0.00 66 VAL A C 14
ATOM 21047 O O . VAL A 1 66 ? 1.884 9.098 7.833 1.00 0.00 66 VAL A O 14
ATOM 21060 N N . SER A 1 67 ? 3.301 7.760 6.735 1.00 0.00 67 SER A N 14
ATOM 21061 C CA . SER A 1 67 ? 4.529 8.407 7.185 1.00 0.00 67 SER A CA 14
ATOM 21062 C C . SER A 1 67 ? 5.592 8.107 6.127 1.00 0.00 67 SER A C 14
ATOM 21063 O O . SER A 1 67 ? 5.471 7.130 5.394 1.00 0.00 67 SER A O 14
ATOM 21071 N N . TYR A 1 68 ? 6.653 8.916 6.092 1.00 0.00 68 TYR A N 14
ATOM 21072 C CA . TYR A 1 68 ? 7.867 8.585 5.372 1.00 0.00 68 TYR A CA 14
ATOM 21073 C C . TYR A 1 68 ? 8.993 8.883 6.346 1.00 0.00 68 TYR A C 14
ATOM 21074 O O . TYR A 1 68 ? 9.227 10.040 6.707 1.00 0.00 68 TYR A O 14
ATOM 21092 N N . ASP A 1 69 ? 9.613 7.824 6.863 1.00 0.00 69 ASP A N 14
ATOM 21093 C CA . ASP A 1 69 ? 10.733 7.927 7.778 1.00 0.00 69 ASP A CA 14
ATOM 21094 C C . ASP A 1 69 ? 11.950 8.481 7.038 1.00 0.00 69 ASP A C 14
ATOM 21095 O O . ASP A 1 69 ? 11.999 8.506 5.803 1.00 0.00 69 ASP A O 14
ATOM 21104 N N . GLU A 1 70 ? 12.962 8.882 7.795 1.00 0.00 70 GLU A N 14
ATOM 21105 C CA . GLU A 1 70 ? 14.170 9.465 7.253 1.00 0.00 70 GLU A CA 14
ATOM 21106 C C . GLU A 1 70 ? 15.247 8.378 7.157 1.00 0.00 70 GLU A C 14
ATOM 21107 O O . GLU A 1 70 ? 15.040 7.224 7.552 1.00 0.00 70 GLU A O 14
ATOM 21119 N N . ASN A 1 71 ? 16.390 8.722 6.568 1.00 0.00 71 ASN A N 14
ATOM 21120 C CA . ASN A 1 71 ? 17.422 7.766 6.173 1.00 0.00 71 ASN A CA 14
ATOM 21121 C C . ASN A 1 71 ? 18.662 7.877 7.086 1.00 0.00 71 ASN A C 14
ATOM 21122 O O . ASN A 1 71 ? 18.790 8.858 7.819 1.00 0.00 71 ASN A O 14
ATOM 21133 N N . PRO A 1 72 ? 19.559 6.872 7.081 1.00 0.00 72 PRO A N 14
ATOM 21134 C CA . PRO A 1 72 ? 20.758 6.835 7.924 1.00 0.00 72 PRO A CA 14
ATOM 21135 C C . PRO A 1 72 ? 21.996 7.478 7.278 1.00 0.00 72 PRO A C 14
ATOM 21136 O O . PRO A 1 72 ? 23.019 7.635 7.949 1.00 0.00 72 PRO A O 14
ATOM 21147 N N . ALA A 1 73 ? 21.955 7.780 5.977 1.00 0.00 73 ALA A N 14
ATOM 21148 C CA . ALA A 1 73 ? 23.092 8.234 5.194 1.00 0.00 73 ALA A CA 14
ATOM 21149 C C . ALA A 1 73 ? 22.608 9.364 4.313 1.00 0.00 73 ALA A C 14
ATOM 21150 O O . ALA A 1 73 ? 21.643 9.194 3.571 1.00 0.00 73 ALA A O 14
ATOM 21157 N N . LYS A 1 74 ? 23.329 10.480 4.307 1.00 0.00 74 LYS A N 14
ATOM 21158 C CA . LYS A 1 74 ? 22.907 11.779 3.806 1.00 0.00 74 LYS A CA 14
ATOM 21159 C C . LYS A 1 74 ? 22.974 11.862 2.289 1.00 0.00 74 LYS A C 14
ATOM 21160 O O . LYS A 1 74 ? 23.086 12.943 1.705 1.00 0.00 74 LYS A O 14
ATOM 21179 N N . GLU A 1 75 ? 22.940 10.707 1.634 1.00 0.00 75 GLU A N 14
ATOM 21180 C CA . GLU A 1 75 ? 22.587 10.664 0.244 1.00 0.00 75 GLU A CA 14
ATOM 21181 C C . GLU A 1 75 ? 21.120 11.076 0.102 1.00 0.00 75 GLU A C 14
ATOM 21182 O O . GLU A 1 75 ? 20.362 11.077 1.078 1.00 0.00 75 GLU A O 14
ATOM 21194 N N . ARG A 1 76 ? 20.695 11.362 -1.127 1.00 0.00 76 ARG A N 14
ATOM 21195 C CA . ARG A 1 76 ? 19.276 11.426 -1.440 1.00 0.00 76 ARG A CA 14
ATOM 21196 C C . ARG A 1 76 ? 18.819 10.007 -1.761 1.00 0.00 76 ARG A C 14
ATOM 21197 O O . ARG A 1 76 ? 19.621 9.175 -2.212 1.00 0.00 76 ARG A O 14
ATOM 21218 N N . ARG A 1 77 ? 17.529 9.745 -1.596 1.00 0.00 77 ARG A N 14
ATOM 21219 C CA . ARG A 1 77 ? 16.826 8.593 -2.135 1.00 0.00 77 ARG A CA 14
ATOM 21220 C C . ARG A 1 77 ? 15.523 9.119 -2.712 1.00 0.00 77 ARG A C 14
ATOM 21221 O O . ARG A 1 77 ? 15.057 10.193 -2.331 1.00 0.00 77 ARG A O 14
ATOM 21242 N N . THR A 1 78 ? 14.949 8.362 -3.635 1.00 0.00 78 THR A N 14
ATOM 21243 C CA . THR A 1 78 ? 13.750 8.732 -4.357 1.00 0.00 78 THR A CA 14
ATOM 21244 C C . THR A 1 78 ? 12.867 7.493 -4.361 1.00 0.00 78 THR A C 14
ATOM 21245 O O . THR A 1 78 ? 13.113 6.581 -5.155 1.00 0.00 78 THR A O 14
ATOM 21256 N N . GLY A 1 79 ? 11.908 7.407 -3.440 1.00 0.00 79 GLY A N 14
ATOM 21257 C CA . GLY A 1 79 ? 11.174 6.171 -3.183 1.00 0.00 79 GLY A CA 14
ATOM 21258 C C . GLY A 1 79 ? 10.274 5.751 -4.352 1.00 0.00 79 GLY A C 14
ATOM 21259 O O . GLY A 1 79 ? 9.995 6.552 -5.246 1.00 0.00 79 GLY A O 14
ATOM 21263 N N . LEU A 1 80 ? 9.816 4.502 -4.380 1.00 0.00 80 LEU A N 14
ATOM 21264 C CA . LEU A 1 80 ? 8.657 4.038 -5.125 1.00 0.00 80 LEU A CA 14
ATOM 21265 C C . LEU A 1 80 ? 8.073 2.797 -4.438 1.00 0.00 80 LEU A C 14
ATOM 21266 O O . LEU A 1 80 ? 8.760 1.783 -4.294 1.00 0.00 80 LEU A O 14
ATOM 21282 N N . VAL A 1 81 ? 6.782 2.840 -4.122 1.00 0.00 81 VAL A N 14
ATOM 21283 C CA . VAL A 1 81 ? 5.946 1.682 -3.859 1.00 0.00 81 VAL A CA 14
ATOM 21284 C C . VAL A 1 81 ? 4.755 1.756 -4.816 1.00 0.00 81 VAL A C 14
ATOM 21285 O O . VAL A 1 81 ? 4.365 2.850 -5.244 1.00 0.00 81 VAL A O 14
ATOM 21298 N N . THR A 1 82 ? 4.163 0.601 -5.113 1.00 0.00 82 THR A N 14
ATOM 21299 C CA . THR A 1 82 ? 2.800 0.505 -5.633 1.00 0.00 82 THR A CA 14
ATOM 21300 C C . THR A 1 82 ? 1.886 0.120 -4.462 1.00 0.00 82 THR A C 14
ATOM 21301 O O . THR A 1 82 ? 2.340 -0.450 -3.460 1.00 0.00 82 THR A O 14
ATOM 2131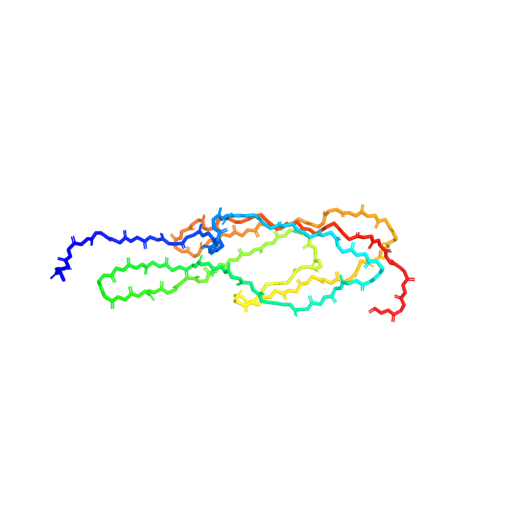2 N N . LEU A 1 83 ? 0.596 0.450 -4.584 1.00 0.00 83 LEU A N 14
ATOM 21313 C CA . LEU A 1 83 ? -0.475 0.115 -3.651 1.00 0.00 83 LEU A CA 14
ATOM 21314 C C . LEU A 1 83 ? -1.623 -0.494 -4.459 1.00 0.00 83 LEU A C 14
ATOM 21315 O O . LEU A 1 83 ? -1.725 -0.209 -5.649 1.00 0.00 83 LEU A O 14
ATOM 21331 N N . LYS A 1 84 ? -2.542 -1.218 -3.811 1.00 0.00 84 LYS A N 14
ATOM 21332 C CA . LYS A 1 84 ? -3.850 -1.577 -4.370 1.00 0.00 84 LYS A CA 14
ATOM 21333 C C . LYS A 1 84 ? -4.888 -1.448 -3.257 1.00 0.00 84 LYS A C 14
ATOM 21334 O O . LYS A 1 84 ? -4.548 -1.692 -2.099 1.00 0.00 84 LYS A O 14
ATOM 21353 N N . GLN A 1 85 ? -6.115 -1.030 -3.593 1.00 0.00 85 GLN A N 14
ATOM 21354 C CA . GLN A 1 85 ? -7.269 -1.076 -2.697 1.00 0.00 85 GLN A CA 14
ATOM 21355 C C . GLN A 1 85 ? -7.676 -2.548 -2.522 1.00 0.00 85 GLN A C 14
ATOM 21356 O O . GLN A 1 85 ? -7.176 -3.437 -3.209 1.00 0.00 85 GLN A O 14
ATOM 21370 N N . ASP A 1 86 ? -8.604 -2.800 -1.607 1.00 0.00 86 ASP A N 14
ATOM 21371 C CA . ASP A 1 86 ? -9.225 -4.110 -1.424 1.00 0.00 86 ASP A CA 14
ATOM 21372 C C . ASP A 1 86 ? -9.875 -4.623 -2.723 1.00 0.00 86 ASP A C 14
ATOM 21373 O O . ASP A 1 86 ? -9.419 -5.608 -3.304 1.00 0.00 86 ASP A O 14
ATOM 21382 N N . GLU A 1 87 ? -10.916 -3.939 -3.208 1.00 0.00 87 GLU A N 14
ATOM 21383 C CA . GLU A 1 87 ? -11.812 -4.415 -4.277 1.00 0.00 87 GLU A CA 14
ATOM 21384 C C . GLU A 1 87 ? -11.770 -3.505 -5.521 1.00 0.00 87 GLU A C 14
ATOM 21385 O O . GLU A 1 87 ? -12.563 -3.639 -6.451 1.00 0.00 87 GLU A O 14
ATOM 21397 N N . SER A 1 88 ? -10.888 -2.515 -5.511 1.00 0.00 88 SER A N 14
ATOM 21398 C CA . SER A 1 88 ? -10.435 -1.776 -6.687 1.00 0.00 88 SER A CA 14
ATOM 21399 C C . SER A 1 88 ? -8.921 -1.626 -6.592 1.00 0.00 88 SER A C 14
ATOM 21400 O O . SER A 1 88 ? -8.263 -2.348 -5.851 1.00 0.00 88 SER A O 14
ATOM 21408 N N . GLY A 1 89 ? -8.360 -0.653 -7.294 1.00 0.00 89 GLY A N 14
ATOM 21409 C CA . GLY A 1 89 ? -6.951 -0.456 -7.501 1.00 0.00 89 GLY A CA 14
ATOM 21410 C C . GLY A 1 89 ? -6.722 1.036 -7.498 1.00 0.00 89 GLY A C 14
ATOM 21411 O O . GLY A 1 89 ? -6.461 1.647 -8.530 1.00 0.00 89 GLY A O 14
ATOM 21415 N N . LYS A 1 90 ? -6.810 1.639 -6.307 1.00 0.00 90 LYS A N 14
ATOM 21416 C CA . LYS A 1 90 ? -5.988 2.808 -6.021 1.00 0.00 90 LYS A CA 14
ATOM 21417 C C . LYS A 1 90 ? -4.527 2.379 -6.114 1.00 0.00 90 LYS A C 14
ATOM 21418 O O . LYS A 1 90 ? -3.915 2.005 -5.106 1.00 0.00 90 LYS A O 14
ATOM 21437 N N . THR A 1 91 ? -4.012 2.439 -7.321 1.00 0.00 91 THR A N 14
ATOM 21438 C CA . THR A 1 91 ? -2.629 2.284 -7.683 1.00 0.00 91 THR A CA 14
ATOM 21439 C C . THR A 1 91 ? -2.109 3.714 -7.805 1.00 0.00 91 THR A C 14
ATOM 21440 O O . THR A 1 91 ? -2.590 4.516 -8.608 1.00 0.00 91 THR A O 14
ATOM 21451 N N . LEU A 1 92 ? -1.201 4.085 -6.911 1.00 0.00 92 LEU A N 14
ATOM 21452 C CA . LEU A 1 92 ? -0.580 5.403 -6.814 1.00 0.00 92 LEU A CA 14
ATOM 21453 C C . LEU A 1 92 ? 0.932 5.125 -6.698 1.00 0.00 92 LEU A C 14
ATOM 21454 O O . LEU A 1 92 ? 1.303 4.013 -6.306 1.00 0.00 92 LEU A O 14
ATOM 21470 N N . SER A 1 93 ? 1.814 6.068 -7.035 1.00 0.00 93 SER A N 14
ATOM 21471 C CA . SER A 1 93 ? 3.267 5.853 -7.109 1.00 0.00 93 SER A CA 14
ATOM 21472 C C . SER A 1 93 ? 3.946 6.809 -6.132 1.00 0.00 93 SER A C 14
ATOM 21473 O O . SER A 1 93 ? 3.787 8.018 -6.273 1.00 0.00 93 SER A O 14
ATOM 21481 N N . LEU A 1 94 ? 4.598 6.301 -5.083 1.00 0.00 94 LEU A N 14
ATOM 21482 C CA . LEU A 1 94 ? 4.955 7.113 -3.907 1.00 0.00 94 LEU A CA 14
ATOM 21483 C C . LEU A 1 94 ? 6.382 7.669 -3.999 1.00 0.00 94 LEU A C 14
ATOM 21484 O O . LEU A 1 94 ? 7.297 7.219 -3.308 1.00 0.00 94 LEU A O 14
ATOM 21500 N N . LYS A 1 95 ? 6.603 8.640 -4.886 1.00 0.00 95 LYS A N 14
ATOM 21501 C CA . LYS A 1 95 ? 7.937 9.203 -5.082 1.00 0.00 95 LYS A CA 14
ATOM 21502 C C . LYS A 1 95 ? 8.173 10.313 -4.065 1.00 0.00 95 LYS A C 14
ATOM 21503 O O . LYS A 1 95 ? 8.020 11.489 -4.374 1.00 0.00 95 LYS A O 14
ATOM 21522 N N . ILE A 1 96 ? 8.573 9.963 -2.848 1.00 0.00 96 ILE A N 14
ATOM 21523 C CA . ILE A 1 96 ? 9.158 10.962 -1.959 1.00 0.00 96 ILE A CA 14
ATOM 21524 C C . ILE A 1 96 ? 10.559 11.209 -2.503 1.00 0.00 96 ILE A C 14
ATOM 21525 O O . ILE A 1 96 ? 11.313 10.242 -2.661 1.00 0.00 96 ILE A O 14
ATOM 21541 N N . VAL A 1 97 ? 10.919 12.460 -2.784 1.00 0.00 97 VAL A N 14
ATOM 21542 C CA . VAL A 1 97 ? 12.234 12.821 -3.290 1.00 0.00 97 VAL A CA 14
ATOM 21543 C C . VAL A 1 97 ? 12.939 13.633 -2.189 1.00 0.00 97 VAL A C 14
ATOM 21544 O O . VAL A 1 97 ? 13.147 14.838 -2.337 1.00 0.00 97 VAL A O 14
ATOM 21557 N N . GLN A 1 98 ? 13.263 12.987 -1.060 1.00 0.00 98 GLN A N 14
ATOM 21558 C CA . GLN A 1 98 ? 13.748 13.658 0.152 1.00 0.00 98 GLN A CA 14
ATOM 21559 C C . GLN A 1 98 ? 15.277 13.584 0.281 1.00 0.00 98 GLN A C 14
ATOM 21560 O O . GLN A 1 98 ? 15.872 12.599 -0.178 1.00 0.00 98 GLN A O 14
ATOM 21574 N N . PRO A 1 99 ? 15.918 14.567 0.945 1.00 0.00 99 PRO A N 14
ATOM 21575 C CA . PRO A 1 99 ? 17.322 14.514 1.364 1.00 0.00 99 PRO A CA 14
ATOM 21576 C C . PRO A 1 99 ? 17.586 13.428 2.406 1.00 0.00 99 PRO A C 14
ATOM 21577 O O . PRO A 1 99 ? 16.756 12.549 2.646 1.00 0.00 99 PRO A O 14
ATOM 21588 N N . GLY A 1 100 ? 18.799 13.422 2.956 1.00 0.00 100 GLY A N 14
ATOM 21589 C CA . GLY A 1 100 ? 19.204 12.452 3.949 1.00 0.00 100 GLY A CA 14
ATOM 21590 C C . GLY A 1 100 ? 19.845 13.119 5.157 1.00 0.00 100 GLY A C 14
ATOM 21591 O O . GLY A 1 100 ? 20.252 14.279 5.072 1.00 0.00 100 GLY A O 14
ATOM 21595 N N . LYS A 1 101 ? 19.996 12.362 6.241 1.00 0.00 101 LYS A N 14
ATOM 21596 C CA . LYS A 1 101 ? 20.261 12.855 7.592 1.00 0.00 101 LYS A CA 14
ATOM 21597 C C . LYS A 1 101 ? 21.526 12.177 8.122 1.00 0.00 101 LYS A C 14
ATOM 21598 O O . LYS A 1 101 ? 21.764 11.011 7.808 1.00 0.00 101 LYS A O 14
ATOM 21617 N N . THR A 1 102 ? 22.331 12.898 8.908 1.00 0.00 102 THR A N 14
ATOM 21618 C CA . THR A 1 102 ? 23.548 12.386 9.540 1.00 0.00 102 THR A CA 14
ATOM 21619 C C . THR A 1 102 ? 23.828 13.159 10.830 1.00 0.00 102 THR A C 14
ATOM 21620 O O . THR A 1 102 ? 24.812 13.908 10.938 1.00 0.00 102 THR A O 14
ATOM 21631 N N . SER A 1 103 ? 22.942 13.037 11.807 1.00 0.00 103 SER A N 14
ATOM 21632 C CA . SER A 1 103 ? 22.935 13.976 12.916 1.00 0.00 103 SER A CA 14
ATOM 21633 C C . SER A 1 103 ? 22.668 13.255 14.239 1.00 0.00 103 SER A C 14
ATOM 21634 O O . SER A 1 103 ? 22.704 12.019 14.290 1.00 0.00 103 SER A O 14
ATOM 21642 N N . ILE A 1 104 ? 22.475 13.997 15.329 1.00 0.00 104 ILE A N 14
ATOM 21643 C CA . ILE A 1 104 ? 22.196 13.446 16.650 1.00 0.00 104 ILE A CA 14
ATOM 21644 C C . ILE A 1 104 ? 20.668 13.407 16.768 1.00 0.00 104 ILE A C 14
ATOM 21645 O O . ILE A 1 104 ? 20.073 14.208 17.488 1.00 0.00 104 ILE A O 14
ATOM 21661 N N . ASP A 1 105 ? 20.033 12.515 16.007 1.00 0.00 105 ASP A N 14
ATOM 21662 C CA . ASP A 1 105 ? 18.584 12.357 15.975 1.00 0.00 105 ASP A CA 14
ATOM 21663 C C . ASP A 1 105 ? 18.330 10.888 16.236 1.00 0.00 105 ASP A C 14
ATOM 21664 O O . ASP A 1 105 ? 18.188 10.523 17.414 1.00 0.00 105 ASP A O 14
ATOM 21673 N N . GLY A 1 1 ? -39.513 5.465 -15.579 1.00 0.00 1 GLY A N 15
ATOM 21674 C CA . GLY A 1 1 ? -38.798 6.730 -15.319 1.00 0.00 1 GLY A CA 15
ATOM 21675 C C . GLY A 1 1 ? -37.451 6.698 -16.023 1.00 0.00 1 GLY A C 15
ATOM 21676 O O . GLY A 1 1 ? -37.230 5.782 -16.808 1.00 0.00 1 GLY A O 15
ATOM 21680 N N . HIS A 1 2 ? -36.563 7.656 -15.746 1.00 0.00 2 HIS A N 15
ATOM 21681 C CA . HIS A 1 2 ? -35.205 7.673 -16.281 1.00 0.00 2 HIS A CA 15
ATOM 21682 C C . HIS A 1 2 ? -34.247 7.867 -15.104 1.00 0.00 2 HIS A C 15
ATOM 21683 O O . HIS A 1 2 ? -33.722 8.951 -14.877 1.00 0.00 2 HIS A O 15
ATOM 21697 N N . MET A 1 3 ? -34.102 6.812 -14.308 1.00 0.00 3 MET A N 15
ATOM 21698 C CA . MET A 1 3 ? -33.058 6.592 -13.316 1.00 0.00 3 MET A CA 15
ATOM 21699 C C . MET A 1 3 ? -32.842 5.077 -13.302 1.00 0.00 3 MET A C 15
ATOM 21700 O O . MET A 1 3 ? -33.734 4.339 -13.732 1.00 0.00 3 MET A O 15
ATOM 21714 N N . GLY A 1 4 ? -31.696 4.618 -12.801 1.00 0.00 4 GLY A N 15
ATOM 21715 C CA . GLY A 1 4 ? -31.258 3.238 -12.942 1.00 0.00 4 GLY A CA 15
ATOM 21716 C C . GLY A 1 4 ? -29.884 3.287 -13.583 1.00 0.00 4 GLY A C 15
ATOM 21717 O O . GLY A 1 4 ? -29.768 3.426 -14.799 1.00 0.00 4 GLY A O 15
ATOM 21721 N N . SER A 1 5 ? -28.848 3.276 -12.755 1.00 0.00 5 SER A N 15
ATOM 21722 C CA . SER A 1 5 ? -27.488 3.597 -13.145 1.00 0.00 5 SER A CA 15
ATOM 21723 C C . SER A 1 5 ? -26.521 2.728 -12.333 1.00 0.00 5 SER A C 15
ATOM 21724 O O . SER A 1 5 ? -26.909 2.220 -11.273 1.00 0.00 5 SER A O 15
ATOM 21732 N N . PRO A 1 6 ? -25.280 2.529 -12.810 1.00 0.00 6 PRO A N 15
ATOM 21733 C CA . PRO A 1 6 ? -24.324 1.651 -12.153 1.00 0.00 6 PRO A CA 15
ATOM 21734 C C . PRO A 1 6 ? -23.884 2.212 -10.798 1.00 0.00 6 PRO A C 15
ATOM 21735 O O . PRO A 1 6 ? -24.209 3.341 -10.416 1.00 0.00 6 PRO A O 15
ATOM 21746 N N . VAL A 1 7 ? -23.123 1.403 -10.072 1.00 0.00 7 VAL A N 15
ATOM 21747 C CA . VAL A 1 7 ? -22.413 1.797 -8.871 1.00 0.00 7 VAL A CA 15
ATOM 21748 C C . VAL A 1 7 ? -21.296 2.781 -9.244 1.00 0.00 7 VAL A C 15
ATOM 21749 O O . VAL A 1 7 ? -20.623 2.590 -10.255 1.00 0.00 7 VAL A O 15
ATOM 21762 N N . SER A 1 8 ? -21.077 3.808 -8.421 1.00 0.00 8 SER A N 15
ATOM 21763 C CA . SER A 1 8 ? -19.881 4.637 -8.490 1.00 0.00 8 SER A CA 15
ATOM 21764 C C . SER A 1 8 ? -18.869 4.039 -7.518 1.00 0.00 8 SER A C 15
ATOM 21765 O O . SER A 1 8 ? -19.208 3.783 -6.361 1.00 0.00 8 SER A O 15
ATOM 21773 N N . TYR A 1 9 ? -17.641 3.803 -7.969 1.00 0.00 9 TYR A N 15
ATOM 21774 C CA . TYR A 1 9 ? -16.484 3.596 -7.108 1.00 0.00 9 TYR A CA 15
ATOM 21775 C C . TYR A 1 9 ? -15.615 4.847 -7.186 1.00 0.00 9 TYR A C 15
ATOM 21776 O O . TYR A 1 9 ? -15.555 5.504 -8.228 1.00 0.00 9 TYR A O 15
ATOM 21794 N N . TYR A 1 10 ? -14.935 5.148 -6.086 1.00 0.00 10 TYR A N 15
ATOM 21795 C CA . TYR A 1 10 ? -14.173 6.359 -5.877 1.00 0.00 10 TYR A CA 15
ATOM 21796 C C . TYR A 1 10 ? -12.771 5.945 -5.462 1.00 0.00 10 TYR A C 15
ATOM 21797 O O . TYR A 1 10 ? -12.562 5.465 -4.345 1.00 0.00 10 TYR A O 15
ATOM 21815 N N . PHE A 1 11 ? -11.831 6.087 -6.393 1.00 0.00 11 PHE A N 15
ATOM 21816 C CA . PHE A 1 11 ? -10.499 5.507 -6.351 1.00 0.00 11 PHE A CA 15
ATOM 21817 C C . PHE A 1 11 ? -9.472 6.551 -6.811 1.00 0.00 11 PHE A C 15
ATOM 21818 O O . PHE A 1 11 ? -8.684 6.305 -7.728 1.00 0.00 11 PHE A O 15
ATOM 21835 N N . SER A 1 12 ? -9.441 7.702 -6.144 1.00 0.00 12 SER A N 15
ATOM 21836 C CA . SER A 1 12 ? -8.393 8.708 -6.285 1.00 0.00 12 SER A CA 15
ATOM 21837 C C . SER A 1 12 ? -8.401 9.618 -5.052 1.00 0.00 12 SER A C 15
ATOM 21838 O O . SER A 1 12 ? -9.128 9.347 -4.086 1.00 0.00 12 SER A O 15
ATOM 21846 N N . TYR A 1 13 ? -7.563 10.660 -5.041 1.00 0.00 13 TYR A N 15
ATOM 21847 C CA . TYR A 1 13 ? -7.598 11.678 -4.000 1.00 0.00 13 TYR A CA 15
ATOM 21848 C C . TYR A 1 13 ? -8.915 12.443 -4.092 1.00 0.00 13 TYR A C 15
ATOM 21849 O O . TYR A 1 13 ? -9.549 12.463 -5.152 1.00 0.00 13 TYR A O 15
ATOM 21867 N N . ALA A 1 14 ? -9.279 13.123 -3.011 1.00 0.00 14 ALA A N 15
ATOM 21868 C CA . ALA A 1 14 ? -10.437 13.999 -2.951 1.00 0.00 14 ALA A CA 15
ATOM 21869 C C . ALA A 1 14 ? -10.082 15.451 -3.259 1.00 0.00 14 ALA A C 15
ATOM 21870 O O . ALA A 1 14 ? -10.978 16.236 -3.582 1.00 0.00 14 ALA A O 15
ATOM 21877 N N . ASP A 1 15 ? -8.800 15.817 -3.221 1.00 0.00 15 ASP A N 15
ATOM 21878 C CA . ASP A 1 15 ? -8.403 17.219 -3.310 1.00 0.00 15 ASP A CA 15
ATOM 21879 C C . ASP A 1 15 ? -7.047 17.373 -3.999 1.00 0.00 15 ASP A C 15
ATOM 21880 O O . ASP A 1 15 ? -6.177 18.120 -3.551 1.00 0.00 15 ASP A O 15
ATOM 21889 N N . GLY A 1 16 ? -6.818 16.604 -5.066 1.00 0.00 16 GLY A N 15
ATOM 21890 C CA . GLY A 1 16 ? -5.580 16.713 -5.827 1.00 0.00 16 GLY A CA 15
ATOM 21891 C C . GLY A 1 16 ? -5.642 15.909 -7.114 1.00 0.00 16 GLY A C 15
ATOM 21892 O O . GLY A 1 16 ? -5.940 16.458 -8.179 1.00 0.00 16 GLY A O 15
ATOM 21896 N N . GLY A 1 17 ? -5.358 14.608 -7.033 1.00 0.00 17 GLY A N 15
ATOM 21897 C CA . GLY A 1 17 ? -5.214 13.789 -8.226 1.00 0.00 17 GLY A CA 15
ATOM 21898 C C . GLY A 1 17 ? -5.164 12.298 -7.932 1.00 0.00 17 GLY A C 15
ATOM 21899 O O . GLY A 1 17 ? -6.077 11.747 -7.314 1.00 0.00 17 GLY A O 15
ATOM 21903 N N . THR A 1 18 ? -4.122 11.611 -8.398 1.00 0.00 18 THR A N 15
ATOM 21904 C CA . THR A 1 18 ? -4.081 10.150 -8.501 1.00 0.00 18 THR A CA 15
ATOM 21905 C C . THR A 1 18 ? -2.718 9.576 -8.087 1.00 0.00 18 THR A C 15
ATOM 21906 O O . THR A 1 18 ? -2.460 8.389 -8.289 1.00 0.00 18 THR A O 15
ATOM 21917 N N . SER A 1 19 ? -1.845 10.394 -7.500 1.00 0.00 19 SER A N 15
ATOM 21918 C CA . SER A 1 19 ? -0.539 10.046 -6.985 1.00 0.00 19 SER A CA 15
ATOM 21919 C C . SER A 1 19 ? -0.126 11.058 -5.914 1.00 0.00 19 SER A C 15
ATOM 21920 O O . SER A 1 19 ? -0.791 12.076 -5.719 1.00 0.00 19 SER A O 15
ATOM 21928 N N . HIS A 1 20 ? 0.995 10.772 -5.258 1.00 0.00 20 HIS A N 15
ATOM 21929 C CA . HIS A 1 20 ? 1.696 11.603 -4.280 1.00 0.00 20 HIS A CA 15
ATOM 21930 C C . HIS A 1 20 ? 3.167 11.709 -4.690 1.00 0.00 20 HIS A C 15
ATOM 21931 O O . HIS A 1 20 ? 3.752 10.743 -5.195 1.00 0.00 20 HIS A O 15
ATOM 21945 N N . THR A 1 21 ? 3.784 12.872 -4.492 1.00 0.00 21 THR A N 15
ATOM 21946 C CA . THR A 1 21 ? 5.210 13.096 -4.678 1.00 0.00 21 THR A CA 15
ATOM 21947 C C . THR A 1 21 ? 5.653 14.248 -3.768 1.00 0.00 21 THR A C 15
ATOM 21948 O O . THR A 1 21 ? 5.594 15.413 -4.171 1.00 0.00 21 THR A O 15
ATOM 21959 N N . GLU A 1 22 ? 6.081 13.952 -2.542 1.00 0.00 22 GLU A N 15
ATOM 21960 C CA . GLU A 1 22 ? 6.619 14.980 -1.654 1.00 0.00 22 GLU A CA 15
ATOM 21961 C C . GLU A 1 22 ? 8.122 15.145 -1.911 1.00 0.00 22 GLU A C 15
ATOM 21962 O O . GLU A 1 22 ? 8.814 14.191 -2.297 1.00 0.00 22 GLU A O 15
ATOM 21974 N N . TYR A 1 23 ? 8.634 16.356 -1.672 1.00 0.00 23 TYR A N 15
ATOM 21975 C CA . TYR A 1 23 ? 10.028 16.717 -1.888 1.00 0.00 23 TYR A CA 15
ATOM 21976 C C . TYR A 1 23 ? 10.546 17.505 -0.669 1.00 0.00 23 TYR A C 15
ATOM 21977 O O . TYR A 1 23 ? 10.769 18.714 -0.793 1.00 0.00 23 TYR A O 15
ATOM 21995 N N . PRO A 1 24 ? 10.718 16.890 0.514 1.00 0.00 24 PRO A N 15
ATOM 21996 C CA . PRO A 1 24 ? 11.132 17.608 1.718 1.00 0.00 24 PRO A CA 15
ATOM 21997 C C . PRO A 1 24 ? 12.598 18.053 1.620 1.00 0.00 24 PRO A C 15
ATOM 21998 O O . PRO A 1 24 ? 13.293 17.748 0.648 1.00 0.00 24 PRO A O 15
ATOM 22009 N N . ASP A 1 25 ? 13.069 18.802 2.615 1.00 0.00 25 ASP A N 15
ATOM 22010 C CA . ASP A 1 25 ? 14.466 19.189 2.794 1.00 0.00 25 ASP A CA 15
ATOM 22011 C C . ASP A 1 25 ? 14.728 19.327 4.291 1.00 0.00 25 ASP A C 15
ATOM 22012 O O . ASP A 1 25 ? 13.779 19.308 5.083 1.00 0.00 25 ASP A O 15
ATOM 22021 N N . ASP A 1 26 ? 15.992 19.520 4.660 1.00 0.00 26 ASP A N 15
ATOM 22022 C CA . ASP A 1 26 ? 16.522 19.671 6.005 1.00 0.00 26 ASP A CA 15
ATOM 22023 C C . ASP A 1 26 ? 16.214 18.428 6.828 1.00 0.00 26 ASP A C 15
ATOM 22024 O O . ASP A 1 26 ? 17.063 17.537 6.840 1.00 0.00 26 ASP A O 15
ATOM 22033 N N . SER A 1 27 ? 15.037 18.337 7.449 1.00 0.00 27 SER A N 15
ATOM 22034 C CA . SER A 1 27 ? 14.646 17.245 8.316 1.00 0.00 27 SER A CA 15
ATOM 22035 C C . SER A 1 27 ? 13.172 16.841 8.184 1.00 0.00 27 SER A C 15
ATOM 22036 O O . SER A 1 27 ? 12.717 16.002 8.962 1.00 0.00 27 SER A O 15
ATOM 22044 N N . SER A 1 28 ? 12.407 17.437 7.260 1.00 0.00 28 SER A N 15
ATOM 22045 C CA . SER A 1 28 ? 10.945 17.390 7.272 1.00 0.00 28 SER A CA 15
ATOM 22046 C C . SER A 1 28 ? 10.349 16.067 6.748 1.00 0.00 28 SER A C 15
ATOM 22047 O O . SER A 1 28 ? 9.687 16.014 5.708 1.00 0.00 28 SER A O 15
ATOM 22055 N N . ALA A 1 29 ? 10.556 14.995 7.496 1.00 0.00 29 ALA A N 15
ATOM 22056 C CA . ALA A 1 29 ? 10.081 13.639 7.241 1.00 0.00 29 ALA A CA 15
ATOM 22057 C C . ALA A 1 29 ? 9.444 13.115 8.527 1.00 0.00 29 ALA A C 15
ATOM 22058 O O . ALA A 1 29 ? 10.109 13.016 9.561 1.00 0.00 29 ALA A O 15
ATOM 22065 N N . GLY A 1 30 ? 8.149 12.809 8.492 1.00 0.00 30 GLY A N 15
ATOM 22066 C CA . GLY A 1 30 ? 7.354 12.553 9.677 1.00 0.00 30 GLY A CA 15
ATOM 22067 C C . GLY A 1 30 ? 5.975 12.075 9.255 1.00 0.00 30 GLY A C 15
ATOM 22068 O O . GLY A 1 30 ? 5.812 11.609 8.125 1.00 0.00 30 GLY A O 15
ATOM 22072 N N . SER A 1 31 ? 4.997 12.116 10.164 1.00 0.00 31 SER A N 15
ATOM 22073 C CA . SER A 1 31 ? 3.757 11.364 10.023 1.00 0.00 31 SER A CA 15
ATOM 22074 C C . SER A 1 31 ? 2.545 12.285 9.922 1.00 0.00 31 SER A C 15
ATOM 22075 O O . SER A 1 31 ? 2.209 12.990 10.879 1.00 0.00 31 SER A O 15
ATOM 22083 N N . PHE A 1 32 ? 1.877 12.284 8.768 1.00 0.00 32 PHE A N 15
ATOM 22084 C CA . PHE A 1 32 ? 0.657 13.049 8.510 1.00 0.00 32 PHE A CA 15
ATOM 22085 C C . PHE A 1 32 ? -0.401 12.172 7.825 1.00 0.00 32 PHE A C 15
ATOM 22086 O O . PHE A 1 32 ? -0.299 10.943 7.853 1.00 0.00 32 PHE A O 15
ATOM 22103 N N . ILE A 1 33 ? -1.490 12.772 7.339 1.00 0.00 33 ILE A N 15
ATOM 22104 C CA . ILE A 1 33 ? -2.685 12.098 6.835 1.00 0.00 33 ILE A CA 15
ATOM 22105 C C . ILE A 1 33 ? -3.190 12.913 5.630 1.00 0.00 33 ILE A C 15
ATOM 22106 O O . ILE A 1 33 ? -3.048 14.139 5.631 1.00 0.00 33 ILE A O 15
ATOM 22122 N N . LEU A 1 34 ? -3.771 12.266 4.613 1.00 0.00 34 LEU A N 15
ATOM 22123 C CA . LEU A 1 34 ? -4.144 12.873 3.332 1.00 0.00 34 LEU A CA 15
ATOM 22124 C C . LEU A 1 34 ? -5.618 12.620 3.002 1.00 0.00 34 LEU A C 15
ATOM 22125 O O . LEU A 1 34 ? -6.310 11.924 3.746 1.00 0.00 34 LEU A O 15
ATOM 22141 N N . ASP A 1 35 ? -6.095 13.200 1.898 1.00 0.00 35 ASP A N 15
ATOM 22142 C CA . ASP A 1 35 ? -7.520 13.347 1.597 1.00 0.00 35 ASP A CA 15
ATOM 22143 C C . ASP A 1 35 ? -7.837 12.430 0.426 1.00 0.00 35 ASP A C 15
ATOM 22144 O O . ASP A 1 35 ? -7.623 12.778 -0.739 1.00 0.00 35 ASP A O 15
ATOM 22153 N N . ILE A 1 36 ? -8.247 11.201 0.731 1.00 0.00 36 ILE A N 15
ATOM 22154 C CA . ILE A 1 36 ? -8.259 10.090 -0.213 1.00 0.00 36 ILE A CA 15
ATOM 22155 C C . ILE A 1 36 ? -9.667 9.495 -0.243 1.00 0.00 36 ILE A C 15
ATOM 22156 O O . ILE A 1 36 ? -10.388 9.520 0.757 1.00 0.00 36 ILE A O 15
ATOM 22172 N N . THR A 1 37 ? -10.056 8.926 -1.382 1.00 0.00 37 THR A N 15
ATOM 22173 C CA . THR A 1 37 ? -11.348 8.277 -1.574 1.00 0.00 37 THR A CA 15
ATOM 22174 C C . THR A 1 37 ? -11.109 6.781 -1.772 1.00 0.00 37 THR A C 15
ATOM 22175 O O . THR A 1 37 ? -10.188 6.392 -2.499 1.00 0.00 37 THR A O 15
ATOM 22186 N N . SER A 1 38 ? -11.891 5.940 -1.090 1.00 0.00 38 SER A N 15
ATOM 22187 C CA . SER A 1 38 ? -11.696 4.493 -1.032 1.00 0.00 38 SER A CA 15
ATOM 22188 C C . SER A 1 38 ? -13.045 3.802 -0.772 1.00 0.00 38 SER A C 15
ATOM 22189 O O . SER A 1 38 ? -13.168 2.926 0.088 1.00 0.00 38 SER A O 15
ATOM 22197 N N . 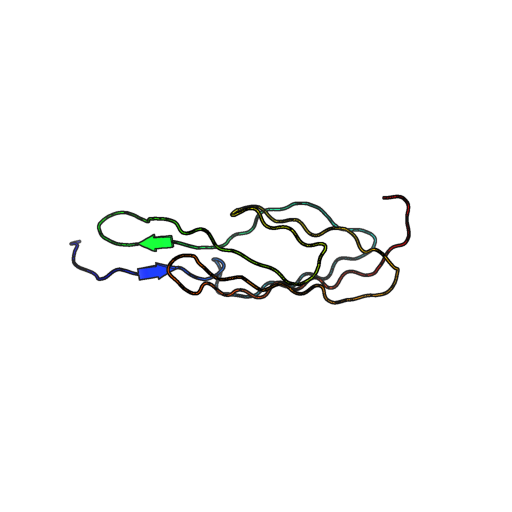TYR A 1 39 ? -14.101 4.221 -1.476 1.00 0.00 39 TYR A N 15
ATOM 22198 C CA . TYR A 1 39 ? -15.456 3.743 -1.204 1.00 0.00 39 TYR A CA 15
ATOM 22199 C C . TYR A 1 39 ? -16.237 3.501 -2.487 1.00 0.00 39 TYR A C 15
ATOM 22200 O O . TYR A 1 39 ? -15.800 3.879 -3.576 1.00 0.00 39 TYR A O 15
ATOM 22218 N N . LYS A 1 40 ? -17.396 2.855 -2.364 1.00 0.00 40 LYS A N 15
ATOM 22219 C CA . LYS A 1 40 ? -18.391 2.739 -3.417 1.00 0.00 40 LYS A CA 15
ATOM 22220 C C . LYS A 1 40 ? -19.680 3.417 -2.965 1.00 0.00 40 LYS A C 15
ATOM 22221 O O . LYS A 1 40 ? -19.923 3.550 -1.761 1.00 0.00 40 LYS A O 15
ATOM 22240 N N . LYS A 1 41 ? -20.531 3.797 -3.910 1.00 0.00 41 LYS A N 15
ATOM 22241 C CA . LYS A 1 41 ? -21.823 4.438 -3.691 1.00 0.00 41 LYS A CA 15
ATOM 22242 C C . LYS A 1 41 ? -22.826 3.834 -4.655 1.00 0.00 41 LYS A C 15
ATOM 22243 O O . LYS A 1 41 ? -22.493 3.650 -5.826 1.00 0.00 41 LYS A O 15
ATOM 22262 N N . THR A 1 42 ? -24.021 3.519 -4.163 1.00 0.00 42 THR A N 15
ATOM 22263 C CA . THR A 1 42 ? -25.110 2.931 -4.933 1.00 0.00 42 THR A CA 15
ATOM 22264 C C . THR A 1 42 ? -26.323 2.820 -4.008 1.00 0.00 42 THR A C 15
ATOM 22265 O O . THR A 1 42 ? -26.174 2.613 -2.795 1.00 0.00 42 THR A O 15
ATOM 22276 N N . GLY A 1 43 ? -27.518 2.920 -4.589 1.00 0.00 43 GLY A N 15
ATOM 22277 C CA . GLY A 1 43 ? -28.789 2.784 -3.904 1.00 0.00 43 GLY A CA 15
ATOM 22278 C C . GLY A 1 43 ? -28.946 3.835 -2.813 1.00 0.00 43 GLY A C 15
ATOM 22279 O O . GLY A 1 43 ? -29.264 4.985 -3.108 1.00 0.00 43 GLY A O 15
ATOM 22283 N N . ASN A 1 44 ? -28.737 3.437 -1.557 1.00 0.00 44 ASN A N 15
ATOM 22284 C CA . ASN A 1 44 ? -29.011 4.252 -0.376 1.00 0.00 44 ASN A CA 15
ATOM 22285 C C . ASN A 1 44 ? -27.932 4.048 0.693 1.00 0.00 44 ASN A C 15
ATOM 22286 O O . ASN A 1 44 ? -28.227 3.989 1.891 1.00 0.00 44 ASN A O 15
ATOM 22297 N N . SER A 1 45 ? -26.679 3.831 0.282 1.00 0.00 45 SER A N 15
ATOM 22298 C CA . SER A 1 45 ? -25.529 3.765 1.178 1.00 0.00 45 SER A CA 15
ATOM 22299 C C . SER A 1 45 ? -24.255 4.206 0.452 1.00 0.00 45 SER A C 15
ATOM 22300 O O . SER A 1 45 ? -24.232 4.374 -0.773 1.00 0.00 45 SER A O 15
ATOM 22308 N N . THR A 1 46 ? -23.168 4.301 1.207 1.00 0.00 46 THR A N 15
ATOM 22309 C CA . THR A 1 46 ? -21.805 4.208 0.756 1.00 0.00 46 THR A CA 15
ATOM 22310 C C . THR A 1 46 ? -21.217 3.054 1.573 1.00 0.00 46 THR A C 15
ATOM 22311 O O . THR A 1 46 ? -21.718 2.715 2.653 1.00 0.00 46 THR A O 15
ATOM 22322 N N . LYS A 1 47 ? -20.184 2.416 1.039 1.00 0.00 47 LYS A N 15
ATOM 22323 C CA . LYS A 1 47 ? -19.402 1.392 1.730 1.00 0.00 47 LYS A CA 15
ATOM 22324 C C . LYS A 1 47 ? -17.938 1.633 1.401 1.00 0.00 47 LYS A C 15
ATOM 22325 O O . LYS A 1 47 ? -17.606 1.656 0.212 1.00 0.00 47 LYS A O 15
ATOM 22344 N N . ALA A 1 48 ? -17.091 1.801 2.412 1.00 0.00 48 ALA A N 15
ATOM 22345 C CA . ALA A 1 48 ? -15.651 1.810 2.227 1.00 0.00 48 ALA A CA 15
ATOM 22346 C C . ALA A 1 48 ? -15.174 0.419 1.811 1.00 0.00 48 ALA A C 15
ATOM 22347 O O . ALA A 1 48 ? -15.846 -0.588 2.043 1.00 0.00 48 ALA A O 15
ATOM 22354 N N . LEU A 1 49 ? -13.981 0.374 1.234 1.00 0.00 49 LEU A N 15
ATOM 22355 C CA . LEU A 1 49 ? -13.165 -0.819 1.091 1.00 0.00 49 LEU A CA 15
ATOM 22356 C C . LEU A 1 49 ? -12.003 -0.694 2.088 1.00 0.00 49 LEU A C 15
ATOM 22357 O O . LEU A 1 49 ? -12.099 0.059 3.062 1.00 0.00 49 LEU A O 15
ATOM 22373 N N . SER A 1 50 ? -10.914 -1.421 1.866 1.00 0.00 50 SER A N 15
ATOM 22374 C CA . SER A 1 50 ? -9.636 -1.297 2.558 1.00 0.00 50 SER A CA 15
ATOM 22375 C C . SER A 1 50 ? -8.522 -1.218 1.509 1.00 0.00 50 SER A C 15
ATOM 22376 O O . SER A 1 50 ? -8.796 -1.344 0.308 1.00 0.00 50 SER A O 15
ATOM 22384 N N . TRP A 1 51 ? -7.272 -0.997 1.924 1.00 0.00 51 TRP A N 15
ATOM 22385 C CA . TRP A 1 51 ? -6.134 -1.037 1.016 1.00 0.00 51 TRP A CA 15
ATOM 22386 C C . TRP A 1 51 ? -4.850 -1.423 1.737 1.00 0.00 51 TRP A C 15
ATOM 22387 O O . TRP A 1 51 ? -4.821 -1.498 2.968 1.00 0.00 51 TRP A O 15
ATOM 22408 N N . ASN A 1 52 ? -3.780 -1.619 0.963 1.00 0.00 52 ASN A N 15
ATOM 22409 C CA . ASN A 1 52 ? -2.423 -1.831 1.449 1.00 0.00 52 ASN A CA 15
ATOM 22410 C C . ASN A 1 52 ? -1.424 -1.155 0.514 1.00 0.00 52 ASN A C 15
ATOM 22411 O O . ASN A 1 52 ? -1.812 -0.616 -0.529 1.00 0.00 52 ASN A O 15
ATOM 22422 N N . ALA A 1 53 ? -0.154 -1.142 0.925 1.00 0.00 53 ALA A N 15
ATOM 22423 C CA . ALA A 1 53 ? 0.958 -0.484 0.259 1.00 0.00 53 ALA A CA 15
ATOM 22424 C C . ALA A 1 53 ? 2.264 -1.158 0.681 1.00 0.00 53 ALA A C 15
ATOM 22425 O O . ALA A 1 53 ? 2.308 -1.738 1.773 1.00 0.00 53 ALA A O 15
ATOM 22432 N N . SER A 1 54 ? 3.331 -1.003 -0.108 1.00 0.00 54 SER A N 15
ATOM 22433 C CA . SER A 1 54 ? 4.642 -1.604 0.169 1.00 0.00 54 SER A CA 15
ATOM 22434 C C . SER A 1 54 ? 5.658 -1.262 -0.928 1.00 0.00 54 SER A C 15
ATOM 22435 O O . SER A 1 54 ? 5.288 -0.899 -2.054 1.00 0.00 54 SER A O 15
ATOM 22443 N N . GLY A 1 55 ? 6.949 -1.403 -0.621 1.00 0.00 55 GLY A N 15
ATOM 22444 C CA . GLY A 1 55 ? 8.035 -1.102 -1.540 1.00 0.00 55 GLY A CA 15
ATOM 22445 C C . GLY A 1 55 ? 9.359 -1.178 -0.798 1.00 0.00 55 GLY A C 15
ATOM 22446 O O . GLY A 1 55 ? 10.066 -2.177 -0.888 1.00 0.00 55 GLY A O 15
ATOM 22450 N N . ASP A 1 56 ? 9.654 -0.127 -0.038 1.00 0.00 56 ASP A N 15
ATOM 22451 C CA . ASP A 1 56 ? 10.958 0.134 0.586 1.00 0.00 56 ASP A CA 15
ATOM 22452 C C . ASP A 1 56 ? 10.927 -0.215 2.088 1.00 0.00 56 ASP A C 15
ATOM 22453 O O . ASP A 1 56 ? 10.031 -0.948 2.521 1.00 0.00 56 ASP A O 15
ATOM 22462 N N . SER A 1 57 ? 11.854 0.296 2.910 1.00 0.00 57 SER A N 15
ATOM 22463 C CA . SER A 1 57 ? 11.907 0.067 4.368 1.00 0.00 57 SER A CA 15
ATOM 22464 C C . SER A 1 57 ? 11.903 1.348 5.222 1.00 0.00 57 SER A C 15
ATOM 22465 O O . SER A 1 57 ? 12.274 1.297 6.393 1.00 0.00 57 SER A O 15
ATOM 22473 N N . TRP A 1 58 ? 11.560 2.498 4.640 1.00 0.00 58 TRP A N 15
ATOM 22474 C CA . TRP A 1 58 ? 11.553 3.803 5.308 1.00 0.00 58 TRP A CA 15
ATOM 22475 C C . TRP A 1 58 ? 10.260 4.565 5.010 1.00 0.00 58 TRP A C 15
ATOM 22476 O O . TRP A 1 58 ? 10.261 5.793 4.906 1.00 0.00 58 TRP A O 15
ATOM 22497 N N . ILE A 1 59 ? 9.173 3.835 4.755 1.00 0.00 59 ILE A N 15
ATOM 22498 C CA . ILE A 1 59 ? 7.921 4.401 4.287 1.00 0.00 59 ILE A CA 15
ATOM 22499 C C . ILE A 1 59 ? 6.810 3.735 5.097 1.00 0.00 59 ILE A C 15
ATOM 22500 O O . ILE A 1 59 ? 6.214 2.736 4.674 1.00 0.00 59 ILE A O 15
ATOM 22516 N N . HIS A 1 60 ? 6.554 4.293 6.278 1.00 0.00 60 HIS A N 15
ATOM 22517 C CA . HIS A 1 60 ? 5.433 3.912 7.126 1.00 0.00 60 HIS A CA 15
ATOM 22518 C C . HIS A 1 60 ? 4.154 4.159 6.333 1.00 0.00 60 HIS A C 15
ATOM 22519 O O . HIS A 1 60 ? 3.892 5.288 5.913 1.00 0.00 60 HIS A O 15
ATOM 22533 N N . VAL A 1 61 ? 3.305 3.154 6.183 1.00 0.00 61 VAL A N 15
ATOM 22534 C CA . VAL A 1 61 ? 1.930 3.366 5.758 1.00 0.00 61 VAL A CA 15
ATOM 22535 C C . VAL A 1 61 ? 1.056 2.854 6.900 1.00 0.00 61 VAL A C 15
ATOM 22536 O O . VAL A 1 61 ? 1.444 1.925 7.616 1.00 0.00 61 VAL A O 15
ATOM 22549 N N . ASN A 1 62 ? -0.144 3.393 7.067 1.00 0.00 62 ASN A N 15
ATOM 22550 C CA . ASN A 1 62 ? -1.214 2.740 7.810 1.00 0.00 62 ASN A CA 15
ATOM 22551 C C . ASN A 1 62 ? -2.490 2.865 6.999 1.00 0.00 62 ASN A C 15
ATOM 22552 O O . ASN A 1 62 ? -2.484 3.541 5.964 1.00 0.00 62 ASN A O 15
ATOM 22563 N N . GLY A 1 63 ? -3.567 2.210 7.440 1.00 0.00 63 GLY A N 15
ATOM 22564 C CA . GLY A 1 63 ? -4.826 2.146 6.709 1.00 0.00 63 GLY A CA 15
ATOM 22565 C C . GLY A 1 63 ? -5.236 3.524 6.199 1.00 0.00 63 GLY A C 15
ATOM 22566 O O . GLY A 1 63 ? -5.410 3.698 4.998 1.00 0.00 63 GLY A O 15
ATOM 22570 N N . SER A 1 64 ? -5.248 4.526 7.078 1.00 0.00 64 SER A N 15
ATOM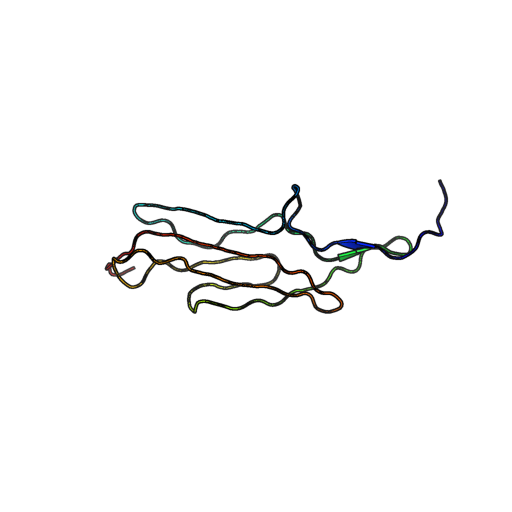 22571 C CA . SER A 1 64 ? -5.588 5.902 6.740 1.00 0.00 64 SER A CA 15
ATOM 22572 C C . SER A 1 64 ? -4.480 6.871 7.179 1.00 0.00 64 SER A C 15
ATOM 22573 O O . SER A 1 64 ? -4.783 7.929 7.728 1.00 0.00 64 SER A O 15
ATOM 22581 N N . SER A 1 65 ? -3.204 6.518 7.002 1.00 0.00 65 SER A N 15
ATOM 22582 C CA . SER A 1 65 ? -2.073 7.337 7.438 1.00 0.00 65 SER A CA 15
ATOM 22583 C C . SER A 1 65 ? -0.907 7.212 6.457 1.00 0.00 65 SER A C 15
ATOM 22584 O O . SER A 1 65 ? -0.833 6.268 5.657 1.00 0.00 65 SER A O 15
ATOM 22592 N N . VAL A 1 66 ? 0.028 8.155 6.549 1.00 0.00 66 VAL A N 15
ATOM 22593 C CA . VAL A 1 66 ? 1.229 8.227 5.739 1.00 0.00 66 VAL A CA 15
ATOM 22594 C C . VAL A 1 66 ? 2.370 8.707 6.642 1.00 0.00 66 VAL A C 15
ATOM 22595 O O . VAL A 1 66 ? 2.175 9.522 7.550 1.00 0.00 66 VAL A O 15
ATOM 22608 N N . SER A 1 67 ? 3.579 8.188 6.454 1.00 0.00 67 SER A N 15
ATOM 22609 C CA . SER A 1 67 ? 4.790 8.799 6.987 1.00 0.00 67 SER A CA 15
ATOM 22610 C C . SER A 1 67 ? 5.979 8.359 6.147 1.00 0.00 67 SER A C 15
ATOM 22611 O O . SER A 1 67 ? 5.866 7.419 5.354 1.00 0.00 67 SER A O 15
ATOM 22619 N N . TYR A 1 68 ? 7.122 9.002 6.346 1.00 0.00 68 TYR A N 15
ATOM 22620 C CA . TYR A 1 68 ? 8.373 8.577 5.740 1.00 0.00 68 TYR A CA 15
ATOM 22621 C C . TYR A 1 68 ? 9.447 8.910 6.763 1.00 0.00 68 TYR A C 15
ATOM 22622 O O . TYR A 1 68 ? 9.285 9.855 7.546 1.00 0.00 68 TYR A O 15
ATOM 22640 N N . ASP A 1 69 ? 10.556 8.186 6.720 1.00 0.00 69 ASP A N 15
ATOM 22641 C CA . ASP A 1 69 ? 11.703 8.452 7.576 1.00 0.00 69 ASP A CA 15
ATOM 22642 C C . ASP A 1 69 ? 12.891 8.864 6.737 1.00 0.00 69 ASP A C 15
ATOM 22643 O O . ASP A 1 69 ? 13.018 8.456 5.577 1.00 0.00 69 ASP A O 15
ATOM 22652 N N . GLU A 1 70 ? 13.770 9.674 7.324 1.00 0.00 70 GLU A N 15
ATOM 22653 C CA . GLU A 1 70 ? 15.004 10.087 6.680 1.00 0.00 70 GLU A CA 15
ATOM 22654 C C . GLU A 1 70 ? 16.009 8.947 6.614 1.00 0.00 70 GLU A C 15
ATOM 22655 O O . GLU A 1 70 ? 15.804 7.865 7.169 1.00 0.00 70 GLU A O 15
ATOM 22667 N N . ASN A 1 71 ? 17.078 9.173 5.858 1.00 0.00 71 ASN A N 15
ATOM 22668 C CA . ASN A 1 71 ? 18.137 8.198 5.607 1.00 0.00 71 ASN A CA 15
ATOM 22669 C C . ASN A 1 71 ? 19.441 8.635 6.284 1.00 0.00 71 ASN A C 15
ATOM 22670 O O . ASN A 1 71 ? 19.633 9.828 6.521 1.00 0.00 71 ASN A O 15
ATOM 22681 N N . PRO A 1 72 ? 20.331 7.686 6.621 1.00 0.00 72 PRO A N 15
ATOM 22682 C CA . PRO A 1 72 ? 21.460 7.937 7.510 1.00 0.00 72 PRO A CA 15
ATOM 22683 C C . PRO A 1 72 ? 22.687 8.524 6.790 1.00 0.00 72 PRO A C 15
ATOM 22684 O O . PRO A 1 72 ? 23.686 8.822 7.450 1.00 0.00 72 PRO A O 15
ATOM 22695 N N . ALA A 1 73 ? 22.656 8.635 5.459 1.00 0.00 73 ALA A N 15
ATOM 22696 C CA . ALA A 1 73 ? 23.748 9.178 4.663 1.00 0.00 73 ALA A CA 15
ATOM 22697 C C . ALA A 1 73 ? 23.298 10.460 3.966 1.00 0.00 73 ALA A C 15
ATOM 22698 O O . ALA A 1 73 ? 22.111 10.759 3.856 1.00 0.00 73 ALA A O 15
ATOM 22705 N N . LYS A 1 74 ? 24.249 11.218 3.414 1.00 0.00 74 LYS A N 15
ATOM 22706 C CA . LYS A 1 74 ? 23.984 12.493 2.746 1.00 0.00 74 LYS A CA 15
ATOM 22707 C C . LYS A 1 74 ? 23.405 12.295 1.347 1.00 0.00 74 LYS A C 15
ATOM 22708 O O . LYS A 1 74 ? 23.146 13.282 0.649 1.00 0.00 74 LYS A O 15
ATOM 22727 N N . GLU A 1 75 ? 23.214 11.040 0.940 1.00 0.00 75 GLU A N 15
ATOM 22728 C CA . GLU A 1 75 ? 22.610 10.678 -0.329 1.00 0.00 75 GLU A CA 15
ATOM 22729 C C . GLU A 1 75 ? 21.206 11.256 -0.389 1.00 0.00 75 GLU A C 15
ATOM 22730 O O . GLU A 1 75 ? 20.483 11.254 0.609 1.00 0.00 75 GLU A O 15
ATOM 22742 N N . ARG A 1 76 ? 20.797 11.685 -1.577 1.00 0.00 76 ARG A N 15
ATOM 22743 C CA . ARG A 1 76 ? 19.386 11.889 -1.862 1.00 0.00 76 ARG A CA 15
ATOM 22744 C C . ARG A 1 76 ? 18.775 10.517 -2.105 1.00 0.00 76 ARG A C 15
ATOM 22745 O O . ARG A 1 76 ? 19.372 9.706 -2.819 1.00 0.00 76 ARG A O 15
ATOM 22766 N N . ARG A 1 77 ? 17.595 10.268 -1.547 1.00 0.00 77 ARG A N 15
ATOM 22767 C CA . ARG A 1 77 ? 16.911 8.986 -1.604 1.00 0.00 77 ARG A CA 15
ATOM 22768 C C . ARG A 1 77 ? 15.544 9.183 -2.233 1.00 0.00 77 ARG A C 15
ATOM 22769 O O . ARG A 1 77 ? 14.807 10.103 -1.866 1.00 0.00 77 ARG A O 15
ATOM 22790 N N . THR A 1 78 ? 15.212 8.294 -3.164 1.00 0.00 78 THR A N 15
ATOM 22791 C CA . THR A 1 78 ? 14.000 8.342 -3.955 1.00 0.00 78 THR A CA 15
ATOM 22792 C C . THR A 1 78 ? 13.247 7.031 -3.745 1.00 0.00 78 THR A C 15
ATOM 22793 O O . THR A 1 78 ? 13.656 5.984 -4.252 1.00 0.00 78 THR A O 15
ATOM 22804 N N . GLY A 1 79 ? 12.164 7.078 -2.970 1.00 0.00 79 GLY A N 15
ATOM 22805 C CA . GLY A 1 79 ? 11.338 5.909 -2.686 1.00 0.00 79 GLY A CA 15
ATOM 22806 C C . GLY A 1 79 ? 10.416 5.615 -3.864 1.00 0.00 79 GLY A C 15
ATOM 22807 O O . GLY A 1 79 ? 10.263 6.460 -4.755 1.00 0.00 79 GLY A O 15
ATOM 22811 N N . LEU A 1 80 ? 9.787 4.433 -3.871 1.00 0.00 80 LEU A N 15
ATOM 22812 C CA . LEU A 1 80 ? 8.815 4.092 -4.910 1.00 0.00 80 LEU A CA 15
ATOM 22813 C C . LEU A 1 80 ? 7.808 3.026 -4.467 1.00 0.00 80 LEU A C 15
ATOM 22814 O O . LEU A 1 80 ? 7.698 1.948 -5.063 1.00 0.00 80 LEU A O 15
ATOM 22830 N N . VAL A 1 81 ? 7.053 3.321 -3.417 1.00 0.00 81 VAL A N 15
ATOM 22831 C CA . VAL A 1 81 ? 6.007 2.413 -2.958 1.00 0.00 81 VAL A CA 15
ATOM 22832 C C . VAL A 1 81 ? 4.832 2.440 -3.939 1.00 0.00 81 VAL A C 15
ATOM 22833 O O . VAL A 1 81 ? 4.541 3.478 -4.542 1.00 0.00 81 VAL A O 15
ATOM 22846 N N . THR A 1 82 ? 4.146 1.303 -4.067 1.00 0.00 82 THR A N 15
ATOM 22847 C CA . THR A 1 82 ? 2.873 1.203 -4.781 1.00 0.00 82 THR A CA 15
ATOM 22848 C C . THR A 1 82 ? 1.756 0.891 -3.781 1.00 0.00 82 THR A C 15
ATOM 22849 O O . THR A 1 82 ? 2.024 0.563 -2.622 1.00 0.00 82 THR A O 15
ATOM 22860 N N . LEU A 1 83 ? 0.502 0.957 -4.238 1.00 0.00 83 LEU A N 15
ATOM 22861 C CA . LEU A 1 83 ? -0.695 0.610 -3.490 1.00 0.00 83 LEU A CA 15
ATOM 22862 C C . LEU A 1 83 ? -1.642 -0.203 -4.388 1.00 0.00 83 LEU A C 15
ATOM 22863 O O . LEU A 1 83 ? -1.488 -0.170 -5.605 1.00 0.00 83 LEU A O 15
ATOM 22879 N N . LYS A 1 84 ? -2.636 -0.896 -3.822 1.00 0.00 84 LYS A N 15
ATOM 22880 C CA . LYS A 1 84 ? -3.837 -1.449 -4.490 1.00 0.00 84 LYS A CA 15
ATOM 22881 C C . LYS A 1 84 ? -4.971 -1.403 -3.461 1.00 0.00 84 LYS A C 15
ATOM 22882 O O . LYS A 1 84 ? -4.711 -1.000 -2.329 1.00 0.00 84 LYS A O 15
ATOM 22901 N N . GLN A 1 85 ? -6.218 -1.705 -3.820 1.00 0.00 85 GLN A N 15
ATOM 22902 C CA . GLN A 1 85 ? -7.404 -1.531 -2.986 1.00 0.00 85 GLN A CA 15
ATOM 22903 C C . GLN A 1 85 ? -8.123 -2.880 -2.937 1.00 0.00 85 GLN A C 15
ATOM 22904 O O . GLN A 1 85 ? -7.856 -3.740 -3.769 1.00 0.00 85 GLN A O 15
ATOM 22918 N N . ASP A 1 86 ? -9.019 -3.069 -1.970 1.00 0.00 86 ASP A N 15
ATOM 22919 C CA . ASP A 1 86 ? -9.557 -4.384 -1.605 1.00 0.00 86 ASP A CA 15
ATOM 22920 C C . ASP A 1 86 ? -10.198 -5.091 -2.803 1.00 0.00 86 ASP A C 15
ATOM 22921 O O . ASP A 1 86 ? -9.745 -6.154 -3.224 1.00 0.00 86 ASP A O 15
ATOM 22930 N N . GLU A 1 87 ? -11.212 -4.458 -3.397 1.00 0.00 87 GLU A N 15
ATOM 22931 C CA . GLU A 1 87 ? -11.897 -4.946 -4.594 1.00 0.00 87 GLU A CA 15
ATOM 22932 C C . GLU A 1 87 ? -11.397 -4.235 -5.858 1.00 0.00 87 GLU A C 15
ATOM 22933 O O . GLU A 1 87 ? -11.476 -4.782 -6.957 1.00 0.00 87 GLU A O 15
ATOM 22945 N N . SER A 1 88 ? -10.924 -2.995 -5.712 1.00 0.00 88 SER A N 15
ATOM 22946 C CA . SER A 1 88 ? -10.508 -2.139 -6.818 1.00 0.00 88 SER A CA 15
ATOM 22947 C C . SER A 1 88 ? -8.975 -2.102 -6.968 1.00 0.00 88 SER A C 15
ATOM 22948 O O . SER A 1 88 ? -8.262 -2.919 -6.393 1.00 0.00 88 SER A O 15
ATOM 22956 N N . GLY A 1 89 ? -8.435 -1.115 -7.680 1.00 0.00 89 GLY A N 15
ATOM 22957 C CA . GLY A 1 89 ? -7.023 -0.935 -7.915 1.00 0.00 89 GLY A CA 15
ATOM 22958 C C . GLY A 1 89 ? -6.748 0.553 -7.972 1.00 0.00 89 GLY A C 15
ATOM 22959 O O . GLY A 1 89 ? -6.374 1.076 -9.018 1.00 0.00 89 GLY A O 15
ATOM 22963 N N . LYS A 1 90 ? -6.897 1.254 -6.840 1.00 0.00 90 LYS A N 15
ATOM 22964 C CA . LYS A 1 90 ? -6.121 2.471 -6.640 1.00 0.00 90 LYS A CA 15
ATOM 22965 C C . LYS A 1 90 ? -4.667 2.029 -6.620 1.00 0.00 90 LYS A C 15
ATOM 22966 O O . LYS A 1 90 ? -4.173 1.606 -5.571 1.00 0.00 90 LYS A O 15
ATOM 22985 N N . THR A 1 91 ? -4.025 2.069 -7.776 1.00 0.00 91 THR A N 15
ATOM 22986 C CA . THR A 1 91 ? -2.590 1.988 -7.875 1.00 0.00 91 THR A CA 15
ATOM 22987 C C . THR A 1 91 ? -2.131 3.425 -7.945 1.00 0.00 91 THR A C 15
ATOM 22988 O O . THR A 1 91 ? -2.295 4.101 -8.962 1.00 0.00 91 THR A O 15
ATOM 22999 N N . LEU A 1 92 ? -1.608 3.883 -6.824 1.00 0.00 92 LEU A N 15
ATOM 23000 C CA . LEU A 1 92 ? -0.962 5.169 -6.662 1.00 0.00 92 LEU A CA 15
ATOM 23001 C C . LEU A 1 92 ? 0.529 4.873 -6.671 1.00 0.00 92 LEU A C 15
ATOM 23002 O O . LEU A 1 92 ? 0.942 3.749 -6.360 1.00 0.00 92 LEU A O 15
ATOM 23018 N N . SER A 1 93 ? 1.331 5.882 -6.979 1.00 0.00 93 SER A N 15
ATOM 23019 C CA . SER A 1 93 ? 2.776 5.794 -6.977 1.00 0.00 93 SER A CA 15
ATOM 23020 C C . SER A 1 93 ? 3.251 6.790 -5.920 1.00 0.00 93 SER A C 15
ATOM 23021 O O . SER A 1 93 ? 2.792 7.937 -5.905 1.00 0.00 93 SER A O 15
ATOM 23029 N N . LEU A 1 94 ? 4.047 6.319 -4.956 1.00 0.00 94 LEU A N 15
ATOM 23030 C CA . LEU A 1 94 ? 4.576 7.096 -3.839 1.00 0.00 94 LEU A CA 15
ATOM 23031 C C . LEU A 1 94 ? 6.058 7.311 -4.082 1.00 0.00 94 LEU A C 15
ATOM 23032 O O . LEU A 1 94 ? 6.878 6.447 -3.763 1.00 0.00 94 LEU A O 15
ATOM 23048 N N . LYS A 1 95 ? 6.386 8.462 -4.656 1.00 0.00 95 LYS A N 15
ATOM 23049 C CA . LYS A 1 95 ? 7.748 8.879 -4.935 1.00 0.00 95 LYS A CA 15
ATOM 23050 C C . LYS A 1 95 ? 8.081 10.006 -3.973 1.00 0.00 95 LYS A C 15
ATOM 23051 O O . LYS A 1 95 ? 7.834 11.166 -4.274 1.00 0.00 95 LYS A O 15
ATOM 23070 N N . ILE A 1 96 ? 8.624 9.684 -2.802 1.00 0.00 96 ILE A N 15
ATOM 23071 C CA . ILE A 1 96 ? 9.337 10.703 -2.036 1.00 0.00 96 ILE A CA 15
ATOM 23072 C C . ILE A 1 96 ? 10.641 10.937 -2.788 1.00 0.00 96 ILE A C 15
ATOM 23073 O O . ILE A 1 96 ? 11.242 9.965 -3.255 1.00 0.00 96 ILE A O 15
ATOM 23089 N N . VAL A 1 97 ? 11.102 12.183 -2.865 1.00 0.00 97 VAL A N 15
ATOM 23090 C CA . VAL A 1 97 ? 12.462 12.512 -3.285 1.00 0.00 97 VAL A CA 15
ATOM 23091 C C . VAL A 1 97 ? 13.047 13.427 -2.205 1.00 0.00 97 VAL A C 15
ATOM 23092 O O . VAL A 1 97 ? 12.849 14.644 -2.268 1.00 0.00 97 VAL A O 15
ATOM 23105 N N . GLN A 1 98 ? 13.747 12.865 -1.213 1.00 0.00 98 GLN A N 15
ATOM 23106 C CA . GLN A 1 98 ? 14.285 13.625 -0.084 1.00 0.00 98 GLN A CA 15
ATOM 23107 C C . GLN A 1 98 ? 15.818 13.649 -0.128 1.00 0.00 98 GLN A C 15
ATOM 23108 O O . GLN A 1 98 ? 16.405 12.665 -0.584 1.00 0.00 98 GLN A O 15
ATOM 23122 N N . PRO A 1 99 ? 16.478 14.730 0.333 1.00 0.00 99 PRO A N 15
ATOM 23123 C CA . PRO A 1 99 ? 17.925 14.800 0.537 1.00 0.00 99 PRO A CA 15
ATOM 23124 C C . PRO A 1 99 ? 18.359 13.872 1.678 1.00 0.00 99 PRO A C 15
ATOM 23125 O O . PRO A 1 99 ? 17.606 12.996 2.105 1.00 0.00 99 PRO A O 15
ATOM 23136 N N . GLY A 1 100 ? 19.599 14.015 2.138 1.00 0.00 100 GLY A N 15
ATOM 23137 C CA . GLY A 1 100 ? 20.144 13.216 3.219 1.00 0.00 100 GLY A CA 15
ATOM 23138 C C . GLY A 1 100 ? 21.016 14.040 4.148 1.00 0.00 100 GLY A C 15
ATOM 23139 O O . GLY A 1 100 ? 21.591 15.064 3.750 1.00 0.00 100 GLY A O 15
ATOM 23143 N N . LYS A 1 101 ? 21.211 13.510 5.353 1.00 0.00 101 LYS A N 15
ATOM 23144 C CA . LYS A 1 101 ? 21.858 14.130 6.507 1.00 0.00 101 LYS A CA 15
ATOM 23145 C C . LYS A 1 101 ? 22.799 13.100 7.138 1.00 0.00 101 LYS A C 15
ATOM 23146 O O . LYS A 1 101 ? 22.906 11.981 6.644 1.00 0.00 101 LYS A O 15
ATOM 23165 N N . THR A 1 102 ? 23.522 13.490 8.172 1.00 0.00 102 THR A N 15
ATOM 23166 C CA . THR A 1 102 ? 24.446 12.665 8.925 1.00 0.00 102 THR A CA 15
ATOM 23167 C C . THR A 1 102 ? 24.380 13.223 10.333 1.00 0.00 102 THR A C 15
ATOM 23168 O O . THR A 1 102 ? 24.989 14.263 10.609 1.00 0.00 102 THR A O 15
ATOM 23179 N N . SER A 1 103 ? 23.582 12.590 11.173 1.00 0.00 103 SER A N 15
ATOM 23180 C CA . SER A 1 103 ? 23.451 12.893 12.582 1.00 0.00 103 SER A CA 15
ATOM 23181 C C . SER A 1 103 ? 23.590 11.586 13.371 1.00 0.00 103 SER A C 15
ATOM 23182 O O . SER A 1 103 ? 24.117 10.599 12.850 1.00 0.00 103 SER A O 15
ATOM 23190 N N . ILE A 1 104 ? 23.204 11.569 14.645 1.00 0.00 104 ILE A N 15
ATOM 23191 C CA . ILE A 1 104 ? 23.089 10.336 15.417 1.00 0.00 104 ILE A CA 15
ATOM 23192 C C . ILE A 1 104 ? 21.588 10.066 15.565 1.00 0.00 104 ILE A C 15
ATOM 23193 O O . ILE A 1 104 ? 21.006 10.112 16.655 1.00 0.00 104 ILE A O 15
ATOM 23209 N N . ASP A 1 105 ? 20.955 9.780 14.431 1.00 0.00 105 ASP A N 15
ATOM 23210 C CA . ASP A 1 105 ? 19.570 9.367 14.259 1.00 0.00 105 ASP A CA 15
ATOM 23211 C C . ASP A 1 105 ? 19.673 8.134 13.396 1.00 0.00 105 ASP A C 15
ATOM 23212 O O . ASP A 1 105 ? 19.183 7.062 13.809 1.00 0.00 105 ASP A O 15
ATOM 23221 N N . GLY A 1 1 ? -32.545 13.834 -8.277 1.00 0.00 1 GLY A N 16
ATOM 23222 C CA . GLY A 1 1 ? -31.532 13.282 -9.182 1.00 0.00 1 GLY A CA 16
ATOM 23223 C C . GLY A 1 1 ? -32.057 12.040 -9.875 1.00 0.00 1 GLY A C 16
ATOM 23224 O O . GLY A 1 1 ? -33.197 11.642 -9.636 1.00 0.00 1 GLY A O 16
ATOM 23228 N N . HIS A 1 2 ? -31.248 11.446 -10.750 1.00 0.00 2 HIS A N 16
ATOM 23229 C CA . HIS A 1 2 ? -31.657 10.414 -11.696 1.00 0.00 2 HIS A CA 16
ATOM 23230 C C . HIS A 1 2 ? -30.677 9.249 -11.541 1.00 0.00 2 HIS A C 16
ATOM 23231 O O . HIS A 1 2 ? -29.647 9.205 -12.215 1.00 0.00 2 HIS A O 16
ATOM 23245 N N . MET A 1 3 ? -30.930 8.362 -10.578 1.00 0.00 3 MET A N 16
ATOM 23246 C CA . MET A 1 3 ? -30.085 7.192 -10.358 1.00 0.00 3 MET A CA 16
ATOM 23247 C C . MET A 1 3 ? -30.303 6.180 -11.484 1.00 0.00 3 MET A C 16
ATOM 23248 O O . MET A 1 3 ? -31.425 6.014 -11.956 1.00 0.00 3 MET A O 16
ATOM 23262 N N . GLY A 1 4 ? -29.241 5.480 -11.884 1.00 0.00 4 GLY A N 16
ATOM 23263 C CA . GLY A 1 4 ? -29.258 4.538 -12.992 1.00 0.00 4 GLY A CA 16
ATOM 23264 C C . GLY A 1 4 ? -27.856 4.336 -13.557 1.00 0.00 4 GLY A C 16
ATOM 23265 O O . GLY A 1 4 ? -27.570 4.755 -14.677 1.00 0.00 4 GLY A O 16
ATOM 23269 N N . SER A 1 5 ? -26.961 3.717 -12.788 1.00 0.00 5 SER A N 16
ATOM 23270 C CA . SER A 1 5 ? -25.617 3.359 -13.232 1.00 0.00 5 SER A CA 16
ATOM 23271 C C . SER A 1 5 ? -25.163 2.082 -12.507 1.00 0.00 5 SER A C 16
ATOM 23272 O O . SER A 1 5 ? -25.816 1.653 -11.538 1.00 0.00 5 SER A O 16
ATOM 23280 N N . PRO A 1 6 ? -24.095 1.408 -12.970 1.00 0.00 6 PRO A N 16
ATOM 23281 C CA . PRO A 1 6 ? -23.542 0.257 -12.268 1.00 0.00 6 PRO A CA 16
ATOM 23282 C C . PRO A 1 6 ? -22.824 0.691 -10.982 1.00 0.00 6 PRO A C 16
ATOM 23283 O O . PRO A 1 6 ? -22.848 1.864 -10.594 1.00 0.00 6 PRO A O 16
ATOM 23294 N N . VAL A 1 7 ? -22.226 -0.281 -10.296 1.00 0.00 7 VAL A N 16
ATOM 23295 C CA . VAL A 1 7 ? -21.523 -0.161 -9.028 1.00 0.00 7 VAL A CA 16
ATOM 23296 C C . VAL A 1 7 ? -20.282 0.699 -9.257 1.00 0.00 7 VAL A C 16
ATOM 23297 O O . VAL A 1 7 ? -19.229 0.241 -9.705 1.00 0.00 7 VAL A O 16
ATOM 23310 N N . SER A 1 8 ? -20.439 1.983 -8.960 1.00 0.00 8 SER A N 16
ATOM 23311 C CA . SER A 1 8 ? -19.423 3.007 -9.081 1.00 0.00 8 SER A CA 16
ATOM 23312 C C . SER A 1 8 ? -18.404 2.840 -7.954 1.00 0.00 8 SER A C 16
ATOM 23313 O O . SER A 1 8 ? -18.773 2.471 -6.834 1.00 0.00 8 SER A O 16
ATOM 23321 N N . TYR A 1 9 ? -17.135 3.130 -8.219 1.00 0.00 9 TYR A N 16
ATOM 23322 C CA . TYR A 1 9 ? -16.061 3.137 -7.239 1.00 0.00 9 TYR A CA 16
ATOM 23323 C C . TYR A 1 9 ? -15.332 4.481 -7.297 1.00 0.00 9 TYR A C 16
ATOM 23324 O O . TYR A 1 9 ? -15.261 5.119 -8.348 1.00 0.00 9 TYR A O 16
ATOM 23342 N N . TYR A 1 10 ? -14.732 4.869 -6.176 1.00 0.00 10 TYR A N 16
ATOM 23343 C CA . TYR A 1 10 ? -14.017 6.114 -5.954 1.00 0.00 10 TYR A CA 16
ATOM 23344 C C . TYR A 1 10 ? -12.727 5.744 -5.236 1.00 0.00 10 TYR A C 16
ATOM 23345 O O . TYR A 1 10 ? -12.784 5.174 -4.139 1.00 0.00 10 TYR A O 16
ATOM 23363 N N . PHE A 1 11 ? -11.577 5.967 -5.878 1.00 0.00 11 PHE A N 16
ATOM 23364 C CA . PHE A 1 11 ? -10.278 5.725 -5.263 1.00 0.00 11 PHE A CA 16
ATOM 23365 C C . PHE A 1 11 ? -9.283 6.777 -5.757 1.00 0.00 11 PHE A C 16
ATOM 23366 O O . PHE A 1 11 ? -8.509 6.501 -6.675 1.00 0.00 11 PHE A O 16
ATOM 23383 N N . SER A 1 12 ? -9.318 7.985 -5.206 1.00 0.00 12 SER A N 16
ATOM 23384 C CA . SER A 1 12 ? -8.342 9.024 -5.510 1.00 0.00 12 SER A CA 16
ATOM 23385 C C . SER A 1 12 ? -8.238 9.998 -4.335 1.00 0.00 12 SER A C 16
ATOM 23386 O O . SER A 1 12 ? -8.907 9.801 -3.320 1.00 0.00 12 SER A O 16
ATOM 23394 N N . TYR A 1 13 ? -7.451 11.067 -4.467 1.00 0.00 13 TYR A N 16
ATOM 23395 C CA . TYR A 1 13 ? -7.648 12.260 -3.657 1.00 0.00 13 TYR A CA 16
ATOM 23396 C C . TYR A 1 13 ? -9.011 12.857 -4.000 1.00 0.00 13 TYR A C 16
ATOM 23397 O O . TYR A 1 13 ? -9.586 12.548 -5.053 1.00 0.00 13 TYR A O 16
ATOM 23415 N N . ALA A 1 14 ? -9.472 13.762 -3.141 1.00 0.00 14 ALA A N 16
ATOM 23416 C CA . ALA A 1 14 ? -10.606 14.620 -3.395 1.00 0.00 14 ALA A CA 16
ATOM 23417 C C . ALA A 1 14 ? -10.153 16.006 -3.837 1.00 0.00 14 ALA A C 16
ATOM 23418 O O . ALA A 1 14 ? -10.816 16.607 -4.684 1.00 0.00 14 ALA A O 16
ATOM 23425 N N . ASP A 1 15 ? -9.003 16.475 -3.360 1.00 0.00 15 ASP A N 16
ATOM 23426 C CA . ASP A 1 15 ? -8.416 17.766 -3.688 1.00 0.00 15 ASP A CA 16
ATOM 23427 C C . ASP A 1 15 ? -6.971 17.499 -4.065 1.00 0.00 15 ASP A C 16
ATOM 23428 O O . ASP A 1 15 ? -6.046 17.753 -3.288 1.00 0.00 15 ASP A O 16
ATOM 23437 N N . GLY A 1 16 ? -6.767 16.934 -5.249 1.00 0.00 16 GLY A N 16
ATOM 23438 C CA . GLY A 1 16 ? -5.447 16.996 -5.854 1.00 0.00 16 GLY A CA 16
ATOM 23439 C C . GLY A 1 16 ? -5.371 16.212 -7.144 1.00 0.00 16 GLY A C 16
ATOM 23440 O O . GLY A 1 16 ? -5.012 16.752 -8.194 1.00 0.00 16 GLY A O 16
ATOM 23444 N N . GLY A 1 17 ? -5.689 14.924 -7.090 1.00 0.00 17 GLY A N 16
ATOM 23445 C CA . GLY A 1 17 ? -5.395 14.034 -8.198 1.00 0.00 17 GLY A CA 16
ATOM 23446 C C . GLY A 1 17 ? -5.339 12.575 -7.777 1.00 0.00 17 GLY A C 16
ATOM 23447 O O . GLY A 1 17 ? -6.206 12.096 -7.048 1.00 0.00 17 GLY A O 16
ATOM 23451 N N . THR A 1 18 ? -4.337 11.854 -8.279 1.00 0.00 18 THR A N 16
ATOM 23452 C CA . THR A 1 18 ? -4.269 10.397 -8.231 1.00 0.00 18 THR A CA 16
ATOM 23453 C C . THR A 1 18 ? -2.863 9.894 -7.872 1.00 0.00 18 THR A C 16
ATOM 23454 O O . THR A 1 18 ? -2.518 8.759 -8.197 1.00 0.00 18 THR A O 16
ATOM 23465 N N . SER A 1 19 ? -2.040 10.706 -7.198 1.00 0.00 19 SER A N 16
ATOM 23466 C CA . SER A 1 19 ? -0.723 10.328 -6.699 1.00 0.00 19 SER A CA 16
ATOM 23467 C C . SER A 1 19 ? -0.189 11.377 -5.725 1.00 0.00 19 SER A C 16
ATOM 23468 O O . SER A 1 19 ? -0.692 12.505 -5.657 1.00 0.00 19 SER A O 16
ATOM 23476 N N . HIS A 1 20 ? 0.864 10.984 -5.011 1.00 0.00 20 HIS A N 16
ATOM 23477 C CA . HIS A 1 20 ? 1.678 11.756 -4.087 1.00 0.00 20 HIS A CA 16
ATOM 23478 C C . HIS A 1 20 ? 3.116 11.915 -4.564 1.00 0.00 20 HIS A C 16
ATOM 23479 O O . HIS A 1 20 ? 3.732 10.964 -5.060 1.00 0.00 20 HIS A O 16
ATOM 23493 N N . THR A 1 21 ? 3.652 13.129 -4.447 1.00 0.00 21 THR A N 16
ATOM 23494 C CA . THR A 1 21 ? 5.046 13.445 -4.715 1.00 0.00 21 THR A CA 16
ATOM 23495 C C . THR A 1 21 ? 5.467 14.562 -3.766 1.00 0.00 21 THR A C 16
ATOM 23496 O O . THR A 1 21 ? 5.393 15.745 -4.100 1.00 0.00 21 THR A O 16
ATOM 23507 N N . GLU A 1 22 ? 5.868 14.196 -2.555 1.00 0.00 22 GLU A N 16
ATOM 23508 C CA . GLU A 1 22 ? 6.360 15.165 -1.591 1.00 0.00 22 GLU A CA 16
ATOM 23509 C C . GLU A 1 22 ? 7.836 15.428 -1.890 1.00 0.00 22 GLU A C 16
ATOM 23510 O O . GLU A 1 22 ? 8.585 14.497 -2.214 1.00 0.00 22 GLU A O 16
ATOM 23522 N N . TYR A 1 23 ? 8.247 16.688 -1.766 1.00 0.00 23 TYR A N 16
ATOM 23523 C CA . TYR A 1 23 ? 9.621 17.131 -1.925 1.00 0.00 23 TYR A CA 16
ATOM 23524 C C . TYR A 1 23 ? 10.029 17.804 -0.617 1.00 0.00 23 TYR A C 16
ATOM 23525 O O . TYR A 1 23 ? 9.978 19.035 -0.543 1.00 0.00 23 TYR A O 16
ATOM 23543 N N . PRO A 1 24 ? 10.340 17.054 0.448 1.00 0.00 24 PRO A N 16
ATOM 23544 C CA . PRO A 1 24 ? 11.014 17.631 1.595 1.00 0.00 24 PRO A CA 16
ATOM 23545 C C . PRO A 1 24 ? 12.493 17.877 1.248 1.00 0.00 24 PRO A C 16
ATOM 23546 O O . PRO A 1 24 ? 13.013 17.402 0.230 1.00 0.00 24 PRO A O 16
ATOM 23557 N N . ASP A 1 25 ? 13.172 18.622 2.111 1.00 0.00 25 ASP A N 16
ATOM 23558 C CA . ASP A 1 25 ? 14.592 18.949 2.051 1.00 0.00 25 ASP A CA 16
ATOM 23559 C C . ASP A 1 25 ? 14.990 19.423 3.441 1.00 0.00 25 ASP A C 16
ATOM 23560 O O . ASP A 1 25 ? 14.122 19.853 4.205 1.00 0.00 25 ASP A O 16
ATOM 23569 N N . ASP A 1 26 ? 16.280 19.412 3.761 1.00 0.00 26 ASP A N 16
ATOM 23570 C CA . ASP A 1 26 ? 16.826 19.578 5.105 1.00 0.00 26 ASP A CA 16
ATOM 23571 C C . ASP A 1 26 ? 16.340 18.486 6.057 1.00 0.00 26 ASP A C 16
ATOM 23572 O O . ASP A 1 26 ? 17.069 17.519 6.252 1.00 0.00 26 ASP A O 16
ATOM 23581 N N . SER A 1 27 ? 15.127 18.594 6.603 1.00 0.00 27 SER A N 16
ATOM 23582 C CA . SER A 1 27 ? 14.575 17.675 7.587 1.00 0.00 27 SER A CA 16
ATOM 23583 C C . SER A 1 27 ? 13.062 17.925 7.674 1.00 0.00 27 SER A C 16
ATOM 23584 O O . SER A 1 27 ? 12.611 18.702 8.522 1.00 0.00 27 SER A O 16
ATOM 23592 N N . SER A 1 28 ? 12.275 17.289 6.796 1.00 0.00 28 SER A N 16
ATOM 23593 C CA . SER A 1 28 ? 10.806 17.308 6.864 1.00 0.00 28 SER A CA 16
ATOM 23594 C C . SER A 1 28 ? 10.159 15.928 6.634 1.00 0.00 28 SER A C 16
ATOM 23595 O O . SER A 1 28 ? 8.993 15.822 6.237 1.00 0.00 28 SER A O 16
ATOM 23603 N N . ALA A 1 29 ? 10.918 14.870 6.906 1.00 0.00 29 ALA A N 16
ATOM 23604 C CA . ALA A 1 29 ? 10.446 13.493 6.974 1.00 0.00 29 ALA A CA 16
ATOM 23605 C C . ALA A 1 29 ? 9.607 13.318 8.245 1.00 0.00 29 ALA A C 16
ATOM 23606 O O . ALA A 1 29 ? 10.113 13.568 9.347 1.00 0.00 29 ALA A O 16
ATOM 23613 N N . GLY A 1 30 ? 8.340 12.898 8.135 1.00 0.00 30 GLY A N 16
ATOM 23614 C CA . GLY A 1 30 ? 7.467 12.820 9.289 1.00 0.00 30 GLY A CA 16
ATOM 23615 C C . GLY A 1 30 ? 6.215 12.013 8.977 1.00 0.00 30 GLY A C 16
ATOM 23616 O O . GLY A 1 30 ? 6.070 11.414 7.902 1.00 0.00 30 GLY A O 16
ATOM 23620 N N . SER A 1 31 ? 5.326 11.976 9.964 1.00 0.00 31 SER A N 16
ATOM 23621 C CA . SER A 1 31 ? 4.034 11.331 9.898 1.00 0.00 31 SER A CA 16
ATOM 23622 C C . SER A 1 31 ? 2.977 12.371 9.552 1.00 0.00 31 SER A C 16
ATOM 23623 O O . SER A 1 31 ? 2.867 13.408 10.217 1.00 0.00 31 SER A O 16
ATOM 23631 N N . PHE A 1 32 ? 2.195 12.098 8.515 1.00 0.00 32 PHE A N 16
ATOM 23632 C CA . PHE A 1 32 ? 0.997 12.866 8.189 1.00 0.00 32 PHE A CA 16
ATOM 23633 C C . PHE A 1 32 ? -0.246 11.986 7.998 1.00 0.00 32 PHE A C 16
ATOM 23634 O O . PHE A 1 32 ? -0.208 10.769 8.201 1.00 0.00 32 PHE A O 16
ATOM 23651 N N . ILE A 1 33 ? -1.361 12.636 7.646 1.00 0.00 33 ILE A N 16
ATOM 23652 C CA . ILE A 1 33 ? -2.697 12.113 7.369 1.00 0.00 33 ILE A CA 16
ATOM 23653 C C . ILE A 1 33 ? -3.209 12.910 6.151 1.00 0.00 33 ILE A C 16
ATOM 23654 O O . ILE A 1 33 ? -2.922 14.110 6.050 1.00 0.00 33 ILE A O 16
ATOM 23670 N N . LEU A 1 34 ? -3.950 12.281 5.231 1.00 0.00 34 LEU A N 16
ATOM 23671 C CA . LEU A 1 34 ? -4.441 12.858 3.972 1.00 0.00 34 LEU A CA 16
ATOM 23672 C C . LEU A 1 34 ? -5.975 12.791 3.921 1.00 0.00 34 LEU A C 16
ATOM 23673 O O . LEU A 1 34 ? -6.617 12.521 4.939 1.00 0.00 34 LEU A O 16
ATOM 23689 N N . ASP A 1 35 ? -6.576 13.058 2.757 1.00 0.00 35 ASP A N 16
ATOM 23690 C CA . ASP A 1 35 ? -8.026 13.053 2.537 1.00 0.00 35 ASP A CA 16
ATOM 23691 C C . ASP A 1 35 ? -8.341 12.204 1.299 1.00 0.00 35 ASP A C 16
ATOM 23692 O O . ASP A 1 35 ? -8.978 12.671 0.350 1.00 0.00 35 ASP A O 16
ATOM 23701 N N . ILE A 1 36 ? -7.819 10.975 1.254 1.00 0.00 36 ILE A N 16
ATOM 23702 C CA . ILE A 1 36 ? -7.964 10.061 0.120 1.00 0.00 36 ILE A CA 16
ATOM 23703 C C . ILE A 1 36 ? -9.322 9.357 0.219 1.00 0.00 36 ILE A C 16
ATOM 23704 O O . ILE A 1 36 ? -9.647 8.741 1.236 1.00 0.00 36 ILE A O 16
ATOM 23720 N N . THR A 1 37 ? -10.113 9.461 -0.845 1.00 0.00 37 THR A N 16
ATOM 23721 C CA . THR A 1 37 ? -11.401 8.814 -1.005 1.00 0.00 37 THR A CA 16
ATOM 23722 C C . THR A 1 37 ? -11.194 7.309 -1.199 1.00 0.00 37 THR A C 16
ATOM 23723 O O . THR A 1 37 ? -10.387 6.883 -2.027 1.00 0.00 37 THR A O 16
ATOM 23734 N N . SER A 1 38 ? -11.981 6.494 -0.504 1.00 0.00 38 SER A N 16
ATOM 23735 C CA . SER A 1 38 ? -12.105 5.061 -0.713 1.00 0.00 38 SER A CA 16
ATOM 23736 C C . SER A 1 38 ? -13.561 4.718 -0.442 1.00 0.00 38 SER A C 16
ATOM 23737 O O . SER A 1 38 ? -13.989 4.749 0.715 1.00 0.00 38 SER A O 16
ATOM 23745 N N . TYR A 1 39 ? -14.319 4.393 -1.492 1.00 0.00 39 TYR A N 16
ATOM 23746 C CA . TYR A 1 39 ? -15.573 3.657 -1.358 1.00 0.00 39 TYR A CA 16
ATOM 23747 C C . TYR A 1 39 ? -16.060 3.159 -2.716 1.00 0.00 39 TYR A C 16
ATOM 23748 O O . TYR A 1 39 ? -15.550 3.547 -3.769 1.00 0.00 39 TYR A O 16
ATOM 23766 N N . LYS A 1 40 ? -17.090 2.318 -2.682 1.00 0.00 40 LYS A N 16
ATOM 23767 C CA . LYS A 1 40 ? -17.979 1.999 -3.792 1.00 0.00 40 LYS A CA 16
ATOM 23768 C C . LYS A 1 40 ? -19.373 2.529 -3.452 1.00 0.00 40 LYS A C 16
ATOM 23769 O O . LYS A 1 40 ? -19.776 2.415 -2.293 1.00 0.00 40 LYS A O 16
ATOM 23788 N N . LYS A 1 41 ? -20.064 3.193 -4.391 1.00 0.00 41 LYS A N 16
ATOM 23789 C CA . LYS A 1 41 ? -21.368 3.832 -4.197 1.00 0.00 41 LYS A CA 16
ATOM 23790 C C . LYS A 1 41 ? -22.402 3.128 -5.046 1.00 0.00 41 LYS A C 16
ATOM 23791 O O . LYS A 1 41 ? -22.188 2.995 -6.256 1.00 0.00 41 LYS A O 16
ATOM 23810 N N . THR A 1 42 ? -23.464 2.629 -4.434 1.00 0.00 42 THR A N 16
ATOM 23811 C CA . THR A 1 42 ? -24.503 1.922 -5.172 1.00 0.00 42 THR A CA 16
ATOM 23812 C C . THR A 1 42 ? -25.797 1.905 -4.353 1.00 0.00 42 THR A C 16
ATOM 23813 O O . THR A 1 42 ? -25.772 1.958 -3.117 1.00 0.00 42 THR A O 16
ATOM 23824 N N . GLY A 1 43 ? -26.933 1.815 -5.052 1.00 0.00 43 GLY A N 16
ATOM 23825 C CA . GLY A 1 43 ? -28.279 1.867 -4.508 1.00 0.00 43 GLY A CA 16
ATOM 23826 C C . GLY A 1 43 ? -28.560 3.232 -3.899 1.00 0.00 43 GLY A C 16
ATOM 23827 O O . GLY A 1 43 ? -29.176 4.091 -4.525 1.00 0.00 43 GLY A O 16
ATOM 23831 N N . ASN A 1 44 ? -28.123 3.418 -2.659 1.00 0.00 44 ASN A N 16
ATOM 23832 C CA . ASN A 1 44 ? -28.323 4.628 -1.874 1.00 0.00 44 ASN A CA 16
ATOM 23833 C C . ASN A 1 44 ? -27.124 4.908 -0.953 1.00 0.00 44 ASN A C 16
ATOM 23834 O O . ASN A 1 44 ? -27.112 5.922 -0.258 1.00 0.00 44 ASN A O 16
ATOM 23845 N N . SER A 1 45 ? -26.086 4.069 -0.932 1.00 0.00 45 SER A N 16
ATOM 23846 C CA . SER A 1 45 ? -25.087 4.025 0.118 1.00 0.00 45 SER A CA 16
ATOM 23847 C C . SER A 1 45 ? -23.664 3.948 -0.433 1.00 0.00 45 SER A C 16
ATOM 23848 O O . SER A 1 45 ? -23.453 3.772 -1.636 1.00 0.00 45 SER A O 16
ATOM 23856 N N . THR A 1 46 ? -22.686 4.058 0.463 1.00 0.00 46 THR A N 16
ATOM 23857 C CA . THR A 1 46 ? -21.263 4.074 0.212 1.00 0.00 46 THR A CA 16
ATOM 23858 C C . THR A 1 46 ? -20.630 3.064 1.175 1.00 0.00 46 THR A C 16
ATOM 23859 O O . THR A 1 46 ? -20.842 3.098 2.390 1.00 0.00 46 THR A O 16
ATOM 23870 N N . LYS A 1 47 ? -19.913 2.096 0.610 1.00 0.00 47 LYS A N 16
ATOM 23871 C CA . LYS A 1 47 ? -19.164 1.065 1.330 1.00 0.00 47 LYS A CA 16
ATOM 23872 C C . LYS A 1 47 ? -17.684 1.400 1.159 1.00 0.00 47 LYS A C 16
ATOM 23873 O O . LYS A 1 47 ? -17.191 1.323 0.030 1.00 0.00 47 LYS A O 16
ATOM 23892 N N . ALA A 1 48 ? -17.010 1.849 2.218 1.00 0.00 48 ALA A N 16
ATOM 23893 C CA . ALA A 1 48 ? -15.584 2.151 2.190 1.00 0.00 48 ALA A CA 16
ATOM 23894 C C . ALA A 1 48 ? -14.791 0.856 2.059 1.00 0.00 48 ALA A C 16
ATOM 23895 O O . ALA A 1 48 ? -15.263 -0.201 2.485 1.00 0.00 48 ALA A O 16
ATOM 23902 N N . LEU A 1 49 ? -13.576 0.949 1.522 1.00 0.00 49 LEU A N 16
ATOM 23903 C CA . LEU A 1 49 ? -12.661 -0.184 1.387 1.00 0.00 49 LEU A CA 16
ATOM 23904 C C . LEU A 1 49 ? -11.349 0.083 2.121 1.00 0.00 49 LEU A C 16
ATOM 23905 O O . LEU A 1 49 ? -10.881 1.223 2.137 1.00 0.00 49 LEU A O 16
ATOM 23921 N N . SER A 1 50 ? -10.730 -0.967 2.664 1.00 0.00 50 SER A N 16
ATOM 23922 C CA . SER A 1 50 ? -9.360 -0.888 3.163 1.00 0.00 50 SER A CA 16
ATOM 23923 C C . SER A 1 50 ? -8.389 -0.986 1.985 1.00 0.00 50 SER A C 16
ATOM 23924 O O . SER A 1 50 ? -8.734 -1.503 0.918 1.00 0.00 50 SER A O 16
ATOM 23932 N N . TRP A 1 51 ? -7.153 -0.537 2.179 1.00 0.00 51 TRP A N 16
ATOM 23933 C CA . TRP A 1 51 ? -6.080 -0.644 1.203 1.00 0.00 51 TRP A CA 16
ATOM 23934 C C . TRP A 1 51 ? -4.753 -1.019 1.860 1.00 0.00 51 TRP A C 16
ATOM 23935 O O . TRP A 1 51 ? -4.651 -1.141 3.085 1.00 0.00 51 TRP A O 16
ATOM 23956 N N . ASN A 1 52 ? -3.738 -1.247 1.027 1.00 0.00 52 ASN A N 16
ATOM 23957 C CA . ASN A 1 52 ? -2.468 -1.832 1.414 1.00 0.00 52 ASN A CA 16
ATOM 23958 C C . ASN A 1 52 ? -1.364 -1.293 0.511 1.00 0.00 52 ASN A C 16
ATOM 23959 O O . ASN A 1 52 ? -1.585 -1.007 -0.667 1.00 0.00 52 ASN A O 16
ATOM 23970 N N . ALA A 1 53 ? -0.158 -1.178 1.066 1.00 0.00 53 ALA A N 16
ATOM 23971 C CA . ALA A 1 53 ? 1.041 -0.655 0.423 1.00 0.00 53 ALA A CA 16
ATOM 23972 C C . ALA A 1 53 ? 2.271 -1.313 1.032 1.00 0.00 53 ALA A C 16
ATOM 23973 O O . ALA A 1 53 ? 2.199 -1.753 2.181 1.00 0.00 53 ALA A O 16
ATOM 23980 N N . SER A 1 54 ? 3.409 -1.272 0.339 1.00 0.00 54 SER A N 16
ATOM 23981 C CA . SER A 1 54 ? 4.645 -1.921 0.782 1.00 0.00 54 SER A CA 16
ATOM 23982 C C . SER A 1 54 ? 5.727 -1.797 -0.289 1.00 0.00 54 SER A C 16
ATOM 23983 O O . SER A 1 54 ? 5.428 -1.867 -1.486 1.00 0.00 54 SER A O 16
ATOM 23991 N N . GLY A 1 55 ? 6.977 -1.673 0.155 1.00 0.00 55 GLY A N 16
ATOM 23992 C CA . GLY A 1 55 ? 8.170 -1.775 -0.662 1.00 0.00 55 GLY A CA 16
ATOM 23993 C C . GLY A 1 55 ? 9.371 -1.342 0.173 1.00 0.00 55 GLY A C 16
ATOM 23994 O O . GLY A 1 55 ? 9.974 -2.177 0.855 1.00 0.00 55 GLY A O 16
ATOM 23998 N N . ASP A 1 56 ? 9.714 -0.054 0.123 1.00 0.00 56 ASP A N 16
ATOM 23999 C CA . ASP A 1 56 ? 10.839 0.586 0.818 1.00 0.00 56 ASP A CA 16
ATOM 24000 C C . ASP A 1 56 ? 10.723 0.416 2.344 1.00 0.00 56 ASP A C 16
ATOM 24001 O O . ASP A 1 56 ? 9.650 0.089 2.857 1.00 0.00 56 ASP A O 16
ATOM 24010 N N . SER A 1 57 ? 11.807 0.660 3.086 1.00 0.00 57 SER A N 16
ATOM 24011 C CA . SER A 1 57 ? 11.911 0.476 4.541 1.00 0.00 57 SER A CA 16
ATOM 24012 C C . SER A 1 57 ? 11.587 1.714 5.377 1.00 0.00 57 SER A C 16
ATOM 24013 O O . SER A 1 57 ? 11.668 1.677 6.605 1.00 0.00 57 SER A O 16
ATOM 24021 N N . TRP A 1 58 ? 11.272 2.818 4.720 1.00 0.00 58 TRP A N 16
ATOM 24022 C CA . TRP A 1 58 ? 11.052 4.118 5.326 1.00 0.00 58 TRP A CA 16
ATOM 24023 C C . TRP A 1 58 ? 9.726 4.682 4.822 1.00 0.00 58 TRP A C 16
ATOM 24024 O O . TRP A 1 58 ? 9.600 5.884 4.633 1.00 0.00 58 TRP A O 16
ATOM 24045 N N . ILE A 1 59 ? 8.765 3.813 4.497 1.00 0.00 59 ILE A N 16
ATOM 24046 C CA . ILE A 1 59 ? 7.483 4.190 3.932 1.00 0.00 59 ILE A CA 16
ATOM 24047 C C . ILE A 1 59 ? 6.462 3.236 4.558 1.00 0.00 59 ILE A C 16
ATOM 24048 O O . ILE A 1 59 ? 6.165 2.162 4.012 1.00 0.00 59 ILE A O 16
ATOM 24064 N N . HIS A 1 60 ? 5.926 3.621 5.713 1.00 0.00 60 HIS A N 16
ATOM 24065 C CA . HIS A 1 60 ? 4.898 2.874 6.420 1.00 0.00 60 HIS A CA 16
ATOM 24066 C C . HIS A 1 60 ? 3.523 3.326 5.909 1.00 0.00 60 HIS A C 16
ATOM 24067 O O . HIS A 1 60 ? 3.424 4.298 5.151 1.00 0.00 60 HIS A O 16
ATOM 24081 N N . VAL A 1 61 ? 2.453 2.641 6.316 1.00 0.00 61 VAL A N 16
ATOM 24082 C CA . VAL A 1 61 ? 1.077 3.087 6.165 1.00 0.00 61 VAL A CA 16
ATOM 24083 C C . VAL A 1 61 ? 0.210 2.366 7.199 1.00 0.00 61 VAL A C 16
ATOM 24084 O O . VAL A 1 61 ? 0.551 1.271 7.669 1.00 0.00 61 VAL A O 16
ATOM 24097 N N . ASN A 1 62 ? -0.934 2.958 7.523 1.00 0.00 62 ASN A N 16
ATOM 24098 C CA . ASN A 1 62 ? -2.012 2.446 8.352 1.00 0.00 62 ASN A CA 16
ATOM 24099 C C . ASN A 1 62 ? -3.339 2.928 7.755 1.00 0.00 62 ASN A C 16
ATOM 24100 O O . ASN A 1 62 ? -3.322 3.619 6.733 1.00 0.00 62 ASN A O 16
ATOM 24111 N N . GLY A 1 63 ? -4.473 2.578 8.377 1.00 0.00 63 GLY A N 16
ATOM 24112 C CA . GLY A 1 63 ? -5.822 2.886 7.895 1.00 0.00 63 GLY A CA 16
ATOM 24113 C C . GLY A 1 63 ? -5.985 4.331 7.415 1.00 0.00 63 GLY A C 16
ATOM 24114 O O . GLY A 1 63 ? -6.398 4.547 6.272 1.00 0.00 63 GLY A O 16
ATOM 24118 N N . SER A 1 64 ? -5.598 5.311 8.237 1.00 0.00 64 SER A N 16
ATOM 24119 C CA . SER A 1 64 ? -5.679 6.730 7.898 1.00 0.00 64 SER A CA 16
ATOM 24120 C C . SER A 1 64 ? -4.346 7.461 8.028 1.00 0.00 64 SER A C 16
ATOM 24121 O O . SER A 1 64 ? -4.275 8.618 7.618 1.00 0.00 64 SER A O 16
ATOM 24129 N N . SER A 1 65 ? -3.303 6.835 8.566 1.00 0.00 65 SER A N 16
ATOM 24130 C CA . SER A 1 65 ? -2.075 7.530 8.920 1.00 0.00 65 SER A CA 16
ATOM 24131 C C . SER A 1 65 ? -0.891 6.943 8.167 1.00 0.00 65 SER A C 16
ATOM 24132 O O . SER A 1 65 ? -0.918 5.788 7.731 1.00 0.00 65 SER A O 16
ATOM 24140 N N . VAL A 1 66 ? 0.155 7.748 7.999 1.00 0.00 66 VAL A N 16
ATOM 24141 C CA . VAL A 1 66 ? 1.319 7.405 7.200 1.00 0.00 66 VAL A CA 16
ATOM 24142 C C . VAL A 1 66 ? 2.557 7.869 7.988 1.00 0.00 66 VAL A C 16
ATOM 24143 O O . VAL A 1 66 ? 2.427 8.667 8.922 1.00 0.00 66 VAL A O 16
ATOM 24156 N N . SER A 1 67 ? 3.743 7.356 7.653 1.00 0.00 67 SER A N 16
ATOM 24157 C CA . SER A 1 67 ? 5.032 7.931 8.025 1.00 0.00 67 SER A CA 16
ATOM 24158 C C . SER A 1 67 ? 6.000 7.623 6.894 1.00 0.00 67 SER A C 16
ATOM 24159 O O . SER A 1 67 ? 6.003 6.480 6.426 1.00 0.00 67 SER A O 16
ATOM 24167 N N . TYR A 1 68 ? 6.826 8.597 6.506 1.00 0.00 68 TYR A N 16
ATOM 24168 C CA . TYR A 1 68 ? 7.952 8.396 5.607 1.00 0.00 68 TYR A CA 16
ATOM 24169 C C . TYR A 1 68 ? 9.205 8.881 6.337 1.00 0.00 68 TYR A C 16
ATOM 24170 O O . TYR A 1 68 ? 9.386 10.091 6.497 1.00 0.00 68 TYR A O 16
ATOM 24188 N N . ASP A 1 69 ? 10.034 7.963 6.838 1.00 0.00 69 ASP A N 16
ATOM 24189 C CA . ASP A 1 69 ? 11.252 8.301 7.592 1.00 0.00 69 ASP A CA 16
ATOM 24190 C C . ASP A 1 69 ? 12.377 8.822 6.683 1.00 0.00 69 ASP A C 16
ATOM 24191 O O . ASP A 1 69 ? 12.299 8.784 5.455 1.00 0.00 69 ASP A O 16
ATOM 24200 N N . GLU A 1 70 ? 13.464 9.276 7.288 1.00 0.00 70 GLU A N 16
ATOM 24201 C CA . GLU A 1 70 ? 14.689 9.733 6.661 1.00 0.00 70 GLU A CA 16
ATOM 24202 C C . GLU A 1 70 ? 15.590 8.532 6.332 1.00 0.00 70 GLU A C 16
ATOM 24203 O O . GLU A 1 70 ? 15.128 7.385 6.289 1.00 0.00 70 GLU A O 16
ATOM 24215 N N . ASN A 1 71 ? 16.865 8.771 6.023 1.00 0.00 71 ASN A N 16
ATOM 24216 C CA . ASN A 1 71 ? 17.844 7.793 5.539 1.00 0.00 71 ASN A CA 16
ATOM 24217 C C . ASN A 1 71 ? 19.113 7.873 6.395 1.00 0.00 71 ASN A C 16
ATOM 24218 O O . ASN A 1 71 ? 19.261 8.828 7.150 1.00 0.00 71 ASN A O 16
ATOM 24229 N N . PRO A 1 72 ? 20.017 6.879 6.328 1.00 0.00 72 PRO A N 16
ATOM 24230 C CA . PRO A 1 72 ? 21.278 6.895 7.073 1.00 0.00 72 PRO A CA 16
ATOM 24231 C C . PRO A 1 72 ? 22.457 7.464 6.260 1.00 0.00 72 PRO A C 16
ATOM 24232 O O . PRO A 1 72 ? 23.543 7.659 6.810 1.00 0.00 72 PRO A O 16
ATOM 24243 N N . ALA A 1 73 ? 22.280 7.676 4.950 1.00 0.00 73 ALA A N 16
ATOM 24244 C CA . ALA A 1 73 ? 23.340 8.031 4.016 1.00 0.00 73 ALA A CA 16
ATOM 24245 C C . ALA A 1 73 ? 22.912 9.252 3.218 1.00 0.00 73 ALA A C 16
ATOM 24246 O O . ALA A 1 73 ? 21.773 9.322 2.751 1.00 0.00 73 ALA A O 16
ATOM 24253 N N . LYS A 1 74 ? 23.837 10.186 2.976 1.00 0.00 74 LYS A N 16
ATOM 24254 C CA . LYS A 1 74 ? 23.511 11.556 2.598 1.00 0.00 74 LYS A CA 16
ATOM 24255 C C . LYS A 1 74 ? 23.280 11.710 1.107 1.00 0.00 74 LYS A C 16
ATOM 24256 O O . LYS A 1 74 ? 23.275 12.820 0.573 1.00 0.00 74 LYS A O 16
ATOM 24275 N N . GLU A 1 75 ? 23.155 10.586 0.409 1.00 0.00 75 GLU A N 16
ATOM 24276 C CA . GLU A 1 75 ? 22.730 10.632 -0.965 1.00 0.00 75 GLU A CA 16
ATOM 24277 C C . GLU A 1 75 ? 21.255 11.027 -0.973 1.00 0.00 75 GLU A C 16
ATOM 24278 O O . GLU A 1 75 ? 20.528 10.814 0.006 1.00 0.00 75 GLU A O 16
ATOM 24290 N N . ARG A 1 76 ? 20.792 11.552 -2.100 1.00 0.00 76 ARG A N 16
ATOM 24291 C CA . ARG A 1 76 ? 19.364 11.755 -2.315 1.00 0.00 76 ARG A CA 16
ATOM 24292 C C . ARG A 1 76 ? 18.709 10.376 -2.422 1.00 0.00 76 ARG A C 16
ATOM 24293 O O . ARG A 1 76 ? 19.391 9.376 -2.698 1.00 0.00 76 ARG A O 16
ATOM 24314 N N . ARG A 1 77 ? 17.399 10.294 -2.199 1.00 0.00 77 ARG A N 16
ATOM 24315 C CA . ARG A 1 77 ? 16.657 9.048 -2.323 1.00 0.00 77 ARG A CA 16
ATOM 24316 C C . ARG A 1 77 ? 15.394 9.286 -3.130 1.00 0.00 77 ARG A C 16
ATOM 24317 O O . ARG A 1 77 ? 14.783 10.354 -3.025 1.00 0.00 77 ARG A O 16
ATOM 24338 N N . THR A 1 78 ? 14.993 8.296 -3.922 1.00 0.00 78 THR A N 16
ATOM 24339 C CA . THR A 1 78 ? 13.770 8.293 -4.712 1.00 0.00 78 THR A CA 16
ATOM 24340 C C . THR A 1 78 ? 12.900 7.122 -4.216 1.00 0.00 78 THR A C 16
ATOM 24341 O O . THR A 1 78 ? 12.879 6.040 -4.814 1.00 0.00 78 THR A O 16
ATOM 24352 N N . GLY A 1 79 ? 12.236 7.309 -3.076 1.00 0.00 79 GLY A N 16
ATOM 24353 C CA . GLY A 1 79 ? 11.406 6.273 -2.458 1.00 0.00 79 GLY A CA 16
ATOM 24354 C C . GLY A 1 79 ? 10.144 6.093 -3.276 1.00 0.00 79 GLY A C 16
ATOM 24355 O O . GLY A 1 79 ? 9.542 7.104 -3.645 1.00 0.00 79 GLY A O 16
ATOM 24359 N N . LEU A 1 80 ? 9.767 4.848 -3.592 1.00 0.00 80 LEU A N 16
ATOM 24360 C CA . LEU A 1 80 ? 8.755 4.595 -4.611 1.00 0.00 80 LEU A CA 16
ATOM 24361 C C . LEU A 1 80 ? 7.956 3.325 -4.331 1.00 0.00 80 LEU A C 16
ATOM 24362 O O . LEU A 1 80 ? 8.078 2.312 -5.028 1.00 0.00 80 LEU A O 16
ATOM 24378 N N . VAL A 1 81 ? 7.115 3.375 -3.308 1.00 0.00 81 VAL A N 16
ATOM 24379 C CA . VAL A 1 81 ? 6.232 2.263 -2.995 1.00 0.00 81 VAL A CA 16
ATOM 24380 C C . VAL A 1 81 ? 5.072 2.205 -3.997 1.00 0.00 81 VAL A C 16
ATOM 24381 O O . VAL A 1 81 ? 4.812 3.159 -4.738 1.00 0.00 81 VAL A O 16
ATOM 24394 N N . THR A 1 82 ? 4.373 1.068 -4.043 1.00 0.00 82 THR A N 16
ATOM 24395 C CA . THR A 1 82 ? 3.104 0.913 -4.741 1.00 0.00 82 THR A CA 16
ATOM 24396 C C . THR A 1 82 ? 2.006 0.703 -3.709 1.00 0.00 82 THR A C 16
ATOM 24397 O O . THR A 1 82 ? 2.251 0.259 -2.584 1.00 0.00 82 THR A O 16
ATOM 24408 N N . LEU A 1 83 ? 0.785 0.998 -4.130 1.00 0.00 83 LEU A N 16
ATOM 24409 C CA . LEU A 1 83 ? -0.424 1.015 -3.348 1.00 0.00 83 LEU A CA 16
ATOM 24410 C C . LEU A 1 83 ? -1.521 0.367 -4.191 1.00 0.00 83 LEU A C 16
ATOM 24411 O O . LEU A 1 83 ? -1.487 0.509 -5.416 1.00 0.00 83 LEU A O 16
ATOM 24427 N N . LYS A 1 84 ? -2.475 -0.348 -3.579 1.00 0.00 84 LYS A N 16
ATOM 24428 C CA . LYS A 1 84 ? -3.658 -0.914 -4.237 1.00 0.00 84 LYS A CA 16
ATOM 24429 C C . LYS A 1 84 ? -4.733 -1.134 -3.162 1.00 0.00 84 LYS A C 16
ATOM 24430 O O . LYS A 1 84 ? -4.414 -0.958 -1.985 1.00 0.00 84 LYS A O 16
ATOM 24449 N N . GLN A 1 85 ? -5.985 -1.428 -3.528 1.00 0.00 85 GLN A N 16
ATOM 24450 C CA . GLN A 1 85 ? -7.114 -1.461 -2.595 1.00 0.00 85 GLN A CA 16
ATOM 24451 C C . GLN A 1 85 ? -7.737 -2.857 -2.553 1.00 0.00 85 GLN A C 16
ATOM 24452 O O . GLN A 1 85 ? -7.506 -3.668 -3.447 1.00 0.00 85 GLN A O 16
ATOM 24466 N N . ASP A 1 86 ? -8.557 -3.111 -1.531 1.00 0.00 86 ASP A N 16
ATOM 24467 C CA . ASP A 1 86 ? -9.298 -4.354 -1.294 1.00 0.00 86 ASP A CA 16
ATOM 24468 C C . ASP A 1 86 ? -9.969 -4.867 -2.566 1.00 0.00 86 ASP A C 16
ATOM 24469 O O . ASP A 1 86 ? -9.751 -5.993 -3.010 1.00 0.00 86 ASP A O 16
ATOM 24478 N N . GLU A 1 87 ? -10.783 -3.994 -3.154 1.00 0.00 87 GLU A N 16
ATOM 24479 C CA . GLU A 1 87 ? -11.713 -4.283 -4.241 1.00 0.00 87 GLU A CA 16
ATOM 24480 C C . GLU A 1 87 ? -11.495 -3.332 -5.422 1.00 0.00 87 GLU A C 16
ATOM 24481 O O . GLU A 1 87 ? -12.206 -3.389 -6.422 1.00 0.00 87 GLU A O 16
ATOM 24493 N N . SER A 1 88 ? -10.555 -2.400 -5.272 1.00 0.00 88 SER A N 16
ATOM 24494 C CA . SER A 1 88 ? -10.181 -1.394 -6.265 1.00 0.00 88 SER A CA 16
ATOM 24495 C C . SER A 1 88 ? -8.687 -1.461 -6.574 1.00 0.00 88 SER A C 16
ATOM 24496 O O . SER A 1 88 ? -7.954 -2.293 -6.040 1.00 0.00 88 SER A O 16
ATOM 24504 N N . GLY A 1 89 ? -8.230 -0.558 -7.438 1.00 0.00 89 GLY A N 16
ATOM 24505 C CA . GLY A 1 89 ? -7.094 -0.913 -8.282 1.00 0.00 89 GLY A CA 16
ATOM 24506 C C . GLY A 1 89 ? -6.370 0.251 -8.924 1.00 0.00 89 GLY A C 16
ATOM 24507 O O . GLY A 1 89 ? -5.509 0.031 -9.768 1.00 0.00 89 GLY A O 16
ATOM 24511 N N . LYS A 1 90 ? -6.697 1.486 -8.546 1.00 0.00 90 LYS A N 16
ATOM 24512 C CA . LYS A 1 90 ? -6.007 2.678 -9.004 1.00 0.00 90 LYS A CA 16
ATOM 24513 C C . LYS A 1 90 ? -4.715 2.760 -8.197 1.00 0.00 90 LYS A C 16
ATOM 24514 O O . LYS A 1 90 ? -4.758 3.113 -7.014 1.00 0.00 90 LYS A O 16
ATOM 24533 N N . THR A 1 91 ? -3.616 2.283 -8.773 1.00 0.00 91 THR A N 16
ATOM 24534 C CA . THR A 1 91 ? -2.391 2.056 -8.026 1.00 0.00 91 THR A CA 16
ATOM 24535 C C . THR A 1 91 ? -1.695 3.401 -7.836 1.00 0.00 91 THR A C 16
ATOM 24536 O O . THR A 1 91 ? -1.282 4.022 -8.820 1.00 0.00 91 THR A O 16
ATOM 24547 N N . LEU A 1 92 ? -1.583 3.889 -6.597 1.00 0.00 92 LEU A N 16
ATOM 24548 C CA . LEU A 1 92 ? -0.981 5.205 -6.380 1.00 0.00 92 LEU A CA 16
ATOM 24549 C C . LEU A 1 92 ? 0.528 5.044 -6.482 1.00 0.00 92 LEU A C 16
ATOM 24550 O O . LEU A 1 92 ? 1.111 4.156 -5.852 1.00 0.00 92 LEU A O 16
ATOM 24566 N N . SER A 1 93 ? 1.156 5.899 -7.282 1.00 0.00 93 SER A N 16
ATOM 24567 C CA . SER A 1 93 ? 2.595 6.092 -7.263 1.00 0.00 93 SER A CA 16
ATOM 24568 C C . SER A 1 93 ? 2.897 7.082 -6.138 1.00 0.00 93 SER A C 16
ATOM 24569 O O . SER A 1 93 ? 2.301 8.164 -6.121 1.00 0.00 93 SER A O 16
ATOM 24577 N N . LEU A 1 94 ? 3.777 6.724 -5.202 1.00 0.00 94 LEU A N 16
ATOM 24578 C CA . LEU A 1 94 ? 4.145 7.509 -4.023 1.00 0.00 94 LEU A CA 16
ATOM 24579 C C . LEU A 1 94 ? 5.635 7.792 -4.140 1.00 0.00 94 LEU A C 16
ATOM 24580 O O . LEU A 1 94 ? 6.427 6.875 -3.946 1.00 0.00 94 LEU A O 16
ATOM 24596 N N . LYS A 1 95 ? 6.011 9.018 -4.510 1.00 0.00 95 LYS A N 16
ATOM 24597 C CA . LYS A 1 95 ? 7.366 9.367 -4.930 1.00 0.00 95 LYS A CA 16
ATOM 24598 C C . LYS A 1 95 ? 7.938 10.427 -3.998 1.00 0.00 95 LYS A C 16
ATOM 24599 O O . LYS A 1 95 ? 7.696 11.610 -4.210 1.00 0.00 95 LYS A O 16
ATOM 24618 N N . ILE A 1 96 ? 8.694 10.046 -2.971 1.00 0.00 96 ILE A N 16
ATOM 24619 C CA . ILE A 1 96 ? 9.282 11.006 -2.028 1.00 0.00 96 ILE A CA 16
ATOM 24620 C C . ILE A 1 96 ? 10.686 11.312 -2.523 1.00 0.00 96 ILE A C 16
ATOM 24621 O O . ILE A 1 96 ? 11.514 10.397 -2.609 1.00 0.00 96 ILE A O 16
ATOM 24637 N N . VAL A 1 97 ? 10.945 12.550 -2.932 1.00 0.00 97 VAL A N 16
ATOM 24638 C CA . VAL A 1 97 ? 12.245 12.977 -3.433 1.00 0.00 97 VAL A CA 16
ATOM 24639 C C . VAL A 1 97 ? 12.879 13.786 -2.303 1.00 0.00 97 VAL A C 16
ATOM 24640 O O . VAL A 1 97 ? 12.465 14.926 -2.099 1.00 0.00 97 VAL A O 16
ATOM 24653 N N . GLN A 1 98 ? 13.810 13.192 -1.543 1.00 0.00 98 GLN A N 16
ATOM 24654 C CA . GLN A 1 98 ? 14.432 13.876 -0.413 1.00 0.00 98 GLN A CA 16
ATOM 24655 C C . GLN A 1 98 ? 15.963 13.714 -0.422 1.00 0.00 98 GLN A C 16
ATOM 24656 O O . GLN A 1 98 ? 16.457 12.739 -1.003 1.00 0.00 98 GLN A O 16
ATOM 24670 N N . PRO A 1 99 ? 16.715 14.628 0.227 1.00 0.00 99 PRO A N 16
ATOM 24671 C CA . PRO A 1 99 ? 18.161 14.564 0.459 1.00 0.00 99 PRO A CA 16
ATOM 24672 C C . PRO A 1 99 ? 18.499 13.482 1.482 1.00 0.00 99 PRO A C 16
ATOM 24673 O O . PRO A 1 99 ? 17.731 12.540 1.679 1.00 0.00 99 PRO A O 16
ATOM 24684 N N . GLY A 1 100 ? 19.699 13.512 2.059 1.00 0.00 100 GLY A N 16
ATOM 24685 C CA . GLY A 1 100 ? 20.024 12.594 3.127 1.00 0.00 100 GLY A CA 16
ATOM 24686 C C . GLY A 1 100 ? 20.936 13.190 4.190 1.00 0.00 100 GLY A C 16
ATOM 24687 O O . GLY A 1 100 ? 21.569 14.227 3.965 1.00 0.00 100 GLY A O 16
ATOM 24691 N N . LYS A 1 101 ? 21.053 12.461 5.301 1.00 0.00 101 LYS A N 16
ATOM 24692 C CA . LYS A 1 101 ? 21.934 12.748 6.435 1.00 0.00 101 LYS A CA 16
ATOM 24693 C C . LYS A 1 101 ? 23.052 11.708 6.510 1.00 0.00 101 LYS A C 16
ATOM 24694 O O . LYS A 1 101 ? 23.025 10.715 5.788 1.00 0.00 101 LYS A O 16
ATOM 24713 N N . THR A 1 102 ? 24.008 11.908 7.410 1.00 0.00 102 THR A N 16
ATOM 24714 C CA . THR A 1 102 ? 25.044 10.964 7.790 1.00 0.00 102 THR A CA 16
ATOM 24715 C C . THR A 1 102 ? 25.295 11.252 9.264 1.00 0.00 102 THR A C 16
ATOM 24716 O O . THR A 1 102 ? 26.052 12.163 9.604 1.00 0.00 102 THR A O 16
ATOM 24727 N N . SER A 1 103 ? 24.602 10.537 10.137 1.00 0.00 103 SER A N 16
ATOM 24728 C CA . SER A 1 103 ? 24.764 10.646 11.574 1.00 0.00 103 SER A CA 16
ATOM 24729 C C . SER A 1 103 ? 24.735 9.251 12.194 1.00 0.00 103 SER A C 16
ATOM 24730 O O . SER A 1 103 ? 24.750 8.245 11.478 1.00 0.00 103 SER A O 16
ATOM 24738 N N . ILE A 1 104 ? 24.759 9.188 13.524 1.00 0.00 104 ILE A N 16
ATOM 24739 C CA . ILE A 1 104 ? 24.702 7.950 14.280 1.00 0.00 104 ILE A CA 16
ATOM 24740 C C . ILE A 1 104 ? 23.218 7.583 14.366 1.00 0.00 104 ILE A C 16
ATOM 24741 O O . ILE A 1 104 ? 22.560 7.874 15.371 1.00 0.00 104 ILE A O 16
ATOM 24757 N N . ASP A 1 105 ? 22.671 7.057 13.274 1.00 0.00 105 ASP A N 16
ATOM 24758 C CA . ASP A 1 105 ? 21.309 6.548 13.151 1.00 0.00 105 ASP A CA 16
ATOM 24759 C C . ASP A 1 105 ? 21.279 5.121 13.667 1.00 0.00 105 ASP A C 16
ATOM 24760 O O . ASP A 1 105 ? 20.526 4.817 14.614 1.00 0.00 105 ASP A O 16
ATOM 24769 N N . GLY A 1 1 ? -24.286 -6.827 -3.978 1.00 0.00 1 GLY A N 17
ATOM 24770 C CA . GLY A 1 1 ? -25.615 -7.302 -3.569 1.00 0.00 1 GLY A CA 17
ATOM 24771 C C . GLY A 1 1 ? -26.569 -7.180 -4.737 1.00 0.00 1 GLY A C 17
ATOM 24772 O O . GLY A 1 1 ? -26.542 -6.161 -5.429 1.00 0.00 1 GLY A O 17
ATOM 24776 N N . HIS A 1 2 ? -27.380 -8.220 -4.974 1.00 0.00 2 HIS A N 17
ATOM 24777 C CA . HIS A 1 2 ? -28.255 -8.348 -6.136 1.00 0.00 2 HIS A CA 17
ATOM 24778 C C . HIS A 1 2 ? -29.343 -7.263 -6.142 1.00 0.00 2 HIS A C 17
ATOM 24779 O O . HIS A 1 2 ? -30.453 -7.465 -5.645 1.00 0.00 2 HIS A O 17
ATOM 24793 N N . MET A 1 3 ? -29.029 -6.121 -6.743 1.00 0.00 3 MET A N 17
ATOM 24794 C CA . MET A 1 3 ? -29.949 -5.058 -7.102 1.00 0.00 3 MET A CA 17
ATOM 24795 C C . MET A 1 3 ? -29.500 -4.543 -8.468 1.00 0.00 3 MET A C 17
ATOM 24796 O O . MET A 1 3 ? -28.333 -4.700 -8.834 1.00 0.00 3 MET A O 17
ATOM 24810 N N . GLY A 1 4 ? -30.411 -3.896 -9.196 1.00 0.00 4 GLY A N 17
ATOM 24811 C CA . GLY A 1 4 ? -30.110 -3.261 -10.474 1.00 0.00 4 GLY A CA 17
ATOM 24812 C C . GLY A 1 4 ? -29.607 -1.825 -10.317 1.00 0.00 4 GLY A C 17
ATOM 24813 O O . GLY A 1 4 ? -29.359 -1.169 -11.328 1.00 0.00 4 GLY A O 17
ATOM 24817 N N . SER A 1 5 ? -29.482 -1.317 -9.083 1.00 0.00 5 SER A N 17
ATOM 24818 C CA . SER A 1 5 ? -29.072 0.052 -8.808 1.00 0.00 5 SER A CA 17
ATOM 24819 C C . SER A 1 5 ? -27.726 0.342 -9.490 1.00 0.00 5 SER A C 17
ATOM 24820 O O . SER A 1 5 ? -26.858 -0.540 -9.494 1.00 0.00 5 SER A O 17
ATOM 24828 N N . PRO A 1 6 ? -27.494 1.566 -9.994 1.00 0.00 6 PRO A N 17
ATOM 24829 C CA . PRO A 1 6 ? -26.205 1.927 -10.561 1.00 0.00 6 PRO A CA 17
ATOM 24830 C C . PRO A 1 6 ? -25.149 1.927 -9.456 1.00 0.00 6 PRO A C 17
ATOM 24831 O O . PRO A 1 6 ? -25.468 2.118 -8.275 1.00 0.00 6 PRO A O 17
ATOM 24842 N N . VAL A 1 7 ? -23.888 1.731 -9.829 1.00 0.00 7 VAL A N 17
ATOM 24843 C CA . VAL A 1 7 ? -22.752 1.763 -8.928 1.00 0.00 7 VAL A CA 17
ATOM 24844 C C . VAL A 1 7 ? -21.757 2.793 -9.473 1.00 0.00 7 VAL A C 17
ATOM 24845 O O . VAL A 1 7 ? -21.628 2.972 -10.687 1.00 0.00 7 VAL A O 17
ATOM 24858 N N . SER A 1 8 ? -21.032 3.458 -8.577 1.00 0.00 8 SER A N 17
ATOM 24859 C CA . SER A 1 8 ? -19.846 4.243 -8.876 1.00 0.00 8 SER A CA 17
ATOM 24860 C C . SER A 1 8 ? -18.822 3.907 -7.804 1.00 0.00 8 SER A C 17
ATOM 24861 O O . SER A 1 8 ? -19.031 4.233 -6.633 1.00 0.00 8 SER A O 17
ATOM 24869 N N . TYR A 1 9 ? -17.754 3.204 -8.169 1.00 0.00 9 TYR A N 17
ATOM 24870 C CA . TYR A 1 9 ? -16.579 3.145 -7.316 1.00 0.00 9 TYR A CA 17
ATOM 24871 C C . TYR A 1 9 ? -15.788 4.434 -7.514 1.00 0.00 9 TYR A C 17
ATOM 24872 O O . TYR A 1 9 ? -15.841 5.044 -8.584 1.00 0.00 9 TYR A O 17
ATOM 24890 N N . TYR A 1 10 ? -15.036 4.802 -6.482 1.00 0.00 10 TYR A N 17
ATOM 24891 C CA . TYR A 1 10 ? -14.149 5.945 -6.418 1.00 0.00 10 TYR A CA 17
ATOM 24892 C C . TYR A 1 10 ? -12.771 5.370 -6.109 1.00 0.00 10 TYR A C 17
ATOM 24893 O O . TYR A 1 10 ? -12.602 4.702 -5.081 1.00 0.00 10 TYR A O 17
ATOM 24911 N N . PHE A 1 11 ? -11.810 5.558 -7.015 1.00 0.00 11 PHE A N 17
ATOM 24912 C CA . PHE A 1 11 ? -10.462 5.024 -6.869 1.00 0.00 11 PHE A CA 17
ATOM 24913 C C . PHE A 1 11 ? -9.417 6.055 -7.293 1.00 0.00 11 PHE A C 17
ATOM 24914 O O . PHE A 1 11 ? -8.592 5.820 -8.175 1.00 0.00 11 PHE A O 17
ATOM 24931 N N . SER A 1 12 ? -9.413 7.189 -6.603 1.00 0.00 12 SER A N 17
ATOM 24932 C CA . SER A 1 12 ? -8.476 8.276 -6.816 1.00 0.00 12 SER A CA 17
ATOM 24933 C C . SER A 1 12 ? -8.336 9.078 -5.518 1.00 0.00 12 SER A C 17
ATOM 24934 O O . SER A 1 12 ? -8.727 8.592 -4.453 1.00 0.00 12 SER A O 17
ATOM 24942 N N . TYR A 1 13 ? -7.723 10.260 -5.575 1.00 0.00 13 TYR A N 17
ATOM 24943 C CA . TYR A 1 13 ? -7.697 11.204 -4.465 1.00 0.00 13 TYR A CA 17
ATOM 24944 C C . TYR A 1 13 ? -9.106 11.732 -4.149 1.00 0.00 13 TYR A C 17
ATOM 24945 O O . TYR A 1 13 ? -10.093 11.337 -4.774 1.00 0.00 13 TYR A O 17
ATOM 24963 N N . ALA A 1 14 ? -9.222 12.613 -3.156 1.00 0.00 14 ALA A N 17
ATOM 24964 C CA . ALA A 1 14 ? -10.387 13.467 -2.971 1.00 0.00 14 ALA A CA 17
ATOM 24965 C C . ALA A 1 14 ? -10.118 14.894 -3.444 1.00 0.00 14 ALA A C 17
ATOM 24966 O O . ALA A 1 14 ? -11.048 15.577 -3.860 1.00 0.00 14 ALA A O 17
ATOM 24973 N N . ASP A 1 15 ? -8.863 15.346 -3.400 1.00 0.00 15 ASP A N 17
ATOM 24974 C CA . ASP A 1 15 ? -8.512 16.766 -3.521 1.00 0.00 15 ASP A CA 17
ATOM 24975 C C . ASP A 1 15 ? -7.257 16.973 -4.375 1.00 0.00 15 ASP A C 17
ATOM 24976 O O . ASP A 1 15 ? -6.617 18.023 -4.323 1.00 0.00 15 ASP A O 17
ATOM 24985 N N . GLY A 1 16 ? -6.816 15.927 -5.078 1.00 0.00 16 GLY A N 17
ATOM 24986 C CA . GLY A 1 16 ? -5.414 15.774 -5.437 1.00 0.00 16 GLY A CA 17
ATOM 24987 C C . GLY A 1 16 ? -5.191 15.533 -6.916 1.00 0.00 16 GLY A C 17
ATOM 24988 O O . GLY A 1 16 ? -4.539 16.337 -7.577 1.00 0.00 16 GLY A O 17
ATOM 24992 N N . GLY A 1 17 ? -5.622 14.378 -7.409 1.00 0.00 17 GLY A N 17
ATOM 24993 C CA . GLY A 1 17 ? -5.027 13.770 -8.581 1.00 0.00 17 GLY A CA 17
ATOM 24994 C C . GLY A 1 17 ? -5.011 12.265 -8.397 1.00 0.00 17 GLY A C 17
ATOM 24995 O O . GLY A 1 17 ? -6.049 11.658 -8.109 1.00 0.00 17 GLY A O 17
ATOM 24999 N N . THR A 1 18 ? -3.839 11.655 -8.554 1.00 0.00 18 THR A N 17
ATOM 25000 C CA . THR A 1 18 ? -3.692 10.206 -8.597 1.00 0.00 18 THR A CA 17
ATOM 25001 C C . THR A 1 18 ? -2.407 9.704 -7.939 1.00 0.00 18 THR A C 17
ATOM 25002 O O . THR A 1 18 ? -2.158 8.502 -7.975 1.00 0.00 18 THR A O 17
ATOM 25013 N N . SER A 1 19 ? -1.583 10.558 -7.334 1.00 0.00 19 SER A N 17
ATOM 25014 C CA . SER A 1 19 ? -0.393 10.152 -6.583 1.00 0.00 19 SER A CA 17
ATOM 25015 C C . SER A 1 19 ? 0.099 11.281 -5.674 1.00 0.00 19 SER A C 17
ATOM 25016 O O . SER A 1 19 ? -0.421 12.393 -5.736 1.00 0.00 19 SER A O 17
ATOM 25024 N N . HIS A 1 20 ? 1.111 10.991 -4.856 1.00 0.00 20 HIS A N 17
ATOM 25025 C CA . HIS A 1 20 ? 1.776 11.873 -3.899 1.00 0.00 20 HIS A CA 17
ATOM 25026 C C . HIS A 1 20 ? 3.289 11.980 -4.100 1.00 0.00 20 HIS A C 17
ATOM 25027 O O . HIS A 1 20 ? 3.954 10.993 -4.454 1.00 0.00 20 HIS A O 17
ATOM 25041 N N . THR A 1 21 ? 3.839 13.167 -3.863 1.00 0.00 21 THR A N 17
ATOM 25042 C CA . THR A 1 21 ? 5.256 13.481 -3.994 1.00 0.00 21 THR A CA 17
ATOM 25043 C C . THR A 1 21 ? 5.641 14.420 -2.857 1.00 0.00 21 THR A C 17
ATOM 25044 O O . THR A 1 21 ? 4.875 15.316 -2.504 1.00 0.00 21 THR A O 17
ATOM 25055 N N . GLU A 1 22 ? 6.868 14.325 -2.353 1.00 0.00 22 GLU A N 17
ATOM 25056 C CA . GLU A 1 22 ? 7.459 15.446 -1.651 1.00 0.00 22 GLU A CA 17
ATOM 25057 C C . GLU A 1 22 ? 8.906 15.637 -2.067 1.00 0.00 22 GLU A C 17
ATOM 25058 O O . GLU A 1 22 ? 9.526 14.743 -2.651 1.00 0.00 22 GLU A O 17
ATOM 25070 N N . TYR A 1 23 ? 9.405 16.827 -1.751 1.00 0.00 23 TYR A N 17
ATOM 25071 C CA . TYR A 1 23 ? 10.772 17.255 -1.943 1.00 0.00 23 TYR A CA 17
ATOM 25072 C C . TYR A 1 23 ? 11.151 17.970 -0.643 1.00 0.00 23 TYR A C 17
ATOM 25073 O O . TYR A 1 23 ? 11.091 19.202 -0.605 1.00 0.00 23 TYR A O 17
ATOM 25091 N N . PRO A 1 24 ? 11.428 17.240 0.453 1.00 0.00 24 PRO A N 17
ATOM 25092 C CA . PRO A 1 24 ? 11.810 17.845 1.718 1.00 0.00 24 PRO A CA 17
ATOM 25093 C C . PRO A 1 24 ? 13.177 18.506 1.566 1.00 0.00 24 PRO A C 17
ATOM 25094 O O . PRO A 1 24 ? 13.819 18.408 0.517 1.00 0.00 24 PRO A O 17
ATOM 25105 N N . ASP A 1 25 ? 13.602 19.246 2.581 1.00 0.00 25 ASP A N 17
ATOM 25106 C CA . ASP A 1 25 ? 14.552 20.335 2.338 1.00 0.00 25 ASP A CA 17
ATOM 25107 C C . ASP A 1 25 ? 15.296 20.776 3.591 1.00 0.00 25 ASP A C 17
ATOM 25108 O O . ASP A 1 25 ? 16.121 21.686 3.521 1.00 0.00 25 ASP A O 17
ATOM 25117 N N . ASP A 1 26 ? 15.015 20.147 4.728 1.00 0.00 26 ASP A N 17
ATOM 25118 C CA . ASP A 1 26 ? 15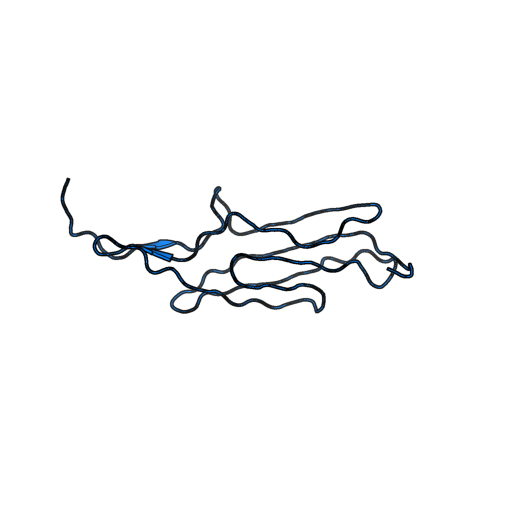.534 20.522 6.037 1.00 0.00 26 ASP A CA 17
ATOM 25119 C C . ASP A 1 26 ? 15.260 19.357 6.983 1.00 0.00 26 ASP A C 17
ATOM 25120 O O . ASP A 1 26 ? 16.173 18.580 7.261 1.00 0.00 26 ASP A O 17
ATOM 25129 N N . SER A 1 27 ? 13.997 19.161 7.378 1.00 0.00 27 SER A N 17
ATOM 25130 C CA . SER A 1 27 ? 13.474 17.981 8.057 1.00 0.00 27 SER A CA 17
ATOM 25131 C C . SER A 1 27 ? 11.945 18.056 7.966 1.00 0.00 27 SER A C 17
ATOM 25132 O O . SER A 1 27 ? 11.318 18.790 8.744 1.00 0.00 27 SER A O 17
ATOM 25140 N N . SER A 1 28 ? 11.344 17.361 6.992 1.00 0.00 28 SER A N 17
ATOM 25141 C CA . SER A 1 28 ? 9.895 17.142 6.922 1.00 0.00 28 SER A CA 17
ATOM 25142 C C . SER A 1 28 ? 9.500 15.659 6.861 1.00 0.00 28 SER A C 17
ATOM 25143 O O . SER A 1 28 ? 8.406 15.325 6.399 1.00 0.00 28 SER A O 17
ATOM 25151 N N . ALA A 1 29 ? 10.354 14.772 7.361 1.00 0.00 29 ALA A N 17
ATOM 25152 C CA . ALA A 1 29 ? 9.985 13.381 7.619 1.00 0.00 29 ALA A CA 17
ATOM 25153 C C . ALA A 1 29 ? 9.046 13.319 8.833 1.00 0.00 29 ALA A C 17
ATOM 25154 O O . ALA A 1 29 ? 9.108 14.200 9.694 1.00 0.00 29 ALA A O 17
ATOM 25161 N N . GLY A 1 30 ? 8.206 12.286 8.947 1.00 0.00 30 GLY A N 17
ATOM 25162 C CA . GLY A 1 30 ? 7.349 12.075 10.098 1.00 0.00 30 GLY A CA 17
ATOM 25163 C C . GLY A 1 30 ? 6.179 11.187 9.696 1.00 0.00 30 GLY A C 17
ATOM 25164 O O . GLY A 1 30 ? 6.331 10.363 8.788 1.00 0.00 30 GLY A O 17
ATOM 25168 N N . SER A 1 31 ? 5.025 11.334 10.353 1.00 0.00 31 SER A N 17
ATOM 25169 C CA . SER A 1 31 ? 3.869 10.456 10.176 1.00 0.00 31 SER A CA 17
ATOM 25170 C C . SER A 1 31 ? 2.550 11.232 10.055 1.00 0.00 31 SER A C 17
ATOM 25171 O O . SER A 1 31 ? 1.989 11.642 11.067 1.00 0.00 31 SER A O 17
ATOM 25179 N N . PHE A 1 32 ? 2.003 11.391 8.847 1.00 0.00 32 PHE A N 17
ATOM 25180 C CA . PHE A 1 32 ? 0.759 12.147 8.580 1.00 0.00 32 PHE A CA 17
ATOM 25181 C C . PHE A 1 32 ? -0.318 11.310 7.871 1.00 0.00 32 PHE A C 17
ATOM 25182 O O . PHE A 1 32 ? -0.268 10.081 7.948 1.00 0.00 32 PHE A O 17
ATOM 25199 N N . ILE A 1 33 ? -1.351 11.943 7.300 1.00 0.00 33 ILE A N 17
ATOM 25200 C CA . ILE A 1 33 ? -2.443 11.352 6.505 1.00 0.00 33 ILE A CA 17
ATOM 25201 C C . ILE A 1 33 ? -2.694 12.293 5.301 1.00 0.00 33 ILE A C 17
ATOM 25202 O O . ILE A 1 33 ? -2.330 13.467 5.374 1.00 0.00 33 ILE A O 17
ATOM 25218 N N . LEU A 1 34 ? -3.302 11.808 4.203 1.00 0.00 34 LEU A N 17
ATOM 25219 C CA . LEU A 1 34 ? -3.641 12.568 2.998 1.00 0.00 34 LEU A CA 17
ATOM 25220 C C . LEU A 1 34 ? -5.082 12.288 2.559 1.00 0.00 34 LEU A C 17
ATOM 25221 O O . LEU A 1 34 ? -5.750 11.415 3.107 1.00 0.00 34 LEU A O 17
ATOM 25237 N N . ASP A 1 35 ? -5.584 13.011 1.560 1.00 0.00 35 ASP A N 17
ATOM 25238 C CA . ASP A 1 35 ? -7.025 13.222 1.358 1.00 0.00 35 ASP A CA 17
ATOM 25239 C C . ASP A 1 35 ? -7.504 12.464 0.128 1.00 0.00 35 ASP A C 17
ATOM 25240 O O . ASP A 1 35 ? -7.461 12.979 -0.990 1.00 0.00 35 ASP A O 17
ATOM 25249 N N . ILE A 1 36 ? -7.890 11.200 0.310 1.00 0.00 36 ILE A N 17
ATOM 25250 C CA . ILE A 1 36 ? -8.052 10.217 -0.762 1.00 0.00 36 ILE A CA 17
ATOM 25251 C C . ILE A 1 36 ? -9.426 9.537 -0.639 1.00 0.00 36 ILE A C 17
ATOM 25252 O O . ILE A 1 36 ? -10.005 9.542 0.449 1.00 0.00 36 ILE A O 17
ATOM 25268 N N . THR A 1 37 ? -9.942 8.952 -1.729 1.00 0.00 37 THR A N 17
ATOM 25269 C CA . THR A 1 37 ? -11.300 8.416 -1.812 1.00 0.00 37 THR A CA 17
ATOM 25270 C C . THR A 1 37 ? -11.247 6.932 -2.196 1.00 0.00 37 THR A C 17
ATOM 25271 O O . THR A 1 37 ? -10.407 6.530 -3.002 1.00 0.00 37 THR A O 17
ATOM 25282 N N . SER A 1 38 ? -12.132 6.103 -1.632 1.00 0.00 38 SER A N 17
ATOM 25283 C CA . SER A 1 38 ? -11.920 4.657 -1.610 1.00 0.00 38 SER A CA 17
ATOM 25284 C C . SER A 1 38 ? -13.220 3.871 -1.378 1.00 0.00 38 SER A C 17
ATOM 25285 O O . SER A 1 38 ? -13.225 2.837 -0.713 1.00 0.00 38 SER A O 17
ATOM 25293 N N . TYR A 1 39 ? -14.348 4.327 -1.922 1.00 0.00 39 TYR A N 17
ATOM 25294 C CA . TYR A 1 39 ? -15.671 3.782 -1.601 1.00 0.00 39 TYR A CA 17
ATOM 25295 C C . TYR A 1 39 ? -16.433 3.421 -2.868 1.00 0.00 39 TYR A C 17
ATOM 25296 O O . TYR A 1 39 ? -16.006 3.757 -3.976 1.00 0.00 39 TYR A O 17
ATOM 25314 N N . LYS A 1 40 ? -17.553 2.716 -2.713 1.00 0.00 40 LYS A N 17
ATOM 25315 C CA . LYS A 1 40 ? -18.514 2.436 -3.767 1.00 0.00 40 LYS A CA 17
ATOM 25316 C C . LYS A 1 40 ? -19.839 3.031 -3.344 1.00 0.00 40 LYS A C 17
ATOM 25317 O O . LYS A 1 40 ? -20.355 2.732 -2.269 1.00 0.00 40 LYS A O 17
ATOM 25336 N N . LYS A 1 41 ? -20.355 3.932 -4.161 1.00 0.00 41 LYS A N 17
ATOM 25337 C CA . LYS A 1 41 ? -21.675 4.524 -4.052 1.00 0.00 41 LYS A CA 17
ATOM 25338 C C . LYS A 1 41 ? -22.584 3.636 -4.866 1.00 0.00 41 LYS A C 17
ATOM 25339 O O . LYS A 1 41 ? -22.179 3.172 -5.934 1.00 0.00 41 LYS A O 17
ATOM 25358 N N . THR A 1 42 ? -23.784 3.384 -4.375 1.00 0.00 42 THR A N 17
ATOM 25359 C CA . THR A 1 42 ? -24.813 2.719 -5.151 1.00 0.00 42 THR A CA 17
ATOM 25360 C C . THR A 1 42 ? -26.133 2.937 -4.428 1.00 0.00 42 THR A C 17
ATOM 25361 O O . THR A 1 42 ? -26.203 2.792 -3.205 1.00 0.00 42 THR A O 17
ATOM 25372 N N . GLY A 1 43 ? -27.164 3.326 -5.183 1.00 0.00 43 GLY A N 17
ATOM 25373 C CA . GLY A 1 43 ? -28.471 3.711 -4.675 1.00 0.00 43 GLY A CA 17
ATOM 25374 C C . GLY A 1 43 ? -28.337 4.735 -3.553 1.00 0.00 43 GLY A C 17
ATOM 25375 O O . GLY A 1 43 ? -28.161 5.923 -3.815 1.00 0.00 43 GLY A O 17
ATOM 25379 N N . ASN A 1 44 ? -28.399 4.270 -2.304 1.00 0.00 44 ASN A N 17
ATOM 25380 C CA . ASN A 1 44 ? -28.611 5.103 -1.128 1.00 0.00 44 ASN A CA 17
ATOM 25381 C C . ASN A 1 44 ? -27.587 4.817 -0.020 1.00 0.00 44 ASN A C 17
ATOM 25382 O O . ASN A 1 44 ? -27.879 5.112 1.140 1.00 0.00 44 ASN A O 17
ATOM 25393 N N . SER A 1 45 ? -26.415 4.235 -0.315 1.00 0.00 45 SER A N 17
ATOM 25394 C CA . SER A 1 45 ? -25.313 4.183 0.644 1.00 0.00 45 SER A CA 17
ATOM 25395 C C . SER A 1 45 ? -23.952 4.214 -0.068 1.00 0.00 45 SER A C 17
ATOM 25396 O O . SER A 1 45 ? -23.867 4.205 -1.302 1.00 0.00 45 SER A O 17
ATOM 25404 N N . THR A 1 46 ? -22.888 4.239 0.736 1.00 0.00 46 THR A N 17
ATOM 25405 C CA . THR A 1 46 ? -21.498 4.393 0.333 1.00 0.00 46 THR A CA 17
ATOM 25406 C C . THR A 1 46 ? -20.623 3.410 1.119 1.00 0.00 46 THR A C 17
ATOM 25407 O O . THR A 1 46 ? -20.166 3.724 2.219 1.00 0.00 46 THR A O 17
ATOM 25418 N N . LYS A 1 47 ? -20.387 2.211 0.583 1.00 0.00 47 LYS A N 17
ATOM 25419 C CA . LYS A 1 47 ? -19.541 1.220 1.248 1.00 0.00 47 LYS A CA 17
ATOM 25420 C C . LYS A 1 47 ? -18.092 1.679 1.087 1.00 0.00 47 LYS A C 17
ATOM 25421 O O . LYS A 1 47 ? -17.562 1.601 -0.023 1.00 0.00 47 LYS A O 17
ATOM 25440 N N . ALA A 1 48 ? -17.484 2.222 2.142 1.00 0.00 48 ALA A N 17
ATOM 25441 C CA . ALA A 1 48 ? -16.062 2.551 2.156 1.00 0.00 48 ALA A CA 17
ATOM 25442 C C . ALA A 1 48 ? -15.248 1.266 2.265 1.00 0.00 48 ALA A C 17
ATOM 25443 O O . ALA A 1 48 ? -15.692 0.305 2.906 1.00 0.00 48 ALA A O 17
ATOM 25450 N N . LEU A 1 49 ? -14.068 1.250 1.644 1.00 0.00 49 LEU A N 17
ATOM 25451 C CA . LEU A 1 49 ? -13.209 0.078 1.555 1.00 0.00 49 LEU A CA 17
ATOM 25452 C C . LEU A 1 49 ? -11.881 0.338 2.246 1.00 0.00 49 LEU A C 17
ATOM 25453 O O . LEU A 1 49 ? -11.359 1.454 2.233 1.00 0.00 49 LEU A O 17
ATOM 25469 N N . SER A 1 50 ? -11.312 -0.732 2.791 1.00 0.00 50 SER A N 17
ATOM 25470 C CA . SER A 1 50 ? -9.927 -0.789 3.208 1.00 0.00 50 SER A CA 17
ATOM 25471 C C . SER A 1 50 ? -8.996 -0.675 1.995 1.00 0.00 50 SER A C 17
ATOM 25472 O O . SER A 1 50 ? -9.414 -0.876 0.848 1.00 0.00 50 SER A O 17
ATOM 25480 N N . TRP A 1 51 ? -7.722 -0.396 2.255 1.00 0.00 51 TRP A N 17
ATOM 25481 C CA . TRP A 1 51 ? -6.650 -0.380 1.269 1.00 0.00 51 TRP A CA 17
ATOM 25482 C C . TRP A 1 51 ? -5.352 -0.892 1.896 1.00 0.00 51 TRP A C 17
ATOM 25483 O O . TRP A 1 51 ? -5.328 -1.153 3.102 1.00 0.00 51 TRP A O 17
ATOM 25504 N N . ASN A 1 52 ? -4.294 -1.063 1.095 1.00 0.00 52 ASN A N 17
ATOM 25505 C CA . ASN A 1 52 ? -2.992 -1.544 1.552 1.00 0.00 52 ASN A CA 17
ATOM 25506 C C . ASN A 1 52 ? -1.876 -0.689 0.934 1.00 0.00 52 ASN A C 17
ATOM 25507 O O . ASN A 1 52 ? -2.167 0.181 0.104 1.00 0.00 52 ASN A O 17
ATOM 25518 N N . ALA A 1 53 ? -0.617 -0.916 1.317 1.00 0.00 53 ALA A N 17
ATOM 25519 C CA . ALA A 1 53 ? 0.572 -0.317 0.720 1.00 0.00 53 ALA A CA 17
ATOM 25520 C C . ALA A 1 53 ? 1.706 -1.326 0.754 1.00 0.00 53 ALA A C 17
ATOM 25521 O O . ALA A 1 53 ? 1.781 -2.152 1.666 1.00 0.00 53 ALA A O 17
ATOM 25528 N N . SER A 1 54 ? 2.630 -1.216 -0.193 1.00 0.00 54 SER A N 17
ATOM 25529 C CA . SER A 1 54 ? 3.790 -2.089 -0.259 1.00 0.00 54 SER A CA 17
ATOM 25530 C C . SER A 1 54 ? 4.856 -1.461 -1.148 1.00 0.00 54 SER A C 17
ATOM 25531 O O . SER A 1 54 ? 4.527 -0.913 -2.205 1.00 0.00 54 SER A O 17
ATOM 25539 N N . GLY A 1 55 ? 6.122 -1.576 -0.751 1.00 0.00 55 GLY A N 17
ATOM 25540 C CA . GLY A 1 55 ? 7.273 -1.070 -1.475 1.00 0.00 55 GLY A CA 17
ATOM 25541 C C . GLY A 1 55 ? 8.477 -1.078 -0.543 1.00 0.00 55 GLY A C 17
ATOM 25542 O O . GLY A 1 55 ? 8.775 -2.114 0.053 1.00 0.00 55 GLY A O 17
ATOM 25546 N N . ASP A 1 56 ? 9.151 0.067 -0.438 1.00 0.00 56 ASP A N 17
ATOM 25547 C CA . ASP A 1 56 ? 10.388 0.293 0.307 1.00 0.00 56 ASP A CA 17
ATOM 25548 C C . ASP A 1 56 ? 10.208 0.035 1.809 1.00 0.00 56 ASP A C 17
ATOM 25549 O O . ASP A 1 56 ? 9.090 0.045 2.333 1.00 0.00 56 ASP A O 17
ATOM 25558 N N . SER A 1 57 ? 11.335 -0.142 2.500 1.00 0.00 57 SER A N 17
ATOM 25559 C CA . SER A 1 57 ? 11.442 -0.637 3.872 1.00 0.00 57 SER A CA 17
ATOM 25560 C C . SER A 1 57 ? 11.093 0.404 4.947 1.00 0.00 57 SER A C 17
ATOM 25561 O O . SER A 1 57 ? 10.808 0.043 6.088 1.00 0.00 57 SER A O 17
ATOM 25569 N N . TRP A 1 58 ? 11.106 1.693 4.604 1.00 0.00 58 TRP A N 17
ATOM 25570 C CA . TRP A 1 58 ? 11.106 2.837 5.524 1.00 0.00 58 TRP A CA 17
ATOM 25571 C C . TRP A 1 58 ? 9.901 3.747 5.293 1.00 0.00 58 TRP A C 17
ATOM 25572 O O . TRP A 1 58 ? 9.890 4.891 5.744 1.00 0.00 58 TRP A O 17
ATOM 25593 N N . ILE A 1 59 ? 8.897 3.265 4.565 1.00 0.00 59 ILE A N 17
ATOM 25594 C CA . ILE A 1 59 ? 7.693 3.997 4.228 1.00 0.00 59 ILE A CA 17
ATOM 25595 C C . ILE A 1 59 ? 6.578 3.189 4.875 1.00 0.00 59 ILE A C 17
ATOM 25596 O O . ILE A 1 59 ? 6.017 2.274 4.266 1.00 0.00 59 ILE A O 17
ATOM 25612 N N . HIS A 1 60 ? 6.348 3.469 6.153 1.00 0.00 60 HIS A N 17
ATOM 25613 C CA . HIS A 1 60 ? 5.415 2.742 6.995 1.00 0.00 60 HIS A CA 17
ATOM 25614 C C . HIS A 1 60 ? 4.033 3.319 6.742 1.00 0.00 60 HIS A C 17
ATOM 25615 O O . HIS A 1 60 ? 3.890 4.538 6.652 1.00 0.00 60 HIS A O 17
ATOM 25629 N N . VAL A 1 61 ? 3.013 2.477 6.627 1.00 0.00 61 VAL A N 17
ATOM 25630 C CA . VAL A 1 61 ? 1.696 2.936 6.197 1.00 0.00 61 VAL A CA 17
ATOM 25631 C C . VAL A 1 61 ? 0.647 2.289 7.083 1.00 0.00 61 VAL A C 17
ATOM 25632 O O . VAL A 1 61 ? 0.177 1.184 6.806 1.00 0.00 61 VAL A O 17
ATOM 25645 N N . ASN A 1 62 ? 0.318 2.955 8.188 1.00 0.00 62 ASN A N 17
ATOM 25646 C CA . ASN A 1 62 ? -0.538 2.393 9.209 1.00 0.00 62 ASN A CA 17
ATOM 25647 C C . ASN A 1 62 ? -2.004 2.455 8.786 1.00 0.00 62 ASN A C 17
ATOM 25648 O O . ASN A 1 62 ? -2.721 3.410 9.112 1.00 0.00 62 ASN A O 17
ATOM 25659 N N . GLY A 1 63 ? -2.454 1.440 8.052 1.00 0.00 63 GLY A N 17
ATOM 25660 C CA . GLY A 1 63 ? -3.783 1.382 7.469 1.00 0.00 63 GLY A CA 17
ATOM 25661 C C . GLY A 1 63 ? -3.921 2.502 6.450 1.00 0.00 63 GLY A C 17
ATOM 25662 O O . GLY A 1 63 ? -3.360 2.406 5.360 1.00 0.00 63 GLY A O 17
ATOM 25666 N N . SER A 1 64 ? -4.643 3.565 6.803 1.00 0.00 64 SER A N 17
ATOM 25667 C CA . SER A 1 64 ? -4.852 4.731 5.958 1.00 0.00 64 SER A CA 17
ATOM 25668 C C . SER A 1 64 ? -3.898 5.890 6.284 1.00 0.00 64 SER A C 17
ATOM 25669 O O . SER A 1 64 ? -3.874 6.867 5.532 1.00 0.00 64 SER A O 17
ATOM 25677 N N . SER A 1 65 ? -3.102 5.811 7.354 1.00 0.00 65 SER A N 17
ATOM 25678 C CA . SER A 1 65 ? -2.085 6.801 7.688 1.00 0.00 65 SER A CA 17
ATOM 25679 C C . SER A 1 65 ? -0.798 6.511 6.910 1.00 0.00 65 SER A C 17
ATOM 25680 O O . SER A 1 65 ? -0.625 5.409 6.396 1.00 0.00 65 SER A O 17
ATOM 25688 N N . VAL A 1 66 ? 0.122 7.472 6.844 1.00 0.00 66 VAL A N 17
ATOM 25689 C CA . VAL A 1 66 ? 1.421 7.365 6.188 1.00 0.00 66 VAL A CA 17
ATOM 25690 C C . VAL A 1 66 ? 2.502 7.746 7.200 1.00 0.00 66 VAL A C 17
ATOM 25691 O O . VAL A 1 66 ? 2.241 8.424 8.197 1.00 0.00 66 VAL A O 17
ATOM 25704 N N . SER A 1 67 ? 3.726 7.300 6.956 1.00 0.00 67 SER A N 17
ATOM 25705 C CA . SER A 1 67 ? 4.936 7.742 7.601 1.00 0.00 67 SER A CA 17
ATOM 25706 C C . SER A 1 67 ? 6.088 7.436 6.657 1.00 0.00 67 SER A C 17
ATOM 25707 O O . SER A 1 67 ? 5.987 6.558 5.794 1.00 0.00 67 SER A O 17
ATOM 25715 N N . TYR A 1 68 ? 7.190 8.143 6.856 1.00 0.00 68 TYR A N 17
ATOM 25716 C CA . TYR A 1 68 ? 8.485 7.784 6.328 1.00 0.00 68 TYR A CA 17
ATOM 25717 C C . TYR A 1 68 ? 9.550 8.447 7.192 1.00 0.00 68 TYR A C 17
ATOM 25718 O O . TYR A 1 68 ? 9.247 9.301 8.034 1.00 0.00 68 TYR A O 17
ATOM 25736 N N . ASP A 1 69 ? 10.797 8.035 6.991 1.00 0.00 69 ASP A N 17
ATOM 25737 C CA . ASP A 1 69 ? 11.955 8.492 7.743 1.00 0.00 69 ASP A CA 17
ATOM 25738 C C . ASP A 1 69 ? 13.072 8.797 6.743 1.00 0.00 69 ASP A C 17
ATOM 25739 O O . ASP A 1 69 ? 13.054 8.301 5.609 1.00 0.00 69 ASP A O 17
ATOM 25748 N N . GLU A 1 70 ? 14.049 9.610 7.142 1.00 0.00 70 GLU A N 17
ATOM 25749 C CA . GLU A 1 70 ? 15.101 10.078 6.240 1.00 0.00 70 GLU A CA 17
ATOM 25750 C C . GLU A 1 70 ? 16.095 8.981 5.855 1.00 0.00 70 GLU A C 17
ATOM 25751 O O . GLU A 1 70 ? 16.149 7.902 6.454 1.00 0.00 70 GLU A O 17
ATOM 25763 N N . ASN A 1 71 ? 16.870 9.240 4.805 1.00 0.00 71 ASN A N 17
ATOM 25764 C CA . ASN A 1 71 ? 18.042 8.471 4.405 1.00 0.00 71 ASN A CA 17
ATOM 25765 C C . ASN A 1 71 ? 19.212 8.841 5.332 1.00 0.00 71 ASN A C 17
ATOM 25766 O O . ASN A 1 71 ? 19.343 9.989 5.728 1.00 0.00 71 ASN A O 17
ATOM 25777 N N . PRO A 1 72 ? 20.088 7.886 5.675 1.00 0.00 72 PRO A N 17
ATOM 25778 C CA . PRO A 1 72 ? 21.253 8.096 6.533 1.00 0.00 72 PRO A CA 17
ATOM 25779 C C . PRO A 1 72 ? 22.524 8.489 5.762 1.00 0.00 72 PRO A C 17
ATOM 25780 O O . PRO A 1 72 ? 23.578 8.667 6.369 1.00 0.00 72 PRO A O 17
ATOM 25791 N N . ALA A 1 73 ? 22.483 8.509 4.425 1.00 0.00 73 ALA A N 17
ATOM 25792 C CA . ALA A 1 73 ? 23.589 8.993 3.606 1.00 0.00 73 ALA A CA 17
ATOM 25793 C C . ALA A 1 73 ? 23.355 10.456 3.226 1.00 0.00 73 ALA A C 17
ATOM 25794 O O . ALA A 1 73 ? 22.222 10.934 3.214 1.00 0.00 73 ALA A O 17
ATOM 25801 N N . LYS A 1 74 ? 24.424 11.142 2.815 1.00 0.00 74 LYS A N 17
ATOM 25802 C CA . LYS A 1 74 ? 24.407 12.506 2.302 1.00 0.00 74 LYS A CA 17
ATOM 25803 C C . LYS A 1 74 ? 24.527 12.436 0.790 1.00 0.00 74 LYS A C 17
ATOM 25804 O O . LYS A 1 74 ? 25.508 12.854 0.167 1.00 0.00 74 LYS A O 17
ATOM 25823 N N . GLU A 1 75 ? 23.511 11.815 0.213 1.00 0.00 75 GLU A N 17
ATOM 25824 C CA . GLU A 1 75 ? 23.211 11.822 -1.206 1.00 0.00 75 GLU A CA 17
ATOM 25825 C C . GLU A 1 75 ? 21.724 12.124 -1.366 1.00 0.00 75 GLU A C 17
ATOM 25826 O O . GLU A 1 75 ? 21.007 12.262 -0.374 1.00 0.00 75 GLU A O 17
ATOM 25838 N N . ARG A 1 76 ? 21.230 12.247 -2.598 1.00 0.00 76 ARG A N 17
ATOM 25839 C CA . ARG A 1 76 ? 19.786 12.266 -2.820 1.00 0.00 76 ARG A CA 17
ATOM 25840 C C . ARG A 1 76 ? 19.289 10.835 -2.709 1.00 0.00 76 ARG A C 17
ATOM 25841 O O . ARG A 1 76 ? 20.045 9.893 -2.989 1.00 0.00 76 ARG A O 17
ATOM 25862 N N . ARG A 1 77 ? 18.003 10.654 -2.420 1.00 0.00 77 ARG A N 17
ATOM 25863 C CA . ARG A 1 77 ? 17.353 9.354 -2.528 1.00 0.00 77 ARG A CA 17
ATOM 25864 C C . ARG A 1 77 ? 15.880 9.572 -2.857 1.00 0.00 77 ARG A C 17
ATOM 25865 O O . ARG A 1 77 ? 15.409 10.709 -2.902 1.00 0.00 77 ARG A O 17
ATOM 25886 N N . THR A 1 78 ? 15.161 8.489 -3.125 1.00 0.00 78 THR A N 17
ATOM 25887 C CA . THR A 1 78 ? 13.719 8.443 -3.010 1.00 0.00 78 THR A CA 17
ATOM 25888 C C . THR A 1 78 ? 13.328 7.016 -2.636 1.00 0.00 78 THR A C 17
ATOM 25889 O O . THR A 1 78 ? 14.123 6.078 -2.804 1.00 0.00 78 THR A O 17
ATOM 25900 N N . GLY A 1 79 ? 12.082 6.847 -2.203 1.00 0.00 79 GLY A N 17
ATOM 25901 C CA . GLY A 1 79 ? 11.345 5.592 -2.250 1.00 0.00 79 GLY A CA 17
ATOM 25902 C C . GLY A 1 79 ? 10.277 5.706 -3.335 1.00 0.00 79 GLY A C 17
ATOM 25903 O O . GLY A 1 79 ? 10.164 6.777 -3.952 1.00 0.00 79 GLY A O 17
ATOM 25907 N N . LEU A 1 80 ? 9.525 4.631 -3.593 1.00 0.00 80 LEU A N 17
ATOM 25908 C CA . LEU A 1 80 ? 8.441 4.653 -4.575 1.00 0.00 80 LEU A CA 17
ATOM 25909 C C . LEU A 1 80 ? 7.391 3.556 -4.339 1.00 0.00 80 LEU A C 17
ATOM 25910 O O . LEU A 1 80 ? 7.236 2.647 -5.162 1.00 0.00 80 LEU A O 17
ATOM 25926 N N . VAL A 1 81 ? 6.654 3.613 -3.226 1.00 0.00 81 VAL A N 17
ATOM 25927 C CA . VAL A 1 81 ? 5.759 2.499 -2.884 1.00 0.00 81 VAL A CA 17
ATOM 25928 C C . VAL A 1 81 ? 4.489 2.529 -3.742 1.00 0.00 81 VAL A C 17
ATOM 25929 O O . VAL A 1 81 ? 4.247 3.491 -4.478 1.00 0.00 81 VAL A O 17
ATOM 25942 N N . THR A 1 82 ? 3.673 1.481 -3.651 1.00 0.00 82 THR A N 17
ATOM 25943 C CA . THR A 1 82 ? 2.406 1.323 -4.356 1.00 0.00 82 THR A CA 17
ATOM 25944 C C . THR A 1 82 ? 1.300 1.089 -3.321 1.00 0.00 82 THR A C 17
ATOM 25945 O O . THR A 1 82 ? 1.604 0.779 -2.166 1.00 0.00 82 THR A O 17
ATOM 25956 N N . LEU A 1 83 ? 0.028 1.229 -3.722 1.00 0.00 83 LEU A N 17
ATOM 25957 C CA . LEU A 1 83 ? -1.146 0.916 -2.904 1.00 0.00 83 LEU A CA 17
ATOM 25958 C C . LEU A 1 83 ? -2.049 -0.051 -3.669 1.00 0.00 83 LEU A C 17
ATOM 25959 O O . LEU A 1 83 ? -1.884 -0.207 -4.881 1.00 0.00 83 LEU A O 17
ATOM 25975 N N . LYS A 1 84 ? -3.073 -0.599 -3.006 1.00 0.00 84 LYS A N 17
ATOM 25976 C CA . LYS A 1 84 ? -4.234 -1.215 -3.659 1.00 0.00 84 LYS A CA 17
ATOM 25977 C C . LYS A 1 84 ? -5.446 -1.133 -2.735 1.00 0.00 84 LYS A C 17
ATOM 25978 O O . LYS A 1 84 ? -5.274 -0.762 -1.580 1.00 0.00 84 LYS A O 17
ATOM 25997 N N . GLN A 1 85 ? -6.647 -1.509 -3.192 1.00 0.00 85 GLN A N 17
ATOM 25998 C CA . GLN A 1 85 ? -7.892 -1.409 -2.417 1.00 0.00 85 GLN A CA 17
ATOM 25999 C C . GLN A 1 85 ? -8.424 -2.805 -2.056 1.00 0.00 85 GLN A C 17
ATOM 26000 O O . GLN A 1 85 ? -7.936 -3.814 -2.566 1.00 0.00 85 GLN A O 17
ATOM 26014 N N . ASP A 1 86 ? -9.462 -2.872 -1.218 1.00 0.00 86 ASP A N 17
ATOM 26015 C CA . ASP A 1 86 ? -10.114 -4.121 -0.806 1.00 0.00 86 ASP A CA 17
ATOM 26016 C C . ASP A 1 86 ? -10.617 -4.929 -2.000 1.00 0.00 86 ASP A C 17
ATOM 26017 O O . ASP A 1 86 ? -10.289 -6.103 -2.135 1.00 0.00 86 ASP A O 17
ATOM 26026 N N . GLU A 1 87 ? -11.374 -4.285 -2.888 1.00 0.00 87 GLU A N 17
ATOM 26027 C CA . GLU A 1 87 ? -11.845 -4.881 -4.136 1.00 0.00 87 GLU A CA 17
ATOM 26028 C C . GLU A 1 87 ? -11.152 -4.214 -5.320 1.00 0.00 87 GLU A C 17
ATOM 26029 O O . GLU A 1 87 ? -10.766 -4.879 -6.277 1.00 0.00 87 GLU A O 17
ATOM 26041 N N . SER A 1 88 ? -11.031 -2.887 -5.266 1.00 0.00 88 SER A N 17
ATOM 26042 C CA . SER A 1 88 ? -10.566 -2.044 -6.354 1.00 0.00 88 SER A CA 17
ATOM 26043 C C . SER A 1 88 ? -9.055 -2.224 -6.595 1.00 0.00 88 SER A C 17
ATOM 26044 O O . SER A 1 88 ? -8.407 -3.106 -6.032 1.00 0.00 88 SER A O 17
ATOM 26052 N N . GLY A 1 89 ? -8.476 -1.356 -7.417 1.00 0.00 89 GLY A N 17
ATOM 26053 C CA . GLY A 1 89 ? -7.083 -1.349 -7.806 1.00 0.00 89 GLY A CA 17
ATOM 26054 C C . GLY A 1 89 ? -6.535 0.064 -7.663 1.00 0.00 89 GLY A C 17
ATOM 26055 O O . GLY A 1 89 ? -5.868 0.551 -8.572 1.00 0.00 89 GLY A O 17
ATOM 26059 N N . LYS A 1 90 ? -6.885 0.765 -6.568 1.00 0.00 90 LYS A N 17
ATOM 26060 C CA . LYS A 1 90 ? -6.347 2.081 -6.256 1.00 0.00 90 LYS A CA 17
ATOM 26061 C C . LYS A 1 90 ? -4.841 1.984 -6.153 1.00 0.00 90 LYS A C 17
ATOM 26062 O O . LYS A 1 90 ? -4.322 1.630 -5.102 1.00 0.00 90 LYS A O 17
ATOM 26081 N N . THR A 1 91 ? -4.157 2.330 -7.218 1.00 0.00 91 THR A N 17
ATOM 26082 C CA . THR A 1 91 ? -2.726 2.335 -7.299 1.00 0.00 91 THR A CA 17
ATOM 26083 C C . THR A 1 91 ? -2.354 3.816 -7.381 1.00 0.00 91 THR A C 17
ATOM 26084 O O . THR A 1 91 ? -2.720 4.519 -8.328 1.00 0.00 91 THR A O 17
ATOM 26095 N N . LEU A 1 92 ? -1.739 4.314 -6.313 1.00 0.00 92 LEU A N 17
ATOM 26096 C CA . LEU A 1 92 ? -1.071 5.613 -6.231 1.00 0.00 92 LEU A CA 17
ATOM 26097 C C . LEU A 1 92 ? 0.419 5.273 -6.090 1.00 0.00 92 LEU A C 17
ATOM 26098 O O . LEU A 1 92 ? 0.767 4.122 -5.807 1.00 0.00 92 LEU A O 17
ATOM 26114 N N . SER A 1 93 ? 1.288 6.258 -6.284 1.00 0.00 93 SER A N 17
ATOM 26115 C CA . SER A 1 93 ? 2.732 6.153 -6.123 1.00 0.00 93 SER A CA 17
ATOM 26116 C C . SER A 1 93 ? 3.182 7.271 -5.185 1.00 0.00 93 SER A C 17
ATOM 26117 O O . SER A 1 93 ? 2.615 8.369 -5.243 1.00 0.00 93 SER A O 17
ATOM 26125 N N . LEU A 1 94 ? 4.189 7.010 -4.345 1.00 0.00 94 LEU A N 17
ATOM 26126 C CA . LEU A 1 94 ? 4.627 7.872 -3.245 1.00 0.00 94 LEU A CA 17
ATOM 26127 C C . LEU A 1 94 ? 6.121 8.128 -3.381 1.00 0.00 94 LEU A C 17
ATOM 26128 O O . LEU A 1 94 ? 6.921 7.235 -3.106 1.00 0.00 94 LEU A O 17
ATOM 26144 N N . LYS A 1 95 ? 6.492 9.327 -3.834 1.00 0.00 95 LYS A N 17
ATOM 26145 C CA . LYS A 1 95 ? 7.860 9.650 -4.221 1.00 0.00 95 LYS A CA 17
ATOM 26146 C C . LYS A 1 95 ? 8.413 10.747 -3.310 1.00 0.00 95 LYS A C 17
ATOM 26147 O O . LYS A 1 95 ? 8.060 11.914 -3.456 1.00 0.00 95 LYS A O 17
ATOM 26166 N N . ILE A 1 96 ? 9.233 10.371 -2.333 1.00 0.00 96 ILE A N 17
ATOM 26167 C CA . ILE A 1 96 ? 9.834 11.263 -1.338 1.00 0.00 96 ILE A CA 17
ATOM 26168 C C . ILE A 1 96 ? 11.243 11.567 -1.847 1.00 0.00 96 ILE A C 17
ATOM 26169 O O . ILE A 1 96 ? 12.173 10.827 -1.532 1.00 0.00 96 ILE A O 17
ATOM 26185 N N . VAL A 1 97 ? 11.420 12.578 -2.696 1.00 0.00 97 VAL A N 17
ATOM 26186 C CA . VAL A 1 97 ? 12.724 12.880 -3.278 1.00 0.00 97 VAL A CA 17
ATOM 26187 C C . VAL A 1 97 ? 13.496 13.730 -2.271 1.00 0.00 97 VAL A C 17
ATOM 26188 O O . VAL A 1 97 ? 13.396 14.956 -2.272 1.00 0.00 97 VAL A O 17
ATOM 26201 N N . GLN A 1 98 ? 14.215 13.062 -1.378 1.00 0.00 98 GLN A N 17
ATOM 26202 C CA . GLN A 1 98 ? 14.768 13.651 -0.174 1.00 0.00 98 GLN A CA 17
ATOM 26203 C C . GLN A 1 98 ? 16.185 14.193 -0.410 1.00 0.00 98 GLN A C 17
ATOM 26204 O O . GLN A 1 98 ? 16.859 13.758 -1.356 1.00 0.00 98 GLN A O 17
ATOM 26218 N N . PRO A 1 99 ? 16.654 15.128 0.439 1.00 0.00 99 PRO A N 17
ATOM 26219 C CA . PRO A 1 99 ? 18.064 15.447 0.611 1.00 0.00 99 PRO A CA 17
ATOM 26220 C C . PRO A 1 99 ? 18.768 14.278 1.297 1.00 0.00 99 PRO A C 17
ATOM 26221 O O . PRO A 1 99 ? 18.309 13.143 1.195 1.00 0.00 99 PRO A O 17
ATOM 26232 N N . GLY A 1 100 ? 19.959 14.504 1.838 1.00 0.00 100 GLY A N 17
ATOM 26233 C CA . GLY A 1 100 ? 20.634 13.531 2.660 1.00 0.00 100 GLY A CA 17
ATOM 26234 C C . GLY A 1 100 ? 21.513 14.224 3.693 1.00 0.00 100 GLY A C 17
ATOM 26235 O O . GLY A 1 100 ? 21.791 15.426 3.584 1.00 0.00 100 GLY A O 17
ATOM 26239 N N . LYS A 1 101 ? 21.986 13.472 4.687 1.00 0.00 101 LYS A N 17
ATOM 26240 C CA . LYS A 1 101 ? 22.787 13.979 5.798 1.00 0.00 101 LYS A CA 17
ATOM 26241 C C . LYS A 1 101 ? 23.642 12.864 6.389 1.00 0.00 101 LYS A C 17
ATOM 26242 O O . LYS A 1 101 ? 23.526 11.720 5.963 1.00 0.00 101 LYS A O 17
ATOM 26261 N N . THR A 1 102 ? 24.473 13.193 7.376 1.00 0.00 102 THR A N 17
ATOM 26262 C CA . THR A 1 102 ? 25.108 12.248 8.267 1.00 0.00 102 THR A CA 17
ATOM 26263 C C . THR A 1 102 ? 25.276 12.985 9.597 1.00 0.00 102 THR A C 17
ATOM 26264 O O . THR A 1 102 ? 26.230 13.760 9.734 1.00 0.00 102 THR A O 17
ATOM 26275 N N . SER A 1 103 ? 24.364 12.810 10.546 1.00 0.00 103 SER A N 17
ATOM 26276 C CA . SER A 1 103 ? 24.458 13.398 11.875 1.00 0.00 103 SER A CA 17
ATOM 26277 C C . SER A 1 103 ? 24.076 12.386 12.959 1.00 0.00 103 SER A C 17
ATOM 26278 O O . SER A 1 103 ? 23.617 11.287 12.659 1.00 0.00 103 SER A O 17
ATOM 26286 N N . ILE A 1 104 ? 24.264 12.754 14.230 1.00 0.00 104 ILE A N 17
ATOM 26287 C CA . ILE A 1 104 ? 23.713 12.058 15.398 1.00 0.00 104 ILE A CA 17
ATOM 26288 C C . ILE A 1 104 ? 22.267 12.531 15.658 1.00 0.00 104 ILE A C 17
ATOM 26289 O O . ILE A 1 104 ? 21.814 12.663 16.800 1.00 0.00 104 ILE A O 17
ATOM 26305 N N . ASP A 1 105 ? 21.562 12.849 14.574 1.00 0.00 105 ASP A N 17
ATOM 26306 C CA . ASP A 1 105 ? 20.117 12.988 14.536 1.00 0.00 105 ASP A CA 17
ATOM 26307 C C . ASP A 1 105 ? 19.515 11.596 14.596 1.00 0.00 105 ASP A C 17
ATOM 26308 O O . ASP A 1 105 ? 18.387 11.486 15.111 1.00 0.00 105 ASP A O 17
ATOM 26317 N N . GLY A 1 1 ? -34.232 6.088 -3.185 1.00 0.00 1 GLY A N 18
ATOM 26318 C CA . GLY A 1 1 ? -34.053 4.941 -2.283 1.00 0.00 1 GLY A CA 18
ATOM 26319 C C . GLY A 1 1 ? -33.027 4.028 -2.916 1.00 0.00 1 GLY A C 18
ATOM 26320 O O . GLY A 1 1 ? -31.844 4.353 -2.933 1.00 0.00 1 GLY A O 18
ATOM 26324 N N . HIS A 1 2 ? -33.485 2.957 -3.571 1.00 0.00 2 HIS A N 18
ATOM 26325 C CA . HIS A 1 2 ? -32.821 2.547 -4.804 1.00 0.00 2 HIS A CA 18
ATOM 26326 C C . HIS A 1 2 ? -33.003 3.673 -5.835 1.00 0.00 2 HIS A C 18
ATOM 26327 O O . HIS A 1 2 ? -33.845 4.561 -5.642 1.00 0.00 2 HIS A O 18
ATOM 26341 N N . MET A 1 3 ? -32.218 3.649 -6.908 1.00 0.00 3 MET A N 18
ATOM 26342 C CA . MET A 1 3 ? -32.301 4.548 -8.050 1.00 0.00 3 MET A CA 18
ATOM 26343 C C . MET A 1 3 ? -31.659 3.807 -9.224 1.00 0.00 3 MET A C 18
ATOM 26344 O O . MET A 1 3 ? -30.813 2.938 -9.006 1.00 0.00 3 MET A O 18
ATOM 26358 N N . GLY A 1 4 ? -32.035 4.152 -10.454 1.00 0.00 4 GLY A N 18
ATOM 26359 C CA . GLY A 1 4 ? -31.319 3.715 -11.638 1.00 0.00 4 GLY A CA 18
ATOM 26360 C C . GLY A 1 4 ? -30.065 4.566 -11.759 1.00 0.00 4 GLY A C 18
ATOM 26361 O O . GLY A 1 4 ? -30.151 5.695 -12.242 1.00 0.00 4 GLY A O 18
ATOM 26365 N N . SER A 1 5 ? -28.926 4.071 -11.281 1.00 0.00 5 SER A N 18
ATOM 26366 C CA . SER A 1 5 ? -27.625 4.681 -11.523 1.00 0.00 5 SER A CA 18
ATOM 26367 C C . SER A 1 5 ? -26.536 3.602 -11.476 1.00 0.00 5 SER A C 18
ATOM 26368 O O . SER A 1 5 ? -26.683 2.641 -10.709 1.00 0.00 5 SER A O 18
ATOM 26376 N N . PRO A 1 6 ? -25.435 3.741 -12.236 1.00 0.00 6 PRO A N 18
ATOM 26377 C CA . PRO A 1 6 ? -24.254 2.915 -12.043 1.00 0.00 6 PRO A CA 18
ATOM 26378 C C . PRO A 1 6 ? -23.654 3.234 -10.673 1.00 0.00 6 PRO A C 18
ATOM 26379 O O . PRO A 1 6 ? -23.819 4.340 -10.145 1.00 0.00 6 PRO A O 18
ATOM 26390 N N . VAL A 1 7 ? -22.942 2.264 -10.107 1.00 0.00 7 VAL A N 18
ATOM 26391 C CA . VAL A 1 7 ? -22.214 2.471 -8.870 1.00 0.00 7 VAL A CA 18
ATOM 26392 C C . VAL A 1 7 ? -21.043 3.421 -9.141 1.00 0.00 7 VAL A C 18
ATOM 26393 O O . VAL A 1 7 ? -20.258 3.209 -10.064 1.00 0.00 7 VAL A O 18
ATOM 26406 N N . SER A 1 8 ? -20.919 4.462 -8.322 1.00 0.00 8 SER A N 18
ATOM 26407 C CA . SER A 1 8 ? -19.741 5.308 -8.287 1.00 0.00 8 SER A CA 18
ATOM 26408 C C . SER A 1 8 ? -18.710 4.548 -7.465 1.00 0.00 8 SER A C 18
ATOM 26409 O O . SER A 1 8 ? -19.022 4.148 -6.342 1.00 0.00 8 SER A O 18
ATOM 26417 N N . TYR A 1 9 ? -17.500 4.342 -7.971 1.00 0.00 9 TYR A N 18
ATOM 26418 C CA . TYR A 1 9 ? -16.359 4.000 -7.132 1.00 0.00 9 TYR A CA 18
ATOM 26419 C C . TYR A 1 9 ? -15.407 5.176 -7.063 1.00 0.00 9 TYR A C 18
ATOM 26420 O O . TYR A 1 9 ? -15.291 5.953 -8.014 1.00 0.00 9 TYR A O 18
ATOM 26438 N N . TYR A 1 10 ? -14.682 5.231 -5.953 1.00 0.00 10 TYR A N 18
ATOM 26439 C CA . TYR A 1 10 ? -13.711 6.242 -5.623 1.00 0.00 10 TYR A CA 18
ATOM 26440 C C . TYR A 1 10 ? -12.433 5.514 -5.216 1.00 0.00 10 TYR A C 18
ATOM 26441 O O . TYR A 1 10 ? -12.458 4.606 -4.378 1.00 0.00 10 TYR A O 18
ATOM 26459 N N . PHE A 1 11 ? -11.339 5.859 -5.884 1.00 0.00 11 PHE A N 18
ATOM 26460 C CA . PHE A 1 11 ? -10.050 5.179 -5.852 1.00 0.00 11 PHE A CA 18
ATOM 26461 C C . PHE A 1 11 ? -8.915 6.161 -6.189 1.00 0.00 11 PHE A C 18
ATOM 26462 O O . PHE A 1 11 ? -7.864 5.757 -6.691 1.00 0.00 11 PHE A O 18
ATOM 26479 N N . SER A 1 12 ? -9.136 7.462 -5.984 1.00 0.00 12 SER A N 18
ATOM 26480 C CA . SER A 1 12 ? -8.167 8.515 -6.267 1.00 0.00 12 SER A CA 18
ATOM 26481 C C . SER A 1 12 ? -8.352 9.698 -5.306 1.00 0.00 12 SER A C 18
ATOM 26482 O O . SER A 1 12 ? -9.298 9.711 -4.511 1.00 0.00 12 SER A O 18
ATOM 26490 N N . TYR A 1 13 ? -7.466 10.692 -5.355 1.00 0.00 13 TYR A N 18
ATOM 26491 C CA . TYR A 1 13 ? -7.468 11.830 -4.441 1.00 0.00 13 TYR A CA 18
ATOM 26492 C C . TYR A 1 13 ? -8.566 12.841 -4.769 1.00 0.00 13 TYR A C 18
ATOM 26493 O O . TYR A 1 13 ? -9.056 12.906 -5.903 1.00 0.00 13 TYR A O 18
ATOM 26511 N N . ALA A 1 14 ? -8.902 13.672 -3.780 1.00 0.00 14 ALA A N 18
ATOM 26512 C CA . ALA A 1 14 ? -9.842 14.773 -3.950 1.00 0.00 14 ALA A CA 18
ATOM 26513 C C . ALA A 1 14 ? -9.211 15.948 -4.696 1.00 0.00 14 ALA A C 18
ATOM 26514 O O . ALA A 1 14 ? -9.778 16.430 -5.676 1.00 0.00 14 ALA A O 18
ATOM 26521 N N . ASP A 1 15 ? -8.038 16.379 -4.244 1.00 0.00 15 ASP A N 18
ATOM 26522 C CA . ASP A 1 15 ? -7.264 17.495 -4.784 1.00 0.00 15 ASP A CA 18
ATOM 26523 C C . ASP A 1 15 ? -5.801 17.060 -4.720 1.00 0.00 15 ASP A C 18
ATOM 26524 O O . ASP A 1 15 ? -4.955 17.636 -4.034 1.00 0.00 15 ASP A O 18
ATOM 26533 N N . GLY A 1 16 ? -5.542 15.908 -5.337 1.00 0.00 16 GLY A N 18
ATOM 26534 C CA . GLY A 1 16 ? -4.220 15.292 -5.390 1.00 0.00 16 GLY A CA 18
ATOM 26535 C C . GLY A 1 16 ? -4.015 14.388 -6.604 1.00 0.00 16 GLY A C 18
ATOM 26536 O O . GLY A 1 16 ? -2.963 13.767 -6.737 1.00 0.00 16 GLY A O 18
ATOM 26540 N N . GLY A 1 17 ? -4.986 14.287 -7.511 1.00 0.00 17 GLY A N 18
ATOM 26541 C CA . GLY A 1 17 ? -4.874 13.503 -8.736 1.00 0.00 17 GLY A CA 18
ATOM 26542 C C . GLY A 1 17 ? -4.947 12.010 -8.437 1.00 0.00 17 GLY A C 18
ATOM 26543 O O . GLY A 1 17 ? -5.963 11.542 -7.918 1.00 0.00 17 GLY A O 18
ATOM 26547 N N . THR A 1 18 ? -3.902 11.250 -8.770 1.00 0.00 18 THR A N 18
ATOM 26548 C CA . THR A 1 18 ? -3.897 9.787 -8.662 1.00 0.00 18 THR A CA 18
ATOM 26549 C C . THR A 1 18 ? -2.595 9.228 -8.077 1.00 0.00 18 THR A C 18
ATOM 26550 O O . THR A 1 18 ? -2.434 8.010 -8.007 1.00 0.00 18 THR A O 18
ATOM 26561 N N . SER A 1 19 ? -1.676 10.084 -7.631 1.00 0.00 19 SER A N 18
ATOM 26562 C CA . SER A 1 19 ? -0.496 9.677 -6.883 1.00 0.00 19 SER A CA 18
ATOM 26563 C C . SER A 1 19 ? 0.012 10.851 -6.054 1.00 0.00 19 SER A C 18
ATOM 26564 O O . SER A 1 19 ? -0.277 12.008 -6.359 1.00 0.00 19 SER A O 18
ATOM 26572 N N . HIS A 1 20 ? 0.841 10.545 -5.065 1.00 0.00 20 HIS A N 18
ATOM 26573 C CA . HIS A 1 20 ? 1.383 11.470 -4.088 1.00 0.00 20 HIS A CA 18
ATOM 26574 C C . HIS A 1 20 ? 2.883 11.587 -4.330 1.00 0.00 20 HIS A C 18
ATOM 26575 O O . HIS A 1 20 ? 3.533 10.593 -4.667 1.00 0.00 20 HIS A O 18
ATOM 26589 N N . THR A 1 21 ? 3.407 12.801 -4.218 1.00 0.00 21 THR A N 18
ATOM 26590 C CA . THR A 1 21 ? 4.778 13.176 -4.505 1.00 0.00 21 THR A CA 18
ATOM 26591 C C . THR A 1 21 ? 5.120 14.288 -3.521 1.00 0.00 21 THR A C 18
ATOM 26592 O O . THR A 1 21 ? 4.873 15.462 -3.796 1.00 0.00 21 THR A O 18
ATOM 26603 N N . GLU A 1 22 ? 5.624 13.917 -2.346 1.00 0.00 22 GLU A N 18
ATOM 26604 C CA . GLU A 1 22 ? 5.920 14.877 -1.297 1.00 0.00 22 GLU A CA 18
ATOM 26605 C C . GLU A 1 22 ? 7.366 15.324 -1.453 1.00 0.00 22 GLU A C 18
ATOM 26606 O O . GLU A 1 22 ? 8.243 14.488 -1.691 1.00 0.00 22 GLU A O 18
ATOM 26618 N N . TYR A 1 23 ? 7.643 16.621 -1.332 1.00 0.00 23 TYR A N 18
ATOM 26619 C CA . TYR A 1 23 ? 8.982 17.169 -1.534 1.00 0.00 23 TYR A CA 18
ATOM 26620 C C . TYR A 1 23 ? 9.485 17.844 -0.241 1.00 0.00 23 TYR A C 18
ATOM 26621 O O . TYR A 1 23 ? 9.682 19.061 -0.247 1.00 0.00 23 TYR A O 18
ATOM 26639 N N . PRO A 1 24 ? 9.693 17.104 0.869 1.00 0.00 24 PRO A N 18
ATOM 26640 C CA . PRO A 1 24 ? 10.237 17.674 2.098 1.00 0.00 24 PRO A CA 18
ATOM 26641 C C . PRO A 1 24 ? 11.732 18.003 1.952 1.00 0.00 24 PRO A C 18
ATOM 26642 O O . PRO A 1 24 ? 12.309 17.913 0.863 1.00 0.00 24 PRO A O 18
ATOM 26653 N N . ASP A 1 25 ? 12.352 18.416 3.054 1.00 0.00 25 ASP A N 18
ATOM 26654 C CA . ASP A 1 25 ? 13.686 18.980 3.164 1.00 0.00 25 ASP A CA 18
ATOM 26655 C C . ASP A 1 25 ? 14.569 18.069 4.022 1.00 0.00 25 ASP A C 18
ATOM 26656 O O . ASP A 1 25 ? 14.281 16.881 4.160 1.00 0.00 25 ASP A O 18
ATOM 26665 N N . ASP A 1 26 ? 15.697 18.597 4.497 1.00 0.00 26 ASP A N 18
ATOM 26666 C CA . ASP A 1 26 ? 16.735 17.875 5.227 1.00 0.00 26 ASP A CA 18
ATOM 26667 C C . ASP A 1 26 ? 16.225 17.307 6.562 1.00 0.00 26 ASP A C 18
ATOM 26668 O O . ASP A 1 26 ? 16.905 16.454 7.140 1.00 0.00 26 ASP A O 18
ATOM 26677 N N . SER A 1 27 ? 15.100 17.786 7.115 1.00 0.00 27 SER A N 18
ATOM 26678 C CA . SER A 1 27 ? 14.524 17.276 8.362 1.00 0.00 27 SER A CA 18
ATOM 26679 C C . SER A 1 27 ? 12.997 17.488 8.428 1.00 0.00 27 SER A C 18
ATOM 26680 O O . SER A 1 27 ? 12.506 18.249 9.274 1.00 0.00 27 SER A O 18
ATOM 26688 N N . SER A 1 28 ? 12.224 16.835 7.551 1.00 0.00 28 SER A N 18
ATOM 26689 C CA . SER A 1 28 ? 10.761 16.969 7.548 1.00 0.00 28 SER A CA 18
ATOM 26690 C C . SER A 1 28 ? 10.016 15.722 7.031 1.00 0.00 28 SER A C 18
ATOM 26691 O O . SER A 1 28 ? 8.863 15.790 6.582 1.00 0.00 28 SER A O 18
ATOM 26699 N N . ALA A 1 29 ? 10.645 14.556 7.133 1.00 0.00 29 ALA A N 18
ATOM 26700 C CA . ALA A 1 29 ? 9.956 13.262 7.104 1.00 0.00 29 ALA A CA 18
ATOM 26701 C C . ALA A 1 29 ? 9.001 13.133 8.304 1.00 0.00 29 ALA A C 18
ATOM 26702 O O . ALA A 1 29 ? 9.073 13.938 9.235 1.00 0.00 29 ALA A O 18
ATOM 26709 N N . GLY A 1 30 ? 8.106 12.135 8.313 1.00 0.00 30 GLY A N 18
ATOM 26710 C CA . GLY A 1 30 ? 7.215 11.904 9.439 1.00 0.00 30 GLY A CA 18
ATOM 26711 C C . GLY A 1 30 ? 6.010 11.072 9.030 1.00 0.00 30 GLY A C 18
ATOM 26712 O O . GLY A 1 30 ? 6.111 10.229 8.134 1.00 0.00 30 GLY A O 18
ATOM 26716 N N . SER A 1 31 ? 4.885 11.248 9.725 1.00 0.00 31 SER A N 18
ATOM 26717 C CA . SER A 1 31 ? 3.663 10.465 9.565 1.00 0.00 31 SER A CA 18
ATOM 26718 C C . SER A 1 31 ? 2.427 11.374 9.534 1.00 0.00 31 SER A C 18
ATOM 26719 O O . SER A 1 31 ? 1.956 11.830 10.585 1.00 0.00 31 SER A O 18
ATOM 26727 N N . PHE A 1 32 ? 1.909 11.641 8.332 1.00 0.00 32 PHE A N 18
ATOM 26728 C CA . PHE A 1 32 ? 0.738 12.495 8.087 1.00 0.00 32 PHE A CA 18
ATOM 26729 C C . PHE A 1 32 ? -0.420 11.737 7.416 1.00 0.00 32 PHE A C 18
ATOM 26730 O O . PHE A 1 32 ? -0.344 10.528 7.203 1.00 0.00 32 PHE A O 18
ATOM 26747 N N . ILE A 1 33 ? -1.526 12.425 7.103 1.00 0.00 33 ILE A N 18
ATOM 26748 C CA . ILE A 1 33 ? -2.713 11.853 6.456 1.00 0.00 33 ILE A CA 18
ATOM 26749 C C . ILE A 1 33 ? -3.026 12.709 5.216 1.00 0.00 33 ILE A C 18
ATOM 26750 O O . ILE A 1 33 ? -2.785 13.921 5.215 1.00 0.00 33 ILE A O 18
ATOM 26766 N N . LEU A 1 34 ? -3.568 12.082 4.169 1.00 0.00 34 LEU A N 18
ATOM 26767 C CA . LEU A 1 34 ? -3.870 12.657 2.857 1.00 0.00 34 LEU A CA 18
ATOM 26768 C C . LEU A 1 34 ? -5.373 12.552 2.575 1.00 0.00 34 LEU A C 18
ATOM 26769 O O . LEU A 1 34 ? -6.106 11.898 3.326 1.00 0.00 34 LEU A O 18
ATOM 26785 N N . ASP A 1 35 ? -5.844 13.137 1.476 1.00 0.00 35 ASP A N 18
ATOM 26786 C CA . ASP A 1 35 ? -7.259 13.171 1.069 1.00 0.00 35 ASP A CA 18
ATOM 26787 C C . ASP A 1 35 ? -7.510 12.138 -0.034 1.00 0.00 35 ASP A C 18
ATOM 26788 O O . ASP A 1 35 ? -8.005 12.417 -1.131 1.00 0.00 35 ASP A O 18
ATOM 26797 N N . ILE A 1 36 ? -7.072 10.915 0.260 1.00 0.00 36 ILE A N 18
ATOM 26798 C CA . ILE A 1 36 ? -7.286 9.726 -0.549 1.00 0.00 36 ILE A CA 18
ATOM 26799 C C . ILE A 1 36 ? -8.758 9.345 -0.411 1.00 0.00 36 ILE A C 18
ATOM 26800 O O . ILE A 1 36 ? -9.295 9.349 0.700 1.00 0.00 36 ILE A O 18
ATOM 26816 N N . THR A 1 37 ? -9.388 8.937 -1.511 1.00 0.00 37 THR A N 18
ATOM 26817 C CA . THR A 1 37 ? -10.786 8.522 -1.525 1.00 0.00 37 THR A CA 18
ATOM 26818 C C . THR A 1 37 ? -10.851 7.026 -1.841 1.00 0.00 37 THR A C 18
ATOM 26819 O O . THR A 1 37 ? -10.183 6.574 -2.774 1.00 0.00 37 THR A O 18
ATOM 26830 N N . SER A 1 38 ? -11.629 6.262 -1.069 1.00 0.00 38 SER A N 18
ATOM 26831 C CA . SER A 1 38 ? -11.591 4.805 -1.089 1.00 0.00 38 SER A CA 18
ATOM 26832 C C . SER A 1 38 ? -12.970 4.263 -0.672 1.00 0.00 38 SER A C 18
ATOM 26833 O O . SER A 1 38 ? -13.128 3.773 0.442 1.00 0.00 38 SER A O 18
ATOM 26841 N N . TYR A 1 39 ? -14.000 4.363 -1.523 1.00 0.00 39 TYR A N 18
ATOM 26842 C CA . TYR A 1 39 ? -15.331 3.805 -1.239 1.00 0.00 39 TYR A CA 18
ATOM 26843 C C . TYR A 1 39 ? -16.128 3.581 -2.526 1.00 0.00 39 TYR A C 18
ATOM 26844 O O . TYR A 1 39 ? -15.720 4.033 -3.597 1.00 0.00 39 TYR A O 18
ATOM 26862 N N . LYS A 1 40 ? -17.298 2.939 -2.423 1.00 0.00 40 LYS A N 18
ATOM 26863 C CA . LYS A 1 40 ? -18.320 2.931 -3.475 1.00 0.00 40 LYS A CA 18
ATOM 26864 C C . LYS A 1 40 ? -19.601 3.600 -3.003 1.00 0.00 40 LYS A C 18
ATOM 26865 O O . LYS A 1 40 ? -19.945 3.486 -1.828 1.00 0.00 40 LYS A O 18
ATOM 26884 N N . LYS A 1 41 ? -20.320 4.275 -3.902 1.00 0.00 41 LYS A N 18
ATOM 26885 C CA . LYS A 1 41 ? -21.593 4.947 -3.662 1.00 0.00 41 LYS A CA 18
ATOM 26886 C C . LYS A 1 41 ? -22.631 4.393 -4.615 1.00 0.00 41 LYS A C 18
ATOM 26887 O O . LYS A 1 41 ? -22.389 4.310 -5.817 1.00 0.00 41 LYS A O 18
ATOM 26906 N N . THR A 1 42 ? -23.785 4.036 -4.076 1.00 0.00 42 THR A N 18
ATOM 26907 C CA . THR A 1 42 ? -24.959 3.584 -4.802 1.00 0.00 42 THR A CA 18
ATOM 26908 C C . THR A 1 42 ? -26.118 3.640 -3.794 1.00 0.00 42 THR A C 18
ATOM 26909 O O . THR A 1 42 ? -25.890 3.892 -2.601 1.00 0.00 42 THR A O 18
ATOM 26920 N N . GLY A 1 43 ? -27.353 3.439 -4.260 1.00 0.00 43 GLY A N 18
ATOM 26921 C CA . GLY A 1 43 ? -28.572 3.446 -3.460 1.00 0.00 43 GLY A CA 18
ATOM 26922 C C . GLY A 1 43 ? -28.620 4.626 -2.491 1.00 0.00 43 GLY A C 18
ATOM 26923 O O . GLY A 1 43 ? -28.851 5.756 -2.905 1.00 0.00 43 GLY A O 18
ATOM 26927 N N . ASN A 1 44 ? -28.361 4.349 -1.207 1.00 0.00 44 ASN A N 18
ATOM 26928 C CA . ASN A 1 44 ? -28.515 5.284 -0.096 1.00 0.00 44 ASN A CA 18
ATOM 26929 C C . ASN A 1 44 ? -27.340 5.186 0.899 1.00 0.00 44 ASN A C 18
ATOM 26930 O O . ASN A 1 44 ? -27.486 5.571 2.056 1.00 0.00 44 ASN A O 18
ATOM 26941 N N . SER A 1 45 ? -26.196 4.606 0.513 1.00 0.00 45 SER A N 18
ATOM 26942 C CA . SER A 1 45 ? -25.071 4.357 1.419 1.00 0.00 45 SER A CA 18
ATOM 26943 C C . SER A 1 45 ? -23.732 4.527 0.697 1.00 0.00 45 SER A C 18
ATOM 26944 O O . SER A 1 45 ? -23.698 4.755 -0.522 1.00 0.00 45 SER A O 18
ATOM 26952 N N . THR A 1 46 ? -22.636 4.369 1.442 1.00 0.00 46 THR A N 18
ATOM 26953 C CA . THR A 1 46 ? -21.287 4.224 0.922 1.00 0.00 46 THR A CA 18
ATOM 26954 C C . THR A 1 46 ? -20.563 3.133 1.709 1.00 0.00 46 THR A C 18
ATOM 26955 O O . THR A 1 46 ? -20.438 3.256 2.926 1.00 0.00 46 THR A O 18
ATOM 26966 N N . LYS A 1 47 ? -20.082 2.086 1.032 1.00 0.00 47 LYS A N 18
ATOM 26967 C CA . LYS A 1 47 ? -19.254 1.036 1.632 1.00 0.00 47 LYS A CA 18
ATOM 26968 C C . LYS A 1 47 ? -17.797 1.448 1.413 1.00 0.00 47 LYS A C 18
ATOM 26969 O O . LYS A 1 47 ? -17.408 1.636 0.256 1.00 0.00 47 LYS A O 18
ATOM 26988 N N . ALA A 1 48 ? -17.030 1.661 2.486 1.00 0.00 48 ALA A N 18
ATOM 26989 C CA . ALA A 1 48 ? -15.635 2.094 2.403 1.00 0.00 48 ALA A CA 18
ATOM 26990 C C . ALA A 1 48 ? -14.705 0.923 2.067 1.00 0.00 48 ALA A C 18
ATOM 26991 O O . ALA A 1 48 ? -15.013 -0.229 2.370 1.00 0.00 48 ALA A O 18
ATOM 26998 N N . LEU A 1 49 ? -13.533 1.213 1.508 1.00 0.00 49 LEU A N 18
ATOM 26999 C CA . LEU A 1 49 ? -12.520 0.223 1.145 1.00 0.00 49 LEU A CA 18
ATOM 27000 C C . LEU A 1 49 ? -11.208 0.476 1.874 1.00 0.00 49 LEU A C 18
ATOM 27001 O O . LEU A 1 49 ? -10.700 1.604 1.859 1.00 0.00 49 LEU A O 18
ATOM 27017 N N . SER A 1 50 ? -10.628 -0.589 2.427 1.00 0.00 50 SER A N 18
ATOM 27018 C CA . SER A 1 50 ? -9.247 -0.615 2.874 1.00 0.00 50 SER A CA 18
ATOM 27019 C C . SER A 1 50 ? -8.312 -0.560 1.655 1.00 0.00 50 SER A C 18
ATOM 27020 O O . SER A 1 50 ? -8.734 -0.734 0.499 1.00 0.00 50 SER A O 18
ATOM 27028 N N . TRP A 1 51 ? -7.024 -0.348 1.914 1.00 0.00 51 TRP A N 18
ATOM 27029 C CA . TRP A 1 51 ? -5.959 -0.534 0.945 1.00 0.00 51 TRP A CA 18
ATOM 27030 C C . TRP A 1 51 ? -4.723 -1.079 1.665 1.00 0.00 51 TRP A C 18
ATOM 27031 O O . TRP A 1 51 ? -4.663 -1.076 2.899 1.00 0.00 51 TRP A O 18
ATOM 27052 N N . ASN A 1 52 ? -3.755 -1.573 0.894 1.00 0.00 52 ASN A N 18
ATOM 27053 C CA . ASN A 1 52 ? -2.521 -2.207 1.358 1.00 0.00 52 ASN A CA 18
ATOM 27054 C C . ASN A 1 52 ? -1.356 -1.615 0.571 1.00 0.00 52 ASN A C 18
ATOM 27055 O O . ASN A 1 52 ? -1.573 -1.120 -0.537 1.00 0.00 52 ASN A O 18
ATOM 27066 N N . ALA A 1 53 ? -0.134 -1.663 1.107 1.00 0.00 53 ALA A N 18
ATOM 27067 C CA . ALA A 1 53 ? 1.030 -0.906 0.622 1.00 0.00 53 ALA A CA 18
ATOM 27068 C C . ALA A 1 53 ? 2.320 -1.695 0.849 1.00 0.00 53 ALA A C 18
ATOM 27069 O O . ALA A 1 53 ? 2.479 -2.242 1.941 1.00 0.00 53 ALA A O 18
ATOM 27076 N N . SER A 1 54 ? 3.284 -1.668 -0.081 1.00 0.00 54 SER A N 18
ATOM 27077 C CA . SER A 1 54 ? 4.669 -2.051 0.218 1.00 0.00 54 SER A CA 18
ATOM 27078 C C . SER A 1 54 ? 5.633 -1.681 -0.917 1.00 0.00 54 SER A C 18
ATOM 27079 O O . SER A 1 54 ? 5.216 -1.563 -2.078 1.00 0.00 54 SER A O 18
ATOM 27087 N N . GLY A 1 55 ? 6.924 -1.557 -0.592 1.00 0.00 55 GLY A N 18
ATOM 27088 C CA . GLY A 1 55 ? 8.027 -1.336 -1.522 1.00 0.00 55 GLY A CA 18
ATOM 27089 C C . GLY A 1 55 ? 9.339 -1.145 -0.759 1.00 0.00 55 GLY A C 18
ATOM 27090 O O . GLY A 1 55 ? 9.916 -2.129 -0.295 1.00 0.00 55 GLY A O 18
ATOM 27094 N N . ASP A 1 56 ? 9.793 0.102 -0.591 1.00 0.00 56 ASP A N 18
ATOM 27095 C CA . ASP A 1 56 ? 10.940 0.481 0.249 1.00 0.00 56 ASP A CA 18
ATOM 27096 C C . ASP A 1 56 ? 10.739 -0.048 1.683 1.00 0.00 56 ASP A C 18
ATOM 27097 O O . ASP A 1 56 ? 9.606 -0.287 2.109 1.00 0.00 56 ASP A O 18
ATOM 27106 N N . SER A 1 57 ? 11.813 -0.212 2.458 1.00 0.00 57 SER A N 18
ATOM 27107 C CA . SER A 1 57 ? 11.760 -0.595 3.870 1.00 0.00 57 SER A CA 18
ATOM 27108 C C . SER A 1 57 ? 11.424 0.578 4.788 1.00 0.00 57 SER A C 18
ATOM 27109 O O . SER A 1 57 ? 10.882 0.364 5.867 1.00 0.00 57 SER A O 18
ATOM 27117 N N . TRP A 1 58 ? 11.793 1.801 4.409 1.00 0.00 58 TRP A N 18
ATOM 27118 C CA . TRP A 1 58 ? 11.751 2.971 5.282 1.00 0.00 58 TRP A CA 18
ATOM 27119 C C . TRP A 1 58 ? 10.408 3.708 5.181 1.00 0.00 58 TRP A C 18
ATOM 27120 O O . TRP A 1 58 ? 10.317 4.877 5.553 1.00 0.00 58 TRP A O 18
ATOM 27141 N N . ILE A 1 59 ? 9.380 3.062 4.623 1.00 0.00 59 ILE A N 18
ATOM 27142 C CA . ILE A 1 59 ? 8.108 3.663 4.256 1.00 0.00 59 ILE A CA 18
ATOM 27143 C C . ILE A 1 59 ? 7.035 2.674 4.687 1.00 0.00 59 ILE A C 18
ATOM 27144 O O . ILE A 1 59 ? 7.102 1.498 4.318 1.00 0.00 59 ILE A O 18
ATOM 27160 N N . HIS A 1 60 ? 6.053 3.152 5.448 1.00 0.00 60 HIS A N 18
ATOM 27161 C CA . HIS A 1 60 ? 5.010 2.335 6.043 1.00 0.00 60 HIS A CA 18
ATOM 27162 C C . HIS A 1 60 ? 3.678 3.056 5.864 1.00 0.00 60 HIS A C 18
ATOM 27163 O O . HIS A 1 60 ? 3.634 4.287 5.852 1.00 0.00 60 HIS A O 18
ATOM 27177 N N . VAL A 1 61 ? 2.570 2.327 5.766 1.00 0.00 61 VAL A N 18
ATOM 27178 C CA . VAL A 1 61 ? 1.258 2.922 5.537 1.00 0.00 61 VAL A CA 18
ATOM 27179 C C . VAL A 1 61 ? 0.287 2.202 6.463 1.00 0.00 61 VAL A C 18
ATOM 27180 O O . VAL A 1 61 ? 0.244 0.970 6.471 1.00 0.00 61 VAL A O 18
ATOM 27193 N N . ASN A 1 62 ? -0.443 2.956 7.280 1.00 0.00 62 ASN A N 18
ATOM 27194 C CA . ASN A 1 62 ? -1.508 2.440 8.126 1.00 0.00 62 ASN A CA 18
ATOM 27195 C C . ASN A 1 62 ? -2.818 2.386 7.328 1.00 0.00 62 ASN A C 18
ATOM 27196 O O . ASN A 1 62 ? -2.848 2.774 6.163 1.00 0.00 62 ASN A O 18
ATOM 27207 N N . GLY A 1 63 ? -3.927 1.964 7.941 1.00 0.00 63 GLY A N 18
ATOM 27208 C CA . GLY A 1 63 ? -5.213 1.835 7.252 1.00 0.00 63 GLY A CA 18
ATOM 27209 C C . GLY A 1 63 ? -5.818 3.164 6.784 1.00 0.00 63 GLY A C 18
ATOM 27210 O O . GLY A 1 63 ? -6.813 3.153 6.057 1.00 0.00 63 GLY A O 18
ATOM 27214 N N . SER A 1 64 ? -5.246 4.305 7.177 1.00 0.00 64 SER A N 18
ATOM 27215 C CA . SER A 1 64 ? -5.545 5.605 6.584 1.00 0.00 64 SER A CA 18
ATOM 27216 C C . SER A 1 64 ? -4.323 6.532 6.516 1.00 0.00 64 SER A C 18
ATOM 27217 O O . SER A 1 64 ? -4.330 7.450 5.693 1.00 0.00 64 SER A O 18
ATOM 27225 N N . SER A 1 65 ? -3.275 6.320 7.322 1.00 0.00 65 SER A N 18
ATOM 27226 C CA . SER A 1 65 ? -2.183 7.285 7.497 1.00 0.00 65 SER A CA 18
ATOM 27227 C C . SER A 1 65 ? -0.917 6.867 6.745 1.00 0.00 65 SER A C 18
ATOM 27228 O O . SER A 1 65 ? -0.699 5.685 6.479 1.00 0.00 65 SER A O 18
ATOM 27236 N N . VAL A 1 66 ? -0.065 7.839 6.438 1.00 0.00 66 VAL A N 18
ATOM 27237 C CA . VAL A 1 66 ? 1.235 7.680 5.801 1.00 0.00 66 VAL A CA 18
ATOM 27238 C C . VAL A 1 66 ? 2.291 7.637 6.907 1.00 0.00 66 VAL A C 18
ATOM 27239 O O . VAL A 1 66 ? 2.071 8.154 8.005 1.00 0.00 66 VAL A O 18
ATOM 27252 N N . SER A 1 67 ? 3.461 7.075 6.611 1.00 0.00 67 SER A N 18
ATOM 27253 C CA . SER A 1 67 ? 4.666 7.254 7.398 1.00 0.00 67 SER A CA 18
ATOM 27254 C C . SER A 1 67 ? 5.879 6.989 6.511 1.00 0.00 67 SER A C 18
ATOM 27255 O O . SER A 1 67 ? 5.853 6.068 5.692 1.00 0.00 67 SER A O 18
ATOM 27263 N N . TYR A 1 68 ? 6.952 7.750 6.695 1.00 0.00 68 TYR A N 18
ATOM 27264 C CA . TYR A 1 68 ? 8.267 7.370 6.219 1.00 0.00 68 TYR A CA 18
ATOM 27265 C C . TYR A 1 68 ? 9.317 7.934 7.162 1.00 0.00 68 TYR A C 18
ATOM 27266 O O . TYR A 1 68 ? 9.123 8.973 7.799 1.00 0.00 68 TYR A O 18
ATOM 27284 N N . ASP A 1 69 ? 10.411 7.195 7.271 1.00 0.00 69 ASP A N 18
ATOM 27285 C CA . ASP A 1 69 ? 11.614 7.554 8.004 1.00 0.00 69 ASP A CA 18
ATOM 27286 C C . ASP A 1 69 ? 12.448 8.517 7.155 1.00 0.00 69 ASP A C 18
ATOM 27287 O O . ASP A 1 69 ? 12.061 8.878 6.040 1.00 0.00 69 ASP A O 18
ATOM 27296 N N . GLU A 1 70 ? 13.614 8.918 7.656 1.00 0.00 70 GLU A N 18
ATOM 27297 C CA . GLU A 1 70 ? 14.498 9.873 7.009 1.00 0.00 70 GLU A CA 18
ATOM 27298 C C . GLU A 1 70 ? 15.852 9.226 6.711 1.00 0.00 70 GLU A C 18
ATOM 27299 O O . GLU A 1 70 ? 16.169 8.123 7.177 1.00 0.00 70 GLU A O 18
ATOM 27311 N N . ASN A 1 71 ? 16.637 9.895 5.870 1.00 0.00 71 ASN A N 18
ATOM 27312 C CA . ASN A 1 71 ? 17.913 9.403 5.379 1.00 0.00 71 ASN A CA 18
ATOM 27313 C C . ASN A 1 71 ? 19.039 9.747 6.359 1.00 0.00 71 ASN A C 18
ATOM 27314 O O . ASN A 1 71 ? 19.036 10.822 6.962 1.00 0.00 71 ASN A O 18
ATOM 27325 N N . PRO A 1 72 ? 20.041 8.860 6.501 1.00 0.00 72 PRO A N 18
ATOM 27326 C CA . PRO A 1 72 ? 21.171 9.023 7.408 1.00 0.00 72 PRO A CA 18
ATOM 27327 C C . PRO A 1 72 ? 22.290 9.888 6.827 1.00 0.00 72 PRO A C 18
ATOM 27328 O O . PRO A 1 72 ? 23.299 10.104 7.497 1.00 0.00 72 PRO A O 18
ATOM 27339 N N . ALA A 1 73 ? 22.192 10.288 5.559 1.00 0.00 73 ALA A N 18
ATOM 27340 C CA . ALA A 1 73 ? 23.314 10.815 4.806 1.00 0.00 73 ALA A CA 18
ATOM 27341 C C . ALA A 1 73 ? 22.867 11.884 3.823 1.00 0.00 73 ALA A C 18
ATOM 27342 O O . ALA A 1 73 ? 21.687 11.987 3.484 1.00 0.00 73 ALA A O 18
ATOM 27349 N N . LYS A 1 74 ? 23.852 12.571 3.239 1.00 0.00 74 LYS A N 18
ATOM 27350 C CA . LYS A 1 74 ? 23.644 13.531 2.172 1.00 0.00 74 LYS A CA 18
ATOM 27351 C C . LYS A 1 74 ? 23.379 12.840 0.839 1.00 0.00 74 LYS A C 18
ATOM 27352 O O . LYS A 1 74 ? 23.229 13.516 -0.179 1.00 0.00 74 LYS A O 18
ATOM 27371 N N . GLU A 1 75 ? 23.330 11.506 0.807 1.00 0.00 75 GLU A N 18
ATOM 27372 C CA . GLU A 1 75 ? 22.782 10.821 -0.344 1.00 0.00 75 GLU A CA 18
ATOM 27373 C C . GLU A 1 75 ? 21.268 11.026 -0.327 1.00 0.00 75 GLU A C 18
ATOM 27374 O O . GLU A 1 75 ? 20.615 10.890 0.713 1.00 0.00 75 GLU A O 18
ATOM 27386 N N . ARG A 1 76 ? 20.722 11.340 -1.495 1.00 0.00 76 ARG A N 18
ATOM 27387 C CA . ARG A 1 76 ? 19.293 11.570 -1.702 1.00 0.00 76 ARG A CA 18
ATOM 27388 C C . ARG A 1 76 ? 18.552 10.233 -1.624 1.00 0.00 76 ARG A C 18
ATOM 27389 O O . ARG A 1 76 ? 19.164 9.164 -1.739 1.00 0.00 76 ARG A O 18
ATOM 27410 N N . ARG A 1 77 ? 17.224 10.268 -1.526 1.00 0.00 77 ARG A N 18
ATOM 27411 C CA . ARG A 1 77 ? 16.370 9.110 -1.756 1.00 0.00 77 ARG A CA 18
ATOM 27412 C C . ARG A 1 77 ? 15.253 9.493 -2.715 1.00 0.00 77 ARG A C 18
ATOM 27413 O O . ARG A 1 77 ? 14.965 10.676 -2.903 1.00 0.00 77 ARG A O 18
ATOM 27434 N N . THR A 1 78 ? 14.631 8.476 -3.309 1.00 0.00 78 THR A N 18
ATOM 27435 C CA . THR A 1 78 ? 13.476 8.604 -4.174 1.00 0.00 78 THR A CA 18
ATOM 27436 C C . THR A 1 78 ? 12.535 7.461 -3.767 1.00 0.00 78 THR A C 18
ATOM 27437 O O . THR A 1 78 ? 12.610 6.365 -4.333 1.00 0.00 78 THR A O 18
ATOM 27448 N N . GLY A 1 79 ? 11.718 7.660 -2.730 1.00 0.00 79 GLY A N 18
ATOM 27449 C CA . GLY A 1 79 ? 10.803 6.622 -2.248 1.00 0.00 79 GLY A CA 18
ATOM 27450 C C . GLY A 1 79 ? 9.814 6.252 -3.350 1.00 0.00 79 GLY A C 18
ATOM 27451 O O . GLY A 1 79 ? 9.402 7.150 -4.091 1.00 0.00 79 GLY A O 18
ATOM 27455 N N . LEU A 1 80 ? 9.443 4.973 -3.486 1.00 0.00 80 LEU A N 18
ATOM 27456 C CA . LEU A 1 80 ? 8.424 4.550 -4.448 1.00 0.00 80 LEU A CA 18
ATOM 27457 C C . LEU A 1 80 ? 7.819 3.185 -4.096 1.00 0.00 80 LEU A C 18
ATOM 27458 O O . LEU A 1 80 ? 8.049 2.182 -4.789 1.00 0.00 80 LEU A O 18
ATOM 27474 N N . VAL A 1 81 ? 6.998 3.127 -3.053 1.00 0.00 81 VAL A N 18
ATOM 27475 C CA . VAL A 1 81 ? 6.169 1.958 -2.812 1.00 0.00 81 VAL A CA 18
ATOM 27476 C C . VAL A 1 81 ? 5.048 1.885 -3.858 1.00 0.00 81 VAL A C 18
ATOM 27477 O O . VAL A 1 81 ? 4.845 2.824 -4.633 1.00 0.00 81 VAL A O 18
ATOM 27490 N N . THR A 1 82 ? 4.285 0.793 -3.844 1.00 0.00 82 THR A N 18
ATOM 27491 C CA . THR A 1 82 ? 2.997 0.690 -4.518 1.00 0.00 82 THR A CA 18
ATOM 27492 C C . THR A 1 82 ? 1.926 0.446 -3.449 1.00 0.00 82 THR A C 18
ATOM 27493 O O . THR A 1 82 ? 2.230 -0.142 -2.404 1.00 0.00 82 THR A O 18
ATOM 27504 N N . LEU A 1 83 ? 0.679 0.854 -3.715 1.00 0.00 83 LEU A N 18
ATOM 27505 C CA . LEU A 1 83 ? -0.508 0.486 -2.938 1.00 0.00 83 LEU A CA 18
ATOM 27506 C C . LEU A 1 83 ? -1.557 -0.128 -3.869 1.00 0.00 83 LEU A C 18
ATOM 27507 O O . LEU A 1 83 ? -1.443 0.036 -5.082 1.00 0.00 83 LEU A O 18
ATOM 27523 N N . LYS A 1 84 ? -2.589 -0.792 -3.333 1.00 0.00 84 LYS A N 18
ATOM 27524 C CA . LYS A 1 84 ? -3.752 -1.322 -4.064 1.00 0.00 84 LYS A CA 18
ATOM 27525 C C . LYS A 1 84 ? -4.911 -1.478 -3.069 1.00 0.00 84 LYS A C 18
ATOM 27526 O O . LYS A 1 84 ? -4.672 -1.478 -1.860 1.00 0.00 84 LYS A O 18
ATOM 27545 N N . GLN A 1 85 ? -6.148 -1.583 -3.561 1.00 0.00 85 GLN A N 18
ATOM 27546 C CA . GLN A 1 85 ? -7.379 -1.419 -2.785 1.00 0.00 85 GLN A CA 18
ATOM 27547 C C . GLN A 1 85 ? -8.031 -2.786 -2.548 1.00 0.00 85 GLN A C 18
ATOM 27548 O O . GLN A 1 85 ? -7.644 -3.778 -3.162 1.00 0.00 85 GLN A O 18
ATOM 27562 N N . ASP A 1 86 ? -9.043 -2.850 -1.677 1.00 0.00 86 ASP A N 18
ATOM 27563 C CA . ASP A 1 86 ? -9.793 -4.097 -1.463 1.00 0.00 86 ASP A CA 18
ATOM 27564 C C . ASP A 1 86 ? -10.626 -4.515 -2.680 1.00 0.00 86 ASP A C 18
ATOM 27565 O O . ASP A 1 86 ? -10.578 -5.675 -3.081 1.00 0.00 86 ASP A O 18
ATOM 27574 N N . GLU A 1 87 ? -11.413 -3.598 -3.261 1.00 0.00 87 GLU A N 18
ATOM 27575 C CA . GLU A 1 87 ? -12.331 -3.924 -4.365 1.00 0.00 87 GLU A CA 18
ATOM 27576 C C . GLU A 1 87 ? -12.037 -3.178 -5.660 1.00 0.00 87 GLU A C 18
ATOM 27577 O O . GLU A 1 87 ? -12.517 -3.574 -6.726 1.00 0.00 87 GLU A O 18
ATOM 27589 N N . SER A 1 88 ? -11.290 -2.087 -5.560 1.00 0.00 88 SER A N 18
ATOM 27590 C CA . SER A 1 88 ? -10.610 -1.444 -6.671 1.00 0.00 88 SER A CA 18
ATOM 27591 C C . SER A 1 88 ? -9.158 -1.912 -6.686 1.00 0.00 88 SER A C 18
ATOM 27592 O O . SER A 1 88 ? -8.774 -2.821 -5.956 1.00 0.00 88 SER A O 18
ATOM 27600 N N . GLY A 1 89 ? -8.322 -1.247 -7.472 1.00 0.00 89 GLY A N 18
ATOM 27601 C CA . GLY A 1 89 ? -6.940 -1.638 -7.618 1.00 0.00 89 GLY A CA 18
ATOM 27602 C C . GLY A 1 89 ? -6.144 -0.588 -8.363 1.00 0.00 89 GLY A C 18
ATOM 27603 O O . GLY A 1 89 ? -5.220 -0.941 -9.091 1.00 0.00 89 GLY A O 18
ATOM 27607 N N . LYS A 1 90 ? -6.520 0.690 -8.225 1.00 0.00 90 LYS A N 18
ATOM 27608 C CA . LYS A 1 90 ? -5.697 1.791 -8.693 1.00 0.00 90 LYS A CA 18
ATOM 27609 C C . LYS A 1 90 ? -4.387 1.677 -7.942 1.00 0.00 90 LYS A C 18
ATOM 27610 O O . LYS A 1 90 ? -4.384 1.872 -6.731 1.00 0.00 90 LYS A O 18
ATOM 27629 N N . THR A 1 91 ? -3.301 1.368 -8.634 1.00 0.00 91 THR A N 18
ATOM 27630 C CA . THR A 1 91 ? -2.017 1.306 -7.978 1.00 0.00 91 THR A CA 18
ATOM 27631 C C . THR A 1 91 ? -1.496 2.732 -7.817 1.00 0.00 91 THR A C 18
ATOM 27632 O O . THR A 1 91 ? -1.319 3.445 -8.807 1.00 0.00 91 THR A O 18
ATOM 27643 N N . LEU A 1 92 ? -1.377 3.198 -6.575 1.00 0.00 92 LEU A N 18
ATOM 27644 C CA . LEU A 1 92 ? -0.760 4.481 -6.230 1.00 0.00 92 LEU A CA 18
ATOM 27645 C C . LEU A 1 92 ? 0.738 4.274 -6.027 1.00 0.00 92 LEU A C 18
ATOM 27646 O O . LEU A 1 92 ? 1.188 3.148 -5.813 1.00 0.00 92 LEU A O 18
ATOM 27662 N N . SER A 1 93 ? 1.476 5.384 -5.996 1.00 0.00 93 SER A N 18
ATOM 27663 C CA . SER A 1 93 ? 2.900 5.457 -5.701 1.00 0.00 93 SER A CA 18
ATOM 27664 C C . SER A 1 93 ? 3.131 6.675 -4.803 1.00 0.00 93 SER A C 18
ATOM 27665 O O . SER A 1 93 ? 2.711 7.776 -5.185 1.00 0.00 93 SER A O 18
ATOM 27673 N N . LEU A 1 94 ? 3.760 6.489 -3.637 1.00 0.00 94 LEU A N 18
ATOM 27674 C CA . LEU A 1 94 ? 4.093 7.545 -2.675 1.00 0.00 94 LEU A CA 18
ATOM 27675 C C . LEU A 1 94 ? 5.514 8.018 -2.988 1.00 0.00 94 LEU A C 18
ATOM 27676 O O . LEU A 1 94 ? 6.481 7.494 -2.443 1.00 0.00 94 LEU A O 18
ATOM 27692 N N . LYS A 1 95 ? 5.691 8.960 -3.907 1.00 0.00 95 LYS A N 18
ATOM 27693 C CA . LYS A 1 95 ? 7.006 9.516 -4.166 1.00 0.00 95 LYS A CA 18
ATOM 27694 C C . LYS A 1 95 ? 7.395 10.401 -2.997 1.00 0.00 95 LYS A C 18
ATOM 27695 O O . LYS A 1 95 ? 6.601 11.211 -2.520 1.00 0.00 95 LYS A O 18
ATOM 27714 N N . ILE A 1 96 ? 8.651 10.273 -2.597 1.00 0.00 96 ILE A N 18
ATOM 27715 C CA . ILE A 1 96 ? 9.360 11.238 -1.767 1.00 0.00 96 ILE A CA 18
ATOM 27716 C C . ILE A 1 96 ? 10.688 11.499 -2.466 1.00 0.00 96 ILE A C 18
ATOM 27717 O O . ILE A 1 96 ? 11.481 10.570 -2.604 1.00 0.00 96 ILE A O 18
ATOM 27733 N N . VAL A 1 97 ? 10.931 12.728 -2.914 1.00 0.00 97 VAL A N 18
ATOM 27734 C CA . VAL A 1 97 ? 12.163 13.166 -3.566 1.00 0.00 97 VAL A CA 18
ATOM 27735 C C . VAL A 1 97 ? 12.799 14.221 -2.650 1.00 0.00 97 VAL A C 18
ATOM 27736 O O . VAL A 1 97 ? 12.762 15.417 -2.955 1.00 0.00 97 VAL A O 18
ATOM 27749 N N . GLN A 1 98 ? 13.349 13.808 -1.505 1.00 0.00 98 GLN A N 18
ATOM 27750 C CA . GLN A 1 98 ? 13.814 14.752 -0.493 1.00 0.00 98 GLN A CA 18
ATOM 27751 C C . GLN A 1 98 ? 15.346 14.819 -0.477 1.00 0.00 98 GLN A C 18
ATOM 27752 O O . GLN A 1 98 ? 15.987 13.858 -0.912 1.00 0.00 98 GLN A O 18
ATOM 27766 N N . PRO A 1 99 ? 15.938 15.941 -0.030 1.00 0.00 99 PRO A N 18
ATOM 27767 C CA . PRO A 1 99 ? 17.369 16.187 -0.117 1.00 0.00 99 PRO A CA 18
ATOM 27768 C C . PRO A 1 99 ? 18.204 15.251 0.759 1.00 0.00 99 PRO A C 18
ATOM 27769 O O . PRO A 1 99 ? 17.720 14.405 1.515 1.00 0.00 99 PRO A O 18
ATOM 27780 N N . GLY A 1 100 ? 19.514 15.389 0.605 1.00 0.00 100 GLY A N 18
ATOM 27781 C CA . GLY A 1 100 ? 20.505 14.685 1.376 1.00 0.00 100 GLY A CA 18
ATOM 27782 C C . GLY A 1 100 ? 20.683 15.377 2.720 1.00 0.00 100 GLY A C 18
ATOM 27783 O O . GLY A 1 100 ? 21.203 16.490 2.734 1.00 0.00 100 GLY A O 18
ATOM 27787 N N . LYS A 1 101 ? 20.307 14.713 3.817 1.00 0.00 101 LYS A N 18
ATOM 27788 C CA . LYS A 1 101 ? 20.441 15.246 5.168 1.00 0.00 101 LYS A CA 18
ATOM 27789 C C . LYS A 1 101 ? 21.909 15.480 5.492 1.00 0.00 101 LYS A C 18
ATOM 27790 O O . LYS A 1 101 ? 22.687 14.522 5.501 1.00 0.00 101 LYS A O 18
ATOM 27809 N N . THR A 1 102 ? 22.265 16.704 5.866 1.00 0.00 102 THR A N 18
ATOM 27810 C CA . THR A 1 102 ? 23.539 17.029 6.492 1.00 0.00 102 THR A CA 18
ATOM 27811 C C . THR A 1 102 ? 23.340 18.274 7.364 1.00 0.00 102 THR A C 18
ATOM 27812 O O . THR A 1 102 ? 23.482 19.400 6.885 1.00 0.00 102 THR A O 18
ATOM 27823 N N . SER A 1 103 ? 23.006 18.078 8.642 1.00 0.00 103 SER A N 18
ATOM 27824 C CA . SER A 1 103 ? 22.957 19.126 9.658 1.00 0.00 103 SER A CA 18
ATOM 27825 C C . SER A 1 103 ? 23.555 18.629 10.973 1.00 0.00 103 SER A C 18
ATOM 27826 O O . SER A 1 103 ? 23.833 17.441 11.129 1.00 0.00 103 SER A O 18
ATOM 27834 N N . ILE A 1 104 ? 23.786 19.557 11.906 1.00 0.00 104 ILE A N 18
ATOM 27835 C CA . ILE A 1 104 ? 24.317 19.294 13.236 1.00 0.00 104 ILE A CA 18
ATOM 27836 C C . ILE A 1 104 ? 23.154 18.835 14.127 1.00 0.00 104 ILE A C 18
ATOM 27837 O O . ILE A 1 104 ? 22.696 19.561 15.012 1.00 0.00 104 ILE A O 18
ATOM 27853 N N . ASP A 1 105 ? 22.599 17.659 13.827 1.00 0.00 105 ASP A N 18
ATOM 27854 C CA . ASP A 1 105 ? 21.336 17.189 14.392 1.00 0.00 105 ASP A CA 18
ATOM 27855 C C . ASP A 1 105 ? 21.465 15.720 14.743 1.00 0.00 105 ASP A C 18
ATOM 27856 O O . ASP A 1 105 ? 21.158 15.341 15.897 1.00 0.00 105 ASP A O 18
ATOM 27865 N N . GLY A 1 1 ? -40.910 7.726 -6.872 1.00 0.00 1 GLY A N 19
ATOM 27866 C CA . GLY A 1 1 ? -39.720 7.867 -7.730 1.00 0.00 1 GLY A CA 19
ATOM 27867 C C . GLY A 1 1 ? -39.097 6.500 -7.951 1.00 0.00 1 GLY A C 19
ATOM 27868 O O . GLY A 1 1 ? -39.468 5.567 -7.245 1.00 0.00 1 GLY A O 19
ATOM 27872 N N . HIS A 1 2 ? -38.188 6.368 -8.916 1.00 0.00 2 HIS A N 19
ATOM 27873 C CA . HIS A 1 2 ? -37.427 5.150 -9.179 1.00 0.00 2 HIS A CA 19
ATOM 27874 C C . HIS A 1 2 ? -36.068 5.578 -9.750 1.00 0.00 2 HIS A C 19
ATOM 27875 O O . HIS A 1 2 ? -35.880 6.766 -10.019 1.00 0.00 2 HIS A O 19
ATOM 27889 N N . MET A 1 3 ? -35.133 4.646 -9.932 1.00 0.00 3 MET A N 19
ATOM 27890 C CA . MET A 1 3 ? -33.833 4.858 -10.573 1.00 0.00 3 MET A CA 19
ATOM 27891 C C . MET A 1 3 ? -33.352 3.516 -11.143 1.00 0.00 3 MET A C 19
ATOM 27892 O O . MET A 1 3 ? -34.130 2.562 -11.167 1.00 0.00 3 MET A O 19
ATOM 27906 N N . GLY A 1 4 ? -32.120 3.427 -11.639 1.00 0.00 4 GLY A N 19
ATOM 27907 C CA . GLY A 1 4 ? -31.603 2.232 -12.288 1.00 0.00 4 GLY A CA 19
ATOM 27908 C C . GLY A 1 4 ? -30.175 2.536 -12.696 1.00 0.00 4 GLY A C 19
ATOM 27909 O O . GLY A 1 4 ? -29.937 3.027 -13.803 1.00 0.00 4 GLY A O 19
ATOM 27913 N N . SER A 1 5 ? -29.247 2.354 -11.759 1.00 0.00 5 SER A N 19
ATOM 27914 C CA . SER A 1 5 ? -27.984 3.074 -11.790 1.00 0.00 5 SER A CA 19
ATOM 27915 C C . SER A 1 5 ? -26.801 2.133 -11.513 1.00 0.00 5 SER A C 19
ATOM 27916 O O . SER A 1 5 ? -26.994 1.058 -10.927 1.00 0.00 5 SER A O 19
ATOM 27924 N N . PRO A 1 6 ? -25.586 2.493 -11.957 1.00 0.00 6 PRO A N 19
ATOM 27925 C CA . PRO A 1 6 ? -24.352 1.783 -11.641 1.00 0.00 6 PRO A CA 19
ATOM 27926 C C . PRO A 1 6 ? -23.856 2.126 -10.227 1.00 0.00 6 PRO A C 19
ATOM 27927 O O . PRO A 1 6 ? -24.552 2.776 -9.449 1.00 0.00 6 PRO A O 19
ATOM 27938 N N . VAL A 1 7 ? -22.658 1.654 -9.883 1.00 0.00 7 VAL A N 19
ATOM 27939 C CA . VAL A 1 7 ? -21.916 2.039 -8.692 1.00 0.00 7 VAL A CA 19
ATOM 27940 C C . VAL A 1 7 ? -21.095 3.288 -9.017 1.00 0.00 7 VAL A C 19
ATOM 27941 O O . VAL A 1 7 ? -20.691 3.515 -10.160 1.00 0.00 7 VAL A O 19
ATOM 27954 N N . SER A 1 8 ? -20.758 4.045 -7.980 1.00 0.00 8 SER A N 19
ATOM 27955 C CA . SER A 1 8 ? -19.724 5.061 -8.012 1.00 0.00 8 SER A CA 19
ATOM 27956 C C . SER A 1 8 ? -18.628 4.555 -7.094 1.00 0.00 8 SER A C 19
ATOM 27957 O O . SER A 1 8 ? -18.774 4.610 -5.870 1.00 0.00 8 SER A O 19
ATOM 27965 N N . TYR A 1 9 ? -17.576 3.970 -7.661 1.00 0.00 9 TYR A N 19
ATOM 27966 C CA . TYR A 1 9 ? -16.334 3.836 -6.922 1.00 0.00 9 TYR A CA 19
ATOM 27967 C C . TYR A 1 9 ? -15.673 5.209 -6.863 1.00 0.00 9 TYR A C 19
ATOM 27968 O O . TYR A 1 9 ? -15.857 6.050 -7.745 1.00 0.00 9 TYR A O 19
ATOM 27986 N N . TYR A 1 10 ? -14.884 5.394 -5.819 1.00 0.00 10 TYR A N 19
ATOM 27987 C CA . TYR A 1 10 ? -14.051 6.534 -5.535 1.00 0.00 10 TYR A CA 19
ATOM 27988 C C . TYR A 1 10 ? -12.686 5.933 -5.268 1.00 0.00 10 TYR A C 19
ATOM 27989 O O . TYR A 1 10 ? -12.551 5.074 -4.391 1.00 0.00 10 TYR A O 19
ATOM 28007 N N . PHE A 1 11 ? -11.721 6.273 -6.111 1.00 0.00 11 PHE A N 19
ATOM 28008 C CA . PHE A 1 11 ? -10.402 5.666 -6.147 1.00 0.00 11 PHE A CA 19
ATOM 28009 C C . PHE A 1 11 ? -9.375 6.730 -6.540 1.00 0.00 11 PHE A C 19
ATOM 28010 O O . PHE A 1 11 ? -8.571 6.533 -7.453 1.00 0.00 11 PHE A O 19
ATOM 28027 N N . SER A 1 12 ? -9.449 7.906 -5.916 1.00 0.00 12 SER A N 19
ATOM 28028 C CA . SER A 1 12 ? -8.550 9.022 -6.169 1.00 0.00 12 SER A CA 19
ATOM 28029 C C . SER A 1 12 ? -8.466 9.925 -4.932 1.00 0.00 12 SER A C 19
ATOM 28030 O O . SER A 1 12 ? -9.055 9.613 -3.895 1.00 0.00 12 SER A O 19
ATOM 28038 N N . TYR A 1 13 ? -7.702 11.017 -5.019 1.00 0.00 13 TYR A N 19
ATOM 28039 C CA . TYR A 1 13 ? -7.694 12.067 -4.014 1.00 0.00 13 TYR A CA 19
ATOM 28040 C C . TYR A 1 13 ? -8.985 12.904 -4.130 1.00 0.00 13 TYR A C 19
ATOM 28041 O O . TYR A 1 13 ? -9.921 12.550 -4.855 1.00 0.00 13 TYR A O 19
ATOM 28059 N N . ALA A 1 14 ? -9.032 14.017 -3.400 1.00 0.00 14 ALA A N 19
ATOM 28060 C CA . ALA A 1 14 ? -10.168 14.913 -3.255 1.00 0.00 14 ALA A CA 19
ATOM 28061 C C . ALA A 1 14 ? -9.764 16.338 -3.679 1.00 0.00 14 ALA A C 19
ATOM 28062 O O . ALA A 1 14 ? -10.045 17.310 -2.971 1.00 0.00 14 ALA A O 19
ATOM 28069 N N . ASP A 1 15 ? -8.978 16.456 -4.752 1.00 0.00 15 ASP A N 19
ATOM 28070 C CA . ASP A 1 15 ? -8.191 17.657 -5.067 1.00 0.00 15 ASP A CA 19
ATOM 28071 C C . ASP A 1 15 ? -7.825 17.827 -6.548 1.00 0.00 15 ASP A C 19
ATOM 28072 O O . ASP A 1 15 ? -7.180 18.821 -6.900 1.00 0.00 15 ASP A O 19
ATOM 28081 N N . GLY A 1 16 ? -8.216 16.891 -7.414 1.00 0.00 16 GLY A N 19
ATOM 28082 C CA . GLY A 1 16 ? -8.026 16.931 -8.855 1.00 0.00 16 GLY A CA 19
ATOM 28083 C C . GLY A 1 16 ? -6.915 16.021 -9.396 1.00 0.00 16 GLY A C 19
ATOM 28084 O O . GLY A 1 16 ? -6.811 15.918 -10.622 1.00 0.00 16 GLY A O 19
ATOM 28088 N N . GLY A 1 17 ? -6.097 15.372 -8.555 1.00 0.00 17 GLY A N 19
ATOM 28089 C CA . GLY A 1 17 ? -5.006 14.490 -8.982 1.00 0.00 17 GLY A CA 19
ATOM 28090 C C . GLY A 1 17 ? -5.159 13.036 -8.516 1.00 0.00 17 GLY A C 19
ATOM 28091 O O . GLY A 1 17 ? -6.050 12.703 -7.729 1.00 0.00 17 GLY A O 19
ATOM 28095 N N . THR A 1 18 ? -4.257 12.160 -8.978 1.00 0.00 18 THR A N 19
ATOM 28096 C CA . THR A 1 18 ? -4.263 10.714 -8.717 1.00 0.00 18 THR A CA 19
ATOM 28097 C C . THR A 1 18 ? -2.852 10.208 -8.381 1.00 0.00 18 THR A C 19
ATOM 28098 O O . THR A 1 18 ? -2.395 9.191 -8.917 1.00 0.00 18 THR A O 19
ATOM 28109 N N . SER A 1 19 ? -2.111 10.926 -7.536 1.00 0.00 19 SER A N 19
ATOM 28110 C CA . SER A 1 19 ? -0.898 10.438 -6.895 1.00 0.00 19 SER A CA 19
ATOM 28111 C C . SER A 1 19 ? -0.480 11.441 -5.817 1.00 0.00 19 SER A C 19
ATOM 28112 O O . SER A 1 19 ? -0.911 12.597 -5.853 1.00 0.00 19 SER A O 19
ATOM 28120 N N . HIS A 1 20 ? 0.422 11.011 -4.933 1.00 0.00 20 HIS A N 19
ATOM 28121 C CA . HIS A 1 20 ? 1.168 11.862 -4.024 1.00 0.00 20 HIS A CA 19
ATOM 28122 C C . HIS A 1 20 ? 2.622 11.872 -4.481 1.00 0.00 20 HIS A C 19
ATOM 28123 O O . HIS A 1 20 ? 3.152 10.847 -4.927 1.00 0.00 20 HIS A O 19
ATOM 28137 N N . THR A 1 21 ? 3.281 13.022 -4.407 1.00 0.00 21 THR A N 19
ATOM 28138 C CA . THR A 1 21 ? 4.726 13.120 -4.481 1.00 0.00 21 THR A CA 19
ATOM 28139 C C . THR A 1 21 ? 5.127 14.292 -3.596 1.00 0.00 21 THR A C 19
ATOM 28140 O O . THR A 1 21 ? 4.391 15.278 -3.520 1.00 0.00 21 THR A O 19
ATOM 28151 N N . GLU A 1 22 ? 6.285 14.215 -2.955 1.00 0.00 22 GLU A N 19
ATOM 28152 C CA . GLU A 1 22 ? 6.842 15.316 -2.204 1.00 0.00 22 GLU A CA 19
ATOM 28153 C C . GLU A 1 22 ? 8.342 15.401 -2.405 1.00 0.00 22 GLU A C 19
ATOM 28154 O O . GLU A 1 22 ? 9.006 14.415 -2.748 1.00 0.00 22 GLU A O 19
ATOM 28166 N N . TYR A 1 23 ? 8.858 16.602 -2.156 1.00 0.00 23 TYR A N 19
ATOM 28167 C CA . TYR A 1 23 ? 10.246 16.969 -2.352 1.00 0.00 23 TYR A CA 19
ATOM 28168 C C . TYR A 1 23 ? 10.717 17.703 -1.083 1.00 0.00 23 TYR A C 19
ATOM 28169 O O . TYR A 1 23 ? 10.934 18.916 -1.139 1.00 0.00 23 TYR A O 19
ATOM 28187 N N . PRO A 1 24 ? 10.792 17.011 0.073 1.00 0.00 24 PRO A N 19
ATOM 28188 C CA . PRO A 1 24 ? 11.195 17.594 1.352 1.00 0.00 24 PRO A CA 19
ATOM 28189 C C . PRO A 1 24 ? 12.656 18.059 1.333 1.00 0.00 24 PRO A C 19
ATOM 28190 O O . PRO A 1 24 ? 13.393 17.821 0.368 1.00 0.00 24 PRO A O 19
ATOM 28201 N N . ASP A 1 25 ? 13.091 18.693 2.422 1.00 0.00 25 ASP A N 19
ATOM 28202 C CA . ASP A 1 25 ? 14.466 19.120 2.618 1.00 0.00 25 ASP A CA 19
ATOM 28203 C C . ASP A 1 25 ? 15.056 18.444 3.850 1.00 0.00 25 ASP A C 19
ATOM 28204 O O . ASP A 1 25 ? 14.478 17.506 4.403 1.00 0.00 25 ASP A O 19
ATOM 28213 N N . ASP A 1 26 ? 16.250 18.880 4.240 1.00 0.00 26 ASP A N 19
ATOM 28214 C CA . ASP A 1 26 ? 17.205 18.220 5.135 1.00 0.00 26 ASP A CA 19
ATOM 28215 C C . ASP A 1 26 ? 16.766 18.126 6.598 1.00 0.00 26 ASP A C 19
ATOM 28216 O O . ASP A 1 26 ? 17.579 17.871 7.485 1.00 0.00 26 ASP A O 19
ATOM 28225 N N . SER A 1 27 ? 15.498 18.416 6.881 1.00 0.00 27 SER A N 19
ATOM 28226 C CA . SER A 1 27 ? 14.841 18.211 8.172 1.00 0.00 27 SER A CA 19
ATOM 28227 C C . SER A 1 27 ? 13.325 17.940 8.059 1.00 0.00 27 SER A C 19
ATOM 28228 O O . SER A 1 27 ? 12.643 17.904 9.084 1.00 0.00 27 SER A O 19
ATOM 28236 N N . SER A 1 28 ? 12.753 17.797 6.859 1.00 0.00 28 SER A N 19
ATOM 28237 C CA . SER A 1 28 ? 11.303 17.819 6.675 1.00 0.00 28 SER A CA 19
ATOM 28238 C C . SER A 1 28 ? 10.701 16.402 6.663 1.00 0.00 28 SER A C 19
ATOM 28239 O O . SER A 1 28 ? 10.521 15.808 5.598 1.00 0.00 28 SER A O 19
ATOM 28247 N N . ALA A 1 29 ? 10.367 15.856 7.834 1.00 0.00 29 ALA A N 19
ATOM 28248 C CA . ALA A 1 29 ? 9.826 14.499 7.961 1.00 0.00 29 ALA A CA 19
ATOM 28249 C C . ALA A 1 29 ? 8.800 14.379 9.099 1.00 0.00 29 ALA A C 19
ATOM 28250 O O . ALA A 1 29 ? 8.838 15.152 10.065 1.00 0.00 29 ALA A O 19
ATOM 28257 N N . GLY A 1 30 ? 7.925 13.365 9.056 1.00 0.00 30 GLY A N 19
ATOM 28258 C CA . GLY A 1 30 ? 7.173 12.898 10.212 1.00 0.00 30 GLY A CA 19
ATOM 28259 C C . GLY A 1 30 ? 6.018 12.009 9.770 1.00 0.00 30 GLY A C 19
ATOM 28260 O O . GLY A 1 30 ? 6.141 11.282 8.779 1.00 0.00 30 GLY A O 19
ATOM 28264 N N . SER A 1 31 ? 4.923 12.018 10.534 1.00 0.00 31 SER A N 19
ATOM 28265 C CA . SER A 1 31 ? 3.730 11.227 10.277 1.00 0.00 31 SER A CA 19
ATOM 28266 C C . SER A 1 31 ? 2.505 12.142 10.191 1.00 0.00 31 SER A C 19
ATOM 28267 O O . SER A 1 31 ? 2.109 12.744 11.191 1.00 0.00 31 SER A O 19
ATOM 28275 N N . PHE A 1 32 ? 1.884 12.257 9.015 1.00 0.00 32 PHE A N 19
ATOM 28276 C CA . PHE A 1 32 ? 0.656 13.035 8.801 1.00 0.00 32 PHE A CA 19
ATOM 28277 C C . PHE A 1 32 ? -0.533 12.167 8.359 1.00 0.00 32 PHE A C 19
ATOM 28278 O O . PHE A 1 32 ? -0.533 10.946 8.542 1.00 0.00 32 PHE A O 19
ATOM 28295 N N . ILE A 1 33 ? -1.599 12.815 7.883 1.00 0.00 33 ILE A N 19
ATOM 28296 C CA . ILE A 1 33 ? -2.841 12.248 7.370 1.00 0.00 33 ILE A CA 19
ATOM 28297 C C . ILE A 1 33 ? -3.130 12.958 6.032 1.00 0.00 33 ILE A C 19
ATOM 28298 O O . ILE A 1 33 ? -2.624 14.058 5.785 1.00 0.00 33 ILE A O 19
ATOM 28314 N N . LEU A 1 34 ? -3.915 12.314 5.165 1.00 0.00 34 LEU A N 19
ATOM 28315 C CA . LEU A 1 34 ? -4.325 12.784 3.842 1.00 0.00 34 LEU A CA 19
ATOM 28316 C C . LEU A 1 34 ? -5.837 12.619 3.709 1.00 0.00 34 LEU A C 19
ATOM 28317 O O . LEU A 1 34 ? -6.461 11.970 4.552 1.00 0.00 34 LEU A O 19
ATOM 28333 N N . ASP A 1 35 ? -6.432 13.132 2.630 1.00 0.00 35 ASP A N 19
ATOM 28334 C CA . ASP A 1 35 ? -7.888 13.180 2.420 1.00 0.00 35 ASP A CA 19
ATOM 28335 C C . ASP A 1 35 ? -8.320 12.336 1.219 1.00 0.00 35 ASP A C 19
ATOM 28336 O O . ASP A 1 35 ? -9.301 12.644 0.538 1.00 0.00 35 ASP A O 19
ATOM 28345 N N . ILE A 1 36 ? -7.584 11.249 0.977 1.00 0.00 36 ILE A N 19
ATOM 28346 C CA . ILE A 1 36 ? -7.805 10.255 -0.071 1.00 0.00 36 ILE A CA 19
ATOM 28347 C C . ILE A 1 36 ? -9.241 9.732 -0.001 1.00 0.00 36 ILE A C 19
ATOM 28348 O O . ILE A 1 36 ? -9.802 9.583 1.090 1.00 0.00 36 ILE A O 19
ATOM 28364 N N . THR A 1 37 ? -9.796 9.384 -1.159 1.00 0.00 37 THR A N 19
ATOM 28365 C CA . THR A 1 37 ? -11.115 8.809 -1.316 1.00 0.00 37 THR A CA 19
ATOM 28366 C C . THR A 1 37 ? -10.947 7.364 -1.818 1.00 0.00 37 THR A C 19
ATOM 28367 O O . THR A 1 37 ? -10.387 7.115 -2.889 1.00 0.00 37 THR A O 19
ATOM 28378 N N . SER A 1 38 ? -11.394 6.390 -1.020 1.00 0.00 38 SER A N 19
ATOM 28379 C CA . SER A 1 38 ? -11.338 4.972 -1.352 1.00 0.00 38 SER A CA 19
ATOM 28380 C C . SER A 1 38 ? -12.625 4.315 -0.852 1.00 0.00 38 SER A C 19
ATOM 28381 O O . SER A 1 38 ? -12.656 3.748 0.241 1.00 0.00 38 SER A O 19
ATOM 28389 N N . TYR A 1 39 ? -13.715 4.406 -1.617 1.00 0.00 39 TYR A N 19
ATOM 28390 C CA . TYR A 1 39 ? -14.958 3.719 -1.270 1.00 0.00 39 TYR A CA 19
ATOM 28391 C C . TYR A 1 39 ? -15.801 3.431 -2.514 1.00 0.00 39 TYR A C 19
ATOM 28392 O O . TYR A 1 39 ? -15.523 3.957 -3.585 1.00 0.00 39 TYR A O 19
ATOM 28410 N N . LYS A 1 40 ? -16.854 2.619 -2.386 1.00 0.00 40 LYS A N 19
ATOM 28411 C CA . LYS A 1 40 ? -17.840 2.340 -3.424 1.00 0.00 40 LYS A CA 19
ATOM 28412 C C . LYS A 1 40 ? -19.204 2.703 -2.877 1.00 0.00 40 LYS A C 19
ATOM 28413 O O . LYS A 1 40 ? -19.541 2.297 -1.761 1.00 0.00 40 LYS A O 19
ATOM 28432 N N . LYS A 1 41 ? -19.984 3.485 -3.614 1.00 0.00 41 LYS A N 19
ATOM 28433 C CA . LYS A 1 41 ? -21.271 4.020 -3.200 1.00 0.00 41 LYS A CA 19
ATOM 28434 C C . LYS A 1 41 ? -22.307 3.465 -4.153 1.00 0.00 41 LYS A C 19
ATOM 28435 O O . LYS A 1 41 ? -22.077 3.501 -5.360 1.00 0.00 41 LYS A O 19
ATOM 28454 N N . THR A 1 42 ? -23.370 2.885 -3.605 1.00 0.00 42 THR A N 19
ATOM 28455 C CA . THR A 1 42 ? -24.472 2.321 -4.369 1.00 0.00 42 THR A CA 19
ATOM 28456 C C . THR A 1 42 ? -25.604 2.021 -3.389 1.00 0.00 42 THR A C 19
ATOM 28457 O O . THR A 1 42 ? -25.353 1.698 -2.220 1.00 0.00 42 THR A O 19
ATOM 28468 N N . GLY A 1 43 ? -26.847 2.130 -3.857 1.00 0.00 43 GLY A N 19
ATOM 28469 C CA . GLY A 1 43 ? -28.056 2.049 -3.059 1.00 0.00 43 GLY A CA 19
ATOM 28470 C C . GLY A 1 43 ? -27.991 3.045 -1.909 1.00 0.00 43 GLY A C 19
ATOM 28471 O O . GLY A 1 43 ? -28.072 4.254 -2.118 1.00 0.00 43 GLY A O 19
ATOM 28475 N N . ASN A 1 44 ? -27.795 2.546 -0.693 1.00 0.00 44 ASN A N 19
ATOM 28476 C CA . ASN A 1 44 ? -27.887 3.301 0.550 1.00 0.00 44 ASN A CA 19
ATOM 28477 C C . ASN A 1 44 ? -26.711 2.950 1.467 1.00 0.00 44 ASN A C 19
ATOM 28478 O O . ASN A 1 44 ? -26.842 2.979 2.693 1.00 0.00 44 ASN A O 19
ATOM 28489 N N . SER A 1 45 ? -25.566 2.553 0.898 1.00 0.00 45 SER A N 19
ATOM 28490 C CA . SER A 1 45 ? -24.372 2.216 1.654 1.00 0.00 45 SER A CA 19
ATOM 28491 C C . SER A 1 45 ? -23.112 2.677 0.928 1.00 0.00 45 SER A C 19
ATOM 28492 O O . SER A 1 45 ? -23.058 2.750 -0.306 1.00 0.00 45 SER A O 19
ATOM 28500 N N . THR A 1 46 ? -22.045 2.836 1.702 1.00 0.00 46 THR A N 19
ATOM 28501 C CA . THR A 1 46 ? -20.687 3.049 1.259 1.00 0.00 46 THR A CA 19
ATOM 28502 C C . THR A 1 46 ? -19.855 1.937 1.900 1.00 0.00 46 THR A C 19
ATOM 28503 O O . THR A 1 46 ? -19.901 1.718 3.117 1.00 0.00 46 THR A O 19
ATOM 28514 N N . LYS A 1 47 ? -19.142 1.184 1.071 1.00 0.00 47 LYS A N 19
ATOM 28515 C CA . LYS A 1 47 ? -18.089 0.268 1.497 1.00 0.00 47 LYS A CA 19
ATOM 28516 C C . LYS A 1 47 ? -16.793 1.034 1.294 1.00 0.00 47 LYS A C 19
ATOM 28517 O O . LYS A 1 47 ? -16.514 1.396 0.150 1.00 0.00 47 LYS A O 19
ATOM 28536 N N . ALA A 1 48 ? -16.057 1.344 2.358 1.00 0.00 48 ALA A N 19
ATOM 28537 C CA . ALA A 1 48 ? -14.673 1.769 2.226 1.00 0.00 48 ALA A CA 19
ATOM 28538 C C . ALA A 1 48 ? -13.919 0.607 1.597 1.00 0.00 48 ALA A C 19
ATOM 28539 O O . ALA A 1 48 ? -14.067 -0.525 2.062 1.00 0.00 48 ALA A O 19
ATOM 28546 N N . LEU A 1 49 ? -13.145 0.869 0.546 1.00 0.00 49 LEU A N 19
ATOM 28547 C CA . LEU A 1 49 ? -12.198 -0.112 0.058 1.00 0.00 49 LEU A CA 19
ATOM 28548 C C . LEU A 1 49 ? -10.931 0.091 0.852 1.00 0.00 49 LEU A C 19
ATOM 28549 O O . LEU A 1 49 ? -10.321 1.160 0.774 1.00 0.00 49 LEU A O 19
ATOM 28565 N N . SER A 1 50 ? -10.545 -0.941 1.584 1.00 0.00 50 SER A N 19
ATOM 28566 C CA . SER A 1 50 ? -9.214 -1.053 2.136 1.00 0.00 50 SER A CA 19
ATOM 28567 C C . SER A 1 50 ? -8.200 -1.239 0.998 1.00 0.00 50 SER A C 19
ATOM 28568 O O . SER A 1 50 ? -8.555 -1.468 -0.166 1.00 0.00 50 SER A O 19
ATOM 28576 N N . TRP A 1 51 ? -6.922 -1.118 1.339 1.00 0.00 51 TRP A N 19
ATOM 28577 C CA . TRP A 1 51 ? -5.784 -1.378 0.475 1.00 0.00 51 TRP A CA 19
ATOM 28578 C C . TRP A 1 51 ? -4.628 -1.848 1.349 1.00 0.00 51 TRP A C 19
ATOM 28579 O O . TRP A 1 51 ? -4.719 -1.821 2.578 1.00 0.00 51 TRP A O 19
ATOM 28600 N N . ASN A 1 52 ? -3.521 -2.225 0.721 1.00 0.00 52 ASN A N 19
ATOM 28601 C CA . ASN A 1 52 ? -2.217 -2.320 1.359 1.00 0.00 52 ASN A CA 19
ATOM 28602 C C . ASN A 1 52 ? -1.217 -1.613 0.450 1.00 0.00 52 ASN A C 19
ATOM 28603 O O . ASN A 1 52 ? -1.577 -1.238 -0.673 1.00 0.00 52 ASN A O 19
ATOM 28614 N N . ALA A 1 53 ? 0.008 -1.405 0.922 1.00 0.00 53 ALA A N 19
ATOM 28615 C CA . ALA A 1 53 ? 1.044 -0.672 0.213 1.00 0.00 53 ALA A CA 19
ATOM 28616 C C . ALA A 1 53 ? 2.381 -1.375 0.427 1.00 0.00 53 ALA A C 19
ATOM 28617 O O . ALA A 1 53 ? 2.601 -1.972 1.483 1.00 0.00 53 ALA A O 19
ATOM 28624 N N . SER A 1 54 ? 3.304 -1.263 -0.525 1.00 0.00 54 SER A N 19
ATOM 28625 C CA . SER A 1 54 ? 4.552 -2.016 -0.498 1.00 0.00 54 SER A CA 19
ATOM 28626 C C . SER A 1 54 ? 5.591 -1.327 -1.378 1.00 0.00 54 SER A C 19
ATOM 28627 O O . SER A 1 54 ? 5.255 -0.786 -2.435 1.00 0.00 54 SER A O 19
ATOM 28635 N N . GLY A 1 55 ? 6.846 -1.317 -0.934 1.00 0.00 55 GLY A N 19
ATOM 28636 C CA . GLY A 1 55 ? 7.947 -0.637 -1.589 1.00 0.00 55 GLY A CA 19
ATOM 28637 C C . GLY A 1 55 ? 9.125 -0.582 -0.630 1.00 0.00 55 GLY A C 19
ATOM 28638 O O . GLY A 1 55 ? 9.762 -1.610 -0.394 1.00 0.00 55 GLY A O 19
ATOM 28642 N N . ASP A 1 56 ? 9.380 0.591 -0.058 1.00 0.00 56 ASP A N 19
ATOM 28643 C CA . ASP A 1 56 ? 10.488 0.864 0.857 1.00 0.00 56 ASP A CA 19
ATOM 28644 C C . ASP A 1 56 ? 10.130 0.483 2.304 1.00 0.00 56 ASP A C 19
ATOM 28645 O O . ASP A 1 56 ? 8.953 0.370 2.666 1.00 0.00 56 ASP A O 19
ATOM 28654 N N . SER A 1 57 ? 11.155 0.327 3.145 1.00 0.00 57 SER A N 19
ATOM 28655 C CA . SER A 1 57 ? 11.060 0.076 4.582 1.00 0.00 57 SER A CA 19
ATOM 28656 C C . SER A 1 57 ? 10.627 1.328 5.345 1.00 0.00 57 SER A C 19
ATOM 28657 O O . SER A 1 57 ? 9.688 1.274 6.133 1.00 0.00 57 SER A O 19
ATOM 28665 N N . TRP A 1 58 ? 11.330 2.440 5.108 1.00 0.00 58 TRP A N 19
ATOM 28666 C CA . TRP A 1 58 ? 11.324 3.682 5.883 1.00 0.00 58 TRP A CA 19
ATOM 28667 C C . TRP A 1 58 ? 10.037 4.501 5.704 1.00 0.00 58 TRP A C 19
ATOM 28668 O O . TRP A 1 58 ? 10.027 5.713 5.905 1.00 0.00 58 TRP A O 19
ATOM 28689 N N . ILE A 1 59 ? 8.952 3.868 5.273 1.00 0.00 59 ILE A N 19
ATOM 28690 C CA . ILE A 1 59 ? 7.688 4.494 4.943 1.00 0.00 59 ILE A CA 19
ATOM 28691 C C . ILE A 1 59 ? 6.618 3.641 5.613 1.00 0.00 59 ILE A C 19
ATOM 28692 O O . ILE A 1 59 ? 6.704 2.408 5.596 1.00 0.00 59 ILE A O 19
ATOM 28708 N N . HIS A 1 60 ? 5.601 4.294 6.165 1.00 0.00 60 HIS A N 19
ATOM 28709 C CA . HIS A 1 60 ? 4.552 3.676 6.952 1.00 0.00 60 HIS A CA 19
ATOM 28710 C C . HIS A 1 60 ? 3.219 4.102 6.355 1.00 0.00 60 HIS A C 19
ATOM 28711 O O . HIS A 1 60 ? 3.019 5.278 6.047 1.00 0.00 60 HIS A O 19
ATOM 28725 N N . VAL A 1 61 ? 2.328 3.138 6.142 1.00 0.00 61 VAL A N 19
ATOM 28726 C CA . VAL A 1 61 ? 1.103 3.333 5.374 1.00 0.00 61 VAL A CA 19
ATOM 28727 C C . VAL A 1 61 ? -0.008 2.572 6.097 1.00 0.00 61 VAL A C 19
ATOM 28728 O O . VAL A 1 61 ? 0.025 1.339 6.175 1.00 0.00 61 VAL A O 19
ATOM 28741 N N . ASN A 1 62 ? -0.959 3.279 6.708 1.00 0.00 62 ASN A N 19
ATOM 28742 C CA . ASN A 1 62 ? -1.982 2.683 7.565 1.00 0.00 62 ASN A CA 19
ATOM 28743 C C . ASN A 1 62 ? -3.290 3.441 7.382 1.00 0.00 62 ASN A C 19
ATOM 28744 O O . ASN A 1 62 ? -3.580 4.367 8.137 1.00 0.00 62 ASN A O 19
ATOM 28755 N N . GLY A 1 63 ? -4.093 3.047 6.392 1.00 0.00 63 GLY A N 19
ATOM 28756 C CA . GLY A 1 63 ? -5.391 3.638 6.095 1.00 0.00 63 GLY A CA 19
ATOM 28757 C C . GLY A 1 63 ? -5.307 5.158 6.079 1.00 0.00 63 GLY A C 19
ATOM 28758 O O . GLY A 1 63 ? -4.612 5.721 5.231 1.00 0.00 63 GLY A O 19
ATOM 28762 N N . SER A 1 64 ? -5.954 5.817 7.033 1.00 0.00 64 SER A N 19
ATOM 28763 C CA . SER A 1 64 ? -5.990 7.265 7.196 1.00 0.00 64 SER A CA 19
ATOM 28764 C C . SER A 1 64 ? -4.729 7.836 7.873 1.00 0.00 64 SER A C 19
ATOM 28765 O O . SER A 1 64 ? -4.833 8.762 8.670 1.00 0.00 64 SER A O 19
ATOM 28773 N N . SER A 1 65 ? -3.535 7.303 7.602 1.00 0.00 65 SER A N 19
ATOM 28774 C CA . SER A 1 65 ? -2.285 7.761 8.200 1.00 0.00 65 SER A CA 19
ATOM 28775 C C . SER A 1 65 ? -1.126 7.461 7.248 1.00 0.00 65 SER A C 19
ATOM 28776 O O . SER A 1 65 ? -1.224 6.553 6.409 1.00 0.00 65 SER A O 19
ATOM 28784 N N . VAL A 1 66 ? -0.037 8.226 7.363 1.00 0.00 66 VAL A N 19
ATOM 28785 C CA . VAL A 1 66 ? 1.135 8.135 6.498 1.00 0.00 66 VAL A CA 19
ATOM 28786 C C . VAL A 1 66 ? 2.346 8.516 7.362 1.00 0.00 66 VAL A C 19
ATOM 28787 O O . VAL A 1 66 ? 2.203 9.405 8.206 1.00 0.00 66 VAL A O 19
ATOM 28800 N N . SER A 1 67 ? 3.530 7.963 7.091 1.00 0.00 67 SER A N 19
ATOM 28801 C CA . SER A 1 67 ? 4.797 8.498 7.592 1.00 0.00 67 SER A CA 19
ATOM 28802 C C . SER A 1 67 ? 5.932 8.182 6.631 1.00 0.00 67 SER A C 19
ATOM 28803 O O . SER A 1 67 ? 5.855 7.185 5.903 1.00 0.00 67 SER A O 19
ATOM 28811 N N . TYR A 1 68 ? 7.027 8.940 6.729 1.00 0.00 68 TYR A N 19
ATOM 28812 C CA . TYR A 1 68 ? 8.287 8.645 6.058 1.00 0.00 68 TYR A CA 19
ATOM 28813 C C . TYR A 1 68 ? 9.387 9.051 7.039 1.00 0.00 68 TYR A C 19
ATOM 28814 O O . TYR A 1 68 ? 9.382 10.178 7.546 1.00 0.00 68 TYR A O 19
ATOM 28832 N N . ASP A 1 69 ? 10.314 8.144 7.326 1.00 0.00 69 ASP A N 19
ATOM 28833 C CA . ASP A 1 69 ? 11.503 8.425 8.117 1.00 0.00 69 ASP A CA 19
ATOM 28834 C C . ASP A 1 69 ? 12.585 9.085 7.249 1.00 0.00 69 ASP A C 19
ATOM 28835 O O . ASP A 1 69 ? 12.615 8.957 6.019 1.00 0.00 69 ASP A O 19
ATOM 28844 N N . GLU A 1 70 ? 13.536 9.752 7.897 1.00 0.00 70 GLU A N 19
ATOM 28845 C CA . GLU A 1 70 ? 14.766 10.198 7.254 1.00 0.00 70 GLU A CA 19
ATOM 28846 C C . GLU A 1 70 ? 15.679 8.982 6.984 1.00 0.00 70 GLU A C 19
ATOM 28847 O O . GLU A 1 70 ? 15.478 7.885 7.522 1.00 0.00 70 GLU A O 19
ATOM 28859 N N . ASN A 1 71 ? 16.696 9.159 6.140 1.00 0.00 71 ASN A N 19
ATOM 28860 C CA . ASN A 1 71 ? 17.643 8.102 5.772 1.00 0.00 71 ASN A CA 19
ATOM 28861 C C . ASN A 1 71 ? 18.795 8.028 6.778 1.00 0.00 71 ASN A C 19
ATOM 28862 O O . ASN A 1 71 ? 18.992 8.954 7.566 1.00 0.00 71 ASN A O 19
ATOM 28873 N N . PRO A 1 72 ? 19.569 6.926 6.768 1.00 0.00 72 PRO A N 19
ATOM 28874 C CA . PRO A 1 72 ? 20.793 6.774 7.551 1.00 0.00 72 PRO A CA 19
ATOM 28875 C C . PRO A 1 72 ? 22.053 7.276 6.825 1.00 0.00 72 PRO A C 19
ATOM 28876 O O . PRO A 1 72 ? 23.131 7.271 7.420 1.00 0.00 72 PRO A O 19
ATOM 28887 N N . ALA A 1 73 ? 21.964 7.632 5.540 1.00 0.00 73 ALA A N 19
ATOM 28888 C CA . ALA A 1 73 ? 23.115 7.927 4.699 1.00 0.00 73 ALA A CA 19
ATOM 28889 C C . ALA A 1 73 ? 22.826 9.137 3.820 1.00 0.00 73 ALA A C 19
ATOM 28890 O O . ALA A 1 73 ? 21.681 9.420 3.476 1.00 0.00 73 ALA A O 19
ATOM 28897 N N . LYS A 1 74 ? 23.881 9.811 3.370 1.00 0.00 74 LYS A N 19
ATOM 28898 C CA . LYS A 1 74 ? 23.826 11.103 2.704 1.00 0.00 74 LYS A CA 19
ATOM 28899 C C . LYS A 1 74 ? 23.737 10.964 1.190 1.00 0.00 74 LYS A C 19
ATOM 28900 O O . LYS A 1 74 ? 24.091 11.886 0.459 1.00 0.00 74 LYS A O 19
ATOM 28919 N N . GLU A 1 75 ? 23.271 9.812 0.709 1.00 0.00 75 GLU A N 19
ATOM 28920 C CA . GLU A 1 75 ? 22.920 9.645 -0.688 1.00 0.00 75 GLU A CA 19
ATOM 28921 C C . GLU A 1 75 ? 21.414 9.804 -0.831 1.00 0.00 75 GLU A C 19
ATOM 28922 O O . GLU A 1 75 ? 20.645 9.496 0.085 1.00 0.00 75 GLU A O 19
ATOM 28934 N N . ARG A 1 76 ? 21.007 10.270 -2.009 1.00 0.00 76 ARG A N 19
ATOM 28935 C CA . ARG A 1 76 ? 19.618 10.551 -2.333 1.00 0.00 76 ARG A CA 19
ATOM 28936 C C . ARG A 1 76 ? 18.873 9.233 -2.501 1.00 0.00 76 ARG A C 19
ATOM 28937 O O . ARG A 1 76 ? 19.342 8.334 -3.204 1.00 0.00 76 ARG A O 19
ATOM 28958 N N . ARG A 1 77 ? 17.679 9.141 -1.933 1.00 0.00 77 ARG A N 19
ATOM 28959 C CA . ARG A 1 77 ? 16.747 8.045 -2.119 1.00 0.00 77 ARG A CA 19
ATOM 28960 C C . ARG A 1 77 ? 15.546 8.604 -2.852 1.00 0.00 77 ARG A C 19
ATOM 28961 O O . ARG A 1 77 ? 14.898 9.535 -2.373 1.00 0.00 77 ARG A O 19
ATOM 28982 N N . THR A 1 78 ? 15.219 8.018 -3.995 1.00 0.00 78 THR A N 19
ATOM 28983 C CA . THR A 1 78 ? 13.865 8.075 -4.500 1.00 0.00 78 THR A CA 19
ATOM 28984 C C . THR A 1 78 ? 13.100 7.064 -3.646 1.00 0.00 78 THR A C 19
ATOM 28985 O O . THR A 1 78 ? 13.285 5.857 -3.814 1.00 0.00 78 THR A O 19
ATOM 28996 N N . GLY A 1 79 ? 12.290 7.504 -2.684 1.00 0.00 79 GLY A N 19
ATOM 28997 C CA . GLY A 1 79 ? 11.295 6.602 -2.118 1.00 0.00 79 GLY A CA 19
ATOM 28998 C C . GLY A 1 79 ? 10.388 6.118 -3.248 1.00 0.00 79 GLY A C 19
ATOM 28999 O O . GLY A 1 79 ? 10.058 6.908 -4.140 1.00 0.00 79 GLY A O 19
ATOM 29003 N N . LEU A 1 80 ? 9.972 4.854 -3.221 1.00 0.00 80 LEU A N 19
ATOM 29004 C CA . LEU A 1 80 ? 8.870 4.371 -4.043 1.00 0.00 80 LEU A CA 19
ATOM 29005 C C . LEU A 1 80 ? 8.062 3.396 -3.201 1.00 0.00 80 LEU A C 19
ATOM 29006 O O . LEU A 1 80 ? 8.636 2.491 -2.591 1.00 0.00 80 LEU A O 19
ATOM 29022 N N . VAL A 1 81 ? 6.743 3.575 -3.188 1.00 0.00 81 VAL A N 19
ATOM 29023 C CA . VAL A 1 81 ? 5.783 2.599 -2.696 1.00 0.00 81 VAL A CA 19
ATOM 29024 C C . VAL A 1 81 ? 4.613 2.638 -3.677 1.00 0.00 81 VAL A C 19
ATOM 29025 O O . VAL A 1 81 ? 4.220 3.719 -4.139 1.00 0.00 81 VAL A O 19
ATOM 29038 N N . THR A 1 82 ? 4.017 1.485 -3.946 1.00 0.00 82 THR A N 19
ATOM 29039 C CA . THR A 1 82 ? 2.774 1.324 -4.699 1.00 0.00 82 THR A CA 19
ATOM 29040 C C . THR A 1 82 ? 1.717 0.791 -3.723 1.00 0.00 82 THR A C 19
ATOM 29041 O O . THR A 1 82 ? 2.076 0.185 -2.714 1.00 0.00 82 THR A O 19
ATOM 29052 N N . LEU A 1 83 ? 0.426 0.998 -4.001 1.00 0.00 83 LEU A N 19
ATOM 29053 C CA . LEU A 1 83 ? -0.693 0.408 -3.257 1.00 0.00 83 LEU A CA 19
ATOM 29054 C C . LEU A 1 83 ? -1.732 -0.156 -4.206 1.00 0.00 83 LEU A C 19
ATOM 29055 O O . LEU A 1 83 ? -1.771 0.275 -5.356 1.00 0.00 83 LEU A O 19
ATOM 29071 N N . LYS A 1 84 ? -2.625 -1.027 -3.730 1.00 0.00 84 LYS A N 19
ATOM 29072 C CA . LYS A 1 84 ? -3.733 -1.545 -4.531 1.00 0.00 84 LYS A CA 19
ATOM 29073 C C . LYS A 1 84 ? -4.953 -1.773 -3.639 1.00 0.00 84 LYS A C 19
ATOM 29074 O O . LYS A 1 84 ? -4.831 -2.422 -2.600 1.00 0.00 84 LYS A O 19
ATOM 29093 N N . GLN A 1 85 ? -6.103 -1.218 -4.032 1.00 0.00 85 GLN A N 19
ATOM 29094 C CA . GLN A 1 85 ? -7.393 -1.399 -3.366 1.00 0.00 85 GLN A CA 19
ATOM 29095 C C . GLN A 1 85 ? -7.866 -2.843 -3.452 1.00 0.00 85 GLN A C 19
ATOM 29096 O O . GLN A 1 85 ? -7.568 -3.527 -4.422 1.00 0.00 85 GLN A O 19
ATOM 29110 N N . ASP A 1 86 ? -8.726 -3.209 -2.506 1.00 0.00 86 ASP A N 19
ATOM 29111 C CA . ASP A 1 86 ? -9.454 -4.476 -2.366 1.00 0.00 86 ASP A CA 19
ATOM 29112 C C . ASP A 1 86 ? -10.173 -4.881 -3.662 1.00 0.00 86 ASP A C 19
ATOM 29113 O O . ASP A 1 86 ? -9.631 -5.604 -4.498 1.00 0.00 86 ASP A O 19
ATOM 29122 N N . GLU A 1 87 ? -11.382 -4.364 -3.868 1.00 0.00 87 GLU A N 19
ATOM 29123 C CA . GLU A 1 87 ? -12.232 -4.657 -5.019 1.00 0.00 87 GLU A CA 19
ATOM 29124 C C . GLU A 1 87 ? -11.688 -3.996 -6.288 1.00 0.00 87 GLU A C 19
ATOM 29125 O O . GLU A 1 87 ? -11.978 -4.426 -7.403 1.00 0.00 87 GLU A O 19
ATOM 29137 N N . SER A 1 88 ? -10.934 -2.916 -6.097 1.00 0.00 88 SER A N 19
ATOM 29138 C CA . SER A 1 88 ? -10.550 -1.935 -7.090 1.00 0.00 88 SER A CA 19
ATOM 29139 C C . SER A 1 88 ? -9.065 -2.092 -7.399 1.00 0.00 88 SER A C 19
ATOM 29140 O O . SER A 1 88 ? -8.559 -3.216 -7.374 1.00 0.00 88 SER A O 19
ATOM 29148 N N . GLY A 1 89 ? -8.387 -1.026 -7.829 1.00 0.00 89 GLY A N 19
ATOM 29149 C CA . GLY A 1 89 ? -7.028 -1.183 -8.322 1.00 0.00 89 GLY A CA 19
ATOM 29150 C C . GLY A 1 89 ? -6.429 0.005 -9.055 1.00 0.00 89 GLY A C 19
ATOM 29151 O O . GLY A 1 89 ? -5.361 -0.175 -9.637 1.00 0.00 89 GLY A O 19
ATOM 29155 N N . LYS A 1 90 ? -7.014 1.213 -8.993 1.00 0.00 90 LYS A N 19
ATOM 29156 C CA . LYS A 1 90 ? -6.210 2.405 -9.254 1.00 0.00 90 LYS A CA 19
ATOM 29157 C C . LYS A 1 90 ? -5.144 2.453 -8.172 1.00 0.00 90 LYS A C 19
ATOM 29158 O O . LYS A 1 90 ? -5.416 2.871 -7.042 1.00 0.00 90 LYS A O 19
ATOM 29177 N N . THR A 1 91 ? -3.950 1.977 -8.500 1.00 0.00 91 THR A N 19
ATOM 29178 C CA . THR A 1 91 ? -2.805 2.127 -7.629 1.00 0.00 91 THR A CA 19
ATOM 29179 C C . THR A 1 91 ? -2.467 3.608 -7.520 1.00 0.00 91 THR A C 19
ATOM 29180 O O . THR A 1 91 ? -2.926 4.414 -8.338 1.00 0.00 91 THR A O 19
ATOM 29191 N N . LEU A 1 92 ? -1.621 3.982 -6.566 1.00 0.00 92 LEU A N 19
ATOM 29192 C CA . LEU A 1 92 ? -1.085 5.330 -6.499 1.00 0.00 92 LEU A CA 19
ATOM 29193 C C . LEU A 1 92 ? 0.410 5.181 -6.300 1.00 0.00 92 LEU A C 19
ATOM 29194 O O . LEU A 1 92 ? 0.846 4.262 -5.599 1.00 0.00 92 LEU A O 19
ATOM 29210 N N . SER A 1 93 ? 1.190 6.076 -6.902 1.00 0.00 93 SER A N 19
ATOM 29211 C CA . SER A 1 93 ? 2.594 6.204 -6.566 1.00 0.00 93 SER A CA 19
ATOM 29212 C C . SER A 1 93 ? 2.664 7.124 -5.354 1.00 0.00 93 SER A C 19
ATOM 29213 O O . SER A 1 93 ? 2.037 8.191 -5.372 1.00 0.00 93 SER A O 19
ATOM 29221 N N . LEU A 1 94 ? 3.370 6.693 -4.312 1.00 0.00 94 LEU A N 19
ATOM 29222 C CA . LEU A 1 94 ? 3.959 7.550 -3.294 1.00 0.00 94 LEU A CA 19
ATOM 29223 C C . LEU A 1 94 ? 5.407 7.726 -3.711 1.00 0.00 94 LEU A C 19
ATOM 29224 O O . LEU A 1 94 ? 6.099 6.724 -3.932 1.00 0.00 94 LEU A O 19
ATOM 29240 N N . LYS A 1 95 ? 5.867 8.969 -3.806 1.00 0.00 95 LYS A N 19
ATOM 29241 C CA . LYS A 1 95 ? 7.245 9.299 -4.120 1.00 0.00 95 LYS A CA 19
ATOM 29242 C C . LYS A 1 95 ? 7.684 10.419 -3.195 1.00 0.00 95 LYS A C 19
ATOM 29243 O O . LYS A 1 95 ? 7.112 11.498 -3.239 1.00 0.00 95 LYS A O 19
ATOM 29262 N N . ILE A 1 96 ? 8.675 10.174 -2.354 1.00 0.00 96 ILE A N 19
ATOM 29263 C CA . ILE A 1 96 ? 9.351 11.201 -1.565 1.00 0.00 96 ILE A CA 19
ATOM 29264 C C . ILE A 1 96 ? 10.728 11.275 -2.227 1.00 0.00 96 ILE A C 19
ATOM 29265 O O . ILE A 1 96 ? 11.363 10.227 -2.410 1.00 0.00 96 ILE A O 19
ATOM 29281 N N . VAL A 1 97 ? 11.163 12.444 -2.681 1.00 0.00 97 VAL A N 19
ATOM 29282 C CA . VAL A 1 97 ? 12.505 12.643 -3.221 1.00 0.00 97 VAL A CA 19
ATOM 29283 C C . VAL A 1 97 ? 13.229 13.545 -2.221 1.00 0.00 97 VAL A C 19
ATOM 29284 O O . VAL A 1 97 ? 13.094 14.765 -2.301 1.00 0.00 97 VAL A O 19
ATOM 29297 N N . GLN A 1 98 ? 13.945 12.952 -1.258 1.00 0.00 98 GLN A N 19
ATOM 29298 C CA . GLN A 1 98 ? 14.527 13.704 -0.140 1.00 0.00 98 GLN A CA 19
ATOM 29299 C C . GLN A 1 98 ? 16.061 13.761 -0.225 1.00 0.00 98 GLN A C 19
ATOM 29300 O O . GLN A 1 98 ? 16.642 12.912 -0.913 1.00 0.00 98 GLN A O 19
ATOM 29314 N N . PRO A 1 99 ? 16.725 14.735 0.429 1.00 0.00 99 PRO A N 19
ATOM 29315 C CA . PRO A 1 99 ? 18.179 14.780 0.630 1.00 0.00 99 PRO A CA 19
ATOM 29316 C C . PRO A 1 99 ? 18.651 13.696 1.608 1.00 0.00 99 PRO A C 19
ATOM 29317 O O . PRO A 1 99 ? 17.956 12.704 1.823 1.00 0.00 99 PRO A O 19
ATOM 29328 N N . GLY A 1 100 ? 19.872 13.791 2.136 1.00 0.00 100 GLY A N 19
ATOM 29329 C CA . GLY A 1 100 ? 20.351 12.848 3.133 1.00 0.00 100 GLY A CA 19
ATOM 29330 C C . GLY A 1 100 ? 21.432 13.452 4.014 1.00 0.00 100 GLY A C 19
ATOM 29331 O O . GLY A 1 100 ? 22.082 14.430 3.620 1.00 0.00 100 GLY A O 19
ATOM 29335 N N . LYS A 1 101 ? 21.668 12.823 5.171 1.00 0.00 101 LYS A N 19
ATOM 29336 C CA . LYS A 1 101 ? 22.560 13.308 6.226 1.00 0.00 101 LYS A CA 19
ATOM 29337 C C . LYS A 1 101 ? 23.280 12.152 6.917 1.00 0.00 101 LYS A C 19
ATOM 29338 O O . LYS A 1 101 ? 23.018 10.990 6.611 1.00 0.00 101 LYS A O 19
ATOM 29357 N N . THR A 1 102 ? 24.185 12.479 7.839 1.00 0.00 102 THR A N 19
ATOM 29358 C CA . THR A 1 102 ? 25.102 11.557 8.489 1.00 0.00 102 THR A CA 19
ATOM 29359 C C . THR A 1 102 ? 25.644 12.259 9.738 1.00 0.00 102 THR A C 19
ATOM 29360 O O . THR A 1 102 ? 26.668 12.944 9.639 1.00 0.00 102 THR A O 19
ATOM 29371 N N . SER A 1 103 ? 24.972 12.197 10.888 1.00 0.00 103 SER A N 19
ATOM 29372 C CA . SER A 1 103 ? 25.464 12.864 12.091 1.00 0.00 103 SER A CA 19
ATOM 29373 C C . SER A 1 103 ? 24.947 12.162 13.347 1.00 0.00 103 SER A C 19
ATOM 29374 O O . SER A 1 103 ? 24.270 11.137 13.249 1.00 0.00 103 SER A O 19
ATOM 29382 N N . ILE A 1 104 ? 25.289 12.674 14.532 1.00 0.00 104 ILE A N 19
ATOM 29383 C CA . ILE A 1 104 ? 24.662 12.258 15.778 1.00 0.00 104 ILE A CA 19
ATOM 29384 C C . ILE A 1 104 ? 23.363 13.063 15.843 1.00 0.00 104 ILE A C 19
ATOM 29385 O O . ILE A 1 104 ? 23.331 14.169 16.391 1.00 0.00 104 ILE A O 19
ATOM 29401 N N . ASP A 1 105 ? 22.312 12.540 15.223 1.00 0.00 105 ASP A N 19
ATOM 29402 C CA . ASP A 1 105 ? 20.956 13.069 15.284 1.00 0.00 105 ASP A CA 19
ATOM 29403 C C . ASP A 1 105 ? 20.058 11.908 15.647 1.00 0.00 105 ASP A C 19
ATOM 29404 O O . ASP A 1 105 ? 19.387 11.998 16.697 1.00 0.00 105 ASP A O 19
ATOM 29413 N N . GLY A 1 1 ? -33.762 16.751 -2.189 1.00 0.00 1 GLY A N 20
ATOM 29414 C CA . GLY A 1 1 ? -34.539 15.559 -2.563 1.00 0.00 1 GLY A CA 20
ATOM 29415 C C . GLY A 1 1 ? -33.833 14.309 -2.068 1.00 0.00 1 GLY A C 20
ATOM 29416 O O . GLY A 1 1 ? -32.698 14.398 -1.606 1.00 0.00 1 GLY A O 20
ATOM 29420 N N . HIS A 1 2 ? -34.480 13.147 -2.179 1.00 0.00 2 HIS A N 20
ATOM 29421 C CA . HIS A 1 2 ? -33.773 11.871 -2.132 1.00 0.00 2 HIS A CA 20
ATOM 29422 C C . HIS A 1 2 ? -33.016 11.684 -3.452 1.00 0.00 2 HIS A C 20
ATOM 29423 O O . HIS A 1 2 ? -33.413 12.253 -4.474 1.00 0.00 2 HIS A O 20
ATOM 29437 N N . MET A 1 3 ? -32.008 10.814 -3.468 1.00 0.00 3 MET A N 20
ATOM 29438 C CA . MET A 1 3 ? -31.310 10.378 -4.671 1.00 0.00 3 MET A CA 20
ATOM 29439 C C . MET A 1 3 ? -31.190 8.855 -4.633 1.00 0.00 3 MET A C 20
ATOM 29440 O O . MET A 1 3 ? -31.261 8.242 -3.567 1.00 0.00 3 MET A O 20
ATOM 29454 N N . GLY A 1 4 ? -30.987 8.250 -5.802 1.00 0.00 4 GLY A N 20
ATOM 29455 C CA . GLY A 1 4 ? -30.748 6.830 -5.986 1.00 0.00 4 GLY A CA 20
ATOM 29456 C C . GLY A 1 4 ? -29.988 6.673 -7.297 1.00 0.00 4 GLY A C 20
ATOM 29457 O O . GLY A 1 4 ? -30.195 7.458 -8.227 1.00 0.00 4 GLY A O 20
ATOM 29461 N N . SER A 1 5 ? -29.087 5.697 -7.359 1.00 0.00 5 SER A N 20
ATOM 29462 C CA . SER A 1 5 ? -28.089 5.585 -8.412 1.00 0.00 5 SER A CA 20
ATOM 29463 C C . SER A 1 5 ? -27.408 4.206 -8.319 1.00 0.00 5 SER A C 20
ATOM 29464 O O . SER A 1 5 ? -27.560 3.530 -7.293 1.00 0.00 5 SER A O 20
ATOM 29472 N N . PRO A 1 6 ? -26.687 3.749 -9.362 1.00 0.00 6 PRO A N 20
ATOM 29473 C CA . PRO A 1 6 ? -25.959 2.483 -9.328 1.00 0.00 6 PRO A CA 20
ATOM 29474 C C . PRO A 1 6 ? -24.716 2.591 -8.438 1.00 0.00 6 PRO A C 20
ATOM 29475 O O . PRO A 1 6 ? -24.400 3.658 -7.899 1.00 0.00 6 PRO A O 20
ATOM 29486 N N . VAL A 1 7 ? -24.001 1.480 -8.275 1.00 0.00 7 VAL A N 20
ATOM 29487 C CA . VAL A 1 7 ? -22.827 1.422 -7.417 1.00 0.00 7 VAL A CA 20
ATOM 29488 C C . VAL A 1 7 ? -21.598 1.974 -8.154 1.00 0.00 7 VAL A C 20
ATOM 29489 O O . VAL A 1 7 ? -21.020 1.302 -9.014 1.00 0.00 7 VAL A O 20
ATOM 29502 N N . SER A 1 8 ? -21.181 3.174 -7.753 1.00 0.00 8 SER A N 20
ATOM 29503 C CA . SER A 1 8 ? -20.028 3.889 -8.275 1.00 0.00 8 SER A CA 20
ATOM 29504 C C . SER A 1 8 ? -18.854 3.744 -7.311 1.00 0.00 8 SER A C 20
ATOM 29505 O O . SER A 1 8 ? -18.954 4.163 -6.156 1.00 0.00 8 SER A O 20
ATOM 29513 N N . TYR A 1 9 ? -17.752 3.146 -7.756 1.00 0.00 9 TYR A N 20
ATOM 29514 C CA . TYR A 1 9 ? -16.523 3.048 -6.984 1.00 0.00 9 TYR A CA 20
ATOM 29515 C C . TYR A 1 9 ? -15.658 4.269 -7.258 1.00 0.00 9 TYR A C 20
ATOM 29516 O O . TYR A 1 9 ? -15.582 4.755 -8.391 1.00 0.00 9 TYR A O 20
ATOM 29534 N N . TYR A 1 10 ? -14.997 4.772 -6.219 1.00 0.00 10 TYR A N 20
ATOM 29535 C CA . TYR A 1 10 ? -14.009 5.830 -6.326 1.00 0.00 10 TYR A CA 20
ATOM 29536 C C . TYR A 1 10 ? -12.626 5.221 -6.166 1.00 0.00 10 TYR A C 20
ATOM 29537 O O . TYR A 1 10 ? -12.419 4.332 -5.326 1.00 0.00 10 TYR A O 20
ATOM 29555 N N . PHE A 1 11 ? -11.689 5.682 -6.991 1.00 0.00 11 PHE A N 20
ATOM 29556 C CA . PHE A 1 11 ? -10.376 5.082 -7.109 1.00 0.00 11 PHE A CA 20
ATOM 29557 C C . PHE A 1 11 ? -9.330 6.110 -7.579 1.00 0.00 11 PHE A C 20
ATOM 29558 O O . PHE A 1 11 ? -8.618 5.874 -8.549 1.00 0.00 11 PHE A O 20
ATOM 29575 N N . SER A 1 12 ? -9.166 7.229 -6.871 1.00 0.00 12 SER A N 20
ATOM 29576 C CA . SER A 1 12 ? -8.075 8.181 -7.109 1.00 0.00 12 SER A CA 20
ATOM 29577 C C . SER A 1 12 ? -7.869 9.041 -5.854 1.00 0.00 12 SER A C 20
ATOM 29578 O O . SER A 1 12 ? -8.443 8.713 -4.812 1.00 0.00 12 SER A O 20
ATOM 29586 N N . TYR A 1 13 ? -7.030 10.081 -5.886 1.00 0.00 13 TYR A N 20
ATOM 29587 C CA . TYR A 1 13 ? -7.038 11.101 -4.836 1.00 0.00 13 TYR A CA 20
ATOM 29588 C C . TYR A 1 13 ? -8.351 11.878 -4.936 1.00 0.00 13 TYR A C 20
ATOM 29589 O O . TYR A 1 13 ? -8.967 11.915 -6.002 1.00 0.00 13 TYR A O 20
ATOM 29607 N N . ALA A 1 14 ? -8.765 12.508 -3.841 1.00 0.00 14 ALA A N 20
ATOM 29608 C CA . ALA A 1 14 ? -9.952 13.358 -3.764 1.00 0.00 14 ALA A CA 20
ATOM 29609 C C . ALA A 1 14 ? -9.569 14.829 -3.901 1.00 0.00 14 ALA A C 20
ATOM 29610 O O . ALA A 1 14 ? -10.440 15.687 -4.087 1.00 0.00 14 ALA A O 20
ATOM 29617 N N . ASP A 1 15 ? -8.272 15.104 -3.805 1.00 0.00 15 ASP A N 20
ATOM 29618 C CA . ASP A 1 15 ? -7.645 16.400 -3.870 1.00 0.00 15 ASP A CA 20
ATOM 29619 C C . ASP A 1 15 ? -6.345 16.159 -4.626 1.00 0.00 15 ASP A C 20
ATOM 29620 O O . ASP A 1 15 ? -5.259 16.027 -4.058 1.00 0.00 15 ASP A O 20
ATOM 29629 N N . GLY A 1 16 ? -6.483 15.981 -5.933 1.00 0.00 16 GLY A N 20
ATOM 29630 C CA . GLY A 1 16 ? -5.380 16.173 -6.853 1.00 0.00 16 GLY A CA 20
ATOM 29631 C C . GLY A 1 16 ? -5.587 15.324 -8.085 1.00 0.00 16 GLY A C 20
ATOM 29632 O O . GLY A 1 16 ? -6.129 15.794 -9.090 1.00 0.00 16 GLY A O 20
ATOM 29636 N N . GLY A 1 17 ? -5.149 14.073 -8.000 1.00 0.00 17 GLY A N 20
ATOM 29637 C CA . GLY A 1 17 ? -4.833 13.268 -9.163 1.00 0.00 17 GLY A CA 20
ATOM 29638 C C . GLY A 1 17 ? -4.723 11.800 -8.807 1.00 0.00 17 GLY A C 20
ATOM 29639 O O . GLY A 1 17 ? -5.697 11.215 -8.321 1.00 0.00 17 GLY A O 20
ATOM 29643 N N . THR A 1 18 ? -3.582 11.178 -9.099 1.00 0.00 18 THR A N 20
ATOM 29644 C CA . THR A 1 18 ? -3.365 9.757 -8.856 1.00 0.00 18 THR A CA 20
ATOM 29645 C C . THR A 1 18 ? -1.966 9.503 -8.288 1.00 0.00 18 THR A C 20
ATOM 29646 O O . THR A 1 18 ? -1.411 8.434 -8.521 1.00 0.00 18 THR A O 20
ATOM 29657 N N . SER A 1 19 ? -1.359 10.445 -7.559 1.00 0.00 19 SER A N 20
ATOM 29658 C CA . SER A 1 19 ? -0.053 10.232 -6.929 1.00 0.00 19 SER A CA 20
ATOM 29659 C C . SER A 1 19 ? 0.172 11.279 -5.840 1.00 0.00 19 SER A C 20
ATOM 29660 O O . SER A 1 19 ? -0.172 12.443 -6.061 1.00 0.00 19 SER A O 20
ATOM 29668 N N . HIS A 1 20 ? 0.822 10.918 -4.732 1.00 0.00 20 HIS A N 20
ATOM 29669 C CA . HIS A 1 20 ? 1.392 11.922 -3.835 1.00 0.00 20 HIS A CA 20
ATOM 29670 C C . HIS A 1 20 ? 2.859 12.073 -4.204 1.00 0.00 20 HIS A C 20
ATOM 29671 O O . HIS A 1 20 ? 3.524 11.111 -4.607 1.00 0.00 20 HIS A O 20
ATOM 29685 N N . THR A 1 21 ? 3.401 13.266 -4.034 1.00 0.00 21 THR A N 20
ATOM 29686 C CA . THR A 1 21 ? 4.823 13.473 -3.922 1.00 0.00 21 THR A CA 20
ATOM 29687 C C . THR A 1 21 ? 5.015 14.573 -2.889 1.00 0.00 21 THR A C 20
ATOM 29688 O O . THR A 1 21 ? 4.295 15.573 -2.902 1.00 0.00 21 THR A O 20
ATOM 29699 N N . GLU A 1 22 ? 5.999 14.393 -2.016 1.00 0.00 22 GLU A N 20
ATOM 29700 C CA . GLU A 1 22 ? 6.466 15.441 -1.131 1.00 0.00 22 GLU A CA 20
ATOM 29701 C C . GLU A 1 22 ? 7.881 15.799 -1.576 1.00 0.00 22 GLU A C 20
ATOM 29702 O O . GLU A 1 22 ? 8.632 14.918 -2.017 1.00 0.00 22 GLU A O 20
ATOM 29714 N N . TYR A 1 23 ? 8.225 17.083 -1.481 1.00 0.00 23 TYR A N 20
ATOM 29715 C CA . TYR A 1 23 ? 9.563 17.598 -1.720 1.00 0.00 23 TYR A CA 20
ATOM 29716 C C . TYR A 1 23 ? 10.015 18.332 -0.449 1.00 0.00 23 TYR A C 20
ATOM 29717 O O . TYR A 1 23 ? 10.043 19.564 -0.445 1.00 0.00 23 TYR A O 20
ATOM 29735 N N . PRO A 1 24 ? 10.320 17.620 0.651 1.00 0.00 24 PRO A N 20
ATOM 29736 C CA . PRO A 1 24 ? 10.784 18.246 1.884 1.00 0.00 24 PRO A CA 20
ATOM 29737 C C . PRO A 1 24 ? 12.212 18.794 1.726 1.00 0.00 24 PRO A C 20
ATOM 29738 O O . PRO A 1 24 ? 12.848 18.639 0.673 1.00 0.00 24 PRO A O 20
ATOM 29749 N N . ASP A 1 25 ? 12.723 19.431 2.783 1.00 0.00 25 ASP A N 20
ATOM 29750 C CA . ASP A 1 25 ? 14.098 19.902 2.880 1.00 0.00 25 ASP A CA 20
ATOM 29751 C C . ASP A 1 25 ? 14.501 19.895 4.361 1.00 0.00 25 ASP A C 20
ATOM 29752 O O . ASP A 1 25 ? 13.681 19.541 5.218 1.00 0.00 25 ASP A O 20
ATOM 29761 N N . ASP A 1 26 ? 15.754 20.232 4.666 1.00 0.00 26 ASP A N 20
ATOM 29762 C CA . ASP A 1 26 ? 16.427 20.154 5.973 1.00 0.00 26 ASP A CA 20
ATOM 29763 C C . ASP A 1 26 ? 16.420 18.752 6.602 1.00 0.00 26 ASP A C 20
ATOM 29764 O O . ASP A 1 26 ? 17.469 18.109 6.642 1.00 0.00 26 ASP A O 20
ATOM 29773 N N . SER A 1 27 ? 15.271 18.314 7.126 1.00 0.00 27 SER A N 20
ATOM 29774 C CA . SER A 1 27 ? 14.975 17.025 7.741 1.00 0.00 27 SER A CA 20
ATOM 29775 C C . SER A 1 27 ? 13.484 17.070 8.081 1.00 0.00 27 SER A C 20
ATOM 29776 O O . SER A 1 27 ? 13.146 17.430 9.214 1.00 0.00 27 SER A O 20
ATOM 29784 N N . SER A 1 28 ? 12.591 16.796 7.119 1.00 0.00 28 SER A N 20
ATOM 29785 C CA . SER A 1 28 ? 11.152 16.965 7.299 1.00 0.00 28 SER A CA 20
ATOM 29786 C C . SER A 1 28 ? 10.327 15.755 6.831 1.00 0.00 28 SER A C 20
ATOM 29787 O O . SER A 1 28 ? 9.510 15.841 5.910 1.00 0.00 28 SER A O 20
ATOM 29795 N N . ALA A 1 29 ? 10.506 14.639 7.524 1.00 0.00 29 ALA A N 20
ATOM 29796 C CA . ALA A 1 29 ? 9.722 13.407 7.383 1.00 0.00 29 ALA A CA 20
ATOM 29797 C C . ALA A 1 29 ? 8.608 13.355 8.454 1.00 0.00 29 ALA A C 20
ATOM 29798 O O . ALA A 1 29 ? 8.559 14.245 9.321 1.00 0.00 29 ALA A O 20
ATOM 29805 N N . GLY A 1 30 ? 7.715 12.349 8.436 1.00 0.00 30 GLY A N 20
ATOM 29806 C CA . GLY A 1 30 ? 6.698 12.205 9.460 1.00 0.00 30 GLY A CA 20
ATOM 29807 C C . GLY A 1 30 ? 5.616 11.199 9.077 1.00 0.00 30 GLY A C 20
ATOM 29808 O O . GLY A 1 30 ? 5.807 10.353 8.198 1.00 0.00 30 GLY A O 20
ATOM 29812 N N . SER A 1 31 ? 4.477 11.267 9.768 1.00 0.00 31 SER A N 20
ATOM 29813 C CA . SER A 1 31 ? 3.391 10.304 9.678 1.00 0.00 31 SER A CA 20
ATOM 29814 C C . SER A 1 31 ? 2.052 11.030 9.601 1.00 0.00 31 SER A C 20
ATOM 29815 O O . SER A 1 31 ? 1.502 11.426 10.629 1.00 0.00 31 SER A O 20
ATOM 29823 N N . PHE A 1 32 ? 1.552 11.232 8.385 1.00 0.00 32 PHE A N 20
ATOM 29824 C CA . PHE A 1 32 ? 0.359 12.034 8.115 1.00 0.00 32 PHE A CA 20
ATOM 29825 C C . PHE A 1 32 ? -0.793 11.183 7.565 1.00 0.00 32 PHE A C 20
ATOM 29826 O O . PHE A 1 32 ? -0.687 9.959 7.439 1.00 0.00 32 PHE A O 20
ATOM 29843 N N . ILE A 1 33 ? -1.911 11.831 7.228 1.00 0.00 33 ILE A N 20
ATOM 29844 C CA . ILE A 1 33 ? -3.107 11.242 6.638 1.00 0.00 33 ILE A CA 20
ATOM 29845 C C . ILE A 1 33 ? -3.409 12.071 5.384 1.00 0.00 33 ILE A C 20
ATOM 29846 O O . ILE A 1 33 ? -3.595 13.283 5.476 1.00 0.00 33 ILE A O 20
ATOM 29862 N N . LEU A 1 34 ? -3.424 11.428 4.214 1.00 0.00 34 LEU A N 20
ATOM 29863 C CA . LEU A 1 34 ? -3.871 12.019 2.948 1.00 0.00 34 LEU A CA 20
ATOM 29864 C C . LEU A 1 34 ? -5.378 11.812 2.807 1.00 0.00 34 LEU A C 20
ATOM 29865 O O . LEU A 1 34 ? -5.976 11.056 3.573 1.00 0.00 34 LEU A O 20
ATOM 29881 N N . ASP A 1 35 ? -6.013 12.408 1.801 1.00 0.00 35 ASP A N 20
ATOM 29882 C CA . ASP A 1 35 ? -7.464 12.337 1.582 1.00 0.00 35 ASP A CA 20
ATOM 29883 C C . ASP A 1 35 ? -7.758 11.412 0.404 1.00 0.00 35 ASP A C 20
ATOM 29884 O O . ASP A 1 35 ? -8.608 11.718 -0.430 1.00 0.00 35 ASP A O 20
ATOM 29893 N N . ILE A 1 36 ? -6.999 10.326 0.247 1.00 0.00 36 ILE A N 20
ATOM 29894 C CA . ILE A 1 36 ? -7.162 9.411 -0.880 1.00 0.00 36 ILE A CA 20
ATOM 29895 C C . ILE A 1 36 ? -8.600 8.887 -0.871 1.00 0.00 36 ILE A C 20
ATOM 29896 O O . ILE A 1 36 ? -9.115 8.506 0.182 1.00 0.00 36 ILE A O 20
ATOM 29912 N N . THR A 1 37 ? -9.234 8.868 -2.044 1.00 0.00 37 THR A N 20
ATOM 29913 C CA . THR A 1 37 ? -10.580 8.356 -2.180 1.00 0.00 37 THR A CA 20
ATOM 29914 C C . THR A 1 37 ? -10.510 6.836 -2.237 1.00 0.00 37 THR A C 20
ATOM 29915 O O . THR A 1 37 ? -9.672 6.270 -2.954 1.00 0.00 37 THR A O 20
ATOM 29926 N N . SER A 1 38 ? -11.433 6.161 -1.562 1.00 0.00 38 SER A N 20
ATOM 29927 C CA . SER A 1 38 ? -11.591 4.727 -1.672 1.00 0.00 38 SER A CA 20
ATOM 29928 C C . SER A 1 38 ? -12.906 4.338 -1.015 1.00 0.00 38 SER A C 20
ATOM 29929 O O . SER A 1 38 ? -12.938 3.940 0.145 1.00 0.00 38 SER A O 20
ATOM 29937 N N . TYR A 1 39 ? -14.013 4.449 -1.737 1.00 0.00 39 TYR A N 20
ATOM 29938 C CA . TYR A 1 39 ? -15.296 3.974 -1.249 1.00 0.00 39 TYR A CA 20
ATOM 29939 C C . TYR A 1 39 ? -16.171 3.635 -2.446 1.00 0.00 39 TYR A C 20
ATOM 29940 O O . TYR A 1 39 ? -15.823 3.960 -3.586 1.00 0.00 39 TYR A O 20
ATOM 29958 N N . LYS A 1 40 ? -17.317 3.010 -2.192 1.00 0.00 40 LYS A N 20
ATOM 29959 C CA . LYS A 1 40 ? -18.345 2.766 -3.193 1.00 0.00 40 LYS A CA 20
ATOM 29960 C C . LYS A 1 40 ? -19.589 3.532 -2.781 1.00 0.00 40 LYS A C 20
ATOM 29961 O O . LYS A 1 40 ? -20.083 3.334 -1.674 1.00 0.00 40 LYS A O 20
ATOM 29980 N N . LYS A 1 41 ? -20.067 4.443 -3.621 1.00 0.00 41 LYS A N 20
ATOM 29981 C CA . LYS A 1 41 ? -21.288 5.197 -3.390 1.00 0.00 41 LYS A CA 20
ATOM 29982 C C . LYS A 1 41 ? -22.421 4.527 -4.099 1.00 0.00 41 LYS A C 20
ATOM 29983 O O . LYS A 1 41 ? -22.267 3.955 -5.176 1.00 0.00 41 LYS A O 20
ATOM 30002 N N . THR A 1 42 ? -23.562 4.641 -3.454 1.00 0.00 42 THR A N 20
ATOM 30003 C CA . THR A 1 42 ? -24.848 4.267 -3.956 1.00 0.00 42 THR A CA 20
ATOM 30004 C C . THR A 1 42 ? -25.847 5.149 -3.181 1.00 0.00 42 THR A C 20
ATOM 30005 O O . THR A 1 42 ? -25.431 5.968 -2.347 1.00 0.00 42 THR A O 20
ATOM 30016 N N . GLY A 1 43 ? -27.144 5.061 -3.490 1.00 0.00 43 GLY A N 20
ATOM 30017 C CA . GLY A 1 43 ? -28.183 5.981 -3.030 1.00 0.00 43 GLY A CA 20
ATOM 30018 C C . GLY A 1 43 ? -28.076 6.299 -1.541 1.00 0.00 43 GLY A C 20
ATOM 30019 O O . GLY A 1 43 ? -27.992 7.468 -1.163 1.00 0.00 43 GLY A O 20
ATOM 30023 N N . ASN A 1 44 ? -28.019 5.270 -0.692 1.00 0.00 44 ASN A N 20
ATOM 30024 C CA . ASN A 1 44 ? -28.076 5.414 0.765 1.00 0.00 44 ASN A CA 20
ATOM 30025 C C . ASN A 1 44 ? -26.957 4.630 1.456 1.00 0.00 44 ASN A C 20
ATOM 30026 O O . ASN A 1 44 ? -27.107 4.228 2.610 1.00 0.00 44 ASN A O 20
ATOM 30037 N N . SER A 1 45 ? -25.851 4.347 0.764 1.00 0.00 45 SER A N 20
ATOM 30038 C CA . SER A 1 45 ? -24.714 3.660 1.358 1.00 0.00 45 SER A CA 20
ATOM 30039 C C . SER A 1 45 ? -23.433 4.217 0.769 1.00 0.00 45 SER A C 20
ATOM 30040 O O . SER A 1 45 ? -23.372 4.666 -0.380 1.00 0.00 45 SER A O 20
ATOM 30048 N N . THR A 1 46 ? -22.409 4.143 1.605 1.00 0.00 46 THR A N 20
ATOM 30049 C CA . THR A 1 46 ? -21.026 4.425 1.302 1.00 0.00 46 THR A CA 20
ATOM 30050 C C . THR A 1 46 ? -20.162 3.510 2.176 1.00 0.00 46 THR A C 20
ATOM 30051 O O . THR A 1 46 ? -19.762 3.897 3.274 1.00 0.00 46 THR A O 20
ATOM 30062 N N . LYS A 1 47 ? -19.901 2.283 1.724 1.00 0.00 47 LYS A N 20
ATOM 30063 C CA . LYS A 1 47 ? -18.860 1.462 2.342 1.00 0.00 47 LYS A CA 20
ATOM 30064 C C . LYS A 1 47 ? -17.540 2.055 1.890 1.00 0.00 47 LYS A C 20
ATOM 30065 O O . LYS A 1 47 ? -17.370 2.255 0.681 1.00 0.00 47 LYS A O 20
ATOM 30084 N N . ALA A 1 48 ? -16.646 2.356 2.828 1.00 0.00 48 ALA A N 20
ATOM 30085 C CA . ALA A 1 48 ? -15.268 2.654 2.481 1.00 0.00 48 ALA A CA 20
ATOM 30086 C C . ALA A 1 48 ? -14.597 1.366 2.009 1.00 0.00 48 ALA A C 20
ATOM 30087 O O . ALA A 1 48 ? -15.089 0.264 2.250 1.00 0.00 48 ALA A O 20
ATOM 30094 N N . LEU A 1 49 ? -13.448 1.509 1.363 1.00 0.00 49 LEU A N 20
ATOM 30095 C CA . LEU A 1 49 ? -12.488 0.471 1.090 1.00 0.00 49 LEU A CA 20
ATOM 30096 C C . LEU A 1 49 ? -11.169 0.910 1.699 1.00 0.00 49 LEU A C 20
ATOM 30097 O O . LEU A 1 49 ? -10.719 2.035 1.464 1.00 0.00 49 LEU A O 20
ATOM 30113 N N . SER A 1 50 ? -10.541 -0.004 2.429 1.00 0.00 50 SER A N 20
ATOM 30114 C CA . SER A 1 50 ? -9.171 0.152 2.882 1.00 0.00 50 SER A CA 20
ATOM 30115 C C . SER A 1 50 ? -8.198 -0.126 1.725 1.00 0.00 50 SER A C 20
ATOM 30116 O O . SER A 1 50 ? -8.594 -0.510 0.614 1.00 0.00 50 SER A O 20
ATOM 30124 N N . TRP A 1 51 ? -6.913 0.101 1.981 1.00 0.00 51 TRP A N 20
ATOM 30125 C CA . TRP A 1 51 ? -5.803 -0.143 1.079 1.00 0.00 51 TRP A CA 20
ATOM 30126 C C . TRP A 1 51 ? -4.578 -0.477 1.922 1.00 0.00 51 TRP A C 20
ATOM 30127 O O . TRP A 1 51 ? -4.579 -0.316 3.141 1.00 0.00 51 TRP A O 20
ATOM 30148 N N . ASN A 1 52 ? -3.518 -0.898 1.249 1.00 0.00 52 ASN A N 20
ATOM 30149 C CA . ASN A 1 52 ? -2.219 -1.240 1.810 1.00 0.00 52 ASN A CA 20
ATOM 30150 C C . ASN A 1 52 ? -1.154 -0.755 0.828 1.00 0.00 52 ASN A C 20
ATOM 30151 O O . ASN A 1 52 ? -1.484 -0.278 -0.265 1.00 0.00 52 ASN A O 20
ATOM 30162 N N . ALA A 1 53 ? 0.117 -0.881 1.209 1.00 0.00 53 ALA A N 20
ATOM 30163 C CA . ALA A 1 53 ? 1.264 -0.591 0.365 1.00 0.00 53 ALA A CA 20
ATOM 30164 C C . ALA A 1 53 ? 2.301 -1.696 0.510 1.00 0.00 53 ALA A C 20
ATOM 30165 O O . ALA A 1 53 ? 2.230 -2.491 1.450 1.00 0.00 53 ALA A O 20
ATOM 30172 N N . SER A 1 54 ? 3.278 -1.688 -0.390 1.00 0.00 54 SER A N 20
ATOM 30173 C CA . SER A 1 54 ? 4.561 -2.352 -0.223 1.00 0.00 54 SER A CA 20
ATOM 30174 C C . SER A 1 54 ? 5.593 -1.667 -1.126 1.00 0.00 54 SER A C 20
ATOM 30175 O O . SER A 1 54 ? 5.242 -1.144 -2.189 1.00 0.00 54 SER A O 20
ATOM 30183 N N . GLY A 1 55 ? 6.855 -1.655 -0.702 1.00 0.00 55 GLY A N 20
ATOM 30184 C CA . GLY A 1 55 ? 7.956 -0.950 -1.342 1.00 0.00 55 GLY A CA 20
ATOM 30185 C C . GLY A 1 55 ? 9.072 -0.705 -0.329 1.00 0.00 55 GLY A C 20
ATOM 30186 O O . GLY A 1 55 ? 9.352 -1.585 0.488 1.00 0.00 55 GLY A O 20
ATOM 30190 N N . ASP A 1 56 ? 9.719 0.463 -0.400 1.00 0.00 56 ASP A N 20
ATOM 30191 C CA . ASP A 1 56 ? 10.904 0.805 0.403 1.00 0.00 56 ASP A CA 20
ATOM 30192 C C . ASP A 1 56 ? 10.608 0.616 1.890 1.00 0.00 56 ASP A C 20
ATOM 30193 O O . ASP A 1 56 ? 9.569 1.067 2.376 1.00 0.00 56 ASP A O 20
ATOM 30202 N N . SER A 1 57 ? 11.515 -0.040 2.613 1.00 0.00 57 SER A N 20
ATOM 30203 C CA . SER A 1 57 ? 11.332 -0.556 3.970 1.00 0.00 57 SER A CA 20
ATOM 30204 C C . SER A 1 57 ? 11.230 0.519 5.067 1.00 0.00 57 SER A C 20
ATOM 30205 O O . SER A 1 57 ? 11.146 0.171 6.247 1.00 0.00 57 SER A O 20
ATOM 30213 N N . TRP A 1 58 ? 11.244 1.799 4.699 1.00 0.00 58 TRP A N 20
ATOM 30214 C CA . TRP A 1 58 ? 11.175 2.968 5.572 1.00 0.00 58 TRP A CA 20
ATOM 30215 C C . TRP A 1 58 ? 9.919 3.807 5.284 1.00 0.00 58 TRP A C 20
ATOM 30216 O O . TRP A 1 58 ? 9.842 4.950 5.725 1.00 0.00 58 TRP A O 20
ATOM 30237 N N . ILE A 1 59 ? 8.946 3.268 4.535 1.00 0.00 59 ILE A N 20
ATOM 30238 C CA . ILE A 1 59 ? 7.720 3.950 4.127 1.00 0.00 59 ILE A CA 20
ATOM 30239 C C . ILE A 1 59 ? 6.561 3.029 4.493 1.00 0.00 59 ILE A C 20
ATOM 30240 O O . ILE A 1 59 ? 6.275 2.064 3.777 1.00 0.00 59 ILE A O 20
ATOM 30256 N N . HIS A 1 60 ? 5.916 3.296 5.622 1.00 0.00 60 HIS A N 20
ATOM 30257 C CA . HIS A 1 60 ? 4.802 2.498 6.099 1.00 0.00 60 HIS A CA 20
ATOM 30258 C C . HIS A 1 60 ? 3.510 3.104 5.567 1.00 0.00 60 HIS A C 20
ATOM 30259 O O . HIS A 1 60 ? 3.354 4.326 5.534 1.00 0.00 60 HIS A O 20
ATOM 30273 N N . VAL A 1 61 ? 2.536 2.259 5.240 1.00 0.00 61 VAL A N 20
ATOM 30274 C CA . VAL A 1 61 ? 1.174 2.708 4.995 1.00 0.00 61 VAL A CA 20
ATOM 30275 C C . VAL A 1 61 ? 0.257 1.769 5.774 1.00 0.00 61 VAL A C 20
ATOM 30276 O O . VAL A 1 61 ? 0.512 0.568 5.897 1.00 0.00 61 VAL A O 20
ATOM 30289 N N . ASN A 1 62 ? -0.813 2.325 6.324 1.00 0.00 62 ASN A N 20
ATOM 30290 C CA . ASN A 1 62 ? -1.909 1.635 6.983 1.00 0.00 62 ASN A CA 20
ATOM 30291 C C . ASN A 1 62 ? -3.197 2.071 6.288 1.00 0.00 62 ASN A C 20
ATOM 30292 O O . ASN A 1 62 ? -3.149 2.991 5.468 1.00 0.00 62 ASN A O 20
ATOM 30303 N N . GLY A 1 63 ? -4.333 1.447 6.611 1.00 0.00 63 GLY A N 20
ATOM 30304 C CA . GLY A 1 63 ? -5.592 1.541 5.872 1.00 0.00 63 GLY A CA 20
ATOM 30305 C C . GLY A 1 63 ? -6.121 2.950 5.611 1.00 0.00 63 GLY A C 20
ATOM 30306 O O . GLY A 1 63 ? -7.013 3.106 4.778 1.00 0.00 63 GLY A O 20
ATOM 30310 N N . SER A 1 64 ? -5.607 3.962 6.308 1.00 0.00 64 SER A N 20
ATOM 30311 C CA . SER A 1 64 ? -5.834 5.369 6.018 1.00 0.00 64 SER A CA 20
ATOM 30312 C C . SER A 1 64 ? -4.627 6.255 6.377 1.00 0.00 64 SER A C 20
ATOM 30313 O O . SER A 1 64 ? -4.715 7.471 6.223 1.00 0.00 64 SER A O 20
ATOM 30321 N N . SER A 1 65 ? -3.492 5.710 6.816 1.00 0.00 65 SER A N 20
ATOM 30322 C CA . SER A 1 65 ? -2.438 6.471 7.496 1.00 0.00 65 SER A CA 20
ATOM 30323 C C . SER A 1 65 ? -1.081 6.228 6.826 1.00 0.00 65 SER A C 20
ATOM 30324 O O . SER A 1 65 ? -0.871 5.167 6.234 1.00 0.00 65 SER A O 20
ATOM 30332 N N . VAL A 1 66 ? -0.151 7.184 6.923 1.00 0.00 66 VAL A N 20
ATOM 30333 C CA . VAL A 1 66 ? 1.142 7.172 6.238 1.00 0.00 66 VAL A CA 20
ATOM 30334 C C . VAL A 1 66 ? 2.244 7.230 7.295 1.00 0.00 66 VAL A C 20
ATOM 30335 O O . VAL A 1 66 ? 2.026 7.732 8.400 1.00 0.00 66 VAL A O 20
ATOM 30348 N N . SER A 1 67 ? 3.441 6.763 6.963 1.00 0.00 67 SER A N 20
ATOM 30349 C CA . SER A 1 67 ? 4.684 7.200 7.564 1.00 0.00 67 SER A CA 20
ATOM 30350 C C . SER A 1 67 ? 5.754 7.106 6.495 1.00 0.00 67 SER A C 20
ATOM 30351 O O . SER A 1 67 ? 5.711 6.220 5.635 1.00 0.00 67 SER A O 20
ATOM 30359 N N . TYR A 1 68 ? 6.750 7.970 6.603 1.00 0.00 68 TYR A N 20
ATOM 30360 C CA . TYR A 1 68 ? 8.091 7.616 6.212 1.00 0.00 68 TYR A CA 20
ATOM 30361 C C . TYR A 1 68 ? 9.047 8.297 7.171 1.00 0.00 68 TYR A C 20
ATOM 30362 O O . TYR A 1 68 ? 8.719 9.322 7.777 1.00 0.00 68 TYR A O 20
ATOM 30380 N N . ASP A 1 69 ? 10.227 7.711 7.301 1.00 0.00 69 ASP A N 20
ATOM 30381 C CA . ASP A 1 69 ? 11.364 8.352 7.946 1.00 0.00 69 ASP A CA 20
ATOM 30382 C C . ASP A 1 69 ? 12.276 8.952 6.879 1.00 0.00 69 ASP A C 20
ATOM 30383 O O . ASP A 1 69 ? 12.029 8.810 5.678 1.00 0.00 69 ASP A O 20
ATOM 30392 N N . GLU A 1 70 ? 13.330 9.651 7.300 1.00 0.00 70 GLU A N 20
ATOM 30393 C CA . GLU A 1 70 ? 14.317 10.171 6.365 1.00 0.00 70 GLU A CA 20
ATOM 30394 C C . GLU A 1 70 ? 15.387 9.107 6.081 1.00 0.00 70 GLU A C 20
ATOM 30395 O O . GLU A 1 70 ? 15.463 8.065 6.746 1.00 0.00 70 GLU A O 20
ATOM 30407 N N . ASN A 1 71 ? 16.212 9.360 5.066 1.00 0.00 71 ASN A N 20
ATOM 30408 C CA . ASN A 1 71 ? 17.361 8.536 4.717 1.00 0.00 71 ASN A CA 20
ATOM 30409 C C . ASN A 1 71 ? 18.476 8.694 5.783 1.00 0.00 71 ASN A C 20
ATOM 30410 O O . ASN A 1 71 ? 18.428 9.599 6.614 1.00 0.00 71 ASN A O 20
ATOM 30421 N N . PRO A 1 72 ? 19.480 7.799 5.794 1.00 0.00 72 PRO A N 20
ATOM 30422 C CA . PRO A 1 72 ? 20.526 7.784 6.812 1.00 0.00 72 PRO A CA 20
ATOM 30423 C C . PRO A 1 72 ? 21.808 8.534 6.413 1.00 0.00 72 PRO A C 20
ATOM 30424 O O . PRO A 1 72 ? 22.766 8.550 7.189 1.00 0.00 72 PRO A O 20
ATOM 30435 N N . ALA A 1 73 ? 21.902 9.045 5.180 1.00 0.00 73 ALA A N 20
ATOM 30436 C CA . ALA A 1 73 ? 23.127 9.635 4.640 1.00 0.00 73 ALA A CA 20
ATOM 30437 C C . ALA A 1 73 ? 22.840 10.896 3.828 1.00 0.00 73 ALA A C 20
ATOM 30438 O O . ALA A 1 73 ? 21.724 11.105 3.369 1.00 0.00 73 ALA A O 20
ATOM 30445 N N . LYS A 1 74 ? 23.866 11.695 3.515 1.00 0.00 74 LYS A N 20
ATOM 30446 C CA . LYS A 1 74 ? 23.725 12.982 2.832 1.00 0.00 74 LYS A CA 20
ATOM 30447 C C . LYS A 1 74 ? 23.645 12.820 1.312 1.00 0.00 74 LYS A C 20
ATOM 30448 O O . LYS A 1 74 ? 24.081 13.688 0.558 1.00 0.00 74 LYS A O 20
ATOM 30467 N N . GLU A 1 75 ? 23.091 11.701 0.856 1.00 0.00 75 GLU A N 20
ATOM 30468 C CA . GLU A 1 75 ? 22.877 11.406 -0.549 1.00 0.00 75 GLU A CA 20
ATOM 30469 C C . GLU A 1 75 ? 21.405 11.646 -0.900 1.00 0.00 75 GLU A C 20
ATOM 30470 O O . GLU A 1 75 ? 20.639 12.156 -0.079 1.00 0.00 75 GLU A O 20
ATOM 30482 N N . ARG A 1 76 ? 21.010 11.344 -2.138 1.00 0.00 76 ARG A N 20
ATOM 30483 C CA . ARG A 1 76 ? 19.652 11.549 -2.646 1.00 0.00 76 ARG A CA 20
ATOM 30484 C C . ARG A 1 76 ? 18.964 10.237 -2.948 1.00 0.00 76 ARG A C 20
ATOM 30485 O O . ARG A 1 76 ? 19.455 9.446 -3.751 1.00 0.00 76 ARG A O 20
ATOM 30506 N N . ARG A 1 77 ? 17.773 10.049 -2.396 1.00 0.00 77 ARG A N 20
ATOM 30507 C CA . ARG A 1 77 ? 16.952 8.865 -2.621 1.00 0.00 77 ARG A CA 20
ATOM 30508 C C . ARG A 1 77 ? 15.506 9.176 -2.289 1.00 0.00 77 ARG A C 20
ATOM 30509 O O . ARG A 1 77 ? 15.111 9.138 -1.124 1.00 0.00 77 ARG A O 20
ATOM 30530 N N . THR A 1 78 ? 14.698 9.375 -3.327 1.00 0.00 78 THR A N 20
ATOM 30531 C CA . THR A 1 78 ? 13.281 9.141 -3.175 1.00 0.00 78 THR A CA 20
ATOM 30532 C C . THR A 1 78 ? 13.087 7.653 -2.905 1.00 0.00 78 THR A C 20
ATOM 30533 O O . THR A 1 78 ? 13.817 6.813 -3.444 1.00 0.00 78 THR A O 20
ATOM 30544 N N . GLY A 1 79 ? 12.044 7.326 -2.155 1.00 0.00 79 GLY A N 20
ATOM 30545 C CA . GLY A 1 79 ? 11.408 6.025 -2.228 1.00 0.00 79 GLY A CA 20
ATOM 30546 C C . GLY A 1 79 ? 10.313 6.072 -3.286 1.00 0.00 79 GLY A C 20
ATOM 30547 O O . GLY A 1 79 ? 10.095 7.119 -3.911 1.00 0.00 79 GLY A O 20
ATOM 30551 N N . LEU A 1 80 ? 9.658 4.937 -3.532 1.00 0.00 80 LEU A N 20
ATOM 30552 C CA . LEU A 1 80 ? 8.519 4.838 -4.439 1.00 0.00 80 LEU A CA 20
ATOM 30553 C C . LEU A 1 80 ? 7.743 3.540 -4.161 1.00 0.00 80 LEU A C 20
ATOM 30554 O O . LEU A 1 80 ? 7.983 2.516 -4.819 1.00 0.00 80 LEU A O 20
ATOM 30570 N N . VAL A 1 81 ? 6.818 3.544 -3.204 1.00 0.00 81 VAL A N 20
ATOM 30571 C CA . VAL A 1 81 ? 6.067 2.319 -2.919 1.00 0.00 81 VAL A CA 20
ATOM 30572 C C . VAL A 1 81 ? 4.932 2.114 -3.939 1.00 0.00 81 VAL A C 20
ATOM 30573 O O . VAL A 1 81 ? 4.628 3.009 -4.734 1.00 0.00 81 VAL A O 20
ATOM 30586 N N . THR A 1 82 ? 4.305 0.941 -3.924 1.00 0.00 82 THR A N 20
ATOM 30587 C CA . THR A 1 82 ? 3.142 0.556 -4.717 1.00 0.00 82 THR A CA 20
ATOM 30588 C C . THR A 1 82 ? 1.995 0.273 -3.739 1.00 0.00 82 THR A C 20
ATOM 30589 O O . THR A 1 82 ? 2.248 -0.103 -2.596 1.00 0.00 82 THR A O 20
ATOM 30600 N N . LEU A 1 83 ? 0.736 0.432 -4.170 1.00 0.00 83 LEU A N 20
ATOM 30601 C CA . LEU A 1 83 ? -0.456 0.268 -3.337 1.00 0.00 83 LEU A CA 20
ATOM 30602 C C . LEU A 1 83 ? -1.541 -0.530 -4.073 1.00 0.00 83 LEU A C 20
ATOM 30603 O O . LEU A 1 83 ? -1.504 -0.620 -5.302 1.00 0.00 83 LEU A O 20
ATOM 30619 N N . LYS A 1 84 ? -2.538 -1.062 -3.350 1.00 0.00 84 LYS A N 20
ATOM 30620 C CA . LYS A 1 84 ? -3.794 -1.620 -3.884 1.00 0.00 84 LYS A CA 20
ATOM 30621 C C . LYS A 1 84 ? -4.911 -1.291 -2.901 1.00 0.00 84 LYS A C 20
ATOM 30622 O O . LYS A 1 84 ? -4.657 -1.223 -1.702 1.00 0.00 84 LYS A O 20
ATOM 30641 N N . GLN A 1 85 ? -6.103 -1.009 -3.424 1.00 0.00 85 GLN A N 20
ATOM 30642 C CA . GLN A 1 85 ? -7.360 -0.960 -2.685 1.00 0.00 85 GLN A CA 20
ATOM 30643 C C . GLN A 1 85 ? -7.840 -2.405 -2.486 1.00 0.00 85 GLN A C 20
ATOM 30644 O O . GLN A 1 85 ? -7.367 -3.292 -3.188 1.00 0.00 85 GLN A O 20
ATOM 30658 N N . ASP A 1 86 ? -8.810 -2.624 -1.599 1.00 0.00 86 ASP A N 20
ATOM 30659 C CA . ASP A 1 86 ? -9.406 -3.947 -1.368 1.00 0.00 86 ASP A CA 20
ATOM 30660 C C . ASP A 1 86 ? -10.184 -4.475 -2.585 1.00 0.00 86 ASP A C 20
ATOM 30661 O O . ASP A 1 86 ? -9.652 -5.225 -3.399 1.00 0.00 86 ASP A O 20
ATOM 30670 N N . GLU A 1 87 ? -11.450 -4.087 -2.762 1.00 0.00 87 GLU A N 20
ATOM 30671 C CA . GLU A 1 87 ? -12.267 -4.604 -3.863 1.00 0.00 87 GLU A CA 20
ATOM 30672 C C . GLU A 1 87 ? -11.999 -3.866 -5.183 1.00 0.00 87 GLU A C 20
ATOM 30673 O O . GLU A 1 87 ? -12.386 -4.338 -6.254 1.00 0.00 87 GLU A O 20
ATOM 30685 N N . SER A 1 88 ? -11.399 -2.676 -5.111 1.00 0.00 88 SER A N 20
ATOM 30686 C CA . SER A 1 88 ? -10.910 -1.928 -6.265 1.00 0.00 88 SER A CA 20
ATOM 30687 C C . SER A 1 88 ? -9.423 -2.304 -6.454 1.00 0.00 88 SER A C 20
ATOM 30688 O O . SER A 1 88 ? -8.971 -3.320 -5.934 1.00 0.00 88 SER A O 20
ATOM 30696 N N . GLY A 1 89 ? -8.629 -1.534 -7.195 1.00 0.00 89 GLY A N 20
ATOM 30697 C CA . GLY A 1 89 ? -7.295 -1.935 -7.609 1.00 0.00 89 GLY A CA 20
ATOM 30698 C C . GLY A 1 89 ? -6.480 -0.732 -8.052 1.00 0.00 89 GLY A C 20
ATOM 30699 O O . GLY A 1 89 ? -5.544 -0.878 -8.829 1.00 0.00 89 GLY A O 20
ATOM 30703 N N . LYS A 1 90 ? -6.795 0.464 -7.547 1.00 0.00 90 LYS A N 20
ATOM 30704 C CA . LYS A 1 90 ? -6.019 1.649 -7.575 1.00 0.00 90 LYS A CA 20
ATOM 30705 C C . LYS A 1 90 ? -4.625 1.287 -7.130 1.00 0.00 90 LYS A C 20
ATOM 30706 O O . LYS A 1 90 ? -4.442 0.729 -6.050 1.00 0.00 90 LYS A O 20
ATOM 30725 N N . THR A 1 91 ? -3.691 1.717 -7.929 1.00 0.00 91 THR A N 20
ATOM 30726 C CA . THR A 1 91 ? -2.266 1.681 -7.705 1.00 0.00 91 THR A CA 20
ATOM 30727 C C . THR A 1 91 ? -1.832 3.140 -7.717 1.00 0.00 91 THR A C 20
ATOM 30728 O O . THR A 1 91 ? -2.372 3.948 -8.477 1.00 0.00 91 THR A O 20
ATOM 30739 N N . LEU A 1 92 ? -0.958 3.514 -6.796 1.00 0.00 92 LEU A N 20
ATOM 30740 C CA . LEU A 1 92 ? -0.503 4.878 -6.608 1.00 0.00 92 LEU A CA 20
ATOM 30741 C C . LEU A 1 92 ? 0.990 4.770 -6.329 1.00 0.00 92 LEU A C 20
ATOM 30742 O O . LEU A 1 92 ? 1.448 3.739 -5.826 1.00 0.00 92 LEU A O 20
ATOM 30758 N N . SER A 1 93 ? 1.729 5.831 -6.609 1.00 0.00 93 SER A N 20
ATOM 30759 C CA . SER A 1 93 ? 3.075 6.030 -6.120 1.00 0.00 93 SER A CA 20
ATOM 30760 C C . SER A 1 93 ? 3.044 7.017 -4.958 1.00 0.00 93 SER A C 20
ATOM 30761 O O . SER A 1 93 ? 2.112 7.818 -4.807 1.00 0.00 93 SER A O 20
ATOM 30769 N N . LEU A 1 94 ? 4.115 6.970 -4.170 1.00 0.00 94 LEU A N 20
ATOM 30770 C CA . LEU A 1 94 ? 4.384 7.874 -3.071 1.00 0.00 94 LEU A CA 20
ATOM 30771 C C . LEU A 1 94 ? 5.865 8.214 -3.230 1.00 0.00 94 LEU A C 20
ATOM 30772 O O . LEU A 1 94 ? 6.719 7.429 -2.815 1.00 0.00 94 LEU A O 20
ATOM 30788 N N . LYS A 1 95 ? 6.183 9.288 -3.960 1.00 0.00 95 LYS A N 20
ATOM 30789 C CA . LYS A 1 95 ? 7.555 9.774 -4.051 1.00 0.00 95 LYS A CA 20
ATOM 30790 C C . LYS A 1 95 ? 7.794 10.693 -2.865 1.00 0.00 95 LYS A C 20
ATOM 30791 O O . LYS A 1 95 ? 6.897 11.409 -2.422 1.00 0.00 95 LYS A O 20
ATOM 30810 N N . ILE A 1 96 ? 9.026 10.686 -2.390 1.00 0.00 96 ILE A N 20
ATOM 30811 C CA . ILE A 1 96 ? 9.494 11.447 -1.238 1.00 0.00 96 ILE A CA 20
ATOM 30812 C C . ILE A 1 96 ? 10.849 12.009 -1.659 1.00 0.00 96 ILE A C 20
ATOM 30813 O O . ILE A 1 96 ? 11.877 11.399 -1.381 1.00 0.00 96 ILE A O 20
ATOM 30829 N N . VAL A 1 97 ? 10.881 13.097 -2.426 1.00 0.00 97 VAL A N 20
ATOM 30830 C CA . VAL A 1 97 ? 12.134 13.563 -2.997 1.00 0.00 97 VAL A CA 20
ATOM 30831 C C . VAL A 1 97 ? 12.780 14.473 -1.950 1.00 0.00 97 VAL A C 20
ATOM 30832 O O . VAL A 1 97 ? 12.439 15.653 -1.877 1.00 0.00 97 VAL A O 20
ATOM 30845 N N . GLN A 1 98 ? 13.659 13.924 -1.109 1.00 0.00 98 GLN A N 20
ATOM 30846 C CA . GLN A 1 98 ? 14.113 14.568 0.121 1.00 0.00 98 GLN A CA 20
ATOM 30847 C C . GLN A 1 98 ? 15.622 14.839 0.061 1.00 0.00 98 GLN A C 20
ATOM 30848 O O . GLN A 1 98 ? 16.319 14.219 -0.759 1.00 0.00 98 GLN A O 20
ATOM 30862 N N . PRO A 1 99 ? 16.174 15.749 0.879 1.00 0.00 99 PRO A N 20
ATOM 30863 C CA . PRO A 1 99 ? 17.608 15.839 1.102 1.00 0.00 99 PRO A CA 20
ATOM 30864 C C . PRO A 1 99 ? 18.117 14.549 1.731 1.00 0.00 99 PRO A C 20
ATOM 30865 O O . PRO A 1 99 ? 17.378 13.602 2.005 1.00 0.00 99 PRO A O 20
ATOM 30876 N N . GLY A 1 100 ? 19.428 14.490 1.877 1.00 0.00 100 GLY A N 20
ATOM 30877 C CA . GLY A 1 100 ? 20.073 13.553 2.737 1.00 0.00 100 GLY A CA 20
ATOM 30878 C C . GLY A 1 100 ? 20.363 14.197 4.084 1.00 0.00 100 GLY A C 20
ATOM 30879 O O . GLY A 1 100 ? 20.387 15.428 4.191 1.00 0.00 100 GLY A O 20
ATOM 30883 N N . LYS A 1 101 ? 20.632 13.381 5.097 1.00 0.00 101 LYS A N 20
ATOM 30884 C CA . LYS A 1 101 ? 20.789 13.811 6.481 1.00 0.00 101 LYS A CA 20
ATOM 30885 C C . LYS A 1 101 ? 21.844 12.928 7.146 1.00 0.00 101 LYS A C 20
ATOM 30886 O O . LYS A 1 101 ? 22.008 11.773 6.757 1.00 0.00 101 LYS A O 20
ATOM 30905 N N . THR A 1 102 ? 22.569 13.464 8.127 1.00 0.00 102 THR A N 20
ATOM 30906 C CA . THR A 1 102 ? 23.598 12.776 8.890 1.00 0.00 102 THR A CA 20
ATOM 30907 C C . THR A 1 102 ? 23.663 13.466 10.251 1.00 0.00 102 THR A C 20
ATOM 30908 O O . THR A 1 102 ? 24.433 14.417 10.409 1.00 0.00 102 THR A O 20
ATOM 30919 N N . SER A 1 103 ? 22.856 13.037 11.218 1.00 0.00 103 SER A N 20
ATOM 30920 C CA . SER A 1 103 ? 22.815 13.674 12.526 1.00 0.00 103 SER A CA 20
ATOM 30921 C C . SER A 1 103 ? 22.781 12.624 13.639 1.00 0.00 103 SER A C 20
ATOM 30922 O O . SER A 1 103 ? 23.110 11.454 13.418 1.00 0.00 103 SER A O 20
ATOM 30930 N N . ILE A 1 104 ? 22.481 13.065 14.856 1.00 0.00 104 ILE A N 20
ATOM 30931 C CA . ILE A 1 104 ? 22.188 12.264 16.032 1.00 0.00 104 ILE A CA 20
ATOM 30932 C C . ILE A 1 104 ? 20.660 12.161 16.036 1.00 0.00 104 ILE A C 20
ATOM 30933 O O . ILE A 1 104 ? 19.975 12.835 16.809 1.00 0.00 104 ILE A O 20
ATOM 30949 N N . ASP A 1 105 ? 20.125 11.394 15.086 1.00 0.00 105 ASP A N 20
ATOM 30950 C CA . ASP A 1 105 ? 18.732 11.456 14.656 1.00 0.00 105 ASP A CA 20
ATOM 30951 C C . ASP A 1 105 ? 18.018 10.245 15.227 1.00 0.00 105 ASP A C 20
ATOM 30952 O O . ASP A 1 105 ? 17.551 10.320 16.382 1.00 0.00 105 ASP A O 20
#

Foldseek 3Di:
DQDFDDKAWDAAFPPDGREAEDEDEDFDWFKAFGRTAAWIDGRPDTGGWFKAKDWDPQWGDGRGMTGGGAAAFQDWDWTWIWMQTDVGGRIYTYTYGYGTDHDPD

Secondary structure (DSSP, 8-state):
----PPPEEEEE-SSS-SEEEE---SS--EEE----EEEEEETTEEEE--EEEEESSSEEE-SS-EEEPPPSSSS-EEEEEEEEESSS----EEEEEE----S--

Nearest PDB structures (foldseek):
  2mqc-assembly1_A  TM=9.055E-01  e=1.794E-15  Phocaeicola vulgatus ATCC 8482
  2e6j-assembly1_A  TM=3.936E-01  e=1.888E-01  Homo sapiens
  9c3c-assembly1_a  TM=4.384E-01  e=3.823E-01  Oryctolagus cuniculus
  5e4i-assembly1_A  TM=5.180E-01  e=1.947E+00  Mus musculus
  2cr3-assembly1_A  TM=3.245E-01  e=3.077E-01  Homo sapiens

Solvent-accessible surface area: 7275 Å² total; per-residue (Å²): 138,164,134,72,94,113,71,55,64,78,111,40,8,67,142,82,28,62,72,70,48,95,152,25,102,135,74,68,54,40,92,86,123,37,117,40,26,11,59,36,103,54,62,141,68,65,120,75,16,84,38,98,30,88,56,46,103,32,28,110,58,126,34,84,45,15,36,13,86,46,7,110,42,144,118,151,146,67,0,97,13,81,14,112,3,106,100,35,35,0,75,6,53,17,71,10,24,8,33,20,28,83,76,188,158

CATH classification: 2.60.40.10

Radius of gyration: 17.01 Å; Cα contacts (8 Å, |Δi|>4): 218; chains: 1; bounding box: 59×25×27 Å

Sequence (105 aa):
GHMGSPVSYYFSYADGGTSHTEYPDDSSAGSFILDITSYKKTGNSTKALSWNASGDSWIHVNGSSVSYDENPAKERRTGLVTLKQDESGKTLSLKIVQPGKTSIDGHMGSPVSYYFSYADGGTSHTEYPDDSSAGSFILDITSYKKTGNSTKALSWNASGDSWIHVNGSSVSYDENPAKERRTGLVTLKQDESGKTLSLKIVQPGKTSIDGHMGSPVSYYFSYADGGTSHTEYPDDSSAGSFILDITSYKKTGNSTKALSWNASGDSWIHVNGSSVSYDENPAKERRTGLVTLKQDESGKTLSLKIVQPGKTSIDGHMGSPVSYYFSYADGGTSHTEYPDDSSAGSFILDITSYKKTGNSTKALSWNASGDSWIHVNGSSVSYDENPAKERRTGLVTLKQDESGKTLSLKIVQPGKTSIDGHMGSPVSYYFSYADGGTSHTEYPDDSSAGSFILDITSYKKTGNSTKALSWNASGDSWIHVNGSSVSYDENPAKERRTGLVTLKQDESGKTLSLKIVQPGKTSIDGHMGSPVSYYFSYADGGTSHTEYPDDSSAGSFILDITSYKKTGNSTKALSWNASGDSWIHVNGSSVSYDENPAKERRTGLVTLKQDESGKTLSLKIVQPGKTSIDGHMGSPVSYYFSYADGGTSHTEYPDDSSAGSFILDITSYKKTGNSTKALSWNASGDSWIHVNGSSVSYDENPAKERRTGLVTLKQDESGKTLSLKIVQPGKTSIDGHMGSPVSYYFSYADGGTSHTEYPDDSSAGSFILDITSYKKTGNSTKALSWNASGDSWIHVNGSSVSYDENPAKERRTGLVTLKQDESGKTLSLKIVQPGKTSIDGHMGSPVSYYFSYADGGTSHTEYPDDSSAGSFILDITSYKKTGNSTKALSWNASGDSWIHVNGSSVSYDENPAKERRTGLVTLKQDESGKTLSLKIVQPGKTSIDGHMGSPVSYYFSYADGGTSHTEYPDDSSAGSFILDITSYKKTGNSTKALSWNASGDSWIHVNGSSVSYDENPAKERRTGLVTLKQDESGKTLSLKIVQPGKTSIDGHMGSPVSYYFSYADGGTSHTEYPDDSSAGSFILDITSYKKTGNSTKALSWNASGDSWIHVNGSSVSYDENPAKERRTGLVTLKQDESGKTLSLKIVQPGKTSIDGHMGSPVSYYFSYADGGTSHTEYPDDSSAGSFILDITSYKKTGNSTKALSWNASGDSWIHVNGSSVSYDENPAKERRTGLVTLKQDESGKTLSLKIVQPGKTSIDGHMGSPVSYYFSYADGGTSHTEYPDDSSAGSFILDITSYKKTGNSTKALSWNASGDSWIHVNGSSVSYDENPAKERRTGLVTLKQDESGKTLSLKIVQPGKTSIDGHMGSPVSYYFSYADGGTSHTEYPDDSSAGSFILDITSYKKTGNSTKALSWNASGDSWIHVNGSSVSYDENPAKERRTGLVTLKQDESGKTLSLKIVQPGKTSIDGHMGSPVSYYFSYADGGTSHTEYPDDSSAGSFILDITSYKKTGNSTKALSWNASGDSWIHVNGSSVSYDENPAKERRTGLVTLKQDESGKTLSLKIVQPGKTSIDGHMGSPVSYYFSYADGGTSHTEYPDDSSAGSFILDITSYKKTGNSTKALSWNASGDSWIHVNGSSVSYDENPAKERRTGLVTLKQDESGKTLSLKIVQPGKTSIDGHMGSPVSYYFSYADGGTSHTEYPDDSSAGSFILDITSYKKTGNSTKALSWNASGDSWIHVNGSSVSYDENPAKERRTGLVTLKQDESGKTLSLKIVQPGKTSIDGHMGSPVSYYFSYADGGTSHTEYPDDSSAGSFILDITSYKKTGNSTKALSWNASGDSWIHVNGSSVSYDENPAKERRTGLVTLKQDESGKTLSLKIVQPGKTSIDGHMGSPVSYYFSYADGGTSHTEYPDDSSAGSFILDITSYKKTGNSTKALSWNASGDSWIHVNGSSVSYDENPAKERRTGLVTLKQDESGKTLSLKIVQPGKTSIDGHMGSPVSYYFSYADGGTSHTEYPDDSSAGSFILDITSYKKTGNSTKALSWNASGDSWIHVNGSSVSYDENPAKERRTGLVTLKQDESGKTLSLKIVQPGKTSID